Protein 2RPR (pdb70)

Solvent-accessible surface area: 6422 Å² total; per-residue (Å²): 135,121,124,81,121,80,85,110,142,79,24,80,88,8,186,40,76,190,79,41,114,22,0,13,18,110,46,19,8,0,86,80,88,97,58,58,81,144,76,37,40,6,38,0,77,12,78,92,198,86,28,3,182,1,106,0,26,8,40,88,82,107,24,67,75,95,165,87,40,116,15,138,60,96,110,80,31,12,89,52,40,36,105,116,74,182,174

Sequence (87 aa):
GSSGSSGLRPLEFLRTSLGGRFLVHESFLYRKEKAAGEKVYWMCRDQARLGCRSRAITQGHRIMVMRSHCHQPDLAGLEALRQRERLGSSGSSGLRPLEFLRTSLGGRFLVHESFLYRKEKAAGEKVYWMCRDQARLGCRSRAITQGHRIMVMRSHCHQPDLAGLEALRQRERLGSSGSSGLRPLEFLRTSLGGRFLVHESFLYRKEKAAGEKVYWMCRDQARLGCRSRAITQGHRIMVMRSHCHQPDLAGLEALRQRERLGSSGSSGLRPLEFLRTSLGGRFLVHESFLYRKEKAAGEKVYWMCRDQARLGCRSRAITQGHRIMVMRSHCHQPDLAGLEALRQRERLGSSGSSGLRPLEFLRTSLGGRFLVHESFLYRKEKAAGEKVYWMCRDQARLGCRSRAITQGHRIMVMRSHCHQPDLAGLEALRQRERLGSSGSSGLRPLEFLRTSLGGRFLVHESFLYRKEKAAGEKVYWMCRDQARLGCRSRAITQGHRIMVMRSHCHQPDLAGLEALRQRERLGSSGSSGLRPLEFLRTSLGGRFLVHESFLYRKEKAAGEKVYWMCRDQARLGCRSRAITQGHRIMVMRSHCHQPDLAGLEALRQRERLGSSGSSGLRPLEFLRTSLGGRFLVHESFLYRKEKAAGEKVYWMCRDQARLGCRSRAITQGHRIMVMRSHCHQPDLAGLEALRQRERLGSSGSSGLRPLEFLRTSLGGRFLVHESFLYRKEKAAGEKVYWMCRDQARLGCRSRAITQGHRIMVMRSHCHQPDLAGLEALRQRERLGSSGSSGLRPLEFLRTSLGGRFLVHESFLYRKEKAAGEKVYWMCRDQARLGCRSRAITQGHRIMVMRSHCHQPDLAGLEALRQRERLGSSGSSGLRPLEFLRTSLGGRFLVHESFLYRKEKAAGEKVYWMCRDQARLGCRSRAITQGHRIMVMRSHCHQPDLAGLEALRQRERLGSSGSSGLRPLEFLRTSLGGRFLVHESFLYRKEKAAGEKVYWMCRDQARLGCRSRAITQGHRIMVMRSHCHQPDLAGLEALRQRERLGSSGSSGLRPLEFLRTSLGGRFLVHESFLYRKEKAAGEKVYWMCRDQARLGCRSRAITQGHRIMVMRSHCHQPDLAGLEALRQRERLGSSGSSGLRPLEFLRTSLGGRFLVHESFLYRKEKAAGEKVYWMCRDQARLGCRSRAITQGHRIMVMRSHCHQPDLAGLEALRQRERLGSSGSSGLRPLEFLRTSLGGRFLVHESFLYRKEKAAGEKVYWMCRDQARLGCRSRAITQGHRIMVMRSHCHQPDLAGLEALRQRERLGSSGSSGLRPLEFLRTSLGGRFLVHESFLYRKEKAAGEKVYWMCRDQARLGCRSRAITQGHRIMVMRSHCHQPDLAGLEALRQRERLGSSGSSGLRPLEFLRTSLGGRFLVHESFLYRKEKAAGEKVYWMCRDQARLGCRSRAITQGHRIMVMRSHCHQPDLAGLEALRQRERLGSSGSSGLRPLEFLRTSLGGRFLVHESFLYRKEKAAGEKVYWMCRDQARLGCRSRAITQGHRIMVMRSHCHQPDLAGLEALRQRERLGSSGSSGLRPLEFLRTSLGGRFLVHESFLYRKEKAAGEKVYWMCRDQARLGCRSRAITQGHRIMVMRSHCHQPDLAGLEALRQRERLGSSGSSGLRPLEFLRTSLGGRFLVHESFLYRKEKAAGEKVYWMCRDQARLGCRSRAITQGHRIMVMRSHCHQPDLAGLEALRQRERL

Secondary structure (DSSP, 8-state):
------SS---EEEEETTTEEEEEETTEEEEEEEE-SS-EEEEEGGGTTS----EEEEETTEEEE-S--SS---HHHHHHHHHTT--

Foldseek 3Di:
DPDDDPDAAFFDWAQDPPQGIWGQDPLFIWGFDQADPQKTKTAGPCCVPQVFRWIKMDGNGHIGTDDDGPDDHDNPVVVVRVVVVVD

B-factor: mean 38.62, std 22.75, range [0.01, 75.54]

Radius of gyration: 12.95 Å; Cα contacts (8 Å, |Δi|>4): 141; chains: 1; bounding box: 30×27×34 Å

InterPro domains:
  IPR007588 Zinc finger, FLYWCH-type [PF04500] (116-174)
  IPR007588 Zinc finger, FLYWCH-type [PF04500] (273-331)
  IPR007588 Zinc finger, FLYWCH-type [PF04500] (421-479)
  IPR007588 Zinc finger, FLYWCH-type [PF04500] (509-567)
  IPR007588 Zinc finger, FLYWCH-type [PF04500] (600-658)
  IPR029279 FLYWCH-type zinc finger-containing protein, N-terminal [PF15423] (1-107)
  IPR040312 FLYWCH-type zinc finger-containing protein 1/2 [PTHR31665] (1-698)

CATH classification: 2.20.25.240

Organism: Homo sapiens (NCBI:txid9606)

Nearest PDB structures (foldseek):
  2rpr-assembly1_A  TM=9.187E-01  e=9.126E-15  Homo sapiens
  8wof-assembly1_B  TM=3.604E-01  e=5.205E+00  Paenibacillus sp. 453mf
  8wld-assembly1_O  TM=3.189E-01  e=5.205E+00  Paenibacillus sp. 453mf
  2prv-assembly1_B  TM=3.408E-01  e=7.815E+00  Bacillus subtilis
  8wld-assembly1_D  TM=3.604E-01  e=6.958E+00  Paenibacillus sp. 453mf

GO terms:
  GO:0005515 protein binding (F, IPI)
  GO:0005654 nucleoplasm (C, IDA)
  GO:0016604 nuclear body (C, IDA)
  GO:0005721 pericentric heterochromatin (C, IDA)
  GO:0003714 transcription corepressor activity (F, IDA)
  GO:0005634 nucleus (C, EXP)
  GO:0005667 transcription regulator complex (C, IMP)
  GO:0006974 DNA damage response (P, IMP)
  GO:0000122 negative regulation of transcription by RNA polymerase II (P, IMP)
  GO:0001223 transcription coactivator binding (F, IPI)

Structure (mmCIF, N/CA/C/O backbone):
data_2RPR
#
_entry.id   2RPR
#
loop_
_entity.id
_entity.type
_entity.pdbx_description
1 polymer 'FLYWCH-type zinc finger-containing protein 1'
2 non-polymer 'ZINC ION'
#
loop_
_atom_site.group_PDB
_atom_site.id
_atom_site.type_symbol
_atom_site.label_atom_id
_atom_site.label_alt_id
_atom_site.label_comp_id
_atom_site.label_asym_id
_atom_site.label_entity_id
_atom_site.label_seq_id
_atom_site.pdbx_PDB_ins_code
_atom_site.Cartn_x
_atom_site.Cartn_y
_atom_site.Cartn_z
_atom_site.occupancy
_atom_site.B_iso_or_equiv
_atom_site.auth_seq_id
_atom_site.auth_comp_id
_atom_site.auth_asym_id
_atom_site.auth_atom_id
_atom_site.pdbx_PDB_model_num
ATOM 1 N N . GLY A 1 1 ? -10.554 1.810 -8.016 1.00 13.00 1 GLY A N 1
ATOM 2 C CA . GLY A 1 1 ? -9.491 1.087 -8.687 1.00 45.03 1 GLY A CA 1
ATOM 3 C C . GLY A 1 1 ? -8.153 1.793 -8.583 1.00 2.24 1 GLY A C 1
ATOM 4 O O . GLY A 1 1 ? -8.091 3.023 -8.594 1.00 70.53 1 GLY A O 1
ATOM 8 N N . SER A 1 2 ? -7.080 1.016 -8.481 1.00 32.31 2 SER A N 1
ATOM 9 C CA . SER A 1 2 ? -5.739 1.575 -8.369 1.00 63.50 2 SER A CA 1
ATOM 10 C C . SER A 1 2 ? -4.800 0.945 -9.393 1.00 41.15 2 SER A C 1
ATOM 11 O O . SER A 1 2 ? -4.444 -0.229 -9.285 1.00 1.03 2 SER A O 1
ATOM 19 N N . SER A 1 3 ? -4.404 1.733 -10.386 1.00 44.35 3 SER A N 1
ATOM 20 C CA . SER A 1 3 ? -3.509 1.252 -11.434 1.00 51.24 3 SER A CA 1
ATOM 21 C C . SER A 1 3 ? -2.395 2.260 -11.702 1.00 74.23 3 SER A C 1
ATOM 22 O O . SER A 1 3 ? -2.649 3.451 -11.876 1.00 31.32 3 SER A O 1
ATOM 30 N N . GLY A 1 4 ? -1.160 1.771 -11.735 1.00 23.52 4 GLY A N 1
ATOM 31 C CA . GLY A 1 4 ? -0.024 2.641 -11.982 1.00 33.11 4 GLY A CA 1
ATOM 32 C C . GLY A 1 4 ? 1.301 1.925 -11.822 1.00 72.35 4 GLY A C 1
ATOM 33 O O . GLY A 1 4 ? 1.360 0.832 -11.257 1.00 11.31 4 GLY A O 1
ATOM 37 N N . SER A 1 5 ? 2.369 2.538 -12.322 1.00 12.15 5 SER A N 1
ATOM 38 C CA . SER A 1 5 ? 3.700 1.949 -12.236 1.00 2.33 5 SER A CA 1
ATOM 39 C C . SER A 1 5 ? 4.676 2.907 -11.561 1.00 10.05 5 SER A C 1
ATOM 40 O O . SER A 1 5 ? 5.009 3.959 -12.107 1.00 31.14 5 SER A O 1
ATOM 48 N N . SER A 1 6 ? 5.133 2.536 -10.369 1.00 54.42 6 SER A N 1
ATOM 49 C CA . SER A 1 6 ? 6.068 3.363 -9.616 1.00 54.40 6 SER A CA 1
ATOM 50 C C . SER A 1 6 ? 6.911 2.509 -8.674 1.00 43.20 6 SER A C 1
ATOM 51 O O . SER A 1 6 ? 6.436 1.517 -8.124 1.00 55.43 6 SER A O 1
ATOM 59 N N . GLY A 1 7 ? 8.167 2.905 -8.492 1.00 71.14 7 GLY A N 1
ATOM 60 C CA . GLY A 1 7 ? 9.059 2.166 -7.617 1.00 13.35 7 GLY A CA 1
ATOM 61 C C . GLY A 1 7 ? 8.509 2.031 -6.210 1.00 41.24 7 GLY A C 1
ATOM 62 O O . GLY A 1 7 ? 8.274 0.921 -5.731 1.00 2.12 7 GLY A O 1
ATOM 66 N N . LEU A 1 8 ? 8.305 3.163 -5.546 1.00 51.23 8 LEU A N 1
ATOM 67 C CA . LEU A 1 8 ? 7.782 3.168 -4.184 1.00 53.45 8 LEU A CA 1
ATOM 68 C C . LEU A 1 8 ? 6.256 3.174 -4.188 1.00 30.20 8 LEU A C 1
ATOM 69 O O . LEU A 1 8 ? 5.631 4.224 -4.338 1.00 32.03 8 LEU A O 1
ATOM 85 N N . ARG A 1 9 ? 5.664 1.996 -4.018 1.00 0.05 9 ARG A N 1
ATOM 86 C CA . ARG A 1 9 ? 4.211 1.868 -4.001 1.00 63.35 9 ARG A CA 1
ATOM 87 C C . ARG A 1 9 ? 3.662 2.104 -2.597 1.00 73.13 9 ARG A C 1
ATOM 88 O O . ARG A 1 9 ? 4.288 1.763 -1.593 1.00 64.01 9 ARG A O 1
ATOM 109 N N . PRO A 1 10 ? 2.463 2.701 -2.523 1.00 5.40 10 PRO A N 1
ATOM 110 C CA . PRO A 1 10 ? 1.803 2.997 -1.249 1.00 13.33 10 PRO A CA 1
ATOM 111 C C . PRO A 1 10 ? 1.326 1.736 -0.537 1.00 70.42 10 PRO A C 1
ATOM 112 O O . PRO A 1 10 ? 1.630 0.619 -0.960 1.00 61.31 10 PRO A O 1
ATOM 123 N N . LEU A 1 11 ? 0.579 1.920 0.546 1.00 52.12 11 LEU A N 1
ATOM 124 C CA . LEU A 1 11 ? 0.060 0.795 1.317 1.00 14.13 11 LEU A CA 1
ATOM 125 C C . LEU A 1 11 ? -1.202 1.192 2.076 1.00 11.22 11 LEU A C 1
ATOM 126 O O . LEU A 1 11 ? -1.340 2.333 2.516 1.00 52.42 11 LEU A O 1
ATOM 142 N N . GLU A 1 12 ? -2.120 0.242 2.226 1.00 42.45 12 GLU A N 1
ATOM 143 C CA . GLU A 1 12 ? -3.370 0.494 2.933 1.00 53.42 12 GLU A CA 1
ATOM 144 C C . GLU A 1 12 ? -3.361 -0.170 4.307 1.00 61.13 12 GLU A C 1
ATOM 145 O O . GLU A 1 12 ? -2.719 -1.201 4.507 1.00 1.20 12 GLU A O 1
ATOM 157 N N . PHE A 1 13 ? -4.078 0.430 5.252 1.00 71.13 13 PHE A N 1
ATOM 158 C CA . PHE A 1 13 ? -4.151 -0.102 6.608 1.00 34.15 13 PHE A CA 1
ATOM 159 C C . PHE A 1 13 ? -5.579 -0.027 7.144 1.00 24.53 13 PHE A C 1
ATOM 160 O O . PHE A 1 13 ? -6.461 0.558 6.515 1.00 10.12 13 PHE A O 1
ATOM 177 N N . LEU A 1 14 ? -5.797 -0.625 8.311 1.00 3.13 14 LEU A N 1
ATOM 178 C CA . LEU A 1 14 ? -7.117 -0.627 8.934 1.00 44.41 14 LEU A CA 1
ATOM 179 C C . LEU A 1 14 ? -7.004 -0.477 10.448 1.00 51.03 14 LEU A C 1
ATOM 180 O O . LEU A 1 14 ? -5.967 -0.783 11.036 1.00 12.34 14 LEU A O 1
ATOM 196 N N . ARG A 1 15 ? -8.080 -0.009 11.072 1.00 24.32 15 ARG A N 1
ATOM 197 C CA . ARG A 1 15 ? -8.103 0.179 12.518 1.00 23.10 15 ARG A CA 1
ATOM 198 C C . ARG A 1 15 ? -9.317 -0.507 13.136 1.00 51.04 15 ARG A C 1
ATOM 199 O O . ARG A 1 15 ? -10.457 -0.247 12.747 1.00 64.21 15 ARG A O 1
ATOM 220 N N . THR A 1 16 ? -9.066 -1.385 14.102 1.00 74.03 16 THR A N 1
ATOM 221 C CA . THR A 1 16 ? -10.138 -2.111 14.773 1.00 22.44 16 THR A CA 1
ATOM 222 C C . THR A 1 16 ? -10.145 -1.821 16.270 1.00 5.35 16 THR A C 1
ATOM 223 O O . THR A 1 16 ? -9.179 -1.282 16.812 1.00 13.01 16 THR A O 1
ATOM 234 N N . SER A 1 17 ? -11.239 -2.180 16.933 1.00 71.44 17 SER A N 1
ATOM 235 C CA . SER A 1 17 ? -11.372 -1.956 18.368 1.00 43.35 17 SER A CA 1
ATOM 236 C C . SER A 1 17 ? -10.196 -2.566 19.124 1.00 74.44 17 SER A C 1
ATOM 237 O O . SER A 1 17 ? -9.243 -3.059 18.520 1.00 22.42 17 SER A O 1
ATOM 245 N N . LEU A 1 18 ? -10.272 -2.531 20.450 1.00 33.20 18 LEU A N 1
ATOM 246 C CA . LEU A 1 18 ? -9.215 -3.081 21.292 1.00 72.12 18 LEU A CA 1
ATOM 247 C C . LEU A 1 18 ? -8.590 -4.313 20.645 1.00 23.00 18 LEU A C 1
ATOM 248 O O . LEU A 1 18 ? -9.156 -5.404 20.688 1.00 53.41 18 LEU A O 1
ATOM 264 N N . GLY A 1 19 ? -7.415 -4.130 20.049 1.00 52.51 19 GLY A N 1
ATOM 265 C CA . GLY A 1 19 ? -6.731 -5.235 19.404 1.00 44.30 19 GLY A CA 1
ATOM 266 C C . GLY A 1 19 ? -5.585 -4.774 18.526 1.00 45.43 19 GLY A C 1
ATOM 267 O O . GLY A 1 19 ? -4.667 -5.541 18.237 1.00 24.53 19 GLY A O 1
ATOM 271 N N . GLY A 1 20 ? -5.638 -3.516 18.097 1.00 72.32 20 GLY A N 1
ATOM 272 C CA . GLY A 1 20 ? -4.591 -2.976 17.249 1.00 74.22 20 GLY A CA 1
ATOM 273 C C . GLY A 1 20 ? -5.098 -2.602 15.870 1.00 12.32 20 GLY A C 1
ATOM 274 O O . GLY A 1 20 ? -6.306 -2.530 15.643 1.00 34.41 20 GLY A O 1
ATOM 278 N N . ARG A 1 21 ? -4.173 -2.361 14.947 1.00 33.11 21 ARG A N 1
ATOM 279 C CA . ARG A 1 21 ? -4.532 -1.989 13.584 1.00 14.55 21 ARG A CA 1
ATOM 280 C C . ARG A 1 21 ? -4.249 -3.133 12.615 1.00 51.10 21 ARG A C 1
ATOM 281 O O . ARG A 1 21 ? -3.344 -3.938 12.836 1.00 31.20 21 ARG A O 1
ATOM 302 N N . PHE A 1 22 ? -5.029 -3.199 11.542 1.00 73.04 22 PHE A N 1
ATOM 303 C CA . PHE A 1 22 ? -4.863 -4.245 10.540 1.00 54.13 22 PHE A CA 1
ATOM 304 C C . PHE A 1 22 ? -4.079 -3.728 9.337 1.00 54.12 22 PHE A C 1
ATOM 305 O O . PHE A 1 22 ? -3.868 -2.523 9.192 1.00 41.53 22 PHE A O 1
ATOM 322 N N . LEU A 1 23 ? -3.651 -4.646 8.478 1.00 22.50 23 LEU A N 1
ATOM 323 C CA . LEU A 1 23 ? -2.889 -4.285 7.288 1.00 5.13 23 LEU A CA 1
ATOM 324 C C . LEU A 1 23 ? -3.489 -4.926 6.041 1.00 73.04 23 LEU A C 1
ATOM 325 O O . LEU A 1 23 ? -3.677 -6.141 5.985 1.00 72.14 23 LEU A O 1
ATOM 341 N N . VAL A 1 24 ? -3.786 -4.102 5.042 1.00 12.43 24 VAL A N 1
ATOM 342 C CA . VAL A 1 24 ? -4.362 -4.590 3.794 1.00 0.14 24 VAL A CA 1
ATOM 343 C C . VAL A 1 24 ? -3.281 -4.825 2.745 1.00 32.50 24 VAL A C 1
ATOM 344 O O . VAL A 1 24 ? -2.604 -3.891 2.316 1.00 64.23 24 VAL A O 1
ATOM 357 N N . HIS A 1 25 ? -3.126 -6.080 2.336 1.00 2.10 25 HIS A N 1
ATOM 358 C CA . HIS A 1 25 ? -2.128 -6.440 1.334 1.00 20.33 25 HIS A CA 1
ATOM 359 C C . HIS A 1 25 ? -2.530 -7.715 0.599 1.00 11.13 25 HIS A C 1
ATOM 360 O O . HIS A 1 25 ? -2.800 -8.741 1.221 1.00 42.02 25 HIS A O 1
ATOM 374 N N . GLU A 1 26 ? -2.569 -7.639 -0.728 1.00 73.42 26 GLU A N 1
ATOM 375 C CA . GLU A 1 26 ? -2.940 -8.787 -1.547 1.00 31.31 26 GLU A CA 1
ATOM 376 C C . GLU A 1 26 ? -4.383 -9.203 -1.277 1.00 54.34 26 GLU A C 1
ATOM 377 O O . GLU A 1 26 ? -4.702 -10.392 -1.245 1.00 12.53 26 GLU A O 1
ATOM 389 N N . SER A 1 27 ? -5.252 -8.216 -1.086 1.00 23.23 27 SER A N 1
ATOM 390 C CA . SER A 1 27 ? -6.660 -8.478 -0.816 1.00 20.25 27 SER A CA 1
ATOM 391 C C . SER A 1 27 ? -6.823 -9.333 0.438 1.00 43.14 27 SER A C 1
ATOM 392 O O . SER A 1 27 ? -7.823 -10.032 0.600 1.00 33.00 27 SER A O 1
ATOM 400 N N . PHE A 1 28 ? -5.832 -9.272 1.320 1.00 34.41 28 PHE A N 1
ATOM 401 C CA . PHE A 1 28 ? -5.863 -10.041 2.559 1.00 11.13 28 PHE A CA 1
ATOM 402 C C . PHE A 1 28 ? -5.767 -9.121 3.773 1.00 53.04 28 PHE A C 1
ATOM 403 O O . PHE A 1 28 ? -5.728 -7.898 3.638 1.00 30.22 28 PHE A O 1
ATOM 420 N N . LEU A 1 29 ? -5.730 -9.720 4.959 1.00 34.04 29 LEU A N 1
ATOM 421 C CA . LEU A 1 29 ? -5.639 -8.956 6.199 1.00 3.51 29 LEU A CA 1
ATOM 422 C C . LEU A 1 29 ? -4.567 -9.533 7.117 1.00 42.23 29 LEU A C 1
ATOM 423 O O . LEU A 1 29 ? -4.505 -10.744 7.331 1.00 34.52 29 LEU A O 1
ATOM 439 N N . TYR A 1 30 ? -3.725 -8.659 7.656 1.00 30.41 30 TYR A N 1
ATOM 440 C CA . TYR A 1 30 ? -2.654 -9.082 8.551 1.00 32.31 30 TYR A CA 1
ATOM 441 C C . TYR A 1 30 ? -2.691 -8.291 9.856 1.00 55.12 30 TYR A C 1
ATOM 442 O O . TYR A 1 30 ? -3.423 -7.310 9.980 1.00 31.03 30 TYR A O 1
ATOM 460 N N . ARG A 1 31 ? -1.895 -8.727 10.827 1.00 53.02 31 ARG A N 1
ATOM 461 C CA . ARG A 1 31 ? -1.836 -8.062 12.123 1.00 51.24 31 ARG A CA 1
ATOM 462 C C . ARG A 1 31 ? -0.390 -7.806 12.536 1.00 33.33 31 ARG A C 1
ATOM 463 O O . ARG A 1 31 ? 0.475 -8.668 12.381 1.00 55.43 31 ARG A O 1
ATOM 484 N N . LYS A 1 32 ? -0.134 -6.614 13.066 1.00 51.44 32 LYS A N 1
ATOM 485 C CA . LYS A 1 32 ? 1.206 -6.243 13.503 1.00 3.05 32 LYS A CA 1
ATOM 486 C C . LYS A 1 32 ? 1.663 -7.122 14.662 1.00 44.33 32 LYS A C 1
ATOM 487 O O . LYS A 1 32 ? 1.143 -7.020 15.772 1.00 24.25 32 LYS A O 1
ATOM 506 N N . GLU A 1 33 ? 2.641 -7.983 14.396 1.00 2.22 33 GLU A N 1
ATOM 507 C CA . GLU A 1 33 ? 3.168 -8.879 15.419 1.00 42.24 33 GLU A CA 1
ATOM 508 C C . GLU A 1 33 ? 4.205 -8.168 16.283 1.00 54.31 33 GLU A C 1
ATOM 509 O O . GLU A 1 33 ? 4.047 -8.060 17.499 1.00 3.13 33 GLU A O 1
ATOM 521 N N . LYS A 1 34 ? 5.266 -7.684 15.646 1.00 74.24 34 LYS A N 1
ATOM 522 C CA . LYS A 1 34 ? 6.330 -6.983 16.355 1.00 5.10 34 LYS A CA 1
ATOM 523 C C . LYS A 1 34 ? 6.868 -5.826 15.520 1.00 2.34 34 LYS A C 1
ATOM 524 O O . LYS A 1 34 ? 6.434 -5.610 14.388 1.00 23.44 34 LYS A O 1
ATOM 543 N N . ALA A 1 35 ? 7.816 -5.084 16.085 1.00 62.14 35 ALA A N 1
ATOM 544 C CA . ALA A 1 35 ? 8.416 -3.952 15.390 1.00 14.34 35 ALA A CA 1
ATOM 545 C C . ALA A 1 35 ? 9.906 -3.845 15.699 1.00 53.23 35 ALA A C 1
ATOM 546 O O . ALA A 1 35 ? 10.301 -3.703 16.856 1.00 5.50 35 ALA A O 1
ATOM 553 N N . ALA A 1 36 ? 10.727 -3.915 14.656 1.00 63.11 36 ALA A N 1
ATOM 554 C CA . ALA A 1 36 ? 12.173 -3.825 14.817 1.00 43.31 36 ALA A CA 1
ATOM 555 C C . ALA A 1 36 ? 12.643 -2.376 14.755 1.00 44.55 36 ALA A C 1
ATOM 556 O O . ALA A 1 36 ? 13.742 -2.089 14.281 1.00 0.43 36 ALA A O 1
ATOM 563 N N . GLY A 1 37 ? 11.802 -1.465 15.234 1.00 32.13 37 GLY A N 1
ATOM 564 C CA . GLY A 1 37 ? 12.149 -0.055 15.222 1.00 31.40 37 GLY A CA 1
ATOM 565 C C . GLY A 1 37 ? 11.861 0.602 13.887 1.00 73.04 37 GLY A C 1
ATOM 566 O O . GLY A 1 37 ? 11.072 1.542 13.809 1.00 34.42 37 GLY A O 1
ATOM 570 N N . GLU A 1 38 ? 12.504 0.106 12.834 1.00 12.23 38 GLU A N 1
ATOM 571 C CA . GLU A 1 38 ? 12.314 0.654 11.496 1.00 14.42 38 GLU A CA 1
ATOM 572 C C . GLU A 1 38 ? 11.464 -0.282 10.641 1.00 24.14 38 GLU A C 1
ATOM 573 O O . GLU A 1 38 ? 10.990 0.097 9.570 1.00 53.11 38 GLU A O 1
ATOM 585 N N . LYS A 1 39 ? 11.276 -1.505 11.122 1.00 32.52 39 LYS A N 1
ATOM 586 C CA . LYS A 1 39 ? 10.483 -2.497 10.404 1.00 14.35 39 LYS A CA 1
ATOM 587 C C . LYS A 1 39 ? 9.310 -2.975 11.255 1.00 62.44 39 LYS A C 1
ATOM 588 O O . LYS A 1 39 ? 9.403 -3.033 12.481 1.00 74.33 39 LYS A O 1
ATOM 607 N N . VAL A 1 40 ? 8.209 -3.320 10.596 1.00 55.42 40 VAL A N 1
ATOM 608 C CA . VAL A 1 40 ? 7.019 -3.797 11.291 1.00 72.40 40 VAL A CA 1
ATOM 609 C C . VAL A 1 40 ? 6.567 -5.146 10.745 1.00 44.53 40 VAL A C 1
ATOM 610 O O . VAL A 1 40 ? 6.099 -5.243 9.610 1.00 4.32 40 VAL A O 1
ATOM 623 N N . TYR A 1 41 ? 6.709 -6.186 11.559 1.00 14.21 41 TYR A N 1
ATOM 624 C CA . TYR A 1 41 ? 6.316 -7.531 11.156 1.00 32.51 41 TYR A CA 1
ATOM 625 C C . TYR A 1 41 ? 4.808 -7.721 11.289 1.00 61.12 41 TYR A C 1
ATOM 626 O O . TYR A 1 41 ? 4.190 -7.227 12.231 1.00 14.21 41 TYR A O 1
ATOM 644 N N . TRP A 1 42 ? 4.225 -8.440 10.337 1.00 13.04 42 TRP A N 1
ATOM 645 C CA . TRP A 1 42 ? 2.789 -8.697 10.346 1.00 75.41 42 TRP A CA 1
ATOM 646 C C . TRP A 1 42 ? 2.500 -10.181 10.152 1.00 42.41 42 TRP A C 1
ATOM 647 O O . TRP A 1 42 ? 3.381 -10.948 9.764 1.00 74.13 42 TRP A O 1
ATOM 668 N N . MET A 1 43 ? 1.261 -10.579 10.421 1.00 32.53 43 MET A N 1
ATOM 669 C CA . MET A 1 43 ? 0.857 -11.973 10.273 1.00 34.42 43 MET A CA 1
ATOM 670 C C . MET A 1 43 ? -0.601 -12.073 9.834 1.00 3.05 43 MET A C 1
ATOM 671 O O . MET A 1 43 ? -1.468 -11.375 10.361 1.00 64.14 43 MET A O 1
ATOM 685 N N . CYS A 1 44 ? -0.864 -12.944 8.866 1.00 5.40 44 CYS A N 1
ATOM 686 C CA . CYS A 1 44 ? -2.215 -13.135 8.354 1.00 21.32 44 CYS A CA 1
ATOM 687 C C . CYS A 1 44 ? -3.203 -13.356 9.496 1.00 21.12 44 CYS A C 1
ATOM 688 O O . CYS A 1 44 ? -3.187 -14.399 10.151 1.00 23.42 44 CYS A O 1
ATOM 695 N N . ARG A 1 45 ? -4.060 -12.368 9.730 1.00 41.52 45 ARG A N 1
ATOM 696 C CA . ARG A 1 45 ? -5.055 -12.455 10.793 1.00 45.43 45 ARG A CA 1
ATOM 697 C C . ARG A 1 45 ? -5.731 -13.823 10.796 1.00 1.31 45 ARG A C 1
ATOM 698 O O . ARG A 1 45 ? -6.264 -14.260 11.815 1.00 40.42 45 ARG A O 1
ATOM 719 N N . ASP A 1 46 ? -5.705 -14.491 9.648 1.00 61.33 46 ASP A N 1
ATOM 720 C CA . ASP A 1 46 ? -6.315 -15.810 9.518 1.00 45.33 46 ASP A CA 1
ATOM 721 C C . ASP A 1 46 ? -5.345 -16.903 9.958 1.00 13.33 46 ASP A C 1
ATOM 722 O O . ASP A 1 46 ? -5.383 -18.021 9.446 1.00 1.44 46 ASP A O 1
ATOM 731 N N . GLN A 1 47 ? -4.479 -16.570 10.909 1.00 51.33 47 GLN A N 1
ATOM 732 C CA . GLN A 1 47 ? -3.499 -17.523 11.417 1.00 75.02 47 GLN A CA 1
ATOM 733 C C . GLN A 1 47 ? -4.122 -18.437 12.467 1.00 52.51 47 GLN A C 1
ATOM 734 O O . GLN A 1 47 ? -3.669 -19.562 12.672 1.00 41.34 47 GLN A O 1
ATOM 748 N N . ALA A 1 48 ? -5.164 -17.945 13.130 1.00 4.34 48 ALA A N 1
ATOM 749 C CA . ALA A 1 48 ? -5.850 -18.717 14.157 1.00 71.31 48 ALA A CA 1
ATOM 750 C C . ALA A 1 48 ? -7.090 -19.403 13.594 1.00 44.44 48 ALA A C 1
ATOM 751 O O . ALA A 1 48 ? -7.555 -20.407 14.132 1.00 65.13 48 ALA A O 1
ATOM 758 N N . ARG A 1 49 ? -7.621 -18.853 12.506 1.00 22.04 49 ARG A N 1
ATOM 759 C CA . ARG A 1 49 ? -8.808 -19.410 11.870 1.00 32.21 49 ARG A CA 1
ATOM 760 C C . ARG A 1 49 ? -8.425 -20.316 10.704 1.00 13.31 49 ARG A C 1
ATOM 761 O O . ARG A 1 49 ? -8.738 -21.507 10.700 1.00 52.11 49 ARG A O 1
ATOM 782 N N . LEU A 1 50 ? -7.747 -19.743 9.714 1.00 71.42 50 LEU A N 1
ATOM 783 C CA . LEU A 1 50 ? -7.322 -20.499 8.541 1.00 41.21 50 LEU A CA 1
ATOM 784 C C . LEU A 1 50 ? -5.897 -21.014 8.713 1.00 61.10 50 LEU A C 1
ATOM 785 O O . LEU A 1 50 ? -5.207 -21.301 7.735 1.00 20.44 50 LEU A O 1
ATOM 801 N N . GLY A 1 51 ? -5.462 -21.132 9.964 1.00 60.04 51 GLY A N 1
ATOM 802 C CA . GLY A 1 51 ? -4.122 -21.616 10.241 1.00 63.21 51 GLY A CA 1
ATOM 803 C C . GLY A 1 51 ? -3.103 -21.104 9.243 1.00 45.53 51 GLY A C 1
ATOM 804 O O . GLY A 1 51 ? -2.232 -21.851 8.794 1.00 33.34 51 GLY A O 1
ATOM 808 N N . CYS A 1 52 ? -3.212 -19.827 8.891 1.00 64.05 52 CYS A N 1
ATOM 809 C CA . CYS A 1 52 ? -2.294 -19.216 7.936 1.00 70.10 52 CYS A CA 1
ATOM 810 C C . CYS A 1 52 ? -1.088 -18.614 8.652 1.00 5.51 52 CYS A C 1
ATOM 811 O O . CYS A 1 52 ? -1.231 -17.735 9.501 1.00 13.54 52 CYS A O 1
ATOM 818 N N . ARG A 1 53 ? 0.101 -19.092 8.300 1.00 61.33 53 ARG A N 1
ATOM 819 C CA . ARG A 1 53 ? 1.332 -18.602 8.908 1.00 63.33 53 ARG A CA 1
ATOM 820 C C . ARG A 1 53 ? 2.014 -17.578 8.005 1.00 31.35 53 ARG A C 1
ATOM 821 O O . ARG A 1 53 ? 3.175 -17.227 8.214 1.00 21.42 53 ARG A O 1
ATOM 842 N N . SER A 1 54 ? 1.285 -17.103 7.001 1.00 54.41 54 SER A N 1
ATOM 843 C CA . SER A 1 54 ? 1.819 -16.123 6.064 1.00 64.24 54 SER A CA 1
ATOM 844 C C . SER A 1 54 ? 2.120 -14.803 6.770 1.00 53.14 54 SER A C 1
ATOM 845 O O . SER A 1 54 ? 1.220 -14.154 7.304 1.00 54.45 54 SER A O 1
ATOM 853 N N . ARG A 1 55 ? 3.390 -14.415 6.769 1.00 44.30 55 ARG A N 1
ATOM 854 C CA . ARG A 1 55 ? 3.810 -13.174 7.409 1.00 11.22 55 ARG A CA 1
ATOM 855 C C . ARG A 1 55 ? 4.338 -12.181 6.378 1.00 64.12 55 ARG A C 1
ATOM 856 O O . ARG A 1 55 ? 4.726 -12.564 5.274 1.00 75.22 55 ARG A O 1
ATOM 877 N N . ALA A 1 56 ? 4.351 -10.904 6.746 1.00 71.32 56 ALA A N 1
ATOM 878 C CA . ALA A 1 56 ? 4.834 -9.857 5.854 1.00 71.04 56 ALA A CA 1
ATOM 879 C C . ALA A 1 56 ? 5.551 -8.760 6.633 1.00 32.01 56 ALA A C 1
ATOM 880 O O . ALA A 1 56 ? 5.424 -8.669 7.855 1.00 52.13 56 ALA A O 1
ATOM 887 N N . ILE A 1 57 ? 6.303 -7.929 5.919 1.00 75.32 57 ILE A N 1
ATOM 888 C CA . ILE A 1 57 ? 7.039 -6.838 6.545 1.00 45.03 57 ILE A CA 1
ATOM 889 C C . ILE A 1 57 ? 6.730 -5.507 5.868 1.00 3.42 57 ILE A C 1
ATOM 890 O O . ILE A 1 57 ? 6.810 -5.386 4.644 1.00 65.54 57 ILE A O 1
ATOM 906 N N . THR A 1 58 ? 6.378 -4.508 6.671 1.00 3.12 58 THR A N 1
ATOM 907 C CA . THR A 1 58 ? 6.058 -3.185 6.150 1.00 44.41 58 THR A CA 1
ATOM 908 C C . THR A 1 58 ? 7.129 -2.170 6.531 1.00 63.10 58 THR A C 1
ATOM 909 O O . THR A 1 58 ? 7.601 -2.150 7.667 1.00 60.34 58 THR A O 1
ATOM 920 N N . GLN A 1 59 ? 7.507 -1.328 5.574 1.00 74.12 59 GLN A N 1
ATOM 921 C CA . GLN A 1 59 ? 8.523 -0.310 5.811 1.00 44.01 59 GLN A CA 1
ATOM 922 C C . GLN A 1 59 ? 8.205 0.968 5.040 1.00 34.32 59 GLN A C 1
ATOM 923 O O . GLN A 1 59 ? 8.182 0.973 3.811 1.00 70.32 59 GLN A O 1
ATOM 937 N N . GLY A 1 60 ? 7.958 2.049 5.774 1.00 64.20 60 GLY A N 1
ATOM 938 C CA . GLY A 1 60 ? 7.643 3.317 5.143 1.00 3.40 60 GLY A CA 1
ATOM 939 C C . GLY A 1 60 ? 6.278 3.315 4.485 1.00 55.22 60 GLY A C 1
ATOM 940 O O . GLY A 1 60 ? 5.258 3.489 5.154 1.00 43.40 60 GLY A O 1
ATOM 944 N N . HIS A 1 61 ? 6.255 3.116 3.171 1.00 44.32 61 HIS A N 1
ATOM 945 C CA . HIS A 1 61 ? 5.003 3.093 2.423 1.00 61.34 61 HIS A CA 1
ATOM 946 C C . HIS A 1 61 ? 4.906 1.833 1.567 1.00 3.25 61 HIS A C 1
ATOM 947 O O . HIS A 1 61 ? 3.963 1.669 0.792 1.00 50.00 61 HIS A O 1
ATOM 961 N N . ARG A 1 62 ? 5.886 0.947 1.712 1.00 2.52 62 ARG A N 1
ATOM 962 C CA . ARG A 1 62 ? 5.912 -0.295 0.950 1.00 51.11 62 ARG A CA 1
ATOM 963 C C . ARG A 1 62 ? 5.571 -1.486 1.842 1.00 73.21 62 ARG A C 1
ATOM 964 O O . ARG A 1 62 ? 5.235 -1.319 3.015 1.00 43.25 62 ARG A O 1
ATOM 985 N N . ILE A 1 63 ? 5.660 -2.686 1.277 1.00 32.45 63 ILE A N 1
ATOM 986 C CA . ILE A 1 63 ? 5.361 -3.904 2.021 1.00 4.02 63 ILE A CA 1
ATOM 987 C C . ILE A 1 63 ? 6.167 -5.084 1.488 1.00 31.13 63 ILE A C 1
ATOM 988 O O . ILE A 1 63 ? 6.695 -5.037 0.379 1.00 50.34 63 ILE A O 1
ATOM 1004 N N . MET A 1 64 ? 6.254 -6.142 2.288 1.00 44.11 64 MET A N 1
ATOM 1005 C CA . MET A 1 64 ? 6.993 -7.337 1.896 1.00 22.13 64 MET A CA 1
ATOM 1006 C C . MET A 1 64 ? 6.272 -8.598 2.360 1.00 32.33 64 MET A C 1
ATOM 1007 O O . MET A 1 64 ? 5.615 -8.602 3.401 1.00 12.04 64 MET A O 1
ATOM 1021 N N . VAL A 1 65 ? 6.400 -9.668 1.582 1.00 53.31 65 VAL A N 1
ATOM 1022 C CA . VAL A 1 65 ? 5.761 -10.936 1.913 1.00 20.35 65 VAL A CA 1
ATOM 1023 C C . VAL A 1 65 ? 6.798 -12.026 2.159 1.00 50.55 65 VAL A C 1
ATOM 1024 O O . VAL A 1 65 ? 7.705 -12.225 1.352 1.00 44.41 65 VAL A O 1
ATOM 1037 N N . MET A 1 66 ? 6.656 -12.729 3.276 1.00 72.32 66 MET A N 1
ATOM 1038 C CA . MET A 1 66 ? 7.581 -13.802 3.626 1.00 34.12 66 MET A CA 1
ATOM 1039 C C . MET A 1 66 ? 7.110 -15.134 3.051 1.00 61.41 66 MET A C 1
ATOM 1040 O O . MET A 1 66 ? 7.780 -15.726 2.204 1.00 65.54 66 MET A O 1
ATOM 1054 N N . ARG A 1 67 ? 5.956 -15.600 3.516 1.00 61.20 67 ARG A N 1
ATOM 1055 C CA . ARG A 1 67 ? 5.398 -16.863 3.048 1.00 42.13 67 ARG A CA 1
ATOM 1056 C C . ARG A 1 67 ? 4.121 -16.630 2.246 1.00 63.01 67 ARG A C 1
ATOM 1057 O O . ARG A 1 67 ? 3.650 -15.499 2.127 1.00 41.42 67 ARG A O 1
ATOM 1078 N N . SER A 1 68 ? 3.569 -17.706 1.697 1.00 55.41 68 SER A N 1
ATOM 1079 C CA . SER A 1 68 ? 2.349 -17.618 0.902 1.00 61.04 68 SER A CA 1
ATOM 1080 C C . SER A 1 68 ? 1.114 -17.809 1.777 1.00 63.43 68 SER A C 1
ATOM 1081 O O . SER A 1 68 ? 1.219 -17.938 2.998 1.00 12.01 68 SER A O 1
ATOM 1089 N N . HIS A 1 69 ? -0.055 -17.827 1.146 1.00 52.13 69 HIS A N 1
ATOM 1090 C CA . HIS A 1 69 ? -1.310 -18.003 1.866 1.00 11.31 69 HIS A CA 1
ATOM 1091 C C . HIS A 1 69 ? -1.974 -19.323 1.487 1.00 0.01 69 HIS A C 1
ATOM 1092 O O . HIS A 1 69 ? -2.006 -19.699 0.313 1.00 25.55 69 HIS A O 1
ATOM 1106 N N . CYS A 1 70 ? -2.503 -20.022 2.485 1.00 41.14 70 CYS A N 1
ATOM 1107 C CA . CYS A 1 70 ? -3.164 -21.302 2.256 1.00 50.42 70 CYS A CA 1
ATOM 1108 C C . CYS A 1 70 ? -4.665 -21.111 2.065 1.00 14.23 70 CYS A C 1
ATOM 1109 O O . CYS A 1 70 ? -5.436 -22.071 2.115 1.00 44.14 70 CYS A O 1
ATOM 1117 N N . HIS A 1 71 ? -5.076 -19.865 1.849 1.00 41.43 71 HIS A N 1
ATOM 1118 C CA . HIS A 1 71 ? -6.486 -19.548 1.652 1.00 74.31 71 HIS A CA 1
ATOM 1119 C C . HIS A 1 71 ? -6.657 -18.472 0.584 1.00 13.12 71 HIS A C 1
ATOM 1120 O O . HIS A 1 71 ? -5.685 -17.853 0.154 1.00 62.32 71 HIS A O 1
ATOM 1134 N N . GLN A 1 72 ? -7.899 -18.258 0.161 1.00 42.10 72 GLN A N 1
ATOM 1135 C CA . GLN A 1 72 ? -8.195 -17.258 -0.858 1.00 51.51 72 GLN A CA 1
ATOM 1136 C C . GLN A 1 72 ? -8.779 -15.997 -0.230 1.00 55.12 72 GLN A C 1
ATOM 1137 O O . GLN A 1 72 ? -9.418 -16.037 0.822 1.00 1.11 72 GLN A O 1
ATOM 1151 N N . PRO A 1 73 ? -8.557 -14.850 -0.889 1.00 24.50 73 PRO A N 1
ATOM 1152 C CA . PRO A 1 73 ? -9.053 -13.555 -0.412 1.00 63.33 73 PRO A CA 1
ATOM 1153 C C . PRO A 1 73 ? -10.568 -13.438 -0.524 1.00 53.43 73 PRO A C 1
ATOM 1154 O O . PRO A 1 73 ? -11.182 -14.031 -1.411 1.00 12.32 73 PRO A O 1
ATOM 1165 N N . ASP A 1 74 ? -11.166 -12.671 0.381 1.00 75.54 74 ASP A N 1
ATOM 1166 C CA . ASP A 1 74 ? -12.612 -12.476 0.383 1.00 62.15 74 ASP A CA 1
ATOM 1167 C C . ASP A 1 74 ? -12.959 -10.991 0.329 1.00 72.02 74 ASP A C 1
ATOM 1168 O O . ASP A 1 74 ? -13.255 -10.375 1.353 1.00 3.12 74 ASP A O 1
ATOM 1177 N N . LEU A 1 75 ? -12.921 -10.424 -0.872 1.00 24.55 75 LEU A N 1
ATOM 1178 C CA . LEU A 1 75 ? -13.231 -9.011 -1.060 1.00 3.34 75 LEU A CA 1
ATOM 1179 C C . LEU A 1 75 ? -14.532 -8.641 -0.357 1.00 14.43 75 LEU A C 1
ATOM 1180 O O . LEU A 1 75 ? -14.765 -7.477 -0.030 1.00 62.35 75 LEU A O 1
ATOM 1196 N N . ALA A 1 76 ? -15.379 -9.639 -0.126 1.00 15.44 76 ALA A N 1
ATOM 1197 C CA . ALA A 1 76 ? -16.656 -9.420 0.542 1.00 25.44 76 ALA A CA 1
ATOM 1198 C C . ALA A 1 76 ? -16.463 -9.210 2.041 1.00 51.53 76 ALA A C 1
ATOM 1199 O O . ALA A 1 76 ? -17.103 -8.351 2.645 1.00 21.14 76 ALA A O 1
ATOM 1206 N N . GLY A 1 77 ? -15.575 -10.002 2.635 1.00 71.12 77 GLY A N 1
ATOM 1207 C CA . GLY A 1 77 ? -15.315 -9.888 4.057 1.00 71.42 77 GLY A CA 1
ATOM 1208 C C . GLY A 1 77 ? -14.367 -8.750 4.384 1.00 14.31 77 GLY A C 1
ATOM 1209 O O . GLY A 1 77 ? -14.462 -8.141 5.450 1.00 23.31 77 GLY A O 1
ATOM 1213 N N . LEU A 1 78 ? -13.451 -8.464 3.466 1.00 12.11 78 LEU A N 1
ATOM 1214 C CA . LEU A 1 78 ? -12.480 -7.392 3.662 1.00 52.11 78 LEU A CA 1
ATOM 1215 C C . LEU A 1 78 ? -13.162 -6.028 3.631 1.00 61.40 78 LEU A C 1
ATOM 1216 O O . LEU A 1 78 ? -12.807 -5.130 4.395 1.00 52.43 78 LEU A O 1
ATOM 1232 N N . GLU A 1 79 ? -14.143 -5.883 2.747 1.00 1.54 79 GLU A N 1
ATOM 1233 C CA . GLU A 1 79 ? -14.875 -4.627 2.620 1.00 53.33 79 GLU A CA 1
ATOM 1234 C C . GLU A 1 79 ? -15.766 -4.391 3.836 1.00 21.03 79 GLU A C 1
ATOM 1235 O O . GLU A 1 79 ? -15.957 -3.254 4.267 1.00 24.23 79 GLU A O 1
ATOM 1247 N N . ALA A 1 80 ? -16.309 -5.472 4.384 1.00 73.42 80 ALA A N 1
ATOM 1248 C CA . ALA A 1 80 ? -17.178 -5.384 5.552 1.00 41.34 80 ALA A CA 1
ATOM 1249 C C . ALA A 1 80 ? -16.406 -4.899 6.774 1.00 72.32 80 ALA A C 1
ATOM 1250 O O . ALA A 1 80 ? -16.996 -4.413 7.740 1.00 23.02 80 ALA A O 1
ATOM 1257 N N . LEU A 1 81 ? -15.085 -5.035 6.726 1.00 31.13 81 LEU A N 1
ATOM 1258 C CA . LEU A 1 81 ? -14.232 -4.611 7.832 1.00 13.43 81 LEU A CA 1
ATOM 1259 C C . LEU A 1 81 ? -13.799 -3.159 7.659 1.00 55.04 81 LEU A C 1
ATOM 1260 O O . LEU A 1 81 ? -13.433 -2.491 8.626 1.00 2.51 81 LEU A O 1
ATOM 1276 N N . ARG A 1 82 ? -13.845 -2.676 6.421 1.00 73.23 82 ARG A N 1
ATOM 1277 C CA . ARG A 1 82 ? -13.458 -1.303 6.123 1.00 43.54 82 ARG A CA 1
ATOM 1278 C C . ARG A 1 82 ? -14.611 -0.342 6.395 1.00 65.51 82 ARG A C 1
ATOM 1279 O O . ARG A 1 82 ? -14.394 0.826 6.718 1.00 42.03 82 ARG A O 1
ATOM 1300 N N . GLN A 1 83 ? -15.835 -0.840 6.262 1.00 74.15 83 GLN A N 1
ATOM 1301 C CA . GLN A 1 83 ? -17.021 -0.026 6.493 1.00 31.02 83 GLN A CA 1
ATOM 1302 C C . GLN A 1 83 ? -17.055 0.494 7.927 1.00 64.44 83 GLN A C 1
ATOM 1303 O O . GLN A 1 83 ? -17.365 1.660 8.167 1.00 33.15 83 GLN A O 1
ATOM 1317 N N . ARG A 1 84 ? -16.731 -0.380 8.874 1.00 35.11 84 ARG A N 1
ATOM 1318 C CA . ARG A 1 84 ? -16.726 -0.010 10.285 1.00 15.20 84 ARG A CA 1
ATOM 1319 C C . ARG A 1 84 ? -15.554 0.915 10.599 1.00 33.51 84 ARG A C 1
ATOM 1320 O O . ARG A 1 84 ? -15.433 1.421 11.714 1.00 73.55 84 ARG A O 1
ATOM 1341 N N . GLU A 1 85 ? -14.694 1.130 9.609 1.00 70.51 85 GLU A N 1
ATOM 1342 C CA . GLU A 1 85 ? -13.531 1.992 9.782 1.00 72.23 85 GLU A CA 1
ATOM 1343 C C . GLU A 1 85 ? -13.781 3.370 9.177 1.00 1.42 85 GLU A C 1
ATOM 1344 O O . GLU A 1 85 ? -13.396 4.390 9.748 1.00 62.02 85 GLU A O 1
ATOM 1356 N N . ARG A 1 86 ? -14.428 3.392 8.015 1.00 70.32 86 ARG A N 1
ATOM 1357 C CA . ARG A 1 86 ? -14.728 4.643 7.331 1.00 53.01 86 ARG A CA 1
ATOM 1358 C C . ARG A 1 86 ? -15.994 5.281 7.896 1.00 0.15 86 ARG A C 1
ATOM 1359 O O . ARG A 1 86 ? -16.569 6.188 7.291 1.00 45.23 86 ARG A O 1
ATOM 1380 N N . LEU A 1 87 ? -16.424 4.803 9.058 1.00 45.01 87 LEU A N 1
ATOM 1381 C CA . LEU A 1 87 ? -17.622 5.327 9.705 1.00 62.53 87 LEU A CA 1
ATOM 1382 C C . LEU A 1 87 ? -17.354 5.641 11.174 1.00 1.30 87 LEU A C 1
ATOM 1383 O O . LEU A 1 87 ? -17.689 4.829 12.034 1.00 63.11 87 LEU A O 1
ATOM 1400 N N . GLY A 1 1 ? -3.173 16.962 1.396 1.00 32.02 1 GLY A N 2
ATOM 1401 C CA . GLY A 1 1 ? -2.582 15.644 1.257 1.00 23.43 1 GLY A CA 2
ATOM 1402 C C . GLY A 1 1 ? -2.080 15.380 -0.149 1.00 45.10 1 GLY A C 2
ATOM 1403 O O . GLY A 1 1 ? -2.740 14.700 -0.934 1.00 24.12 1 GLY A O 2
ATOM 1407 N N . SER A 1 2 ? -0.909 15.921 -0.469 1.00 71.23 2 SER A N 2
ATOM 1408 C CA . SER A 1 2 ? -0.321 15.745 -1.791 1.00 25.11 2 SER A CA 2
ATOM 1409 C C . SER A 1 2 ? -0.331 14.275 -2.199 1.00 2.15 2 SER A C 2
ATOM 1410 O O . SER A 1 2 ? -0.161 13.387 -1.364 1.00 34.44 2 SER A O 2
ATOM 1418 N N . SER A 1 3 ? -0.530 14.027 -3.490 1.00 20.23 3 SER A N 2
ATOM 1419 C CA . SER A 1 3 ? -0.567 12.665 -4.009 1.00 2.40 3 SER A CA 2
ATOM 1420 C C . SER A 1 3 ? 0.273 12.544 -5.276 1.00 45.55 3 SER A C 2
ATOM 1421 O O . SER A 1 3 ? -0.247 12.609 -6.389 1.00 60.11 3 SER A O 2
ATOM 1429 N N . GLY A 1 4 ? 1.580 12.369 -5.099 1.00 51.31 4 GLY A N 2
ATOM 1430 C CA . GLY A 1 4 ? 2.473 12.242 -6.235 1.00 51.14 4 GLY A CA 2
ATOM 1431 C C . GLY A 1 4 ? 3.802 11.613 -5.862 1.00 74.40 4 GLY A C 2
ATOM 1432 O O . GLY A 1 4 ? 4.855 12.057 -6.315 1.00 44.22 4 GLY A O 2
ATOM 1436 N N . SER A 1 5 ? 3.751 10.577 -5.031 1.00 33.51 5 SER A N 2
ATOM 1437 C CA . SER A 1 5 ? 4.959 9.889 -4.592 1.00 54.33 5 SER A CA 2
ATOM 1438 C C . SER A 1 5 ? 5.312 8.750 -5.543 1.00 1.02 5 SER A C 2
ATOM 1439 O O . SER A 1 5 ? 4.513 7.840 -5.762 1.00 21.13 5 SER A O 2
ATOM 1447 N N . SER A 1 6 ? 6.515 8.808 -6.105 1.00 4.30 6 SER A N 2
ATOM 1448 C CA . SER A 1 6 ? 6.974 7.784 -7.036 1.00 45.22 6 SER A CA 2
ATOM 1449 C C . SER A 1 6 ? 8.262 7.135 -6.538 1.00 5.22 6 SER A C 2
ATOM 1450 O O . SER A 1 6 ? 9.158 7.812 -6.035 1.00 33.42 6 SER A O 2
ATOM 1458 N N . GLY A 1 7 ? 8.347 5.816 -6.684 1.00 33.43 7 GLY A N 2
ATOM 1459 C CA . GLY A 1 7 ? 9.528 5.096 -6.245 1.00 34.03 7 GLY A CA 2
ATOM 1460 C C . GLY A 1 7 ? 9.194 3.945 -5.316 1.00 70.52 7 GLY A C 2
ATOM 1461 O O . GLY A 1 7 ? 10.076 3.189 -4.910 1.00 12.53 7 GLY A O 2
ATOM 1465 N N . LEU A 1 8 ? 7.916 3.814 -4.976 1.00 24.00 8 LEU A N 2
ATOM 1466 C CA . LEU A 1 8 ? 7.467 2.748 -4.087 1.00 20.05 8 LEU A CA 2
ATOM 1467 C C . LEU A 1 8 ? 5.946 2.752 -3.957 1.00 51.41 8 LEU A C 2
ATOM 1468 O O . LEU A 1 8 ? 5.322 3.811 -3.898 1.00 33.41 8 LEU A O 2
ATOM 1484 N N . ARG A 1 9 ? 5.359 1.561 -3.910 1.00 23.20 9 ARG A N 2
ATOM 1485 C CA . ARG A 1 9 ? 3.912 1.428 -3.785 1.00 4.12 9 ARG A CA 2
ATOM 1486 C C . ARG A 1 9 ? 3.459 1.739 -2.362 1.00 22.50 9 ARG A C 2
ATOM 1487 O O . ARG A 1 9 ? 4.140 1.430 -1.385 1.00 15.30 9 ARG A O 2
ATOM 1508 N N . PRO A 1 10 ? 2.280 2.368 -2.241 1.00 31.12 10 PRO A N 2
ATOM 1509 C CA . PRO A 1 10 ? 1.708 2.735 -0.942 1.00 3.14 10 PRO A CA 2
ATOM 1510 C C . PRO A 1 10 ? 1.252 1.518 -0.144 1.00 62.32 10 PRO A C 2
ATOM 1511 O O . PRO A 1 10 ? 1.613 0.384 -0.462 1.00 73.05 10 PRO A O 2
ATOM 1522 N N . LEU A 1 11 ? 0.457 1.760 0.891 1.00 74.24 11 LEU A N 2
ATOM 1523 C CA . LEU A 1 11 ? -0.049 0.683 1.735 1.00 71.23 11 LEU A CA 2
ATOM 1524 C C . LEU A 1 11 ? -1.391 1.061 2.355 1.00 62.22 11 LEU A C 2
ATOM 1525 O O . LEU A 1 11 ? -1.627 2.224 2.684 1.00 20.05 11 LEU A O 2
ATOM 1541 N N . GLU A 1 12 ? -2.265 0.072 2.513 1.00 54.21 12 GLU A N 2
ATOM 1542 C CA . GLU A 1 12 ? -3.581 0.302 3.094 1.00 72.51 12 GLU A CA 2
ATOM 1543 C C . GLU A 1 12 ? -3.712 -0.402 4.442 1.00 51.40 12 GLU A C 2
ATOM 1544 O O . GLU A 1 12 ? -3.156 -1.482 4.647 1.00 50.34 12 GLU A O 2
ATOM 1556 N N . PHE A 1 13 ? -4.450 0.216 5.357 1.00 32.24 13 PHE A N 2
ATOM 1557 C CA . PHE A 1 13 ? -4.653 -0.350 6.686 1.00 64.32 13 PHE A CA 2
ATOM 1558 C C . PHE A 1 13 ? -6.092 -0.145 7.151 1.00 41.14 13 PHE A C 2
ATOM 1559 O O . PHE A 1 13 ? -6.850 0.615 6.546 1.00 12.20 13 PHE A O 2
ATOM 1576 N N . LEU A 1 14 ? -6.463 -0.828 8.227 1.00 53.31 14 LEU A N 2
ATOM 1577 C CA . LEU A 1 14 ? -7.810 -0.723 8.775 1.00 32.25 14 LEU A CA 2
ATOM 1578 C C . LEU A 1 14 ? -7.776 -0.639 10.297 1.00 53.13 14 LEU A C 2
ATOM 1579 O O . LEU A 1 14 ? -7.326 -1.567 10.969 1.00 14.23 14 LEU A O 2
ATOM 1595 N N . ARG A 1 15 ? -8.255 0.478 10.834 1.00 32.00 15 ARG A N 2
ATOM 1596 C CA . ARG A 1 15 ? -8.280 0.682 12.278 1.00 5.24 15 ARG A CA 2
ATOM 1597 C C . ARG A 1 15 ? -9.360 -0.175 12.930 1.00 54.12 15 ARG A C 2
ATOM 1598 O O . ARG A 1 15 ? -10.484 -0.259 12.435 1.00 32.14 15 ARG A O 2
ATOM 1619 N N . THR A 1 16 ? -9.011 -0.812 14.043 1.00 53.12 16 THR A N 2
ATOM 1620 C CA . THR A 1 16 ? -9.949 -1.664 14.763 1.00 12.34 16 THR A CA 2
ATOM 1621 C C . THR A 1 16 ? -10.243 -1.108 16.151 1.00 33.25 16 THR A C 2
ATOM 1622 O O . THR A 1 16 ? -9.404 -0.441 16.755 1.00 0.44 16 THR A O 2
ATOM 1633 N N . SER A 1 17 ? -11.442 -1.388 16.653 1.00 34.51 17 SER A N 2
ATOM 1634 C CA . SER A 1 17 ? -11.849 -0.913 17.970 1.00 60.44 17 SER A CA 2
ATOM 1635 C C . SER A 1 17 ? -11.277 -1.802 19.069 1.00 13.11 17 SER A C 2
ATOM 1636 O O . SER A 1 17 ? -11.497 -3.014 19.081 1.00 20.11 17 SER A O 2
ATOM 1644 N N . LEU A 1 18 ? -10.542 -1.192 19.993 1.00 2.00 18 LEU A N 2
ATOM 1645 C CA . LEU A 1 18 ? -9.936 -1.928 21.097 1.00 34.31 18 LEU A CA 2
ATOM 1646 C C . LEU A 1 18 ? -9.361 -3.256 20.617 1.00 22.02 18 LEU A C 2
ATOM 1647 O O . LEU A 1 18 ? -9.278 -4.220 21.378 1.00 23.32 18 LEU A O 2
ATOM 1663 N N . GLY A 1 19 ? -8.962 -3.299 19.349 1.00 54.02 19 GLY A N 2
ATOM 1664 C CA . GLY A 1 19 ? -8.398 -4.513 18.789 1.00 54.44 19 GLY A CA 2
ATOM 1665 C C . GLY A 1 19 ? -6.995 -4.307 18.253 1.00 63.33 19 GLY A C 2
ATOM 1666 O O . GLY A 1 19 ? -6.208 -5.248 18.176 1.00 45.51 19 GLY A O 2
ATOM 1670 N N . GLY A 1 20 ? -6.683 -3.069 17.879 1.00 12.22 20 GLY A N 2
ATOM 1671 C CA . GLY A 1 20 ? -5.366 -2.765 17.349 1.00 33.24 20 GLY A CA 2
ATOM 1672 C C . GLY A 1 20 ? -5.423 -2.196 15.946 1.00 30.13 20 GLY A C 2
ATOM 1673 O O . GLY A 1 20 ? -6.332 -1.433 15.614 1.00 51.31 20 GLY A O 2
ATOM 1677 N N . ARG A 1 21 ? -4.451 -2.565 15.119 1.00 52.43 21 ARG A N 2
ATOM 1678 C CA . ARG A 1 21 ? -4.392 -2.083 13.744 1.00 33.05 21 ARG A CA 2
ATOM 1679 C C . ARG A 1 21 ? -4.229 -3.245 12.768 1.00 63.33 21 ARG A C 2
ATOM 1680 O O . ARG A 1 21 ? -3.557 -4.232 13.069 1.00 24.32 21 ARG A O 2
ATOM 1701 N N . PHE A 1 22 ? -4.847 -3.120 11.599 1.00 22.11 22 PHE A N 2
ATOM 1702 C CA . PHE A 1 22 ? -4.772 -4.159 10.579 1.00 24.25 22 PHE A CA 2
ATOM 1703 C C . PHE A 1 22 ? -3.955 -3.687 9.380 1.00 41.42 22 PHE A C 2
ATOM 1704 O O . PHE A 1 22 ? -3.702 -2.492 9.219 1.00 63.11 22 PHE A O 2
ATOM 1721 N N . LEU A 1 23 ? -3.544 -4.632 8.542 1.00 63.01 23 LEU A N 2
ATOM 1722 C CA . LEU A 1 23 ? -2.755 -4.314 7.357 1.00 72.04 23 LEU A CA 2
ATOM 1723 C C . LEU A 1 23 ? -3.361 -4.951 6.111 1.00 74.54 23 LEU A C 2
ATOM 1724 O O . LEU A 1 23 ? -3.386 -6.174 5.976 1.00 24.35 23 LEU A O 2
ATOM 1740 N N . VAL A 1 24 ? -3.849 -4.113 5.202 1.00 22.23 24 VAL A N 2
ATOM 1741 C CA . VAL A 1 24 ? -4.453 -4.594 3.964 1.00 72.12 24 VAL A CA 2
ATOM 1742 C C . VAL A 1 24 ? -3.403 -4.774 2.875 1.00 5.44 24 VAL A C 2
ATOM 1743 O O . VAL A 1 24 ? -2.828 -3.802 2.383 1.00 74.03 24 VAL A O 2
ATOM 1756 N N . HIS A 1 25 ? -3.157 -6.026 2.499 1.00 20.02 25 HIS A N 2
ATOM 1757 C CA . HIS A 1 25 ? -2.175 -6.335 1.465 1.00 23.15 25 HIS A CA 2
ATOM 1758 C C . HIS A 1 25 ? -2.571 -7.594 0.700 1.00 2.20 25 HIS A C 2
ATOM 1759 O O . HIS A 1 25 ? -2.796 -8.647 1.295 1.00 11.54 25 HIS A O 2
ATOM 1773 N N . GLU A 1 26 ? -2.654 -7.477 -0.622 1.00 62.44 26 GLU A N 2
ATOM 1774 C CA . GLU A 1 26 ? -3.025 -8.606 -1.467 1.00 50.32 26 GLU A CA 2
ATOM 1775 C C . GLU A 1 26 ? -4.443 -9.076 -1.156 1.00 2.31 26 GLU A C 2
ATOM 1776 O O . GLU A 1 26 ? -4.706 -10.275 -1.073 1.00 1.45 26 GLU A O 2
ATOM 1788 N N . SER A 1 27 ? -5.352 -8.122 -0.985 1.00 11.04 27 SER A N 2
ATOM 1789 C CA . SER A 1 27 ? -6.742 -8.437 -0.679 1.00 25.54 27 SER A CA 2
ATOM 1790 C C . SER A 1 27 ? -6.841 -9.303 0.574 1.00 45.15 27 SER A C 2
ATOM 1791 O O . SER A 1 27 ? -7.848 -9.972 0.802 1.00 11.22 27 SER A O 2
ATOM 1799 N N . PHE A 1 28 ? -5.786 -9.282 1.382 1.00 34.13 28 PHE A N 2
ATOM 1800 C CA . PHE A 1 28 ? -5.752 -10.065 2.613 1.00 22.44 28 PHE A CA 2
ATOM 1801 C C . PHE A 1 28 ? -5.656 -9.156 3.834 1.00 61.51 28 PHE A C 2
ATOM 1802 O O . PHE A 1 28 ? -5.704 -7.931 3.715 1.00 41.33 28 PHE A O 2
ATOM 1819 N N . LEU A 1 29 ? -5.523 -9.764 5.008 1.00 23.20 29 LEU A N 2
ATOM 1820 C CA . LEU A 1 29 ? -5.421 -9.010 6.252 1.00 61.15 29 LEU A CA 2
ATOM 1821 C C . LEU A 1 29 ? -4.332 -9.587 7.151 1.00 21.35 29 LEU A C 2
ATOM 1822 O O . LEU A 1 29 ? -4.254 -10.801 7.347 1.00 71.34 29 LEU A O 2
ATOM 1838 N N . TYR A 1 30 ? -3.496 -8.711 7.697 1.00 31.43 30 TYR A N 2
ATOM 1839 C CA . TYR A 1 30 ? -2.412 -9.134 8.575 1.00 43.23 30 TYR A CA 2
ATOM 1840 C C . TYR A 1 30 ? -2.423 -8.338 9.876 1.00 32.14 30 TYR A C 2
ATOM 1841 O O . TYR A 1 30 ? -3.051 -7.282 9.966 1.00 50.31 30 TYR A O 2
ATOM 1859 N N . ARG A 1 31 ? -1.724 -8.853 10.883 1.00 20.41 31 ARG A N 2
ATOM 1860 C CA . ARG A 1 31 ? -1.653 -8.192 12.180 1.00 70.53 31 ARG A CA 2
ATOM 1861 C C . ARG A 1 31 ? -0.204 -7.949 12.589 1.00 42.23 31 ARG A C 2
ATOM 1862 O O . ARG A 1 31 ? 0.663 -8.797 12.377 1.00 32.12 31 ARG A O 2
ATOM 1883 N N . LYS A 1 32 ? 0.054 -6.783 13.174 1.00 33.12 32 LYS A N 2
ATOM 1884 C CA . LYS A 1 32 ? 1.398 -6.428 13.613 1.00 64.03 32 LYS A CA 2
ATOM 1885 C C . LYS A 1 32 ? 1.906 -7.413 14.661 1.00 42.35 32 LYS A C 2
ATOM 1886 O O . LYS A 1 32 ? 1.349 -7.513 15.753 1.00 63.30 32 LYS A O 2
ATOM 1905 N N . GLU A 1 33 ? 2.969 -8.136 14.320 1.00 40.21 33 GLU A N 2
ATOM 1906 C CA . GLU A 1 33 ? 3.552 -9.112 15.233 1.00 52.03 33 GLU A CA 2
ATOM 1907 C C . GLU A 1 33 ? 4.659 -8.480 16.071 1.00 72.45 33 GLU A C 2
ATOM 1908 O O . GLU A 1 33 ? 4.605 -8.489 17.302 1.00 22.13 33 GLU A O 2
ATOM 1920 N N . LYS A 1 34 ? 5.663 -7.931 15.396 1.00 41.32 34 LYS A N 2
ATOM 1921 C CA . LYS A 1 34 ? 6.784 -7.292 16.076 1.00 42.21 34 LYS A CA 2
ATOM 1922 C C . LYS A 1 34 ? 7.386 -6.188 15.214 1.00 61.52 34 LYS A C 2
ATOM 1923 O O . LYS A 1 34 ? 7.070 -6.070 14.029 1.00 55.43 34 LYS A O 2
ATOM 1942 N N . ALA A 1 35 ? 8.254 -5.380 15.815 1.00 32.43 35 ALA A N 2
ATOM 1943 C CA . ALA A 1 35 ? 8.902 -4.287 15.100 1.00 54.22 35 ALA A CA 2
ATOM 1944 C C . ALA A 1 35 ? 10.404 -4.272 15.365 1.00 32.21 35 ALA A C 2
ATOM 1945 O O . ALA A 1 35 ? 10.840 -4.126 16.506 1.00 42.24 35 ALA A O 2
ATOM 1952 N N . ALA A 1 36 ? 11.188 -4.426 14.304 1.00 3.12 36 ALA A N 2
ATOM 1953 C CA . ALA A 1 36 ? 12.641 -4.430 14.422 1.00 43.54 36 ALA A CA 2
ATOM 1954 C C . ALA A 1 36 ? 13.192 -3.008 14.460 1.00 21.23 36 ALA A C 2
ATOM 1955 O O . ALA A 1 36 ? 14.245 -2.725 13.890 1.00 74.34 36 ALA A O 2
ATOM 1962 N N . GLY A 1 37 ? 12.472 -2.117 15.134 1.00 25.53 37 GLY A N 2
ATOM 1963 C CA . GLY A 1 37 ? 12.904 -0.735 15.232 1.00 60.10 37 GLY A CA 2
ATOM 1964 C C . GLY A 1 37 ? 12.566 0.068 13.991 1.00 41.13 37 GLY A C 2
ATOM 1965 O O . GLY A 1 37 ? 11.985 1.149 14.083 1.00 1.15 37 GLY A O 2
ATOM 1969 N N . GLU A 1 38 ? 12.933 -0.461 12.828 1.00 1.43 38 GLU A N 2
ATOM 1970 C CA . GLU A 1 38 ? 12.668 0.216 11.564 1.00 30.30 38 GLU A CA 2
ATOM 1971 C C . GLU A 1 38 ? 11.682 -0.582 10.716 1.00 0.43 38 GLU A C 2
ATOM 1972 O O . GLU A 1 38 ? 10.947 -0.020 9.904 1.00 21.22 38 GLU A O 2
ATOM 1984 N N . LYS A 1 39 ? 11.672 -1.897 10.910 1.00 52.42 39 LYS A N 2
ATOM 1985 C CA . LYS A 1 39 ? 10.778 -2.774 10.165 1.00 22.33 39 LYS A CA 2
ATOM 1986 C C . LYS A 1 39 ? 9.616 -3.234 11.038 1.00 35.22 39 LYS A C 2
ATOM 1987 O O . LYS A 1 39 ? 9.725 -3.277 12.264 1.00 13.33 39 LYS A O 2
ATOM 2006 N N . VAL A 1 40 ? 8.501 -3.580 10.400 1.00 64.14 40 VAL A N 2
ATOM 2007 C CA . VAL A 1 40 ? 7.320 -4.039 11.119 1.00 35.33 40 VAL A CA 2
ATOM 2008 C C . VAL A 1 40 ? 6.820 -5.368 10.562 1.00 74.23 40 VAL A C 2
ATOM 2009 O O . VAL A 1 40 ? 6.332 -5.435 9.434 1.00 12.35 40 VAL A O 2
ATOM 2022 N N . TYR A 1 41 ? 6.943 -6.421 11.362 1.00 2.33 41 TYR A N 2
ATOM 2023 C CA . TYR A 1 41 ? 6.507 -7.749 10.949 1.00 35.34 41 TYR A CA 2
ATOM 2024 C C . TYR A 1 41 ? 4.994 -7.895 11.094 1.00 62.13 41 TYR A C 2
ATOM 2025 O O . TYR A 1 41 ? 4.392 -7.338 12.011 1.00 34.51 41 TYR A O 2
ATOM 2043 N N . TRP A 1 42 ? 4.389 -8.646 10.181 1.00 72.22 42 TRP A N 2
ATOM 2044 C CA . TRP A 1 42 ? 2.947 -8.866 10.207 1.00 11.12 42 TRP A CA 2
ATOM 2045 C C . TRP A 1 42 ? 2.617 -10.335 9.965 1.00 22.54 42 TRP A C 2
ATOM 2046 O O . TRP A 1 42 ? 3.453 -11.097 9.480 1.00 71.34 42 TRP A O 2
ATOM 2067 N N . MET A 1 43 ? 1.392 -10.725 10.303 1.00 64.44 43 MET A N 2
ATOM 2068 C CA . MET A 1 43 ? 0.951 -12.103 10.119 1.00 71.02 43 MET A CA 2
ATOM 2069 C C . MET A 1 43 ? -0.530 -12.157 9.758 1.00 41.14 43 MET A C 2
ATOM 2070 O O . MET A 1 43 ? -1.360 -11.515 10.402 1.00 64.15 43 MET A O 2
ATOM 2084 N N . CYS A 1 44 ? -0.855 -12.926 8.725 1.00 45.14 44 CYS A N 2
ATOM 2085 C CA . CYS A 1 44 ? -2.235 -13.063 8.276 1.00 72.44 44 CYS A CA 2
ATOM 2086 C C . CYS A 1 44 ? -3.170 -13.297 9.460 1.00 41.20 44 CYS A C 2
ATOM 2087 O O . CYS A 1 44 ? -3.167 -14.370 10.063 1.00 22.00 44 CYS A O 2
ATOM 2094 N N . ARG A 1 45 ? -3.969 -12.286 9.785 1.00 41.10 45 ARG A N 2
ATOM 2095 C CA . ARG A 1 45 ? -4.907 -12.381 10.896 1.00 33.42 45 ARG A CA 2
ATOM 2096 C C . ARG A 1 45 ? -5.623 -13.729 10.889 1.00 24.43 45 ARG A C 2
ATOM 2097 O O . ARG A 1 45 ? -6.108 -14.191 11.922 1.00 34.13 45 ARG A O 2
ATOM 2118 N N . ASP A 1 46 ? -5.686 -14.354 9.718 1.00 44.33 46 ASP A N 2
ATOM 2119 C CA . ASP A 1 46 ? -6.342 -15.648 9.576 1.00 45.31 46 ASP A CA 2
ATOM 2120 C C . ASP A 1 46 ? -5.414 -16.777 10.012 1.00 14.45 46 ASP A C 2
ATOM 2121 O O . ASP A 1 46 ? -5.342 -17.821 9.362 1.00 64.51 46 ASP A O 2
ATOM 2130 N N . GLN A 1 47 ? -4.704 -16.562 11.114 1.00 71.12 47 GLN A N 2
ATOM 2131 C CA . GLN A 1 47 ? -3.779 -17.562 11.635 1.00 64.32 47 GLN A CA 2
ATOM 2132 C C . GLN A 1 47 ? -4.503 -18.558 12.533 1.00 31.21 47 GLN A C 2
ATOM 2133 O O . GLN A 1 47 ? -4.182 -19.746 12.545 1.00 51.41 47 GLN A O 2
ATOM 2147 N N . ALA A 1 48 ? -5.483 -18.066 13.284 1.00 32.30 48 ALA A N 2
ATOM 2148 C CA . ALA A 1 48 ? -6.255 -18.914 14.184 1.00 55.14 48 ALA A CA 2
ATOM 2149 C C . ALA A 1 48 ? -7.573 -19.337 13.545 1.00 54.30 48 ALA A C 2
ATOM 2150 O O . ALA A 1 48 ? -8.239 -20.256 14.023 1.00 52.00 48 ALA A O 2
ATOM 2157 N N . ARG A 1 49 ? -7.944 -18.661 12.463 1.00 12.25 49 ARG A N 2
ATOM 2158 C CA . ARG A 1 49 ? -9.184 -18.967 11.758 1.00 55.40 49 ARG A CA 2
ATOM 2159 C C . ARG A 1 49 ? -8.915 -19.842 10.538 1.00 34.25 49 ARG A C 2
ATOM 2160 O O . ARG A 1 49 ? -9.515 -20.907 10.380 1.00 22.30 49 ARG A O 2
ATOM 2181 N N . LEU A 1 50 ? -8.010 -19.388 9.679 1.00 5.04 50 LEU A N 2
ATOM 2182 C CA . LEU A 1 50 ? -7.662 -20.129 8.471 1.00 53.43 50 LEU A CA 2
ATOM 2183 C C . LEU A 1 50 ? -6.271 -20.743 8.591 1.00 55.34 50 LEU A C 2
ATOM 2184 O O . LEU A 1 50 ? -5.589 -20.962 7.592 1.00 2.40 50 LEU A O 2
ATOM 2200 N N . GLY A 1 51 ? -5.856 -21.020 9.825 1.00 31.32 51 GLY A N 2
ATOM 2201 C CA . GLY A 1 51 ? -4.550 -21.609 10.054 1.00 63.23 51 GLY A CA 2
ATOM 2202 C C . GLY A 1 51 ? -3.510 -21.116 9.066 1.00 70.41 51 GLY A C 2
ATOM 2203 O O . GLY A 1 51 ? -2.762 -21.907 8.493 1.00 12.13 51 GLY A O 2
ATOM 2207 N N . CYS A 1 52 ? -3.465 -19.803 8.864 1.00 40.04 52 CYS A N 2
ATOM 2208 C CA . CYS A 1 52 ? -2.512 -19.203 7.937 1.00 14.14 52 CYS A CA 2
ATOM 2209 C C . CYS A 1 52 ? -1.286 -18.679 8.680 1.00 35.45 52 CYS A C 2
ATOM 2210 O O . CYS A 1 52 ? -1.398 -18.154 9.789 1.00 12.13 52 CYS A O 2
ATOM 2217 N N . ARG A 1 53 ? -0.120 -18.825 8.062 1.00 41.21 53 ARG A N 2
ATOM 2218 C CA . ARG A 1 53 ? 1.126 -18.366 8.664 1.00 53.51 53 ARG A CA 2
ATOM 2219 C C . ARG A 1 53 ? 1.785 -17.294 7.802 1.00 31.12 53 ARG A C 2
ATOM 2220 O O . ARG A 1 53 ? 2.843 -16.766 8.150 1.00 33.44 53 ARG A O 2
ATOM 2241 N N . SER A 1 54 ? 1.154 -16.976 6.677 1.00 21.05 54 SER A N 2
ATOM 2242 C CA . SER A 1 54 ? 1.680 -15.970 5.763 1.00 63.34 54 SER A CA 2
ATOM 2243 C C . SER A 1 54 ? 1.978 -14.668 6.501 1.00 61.51 54 SER A C 2
ATOM 2244 O O . SER A 1 54 ? 1.074 -14.020 7.028 1.00 13.12 54 SER A O 2
ATOM 2252 N N . ARG A 1 55 ? 3.252 -14.292 6.533 1.00 72.04 55 ARG A N 2
ATOM 2253 C CA . ARG A 1 55 ? 3.671 -13.069 7.208 1.00 33.15 55 ARG A CA 2
ATOM 2254 C C . ARG A 1 55 ? 4.142 -12.026 6.198 1.00 34.12 55 ARG A C 2
ATOM 2255 O O . ARG A 1 55 ? 4.289 -12.318 5.012 1.00 22.32 55 ARG A O 2
ATOM 2276 N N . ALA A 1 56 ? 4.376 -10.809 6.678 1.00 72.43 56 ALA A N 2
ATOM 2277 C CA . ALA A 1 56 ? 4.831 -9.723 5.819 1.00 41.11 56 ALA A CA 2
ATOM 2278 C C . ALA A 1 56 ? 5.469 -8.606 6.638 1.00 53.02 56 ALA A C 2
ATOM 2279 O O . ALA A 1 56 ? 5.120 -8.398 7.800 1.00 74.42 56 ALA A O 2
ATOM 2286 N N . ILE A 1 57 ? 6.406 -7.890 6.025 1.00 2.52 57 ILE A N 2
ATOM 2287 C CA . ILE A 1 57 ? 7.092 -6.794 6.698 1.00 20.35 57 ILE A CA 2
ATOM 2288 C C . ILE A 1 57 ? 6.782 -5.459 6.029 1.00 42.31 57 ILE A C 2
ATOM 2289 O O . ILE A 1 57 ? 6.895 -5.322 4.809 1.00 74.22 57 ILE A O 2
ATOM 2305 N N . THR A 1 58 ? 6.394 -4.475 6.834 1.00 12.21 58 THR A N 2
ATOM 2306 C CA . THR A 1 58 ? 6.070 -3.150 6.321 1.00 3.04 58 THR A CA 2
ATOM 2307 C C . THR A 1 58 ? 7.103 -2.121 6.764 1.00 13.33 58 THR A C 2
ATOM 2308 O O . THR A 1 58 ? 7.589 -2.164 7.894 1.00 43.41 58 THR A O 2
ATOM 2319 N N . GLN A 1 59 ? 7.434 -1.197 5.867 1.00 32.01 59 GLN A N 2
ATOM 2320 C CA . GLN A 1 59 ? 8.410 -0.157 6.167 1.00 32.51 59 GLN A CA 2
ATOM 2321 C C . GLN A 1 59 ? 8.059 1.142 5.449 1.00 73.11 59 GLN A C 2
ATOM 2322 O O . GLN A 1 59 ? 8.177 1.240 4.229 1.00 44.13 59 GLN A O 2
ATOM 2336 N N . GLY A 1 60 ? 7.625 2.138 6.216 1.00 43.23 60 GLY A N 2
ATOM 2337 C CA . GLY A 1 60 ? 7.264 3.418 5.635 1.00 72.42 60 GLY A CA 2
ATOM 2338 C C . GLY A 1 60 ? 5.928 3.373 4.920 1.00 70.42 60 GLY A C 2
ATOM 2339 O O . GLY A 1 60 ? 4.876 3.518 5.544 1.00 12.42 60 GLY A O 2
ATOM 2343 N N . HIS A 1 61 ? 5.968 3.173 3.606 1.00 60.04 61 HIS A N 2
ATOM 2344 C CA . HIS A 1 61 ? 4.751 3.111 2.804 1.00 13.30 61 HIS A CA 2
ATOM 2345 C C . HIS A 1 61 ? 4.739 1.859 1.933 1.00 13.23 61 HIS A C 2
ATOM 2346 O O . HIS A 1 61 ? 3.803 1.634 1.165 1.00 73.42 61 HIS A O 2
ATOM 2360 N N . ARG A 1 62 ? 5.783 1.046 2.057 1.00 52.24 62 ARG A N 2
ATOM 2361 C CA . ARG A 1 62 ? 5.893 -0.181 1.280 1.00 11.54 62 ARG A CA 2
ATOM 2362 C C . ARG A 1 62 ? 5.549 -1.399 2.134 1.00 31.42 62 ARG A C 2
ATOM 2363 O O . ARG A 1 62 ? 5.166 -1.265 3.296 1.00 72.41 62 ARG A O 2
ATOM 2384 N N . ILE A 1 63 ? 5.687 -2.583 1.549 1.00 12.32 63 ILE A N 2
ATOM 2385 C CA . ILE A 1 63 ? 5.391 -3.823 2.256 1.00 51.12 63 ILE A CA 2
ATOM 2386 C C . ILE A 1 63 ? 6.250 -4.971 1.737 1.00 61.04 63 ILE A C 2
ATOM 2387 O O . ILE A 1 63 ? 6.812 -4.895 0.645 1.00 63.44 63 ILE A O 2
ATOM 2403 N N . MET A 1 64 ? 6.346 -6.036 2.526 1.00 54.05 64 MET A N 2
ATOM 2404 C CA . MET A 1 64 ? 7.134 -7.202 2.145 1.00 4.44 64 MET A CA 2
ATOM 2405 C C . MET A 1 64 ? 6.406 -8.493 2.505 1.00 21.31 64 MET A C 2
ATOM 2406 O O . MET A 1 64 ? 5.766 -8.584 3.553 1.00 61.22 64 MET A O 2
ATOM 2420 N N . VAL A 1 65 ? 6.506 -9.488 1.630 1.00 43.33 65 VAL A N 2
ATOM 2421 C CA . VAL A 1 65 ? 5.857 -10.773 1.857 1.00 11.44 65 VAL A CA 2
ATOM 2422 C C . VAL A 1 65 ? 6.875 -11.844 2.234 1.00 14.33 65 VAL A C 2
ATOM 2423 O O . VAL A 1 65 ? 7.919 -11.976 1.596 1.00 24.53 65 VAL A O 2
ATOM 2436 N N . MET A 1 66 ? 6.564 -12.607 3.277 1.00 45.00 66 MET A N 2
ATOM 2437 C CA . MET A 1 66 ? 7.451 -13.669 3.738 1.00 73.25 66 MET A CA 2
ATOM 2438 C C . MET A 1 66 ? 7.070 -15.007 3.114 1.00 61.51 66 MET A C 2
ATOM 2439 O O . MET A 1 66 ? 7.835 -15.583 2.342 1.00 43.15 66 MET A O 2
ATOM 2453 N N . ARG A 1 67 ? 5.882 -15.496 3.454 1.00 22.33 67 ARG A N 2
ATOM 2454 C CA . ARG A 1 67 ? 5.399 -16.767 2.927 1.00 13.31 67 ARG A CA 2
ATOM 2455 C C . ARG A 1 67 ? 4.107 -16.574 2.140 1.00 20.22 67 ARG A C 2
ATOM 2456 O O . ARG A 1 67 ? 3.623 -15.452 1.987 1.00 35.14 67 ARG A O 2
ATOM 2477 N N . SER A 1 68 ? 3.554 -17.676 1.641 1.00 71.43 68 SER A N 2
ATOM 2478 C CA . SER A 1 68 ? 2.320 -17.627 0.866 1.00 14.24 68 SER A CA 2
ATOM 2479 C C . SER A 1 68 ? 1.104 -17.815 1.767 1.00 73.02 68 SER A C 2
ATOM 2480 O O . SER A 1 68 ? 1.229 -17.896 2.990 1.00 1.25 68 SER A O 2
ATOM 2488 N N . HIS A 1 69 ? -0.074 -17.884 1.155 1.00 13.12 69 HIS A N 2
ATOM 2489 C CA . HIS A 1 69 ? -1.314 -18.063 1.901 1.00 33.23 69 HIS A CA 2
ATOM 2490 C C . HIS A 1 69 ? -1.998 -19.371 1.514 1.00 21.20 69 HIS A C 2
ATOM 2491 O O . HIS A 1 69 ? -1.958 -19.784 0.354 1.00 13.50 69 HIS A O 2
ATOM 2505 N N . CYS A 1 70 ? -2.623 -20.018 2.491 1.00 51.13 70 CYS A N 2
ATOM 2506 C CA . CYS A 1 70 ? -3.314 -21.281 2.252 1.00 61.44 70 CYS A CA 2
ATOM 2507 C C . CYS A 1 70 ? -4.806 -21.052 2.039 1.00 23.45 70 CYS A C 2
ATOM 2508 O O . CYS A 1 70 ? -5.595 -21.998 2.027 1.00 60.12 70 CYS A O 2
ATOM 2516 N N . HIS A 1 71 ? -5.188 -19.789 1.872 1.00 32.44 71 HIS A N 2
ATOM 2517 C CA . HIS A 1 71 ? -6.588 -19.435 1.660 1.00 14.40 71 HIS A CA 2
ATOM 2518 C C . HIS A 1 71 ? -6.719 -18.350 0.597 1.00 54.02 71 HIS A C 2
ATOM 2519 O O . HIS A 1 71 ? -5.734 -17.714 0.223 1.00 43.02 71 HIS A O 2
ATOM 2533 N N . GLN A 1 72 ? -7.940 -18.144 0.115 1.00 4.24 72 GLN A N 2
ATOM 2534 C CA . GLN A 1 72 ? -8.198 -17.136 -0.906 1.00 23.32 72 GLN A CA 2
ATOM 2535 C C . GLN A 1 72 ? -8.715 -15.846 -0.280 1.00 74.05 72 GLN A C 2
ATOM 2536 O O . GLN A 1 72 ? -9.335 -15.849 0.785 1.00 53.10 72 GLN A O 2
ATOM 2550 N N . PRO A 1 73 ? -8.455 -14.715 -0.951 1.00 64.23 73 PRO A N 2
ATOM 2551 C CA . PRO A 1 73 ? -8.885 -13.395 -0.478 1.00 32.45 73 PRO A CA 2
ATOM 2552 C C . PRO A 1 73 ? -10.398 -13.215 -0.563 1.00 45.25 73 PRO A C 2
ATOM 2553 O O . PRO A 1 73 ? -11.077 -13.930 -1.299 1.00 24.52 73 PRO A O 2
ATOM 2564 N N . ASP A 1 74 ? -10.916 -12.254 0.194 1.00 10.13 74 ASP A N 2
ATOM 2565 C CA . ASP A 1 74 ? -12.348 -11.978 0.203 1.00 62.13 74 ASP A CA 2
ATOM 2566 C C . ASP A 1 74 ? -12.611 -10.476 0.254 1.00 23.20 74 ASP A C 2
ATOM 2567 O O . ASP A 1 74 ? -12.657 -9.879 1.330 1.00 75.52 74 ASP A O 2
ATOM 2576 N N . LEU A 1 75 ? -12.783 -9.871 -0.917 1.00 74.24 75 LEU A N 2
ATOM 2577 C CA . LEU A 1 75 ? -13.040 -8.438 -1.006 1.00 62.22 75 LEU A CA 2
ATOM 2578 C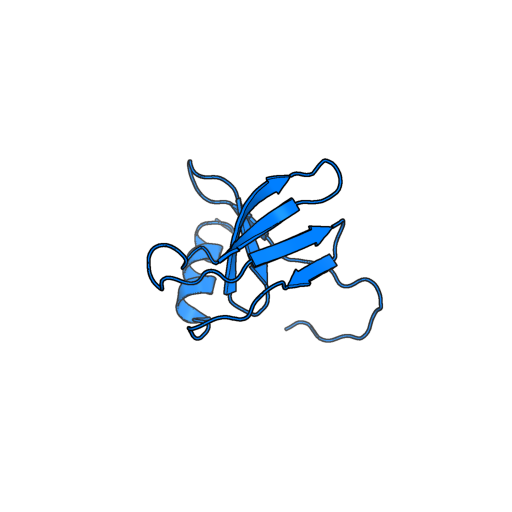 C . LEU A 1 75 ? -14.331 -8.070 -0.282 1.00 32.42 75 LEU A C 2
ATOM 2579 O O . LEU A 1 75 ? -14.527 -6.921 0.115 1.00 14.42 75 LEU A O 2
ATOM 2595 N N . ALA A 1 76 ? -15.209 -9.053 -0.111 1.00 3.14 76 ALA A N 2
ATOM 2596 C CA . ALA A 1 76 ? -16.479 -8.835 0.569 1.00 24.24 76 ALA A CA 2
ATOM 2597 C C . ALA A 1 76 ? -16.270 -8.598 2.061 1.00 42.32 76 ALA A C 2
ATOM 2598 O O . ALA A 1 76 ? -16.706 -7.585 2.605 1.00 32.21 76 ALA A O 2
ATOM 2605 N N . GLY A 1 77 ? -15.598 -9.540 2.716 1.00 33.45 77 GLY A N 2
ATOM 2606 C CA . GLY A 1 77 ? -15.343 -9.414 4.139 1.00 35.04 77 GLY A CA 2
ATOM 2607 C C . GLY A 1 77 ? -14.415 -8.260 4.463 1.00 11.34 77 GLY A C 2
ATOM 2608 O O . GLY A 1 77 ? -14.494 -7.674 5.542 1.00 73.23 77 GLY A O 2
ATOM 2612 N N . LEU A 1 78 ? -13.532 -7.934 3.526 1.00 13.52 78 LEU A N 2
ATOM 2613 C CA . LEU A 1 78 ? -12.582 -6.843 3.716 1.00 14.40 78 LEU A CA 2
ATOM 2614 C C . LEU A 1 78 ? -13.260 -5.491 3.520 1.00 52.43 78 LEU A C 2
ATOM 2615 O O . LEU A 1 78 ? -13.114 -4.588 4.343 1.00 60.02 78 LEU A O 2
ATOM 2631 N N . GLU A 1 79 ? -14.002 -5.360 2.425 1.00 53.13 79 GLU A N 2
ATOM 2632 C CA . GLU A 1 79 ? -14.703 -4.118 2.122 1.00 13.13 79 GLU A CA 2
ATOM 2633 C C . GLU A 1 79 ? -15.768 -3.824 3.176 1.00 63.55 79 GLU A C 2
ATOM 2634 O O . GLU A 1 79 ? -16.146 -2.671 3.385 1.00 13.20 79 GLU A O 2
ATOM 2646 N N . ALA A 1 80 ? -16.247 -4.874 3.835 1.00 10.53 80 ALA A N 2
ATOM 2647 C CA . ALA A 1 80 ? -17.265 -4.729 4.866 1.00 74.41 80 ALA A CA 2
ATOM 2648 C C . ALA A 1 80 ? -16.694 -4.059 6.112 1.00 32.04 80 ALA A C 2
ATOM 2649 O O . ALA A 1 80 ? -17.424 -3.431 6.881 1.00 52.33 80 ALA A O 2
ATOM 2656 N N . LEU A 1 81 ? -15.388 -4.198 6.305 1.00 61.31 81 LEU A N 2
ATOM 2657 C CA . LEU A 1 81 ? -14.718 -3.607 7.459 1.00 24.12 81 LEU A CA 2
ATOM 2658 C C . LEU A 1 81 ? -14.470 -2.118 7.241 1.00 62.21 81 LEU A C 2
ATOM 2659 O O . LEU A 1 81 ? -14.791 -1.293 8.096 1.00 32.51 81 LEU A O 2
ATOM 2675 N N . ARG A 1 82 ? -13.899 -1.782 6.089 1.00 44.24 82 ARG A N 2
ATOM 2676 C CA . ARG A 1 82 ? -13.609 -0.392 5.758 1.00 42.31 82 ARG A CA 2
ATOM 2677 C C . ARG A 1 82 ? -14.868 0.466 5.858 1.00 13.51 82 ARG A C 2
ATOM 2678 O O . ARG A 1 82 ? -14.883 1.483 6.549 1.00 54.54 82 ARG A O 2
ATOM 2699 N N . GLN A 1 83 ? -15.920 0.046 5.163 1.00 11.52 83 GLN A N 2
ATOM 2700 C CA . GLN A 1 83 ? -17.182 0.776 5.173 1.00 13.21 83 GLN A CA 2
ATOM 2701 C C . GLN A 1 83 ? -17.504 1.288 6.574 1.00 44.52 83 GLN A C 2
ATOM 2702 O O . GLN A 1 83 ? -17.983 2.409 6.740 1.00 43.15 83 GLN A O 2
ATOM 2716 N N . ARG A 1 84 ? -17.236 0.459 7.577 1.00 1.41 84 ARG A N 2
ATOM 2717 C CA . ARG A 1 84 ? -17.498 0.828 8.963 1.00 15.24 84 ARG A CA 2
ATOM 2718 C C . ARG A 1 84 ? -16.655 2.031 9.374 1.00 32.33 84 ARG A C 2
ATOM 2719 O O . ARG A 1 84 ? -17.133 2.926 10.069 1.00 50.05 84 ARG A O 2
ATOM 2740 N N . GLU A 1 85 ? -15.398 2.042 8.941 1.00 13.01 85 GLU A N 2
ATOM 2741 C CA . GLU A 1 85 ? -14.488 3.134 9.266 1.00 70.54 85 GLU A CA 2
ATOM 2742 C C . GLU A 1 85 ? -14.753 4.346 8.376 1.00 34.14 85 GLU A C 2
ATOM 2743 O O . GLU A 1 85 ? -15.020 5.443 8.866 1.00 54.25 85 GLU A O 2
ATOM 2755 N N . ARG A 1 86 ? -14.677 4.137 7.065 1.00 53.54 86 ARG A N 2
ATOM 2756 C CA . ARG A 1 86 ? -14.906 5.212 6.107 1.00 10.33 86 ARG A CA 2
ATOM 2757 C C . ARG A 1 86 ? -15.833 4.751 4.986 1.00 72.21 86 ARG A C 2
ATOM 2758 O O . ARG A 1 86 ? -16.049 3.553 4.797 1.00 4.11 86 ARG A O 2
ATOM 2779 N N . LEU A 1 87 ? -16.381 5.710 4.248 1.00 4.24 87 LEU A N 2
ATOM 2780 C CA . LEU A 1 87 ? -17.286 5.404 3.146 1.00 2.33 87 LEU A CA 2
ATOM 2781 C C . LEU A 1 87 ? -16.772 5.996 1.837 1.00 73.13 87 LEU A C 2
ATOM 2782 O O . LEU A 1 87 ? -17.576 6.310 0.961 1.00 71.33 87 LEU A O 2
ATOM 2799 N N . GLY A 1 1 ? -6.258 13.168 -2.553 1.00 52.12 1 GLY A N 3
ATOM 2800 C CA . GLY A 1 1 ? -5.108 13.040 -1.678 1.00 3.35 1 GLY A CA 3
ATOM 2801 C C . GLY A 1 1 ? -4.510 11.647 -1.706 1.00 10.13 1 GLY A C 3
ATOM 2802 O O . GLY A 1 1 ? -3.357 11.450 -1.321 1.00 22.31 1 GLY A O 3
ATOM 2806 N N . SER A 1 2 ? -5.297 10.676 -2.162 1.00 44.31 2 SER A N 3
ATOM 2807 C CA . SER A 1 2 ? -4.840 9.294 -2.233 1.00 14.14 2 SER A CA 3
ATOM 2808 C C . SER A 1 2 ? -4.200 9.002 -3.586 1.00 11.33 2 SER A C 3
ATOM 2809 O O . SER A 1 2 ? -4.342 7.907 -4.130 1.00 53.23 2 SER A O 3
ATOM 2817 N N . SER A 1 3 ? -3.495 9.991 -4.126 1.00 40.50 3 SER A N 3
ATOM 2818 C CA . SER A 1 3 ? -2.834 9.844 -5.418 1.00 72.43 3 SER A CA 3
ATOM 2819 C C . SER A 1 3 ? -1.317 9.864 -5.259 1.00 52.35 3 SER A C 3
ATOM 2820 O O . SER A 1 3 ? -0.765 10.724 -4.574 1.00 15.40 3 SER A O 3
ATOM 2828 N N . GLY A 1 4 ? -0.649 8.909 -5.898 1.00 13.20 4 GLY A N 3
ATOM 2829 C CA . GLY A 1 4 ? 0.798 8.834 -5.815 1.00 44.01 4 GLY A CA 3
ATOM 2830 C C . GLY A 1 4 ? 1.392 7.917 -6.866 1.00 13.42 4 GLY A C 3
ATOM 2831 O O . GLY A 1 4 ? 1.466 8.274 -8.041 1.00 42.40 4 GLY A O 3
ATOM 2835 N N . SER A 1 5 ? 1.819 6.731 -6.441 1.00 23.30 5 SER A N 3
ATOM 2836 C CA . SER A 1 5 ? 2.414 5.762 -7.354 1.00 43.14 5 SER A CA 3
ATOM 2837 C C . SER A 1 5 ? 3.776 6.244 -7.844 1.00 1.03 5 SER A C 3
ATOM 2838 O O . SER A 1 5 ? 4.226 5.869 -8.927 1.00 31.54 5 SER A O 3
ATOM 2846 N N . SER A 1 6 ? 4.427 7.078 -7.040 1.00 51.53 6 SER A N 3
ATOM 2847 C CA . SER A 1 6 ? 5.736 7.615 -7.393 1.00 65.03 6 SER A CA 3
ATOM 2848 C C . SER A 1 6 ? 6.848 6.653 -6.984 1.00 35.20 6 SER A C 3
ATOM 2849 O O . SER A 1 6 ? 7.492 6.834 -5.952 1.00 54.24 6 SER A O 3
ATOM 2857 N N . GLY A 1 7 ? 7.065 5.628 -7.802 1.00 12.04 7 GLY A N 3
ATOM 2858 C CA . GLY A 1 7 ? 8.098 4.652 -7.509 1.00 32.22 7 GLY A CA 3
ATOM 2859 C C . GLY A 1 7 ? 7.571 3.470 -6.718 1.00 5.43 7 GLY A C 3
ATOM 2860 O O . GLY A 1 7 ? 6.851 2.627 -7.253 1.00 71.11 7 GLY A O 3
ATOM 2864 N N . LEU A 1 8 ? 7.933 3.407 -5.442 1.00 24.31 8 LEU A N 3
ATOM 2865 C CA . LEU A 1 8 ? 7.494 2.320 -4.575 1.00 51.44 8 LEU A CA 3
ATOM 2866 C C . LEU A 1 8 ? 5.976 2.323 -4.424 1.00 11.42 8 LEU A C 3
ATOM 2867 O O . LEU A 1 8 ? 5.357 3.380 -4.296 1.00 53.43 8 LEU A O 3
ATOM 2883 N N . ARG A 1 9 ? 5.383 1.133 -4.439 1.00 62.32 9 ARG A N 3
ATOM 2884 C CA . ARG A 1 9 ? 3.937 0.999 -4.303 1.00 42.31 9 ARG A CA 3
ATOM 2885 C C . ARG A 1 9 ? 3.489 1.350 -2.887 1.00 3.34 9 ARG A C 3
ATOM 2886 O O . ARG A 1 9 ? 4.176 1.068 -1.904 1.00 30.33 9 ARG A O 3
ATOM 2907 N N . PRO A 1 10 ? 2.311 1.980 -2.779 1.00 64.31 10 PRO A N 3
ATOM 2908 C CA . PRO A 1 10 ? 1.745 2.383 -1.488 1.00 23.40 10 PRO A CA 3
ATOM 2909 C C . PRO A 1 10 ? 1.293 1.189 -0.654 1.00 4.33 10 PRO A C 3
ATOM 2910 O O . PRO A 1 10 ? 1.675 0.050 -0.926 1.00 14.41 10 PRO A O 3
ATOM 2921 N N . LEU A 1 11 ? 0.480 1.456 0.361 1.00 53.15 11 LEU A N 3
ATOM 2922 C CA . LEU A 1 11 ? -0.024 0.402 1.235 1.00 64.14 11 LEU A CA 3
ATOM 2923 C C . LEU A 1 11 ? -1.278 0.861 1.973 1.00 52.30 11 LEU A C 3
ATOM 2924 O O . LEU A 1 11 ? -1.388 2.022 2.366 1.00 33.31 11 LEU A O 3
ATOM 2940 N N . GLU A 1 12 ? -2.218 -0.061 2.161 1.00 24.40 12 GLU A N 3
ATOM 2941 C CA . GLU A 1 12 ? -3.463 0.250 2.854 1.00 35.23 12 GLU A CA 3
ATOM 2942 C C . GLU A 1 12 ? -3.473 -0.360 4.253 1.00 25.13 12 GLU A C 3
ATOM 2943 O O . GLU A 1 12 ? -2.846 -1.390 4.498 1.00 43.13 12 GLU A O 3
ATOM 2955 N N . PHE A 1 13 ? -4.190 0.286 5.167 1.00 71.15 13 PHE A N 3
ATOM 2956 C CA . PHE A 1 13 ? -4.281 -0.191 6.543 1.00 74.42 13 PHE A CA 3
ATOM 2957 C C . PHE A 1 13 ? -5.699 -0.028 7.082 1.00 34.31 13 PHE A C 3
ATOM 2958 O O . PHE A 1 13 ? -6.546 0.606 6.451 1.00 34.31 13 PHE A O 3
ATOM 2975 N N . LEU A 1 14 ? -5.951 -0.604 8.252 1.00 71.24 14 LEU A N 3
ATOM 2976 C CA . LEU A 1 14 ? -7.266 -0.524 8.877 1.00 60.05 14 LEU A CA 3
ATOM 2977 C C . LEU A 1 14 ? -7.143 -0.416 10.394 1.00 43.01 14 LEU A C 3
ATOM 2978 O O . LEU A 1 14 ? -6.097 -0.727 10.965 1.00 24.42 14 LEU A O 3
ATOM 2994 N N . ARG A 1 15 ? -8.218 0.024 11.040 1.00 10.41 15 ARG A N 3
ATOM 2995 C CA . ARG A 1 15 ? -8.230 0.171 12.491 1.00 62.51 15 ARG A CA 3
ATOM 2996 C C . ARG A 1 15 ? -9.422 -0.559 13.102 1.00 33.24 15 ARG A C 3
ATOM 2997 O O . ARG A 1 15 ? -10.540 -0.482 12.590 1.00 74.31 15 ARG A O 3
ATOM 3018 N N . THR A 1 16 ? -9.177 -1.268 14.198 1.00 40.25 16 THR A N 3
ATOM 3019 C CA . THR A 1 16 ? -10.229 -2.013 14.879 1.00 33.01 16 THR A CA 3
ATOM 3020 C C . THR A 1 16 ? -10.730 -1.261 16.107 1.00 55.51 16 THR A C 3
ATOM 3021 O O . THR A 1 16 ? 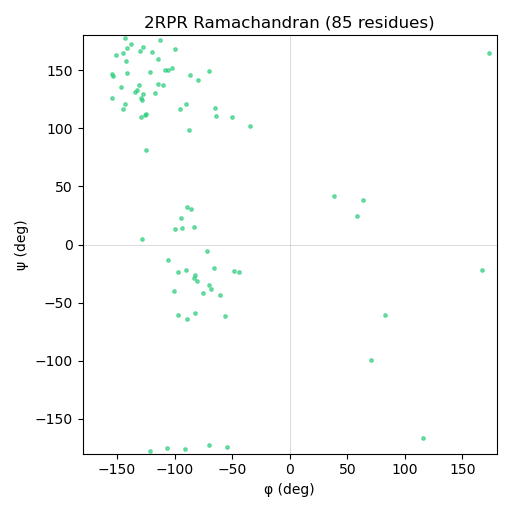-9.952 -0.622 16.814 1.00 44.30 16 THR A O 3
ATOM 3032 N N . SER A 1 17 ? -12.033 -1.344 16.355 1.00 3.41 17 SER A N 3
ATOM 3033 C CA . SER A 1 17 ? -12.637 -0.669 17.497 1.00 61.23 17 SER A CA 3
ATOM 3034 C C . SER A 1 17 ? -11.729 -0.749 18.720 1.00 4.12 17 SER A C 3
ATOM 3035 O O . SER A 1 17 ? -11.453 0.260 19.370 1.00 63.34 17 SER A O 3
ATOM 3043 N N . LEU A 1 18 ? -11.264 -1.955 19.025 1.00 73.32 18 LEU A N 3
ATOM 3044 C CA . LEU A 1 18 ? -10.385 -2.169 20.169 1.00 41.05 18 LEU A CA 3
ATOM 3045 C C . LEU A 1 18 ? -8.949 -1.778 19.834 1.00 30.51 18 LEU A C 3
ATOM 3046 O O . LEU A 1 18 ? -8.630 -1.472 18.686 1.00 35.24 18 LEU A O 3
ATOM 3062 N N . GLY A 1 19 ? -8.086 -1.792 20.846 1.00 22.14 19 GLY A N 3
ATOM 3063 C CA . GLY A 1 19 ? -6.693 -1.439 20.636 1.00 71.44 19 GLY A CA 3
ATOM 3064 C C . GLY A 1 19 ? -5.983 -2.406 19.711 1.00 13.21 19 GLY A C 3
ATOM 3065 O O . GLY A 1 19 ? -5.246 -3.281 20.164 1.00 2.12 19 GLY A O 3
ATOM 3069 N N . GLY A 1 20 ? -6.206 -2.251 18.410 1.00 23.43 20 GLY A N 3
ATOM 3070 C CA . GLY A 1 20 ? -5.575 -3.126 17.439 1.00 70.32 20 GLY A CA 3
ATOM 3071 C C . GLY A 1 20 ? -5.661 -2.583 16.027 1.00 4.22 20 GLY A C 3
ATOM 3072 O O . GLY A 1 20 ? -6.705 -2.084 15.609 1.00 33.53 20 GLY A O 3
ATOM 3076 N N . ARG A 1 21 ? -4.559 -2.677 15.290 1.00 1.12 21 ARG A N 3
ATOM 3077 C CA . ARG A 1 21 ? -4.513 -2.188 13.918 1.00 31.45 21 ARG A CA 3
ATOM 3078 C C . ARG A 1 21 ? -4.395 -3.346 12.931 1.00 53.44 21 ARG A C 3
ATOM 3079 O O . ARG A 1 21 ? -3.843 -4.398 13.256 1.00 14.04 21 ARG A O 3
ATOM 3100 N N . PHE A 1 22 ? -4.918 -3.146 11.726 1.00 54.23 22 PHE A N 3
ATOM 3101 C CA . PHE A 1 22 ? -4.873 -4.174 10.693 1.00 35.15 22 PHE A CA 3
ATOM 3102 C C . PHE A 1 22 ? -4.035 -3.714 9.503 1.00 75.24 22 PHE A C 3
ATOM 3103 O O . PHE A 1 22 ? -3.727 -2.529 9.368 1.00 40.52 22 PHE A O 3
ATOM 3120 N N . LEU A 1 23 ? -3.670 -4.659 8.644 1.00 62.13 23 LEU A N 3
ATOM 3121 C CA . LEU A 1 23 ? -2.866 -4.352 7.465 1.00 70.54 23 LEU A CA 3
ATOM 3122 C C . LEU A 1 23 ? -3.470 -4.985 6.216 1.00 32.43 23 LEU A C 3
ATOM 3123 O O . LEU A 1 23 ? -3.571 -6.208 6.113 1.00 73.24 23 LEU A O 3
ATOM 3139 N N . VAL A 1 24 ? -3.868 -4.144 5.265 1.00 53.35 24 VAL A N 3
ATOM 3140 C CA . VAL A 1 24 ? -4.458 -4.622 4.020 1.00 40.34 24 VAL A CA 3
ATOM 3141 C C . VAL A 1 24 ? -3.399 -4.775 2.934 1.00 62.05 24 VAL A C 3
ATOM 3142 O O . VAL A 1 24 ? -2.842 -3.788 2.451 1.00 73.33 24 VAL A O 3
ATOM 3155 N N . HIS A 1 25 ? -3.125 -6.019 2.552 1.00 73.24 25 HIS A N 3
ATOM 3156 C CA . HIS A 1 25 ? -2.134 -6.301 1.521 1.00 52.34 25 HIS A CA 3
ATOM 3157 C C . HIS A 1 25 ? -2.517 -7.547 0.726 1.00 44.24 25 HIS A C 3
ATOM 3158 O O . HIS A 1 25 ? -2.866 -8.577 1.301 1.00 32.43 25 HIS A O 3
ATOM 3172 N N . GLU A 1 26 ? -2.447 -7.442 -0.596 1.00 33.34 26 GLU A N 3
ATOM 3173 C CA . GLU A 1 26 ? -2.789 -8.561 -1.469 1.00 64.41 26 GLU A CA 3
ATOM 3174 C C . GLU A 1 26 ? -4.233 -9.002 -1.248 1.00 41.22 26 GLU A C 3
ATOM 3175 O O . GLU A 1 26 ? -4.547 -10.190 -1.321 1.00 61.30 26 GLU A O 3
ATOM 3187 N N . SER A 1 27 ? -5.106 -8.037 -0.977 1.00 0.15 27 SER A N 3
ATOM 3188 C CA . SER A 1 27 ? -6.515 -8.327 -0.740 1.00 23.14 27 SER A CA 3
ATOM 3189 C C . SER A 1 27 ? -6.691 -9.191 0.504 1.00 44.13 27 SER A C 3
ATOM 3190 O O . SER A 1 27 ? -7.637 -9.972 0.603 1.00 73.33 27 SER A O 3
ATOM 3198 N N . PHE A 1 28 ? -5.772 -9.045 1.453 1.00 22.14 28 PHE A N 3
ATOM 3199 C CA . PHE A 1 28 ? -5.824 -9.812 2.692 1.00 4.13 28 PHE A CA 3
ATOM 3200 C C . PHE A 1 28 ? -5.663 -8.900 3.904 1.00 70.34 28 PHE A C 3
ATOM 3201 O O . PHE A 1 28 ? -5.549 -7.680 3.768 1.00 11.43 28 PHE A O 3
ATOM 3218 N N . LEU A 1 29 ? -5.657 -9.498 5.090 1.00 44.25 29 LEU A N 3
ATOM 3219 C CA . LEU A 1 29 ? -5.511 -8.740 6.328 1.00 44.32 29 LEU A CA 3
ATOM 3220 C C . LEU A 1 29 ? -4.482 -9.392 7.248 1.00 24.43 29 LEU A C 3
ATOM 3221 O O . LEU A 1 29 ? -4.507 -10.604 7.464 1.00 23.34 29 LEU A O 3
ATOM 3237 N N . TYR A 1 30 ? -3.581 -8.580 7.788 1.00 4.15 30 TYR A N 3
ATOM 3238 C CA . TYR A 1 30 ? -2.544 -9.077 8.684 1.00 23.20 30 TYR A CA 3
ATOM 3239 C C . TYR A 1 30 ? -2.557 -8.317 10.007 1.00 40.43 30 TYR A C 3
ATOM 3240 O O . TYR A 1 30 ? -3.112 -7.222 10.101 1.00 50.55 30 TYR A O 3
ATOM 3258 N N . ARG A 1 31 ? -1.940 -8.906 11.027 1.00 34.51 31 ARG A N 3
ATOM 3259 C CA . ARG A 1 31 ? -1.881 -8.287 12.345 1.00 30.15 31 ARG A CA 3
ATOM 3260 C C . ARG A 1 31 ? -0.441 -7.952 12.723 1.00 71.04 31 ARG A C 3
ATOM 3261 O O . ARG A 1 31 ? 0.438 -8.814 12.691 1.00 72.40 31 ARG A O 3
ATOM 3282 N N . LYS A 1 32 ? -0.206 -6.694 13.083 1.00 13.33 32 LYS A N 3
ATOM 3283 C CA . LYS A 1 32 ? 1.126 -6.244 13.468 1.00 51.11 32 LYS A CA 3
ATOM 3284 C C . LYS A 1 32 ? 1.661 -7.067 14.637 1.00 33.45 32 LYS A C 3
ATOM 3285 O O . LYS A 1 32 ? 1.172 -6.954 15.761 1.00 45.40 32 LYS A O 3
ATOM 3304 N N . GLU A 1 33 ? 2.666 -7.892 14.363 1.00 5.42 33 GLU A N 3
ATOM 3305 C CA . GLU A 1 33 ? 3.267 -8.732 15.393 1.00 32.21 33 GLU A CA 3
ATOM 3306 C C . GLU A 1 33 ? 4.295 -7.948 16.203 1.00 20.02 33 GLU A C 3
ATOM 3307 O O . GLU A 1 33 ? 4.182 -7.829 17.423 1.00 74.43 33 GLU A O 3
ATOM 3319 N N . LYS A 1 34 ? 5.299 -7.414 15.516 1.00 11.52 34 LYS A N 3
ATOM 3320 C CA . LYS A 1 34 ? 6.349 -6.641 16.169 1.00 21.45 34 LYS A CA 3
ATOM 3321 C C . LYS A 1 34 ? 6.905 -5.577 15.229 1.00 1.52 34 LYS A C 3
ATOM 3322 O O . LYS A 1 34 ? 6.428 -5.415 14.106 1.00 15.23 34 LYS A O 3
ATOM 3341 N N . ALA A 1 35 ? 7.918 -4.854 15.694 1.00 5.41 35 ALA A N 3
ATOM 3342 C CA . ALA A 1 35 ? 8.543 -3.809 14.893 1.00 65.52 35 ALA A CA 3
ATOM 3343 C C . ALA A 1 35 ? 10.030 -3.687 15.210 1.00 54.34 35 ALA A C 3
ATOM 3344 O O . ALA A 1 35 ? 10.410 -3.364 16.336 1.00 12.02 35 ALA A O 3
ATOM 3351 N N . ALA A 1 36 ? 10.866 -3.949 14.212 1.00 10.52 36 ALA A N 3
ATOM 3352 C CA . ALA A 1 36 ? 12.311 -3.868 14.385 1.00 2.23 36 ALA A CA 3
ATOM 3353 C C . ALA A 1 36 ? 12.832 -2.485 14.010 1.00 5.22 36 ALA A C 3
ATOM 3354 O O . ALA A 1 36 ? 13.350 -2.282 12.913 1.00 32.50 36 ALA A O 3
ATOM 3361 N N . GLY A 1 37 ? 12.691 -1.535 14.931 1.00 31.42 37 GLY A N 3
ATOM 3362 C CA . GLY A 1 37 ? 13.151 -0.182 14.677 1.00 34.10 37 GLY A CA 3
ATOM 3363 C C . GLY A 1 37 ? 12.310 0.531 13.637 1.00 63.11 37 GLY A C 3
ATOM 3364 O O . GLY A 1 37 ? 11.464 1.357 13.975 1.00 64.41 37 GLY A O 3
ATOM 3368 N N . GLU A 1 38 ? 12.546 0.212 12.368 1.00 74.43 38 GLU A N 3
ATOM 3369 C CA . GLU A 1 38 ? 11.805 0.831 11.276 1.00 22.45 38 GLU A CA 3
ATOM 3370 C C . GLU A 1 38 ? 10.977 -0.206 10.522 1.00 42.12 38 GLU A C 3
ATOM 3371 O O . GLU A 1 38 ? 10.095 0.138 9.736 1.00 14.32 38 GLU A O 3
ATOM 3383 N N . LYS A 1 39 ? 11.269 -1.479 10.768 1.00 2.54 39 LYS A N 3
ATOM 3384 C CA . LYS A 1 39 ? 10.554 -2.568 10.116 1.00 11.25 39 LYS A CA 3
ATOM 3385 C C . LYS A 1 39 ? 9.397 -3.055 10.981 1.00 70.44 39 LYS A C 3
ATOM 3386 O O . LYS A 1 39 ? 9.457 -2.993 12.209 1.00 1.42 39 LYS A O 3
ATOM 3405 N N . VAL A 1 40 ? 8.342 -3.542 10.334 1.00 4.13 40 VAL A N 3
ATOM 3406 C CA . VAL A 1 40 ? 7.172 -4.041 11.044 1.00 51.22 40 VAL A CA 3
ATOM 3407 C C . VAL A 1 40 ? 6.736 -5.397 10.500 1.00 71.44 40 VAL A C 3
ATOM 3408 O O . VAL A 1 40 ? 6.388 -5.523 9.326 1.00 50.24 40 VAL A O 3
ATOM 3421 N N . TYR A 1 41 ? 6.756 -6.408 11.362 1.00 4.01 41 TYR A N 3
ATOM 3422 C CA . TYR A 1 41 ? 6.365 -7.756 10.967 1.00 74.45 41 TYR A CA 3
ATOM 3423 C C . TYR A 1 41 ? 4.860 -7.955 11.126 1.00 23.34 41 TYR A C 3
ATOM 3424 O O . TYR A 1 41 ? 4.277 -7.583 12.144 1.00 43.12 41 TYR A O 3
ATOM 3442 N N . TRP A 1 42 ? 4.237 -8.543 10.111 1.00 41.50 42 TRP A N 3
ATOM 3443 C CA . TRP A 1 42 ? 2.801 -8.792 10.137 1.00 14.24 42 TRP A CA 3
ATOM 3444 C C . TRP A 1 42 ? 2.501 -10.270 9.909 1.00 35.11 42 TRP A C 3
ATOM 3445 O O . TRP A 1 42 ? 3.380 -11.039 9.522 1.00 23.32 42 TRP A O 3
ATOM 3466 N N . MET A 1 43 ? 1.253 -10.661 10.151 1.00 2.32 43 MET A N 3
ATOM 3467 C CA . MET A 1 43 ? 0.839 -12.046 9.971 1.00 15.21 43 MET A CA 3
ATOM 3468 C C . MET A 1 43 ? -0.651 -12.131 9.654 1.00 31.01 43 MET A C 3
ATOM 3469 O O . MET A 1 43 ? -1.473 -11.492 10.310 1.00 65.21 43 MET A O 3
ATOM 3483 N N . CYS A 1 44 ? -0.993 -12.925 8.644 1.00 4.21 44 CYS A N 3
ATOM 3484 C CA . CYS A 1 44 ? -2.384 -13.092 8.240 1.00 2.54 44 CYS A CA 3
ATOM 3485 C C . CYS A 1 44 ? -3.290 -13.240 9.458 1.00 21.31 44 CYS A C 3
ATOM 3486 O O . CYS A 1 44 ? -3.241 -14.247 10.164 1.00 1.04 44 CYS A O 3
ATOM 3493 N N . ARG A 1 45 ? -4.119 -12.228 9.697 1.00 71.13 45 ARG A N 3
ATOM 3494 C CA . ARG A 1 45 ? -5.037 -12.244 10.830 1.00 11.32 45 ARG A CA 3
ATOM 3495 C C . ARG A 1 45 ? -5.865 -13.526 10.840 1.00 2.12 45 ARG A C 3
ATOM 3496 O O . ARG A 1 45 ? -6.431 -13.903 11.867 1.00 5.21 45 ARG A O 3
ATOM 3517 N N . ASP A 1 46 ? -5.933 -14.188 9.692 1.00 14.13 46 ASP A N 3
ATOM 3518 C CA . ASP A 1 46 ? -6.692 -15.428 9.568 1.00 62.20 46 ASP A CA 3
ATOM 3519 C C . ASP A 1 46 ? -5.906 -16.606 10.135 1.00 10.23 46 ASP A C 3
ATOM 3520 O O . ASP A 1 46 ? -6.283 -17.763 9.948 1.00 63.25 46 ASP A O 3
ATOM 3529 N N . GLN A 1 47 ? -4.812 -16.303 10.827 1.00 21.35 47 GLN A N 3
ATOM 3530 C CA . GLN A 1 47 ? -3.972 -17.337 11.419 1.00 11.32 47 GLN A CA 3
ATOM 3531 C C . GLN A 1 47 ? -4.694 -18.032 12.567 1.00 40.34 47 GLN A C 3
ATOM 3532 O O . GLN A 1 47 ? -4.216 -19.035 13.097 1.00 61.13 47 GLN A O 3
ATOM 3546 N N . ALA A 1 48 ? -5.848 -17.493 12.948 1.00 64.10 48 ALA A N 3
ATOM 3547 C CA . ALA A 1 48 ? -6.636 -18.063 14.034 1.00 22.53 48 ALA A CA 3
ATOM 3548 C C . ALA A 1 48 ? -7.720 -18.992 13.496 1.00 1.23 48 ALA A C 3
ATOM 3549 O O . ALA A 1 48 ? -7.934 -20.082 14.026 1.00 71.55 48 ALA A O 3
ATOM 3556 N N . ARG A 1 49 ? -8.399 -18.553 12.442 1.00 22.45 49 ARG A N 3
ATOM 3557 C CA . ARG A 1 49 ? -9.462 -19.345 11.834 1.00 5.05 49 ARG A CA 3
ATOM 3558 C C . ARG A 1 49 ? -8.920 -20.190 10.684 1.00 22.42 49 ARG A C 3
ATOM 3559 O O . ARG A 1 49 ? -9.198 -21.387 10.594 1.00 45.10 49 ARG A O 3
ATOM 3580 N N . LEU A 1 50 ? -8.148 -19.559 9.806 1.00 11.11 50 LEU A N 3
ATOM 3581 C CA . LEU A 1 50 ? -7.568 -20.252 8.661 1.00 23.21 50 LEU A CA 3
ATOM 3582 C C . LEU A 1 50 ? -6.214 -20.857 9.019 1.00 10.14 50 LEU A C 3
ATOM 3583 O O . LEU A 1 50 ? -5.669 -21.669 8.274 1.00 13.24 50 LEU A O 3
ATOM 3599 N N . GLY A 1 51 ? -5.677 -20.456 10.167 1.00 61.05 51 GLY A N 3
ATOM 3600 C CA . GLY A 1 51 ? -4.393 -20.970 10.606 1.00 21.52 51 GLY A CA 3
ATOM 3601 C C . GLY A 1 51 ? -3.243 -20.450 9.767 1.00 34.24 51 GLY A C 3
ATOM 3602 O O . GLY A 1 51 ? -2.083 -20.785 10.012 1.00 71.43 51 GLY A O 3
ATOM 3606 N N . CYS A 1 52 ? -3.563 -19.630 8.771 1.00 3.14 52 CYS A N 3
ATOM 3607 C CA . CYS A 1 52 ? -2.548 -19.063 7.890 1.00 60.34 52 CYS A CA 3
ATOM 3608 C C . CYS A 1 52 ? -1.380 -18.502 8.696 1.00 52.32 52 CYS A C 3
ATOM 3609 O O . CYS A 1 52 ? -1.567 -17.967 9.789 1.00 60.11 52 CYS A O 3
ATOM 3616 N N . ARG A 1 53 ? -0.176 -18.629 8.149 1.00 22.12 53 ARG A N 3
ATOM 3617 C CA . ARG A 1 53 ? 1.023 -18.135 8.816 1.00 61.22 53 ARG A CA 3
ATOM 3618 C C . ARG A 1 53 ? 1.796 -17.182 7.910 1.00 42.10 53 ARG A C 3
ATOM 3619 O O . ARG A 1 53 ? 2.983 -16.933 8.122 1.00 62.12 53 ARG A O 3
ATOM 3640 N N . SER A 1 54 ? 1.115 -16.651 6.899 1.00 15.44 54 SER A N 3
ATOM 3641 C CA . SER A 1 54 ? 1.740 -15.729 5.958 1.00 72.21 54 SER A CA 3
ATOM 3642 C C . SER A 1 54 ? 2.114 -14.420 6.647 1.00 11.11 54 SER A C 3
ATOM 3643 O O . SER A 1 54 ? 1.243 -13.645 7.044 1.00 45.43 54 SER A O 3
ATOM 3651 N N . ARG A 1 55 ? 3.414 -14.182 6.784 1.00 21.12 55 ARG A N 3
ATOM 3652 C CA . ARG A 1 55 ? 3.904 -12.968 7.425 1.00 51.25 55 ARG A CA 3
ATOM 3653 C C . ARG A 1 55 ? 4.557 -12.039 6.406 1.00 10.44 55 ARG A C 3
ATOM 3654 O O . ARG A 1 55 ? 5.190 -12.495 5.454 1.00 12.00 55 ARG A O 3
ATOM 3675 N N . ALA A 1 56 ? 4.400 -10.737 6.614 1.00 1.05 56 ALA A N 3
ATOM 3676 C CA . ALA A 1 56 ? 4.975 -9.745 5.713 1.00 43.23 56 ALA A CA 3
ATOM 3677 C C . ALA A 1 56 ? 5.598 -8.592 6.494 1.00 11.25 56 ALA A C 3
ATOM 3678 O O . ALA A 1 56 ? 5.210 -8.317 7.629 1.00 62.02 56 ALA A O 3
ATOM 3685 N N . ILE A 1 57 ? 6.566 -7.921 5.877 1.00 74.50 57 ILE A N 3
ATOM 3686 C CA . ILE A 1 57 ? 7.242 -6.798 6.515 1.00 32.50 57 ILE A CA 3
ATOM 3687 C C . ILE A 1 57 ? 6.892 -5.483 5.826 1.00 33.14 57 ILE A C 3
ATOM 3688 O O . ILE A 1 57 ? 6.889 -5.394 4.597 1.00 40.04 57 ILE A O 3
ATOM 3704 N N . THR A 1 58 ? 6.598 -4.462 6.625 1.00 11.42 58 THR A N 3
ATOM 3705 C CA . THR A 1 58 ? 6.248 -3.151 6.093 1.00 14.12 58 THR A CA 3
ATOM 3706 C C . THR A 1 58 ? 7.253 -2.093 6.531 1.00 10.11 58 THR A C 3
ATOM 3707 O O . THR A 1 58 ? 7.555 -1.965 7.716 1.00 43.54 58 THR A O 3
ATOM 3718 N N . GLN A 1 59 ? 7.768 -1.337 5.566 1.00 43.22 59 GLN A N 3
ATOM 3719 C CA . GLN A 1 59 ? 8.741 -0.290 5.855 1.00 71.20 59 GLN A CA 3
ATOM 3720 C C . GLN A 1 59 ? 8.356 1.015 5.164 1.00 12.23 59 GLN A C 3
ATOM 3721 O O . GLN A 1 59 ? 8.678 1.229 3.996 1.00 45.32 59 GLN A O 3
ATOM 3735 N N . GLY A 1 60 ? 7.665 1.884 5.895 1.00 65.34 60 GLY A N 3
ATOM 3736 C CA . GLY A 1 60 ? 7.247 3.157 5.336 1.00 2.14 60 GLY A CA 3
ATOM 3737 C C . GLY A 1 60 ? 5.913 3.067 4.622 1.00 41.31 60 GLY A C 3
ATOM 3738 O O . GLY A 1 60 ? 4.858 3.165 5.248 1.00 11.31 60 GLY A O 3
ATOM 3742 N N . HIS A 1 61 ? 5.959 2.881 3.306 1.00 44.23 61 HIS A N 3
ATOM 3743 C CA . HIS A 1 61 ? 4.745 2.779 2.505 1.00 42.33 61 HIS A CA 3
ATOM 3744 C C . HIS A 1 61 ? 4.758 1.511 1.657 1.00 60.02 61 HIS A C 3
ATOM 3745 O O . HIS A 1 61 ? 3.820 1.246 0.905 1.00 32.11 61 HIS A O 3
ATOM 3759 N N . ARG A 1 62 ? 5.828 0.732 1.783 1.00 23.25 62 ARG A N 3
ATOM 3760 C CA . ARG A 1 62 ? 5.964 -0.507 1.025 1.00 40.01 62 ARG A CA 3
ATOM 3761 C C . ARG A 1 62 ? 5.700 -1.718 1.914 1.00 41.13 62 ARG A C 3
ATOM 3762 O O . ARG A 1 62 ? 5.402 -1.577 3.101 1.00 14.41 62 ARG A O 3
ATOM 3783 N N . ILE A 1 63 ? 5.811 -2.908 1.332 1.00 72.40 63 ILE A N 3
ATOM 3784 C CA . ILE A 1 63 ? 5.585 -4.144 2.071 1.00 64.24 63 ILE A CA 3
ATOM 3785 C C . ILE A 1 63 ? 6.421 -5.285 1.503 1.00 3.11 63 ILE A C 3
ATOM 3786 O O . ILE A 1 63 ? 6.880 -5.223 0.363 1.00 2.24 63 ILE A O 3
ATOM 3802 N N . MET A 1 64 ? 6.613 -6.327 2.305 1.00 51.03 64 MET A N 3
ATOM 3803 C CA . MET A 1 64 ? 7.391 -7.485 1.880 1.00 63.30 64 MET A CA 3
ATOM 3804 C C . MET A 1 64 ? 6.717 -8.782 2.314 1.00 33.12 64 MET A C 3
ATOM 3805 O O . MET A 1 64 ? 6.168 -8.871 3.413 1.00 13.12 64 MET A O 3
ATOM 3819 N N . VAL A 1 65 ? 6.762 -9.787 1.445 1.00 13.33 65 VAL A N 3
ATOM 3820 C CA . VAL A 1 65 ? 6.156 -11.080 1.739 1.00 71.43 65 VAL A CA 3
ATOM 3821 C C . VAL A 1 65 ? 7.214 -12.106 2.132 1.00 31.44 65 VAL A C 3
ATOM 3822 O O . VAL A 1 65 ? 8.195 -12.304 1.416 1.00 42.14 65 VAL A O 3
ATOM 3835 N N . MET A 1 66 ? 7.004 -12.757 3.271 1.00 44.44 66 MET A N 3
ATOM 3836 C CA . MET A 1 66 ? 7.940 -13.764 3.757 1.00 51.21 66 MET A CA 3
ATOM 3837 C C . MET A 1 66 ? 7.381 -15.169 3.553 1.00 21.25 66 MET A C 3
ATOM 3838 O O . MET A 1 66 ? 8.117 -16.154 3.607 1.00 62.11 66 MET A O 3
ATOM 3852 N N . ARG A 1 67 ? 6.075 -15.253 3.316 1.00 4.32 67 ARG A N 3
ATOM 3853 C CA . ARG A 1 67 ? 5.419 -16.537 3.104 1.00 10.22 67 ARG A CA 3
ATOM 3854 C C . ARG A 1 67 ? 4.154 -16.369 2.268 1.00 52.33 67 ARG A C 3
ATOM 3855 O O . ARG A 1 67 ? 3.605 -15.271 2.167 1.00 14.10 67 ARG A O 3
ATOM 3876 N N . SER A 1 68 ? 3.696 -17.464 1.670 1.00 23.03 68 SER A N 3
ATOM 3877 C CA . SER A 1 68 ? 2.499 -17.438 0.838 1.00 61.54 68 SER A CA 3
ATOM 3878 C C . SER A 1 68 ? 1.252 -17.720 1.672 1.00 14.32 68 SER A C 3
ATOM 3879 O O . SER A 1 68 ? 1.338 -17.946 2.879 1.00 62.44 68 SER A O 3
ATOM 3887 N N . HIS A 1 69 ? 0.095 -17.706 1.017 1.00 44.24 69 HIS A N 3
ATOM 3888 C CA . HIS A 1 69 ? -1.170 -17.962 1.697 1.00 62.23 69 HIS A CA 3
ATOM 3889 C C . HIS A 1 69 ? -1.830 -19.227 1.159 1.00 52.33 69 HIS A C 3
ATOM 3890 O O . HIS A 1 69 ? -1.901 -19.435 -0.052 1.00 21.12 69 HIS A O 3
ATOM 3904 N N . CYS A 1 70 ? -2.309 -20.070 2.068 1.00 13.30 70 CYS A N 3
ATOM 3905 C CA . CYS A 1 70 ? -2.962 -21.318 1.684 1.00 44.31 70 CYS A CA 3
ATOM 3906 C C . CYS A 1 70 ? -4.443 -21.091 1.401 1.00 13.42 70 CYS A C 3
ATOM 3907 O O . CYS A 1 70 ? -5.190 -22.038 1.151 1.00 2.15 70 CYS A O 3
ATOM 3915 N N . HIS A 1 71 ? -4.862 -19.831 1.444 1.00 23.32 71 HIS A N 3
ATOM 3916 C CA . HIS A 1 71 ? -6.256 -19.480 1.192 1.00 64.12 71 HIS A CA 3
ATOM 3917 C C . HIS A 1 71 ? -6.355 -18.329 0.196 1.00 53.33 71 HIS A C 3
ATOM 3918 O O . HIS A 1 71 ? -5.374 -17.633 -0.061 1.00 31.11 71 HIS A O 3
ATOM 3932 N N . GLN A 1 72 ? -7.546 -18.137 -0.362 1.00 13.31 72 GLN A N 3
ATOM 3933 C CA . GLN A 1 72 ? -7.772 -17.072 -1.332 1.00 31.21 72 GLN A CA 3
ATOM 3934 C C . GLN A 1 72 ? -8.458 -15.877 -0.678 1.00 65.05 72 GLN A C 3
ATOM 3935 O O . GLN A 1 72 ? -9.232 -16.016 0.270 1.00 3.50 72 GLN A O 3
ATOM 3949 N N . PRO A 1 73 ? -8.168 -14.673 -1.193 1.00 23.14 73 PRO A N 3
ATOM 3950 C CA . PRO A 1 73 ? -8.747 -13.430 -0.675 1.00 62.15 73 PRO A CA 3
ATOM 3951 C C . PRO A 1 73 ? -10.236 -13.311 -0.981 1.00 53.32 73 PRO A C 3
ATOM 3952 O O . PRO A 1 73 ? -10.737 -13.928 -1.921 1.00 23.21 73 PRO A O 3
ATOM 3963 N N . ASP A 1 74 ? -10.938 -12.517 -0.181 1.00 64.23 74 ASP A N 3
ATOM 3964 C CA . ASP A 1 74 ? -12.371 -12.316 -0.367 1.00 54.31 74 ASP A CA 3
ATOM 3965 C C . ASP A 1 74 ? -12.739 -10.845 -0.206 1.00 71.40 74 ASP A C 3
ATOM 3966 O O . ASP A 1 74 ? -12.947 -10.364 0.909 1.00 10.34 74 ASP A O 3
ATOM 3975 N N . LEU A 1 75 ? -12.819 -10.135 -1.327 1.00 62.34 75 LEU A N 3
ATOM 3976 C CA . LEU A 1 75 ? -13.162 -8.717 -1.310 1.00 15.44 75 LEU A CA 3
ATOM 3977 C C . LEU A 1 75 ? -14.505 -8.490 -0.626 1.00 62.21 75 LEU A C 3
ATOM 3978 O O . LEU A 1 75 ? -14.846 -7.364 -0.265 1.00 24.41 75 LEU A O 3
ATOM 3994 N N . ALA A 1 76 ? -15.263 -9.567 -0.447 1.00 32.13 76 ALA A N 3
ATOM 3995 C CA . ALA A 1 76 ? -16.567 -9.486 0.199 1.00 22.44 76 ALA A CA 3
ATOM 3996 C C . ALA A 1 76 ? -16.424 -9.293 1.704 1.00 63.10 76 ALA A C 3
ATOM 3997 O O . ALA A 1 76 ? -17.092 -8.448 2.298 1.00 51.54 76 ALA A O 3
ATOM 4004 N N . GLY A 1 77 ? -15.546 -10.083 2.316 1.00 62.42 77 GLY A N 3
ATOM 4005 C CA . GLY A 1 77 ? -15.332 -9.983 3.748 1.00 14.34 77 GLY A CA 3
ATOM 4006 C C . GLY A 1 77 ? -14.428 -8.825 4.120 1.00 61.01 77 GLY A C 3
ATOM 4007 O O . GLY A 1 77 ? -14.575 -8.232 5.190 1.00 1.34 77 GLY A O 3
ATOM 4011 N N . LEU A 1 78 ? -13.490 -8.501 3.237 1.00 31.21 78 LEU A N 3
ATOM 4012 C CA . LEU A 1 78 ? -12.558 -7.405 3.478 1.00 41.14 78 LEU A CA 3
ATOM 4013 C C . LEU A 1 78 ? -13.267 -6.057 3.393 1.00 51.14 78 LEU A C 3
ATOM 4014 O O . LEU A 1 78 ? -13.033 -5.170 4.212 1.00 64.05 78 LEU A O 3
ATOM 4030 N N . GLU A 1 79 ? -14.136 -5.914 2.397 1.00 42.30 79 GLU A N 3
ATOM 4031 C CA . GLU A 1 79 ? -14.880 -4.674 2.208 1.00 21.04 79 GLU A CA 3
ATOM 4032 C C . GLU A 1 79 ? -15.820 -4.418 3.382 1.00 24.23 79 GLU A C 3
ATOM 4033 O O . GLU A 1 79 ? -16.027 -3.275 3.786 1.00 71.52 79 GLU A O 3
ATOM 4045 N N . ALA A 1 80 ? -16.385 -5.491 3.925 1.00 70.40 80 ALA A N 3
ATOM 4046 C CA . ALA A 1 80 ? -17.301 -5.384 5.053 1.00 1.21 80 ALA A CA 3
ATOM 4047 C C . ALA A 1 80 ? -16.622 -4.727 6.251 1.00 32.43 80 ALA A C 3
ATOM 4048 O O . ALA A 1 80 ? -17.240 -3.943 6.974 1.00 5.42 80 ALA A O 3
ATOM 4055 N N . LEU A 1 81 ? -15.351 -5.050 6.456 1.00 12.34 81 LEU A N 3
ATOM 4056 C CA . LEU A 1 81 ? -14.589 -4.492 7.566 1.00 23.03 81 LEU A CA 3
ATOM 4057 C C . LEU A 1 81 ? -14.312 -3.008 7.345 1.00 75.33 81 LEU A C 3
ATOM 4058 O O . LEU A 1 81 ? -14.069 -2.264 8.295 1.00 3.20 81 LEU A O 3
ATOM 4074 N N . ARG A 1 82 ? -14.355 -2.584 6.087 1.00 14.44 82 ARG A N 3
ATOM 4075 C CA . ARG A 1 82 ? -14.111 -1.189 5.742 1.00 20.14 82 ARG A CA 3
ATOM 4076 C C . ARG A 1 82 ? -15.407 -0.385 5.778 1.00 72.15 82 ARG A C 3
ATOM 4077 O O . ARG A 1 82 ? -15.389 0.830 5.978 1.00 52.53 82 ARG A O 3
ATOM 4098 N N . GLN A 1 83 ? -16.529 -1.070 5.584 1.00 12.22 83 GLN A N 3
ATOM 4099 C CA . GLN A 1 83 ? -17.833 -0.419 5.595 1.00 52.00 83 GLN A CA 3
ATOM 4100 C C . GLN A 1 83 ? -18.280 -0.117 7.022 1.00 5.24 83 GLN A C 3
ATOM 4101 O O . GLN A 1 83 ? -19.045 0.818 7.258 1.00 31.11 83 GLN A O 3
ATOM 4115 N N . ARG A 1 84 ? -17.796 -0.914 7.969 1.00 0.22 84 ARG A N 3
ATOM 4116 C CA . ARG A 1 84 ? -18.147 -0.733 9.372 1.00 2.23 84 ARG A CA 3
ATOM 4117 C C . ARG A 1 84 ? -17.442 0.490 9.955 1.00 11.42 84 ARG A C 3
ATOM 4118 O O . ARG A 1 84 ? -17.919 1.093 10.915 1.00 75.53 84 ARG A O 3
ATOM 4139 N N . GLU A 1 85 ? -16.305 0.846 9.367 1.00 65.20 85 GLU A N 3
ATOM 4140 C CA . GLU A 1 85 ? -15.535 1.995 9.829 1.00 1.01 85 GLU A CA 3
ATOM 4141 C C . GLU A 1 85 ? -16.164 3.300 9.352 1.00 23.34 85 GLU A C 3
ATOM 4142 O O . GLU A 1 85 ? -16.389 4.219 10.140 1.00 4.21 85 GLU A O 3
ATOM 4154 N N . ARG A 1 86 ? -16.447 3.374 8.054 1.00 64.24 86 ARG A N 3
ATOM 4155 C CA . ARG A 1 86 ? -17.049 4.566 7.471 1.00 24.21 86 ARG A CA 3
ATOM 4156 C C . ARG A 1 86 ? -18.236 4.199 6.587 1.00 33.33 86 ARG A C 3
ATOM 4157 O O . ARG A 1 86 ? -18.529 3.020 6.380 1.00 11.24 86 ARG A O 3
ATOM 4178 N N . LEU A 1 87 ? -18.918 5.214 6.068 1.00 34.54 87 LEU A N 3
ATOM 4179 C CA . LEU A 1 87 ? -20.075 4.998 5.205 1.00 4.50 87 LEU A CA 3
ATOM 4180 C C . LEU A 1 87 ? -20.272 6.173 4.254 1.00 23.33 87 LEU A C 3
ATOM 4181 O O . LEU A 1 87 ? -19.485 7.118 4.291 1.00 44.42 87 LEU A O 3
ATOM 4198 N N . GLY A 1 1 ? 15.831 10.786 6.657 1.00 53.40 1 GLY A N 4
ATOM 4199 C CA . GLY A 1 1 ? 15.833 10.764 5.206 1.00 20.11 1 GLY A CA 4
ATOM 4200 C C . GLY A 1 1 ? 16.510 9.528 4.646 1.00 42.54 1 GLY A C 4
ATOM 4201 O O . GLY A 1 1 ? 17.703 9.549 4.342 1.00 14.21 1 GLY A O 4
ATOM 4205 N N . SER A 1 2 ? 15.747 8.448 4.509 1.00 13.33 2 SER A N 4
ATOM 4206 C CA . SER A 1 2 ? 16.281 7.196 3.987 1.00 73.40 2 SER A CA 4
ATOM 4207 C C . SER A 1 2 ? 15.486 6.731 2.771 1.00 61.20 2 SER A C 4
ATOM 4208 O O . SER A 1 2 ? 14.686 5.800 2.858 1.00 43.15 2 SER A O 4
ATOM 4216 N N . SER A 1 3 ? 15.714 7.387 1.637 1.00 1.03 3 SER A N 4
ATOM 4217 C CA . SER A 1 3 ? 15.018 7.044 0.403 1.00 42.30 3 SER A CA 4
ATOM 4218 C C . SER A 1 3 ? 15.891 6.165 -0.488 1.00 54.20 3 SER A C 4
ATOM 4219 O O . SER A 1 3 ? 15.488 5.073 -0.887 1.00 32.44 3 SER A O 4
ATOM 4227 N N . GLY A 1 4 ? 17.089 6.651 -0.796 1.00 73.12 4 GLY A N 4
ATOM 4228 C CA . GLY A 1 4 ? 18.000 5.898 -1.637 1.00 62.23 4 GLY A CA 4
ATOM 4229 C C . GLY A 1 4 ? 17.415 5.597 -3.003 1.00 1.32 4 GLY A C 4
ATOM 4230 O O . GLY A 1 4 ? 17.357 6.472 -3.867 1.00 32.20 4 GLY A O 4
ATOM 4234 N N . SER A 1 5 ? 16.980 4.357 -3.199 1.00 65.21 5 SER A N 4
ATOM 4235 C CA . SER A 1 5 ? 16.402 3.941 -4.471 1.00 12.30 5 SER A CA 4
ATOM 4236 C C . SER A 1 5 ? 14.905 4.235 -4.508 1.00 72.24 5 SER A C 4
ATOM 4237 O O . SER A 1 5 ? 14.197 4.029 -3.523 1.00 51.35 5 SER A O 4
ATOM 4245 N N . SER A 1 6 ? 14.431 4.716 -5.652 1.00 64.14 6 SER A N 4
ATOM 4246 C CA . SER A 1 6 ? 13.020 5.042 -5.819 1.00 34.20 6 SER A CA 4
ATOM 4247 C C . SER A 1 6 ? 12.191 3.777 -6.026 1.00 11.31 6 SER A C 4
ATOM 4248 O O . SER A 1 6 ? 12.732 2.700 -6.268 1.00 62.43 6 SER A O 4
ATOM 4256 N N . GLY A 1 7 ? 10.872 3.918 -5.927 1.00 30.43 7 GLY A N 4
ATOM 4257 C CA . GLY A 1 7 ? 9.990 2.780 -6.105 1.00 14.12 7 GLY A CA 4
ATOM 4258 C C . GLY A 1 7 ? 9.290 2.383 -4.821 1.00 33.42 7 GLY A C 4
ATOM 4259 O O . GLY A 1 7 ? 8.846 1.243 -4.673 1.00 54.14 7 GLY A O 4
ATOM 4263 N N . LEU A 1 8 ? 9.193 3.323 -3.886 1.00 71.35 8 LEU A N 4
ATOM 4264 C CA . LEU A 1 8 ? 8.543 3.064 -2.606 1.00 51.12 8 LEU A CA 4
ATOM 4265 C C . LEU A 1 8 ? 7.025 3.096 -2.749 1.00 14.12 8 LEU A C 4
ATOM 4266 O O . LEU A 1 8 ? 6.416 4.166 -2.769 1.00 62.45 8 LEU A O 4
ATOM 4282 N N . ARG A 1 9 ? 6.419 1.917 -2.846 1.00 35.25 9 ARG A N 4
ATOM 4283 C CA . ARG A 1 9 ? 4.973 1.810 -2.986 1.00 15.23 9 ARG A CA 4
ATOM 4284 C C . ARG A 1 9 ? 4.280 2.009 -1.640 1.00 50.12 9 ARG A C 4
ATOM 4285 O O . ARG A 1 9 ? 4.799 1.642 -0.587 1.00 74.12 9 ARG A O 4
ATOM 4306 N N . PRO A 1 10 ? 3.079 2.607 -1.675 1.00 60.25 10 PRO A N 4
ATOM 4307 C CA . PRO A 1 10 ? 2.290 2.869 -0.468 1.00 41.22 10 PRO A CA 4
ATOM 4308 C C . PRO A 1 10 ? 1.744 1.589 0.156 1.00 41.42 10 PRO A C 4
ATOM 4309 O O . PRO A 1 10 ? 2.136 0.485 -0.223 1.00 62.01 10 PRO A O 4
ATOM 4320 N N . LEU A 1 11 ? 0.837 1.744 1.115 1.00 42.11 11 LEU A N 4
ATOM 4321 C CA . LEU A 1 11 ? 0.237 0.601 1.792 1.00 54.34 11 LEU A CA 4
ATOM 4322 C C . LEU A 1 11 ? -1.102 0.981 2.419 1.00 62.45 11 LEU A C 4
ATOM 4323 O O . LEU A 1 11 ? -1.299 2.119 2.841 1.00 24.35 11 LEU A O 4
ATOM 4339 N N . GLU A 1 12 ? -2.016 0.018 2.475 1.00 54.12 12 GLU A N 4
ATOM 4340 C CA . GLU A 1 12 ? -3.335 0.252 3.052 1.00 34.31 12 GLU A CA 4
ATOM 4341 C C . GLU A 1 12 ? -3.443 -0.378 4.438 1.00 65.55 12 GLU A C 4
ATOM 4342 O O . GLU A 1 12 ? -2.882 -1.444 4.693 1.00 23.34 12 GLU A O 4
ATOM 4354 N N . PHE A 1 13 ? -4.168 0.288 5.330 1.00 60.10 13 PHE A N 4
ATOM 4355 C CA . PHE A 1 13 ? -4.348 -0.205 6.690 1.00 11.51 13 PHE A CA 4
ATOM 4356 C C . PHE A 1 13 ? -5.781 0.024 7.166 1.00 22.34 13 PHE A C 4
ATOM 4357 O O . PHE A 1 13 ? -6.571 0.691 6.497 1.00 65.22 13 PHE A O 4
ATOM 4374 N N . LEU A 1 14 ? -6.107 -0.533 8.326 1.00 72.50 14 LEU A N 4
ATOM 4375 C CA . LEU A 1 14 ? -7.444 -0.391 8.894 1.00 73.14 14 LEU A CA 4
ATOM 4376 C C . LEU A 1 14 ? -7.383 -0.287 10.414 1.00 42.23 14 LEU A C 4
ATOM 4377 O O . LEU A 1 14 ? -6.430 -0.751 11.040 1.00 63.34 14 LEU A O 4
ATOM 4393 N N . ARG A 1 15 ? -8.407 0.324 11.002 1.00 64.51 15 ARG A N 4
ATOM 4394 C CA . ARG A 1 15 ? -8.469 0.489 12.449 1.00 70.35 15 ARG A CA 4
ATOM 4395 C C . ARG A 1 15 ? -9.664 -0.262 13.030 1.00 4.04 15 ARG A C 4
ATOM 4396 O O . ARG A 1 15 ? -10.742 -0.291 12.436 1.00 22.43 15 ARG A O 4
ATOM 4417 N N . THR A 1 16 ? -9.465 -0.870 14.196 1.00 0.32 16 THR A N 4
ATOM 4418 C CA . THR A 1 16 ? -10.524 -1.621 14.857 1.00 54.10 16 THR A CA 4
ATOM 4419 C C . THR A 1 16 ? -10.960 -0.937 16.148 1.00 72.33 16 THR A C 4
ATOM 4420 O O . THR A 1 16 ? -10.351 0.040 16.580 1.00 4.34 16 THR A O 4
ATOM 4431 N N . SER A 1 17 ? -12.018 -1.460 16.762 1.00 65.32 17 SER A N 4
ATOM 4432 C CA . SER A 1 17 ? -12.536 -0.898 18.003 1.00 43.04 17 SER A CA 4
ATOM 4433 C C . SER A 1 17 ? -12.244 -1.823 19.182 1.00 45.25 17 SER A C 4
ATOM 4434 O O . SER A 1 17 ? -11.967 -1.365 20.290 1.00 4.24 17 SER A O 4
ATOM 4442 N N . LEU A 1 18 ? -12.309 -3.126 18.933 1.00 71.31 18 LEU A N 4
ATOM 4443 C CA . LEU A 1 18 ? -12.053 -4.116 19.972 1.00 21.34 18 LEU A CA 4
ATOM 4444 C C . LEU A 1 18 ? -10.582 -4.523 19.986 1.00 50.11 18 LEU A C 4
ATOM 4445 O O . LEU A 1 18 ? -9.947 -4.561 21.039 1.00 55.32 18 LEU A O 4
ATOM 4461 N N . GLY A 1 19 ? -10.045 -4.823 18.807 1.00 3.34 19 GLY A N 4
ATOM 4462 C CA . GLY A 1 19 ? -8.653 -5.220 18.706 1.00 42.14 19 GLY A CA 4
ATOM 4463 C C . GLY A 1 19 ? -7.712 -4.031 18.667 1.00 73.00 19 GLY A C 4
ATOM 4464 O O . GLY A 1 19 ? -7.573 -3.309 19.653 1.00 64.04 19 GLY A O 4
ATOM 4468 N N . GLY A 1 20 ? -7.064 -3.828 17.524 1.00 24.42 20 GLY A N 4
ATOM 4469 C CA . GLY A 1 20 ? -6.138 -2.720 17.383 1.00 41.31 20 GLY A CA 4
ATOM 4470 C C . GLY A 1 20 ? -6.077 -2.192 15.963 1.00 14.25 20 GLY A C 4
ATOM 4471 O O . GLY A 1 20 ? -6.982 -1.485 15.517 1.00 30.21 20 GLY A O 4
ATOM 4475 N N . ARG A 1 21 ? -5.009 -2.534 15.252 1.00 65.41 21 ARG A N 4
ATOM 4476 C CA . ARG A 1 21 ? -4.832 -2.087 13.875 1.00 74.51 21 ARG A CA 4
ATOM 4477 C C . ARG A 1 21 ? -4.692 -3.278 12.932 1.00 63.14 21 ARG A C 4
ATOM 4478 O O . ARG A 1 21 ? -4.312 -4.373 13.348 1.00 53.25 21 ARG A O 4
ATOM 4499 N N . PHE A 1 22 ? -5.001 -3.057 11.658 1.00 44.32 22 PHE A N 4
ATOM 4500 C CA . PHE A 1 22 ? -4.911 -4.112 10.655 1.00 54.21 22 PHE A CA 4
ATOM 4501 C C . PHE A 1 22 ? -4.111 -3.643 9.443 1.00 34.41 22 PHE A C 4
ATOM 4502 O O . PHE A 1 22 ? -3.972 -2.443 9.203 1.00 42.23 22 PHE A O 4
ATOM 4519 N N . LEU A 1 23 ? -3.587 -4.598 8.683 1.00 71.24 23 LEU A N 4
ATOM 4520 C CA . LEU A 1 23 ? -2.800 -4.284 7.495 1.00 73.34 23 LEU A CA 4
ATOM 4521 C C . LEU A 1 23 ? -3.396 -4.946 6.257 1.00 41.43 23 LEU A C 4
ATOM 4522 O O . LEU A 1 23 ? -3.443 -6.172 6.156 1.00 20.13 23 LEU A O 4
ATOM 4538 N N . VAL A 1 24 ? -3.849 -4.125 5.314 1.00 73.41 24 VAL A N 4
ATOM 4539 C CA . VAL A 1 24 ? -4.439 -4.630 4.080 1.00 51.44 24 VAL A CA 4
ATOM 4540 C C . VAL A 1 24 ? -3.381 -4.806 2.996 1.00 22.04 24 VAL A C 4
ATOM 4541 O O . VAL A 1 24 ? -2.765 -3.836 2.551 1.00 75.12 24 VAL A O 4
ATOM 4554 N N . HIS A 1 25 ? -3.174 -6.050 2.576 1.00 44.43 25 HIS A N 4
ATOM 4555 C CA . HIS A 1 25 ? -2.190 -6.353 1.543 1.00 63.31 25 HIS A CA 4
ATOM 4556 C C . HIS A 1 25 ? -2.580 -7.611 0.773 1.00 60.11 25 HIS A C 4
ATOM 4557 O O . HIS A 1 25 ? -2.825 -8.661 1.366 1.00 35.33 25 HIS A O 4
ATOM 4571 N N . GLU A 1 26 ? -2.636 -7.497 -0.550 1.00 31.23 26 GLU A N 4
ATOM 4572 C CA . GLU A 1 26 ? -2.999 -8.625 -1.399 1.00 31.43 26 GLU A CA 4
ATOM 4573 C C . GLU A 1 26 ? -4.419 -9.098 -1.099 1.00 44.31 26 GLU A C 4
ATOM 4574 O O . GLU A 1 26 ? -4.681 -10.299 -1.022 1.00 43.52 26 GLU A O 4
ATOM 4586 N N . SER A 1 27 ? -5.330 -8.145 -0.930 1.00 32.31 27 SER A N 4
ATOM 4587 C CA . SER A 1 27 ? -6.722 -8.463 -0.634 1.00 3.34 27 SER A CA 4
ATOM 4588 C C . SER A 1 27 ? -6.825 -9.350 0.602 1.00 15.44 27 SER A C 4
ATOM 4589 O O . SER A 1 27 ? -7.769 -10.128 0.746 1.00 51.43 27 SER A O 4
ATOM 4597 N N . PHE A 1 28 ? -5.848 -9.227 1.495 1.00 15.40 28 PHE A N 4
ATOM 4598 C CA . PHE A 1 28 ? -5.828 -10.017 2.720 1.00 70.14 28 PHE A CA 4
ATOM 4599 C C . PHE A 1 28 ? -5.703 -9.117 3.946 1.00 42.31 28 PHE A C 4
ATOM 4600 O O . PHE A 1 28 ? -5.701 -7.891 3.832 1.00 1.41 28 PHE A O 4
ATOM 4617 N N . LEU A 1 29 ? -5.602 -9.735 5.118 1.00 10.13 29 LEU A N 4
ATOM 4618 C CA . LEU A 1 29 ? -5.477 -8.990 6.367 1.00 64.34 29 LEU A CA 4
ATOM 4619 C C . LEU A 1 29 ? -4.396 -9.596 7.256 1.00 72.04 29 LEU A C 4
ATOM 4620 O O . LEU A 1 29 ? -4.360 -10.808 7.468 1.00 62.41 29 LEU A O 4
ATOM 4636 N N . TYR A 1 30 ? -3.519 -8.744 7.775 1.00 72.32 30 TYR A N 4
ATOM 4637 C CA . TYR A 1 30 ? -2.437 -9.195 8.642 1.00 43.02 30 TYR A CA 4
ATOM 4638 C C . TYR A 1 30 ? -2.434 -8.423 9.958 1.00 52.44 30 TYR A C 4
ATOM 4639 O O . TYR A 1 30 ? -3.132 -7.418 10.102 1.00 24.10 30 TYR A O 4
ATOM 4657 N N . ARG A 1 31 ? -1.646 -8.899 10.915 1.00 32.42 31 ARG A N 4
ATOM 4658 C CA . ARG A 1 31 ? -1.552 -8.256 12.219 1.00 3.34 31 ARG A CA 4
ATOM 4659 C C . ARG A 1 31 ? -0.096 -7.984 12.588 1.00 14.24 31 ARG A C 4
ATOM 4660 O O . ARG A 1 31 ? 0.781 -8.815 12.354 1.00 33.02 31 ARG A O 4
ATOM 4681 N N . LYS A 1 32 ? 0.154 -6.812 13.165 1.00 74.14 32 LYS A N 4
ATOM 4682 C CA . LYS A 1 32 ? 1.501 -6.430 13.567 1.00 62.11 32 LYS A CA 4
ATOM 4683 C C . LYS A 1 32 ? 2.036 -7.370 14.643 1.00 44.12 32 LYS A C 4
ATOM 4684 O O . LYS A 1 32 ? 1.541 -7.385 15.769 1.00 3.43 32 LYS A O 4
ATOM 4703 N N . GLU A 1 33 ? 3.050 -8.153 14.287 1.00 4.23 33 GLU A N 4
ATOM 4704 C CA . GLU A 1 33 ? 3.652 -9.095 15.223 1.00 71.21 33 GLU A CA 4
ATOM 4705 C C . GLU A 1 33 ? 4.745 -8.421 16.047 1.00 3.05 33 GLU A C 4
ATOM 4706 O O . GLU A 1 33 ? 4.682 -8.390 17.276 1.00 13.24 33 GLU A O 4
ATOM 4718 N N . LYS A 1 34 ? 5.747 -7.882 15.361 1.00 64.53 34 LYS A N 4
ATOM 4719 C CA . LYS A 1 34 ? 6.856 -7.207 16.027 1.00 74.23 34 LYS A CA 4
ATOM 4720 C C . LYS A 1 34 ? 7.379 -6.053 15.177 1.00 33.40 34 LYS A C 4
ATOM 4721 O O . LYS A 1 34 ? 6.847 -5.769 14.105 1.00 1.43 34 LYS A O 4
ATOM 4740 N N . ALA A 1 35 ? 8.426 -5.395 15.664 1.00 42.44 35 ALA A N 4
ATOM 4741 C CA . ALA A 1 35 ? 9.025 -4.276 14.947 1.00 53.54 35 ALA A CA 4
ATOM 4742 C C . ALA A 1 35 ? 10.538 -4.249 15.133 1.00 75.43 35 ALA A C 4
ATOM 4743 O O . ALA A 1 35 ? 11.033 -4.177 16.258 1.00 51.32 35 ALA A O 4
ATOM 4750 N N . ALA A 1 36 ? 11.267 -4.310 14.024 1.00 51.33 36 ALA A N 4
ATOM 4751 C CA . ALA A 1 36 ? 12.723 -4.292 14.066 1.00 62.21 36 ALA A CA 4
ATOM 4752 C C . ALA A 1 36 ? 13.256 -2.864 14.031 1.00 44.25 36 ALA A C 4
ATOM 4753 O O . ALA A 1 36 ? 14.122 -2.533 13.221 1.00 14.01 36 ALA A O 4
ATOM 4760 N N . GLY A 1 37 ? 12.733 -2.020 14.915 1.00 60.24 37 GLY A N 4
ATOM 4761 C CA . GLY A 1 37 ? 13.167 -0.636 14.968 1.00 64.22 37 GLY A CA 4
ATOM 4762 C C . GLY A 1 37 ? 12.591 0.196 13.840 1.00 51.34 37 GLY A C 4
ATOM 4763 O O . GLY A 1 37 ? 11.887 1.176 14.080 1.00 14.10 37 GLY A O 4
ATOM 4767 N N . GLU A 1 38 ? 12.892 -0.195 12.604 1.00 12.23 38 GLU A N 4
ATOM 4768 C CA . GLU A 1 38 ? 12.401 0.525 11.435 1.00 75.14 38 GLU A CA 4
ATOM 4769 C C . GLU A 1 38 ? 11.410 -0.328 10.648 1.00 20.12 38 GLU A C 4
ATOM 4770 O O . GLU A 1 38 ? 10.497 0.193 10.007 1.00 72.54 38 GLU A O 4
ATOM 4782 N N . LYS A 1 39 ? 11.598 -1.642 10.702 1.00 73.13 39 LYS A N 4
ATOM 4783 C CA . LYS A 1 39 ? 10.722 -2.571 9.995 1.00 10.40 39 LYS A CA 4
ATOM 4784 C C . LYS A 1 39 ? 9.607 -3.069 10.909 1.00 74.22 39 LYS A C 4
ATOM 4785 O O . LYS A 1 39 ? 9.761 -3.105 12.130 1.00 62.32 39 LYS A O 4
ATOM 4804 N N . VAL A 1 40 ? 8.484 -3.454 10.311 1.00 45.51 40 VAL A N 4
ATOM 4805 C CA . VAL A 1 40 ? 7.345 -3.954 11.071 1.00 52.55 40 VAL A CA 4
ATOM 4806 C C . VAL A 1 40 ? 6.851 -5.283 10.511 1.00 32.34 40 VAL A C 4
ATOM 4807 O O . VAL A 1 40 ? 6.374 -5.353 9.379 1.00 74.34 40 VAL A O 4
ATOM 4820 N N . TYR A 1 41 ? 6.969 -6.335 11.313 1.00 61.34 41 TYR A N 4
ATOM 4821 C CA . TYR A 1 41 ? 6.537 -7.665 10.898 1.00 70.14 41 TYR A CA 4
ATOM 4822 C C . TYR A 1 41 ? 5.029 -7.823 11.062 1.00 73.02 41 TYR A C 4
ATOM 4823 O O . TYR A 1 41 ? 4.436 -7.293 12.002 1.00 21.32 41 TYR A O 4
ATOM 4841 N N . TRP A 1 42 ? 4.414 -8.556 10.140 1.00 74.41 42 TRP A N 4
ATOM 4842 C CA . TRP A 1 42 ? 2.974 -8.786 10.183 1.00 21.41 42 TRP A CA 4
ATOM 4843 C C . TRP A 1 42 ? 2.649 -10.252 9.917 1.00 11.21 42 TRP A C 4
ATOM 4844 O O . TRP A 1 42 ? 3.483 -10.999 9.408 1.00 40.02 42 TRP A O 4
ATOM 4865 N N . MET A 1 43 ? 1.431 -10.656 10.264 1.00 13.45 43 MET A N 4
ATOM 4866 C CA . MET A 1 43 ? 0.996 -12.032 10.062 1.00 24.50 43 MET A CA 4
ATOM 4867 C C . MET A 1 43 ? -0.501 -12.094 9.778 1.00 43.41 43 MET A C 4
ATOM 4868 O O . MET A 1 43 ? -1.303 -11.488 10.489 1.00 10.30 43 MET A O 4
ATOM 4882 N N . CYS A 1 44 ? -0.872 -12.828 8.735 1.00 44.14 44 CYS A N 4
ATOM 4883 C CA . CYS A 1 44 ? -2.273 -12.967 8.355 1.00 22.12 44 CYS A CA 4
ATOM 4884 C C . CYS A 1 44 ? -3.152 -13.165 9.587 1.00 23.22 44 CYS A C 4
ATOM 4885 O O . CYS A 1 44 ? -3.037 -14.170 10.289 1.00 0.45 44 CYS A O 4
ATOM 4892 N N . ARG A 1 45 ? -4.030 -12.200 9.842 1.00 44.03 45 ARG A N 4
ATOM 4893 C CA . ARG A 1 45 ? -4.928 -12.267 10.987 1.00 24.14 45 ARG A CA 4
ATOM 4894 C C . ARG A 1 45 ? -5.653 -13.609 11.032 1.00 21.21 45 ARG A C 4
ATOM 4895 O O . ARG A 1 45 ? -6.178 -14.008 12.072 1.00 1.33 45 ARG A O 4
ATOM 4916 N N . ASP A 1 46 ? -5.678 -14.300 9.898 1.00 34.40 46 ASP A N 4
ATOM 4917 C CA . ASP A 1 46 ? -6.338 -15.597 9.807 1.00 31.51 46 ASP A CA 4
ATOM 4918 C C . ASP A 1 46 ? -5.378 -16.723 10.181 1.00 43.33 46 ASP A C 4
ATOM 4919 O O . ASP A 1 46 ? -5.472 -17.830 9.654 1.00 74.43 46 ASP A O 4
ATOM 4928 N N . GLN A 1 47 ? -4.456 -16.429 11.092 1.00 22.10 47 GLN A N 4
ATOM 4929 C CA . GLN A 1 47 ? -3.478 -17.416 11.534 1.00 52.13 47 GLN A CA 4
ATOM 4930 C C . GLN A 1 47 ? -4.052 -18.290 12.645 1.00 21.43 47 GLN A C 4
ATOM 4931 O O . GLN A 1 47 ? -3.497 -19.340 12.971 1.00 24.12 47 GLN A O 4
ATOM 4945 N N . ALA A 1 48 ? -5.164 -17.850 13.223 1.00 51.22 48 ALA A N 4
ATOM 4946 C CA . ALA A 1 48 ? -5.813 -18.593 14.296 1.00 61.54 48 ALA A CA 4
ATOM 4947 C C . ALA A 1 48 ? -6.953 -19.451 13.759 1.00 43.43 48 ALA A C 4
ATOM 4948 O O . ALA A 1 48 ? -7.077 -20.626 14.107 1.00 3.41 48 ALA A O 4
ATOM 4955 N N . ARG A 1 49 ? -7.786 -18.856 12.910 1.00 21.20 49 ARG A N 4
ATOM 4956 C CA . ARG A 1 49 ? -8.918 -19.566 12.326 1.00 20.04 49 ARG A CA 4
ATOM 4957 C C . ARG A 1 49 ? -8.487 -20.351 11.091 1.00 75.34 49 ARG A C 4
ATOM 4958 O O . ARG A 1 49 ? -8.701 -21.562 11.006 1.00 54.50 49 ARG A O 4
ATOM 4979 N N . LEU A 1 50 ? -7.881 -19.657 10.135 1.00 43.01 50 LEU A N 4
ATOM 4980 C CA . LEU A 1 50 ? -7.421 -20.290 8.904 1.00 50.55 50 LEU A CA 4
ATOM 4981 C C . LEU A 1 50 ? -6.006 -20.833 9.066 1.00 1.24 50 LEU A C 4
ATOM 4982 O O . LEU A 1 50 ? -5.372 -21.246 8.095 1.00 54.34 50 LEU A O 4
ATOM 4998 N N . GLY A 1 51 ? -5.514 -20.829 10.302 1.00 62.52 51 GLY A N 4
ATOM 4999 C CA . GLY A 1 51 ? -4.177 -21.326 10.570 1.00 62.15 51 GLY A CA 4
ATOM 5000 C C . GLY A 1 51 ? -3.169 -20.865 9.535 1.00 32.01 51 GLY A C 4
ATOM 5001 O O . GLY A 1 51 ? -2.247 -21.602 9.184 1.00 43.53 51 GLY A O 4
ATOM 5005 N N . CYS A 1 52 ? -3.345 -19.642 9.045 1.00 70.31 52 CYS A N 4
ATOM 5006 C CA . CYS A 1 52 ? -2.445 -19.083 8.043 1.00 70.11 52 CYS A CA 4
ATOM 5007 C C . CYS A 1 52 ? -1.152 -18.592 8.687 1.00 53.24 52 CYS A C 4
ATOM 5008 O O . CYS A 1 52 ? -1.178 -17.789 9.620 1.00 2.30 52 CYS A O 4
ATOM 5015 N N . ARG A 1 53 ? -0.023 -19.079 8.183 1.00 53.25 53 ARG A N 4
ATOM 5016 C CA . ARG A 1 53 ? 1.279 -18.691 8.709 1.00 4.24 53 ARG A CA 4
ATOM 5017 C C . ARG A 1 53 ? 1.945 -17.658 7.804 1.00 63.14 53 ARG A C 4
ATOM 5018 O O . ARG A 1 53 ? 3.159 -17.461 7.857 1.00 62.53 53 ARG A O 4
ATOM 5039 N N . SER A 1 54 ? 1.142 -17.001 6.973 1.00 64.34 54 SER A N 4
ATOM 5040 C CA . SER A 1 54 ? 1.653 -15.992 6.053 1.00 22.20 54 SER A CA 4
ATOM 5041 C C . SER A 1 54 ? 2.113 -14.750 6.810 1.00 53.30 54 SER A C 4
ATOM 5042 O O . SER A 1 54 ? 1.354 -14.167 7.586 1.00 3.20 54 SER A O 4
ATOM 5050 N N . ARG A 1 55 ? 3.360 -14.351 6.579 1.00 54.14 55 ARG A N 4
ATOM 5051 C CA . ARG A 1 55 ? 3.921 -13.179 7.239 1.00 54.02 55 ARG A CA 4
ATOM 5052 C C . ARG A 1 55 ? 4.403 -12.156 6.215 1.00 52.34 55 ARG A C 4
ATOM 5053 O O . ARG A 1 55 ? 4.645 -12.491 5.056 1.00 45.32 55 ARG A O 4
ATOM 5074 N N . ALA A 1 56 ? 4.537 -10.908 6.651 1.00 11.50 56 ALA A N 4
ATOM 5075 C CA . ALA A 1 56 ? 4.991 -9.836 5.772 1.00 35.14 56 ALA A CA 4
ATOM 5076 C C . ALA A 1 56 ? 5.708 -8.747 6.561 1.00 5.14 56 ALA A C 4
ATOM 5077 O O . ALA A 1 56 ? 5.400 -8.507 7.729 1.00 23.21 56 ALA A O 4
ATOM 5084 N N . ILE A 1 57 ? 6.667 -8.090 5.916 1.00 4.41 57 ILE A N 4
ATOM 5085 C CA . ILE A 1 57 ? 7.428 -7.025 6.558 1.00 71.42 57 ILE A CA 4
ATOM 5086 C C . ILE A 1 57 ? 7.217 -5.693 5.847 1.00 11.11 57 ILE A C 4
ATOM 5087 O O . ILE A 1 57 ? 7.323 -5.605 4.624 1.00 51.43 57 ILE A O 4
ATOM 5103 N N . THR A 1 58 ? 6.917 -4.655 6.623 1.00 22.44 58 THR A N 4
ATOM 5104 C CA . THR A 1 58 ? 6.692 -3.327 6.069 1.00 40.30 58 THR A CA 4
ATOM 5105 C C . THR A 1 58 ? 7.749 -2.341 6.553 1.00 34.44 58 THR A C 4
ATOM 5106 O O . THR A 1 58 ? 8.210 -2.423 7.691 1.00 34.14 58 THR A O 4
ATOM 5117 N N . GLN A 1 59 ? 8.129 -1.413 5.682 1.00 10.32 59 GLN A N 4
ATOM 5118 C CA . GLN A 1 59 ? 9.133 -0.411 6.023 1.00 61.30 59 GLN A CA 4
ATOM 5119 C C . GLN A 1 59 ? 8.647 0.990 5.670 1.00 42.52 59 GLN A C 4
ATOM 5120 O O . GLN A 1 59 ? 8.793 1.441 4.534 1.00 34.13 59 GLN A O 4
ATOM 5134 N N . GLY A 1 60 ? 8.067 1.675 6.651 1.00 53.11 60 GLY A N 4
ATOM 5135 C CA . GLY A 1 60 ? 7.567 3.018 6.424 1.00 24.22 60 GLY A CA 4
ATOM 5136 C C . GLY A 1 60 ? 6.231 3.026 5.707 1.00 60.30 60 GLY A C 4
ATOM 5137 O O . GLY A 1 60 ? 5.178 3.082 6.342 1.00 44.40 60 GLY A O 4
ATOM 5141 N N . HIS A 1 61 ? 6.274 2.971 4.379 1.00 55.20 61 HIS A N 4
ATOM 5142 C CA . HIS A 1 61 ? 5.057 2.973 3.575 1.00 43.30 61 HIS A CA 4
ATOM 5143 C C . HIS A 1 61 ? 5.056 1.809 2.588 1.00 0.24 61 HIS A C 4
ATOM 5144 O O . HIS A 1 61 ? 4.161 1.694 1.751 1.00 12.42 61 HIS A O 4
ATOM 5158 N N . ARG A 1 62 ? 6.065 0.952 2.691 1.00 31.51 62 ARG A N 4
ATOM 5159 C CA . ARG A 1 62 ? 6.182 -0.201 1.806 1.00 32.25 62 ARG A CA 4
ATOM 5160 C C . ARG A 1 62 ? 5.752 -1.479 2.520 1.00 61.44 62 ARG A C 4
ATOM 5161 O O . ARG A 1 62 ? 5.422 -1.460 3.706 1.00 42.51 62 ARG A O 4
ATOM 5182 N N . ILE A 1 63 ? 5.758 -2.589 1.788 1.00 55.04 63 ILE A N 4
ATOM 5183 C CA . ILE A 1 63 ? 5.369 -3.877 2.351 1.00 1.53 63 ILE A CA 4
ATOM 5184 C C . ILE A 1 63 ? 6.091 -5.023 1.651 1.00 31.35 63 ILE A C 4
ATOM 5185 O O . ILE A 1 63 ? 6.422 -4.933 0.470 1.00 43.44 63 ILE A O 4
ATOM 5201 N N . MET A 1 64 ? 6.332 -6.101 2.389 1.00 32.20 64 MET A N 4
ATOM 5202 C CA . MET A 1 64 ? 7.013 -7.268 1.839 1.00 75.12 64 MET A CA 4
ATOM 5203 C C . MET A 1 64 ? 6.351 -8.558 2.315 1.00 3.04 64 MET A C 4
ATOM 5204 O O . MET A 1 64 ? 5.952 -8.671 3.473 1.00 32.45 64 MET A O 4
ATOM 5218 N N . VAL A 1 65 ? 6.240 -9.528 1.413 1.00 71.21 65 VAL A N 4
ATOM 5219 C CA . VAL A 1 65 ? 5.628 -10.810 1.741 1.00 70.04 65 VAL A CA 4
ATOM 5220 C C . VAL A 1 65 ? 6.688 -11.866 2.030 1.00 30.32 65 VAL A C 4
ATOM 5221 O O . VAL A 1 65 ? 7.735 -11.904 1.383 1.00 54.42 65 VAL A O 4
ATOM 5234 N N . MET A 1 66 ? 6.410 -12.724 3.007 1.00 61.44 66 MET A N 4
ATOM 5235 C CA . MET A 1 66 ? 7.340 -13.784 3.380 1.00 52.21 66 MET A CA 4
ATOM 5236 C C . MET A 1 66 ? 6.877 -15.131 2.836 1.00 65.23 66 MET A C 4
ATOM 5237 O O . MET A 1 66 ? 7.566 -15.754 2.026 1.00 42.52 66 MET A O 4
ATOM 5251 N N . ARG A 1 67 ? 5.708 -15.576 3.283 1.00 33.43 67 ARG A N 4
ATOM 5252 C CA . ARG A 1 67 ? 5.155 -16.850 2.841 1.00 31.33 67 ARG A CA 4
ATOM 5253 C C . ARG A 1 67 ? 3.866 -16.639 2.052 1.00 64.51 67 ARG A C 4
ATOM 5254 O O . ARG A 1 67 ? 3.464 -15.505 1.793 1.00 63.11 67 ARG A O 4
ATOM 5275 N N . SER A 1 68 ? 3.224 -17.739 1.672 1.00 32.14 68 SER A N 4
ATOM 5276 C CA . SER A 1 68 ? 1.984 -17.674 0.909 1.00 74.24 68 SER A CA 4
ATOM 5277 C C . SER A 1 68 ? 0.773 -17.805 1.827 1.00 15.41 68 SER A C 4
ATOM 5278 O O . SER A 1 68 ? 0.909 -17.863 3.049 1.00 10.23 68 SER A O 4
ATOM 5286 N N . HIS A 1 69 ? -0.414 -17.851 1.229 1.00 2.53 69 HIS A N 4
ATOM 5287 C CA . HIS A 1 69 ? -1.651 -17.975 1.992 1.00 12.34 69 HIS A CA 4
ATOM 5288 C C . HIS A 1 69 ? -2.377 -19.270 1.643 1.00 20.41 69 HIS A C 4
ATOM 5289 O O . HIS A 1 69 ? -2.500 -19.627 0.471 1.00 34.30 69 HIS A O 4
ATOM 5303 N N . CYS A 1 70 ? -2.856 -19.969 2.667 1.00 5.24 70 CYS A N 4
ATOM 5304 C CA . CYS A 1 70 ? -3.569 -21.225 2.468 1.00 21.52 70 CYS A CA 4
ATOM 5305 C C . CYS A 1 70 ? -5.066 -20.982 2.307 1.00 12.34 70 CYS A C 4
ATOM 5306 O O . CYS A 1 70 ? -5.870 -21.909 2.404 1.00 21.51 70 CYS A O 4
ATOM 5314 N N . HIS A 1 71 ? -5.433 -19.728 2.063 1.00 13.13 71 HIS A N 4
ATOM 5315 C CA . HIS A 1 71 ? -6.834 -19.362 1.892 1.00 41.14 71 HIS A CA 4
ATOM 5316 C C . HIS A 1 71 ? -6.986 -18.278 0.827 1.00 75.33 71 HIS A C 4
ATOM 5317 O O . HIS A 1 71 ? -6.020 -17.605 0.473 1.00 2.24 71 HIS A O 4
ATOM 5331 N N . GLN A 1 72 ? -8.205 -18.119 0.322 1.00 71.33 72 GLN A N 4
ATOM 5332 C CA . GLN A 1 72 ? -8.482 -17.119 -0.703 1.00 30.22 72 GLN A CA 4
ATOM 5333 C C . GLN A 1 72 ? -8.965 -15.817 -0.075 1.00 52.45 72 GLN A C 4
ATOM 5334 O O . GLN A 1 72 ? -9.547 -15.800 1.010 1.00 20.43 72 GLN A O 4
ATOM 5348 N N . PRO A 1 73 ? -8.722 -14.697 -0.772 1.00 11.13 73 PRO A N 4
ATOM 5349 C CA . PRO A 1 73 ? -9.126 -13.368 -0.302 1.00 33.54 73 PRO A CA 4
ATOM 5350 C C . PRO A 1 73 ? -10.638 -13.176 -0.334 1.00 72.30 73 PRO A C 4
ATOM 5351 O O . PRO A 1 73 ? -11.339 -13.829 -1.107 1.00 55.21 73 PRO A O 4
ATOM 5362 N N . ASP A 1 74 ? -11.134 -12.277 0.509 1.00 62.54 74 ASP A N 4
ATOM 5363 C CA . ASP A 1 74 ? -12.564 -11.998 0.576 1.00 65.31 74 ASP A CA 4
ATOM 5364 C C . ASP A 1 74 ? -12.828 -10.497 0.530 1.00 2.13 74 ASP A C 4
ATOM 5365 O O . ASP A 1 74 ? -13.015 -9.857 1.566 1.00 75.14 74 ASP A O 4
ATOM 5374 N N . LEU A 1 75 ? -12.838 -9.939 -0.676 1.00 53.03 75 LEU A N 4
ATOM 5375 C CA . LEU A 1 75 ? -13.077 -8.512 -0.857 1.00 14.45 75 LEU A CA 4
ATOM 5376 C C . LEU A 1 75 ? -14.374 -8.086 -0.174 1.00 61.33 75 LEU A C 4
ATOM 5377 O O . LEU A 1 75 ? -14.607 -6.900 0.051 1.00 11.44 75 LEU A O 4
ATOM 5393 N N . ALA A 1 76 ? -15.212 -9.064 0.154 1.00 10.32 76 ALA A N 4
ATOM 5394 C CA . ALA A 1 76 ? -16.483 -8.791 0.815 1.00 22.11 76 ALA A CA 4
ATOM 5395 C C . ALA A 1 76 ? -16.270 -8.395 2.273 1.00 24.50 76 ALA A C 4
ATOM 5396 O O . ALA A 1 76 ? -16.760 -7.362 2.724 1.00 51.21 76 ALA A O 4
ATOM 5403 N N . GLY A 1 77 ? -15.534 -9.227 3.004 1.00 12.13 77 GLY A N 4
ATOM 5404 C CA . GLY A 1 77 ? -15.270 -8.947 4.404 1.00 65.30 77 GLY A CA 4
ATOM 5405 C C . GLY A 1 77 ? -14.281 -7.813 4.591 1.00 32.44 77 GLY A C 4
ATOM 5406 O O . GLY A 1 77 ? -14.337 -7.089 5.586 1.00 4.24 77 GLY A O 4
ATOM 5410 N N . LEU A 1 78 ? -13.371 -7.660 3.636 1.00 5.13 78 LEU A N 4
ATOM 5411 C CA . LEU A 1 78 ? -12.363 -6.607 3.701 1.00 12.53 78 LEU A CA 4
ATOM 5412 C C . LEU A 1 78 ? -12.983 -5.242 3.424 1.00 51.23 78 LEU A C 4
ATOM 5413 O O . LEU A 1 78 ? -12.724 -4.275 4.138 1.00 14.24 78 LEU A O 4
ATOM 5429 N N . GLU A 1 79 ? -13.806 -5.171 2.381 1.00 65.42 79 GLU A N 4
ATOM 5430 C CA . GLU A 1 79 ? -14.464 -3.924 2.010 1.00 4.03 79 GLU A CA 4
ATOM 5431 C C . GLU A 1 79 ? -15.353 -3.421 3.144 1.00 43.24 79 GLU A C 4
ATOM 5432 O O . GLU A 1 79 ? -15.460 -2.217 3.375 1.00 31.41 79 GLU A O 4
ATOM 5444 N N . ALA A 1 80 ? -15.990 -4.352 3.846 1.00 11.12 80 ALA A N 4
ATOM 5445 C CA . ALA A 1 80 ? -16.869 -4.004 4.957 1.00 44.32 80 ALA A CA 4
ATOM 5446 C C . ALA A 1 80 ? -16.124 -3.197 6.015 1.00 41.02 80 ALA A C 4
ATOM 5447 O O . ALA A 1 80 ? -16.706 -2.342 6.682 1.00 62.23 80 ALA A O 4
ATOM 5454 N N . LEU A 1 81 ? -14.833 -3.475 6.164 1.00 63.14 81 LEU A N 4
ATOM 5455 C CA . LEU A 1 81 ? -14.008 -2.776 7.142 1.00 32.13 81 LEU A CA 4
ATOM 5456 C C . LEU A 1 81 ? -13.708 -1.353 6.683 1.00 23.03 81 LEU A C 4
ATOM 5457 O O . LEU A 1 81 ? -13.764 -0.410 7.473 1.00 40.44 81 LEU A O 4
ATOM 5473 N N . ARG A 1 82 ? -13.391 -1.204 5.401 1.00 23.21 82 ARG A N 4
ATOM 5474 C CA . ARG A 1 82 ? -13.083 0.104 4.836 1.00 31.10 82 ARG A CA 4
ATOM 5475 C C . ARG A 1 82 ? -14.358 0.914 4.613 1.00 21.52 82 ARG A C 4
ATOM 5476 O O . ARG A 1 82 ? -14.314 2.138 4.508 1.00 53.43 82 ARG A O 4
ATOM 5497 N N . GLN A 1 83 ? -15.488 0.219 4.540 1.00 33.42 83 GLN A N 4
ATOM 5498 C CA . GLN A 1 83 ? -16.773 0.872 4.328 1.00 51.41 83 GLN A CA 4
ATOM 5499 C C . GLN A 1 83 ? -17.388 1.309 5.653 1.00 32.34 83 GLN A C 4
ATOM 5500 O O . GLN A 1 83 ? -17.999 2.374 5.746 1.00 65.41 83 GLN A O 4
ATOM 5514 N N . ARG A 1 84 ? -17.224 0.479 6.678 1.00 24.52 84 ARG A N 4
ATOM 5515 C CA . ARG A 1 84 ? -17.764 0.778 7.999 1.00 12.01 84 ARG A CA 4
ATOM 5516 C C . ARG A 1 84 ? -16.872 1.772 8.738 1.00 74.22 84 ARG A C 4
ATOM 5517 O O . ARG A 1 84 ? -17.224 2.252 9.814 1.00 1.35 84 ARG A O 4
ATOM 5538 N N . GLU A 1 85 ? -15.718 2.073 8.152 1.00 20.23 85 GLU A N 4
ATOM 5539 C CA . GLU A 1 85 ? -14.776 3.008 8.757 1.00 71.12 85 GLU A CA 4
ATOM 5540 C C . GLU A 1 85 ? -15.020 4.427 8.252 1.00 5.44 85 GLU A C 4
ATOM 5541 O O . GLU A 1 85 ? -15.381 5.318 9.022 1.00 43.03 85 GLU A O 4
ATOM 5553 N N . ARG A 1 86 ? -14.818 4.630 6.954 1.00 0.42 86 ARG A N 4
ATOM 5554 C CA . ARG A 1 86 ? -15.014 5.941 6.346 1.00 23.15 86 ARG A CA 4
ATOM 5555 C C . ARG A 1 86 ? -16.479 6.360 6.416 1.00 14.31 86 ARG A C 4
ATOM 5556 O O . ARG A 1 86 ? -17.338 5.586 6.844 1.00 25.12 86 ARG A O 4
ATOM 5577 N N . LEU A 1 87 ? -16.758 7.588 5.993 1.00 75.31 87 LEU A N 4
ATOM 5578 C CA . LEU A 1 87 ? -18.121 8.111 6.008 1.00 61.13 87 LEU A CA 4
ATOM 5579 C C . LEU A 1 87 ? -18.450 8.810 4.693 1.00 24.44 87 LEU A C 4
ATOM 5580 O O . LEU A 1 87 ? -17.533 9.229 3.989 1.00 40.13 87 LEU A O 4
ATOM 5597 N N . GLY A 1 1 ? -1.718 -4.626 -20.151 1.00 1.53 1 GLY A N 5
ATOM 5598 C CA . GLY A 1 1 ? -1.515 -3.726 -19.030 1.00 61.00 1 GLY A CA 5
ATOM 5599 C C . GLY A 1 1 ? -0.766 -2.469 -19.425 1.00 0.33 1 GLY A C 5
ATOM 5600 O O . GLY A 1 1 ? -0.809 -2.051 -20.582 1.00 40.11 1 GLY A O 5
ATOM 5604 N N . SER A 1 2 ? -0.080 -1.863 -18.461 1.00 43.02 2 SER A N 5
ATOM 5605 C CA . SER A 1 2 ? 0.676 -0.642 -18.713 1.00 62.32 2 SER A CA 5
ATOM 5606 C C . SER A 1 2 ? 2.071 -0.731 -18.100 1.00 0.45 2 SER A C 5
ATOM 5607 O O . SER A 1 2 ? 2.317 -1.541 -17.205 1.00 42.22 2 SER A O 5
ATOM 5615 N N . SER A 1 3 ? 2.979 0.108 -18.587 1.00 11.24 3 SER A N 5
ATOM 5616 C CA . SER A 1 3 ? 4.350 0.122 -18.090 1.00 42.13 3 SER A CA 5
ATOM 5617 C C . SER A 1 3 ? 4.726 1.508 -17.575 1.00 65.44 3 SER A C 5
ATOM 5618 O O . SER A 1 3 ? 5.049 2.406 -18.353 1.00 30.22 3 SER A O 5
ATOM 5626 N N . GLY A 1 4 ? 4.682 1.676 -16.257 1.00 24.43 4 GLY A N 5
ATOM 5627 C CA . GLY A 1 4 ? 5.020 2.955 -15.660 1.00 20.44 4 GLY A CA 5
ATOM 5628 C C . GLY A 1 4 ? 6.399 2.953 -15.028 1.00 62.23 4 GLY A C 5
ATOM 5629 O O . GLY A 1 4 ? 7.393 2.658 -15.692 1.00 51.52 4 GLY A O 5
ATOM 5633 N N . SER A 1 5 ? 6.460 3.285 -13.743 1.00 5.23 5 SER A N 5
ATOM 5634 C CA . SER A 1 5 ? 7.727 3.327 -13.024 1.00 23.14 5 SER A CA 5
ATOM 5635 C C . SER A 1 5 ? 7.594 2.677 -11.649 1.00 14.40 5 SER A C 5
ATOM 5636 O O . SER A 1 5 ? 6.528 2.712 -11.035 1.00 41.44 5 SER A O 5
ATOM 5644 N N . SER A 1 6 ? 8.684 2.085 -11.174 1.00 14.14 6 SER A N 5
ATOM 5645 C CA . SER A 1 6 ? 8.689 1.423 -9.874 1.00 63.03 6 SER A CA 5
ATOM 5646 C C . SER A 1 6 ? 9.343 2.307 -8.816 1.00 71.32 6 SER A C 5
ATOM 5647 O O . SER A 1 6 ? 9.779 3.421 -9.106 1.00 21.41 6 SER A O 5
ATOM 5655 N N . GLY A 1 7 ? 9.406 1.802 -7.588 1.00 64.34 7 GLY A N 5
ATOM 5656 C CA . GLY A 1 7 ? 10.009 2.558 -6.505 1.00 14.21 7 GLY A CA 5
ATOM 5657 C C . GLY A 1 7 ? 9.496 2.131 -5.145 1.00 15.13 7 GLY A C 5
ATOM 5658 O O . GLY A 1 7 ? 9.708 0.993 -4.722 1.00 4.24 7 GLY A O 5
ATOM 5662 N N . LEU A 1 8 ? 8.820 3.043 -4.456 1.00 13.43 8 LEU A N 5
ATOM 5663 C CA . LEU A 1 8 ? 8.275 2.755 -3.133 1.00 21.12 8 LEU A CA 5
ATOM 5664 C C . LEU A 1 8 ? 6.750 2.769 -3.157 1.00 31.14 8 LEU A C 5
ATOM 5665 O O . LEU A 1 8 ? 6.129 3.832 -3.148 1.00 63.52 8 LEU A O 5
ATOM 5681 N N . ARG A 1 9 ? 6.153 1.582 -3.183 1.00 53.45 9 ARG A N 5
ATOM 5682 C CA . ARG A 1 9 ? 4.700 1.458 -3.207 1.00 44.40 9 ARG A CA 5
ATOM 5683 C C . ARG A 1 9 ? 4.107 1.755 -1.832 1.00 62.41 9 ARG A C 5
ATOM 5684 O O . ARG A 1 9 ? 4.689 1.434 -0.795 1.00 52.40 9 ARG A O 5
ATOM 5705 N N . PRO A 1 10 ? 2.923 2.384 -1.822 1.00 44.21 10 PRO A N 5
ATOM 5706 C CA . PRO A 1 10 ? 2.225 2.738 -0.582 1.00 12.41 10 PRO A CA 5
ATOM 5707 C C . PRO A 1 10 ? 1.692 1.513 0.153 1.00 13.20 10 PRO A C 5
ATOM 5708 O O . PRO A 1 10 ? 2.063 0.380 -0.157 1.00 0.21 10 PRO A O 5
ATOM 5719 N N . LEU A 1 11 ? 0.821 1.747 1.128 1.00 44.32 11 LEU A N 5
ATOM 5720 C CA . LEU A 1 11 ? 0.236 0.661 1.908 1.00 44.45 11 LEU A CA 5
ATOM 5721 C C . LEU A 1 11 ? -1.075 1.101 2.554 1.00 72.23 11 LEU A C 5
ATOM 5722 O O . LEU A 1 11 ? -1.228 2.256 2.946 1.00 25.32 11 LEU A O 5
ATOM 5738 N N . GLU A 1 12 ? -2.017 0.168 2.662 1.00 3.05 12 GLU A N 5
ATOM 5739 C CA . GLU A 1 12 ? -3.314 0.459 3.262 1.00 63.22 12 GLU A CA 5
ATOM 5740 C C . GLU A 1 12 ? -3.406 -0.124 4.669 1.00 33.51 12 GLU A C 5
ATOM 5741 O O . GLU A 1 12 ? -3.001 -1.263 4.909 1.00 51.33 12 GLU A O 5
ATOM 5753 N N . PHE A 1 13 ? -3.940 0.663 5.597 1.00 64.52 13 PHE A N 5
ATOM 5754 C CA . PHE A 1 13 ? -4.084 0.226 6.980 1.00 31.30 13 PHE A CA 5
ATOM 5755 C C . PHE A 1 13 ? -5.523 0.397 7.458 1.00 51.25 13 PHE A C 5
ATOM 5756 O O . PHE A 1 13 ? -6.312 1.115 6.842 1.00 0.31 13 PHE A O 5
ATOM 5773 N N . LEU A 1 14 ? -5.857 -0.268 8.558 1.00 41.25 14 LEU A N 5
ATOM 5774 C CA . LEU A 1 14 ? -7.202 -0.191 9.119 1.00 71.12 14 LEU A CA 5
ATOM 5775 C C . LEU A 1 14 ? -7.168 -0.343 10.637 1.00 53.33 14 LEU A C 5
ATOM 5776 O O . LEU A 1 14 ? -6.262 -0.968 11.187 1.00 0.42 14 LEU A O 5
ATOM 5792 N N . ARG A 1 15 ? -8.163 0.230 11.305 1.00 2.13 15 ARG A N 5
ATOM 5793 C CA . ARG A 1 15 ? -8.247 0.157 12.760 1.00 50.44 15 ARG A CA 5
ATOM 5794 C C . ARG A 1 15 ? -9.618 -0.349 13.200 1.00 73.15 15 ARG A C 5
ATOM 5795 O O . ARG A 1 15 ? -10.622 -0.128 12.520 1.00 1.44 15 ARG A O 5
ATOM 5816 N N . THR A 1 16 ? -9.654 -1.031 14.340 1.00 12.02 16 THR A N 5
ATOM 5817 C CA . THR A 1 16 ? -10.899 -1.570 14.870 1.00 40.15 16 THR A CA 5
ATOM 5818 C C . THR A 1 16 ? -11.370 -0.777 16.084 1.00 42.13 16 THR A C 5
ATOM 5819 O O . THR A 1 16 ? -10.760 0.226 16.456 1.00 14.22 16 THR A O 5
ATOM 5830 N N . SER A 1 17 ? -12.457 -1.232 16.697 1.00 12.23 17 SER A N 5
ATOM 5831 C CA . SER A 1 17 ? -13.012 -0.562 17.868 1.00 31.03 17 SER A CA 5
ATOM 5832 C C . SER A 1 17 ? -11.902 0.030 18.732 1.00 74.44 17 SER A C 5
ATOM 5833 O O . SER A 1 17 ? -11.673 1.240 18.726 1.00 63.44 17 SER A O 5
ATOM 5841 N N . LEU A 1 18 ? -11.214 -0.832 19.473 1.00 35.01 18 LEU A N 5
ATOM 5842 C CA . LEU A 1 18 ? -10.127 -0.397 20.343 1.00 44.23 18 LEU A CA 5
ATOM 5843 C C . LEU A 1 18 ? -8.886 -1.258 20.136 1.00 10.00 18 LEU A C 5
ATOM 5844 O O . LEU A 1 18 ? -8.982 -2.475 19.976 1.00 24.31 18 LEU A O 5
ATOM 5860 N N . GLY A 1 19 ? -7.720 -0.619 20.142 1.00 11.52 19 GLY A N 5
ATOM 5861 C CA . GLY A 1 19 ? -6.476 -1.344 19.957 1.00 63.24 19 GLY A CA 5
ATOM 5862 C C . GLY A 1 19 ? -6.615 -2.495 18.981 1.00 41.22 19 GLY A C 5
ATOM 5863 O O . GLY A 1 19 ? -6.540 -3.660 19.369 1.00 2.15 19 GLY A O 5
ATOM 5867 N N . GLY A 1 20 ? -6.822 -2.169 17.708 1.00 1.31 20 GLY A N 5
ATOM 5868 C CA . GLY A 1 20 ? -6.972 -3.196 16.694 1.00 31.40 20 GLY A CA 5
ATOM 5869 C C . GLY A 1 20 ? -6.651 -2.687 15.303 1.00 75.51 20 GLY A C 5
ATOM 5870 O O . GLY A 1 20 ? -7.552 -2.446 14.499 1.00 31.33 20 GLY A O 5
ATOM 5874 N N . ARG A 1 21 ? -5.363 -2.523 15.016 1.00 30.03 21 ARG A N 5
ATOM 5875 C CA . ARG A 1 21 ? -4.926 -2.038 13.714 1.00 45.35 21 ARG A CA 5
ATOM 5876 C C . ARG A 1 21 ? -4.545 -3.199 12.800 1.00 31.43 21 ARG A C 5
ATOM 5877 O O . ARG A 1 21 ? -3.607 -3.945 13.087 1.00 52.45 21 ARG A O 5
ATOM 5898 N N . PHE A 1 22 ? -5.277 -3.346 11.701 1.00 62.13 22 PHE A N 5
ATOM 5899 C CA . PHE A 1 22 ? -5.016 -4.417 10.746 1.00 33.54 22 PHE A CA 5
ATOM 5900 C C . PHE A 1 22 ? -4.203 -3.904 9.561 1.00 14.42 22 PHE A C 5
ATOM 5901 O O . PHE A 1 22 ? -4.025 -2.698 9.392 1.00 5.23 22 PHE A O 5
ATOM 5918 N N . LEU A 1 23 ? -3.712 -4.829 8.745 1.00 31.31 23 LEU A N 5
ATOM 5919 C CA . LEU A 1 23 ? -2.916 -4.471 7.574 1.00 13.33 23 LEU A CA 5
ATOM 5920 C C . LEU A 1 23 ? -3.526 -5.053 6.303 1.00 15.22 23 LEU A C 5
ATOM 5921 O O . LEU A 1 23 ? -3.568 -6.271 6.123 1.00 25.00 23 LEU A O 5
ATOM 5937 N N . VAL A 1 24 ? -3.996 -4.176 5.423 1.00 52.32 24 VAL A N 5
ATOM 5938 C CA . VAL A 1 24 ? -4.601 -4.602 4.167 1.00 73.23 24 VAL A CA 5
ATOM 5939 C C . VAL A 1 24 ? -3.558 -4.695 3.059 1.00 21.30 24 VAL A C 5
ATOM 5940 O O . VAL A 1 24 ? -3.029 -3.681 2.602 1.00 53.55 24 VAL A O 5
ATOM 5953 N N . HIS A 1 25 ? -3.265 -5.919 2.630 1.00 44.14 25 HIS A N 5
ATOM 5954 C CA . HIS A 1 25 ? -2.285 -6.145 1.573 1.00 11.14 25 HIS A CA 5
ATOM 5955 C C . HIS A 1 25 ? -2.659 -7.365 0.737 1.00 3.34 25 HIS A C 5
ATOM 5956 O O . HIS A 1 25 ? -2.849 -8.458 1.269 1.00 14.54 25 HIS A O 5
ATOM 5970 N N . GLU A 1 26 ? -2.763 -7.170 -0.573 1.00 70.14 26 GLU A N 5
ATOM 5971 C CA . GLU A 1 26 ? -3.115 -8.255 -1.481 1.00 42.53 26 GLU A CA 5
ATOM 5972 C C . GLU A 1 26 ? -4.516 -8.781 -1.182 1.00 11.10 26 GLU A C 5
ATOM 5973 O O . GLU A 1 26 ? -4.767 -9.984 -1.251 1.00 0.41 26 GLU A O 5
ATOM 5985 N N . SER A 1 27 ? -5.426 -7.870 -0.850 1.00 24.54 27 SER A N 5
ATOM 5986 C CA . SER A 1 27 ? -6.800 -8.241 -0.536 1.00 53.12 27 SER A CA 5
ATOM 5987 C C . SER A 1 27 ? -6.853 -9.141 0.695 1.00 24.22 27 SER A C 5
ATOM 5988 O O . SER A 1 27 ? -7.865 -9.788 0.963 1.00 41.31 27 SER A O 5
ATOM 5996 N N . PHE A 1 28 ? -5.754 -9.176 1.442 1.00 63.24 28 PHE A N 5
ATOM 5997 C CA . PHE A 1 28 ? -5.672 -9.996 2.644 1.00 2.13 28 PHE A CA 5
ATOM 5998 C C . PHE A 1 28 ? -5.584 -9.124 3.892 1.00 4.25 28 PHE A C 5
ATOM 5999 O O . PHE A 1 28 ? -5.544 -7.896 3.805 1.00 51.14 28 PHE A O 5
ATOM 6016 N N . LEU A 1 29 ? -5.555 -9.767 5.055 1.00 45.21 29 LEU A N 5
ATOM 6017 C CA . LEU A 1 29 ? -5.473 -9.051 6.323 1.00 4.22 29 LEU A CA 5
ATOM 6018 C C . LEU A 1 29 ? -4.402 -9.658 7.223 1.00 25.30 29 LEU A C 5
ATOM 6019 O O . LEU A 1 29 ? -4.373 -10.869 7.440 1.00 33.33 29 LEU A O 5
ATOM 6035 N N . TYR A 1 30 ? -3.524 -8.809 7.746 1.00 3.22 30 TYR A N 5
ATOM 6036 C CA . TYR A 1 30 ? -2.450 -9.262 8.622 1.00 0.54 30 TYR A CA 5
ATOM 6037 C C . TYR A 1 30 ? -2.487 -8.522 9.956 1.00 42.14 30 TYR A C 5
ATOM 6038 O O . TYR A 1 30 ? -3.290 -7.610 10.151 1.00 40.44 30 TYR A O 5
ATOM 6056 N N . ARG A 1 31 ? -1.610 -8.921 10.872 1.00 74.15 31 ARG A N 5
ATOM 6057 C CA . ARG A 1 31 ? -1.541 -8.297 12.187 1.00 23.33 31 ARG A CA 5
ATOM 6058 C C . ARG A 1 31 ? -0.096 -7.985 12.565 1.00 20.35 31 ARG A C 5
ATOM 6059 O O . ARG A 1 31 ? 0.808 -8.783 12.317 1.00 24.20 31 ARG A O 5
ATOM 6080 N N . LYS A 1 32 ? 0.113 -6.819 13.167 1.00 21.33 32 LYS A N 5
ATOM 6081 C CA . LYS A 1 32 ? 1.448 -6.401 13.582 1.00 52.03 32 LYS A CA 5
ATOM 6082 C C . LYS A 1 32 ? 1.995 -7.323 14.666 1.00 33.35 32 LYS A C 5
ATOM 6083 O O . LYS A 1 32 ? 1.504 -7.329 15.794 1.00 42.21 32 LYS A O 5
ATOM 6102 N N . GLU A 1 33 ? 3.015 -8.100 14.317 1.00 75.51 33 GLU A N 5
ATOM 6103 C CA . GLU A 1 33 ? 3.629 -9.025 15.261 1.00 34.20 33 GLU A CA 5
ATOM 6104 C C . GLU A 1 33 ? 4.722 -8.332 16.070 1.00 34.13 33 GLU A C 5
ATOM 6105 O O . GLU A 1 33 ? 4.670 -8.294 17.300 1.00 73.52 33 GLU A O 5
ATOM 6117 N N . LYS A 1 34 ? 5.711 -7.786 15.371 1.00 50.14 34 LYS A N 5
ATOM 6118 C CA . LYS A 1 34 ? 6.816 -7.093 16.022 1.00 20.10 34 LYS A CA 5
ATOM 6119 C C . LYS A 1 34 ? 7.412 -6.033 15.100 1.00 31.33 34 LYS A C 5
ATOM 6120 O O . LYS A 1 34 ? 7.117 -5.999 13.906 1.00 34.12 34 LYS A O 5
ATOM 6139 N N . ALA A 1 35 ? 8.253 -5.172 15.662 1.00 4.35 35 ALA A N 5
ATOM 6140 C CA . ALA A 1 35 ? 8.893 -4.114 14.890 1.00 4.21 35 ALA A CA 5
ATOM 6141 C C . ALA A 1 35 ? 10.406 -4.136 15.078 1.00 42.05 35 ALA A C 5
ATOM 6142 O O . ALA A 1 35 ? 10.900 -4.204 16.203 1.00 61.32 35 ALA A O 5
ATOM 6149 N N . ALA A 1 36 ? 11.136 -4.078 13.968 1.00 4.32 36 ALA A N 5
ATOM 6150 C CA . ALA A 1 36 ? 12.593 -4.089 14.012 1.00 2.13 36 ALA A CA 5
ATOM 6151 C C . ALA A 1 36 ? 13.170 -2.799 13.439 1.00 51.11 36 ALA A C 5
ATOM 6152 O O . ALA A 1 36 ? 13.261 -2.635 12.223 1.00 22.33 36 ALA A O 5
ATOM 6159 N N . GLY A 1 37 ? 13.556 -1.885 14.324 1.00 65.41 37 GLY A N 5
ATOM 6160 C CA . GLY A 1 37 ? 14.119 -0.620 13.886 1.00 15.25 37 GLY A CA 5
ATOM 6161 C C . GLY A 1 37 ? 13.122 0.220 13.113 1.00 52.11 37 GLY A C 5
ATOM 6162 O O . GLY A 1 37 ? 12.314 0.935 13.704 1.00 52.23 37 GLY A O 5
ATOM 6166 N N . GLU A 1 38 ? 13.181 0.135 11.787 1.00 2.53 38 GLU A N 5
ATOM 6167 C CA . GLU A 1 38 ? 12.277 0.897 10.933 1.00 72.43 38 GLU A CA 5
ATOM 6168 C C . GLU A 1 38 ? 11.330 -0.031 10.178 1.00 24.34 38 GLU A C 5
ATOM 6169 O O . GLU A 1 38 ? 10.515 0.417 9.372 1.00 13.21 38 GLU A O 5
ATOM 6181 N N . LYS A 1 39 ? 11.443 -1.328 10.447 1.00 62.34 39 LYS A N 5
ATOM 6182 C CA . LYS A 1 39 ? 10.598 -2.321 9.795 1.00 3.43 39 LYS A CA 5
ATOM 6183 C C . LYS A 1 39 ? 9.524 -2.832 10.751 1.00 75.50 39 LYS A C 5
ATOM 6184 O O . LYS A 1 39 ? 9.674 -2.749 11.971 1.00 75.24 39 LYS A O 5
ATOM 6203 N N . VAL A 1 40 ? 8.442 -3.362 10.189 1.00 12.54 40 VAL A N 5
ATOM 6204 C CA . VAL A 1 40 ? 7.345 -3.889 10.992 1.00 43.43 40 VAL A CA 5
ATOM 6205 C C . VAL A 1 40 ? 6.848 -5.220 10.438 1.00 21.34 40 VAL A C 5
ATOM 6206 O O . VAL A 1 40 ? 6.347 -5.289 9.316 1.00 44.20 40 VAL A O 5
ATOM 6219 N N . TYR A 1 41 ? 6.992 -6.275 11.232 1.00 0.12 41 TYR A N 5
ATOM 6220 C CA . TYR A 1 41 ? 6.560 -7.605 10.822 1.00 53.23 41 TYR A CA 5
ATOM 6221 C C . TYR A 1 41 ? 5.051 -7.762 10.982 1.00 73.51 41 TYR A C 5
ATOM 6222 O O . TYR A 1 41 ? 4.450 -7.192 11.892 1.00 11.54 41 TYR A O 5
ATOM 6240 N N . TRP A 1 42 ? 4.446 -8.540 10.092 1.00 33.22 42 TRP A N 5
ATOM 6241 C CA . TRP A 1 42 ? 3.007 -8.775 10.135 1.00 11.33 42 TRP A CA 5
ATOM 6242 C C . TRP A 1 42 ? 2.687 -10.247 9.900 1.00 4.05 42 TRP A C 5
ATOM 6243 O O . TRP A 1 42 ? 3.550 -11.019 9.482 1.00 52.30 42 TRP A O 5
ATOM 6264 N N . MET A 1 43 ? 1.443 -10.629 10.171 1.00 22.44 43 MET A N 5
ATOM 6265 C CA . MET A 1 43 ? 1.011 -12.009 9.987 1.00 23.40 43 MET A CA 5
ATOM 6266 C C . MET A 1 43 ? -0.485 -12.076 9.701 1.00 54.12 43 MET A C 5
ATOM 6267 O O . MET A 1 43 ? -1.289 -11.448 10.390 1.00 71.04 43 MET A O 5
ATOM 6281 N N . CYS A 1 44 ? -0.854 -12.843 8.679 1.00 73.44 44 CYS A N 5
ATOM 6282 C CA . CYS A 1 44 ? -2.254 -12.992 8.300 1.00 21.00 44 CYS A CA 5
ATOM 6283 C C . CYS A 1 44 ? -3.128 -13.227 9.528 1.00 24.34 44 CYS A C 5
ATOM 6284 O O . CYS A 1 44 ? -3.016 -14.256 10.195 1.00 23.12 44 CYS A O 5
ATOM 6291 N N . ARG A 1 45 ? -3.998 -12.266 9.821 1.00 23.41 45 ARG A N 5
ATOM 6292 C CA . ARG A 1 45 ? -4.890 -12.368 10.970 1.00 41.13 45 ARG A CA 5
ATOM 6293 C C . ARG A 1 45 ? -5.702 -13.659 10.915 1.00 63.23 45 ARG A C 5
ATOM 6294 O O . ARG A 1 45 ? -6.093 -14.201 11.948 1.00 54.10 45 ARG A O 5
ATOM 6315 N N . ASP A 1 46 ? -5.952 -14.143 9.703 1.00 3.31 46 ASP A N 5
ATOM 6316 C CA . ASP A 1 46 ? -6.717 -15.369 9.514 1.00 33.31 46 ASP A CA 5
ATOM 6317 C C . ASP A 1 46 ? -5.812 -16.595 9.610 1.00 5.50 46 ASP A C 5
ATOM 6318 O O . ASP A 1 46 ? -5.861 -17.481 8.758 1.00 1.12 46 ASP A O 5
ATOM 6327 N N . GLN A 1 47 ? -4.988 -16.634 10.652 1.00 74.13 47 GLN A N 5
ATOM 6328 C CA . GLN A 1 47 ? -4.072 -17.750 10.858 1.00 61.51 47 GLN A CA 5
ATOM 6329 C C . GLN A 1 47 ? -4.765 -18.897 11.585 1.00 14.04 47 GLN A C 5
ATOM 6330 O O . GLN A 1 47 ? -4.513 -20.067 11.300 1.00 73.21 47 GLN A O 5
ATOM 6344 N N . ALA A 1 48 ? -5.638 -18.553 12.525 1.00 11.31 48 ALA A N 5
ATOM 6345 C CA . ALA A 1 48 ? -6.369 -19.554 13.293 1.00 72.22 48 ALA A CA 5
ATOM 6346 C C . ALA A 1 48 ? -7.719 -19.859 12.652 1.00 61.10 48 ALA A C 5
ATOM 6347 O O . ALA A 1 48 ? -8.379 -20.835 13.008 1.00 31.13 48 ALA A O 5
ATOM 6354 N N . ARG A 1 49 ? -8.123 -19.018 11.706 1.00 4.52 49 ARG A N 5
ATOM 6355 C CA . ARG A 1 49 ? -9.396 -19.197 11.018 1.00 72.53 49 ARG A CA 5
ATOM 6356 C C . ARG A 1 49 ? -9.192 -19.873 9.665 1.00 60.33 49 ARG A C 5
ATOM 6357 O O . ARG A 1 49 ? -9.968 -20.745 9.271 1.00 43.35 49 ARG A O 5
ATOM 6378 N N . LEU A 1 50 ? -8.143 -19.466 8.958 1.00 61.23 50 LEU A N 5
ATOM 6379 C CA . LEU A 1 50 ? -7.837 -20.032 7.649 1.00 62.42 50 LEU A CA 5
ATOM 6380 C C . LEU A 1 50 ? -6.515 -20.793 7.681 1.00 71.23 50 LEU A C 5
ATOM 6381 O O . LEU A 1 50 ? -5.862 -20.967 6.652 1.00 23.14 50 LEU A O 5
ATOM 6397 N N . GLY A 1 51 ? -6.128 -21.246 8.869 1.00 73.51 51 GLY A N 5
ATOM 6398 C CA . GLY A 1 51 ? -4.887 -21.986 9.012 1.00 0.53 51 GLY A CA 5
ATOM 6399 C C . GLY A 1 51 ? -3.804 -21.488 8.077 1.00 52.05 51 GLY A C 5
ATOM 6400 O O . GLY A 1 51 ? -3.215 -22.267 7.325 1.00 12.42 51 GLY A O 5
ATOM 6404 N N . CYS A 1 52 ? -3.540 -20.186 8.119 1.00 75.44 52 CYS A N 5
ATOM 6405 C CA . CYS A 1 52 ? -2.522 -19.584 7.267 1.00 71.14 52 CYS A CA 5
ATOM 6406 C C . CYS A 1 52 ? -1.509 -18.804 8.098 1.00 64.04 52 CYS A C 5
ATOM 6407 O O . CYS A 1 52 ? -1.859 -17.840 8.778 1.00 4.54 52 CYS A O 5
ATOM 6414 N N . ARG A 1 53 ? -0.250 -19.227 8.037 1.00 12.33 53 ARG A N 5
ATOM 6415 C CA . ARG A 1 53 ? 0.814 -18.569 8.786 1.00 1.12 53 ARG A CA 5
ATOM 6416 C C . ARG A 1 53 ? 1.694 -17.735 7.859 1.00 1.51 53 ARG A C 5
ATOM 6417 O O . ARG A 1 53 ? 2.919 -17.846 7.884 1.00 3.32 53 ARG A O 5
ATOM 6438 N N . SER A 1 54 ? 1.059 -16.899 7.043 1.00 12.31 54 SER A N 5
ATOM 6439 C CA . SER A 1 54 ? 1.784 -16.049 6.105 1.00 10.30 54 SER A CA 5
ATOM 6440 C C . SER A 1 54 ? 2.189 -14.735 6.766 1.00 41.30 54 SER A C 5
ATOM 6441 O O . SER A 1 54 ? 1.337 -13.945 7.176 1.00 71.41 54 SER A O 5
ATOM 6449 N N . ARG A 1 55 ? 3.494 -14.507 6.864 1.00 23.44 55 ARG A N 5
ATOM 6450 C CA . ARG A 1 55 ? 4.013 -13.290 7.475 1.00 31.32 55 ARG A CA 5
ATOM 6451 C C . ARG A 1 55 ? 4.538 -12.329 6.413 1.00 52.44 55 ARG A C 5
ATOM 6452 O O . ARG A 1 55 ? 4.806 -12.727 5.279 1.00 52.31 55 ARG A O 5
ATOM 6473 N N . ALA A 1 56 ? 4.681 -11.062 6.787 1.00 42.43 56 ALA A N 5
ATOM 6474 C CA . ALA A 1 56 ? 5.174 -10.044 5.866 1.00 32.14 56 ALA A CA 5
ATOM 6475 C C . ALA A 1 56 ? 5.966 -8.972 6.607 1.00 43.41 56 ALA A C 5
ATOM 6476 O O . ALA A 1 56 ? 5.869 -8.849 7.829 1.00 64.15 56 ALA A O 5
ATOM 6483 N N . ILE A 1 57 ? 6.748 -8.199 5.861 1.00 74.33 57 ILE A N 5
ATOM 6484 C CA . ILE A 1 57 ? 7.555 -7.137 6.448 1.00 73.34 57 ILE A CA 5
ATOM 6485 C C . ILE A 1 57 ? 7.307 -5.807 5.746 1.00 61.35 57 ILE A C 5
ATOM 6486 O O . ILE A 1 57 ? 7.396 -5.711 4.521 1.00 72.32 57 ILE A O 5
ATOM 6502 N N . THR A 1 58 ? 6.997 -4.779 6.530 1.00 62.45 58 THR A N 5
ATOM 6503 C CA . THR A 1 58 ? 6.737 -3.453 5.984 1.00 41.01 58 THR A CA 5
ATOM 6504 C C . THR A 1 58 ? 7.843 -2.475 6.362 1.00 31.35 58 THR A C 5
ATOM 6505 O O . THR A 1 58 ? 8.398 -2.547 7.459 1.00 4.41 58 THR A O 5
ATOM 6516 N N . GLN A 1 59 ? 8.160 -1.564 5.449 1.00 64.12 59 GLN A N 5
ATOM 6517 C CA . GLN A 1 59 ? 9.201 -0.572 5.688 1.00 20.43 59 GLN A CA 5
ATOM 6518 C C . GLN A 1 59 ? 8.690 0.836 5.402 1.00 53.44 59 GLN A C 5
ATOM 6519 O O . GLN A 1 59 ? 8.786 1.326 4.278 1.00 74.03 59 GLN A O 5
ATOM 6533 N N . GLY A 1 60 ? 8.142 1.481 6.428 1.00 25.20 60 GLY A N 5
ATOM 6534 C CA . GLY A 1 60 ? 7.622 2.827 6.266 1.00 61.31 60 GLY A CA 5
ATOM 6535 C C . GLY A 1 60 ? 6.278 2.848 5.566 1.00 35.04 60 GLY A C 5
ATOM 6536 O O . GLY A 1 60 ? 5.232 2.842 6.217 1.00 41.13 60 GLY A O 5
ATOM 6540 N N . HIS A 1 61 ? 6.304 2.874 4.238 1.00 55.53 61 HIS A N 5
ATOM 6541 C CA . HIS A 1 61 ? 5.076 2.897 3.450 1.00 51.12 61 HIS A CA 5
ATOM 6542 C C . HIS A 1 61 ? 5.050 1.744 2.451 1.00 21.33 61 HIS A C 5
ATOM 6543 O O . HIS A 1 61 ? 4.168 1.672 1.595 1.00 11.51 61 HIS A O 5
ATOM 6557 N N . ARG A 1 62 ? 6.023 0.846 2.566 1.00 10.32 62 ARG A N 5
ATOM 6558 C CA . ARG A 1 62 ? 6.112 -0.302 1.671 1.00 12.31 62 ARG A CA 5
ATOM 6559 C C . ARG A 1 62 ? 5.687 -1.582 2.386 1.00 45.03 62 ARG A C 5
ATOM 6560 O O . ARG A 1 62 ? 5.330 -1.557 3.564 1.00 52.42 62 ARG A O 5
ATOM 6581 N N . ILE A 1 63 ? 5.728 -2.697 1.665 1.00 50.13 63 ILE A N 5
ATOM 6582 C CA . ILE A 1 63 ? 5.348 -3.986 2.229 1.00 11.21 63 ILE A CA 5
ATOM 6583 C C . ILE A 1 63 ? 6.101 -5.127 1.552 1.00 5.05 63 ILE A C 5
ATOM 6584 O O . ILE A 1 63 ? 6.516 -5.012 0.400 1.00 41.50 63 ILE A O 5
ATOM 6600 N N . MET A 1 64 ? 6.271 -6.227 2.277 1.00 24.14 64 MET A N 5
ATOM 6601 C CA . MET A 1 64 ? 6.972 -7.391 1.746 1.00 41.35 64 MET A CA 5
ATOM 6602 C C . MET A 1 64 ? 6.347 -8.684 2.259 1.00 63.32 64 MET A C 5
ATOM 6603 O O . MET A 1 64 ? 5.847 -8.739 3.383 1.00 12.10 64 MET A O 5
ATOM 6617 N N . VAL A 1 65 ? 6.378 -9.721 1.429 1.00 34.22 65 VAL A N 5
ATOM 6618 C CA . VAL A 1 65 ? 5.815 -11.014 1.800 1.00 30.23 65 VAL A CA 5
ATOM 6619 C C . VAL A 1 65 ? 6.894 -12.090 1.847 1.00 70.22 65 VAL A C 5
ATOM 6620 O O . VAL A 1 65 ? 7.841 -12.067 1.062 1.00 24.35 65 VAL A O 5
ATOM 6633 N N . MET A 1 66 ? 6.742 -13.033 2.770 1.00 23.45 66 MET A N 5
ATOM 6634 C CA . MET A 1 66 ? 7.703 -14.120 2.918 1.00 31.10 66 MET A CA 5
ATOM 6635 C C . MET A 1 66 ? 7.078 -15.455 2.526 1.00 64.34 66 MET A C 5
ATOM 6636 O O . MET A 1 66 ? 7.525 -16.106 1.581 1.00 61.41 66 MET A O 5
ATOM 6650 N N . ARG A 1 67 ? 6.044 -15.857 3.256 1.00 14.31 67 ARG A N 5
ATOM 6651 C CA . ARG A 1 67 ? 5.359 -17.116 2.985 1.00 42.04 67 ARG A CA 5
ATOM 6652 C C . ARG A 1 67 ? 4.122 -16.886 2.121 1.00 63.44 67 ARG A C 5
ATOM 6653 O O . ARG A 1 67 ? 3.790 -15.749 1.784 1.00 35.34 67 ARG A O 5
ATOM 6674 N N . SER A 1 68 ? 3.445 -17.973 1.766 1.00 63.34 68 SER A N 5
ATOM 6675 C CA . SER A 1 68 ? 2.248 -17.892 0.937 1.00 25.14 68 SER A CA 5
ATOM 6676 C C . SER A 1 68 ? 0.989 -18.008 1.790 1.00 52.23 68 SER A C 5
ATOM 6677 O O . SER A 1 68 ? 1.061 -18.259 2.993 1.00 40.30 68 SER A O 5
ATOM 6685 N N . HIS A 1 69 ? -0.166 -17.824 1.157 1.00 0.33 69 HIS A N 5
ATOM 6686 C CA . HIS A 1 69 ? -1.443 -17.909 1.857 1.00 13.03 69 HIS A CA 5
ATOM 6687 C C . HIS A 1 69 ? -2.191 -19.182 1.470 1.00 2.42 69 HIS A C 5
ATOM 6688 O O . HIS A 1 69 ? -2.386 -19.462 0.287 1.00 42.31 69 HIS A O 5
ATOM 6702 N N . CYS A 1 70 ? -2.606 -19.946 2.474 1.00 73.42 70 CYS A N 5
ATOM 6703 C CA . CYS A 1 70 ? -3.331 -21.190 2.237 1.00 32.24 70 CYS A CA 5
ATOM 6704 C C . CYS A 1 70 ? -4.813 -20.919 1.998 1.00 62.21 70 CYS A C 5
ATOM 6705 O O . CYS A 1 70 ? -5.638 -21.831 2.046 1.00 23.03 70 CYS A O 5
ATOM 6713 N N . HIS A 1 71 ? -5.143 -19.657 1.740 1.00 71.23 71 HIS A N 5
ATOM 6714 C CA . HIS A 1 71 ? -6.527 -19.264 1.493 1.00 20.33 71 HIS A CA 5
ATOM 6715 C C . HIS A 1 71 ? -6.597 -18.145 0.460 1.00 75.04 71 HIS A C 5
ATOM 6716 O O . HIS A 1 71 ? -5.656 -17.367 0.309 1.00 22.54 71 HIS A O 5
ATOM 6730 N N . GLN A 1 72 ? -7.719 -18.072 -0.250 1.00 64.42 72 GLN A N 5
ATOM 6731 C CA . GLN A 1 72 ? -7.911 -17.048 -1.271 1.00 10.31 72 GLN A CA 5
ATOM 6732 C C . GLN A 1 72 ? -8.472 -15.768 -0.659 1.00 62.13 72 GLN A C 5
ATOM 6733 O O . GLN A 1 72 ? -9.158 -15.788 0.363 1.00 21.41 72 GLN A O 5
ATOM 6747 N N . PRO A 1 73 ? -8.173 -14.627 -1.297 1.00 43.04 73 PRO A N 5
ATOM 6748 C CA . PRO A 1 73 ? -8.638 -13.316 -0.834 1.00 60.13 73 PRO A CA 5
ATOM 6749 C C . PRO A 1 73 ? -10.141 -13.137 -1.013 1.00 54.10 73 PRO A C 5
ATOM 6750 O O . PRO A 1 73 ? -10.748 -13.745 -1.895 1.00 31.55 73 PRO A O 5
ATOM 6761 N N . ASP A 1 74 ? -10.737 -12.299 -0.172 1.00 12.54 74 ASP A N 5
ATOM 6762 C CA . ASP A 1 74 ? -12.170 -12.040 -0.237 1.00 51.14 74 ASP A CA 5
ATOM 6763 C C . ASP A 1 74 ? -12.451 -10.541 -0.259 1.00 24.32 74 ASP A C 5
ATOM 6764 O O . ASP A 1 74 ? -12.594 -9.911 0.789 1.00 44.54 74 ASP A O 5
ATOM 6773 N N . LEU A 1 75 ? -12.526 -9.975 -1.459 1.00 24.11 75 LEU A N 5
ATOM 6774 C CA . LEU A 1 75 ? -12.787 -8.549 -1.617 1.00 42.15 75 LEU A CA 5
ATOM 6775 C C . LEU A 1 75 ? -14.114 -8.163 -0.970 1.00 42.32 75 LEU A C 5
ATOM 6776 O O . LEU A 1 75 ? -14.275 -7.046 -0.482 1.00 41.53 75 LEU A O 5
ATOM 6792 N N . ALA A 1 76 ? -15.059 -9.097 -0.969 1.00 14.14 76 ALA A N 5
ATOM 6793 C CA . ALA A 1 76 ? -16.369 -8.858 -0.378 1.00 42.54 76 ALA A CA 5
ATOM 6794 C C . ALA A 1 76 ? -16.274 -8.734 1.139 1.00 42.04 76 ALA A C 5
ATOM 6795 O O . ALA A 1 76 ? -17.043 -8.003 1.762 1.00 63.21 76 ALA A O 5
ATOM 6802 N N . GLY A 1 77 ? -15.325 -9.456 1.727 1.00 24.05 77 GLY A N 5
ATOM 6803 C CA . GLY A 1 77 ? -15.147 -9.413 3.167 1.00 12.25 77 GLY A CA 5
ATOM 6804 C C . GLY A 1 77 ? -14.205 -8.309 3.603 1.00 43.34 77 GLY A C 5
ATOM 6805 O O . GLY A 1 77 ? -14.419 -7.672 4.636 1.00 23.34 77 GLY A O 5
ATOM 6809 N N . LEU A 1 78 ? -13.160 -8.080 2.816 1.00 14.14 78 LEU A N 5
ATOM 6810 C CA . LEU A 1 78 ? -12.180 -7.045 3.127 1.00 72.13 78 LEU A CA 5
ATOM 6811 C C . LEU A 1 78 ? -12.762 -5.656 2.889 1.00 21.22 78 LEU A C 5
ATOM 6812 O O . LEU A 1 78 ? -12.526 -4.733 3.669 1.00 62.33 78 LEU A O 5
ATOM 6828 N N . GLU A 1 79 ? -13.524 -5.515 1.810 1.00 52.22 79 GLU A N 5
ATOM 6829 C CA . GLU A 1 79 ? -14.141 -4.238 1.471 1.00 21.13 79 GLU A CA 5
ATOM 6830 C C . GLU A 1 79 ? -15.150 -3.822 2.537 1.00 1.01 79 GLU A C 5
ATOM 6831 O O . GLU A 1 79 ? -15.366 -2.634 2.773 1.00 4.14 79 GLU A O 5
ATOM 6843 N N . ALA A 1 80 ? -15.766 -4.810 3.177 1.00 14.22 80 ALA A N 5
ATOM 6844 C CA . ALA A 1 80 ? -16.752 -4.548 4.218 1.00 3.25 80 ALA A CA 5
ATOM 6845 C C . ALA A 1 80 ? -16.110 -3.868 5.424 1.00 15.30 80 ALA A C 5
ATOM 6846 O O . ALA A 1 80 ? -16.493 -2.761 5.802 1.00 44.00 80 ALA A O 5
ATOM 6853 N N . LEU A 1 81 ? -15.133 -4.539 6.024 1.00 33.42 81 LEU A N 5
ATOM 6854 C CA . LEU A 1 81 ? -14.438 -4.000 7.187 1.00 24.54 81 LEU A CA 5
ATOM 6855 C C . LEU A 1 81 ? -14.199 -2.501 7.034 1.00 74.42 81 LEU A C 5
ATOM 6856 O O . LEU A 1 81 ? -14.395 -1.732 7.974 1.00 1.20 81 LEU A O 5
ATOM 6872 N N . ARG A 1 82 ? -13.776 -2.095 5.841 1.00 25.23 82 ARG A N 5
ATOM 6873 C CA . ARG A 1 82 ? -13.511 -0.688 5.563 1.00 11.01 82 ARG A CA 5
ATOM 6874 C C . ARG A 1 82 ? -14.796 0.132 5.635 1.00 31.43 82 ARG A C 5
ATOM 6875 O O . ARG A 1 82 ? -14.810 1.234 6.182 1.00 10.11 82 ARG A O 5
ATOM 6896 N N . GLN A 1 83 ? -15.872 -0.415 5.079 1.00 31.55 83 GLN A N 5
ATOM 6897 C CA . GLN A 1 83 ? -17.161 0.266 5.080 1.00 71.23 83 GLN A CA 5
ATOM 6898 C C . GLN A 1 83 ? -17.419 0.943 6.421 1.00 1.05 83 GLN A C 5
ATOM 6899 O O . GLN A 1 83 ? -18.044 2.002 6.484 1.00 70.13 83 GLN A O 5
ATOM 6913 N N . ARG A 1 84 ? -16.933 0.325 7.494 1.00 62.32 84 ARG A N 5
ATOM 6914 C CA . ARG A 1 84 ? -17.113 0.867 8.835 1.00 63.53 84 ARG A CA 5
ATOM 6915 C C . ARG A 1 84 ? -16.269 2.123 9.031 1.00 62.32 84 ARG A C 5
ATOM 6916 O O . ARG A 1 84 ? -16.747 3.127 9.556 1.00 3.15 84 ARG A O 5
ATOM 6937 N N . GLU A 1 85 ? -15.011 2.058 8.605 1.00 74.52 85 GLU A N 5
ATOM 6938 C CA . GLU A 1 85 ? -14.100 3.189 8.736 1.00 55.33 85 GLU A CA 5
ATOM 6939 C C . GLU A 1 85 ? -14.482 4.308 7.770 1.00 42.11 85 GLU A C 5
ATOM 6940 O O . GLU A 1 85 ? -14.904 5.387 8.190 1.00 72.55 85 GLU A O 5
ATOM 6952 N N . ARG A 1 86 ? -14.331 4.043 6.477 1.00 63.43 86 ARG A N 5
ATOM 6953 C CA . ARG A 1 86 ? -14.657 5.028 5.452 1.00 14.15 86 ARG A CA 5
ATOM 6954 C C . ARG A 1 86 ? -16.059 4.790 4.898 1.00 5.31 86 ARG A C 5
ATOM 6955 O O . ARG A 1 86 ? -16.687 3.770 5.183 1.00 61.13 86 ARG A O 5
ATOM 6976 N N . LEU A 1 87 ? -16.545 5.740 4.105 1.00 32.13 87 LEU A N 5
ATOM 6977 C CA . LEU A 1 87 ? -17.872 5.635 3.511 1.00 52.21 87 LEU A CA 5
ATOM 6978 C C . LEU A 1 87 ? -17.791 5.652 1.988 1.00 64.41 87 LEU A C 5
ATOM 6979 O O . LEU A 1 87 ? -17.000 6.417 1.436 1.00 5.10 87 LEU A O 5
ATOM 6996 N N . GLY A 1 1 ? 5.719 15.396 1.667 1.00 4.31 1 GLY A N 6
ATOM 6997 C CA . GLY A 1 1 ? 6.302 14.434 0.750 1.00 13.32 1 GLY A CA 6
ATOM 6998 C C . GLY A 1 1 ? 5.282 13.444 0.222 1.00 4.32 1 GLY A C 6
ATOM 6999 O O . GLY A 1 1 ? 4.081 13.717 0.230 1.00 33.03 1 GLY A O 6
ATOM 7003 N N . SER A 1 2 ? 5.760 12.294 -0.240 1.00 20.33 2 SER A N 6
ATOM 7004 C CA . SER A 1 2 ? 4.881 11.263 -0.780 1.00 20.54 2 SER A CA 6
ATOM 7005 C C . SER A 1 2 ? 4.118 11.781 -1.994 1.00 51.42 2 SER A C 6
ATOM 7006 O O . SER A 1 2 ? 2.974 11.393 -2.236 1.00 70.21 2 SER A O 6
ATOM 7014 N N . SER A 1 3 ? 4.759 12.660 -2.758 1.00 51.01 3 SER A N 6
ATOM 7015 C CA . SER A 1 3 ? 4.142 13.235 -3.946 1.00 2.43 3 SER A CA 6
ATOM 7016 C C . SER A 1 3 ? 4.949 12.898 -5.196 1.00 52.41 3 SER A C 6
ATOM 7017 O O . SER A 1 3 ? 5.507 13.782 -5.845 1.00 53.11 3 SER A O 6
ATOM 7025 N N . GLY A 1 4 ? 5.007 11.612 -5.528 1.00 72.51 4 GLY A N 6
ATOM 7026 C CA . GLY A 1 4 ? 5.749 11.179 -6.698 1.00 24.20 4 GLY A CA 6
ATOM 7027 C C . GLY A 1 4 ? 6.986 10.381 -6.338 1.00 3.32 4 GLY A C 6
ATOM 7028 O O . GLY A 1 4 ? 8.040 10.949 -6.058 1.00 53.11 4 GLY A O 6
ATOM 7032 N N . SER A 1 5 ? 6.856 9.058 -6.343 1.00 21.10 5 SER A N 6
ATOM 7033 C CA . SER A 1 5 ? 7.970 8.179 -6.009 1.00 54.01 5 SER A CA 6
ATOM 7034 C C . SER A 1 5 ? 8.017 6.979 -6.950 1.00 42.33 5 SER A C 6
ATOM 7035 O O . SER A 1 5 ? 7.071 6.194 -7.021 1.00 30.21 5 SER A O 6
ATOM 7043 N N . SER A 1 6 ? 9.125 6.843 -7.672 1.00 62.44 6 SER A N 6
ATOM 7044 C CA . SER A 1 6 ? 9.295 5.743 -8.612 1.00 34.33 6 SER A CA 6
ATOM 7045 C C . SER A 1 6 ? 10.144 4.632 -8.000 1.00 51.33 6 SER A C 6
ATOM 7046 O O . SER A 1 6 ? 11.342 4.536 -8.263 1.00 61.42 6 SER A O 6
ATOM 7054 N N . GLY A 1 7 ? 9.513 3.795 -7.183 1.00 54.52 7 GLY A N 6
ATOM 7055 C CA . GLY A 1 7 ? 10.226 2.702 -6.547 1.00 25.44 7 GLY A CA 6
ATOM 7056 C C . GLY A 1 7 ? 9.581 2.271 -5.244 1.00 31.32 7 GLY A C 6
ATOM 7057 O O . GLY A 1 7 ? 9.438 1.077 -4.978 1.00 34.43 7 GLY A O 6
ATOM 7061 N N . LEU A 1 8 ? 9.191 3.245 -4.428 1.00 55.42 8 LEU A N 6
ATOM 7062 C CA . LEU A 1 8 ? 8.559 2.960 -3.145 1.00 22.53 8 LEU A CA 6
ATOM 7063 C C . LEU A 1 8 ? 7.041 2.913 -3.283 1.00 60.03 8 LEU A C 6
ATOM 7064 O O . LEU A 1 8 ? 6.390 3.946 -3.440 1.00 21.41 8 LEU A O 6
ATOM 7080 N N . ARG A 1 9 ? 6.483 1.709 -3.223 1.00 1.24 9 ARG A N 6
ATOM 7081 C CA . ARG A 1 9 ? 5.041 1.528 -3.341 1.00 14.32 9 ARG A CA 6
ATOM 7082 C C . ARG A 1 9 ? 4.347 1.804 -2.010 1.00 75.03 9 ARG A C 6
ATOM 7083 O O . ARG A 1 9 ? 4.881 1.529 -0.936 1.00 3.23 9 ARG A O 6
ATOM 7104 N N . PRO A 1 10 ? 3.129 2.362 -2.083 1.00 34.50 10 PRO A N 6
ATOM 7105 C CA . PRO A 1 10 ? 2.337 2.689 -0.893 1.00 71.13 10 PRO A CA 6
ATOM 7106 C C . PRO A 1 10 ? 1.832 1.443 -0.174 1.00 62.21 10 PRO A C 6
ATOM 7107 O O . PRO A 1 10 ? 2.304 0.334 -0.426 1.00 1.35 10 PRO A O 6
ATOM 7118 N N . LEU A 1 11 ? 0.869 1.633 0.722 1.00 14.12 11 LEU A N 6
ATOM 7119 C CA . LEU A 1 11 ? 0.298 0.524 1.477 1.00 21.35 11 LEU A CA 6
ATOM 7120 C C . LEU A 1 11 ? -0.975 0.954 2.198 1.00 25.04 11 LEU A C 6
ATOM 7121 O O . LEU A 1 11 ? -1.082 2.087 2.667 1.00 13.23 11 LEU A O 6
ATOM 7137 N N . GLU A 1 12 ? -1.938 0.041 2.284 1.00 24.14 12 GLU A N 6
ATOM 7138 C CA . GLU A 1 12 ? -3.204 0.327 2.950 1.00 61.13 12 GLU A CA 6
ATOM 7139 C C . GLU A 1 12 ? -3.240 -0.297 4.343 1.00 72.45 12 GLU A C 6
ATOM 7140 O O . GLU A 1 12 ? -2.619 -1.331 4.588 1.00 73.34 12 GLU A O 6
ATOM 7152 N N . PHE A 1 13 ? -3.971 0.341 5.251 1.00 72.23 13 PHE A N 6
ATOM 7153 C CA . PHE A 1 13 ? -4.087 -0.148 6.619 1.00 35.42 13 PHE A CA 6
ATOM 7154 C C . PHE A 1 13 ? -5.517 -0.000 7.131 1.00 51.31 13 PHE A C 6
ATOM 7155 O O . PHE A 1 13 ? -6.362 0.608 6.475 1.00 0.55 13 PHE A O 6
ATOM 7172 N N . LEU A 1 14 ? -5.779 -0.562 8.306 1.00 44.25 14 LEU A N 6
ATOM 7173 C CA . LEU A 1 14 ? -7.107 -0.493 8.907 1.00 42.42 14 LEU A CA 6
ATOM 7174 C C . LEU A 1 14 ? -7.013 -0.373 10.424 1.00 35.13 14 LEU A C 6
ATOM 7175 O O . LEU A 1 14 ? -6.053 -0.844 11.036 1.00 13.31 14 LEU A O 6
ATOM 7191 N N . ARG A 1 15 ? -8.015 0.256 11.027 1.00 23.21 15 ARG A N 6
ATOM 7192 C CA . ARG A 1 15 ? -8.046 0.437 12.473 1.00 15.05 15 ARG A CA 6
ATOM 7193 C C . ARG A 1 15 ? -9.332 -0.134 13.065 1.00 72.14 15 ARG A C 6
ATOM 7194 O O . ARG A 1 15 ? -10.430 0.324 12.751 1.00 63.42 15 ARG A O 6
ATOM 7215 N N . THR A 1 16 ? -9.187 -1.138 13.924 1.00 31.31 16 THR A N 6
ATOM 7216 C CA . THR A 1 16 ? -10.335 -1.773 14.559 1.00 42.25 16 THR A CA 6
ATOM 7217 C C . THR A 1 16 ? -10.644 -1.130 15.906 1.00 71.22 16 THR A C 6
ATOM 7218 O O . THR A 1 16 ? -9.922 -0.244 16.361 1.00 42.14 16 THR A O 6
ATOM 7229 N N . SER A 1 17 ? -11.721 -1.583 16.540 1.00 51.24 17 SER A N 6
ATOM 7230 C CA . SER A 1 17 ? -12.126 -1.049 17.835 1.00 0.24 17 SER A CA 6
ATOM 7231 C C . SER A 1 17 ? -11.832 -2.048 18.950 1.00 64.34 17 SER A C 6
ATOM 7232 O O . SER A 1 17 ? -10.954 -1.823 19.785 1.00 42.54 17 SER A O 6
ATOM 7240 N N . LEU A 1 18 ? -12.572 -3.151 18.958 1.00 61.33 18 LEU A N 6
ATOM 7241 C CA . LEU A 1 18 ? -12.392 -4.185 19.971 1.00 30.44 18 LEU A CA 6
ATOM 7242 C C . LEU A 1 18 ? -11.265 -5.137 19.582 1.00 2.23 18 LEU A C 6
ATOM 7243 O O . LEU A 1 18 ? -11.338 -6.338 19.837 1.00 4.34 18 LEU A O 6
ATOM 7259 N N . GLY A 1 19 ? -10.223 -4.591 18.965 1.00 72.23 19 GLY A N 6
ATOM 7260 C CA . GLY A 1 19 ? -9.094 -5.406 18.552 1.00 25.13 19 GLY A CA 6
ATOM 7261 C C . GLY A 1 19 ? -7.798 -4.621 18.510 1.00 12.54 19 GLY A C 6
ATOM 7262 O O . GLY A 1 19 ? -7.220 -4.306 19.550 1.00 13.44 19 GLY A O 6
ATOM 7266 N N . GLY A 1 20 ? -7.337 -4.308 17.303 1.00 43.22 20 GLY A N 6
ATOM 7267 C CA . GLY A 1 20 ? -6.103 -3.559 17.151 1.00 11.15 20 GLY A CA 6
ATOM 7268 C C . GLY A 1 20 ? -5.962 -2.946 15.772 1.00 12.14 20 GLY A C 6
ATOM 7269 O O . GLY A 1 20 ? -6.945 -2.500 15.181 1.00 53.02 20 GLY A O 6
ATOM 7273 N N . ARG A 1 21 ? -4.736 -2.922 15.259 1.00 31.42 21 ARG A N 6
ATOM 7274 C CA . ARG A 1 21 ? -4.470 -2.356 13.942 1.00 31.05 21 ARG A CA 6
ATOM 7275 C C . ARG A 1 21 ? -4.292 -3.459 12.903 1.00 64.12 21 ARG A C 6
ATOM 7276 O O . ARG A 1 21 ? -3.531 -4.404 13.108 1.00 23.32 21 ARG A O 6
ATOM 7297 N N . PHE A 1 22 ?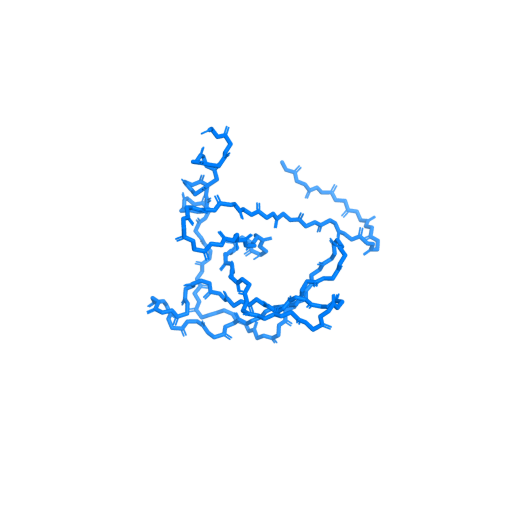 -5.001 -3.330 11.785 1.00 30.04 22 PHE A N 6
ATOM 7298 C CA . PHE A 1 22 ? -4.924 -4.316 10.714 1.00 34.40 22 PHE A CA 6
ATOM 7299 C C . PHE A 1 22 ? -4.155 -3.761 9.518 1.00 65.41 22 PHE A C 6
ATOM 7300 O O . PHE A 1 22 ? -4.028 -2.546 9.357 1.00 0.22 22 PHE A O 6
ATOM 7317 N N . LEU A 1 23 ? -3.643 -4.658 8.684 1.00 73.35 23 LEU A N 6
ATOM 7318 C CA . LEU A 1 23 ? -2.885 -4.259 7.502 1.00 0.22 23 LEU A CA 6
ATOM 7319 C C . LEU A 1 23 ? -3.477 -4.879 6.241 1.00 31.13 23 LEU A C 6
ATOM 7320 O O . LEU A 1 23 ? -3.460 -6.097 6.069 1.00 14.44 23 LEU A O 6
ATOM 7336 N N . VAL A 1 24 ? -3.999 -4.032 5.360 1.00 53.12 24 VAL A N 6
ATOM 7337 C CA . VAL A 1 24 ? -4.594 -4.496 4.112 1.00 73.30 24 VAL A CA 6
ATOM 7338 C C . VAL A 1 24 ? -3.545 -4.609 3.012 1.00 72.53 24 VAL A C 6
ATOM 7339 O O . VAL A 1 24 ? -2.907 -3.621 2.642 1.00 25.34 24 VAL A O 6
ATOM 7352 N N . HIS A 1 25 ? -3.368 -5.818 2.491 1.00 14.23 25 HIS A N 6
ATOM 7353 C CA . HIS A 1 25 ? -2.396 -6.062 1.431 1.00 64.42 25 HIS A CA 6
ATOM 7354 C C . HIS A 1 25 ? -2.765 -7.305 0.629 1.00 44.50 25 HIS A C 6
ATOM 7355 O O . HIS A 1 25 ? -2.962 -8.381 1.192 1.00 13.50 25 HIS A O 6
ATOM 7369 N N . GLU A 1 26 ? -2.860 -7.148 -0.688 1.00 40.23 26 GLU A N 6
ATOM 7370 C CA . GLU A 1 26 ? -3.208 -8.258 -1.567 1.00 30.44 26 GLU A CA 6
ATOM 7371 C C . GLU A 1 26 ? -4.595 -8.800 -1.235 1.00 44.42 26 GLU A C 6
ATOM 7372 O O . GLU A 1 26 ? -4.815 -10.010 -1.228 1.00 2.15 26 GLU A O 6
ATOM 7384 N N . SER A 1 27 ? -5.528 -7.892 -0.962 1.00 35.43 27 SER A N 6
ATOM 7385 C CA . SER A 1 27 ? -6.894 -8.278 -0.626 1.00 43.14 27 SER A CA 6
ATOM 7386 C C . SER A 1 27 ? -6.916 -9.186 0.600 1.00 12.31 27 SER A C 6
ATOM 7387 O O . SER A 1 27 ? -7.767 -10.068 0.718 1.00 62.33 27 SER A O 6
ATOM 7395 N N . PHE A 1 28 ? -5.973 -8.965 1.510 1.00 45.22 28 PHE A N 6
ATOM 7396 C CA . PHE A 1 28 ? -5.883 -9.762 2.727 1.00 2.45 28 PHE A CA 6
ATOM 7397 C C . PHE A 1 28 ? -5.744 -8.868 3.955 1.00 60.54 28 PHE A C 6
ATOM 7398 O O . PHE A 1 28 ? -5.802 -7.641 3.854 1.00 21.30 28 PHE A O 6
ATOM 7415 N N . LEU A 1 29 ? -5.560 -9.489 5.115 1.00 31.33 29 LEU A N 6
ATOM 7416 C CA . LEU A 1 29 ? -5.413 -8.750 6.365 1.00 2.40 29 LEU A CA 6
ATOM 7417 C C . LEU A 1 29 ? -4.353 -9.391 7.254 1.00 12.12 29 LEU A C 6
ATOM 7418 O O . LEU A 1 29 ? -4.342 -10.607 7.446 1.00 74.30 29 LEU A O 6
ATOM 7434 N N . TYR A 1 30 ? -3.465 -8.565 7.796 1.00 10.04 30 TYR A N 6
ATOM 7435 C CA . TYR A 1 30 ? -2.401 -9.052 8.666 1.00 62.10 30 TYR A CA 6
ATOM 7436 C C . TYR A 1 30 ? -2.379 -8.282 9.983 1.00 45.21 30 TYR A C 6
ATOM 7437 O O . TYR A 1 30 ? -2.953 -7.197 10.091 1.00 11.40 30 TYR A O 6
ATOM 7455 N N . ARG A 1 31 ? -1.712 -8.850 10.982 1.00 25.31 31 ARG A N 6
ATOM 7456 C CA . ARG A 1 31 ? -1.614 -8.218 12.293 1.00 44.02 31 ARG A CA 6
ATOM 7457 C C . ARG A 1 31 ? -0.157 -7.966 12.668 1.00 73.23 31 ARG A C 6
ATOM 7458 O O . ARG A 1 31 ? 0.703 -8.825 12.475 1.00 31.45 31 ARG A O 6
ATOM 7479 N N . LYS A 1 32 ? 0.115 -6.780 13.203 1.00 3.34 32 LYS A N 6
ATOM 7480 C CA . LYS A 1 32 ? 1.466 -6.414 13.607 1.00 54.15 32 LYS A CA 6
ATOM 7481 C C . LYS A 1 32 ? 2.009 -7.391 14.644 1.00 11.24 32 LYS A C 6
ATOM 7482 O O . LYS A 1 32 ? 1.527 -7.440 15.775 1.00 62.43 32 LYS A O 6
ATOM 7501 N N . GLU A 1 33 ? 3.015 -8.167 14.251 1.00 4.45 33 GLU A N 6
ATOM 7502 C CA . GLU A 1 33 ? 3.623 -9.142 15.149 1.00 4.24 33 GLU A CA 6
ATOM 7503 C C . GLU A 1 33 ? 4.662 -8.481 16.048 1.00 61.34 33 GLU A C 6
ATOM 7504 O O . GLU A 1 33 ? 4.634 -8.636 17.269 1.00 14.54 33 GLU A O 6
ATOM 7516 N N . LYS A 1 34 ? 5.580 -7.742 15.436 1.00 71.24 34 LYS A N 6
ATOM 7517 C CA . LYS A 1 34 ? 6.630 -7.054 16.179 1.00 55.23 34 LYS A CA 6
ATOM 7518 C C . LYS A 1 34 ? 7.203 -5.896 15.366 1.00 10.15 34 LYS A C 6
ATOM 7519 O O . LYS A 1 34 ? 6.790 -5.657 14.232 1.00 22.04 34 LYS A O 6
ATOM 7538 N N . ALA A 1 35 ? 8.158 -5.184 15.954 1.00 61.14 35 ALA A N 6
ATOM 7539 C CA . ALA A 1 35 ? 8.790 -4.054 15.283 1.00 23.10 35 ALA A CA 6
ATOM 7540 C C . ALA A 1 35 ? 10.310 -4.147 15.365 1.00 63.00 35 ALA A C 6
ATOM 7541 O O . ALA A 1 35 ? 10.867 -4.443 16.422 1.00 50.42 35 ALA A O 6
ATOM 7548 N N . ALA A 1 36 ? 10.974 -3.892 14.243 1.00 51.01 36 ALA A N 6
ATOM 7549 C CA . ALA A 1 36 ? 12.430 -3.946 14.187 1.00 23.50 36 ALA A CA 6
ATOM 7550 C C . ALA A 1 36 ? 13.016 -2.589 13.811 1.00 3.35 36 ALA A C 6
ATOM 7551 O O . ALA A 1 36 ? 12.299 -1.593 13.732 1.00 2.30 36 ALA A O 6
ATOM 7558 N N . GLY A 1 37 ? 14.325 -2.558 13.581 1.00 22.40 37 GLY A N 6
ATOM 7559 C CA . GLY A 1 37 ? 14.985 -1.318 13.216 1.00 32.21 37 GLY A CA 6
ATOM 7560 C C . GLY A 1 37 ? 14.423 -0.715 11.944 1.00 74.24 37 GLY A C 6
ATOM 7561 O O . GLY A 1 37 ? 14.872 -1.040 10.845 1.00 34.25 37 GLY A O 6
ATOM 7565 N N . GLU A 1 38 ? 13.438 0.165 12.092 1.00 24.31 38 GLU A N 6
ATOM 7566 C CA . GLU A 1 38 ? 12.814 0.812 10.945 1.00 43.32 38 GLU A CA 6
ATOM 7567 C C . GLU A 1 38 ? 12.046 -0.200 10.100 1.00 13.00 38 GLU A C 6
ATOM 7568 O O . GLU A 1 38 ? 12.119 -0.183 8.871 1.00 4.11 38 GLU A O 6
ATOM 7580 N N . LYS A 1 39 ? 11.311 -1.082 10.768 1.00 2.43 39 LYS A N 6
ATOM 7581 C CA . LYS A 1 39 ? 10.528 -2.103 10.081 1.00 3.10 39 LYS A CA 6
ATOM 7582 C C . LYS A 1 39 ? 9.343 -2.545 10.934 1.00 4.13 39 LYS A C 6
ATOM 7583 O O . LYS A 1 39 ? 9.340 -2.367 12.152 1.00 71.34 39 LYS A O 6
ATOM 7602 N N . VAL A 1 40 ? 8.337 -3.125 10.286 1.00 43.00 40 VAL A N 6
ATOM 7603 C CA . VAL A 1 40 ? 7.147 -3.594 10.985 1.00 12.42 40 VAL A CA 6
ATOM 7604 C C . VAL A 1 40 ? 6.732 -4.977 10.495 1.00 21.21 40 VAL A C 6
ATOM 7605 O O . VAL A 1 40 ? 6.456 -5.171 9.311 1.00 64.45 40 VAL A O 6
ATOM 7618 N N . TYR A 1 41 ? 6.689 -5.936 11.413 1.00 71.31 41 TYR A N 6
ATOM 7619 C CA . TYR A 1 41 ? 6.310 -7.302 11.075 1.00 71.10 41 TYR A CA 6
ATOM 7620 C C . TYR A 1 41 ? 4.794 -7.469 11.102 1.00 40.24 41 TYR A C 6
ATOM 7621 O O . TYR A 1 41 ? 4.098 -6.803 11.870 1.00 53.30 41 TYR A O 6
ATOM 7639 N N . TRP A 1 42 ? 4.288 -8.363 10.260 1.00 53.13 42 TRP A N 6
ATOM 7640 C CA . TRP A 1 42 ? 2.854 -8.619 10.186 1.00 34.11 42 TRP A CA 6
ATOM 7641 C C . TRP A 1 42 ? 2.577 -10.099 9.946 1.00 43.14 42 TRP A C 6
ATOM 7642 O O . TRP A 1 42 ? 3.374 -10.794 9.315 1.00 3.40 42 TRP A O 6
ATOM 7663 N N . MET A 1 43 ? 1.445 -10.574 10.452 1.00 12.34 43 MET A N 6
ATOM 7664 C CA . MET A 1 43 ? 1.063 -11.972 10.289 1.00 20.32 43 MET A CA 6
ATOM 7665 C C . MET A 1 43 ? -0.407 -12.093 9.901 1.00 45.04 43 MET A C 6
ATOM 7666 O O . MET A 1 43 ? -1.278 -11.489 10.529 1.00 71.15 43 MET A O 6
ATOM 7680 N N . CYS A 1 44 ? -0.678 -12.876 8.862 1.00 73.13 44 CYS A N 6
ATOM 7681 C CA . CYS A 1 44 ? -2.042 -13.075 8.388 1.00 22.40 44 CYS A CA 6
ATOM 7682 C C . CYS A 1 44 ? -2.985 -13.363 9.552 1.00 24.24 44 CYS A C 6
ATOM 7683 O O . CYS A 1 44 ? -2.953 -14.445 10.138 1.00 70.32 44 CYS A O 6
ATOM 7690 N N . ARG A 1 45 ? -3.825 -12.386 9.882 1.00 71.53 45 ARG A N 6
ATOM 7691 C CA . ARG A 1 45 ? -4.776 -12.533 10.977 1.00 72.20 45 ARG A CA 6
ATOM 7692 C C . ARG A 1 45 ? -5.384 -13.933 10.984 1.00 43.23 45 ARG A C 6
ATOM 7693 O O . ARG A 1 45 ? -5.792 -14.438 12.030 1.00 44.41 45 ARG A O 6
ATOM 7714 N N . ASP A 1 46 ? -5.441 -14.553 9.810 1.00 64.11 46 ASP A N 6
ATOM 7715 C CA . ASP A 1 46 ? -5.999 -15.894 9.681 1.00 43.31 46 ASP A CA 6
ATOM 7716 C C . ASP A 1 46 ? -4.922 -16.953 9.895 1.00 12.41 46 ASP A C 6
ATOM 7717 O O . ASP A 1 46 ? -4.884 -17.962 9.191 1.00 41.01 46 ASP A O 6
ATOM 7726 N N . GLN A 1 47 ? -4.051 -16.715 10.870 1.00 51.32 47 GLN A N 6
ATOM 7727 C CA . GLN A 1 47 ? -2.973 -17.648 11.173 1.00 34.13 47 GLN A CA 6
ATOM 7728 C C . GLN A 1 47 ? -3.444 -18.728 12.142 1.00 14.24 47 GLN A C 6
ATOM 7729 O O . GLN A 1 47 ? -3.055 -19.890 12.029 1.00 73.52 47 GLN A O 6
ATOM 7743 N N . ALA A 1 48 ? -4.285 -18.336 13.094 1.00 52.40 48 ALA A N 6
ATOM 7744 C CA . ALA A 1 48 ? -4.811 -19.271 14.081 1.00 62.23 48 ALA A CA 6
ATOM 7745 C C . ALA A 1 48 ? -6.177 -19.802 13.660 1.00 72.20 48 ALA A C 6
ATOM 7746 O O . ALA A 1 48 ? -6.663 -20.793 14.206 1.00 74.33 48 ALA A O 6
ATOM 7753 N N . ARG A 1 49 ? -6.793 -19.135 12.689 1.00 33.24 49 ARG A N 6
ATOM 7754 C CA . ARG A 1 49 ? -8.104 -19.540 12.198 1.00 51.52 49 ARG A CA 6
ATOM 7755 C C . ARG A 1 49 ? -7.971 -20.483 11.006 1.00 10.33 49 ARG A C 6
ATOM 7756 O O . ARG A 1 49 ? -8.403 -21.635 11.060 1.00 24.34 49 ARG A O 6
ATOM 7777 N N . LEU A 1 50 ? -7.371 -19.987 9.929 1.00 11.10 50 LEU A N 6
ATOM 7778 C CA . LEU A 1 50 ? -7.180 -20.785 8.723 1.00 45.33 50 LEU A CA 6
ATOM 7779 C C . LEU A 1 50 ? -5.736 -21.259 8.606 1.00 12.30 50 LEU A C 6
ATOM 7780 O O . LEU A 1 50 ? -5.225 -21.461 7.505 1.00 12.51 50 LEU A O 6
ATOM 7796 N N . GLY A 1 51 ? -5.081 -21.437 9.750 1.00 42.33 51 GLY A N 6
ATOM 7797 C CA . GLY A 1 51 ? -3.702 -21.887 9.753 1.00 31.11 51 GLY A CA 6
ATOM 7798 C C . GLY A 1 51 ? -2.870 -21.214 8.680 1.00 14.14 51 GLY A C 6
ATOM 7799 O O . GLY A 1 51 ? -2.134 -21.877 7.947 1.00 13.40 51 GLY A O 6
ATOM 7803 N N . CYS A 1 52 ? -2.985 -19.895 8.584 1.00 65.33 52 CYS A N 6
ATOM 7804 C CA . CYS A 1 52 ? -2.239 -19.131 7.592 1.00 51.43 52 CYS A CA 6
ATOM 7805 C C . CYS A 1 52 ? -1.089 -18.369 8.243 1.00 60.24 52 CYS A C 6
ATOM 7806 O O . CYS A 1 52 ? -1.141 -17.148 8.386 1.00 44.23 52 CYS A O 6
ATOM 7813 N N . ARG A 1 53 ? -0.051 -19.100 8.636 1.00 70.42 53 ARG A N 6
ATOM 7814 C CA . ARG A 1 53 ? 1.113 -18.495 9.274 1.00 43.14 53 ARG A CA 6
ATOM 7815 C C . ARG A 1 53 ? 1.709 -17.402 8.391 1.00 40.44 53 ARG A C 6
ATOM 7816 O O . ARG A 1 53 ? 2.528 -16.602 8.843 1.00 73.32 53 ARG A O 6
ATOM 7837 N N . SER A 1 54 ? 1.291 -17.374 7.130 1.00 54.45 54 SER A N 6
ATOM 7838 C CA . SER A 1 54 ? 1.788 -16.382 6.182 1.00 15.32 54 SER A CA 6
ATOM 7839 C C . SER A 1 54 ? 2.030 -15.044 6.872 1.00 34.34 54 SER A C 6
ATOM 7840 O O . SER A 1 54 ? 1.122 -14.470 7.473 1.00 30.53 54 SER A O 6
ATOM 7848 N N . ARG A 1 55 ? 3.262 -14.554 6.782 1.00 63.51 55 ARG A N 6
ATOM 7849 C CA . ARG A 1 55 ? 3.626 -13.284 7.399 1.00 11.22 55 ARG A CA 6
ATOM 7850 C C . ARG A 1 55 ? 4.086 -12.281 6.347 1.00 41.14 55 ARG A C 6
ATOM 7851 O O . ARG A 1 55 ? 4.167 -12.602 5.161 1.00 5.15 55 ARG A O 6
ATOM 7872 N N . ALA A 1 56 ? 4.387 -11.063 6.788 1.00 14.24 56 ALA A N 6
ATOM 7873 C CA . ALA A 1 56 ? 4.840 -10.013 5.885 1.00 53.52 56 ALA A CA 6
ATOM 7874 C C . ALA A 1 56 ? 5.536 -8.893 6.651 1.00 41.01 56 ALA A C 6
ATOM 7875 O O . ALA A 1 56 ? 5.233 -8.646 7.818 1.00 51.22 56 ALA A O 6
ATOM 7882 N N . ILE A 1 57 ? 6.468 -8.219 5.986 1.00 60.24 57 ILE A N 6
ATOM 7883 C CA . ILE A 1 57 ? 7.206 -7.124 6.606 1.00 40.22 57 ILE A CA 6
ATOM 7884 C C . ILE A 1 57 ? 7.030 -5.829 5.820 1.00 3.11 57 ILE A C 6
ATOM 7885 O O . ILE A 1 57 ? 7.142 -5.813 4.593 1.00 24.41 57 ILE A O 6
ATOM 7901 N N . THR A 1 58 ? 6.753 -4.742 6.535 1.00 31.34 58 THR A N 6
ATOM 7902 C CA . THR A 1 58 ? 6.562 -3.442 5.906 1.00 32.25 58 THR A CA 6
ATOM 7903 C C . THR A 1 58 ? 7.637 -2.455 6.346 1.00 71.43 58 THR A C 6
ATOM 7904 O O . THR A 1 58 ? 8.081 -2.478 7.493 1.00 24.14 58 THR A O 6
ATOM 7915 N N . GLN A 1 59 ? 8.050 -1.589 5.427 1.00 50.20 59 GLN A N 6
ATOM 7916 C CA .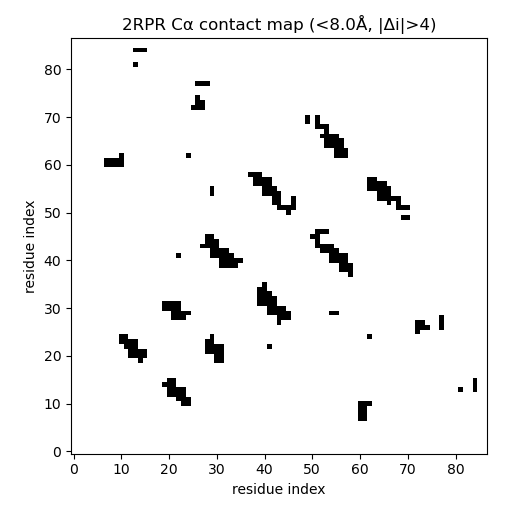 GLN A 1 59 ? 9.074 -0.593 5.721 1.00 30.33 59 GLN A CA 6
ATOM 7917 C C . GLN A 1 59 ? 8.591 0.807 5.361 1.00 74.23 59 GLN A C 6
ATOM 7918 O O . GLN A 1 59 ? 8.800 1.279 4.244 1.00 43.44 59 GLN A O 6
ATOM 7932 N N . GLY A 1 60 ? 7.943 1.468 6.316 1.00 72.33 60 GLY A N 6
ATOM 7933 C CA . GLY A 1 60 ? 7.440 2.810 6.079 1.00 14.24 60 GLY A CA 6
ATOM 7934 C C . GLY A 1 60 ? 6.115 2.809 5.345 1.00 22.24 60 GLY A C 6
ATOM 7935 O O . GLY A 1 60 ? 5.052 2.840 5.967 1.00 13.33 60 GLY A O 6
ATOM 7939 N N . HIS A 1 61 ? 6.174 2.777 4.018 1.00 70.24 61 HIS A N 6
ATOM 7940 C CA . HIS A 1 61 ? 4.968 2.775 3.198 1.00 53.54 61 HIS A CA 6
ATOM 7941 C C . HIS A 1 61 ? 4.974 1.598 2.226 1.00 50.30 61 HIS A C 6
ATOM 7942 O O . HIS A 1 61 ? 4.117 1.503 1.347 1.00 60.50 61 HIS A O 6
ATOM 7956 N N . ARG A 1 62 ? 5.945 0.706 2.392 1.00 54.33 62 ARG A N 6
ATOM 7957 C CA . ARG A 1 62 ? 6.063 -0.463 1.528 1.00 45.42 62 ARG A CA 6
ATOM 7958 C C . ARG A 1 62 ? 5.634 -1.728 2.264 1.00 21.35 62 ARG A C 6
ATOM 7959 O O . ARG A 1 62 ? 5.254 -1.679 3.435 1.00 53.13 62 ARG A O 6
ATOM 7980 N N . ILE A 1 63 ? 5.696 -2.860 1.572 1.00 1.44 63 ILE A N 6
ATOM 7981 C CA . ILE A 1 63 ? 5.315 -4.138 2.160 1.00 24.20 63 ILE A CA 6
ATOM 7982 C C . ILE A 1 63 ? 6.089 -5.288 1.526 1.00 2.52 63 ILE A C 6
ATOM 7983 O O . ILE A 1 63 ? 6.492 -5.213 0.366 1.00 1.31 63 ILE A O 6
ATOM 7999 N N . MET A 1 64 ? 6.291 -6.353 2.295 1.00 55.52 64 MET A N 6
ATOM 8000 C CA . MET A 1 64 ? 7.014 -7.522 1.806 1.00 35.44 64 MET A CA 6
ATOM 8001 C C . MET A 1 64 ? 6.372 -8.810 2.312 1.00 64.51 64 MET A C 6
ATOM 8002 O O . MET A 1 64 ? 5.943 -8.891 3.464 1.00 55.35 64 MET A O 6
ATOM 8016 N N . VAL A 1 65 ? 6.308 -9.815 1.444 1.00 22.23 65 VAL A N 6
ATOM 8017 C CA . VAL A 1 65 ? 5.718 -11.099 1.805 1.00 54.13 65 VAL A CA 6
ATOM 8018 C C . VAL A 1 65 ? 6.785 -12.182 1.912 1.00 61.30 65 VAL A C 6
ATOM 8019 O O . VAL A 1 65 ? 7.716 -12.232 1.110 1.00 54.02 65 VAL A O 6
ATOM 8032 N N . MET A 1 66 ? 6.643 -13.048 2.911 1.00 42.34 66 MET A N 6
ATOM 8033 C CA . MET A 1 66 ? 7.594 -14.132 3.123 1.00 34.10 66 MET A CA 6
ATOM 8034 C C . MET A 1 66 ? 7.013 -15.464 2.656 1.00 62.51 66 MET A C 6
ATOM 8035 O O . MET A 1 66 ? 7.625 -16.171 1.857 1.00 14.05 66 MET A O 6
ATOM 8049 N N . ARG A 1 67 ? 5.831 -15.798 3.162 1.00 45.30 67 ARG A N 6
ATOM 8050 C CA . ARG A 1 67 ? 5.169 -17.045 2.798 1.00 32.23 67 ARG A CA 6
ATOM 8051 C C . ARG A 1 67 ? 3.871 -16.773 2.044 1.00 24.33 67 ARG A C 6
ATOM 8052 O O . ARG A 1 67 ? 3.388 -15.640 2.009 1.00 35.20 67 ARG A O 6
ATOM 8073 N N . SER A 1 68 ? 3.311 -17.817 1.442 1.00 60.03 68 SER A N 6
ATOM 8074 C CA . SER A 1 68 ? 2.072 -17.689 0.685 1.00 31.14 68 SER A CA 6
ATOM 8075 C C . SER A 1 68 ? 0.860 -17.835 1.599 1.00 4.00 68 SER A C 6
ATOM 8076 O O . SER A 1 68 ? 0.997 -17.955 2.817 1.00 65.14 68 SER A O 6
ATOM 8084 N N . HIS A 1 69 ? -0.329 -17.823 1.003 1.00 32.21 69 HIS A N 6
ATOM 8085 C CA . HIS A 1 69 ? -1.567 -17.954 1.763 1.00 21.13 69 HIS A CA 6
ATOM 8086 C C . HIS A 1 69 ? -2.338 -19.198 1.334 1.00 61.03 69 HIS A C 6
ATOM 8087 O O . HIS A 1 69 ? -2.447 -19.494 0.144 1.00 44.11 69 HIS A O 6
ATOM 8101 N N . CYS A 1 70 ? -2.872 -19.923 2.311 1.00 35.51 70 CYS A N 6
ATOM 8102 C CA . CYS A 1 70 ? -3.631 -21.138 2.035 1.00 5.13 70 CYS A CA 6
ATOM 8103 C C . CYS A 1 70 ? -5.116 -20.825 1.879 1.00 33.34 70 CYS A C 6
ATOM 8104 O O . CYS A 1 70 ? -5.949 -21.731 1.828 1.00 42.35 70 CYS A O 6
ATOM 8112 N N . HIS A 1 71 ? -5.441 -19.539 1.808 1.00 22.31 71 HIS A N 6
ATOM 8113 C CA . HIS A 1 71 ? -6.826 -19.106 1.660 1.00 11.03 71 HIS A CA 6
ATOM 8114 C C . HIS A 1 71 ? -6.934 -17.960 0.661 1.00 51.04 71 HIS A C 6
ATOM 8115 O O . HIS A 1 71 ? -5.961 -17.248 0.412 1.00 13.21 71 HIS A O 6
ATOM 8129 N N . GLN A 1 72 ? -8.122 -17.787 0.090 1.00 30.11 72 GLN A N 6
ATOM 8130 C CA . GLN A 1 72 ? -8.355 -16.727 -0.884 1.00 12.04 72 GLN A CA 6
ATOM 8131 C C . GLN A 1 72 ? -8.818 -15.447 -0.195 1.00 14.35 72 GLN A C 6
ATOM 8132 O O . GLN A 1 72 ? -9.359 -15.469 0.911 1.00 3.42 72 GLN A O 6
ATOM 8146 N N . PRO A 1 73 ? -8.602 -14.304 -0.862 1.00 4.13 73 PRO A N 6
ATOM 8147 C CA . PRO A 1 73 ? -8.990 -12.993 -0.334 1.00 33.34 73 PRO A CA 6
ATOM 8148 C C . PRO A 1 73 ? -10.503 -12.805 -0.304 1.00 61.34 73 PRO A C 6
ATOM 8149 O O . PRO A 1 73 ? -11.207 -13.213 -1.229 1.00 22.12 73 PRO A O 6
ATOM 8160 N N . ASP A 1 74 ? -10.997 -12.184 0.762 1.00 42.51 74 ASP A N 6
ATOM 8161 C CA . ASP A 1 74 ? -12.427 -11.940 0.909 1.00 61.21 74 ASP A CA 6
ATOM 8162 C C . ASP A 1 74 ? -12.767 -10.488 0.589 1.00 71.03 74 ASP A C 6
ATOM 8163 O O . ASP A 1 74 ? -12.919 -9.662 1.490 1.00 64.02 74 ASP A O 6
ATOM 8172 N N . LEU A 1 75 ? -12.882 -10.183 -0.699 1.00 24.52 75 LEU A N 6
ATOM 8173 C CA . LEU A 1 75 ? -13.202 -8.830 -1.138 1.00 52.52 75 LEU A CA 6
ATOM 8174 C C . LEU A 1 75 ? -14.470 -8.322 -0.460 1.00 5.52 75 LEU A C 6
ATOM 8175 O O . LEU A 1 75 ? -14.744 -7.122 -0.453 1.00 25.33 75 LEU A O 6
ATOM 8191 N N . ALA A 1 76 ? -15.240 -9.243 0.112 1.00 53.04 76 ALA A N 6
ATOM 8192 C CA . ALA A 1 76 ? -16.476 -8.888 0.797 1.00 14.13 76 ALA A CA 6
ATOM 8193 C C . ALA A 1 76 ? -16.215 -8.557 2.263 1.00 2.52 76 ALA A C 6
ATOM 8194 O O . ALA A 1 76 ? -16.532 -7.464 2.728 1.00 51.52 76 ALA A O 6
ATOM 8201 N N . GLY A 1 77 ? -15.635 -9.510 2.986 1.00 34.44 77 GLY A N 6
ATOM 8202 C CA . GLY A 1 77 ? -15.343 -9.300 4.392 1.00 74.13 77 GLY A CA 6
ATOM 8203 C C . GLY A 1 77 ? -14.392 -8.142 4.619 1.00 25.44 77 GLY A C 6
ATOM 8204 O O . GLY A 1 77 ? -14.491 -7.436 5.624 1.00 60.02 77 GLY A O 6
ATOM 8208 N N . LEU A 1 78 ? -13.467 -7.945 3.686 1.00 13.22 78 LEU A N 6
ATOM 8209 C CA . LEU A 1 78 ? -12.493 -6.865 3.790 1.00 14.11 78 LEU A CA 6
ATOM 8210 C C . LEU A 1 78 ? -13.159 -5.509 3.584 1.00 11.24 78 LEU A C 6
ATOM 8211 O O . LEU A 1 78 ? -12.972 -4.588 4.379 1.00 75.42 78 LEU A O 6
ATOM 8227 N N . GLU A 1 79 ? -13.940 -5.395 2.514 1.00 33.24 79 GLU A N 6
ATOM 8228 C CA . GLU A 1 79 ? -14.635 -4.151 2.205 1.00 32.34 79 GLU A CA 6
ATOM 8229 C C . GLU A 1 79 ? -15.621 -3.790 3.313 1.00 20.21 79 GLU A C 6
ATOM 8230 O O . GLU A 1 79 ? -15.869 -2.615 3.578 1.00 24.25 79 GLU A O 6
ATOM 8242 N N . ALA A 1 80 ? -16.181 -4.811 3.954 1.00 41.20 80 ALA A N 6
ATOM 8243 C CA . ALA A 1 80 ? -17.139 -4.603 5.033 1.00 44.43 80 ALA A CA 6
ATOM 8244 C C . ALA A 1 80 ? -16.471 -3.958 6.242 1.00 4.25 80 ALA A C 6
ATOM 8245 O O . ALA A 1 80 ? -16.916 -2.917 6.728 1.00 10.02 80 ALA A O 6
ATOM 8252 N N . LEU A 1 81 ? -15.403 -4.582 6.725 1.00 3.03 81 LEU A N 6
ATOM 8253 C CA . LEU A 1 81 ? -14.675 -4.069 7.880 1.00 60.44 81 LEU A CA 6
ATOM 8254 C C . LEU A 1 81 ? -14.213 -2.635 7.640 1.00 15.13 81 LEU A C 6
ATOM 8255 O O . LEU A 1 81 ? -14.136 -1.833 8.571 1.00 30.12 81 LEU A O 6
ATOM 8271 N N . ARG A 1 82 ? -13.910 -2.319 6.385 1.00 12.24 82 ARG A N 6
ATOM 8272 C CA . ARG A 1 82 ? -13.458 -0.982 6.022 1.00 75.22 82 ARG A CA 6
ATOM 8273 C C . ARG A 1 82 ? -14.513 0.063 6.371 1.00 4.53 82 ARG A C 6
ATOM 8274 O O . ARG A 1 82 ? -14.187 1.178 6.776 1.00 74.22 82 ARG A O 6
ATOM 8295 N N . GLN A 1 83 ? -15.780 -0.307 6.210 1.00 32.22 83 GLN A N 6
ATOM 8296 C CA . GLN A 1 83 ? -16.884 0.599 6.506 1.00 34.11 83 GLN A CA 6
ATOM 8297 C C . GLN A 1 83 ? -16.821 1.077 7.953 1.00 5.13 83 GLN A C 6
ATOM 8298 O O . GLN A 1 83 ? -17.162 2.221 8.255 1.00 51.21 83 GLN A O 6
ATOM 8312 N N . ARG A 1 84 ? -16.386 0.193 8.845 1.00 52.01 84 ARG A N 6
ATOM 8313 C CA . ARG A 1 84 ? -16.281 0.524 10.261 1.00 14.30 84 ARG A CA 6
ATOM 8314 C C . ARG A 1 84 ? -15.157 1.527 10.503 1.00 22.11 84 ARG A C 6
ATOM 8315 O O . ARG A 1 84 ? -15.052 2.105 11.584 1.00 34.32 84 ARG A O 6
ATOM 8336 N N . GLU A 1 85 ? -14.321 1.727 9.489 1.00 22.02 85 GLU A N 6
ATOM 8337 C CA . GLU A 1 85 ? -13.205 2.659 9.593 1.00 62.11 85 GLU A CA 6
ATOM 8338 C C . GLU A 1 85 ? -13.519 3.968 8.874 1.00 40.51 85 GLU A C 6
ATOM 8339 O O . GLU A 1 85 ? -13.399 5.050 9.450 1.00 51.51 85 GLU A O 6
ATOM 8351 N N . ARG A 1 86 ? -13.922 3.861 7.612 1.00 0.34 86 ARG A N 6
ATOM 8352 C CA . ARG A 1 86 ? -14.252 5.034 6.813 1.00 4.53 86 ARG A CA 6
ATOM 8353 C C . ARG A 1 86 ? -15.175 5.974 7.583 1.00 22.22 86 ARG A C 6
ATOM 8354 O O . ARG A 1 86 ? -16.023 5.532 8.361 1.00 15.02 86 ARG A O 6
ATOM 8375 N N . LEU A 1 87 ? -15.006 7.273 7.363 1.00 64.41 87 LEU A N 6
ATOM 8376 C CA . LEU A 1 87 ? -15.822 8.277 8.036 1.00 22.04 87 LEU A CA 6
ATOM 8377 C C . LEU A 1 87 ? -17.289 8.140 7.640 1.00 31.54 87 LEU A C 6
ATOM 8378 O O . LEU A 1 87 ? -17.622 7.250 6.860 1.00 70.12 87 LEU A O 6
ATOM 8395 N N . GLY A 1 1 ? -7.942 2.327 -19.650 1.00 3.12 1 GLY A N 7
ATOM 8396 C CA . GLY A 1 1 ? -7.098 3.503 -19.756 1.00 54.54 1 GLY A CA 7
ATOM 8397 C C . GLY A 1 1 ? -6.686 4.045 -18.402 1.00 34.43 1 GLY A C 7
ATOM 8398 O O . GLY A 1 1 ? -6.537 5.254 -18.229 1.00 32.02 1 GLY A O 7
ATOM 8402 N N . SER A 1 2 ? -6.505 3.148 -17.437 1.00 40.21 2 SER A N 7
ATOM 8403 C CA . SER A 1 2 ? -6.115 3.544 -16.089 1.00 23.14 2 SER A CA 7
ATOM 8404 C C . SER A 1 2 ? -4.661 4.005 -16.058 1.00 51.00 2 SER A C 7
ATOM 8405 O O . SER A 1 2 ? -3.818 3.486 -16.789 1.00 64.31 2 SER A O 7
ATOM 8413 N N . SER A 1 3 ? -4.376 4.984 -15.205 1.00 62.03 3 SER A N 7
ATOM 8414 C CA . SER A 1 3 ? -3.025 5.519 -15.080 1.00 42.03 3 SER A CA 7
ATOM 8415 C C . SER A 1 3 ? -2.640 5.687 -13.614 1.00 75.35 3 SER A C 7
ATOM 8416 O O . SER A 1 3 ? -3.459 6.087 -12.787 1.00 1.22 3 SER A O 7
ATOM 8424 N N . GLY A 1 4 ? -1.386 5.377 -13.298 1.00 33.45 4 GLY A N 7
ATOM 8425 C CA . GLY A 1 4 ? -0.914 5.500 -11.931 1.00 54.01 4 GLY A CA 7
ATOM 8426 C C . GLY A 1 4 ? 0.599 5.526 -11.841 1.00 60.23 4 GLY A C 7
ATOM 8427 O O . GLY A 1 4 ? 1.290 5.475 -12.859 1.00 70.51 4 GLY A O 7
ATOM 8431 N N . SER A 1 5 ? 1.117 5.608 -10.620 1.00 35.50 5 SER A N 7
ATOM 8432 C CA . SER A 1 5 ? 2.557 5.647 -10.401 1.00 61.45 5 SER A CA 7
ATOM 8433 C C . SER A 1 5 ? 3.107 4.246 -10.148 1.00 21.23 5 SER A C 7
ATOM 8434 O O . SER A 1 5 ? 2.382 3.354 -9.708 1.00 55.33 5 SER A O 7
ATOM 8442 N N . SER A 1 6 ? 4.393 4.062 -10.429 1.00 70.01 6 SER A N 7
ATOM 8443 C CA . SER A 1 6 ? 5.040 2.770 -10.237 1.00 75.32 6 SER A CA 7
ATOM 8444 C C . SER A 1 6 ? 6.267 2.905 -9.340 1.00 12.03 6 SER A C 7
ATOM 8445 O O . SER A 1 6 ? 6.834 3.988 -9.203 1.00 2.13 6 SER A O 7
ATOM 8453 N N . GLY A 1 7 ? 6.672 1.795 -8.730 1.00 1.42 7 GLY A N 7
ATOM 8454 C CA . GLY A 1 7 ? 7.829 1.809 -7.855 1.00 13.01 7 GLY A CA 7
ATOM 8455 C C . GLY A 1 7 ? 7.451 1.678 -6.393 1.00 52.32 7 GLY A C 7
ATOM 8456 O O . GLY A 1 7 ? 7.074 0.598 -5.936 1.00 53.42 7 GLY A O 7
ATOM 8460 N N . LEU A 1 8 ? 7.553 2.778 -5.656 1.00 72.31 8 LEU A N 7
ATOM 8461 C CA . LEU A 1 8 ? 7.220 2.782 -4.235 1.00 51.54 8 LEU A CA 7
ATOM 8462 C C . LEU A 1 8 ? 5.718 2.936 -4.028 1.00 4.15 8 LEU A C 7
ATOM 8463 O O . LEU A 1 8 ? 5.218 4.045 -3.835 1.00 61.34 8 LEU A O 7
ATOM 8479 N N . ARG A 1 9 ? 5.001 1.817 -4.070 1.00 63.22 9 ARG A N 7
ATOM 8480 C CA . ARG A 1 9 ? 3.555 1.829 -3.886 1.00 73.12 9 ARG A CA 7
ATOM 8481 C C . ARG A 1 9 ? 3.195 2.018 -2.414 1.00 1.32 9 ARG A C 7
ATOM 8482 O O . ARG A 1 9 ? 3.875 1.521 -1.516 1.00 23.12 9 ARG A O 7
ATOM 8503 N N . PRO A 1 10 ? 2.102 2.753 -2.162 1.00 51.23 10 PRO A N 7
ATOM 8504 C CA . PRO A 1 10 ? 1.627 3.024 -0.802 1.00 54.12 10 PRO A CA 7
ATOM 8505 C C . PRO A 1 10 ? 1.067 1.778 -0.124 1.00 11.34 10 PRO A C 7
ATOM 8506 O O . PRO A 1 10 ? 1.108 0.682 -0.685 1.00 41.12 10 PRO A O 7
ATOM 8517 N N . LEU A 1 11 ? 0.541 1.953 1.083 1.00 41.32 11 LEU A N 7
ATOM 8518 C CA . LEU A 1 11 ? -0.030 0.842 1.837 1.00 53.41 11 LEU A CA 7
ATOM 8519 C C . LEU A 1 11 ? -1.367 1.235 2.458 1.00 44.23 11 LEU A C 7
ATOM 8520 O O . LEU A 1 11 ? -1.618 2.411 2.718 1.00 11.25 11 LEU A O 7
ATOM 8536 N N . GLU A 1 12 ? -2.218 0.242 2.694 1.00 70.23 12 GLU A N 7
ATOM 8537 C CA . GLU A 1 12 ? -3.529 0.485 3.286 1.00 43.41 12 GLU A CA 7
ATOM 8538 C C . GLU A 1 12 ? -3.665 -0.239 4.622 1.00 72.14 12 GLU A C 7
ATOM 8539 O O . GLU A 1 12 ? -3.063 -1.292 4.834 1.00 33.20 12 GLU A O 7
ATOM 8551 N N . PHE A 1 13 ? -4.460 0.333 5.520 1.00 70.12 13 PHE A N 7
ATOM 8552 C CA . PHE A 1 13 ? -4.674 -0.255 6.837 1.00 32.13 13 PHE A CA 7
ATOM 8553 C C . PHE A 1 13 ? -6.135 -0.126 7.259 1.00 11.34 13 PHE A C 7
ATOM 8554 O O . PHE A 1 13 ? -6.912 0.599 6.635 1.00 74.03 13 PHE A O 7
ATOM 8571 N N . LEU A 1 14 ? -6.503 -0.835 8.320 1.00 34.11 14 LEU A N 7
ATOM 8572 C CA . LEU A 1 14 ? -7.871 -0.802 8.826 1.00 72.41 14 LEU A CA 7
ATOM 8573 C C . LEU A 1 14 ? -7.886 -0.669 10.346 1.00 41.21 14 LEU A C 7
ATOM 8574 O O . LEU A 1 14 ? -7.402 -1.547 11.060 1.00 32.12 14 LEU A O 7
ATOM 8590 N N . ARG A 1 15 ? -8.446 0.433 10.833 1.00 3.21 15 ARG A N 7
ATOM 8591 C CA . ARG A 1 15 ? -8.525 0.681 12.267 1.00 55.45 15 ARG A CA 7
ATOM 8592 C C . ARG A 1 15 ? -9.558 -0.233 12.920 1.00 31.24 15 ARG A C 7
ATOM 8593 O O . ARG A 1 15 ? -10.660 -0.414 12.401 1.00 10.35 15 ARG A O 7
ATOM 8614 N N . THR A 1 16 ? -9.194 -0.808 14.062 1.00 1.41 16 THR A N 7
ATOM 8615 C CA . THR A 1 16 ? -10.087 -1.705 14.785 1.00 23.54 16 THR A CA 7
ATOM 8616 C C . THR A 1 16 ? -10.448 -1.136 16.153 1.00 10.13 16 THR A C 7
ATOM 8617 O O . THR A 1 16 ? -9.840 -0.171 16.614 1.00 61.21 16 THR A O 7
ATOM 8628 N N . SER A 1 17 ? -11.441 -1.742 16.797 1.00 61.32 17 SER A N 7
ATOM 8629 C CA . SER A 1 17 ? -11.884 -1.293 18.111 1.00 71.53 17 SER A CA 7
ATOM 8630 C C . SER A 1 17 ? -11.459 -2.280 19.194 1.00 34.15 17 SER A C 7
ATOM 8631 O O . SER A 1 17 ? -10.843 -1.900 20.190 1.00 52.32 17 SER A O 7
ATOM 8639 N N . LEU A 1 18 ? -11.795 -3.550 18.992 1.00 72.31 18 LEU A N 7
ATOM 8640 C CA . LEU A 1 18 ? -11.449 -4.594 19.950 1.00 35.41 18 LEU A CA 7
ATOM 8641 C C . LEU A 1 18 ? -9.939 -4.799 20.011 1.00 33.41 18 LEU A C 7
ATOM 8642 O O . LEU A 1 18 ? -9.334 -4.720 21.079 1.00 13.11 18 LEU A O 7
ATOM 8658 N N . GLY A 1 19 ? -9.335 -5.061 18.856 1.00 22.42 19 GLY A N 7
ATOM 8659 C CA . GLY A 1 19 ? -7.900 -5.271 18.800 1.00 23.32 19 GLY A CA 7
ATOM 8660 C C . GLY A 1 19 ? -7.128 -3.970 18.705 1.00 41.33 19 GLY A C 7
ATOM 8661 O O . GLY A 1 19 ? -6.975 -3.257 19.695 1.00 74.45 19 GLY A O 7
ATOM 8665 N N . GLY A 1 20 ? -6.636 -3.661 17.508 1.00 72.03 20 GLY A N 7
ATOM 8666 C CA . GLY A 1 20 ? -5.879 -2.439 17.311 1.00 21.22 20 GLY A CA 7
ATOM 8667 C C . GLY A 1 20 ? -5.917 -1.960 15.873 1.00 42.34 20 GLY A C 7
ATOM 8668 O O . GLY A 1 20 ? -6.910 -1.382 15.431 1.00 4.41 20 GLY A O 7
ATOM 8672 N N . ARG A 1 21 ? -4.833 -2.199 15.143 1.00 3.31 21 ARG A N 7
ATOM 8673 C CA . ARG A 1 21 ? -4.745 -1.784 13.748 1.00 11.42 21 ARG A CA 7
ATOM 8674 C C . ARG A 1 21 ? -4.535 -2.989 12.835 1.00 33.12 21 ARG A C 7
ATOM 8675 O O . ARG A 1 21 ? -3.938 -3.989 13.236 1.00 24.11 21 ARG A O 7
ATOM 8696 N N . PHE A 1 22 ? -5.030 -2.888 11.606 1.00 61.24 22 PHE A N 7
ATOM 8697 C CA . PHE A 1 22 ? -4.898 -3.970 10.636 1.00 20.52 22 PHE A CA 7
ATOM 8698 C C . PHE A 1 22 ? -4.049 -3.532 9.447 1.00 0.44 22 PHE A C 7
ATOM 8699 O O . PHE A 1 22 ? -3.871 -2.338 9.201 1.00 14.34 22 PHE A O 7
ATOM 8716 N N . LEU A 1 23 ? -3.527 -4.508 8.711 1.00 44.25 23 LEU A N 7
ATOM 8717 C CA . LEU A 1 23 ? -2.695 -4.226 7.545 1.00 31.52 23 LEU A CA 7
ATOM 8718 C C . LEU A 1 23 ? -3.277 -4.872 6.292 1.00 63.32 23 LEU A C 7
ATOM 8719 O O . LEU A 1 23 ? -3.324 -6.097 6.178 1.00 1.01 23 LEU A O 7
ATOM 8735 N N . VAL A 1 24 ? -3.716 -4.041 5.353 1.00 70.22 24 VAL A N 7
ATOM 8736 C CA . VAL A 1 24 ? -4.291 -4.531 4.106 1.00 73.53 24 VAL A CA 7
ATOM 8737 C C . VAL A 1 24 ? -3.212 -4.742 3.049 1.00 21.41 24 VAL A C 7
ATOM 8738 O O . VAL A 1 24 ? -2.539 -3.797 2.636 1.00 35.15 24 VAL A O 7
ATOM 8751 N N . HIS A 1 25 ? -3.052 -5.988 2.616 1.00 11.34 25 HIS A N 7
ATOM 8752 C CA . HIS A 1 25 ? -2.056 -6.324 1.605 1.00 25.04 25 HIS A CA 7
ATOM 8753 C C . HIS A 1 25 ? -2.473 -7.565 0.822 1.00 34.02 25 HIS A C 7
ATOM 8754 O O . HIS A 1 25 ? -2.736 -8.617 1.404 1.00 42.54 25 HIS A O 7
ATOM 8768 N N . GLU A 1 26 ? -2.531 -7.435 -0.500 1.00 25.42 26 GLU A N 7
ATOM 8769 C CA . GLU A 1 26 ? -2.918 -8.546 -1.361 1.00 24.31 26 GLU A CA 7
ATOM 8770 C C . GLU A 1 26 ? -4.344 -8.997 -1.060 1.00 31.43 26 GLU A C 7
ATOM 8771 O O . GLU A 1 26 ? -4.619 -10.192 -0.950 1.00 22.43 26 GLU A O 7
ATOM 8783 N N . SER A 1 27 ? -5.248 -8.031 -0.926 1.00 35.11 27 SER A N 7
ATOM 8784 C CA . SER A 1 27 ? -6.646 -8.328 -0.633 1.00 70.24 27 SER A CA 7
ATOM 8785 C C . SER A 1 27 ? -6.765 -9.212 0.605 1.00 23.25 27 SER A C 7
ATOM 8786 O O . SER A 1 27 ? -7.769 -9.897 0.798 1.00 34.45 27 SER A O 7
ATOM 8794 N N . PHE A 1 28 ? -5.732 -9.191 1.442 1.00 24.44 28 PHE A N 7
ATOM 8795 C CA . PHE A 1 28 ? -5.721 -9.990 2.661 1.00 53.04 28 PHE A CA 7
ATOM 8796 C C . PHE A 1 28 ? -5.600 -9.100 3.894 1.00 50.14 28 PHE A C 7
ATOM 8797 O O . PHE A 1 28 ? -5.526 -7.876 3.785 1.00 63.43 28 PHE A O 7
ATOM 8814 N N . LEU A 1 29 ? -5.579 -9.725 5.067 1.00 63.32 29 LEU A N 7
ATOM 8815 C CA . LEU A 1 29 ? -5.467 -8.990 6.322 1.00 12.11 29 LEU A CA 7
ATOM 8816 C C . LEU A 1 29 ? -4.363 -9.572 7.197 1.00 74.32 29 LEU A C 7
ATOM 8817 O O . LEU A 1 29 ? -4.234 -10.790 7.323 1.00 53.33 29 LEU A O 7
ATOM 8833 N N . TYR A 1 30 ? -3.569 -8.695 7.803 1.00 5.34 30 TYR A N 7
ATOM 8834 C CA . TYR A 1 30 ? -2.476 -9.122 8.666 1.00 63.25 30 TYR A CA 7
ATOM 8835 C C . TYR A 1 30 ? -2.468 -8.328 9.969 1.00 45.43 30 TYR A C 7
ATOM 8836 O O . TYR A 1 30 ? -3.148 -7.309 10.091 1.00 73.31 30 TYR A O 7
ATOM 8854 N N . ARG A 1 31 ? -1.693 -8.802 10.939 1.00 54.40 31 ARG A N 7
ATOM 8855 C CA . ARG A 1 31 ? -1.596 -8.139 12.233 1.00 62.22 31 ARG A CA 7
ATOM 8856 C C . ARG A 1 31 ? -0.137 -7.938 12.633 1.00 72.42 31 ARG A C 7
ATOM 8857 O O . ARG A 1 31 ? 0.697 -8.826 12.449 1.00 34.24 31 ARG A O 7
ATOM 8878 N N . LYS A 1 32 ? 0.165 -6.767 13.181 1.00 61.51 32 LYS A N 7
ATOM 8879 C CA . LYS A 1 32 ? 1.522 -6.448 13.610 1.00 43.33 32 LYS A CA 7
ATOM 8880 C C . LYS A 1 32 ? 2.028 -7.472 14.619 1.00 74.13 32 LYS A C 7
ATOM 8881 O O . LYS A 1 32 ? 1.444 -7.644 15.689 1.00 20.24 32 LYS A O 7
ATOM 8900 N N . GLU A 1 33 ? 3.119 -8.149 14.274 1.00 40.31 33 GLU A N 7
ATOM 8901 C CA . GLU A 1 33 ? 3.703 -9.156 15.153 1.00 70.24 33 GLU A CA 7
ATOM 8902 C C . GLU A 1 33 ? 4.834 -8.560 15.987 1.00 42.32 33 GLU A C 7
ATOM 8903 O O . GLU A 1 33 ? 4.823 -8.640 17.215 1.00 64.21 33 GLU A O 7
ATOM 8915 N N . LYS A 1 34 ? 5.809 -7.964 15.309 1.00 74.43 34 LYS A N 7
ATOM 8916 C CA . LYS A 1 34 ? 6.948 -7.354 15.985 1.00 71.30 34 LYS A CA 7
ATOM 8917 C C . LYS A 1 34 ? 7.507 -6.194 15.168 1.00 44.13 34 LYS A C 7
ATOM 8918 O O . LYS A 1 34 ? 7.018 -5.897 14.078 1.00 75.33 34 LYS A O 7
ATOM 8937 N N . ALA A 1 35 ? 8.535 -5.542 15.701 1.00 53.35 35 ALA A N 7
ATOM 8938 C CA . ALA A 1 35 ? 9.163 -4.417 15.021 1.00 5.51 35 ALA A CA 7
ATOM 8939 C C . ALA A 1 35 ? 10.681 -4.469 15.156 1.00 54.11 35 ALA A C 7
ATOM 8940 O O . ALA A 1 35 ? 11.214 -4.468 16.264 1.00 42.05 35 ALA A O 7
ATOM 8947 N N . ALA A 1 36 ? 11.370 -4.519 14.021 1.00 63.14 36 ALA A N 7
ATOM 8948 C CA . ALA A 1 36 ? 12.828 -4.571 14.013 1.00 34.41 36 ALA A CA 7
ATOM 8949 C C . ALA A 1 36 ? 13.427 -3.169 13.993 1.00 4.44 36 ALA A C 7
ATOM 8950 O O . ALA A 1 36 ? 14.202 -2.828 13.100 1.00 4.10 36 ALA A O 7
ATOM 8957 N N . GLY A 1 37 ? 13.063 -2.360 14.982 1.00 60.32 37 GLY A N 7
ATOM 8958 C CA . GLY A 1 37 ? 13.574 -1.003 15.057 1.00 52.21 37 GLY A CA 7
ATOM 8959 C C . GLY A 1 37 ? 12.836 -0.054 14.135 1.00 21.51 37 GLY A C 7
ATOM 8960 O O . GLY A 1 37 ? 12.157 0.864 14.595 1.00 2.03 37 GLY A O 7
ATOM 8964 N N . GLU A 1 38 ? 12.969 -0.273 12.831 1.00 72.04 38 GLU A N 7
ATOM 8965 C CA . GLU A 1 38 ? 12.311 0.573 11.843 1.00 11.13 38 GLU A CA 7
ATOM 8966 C C . GLU A 1 38 ? 11.312 -0.232 11.017 1.00 31.21 38 GLU A C 7
ATOM 8967 O O . GLU A 1 38 ? 10.397 0.327 10.411 1.00 51.32 38 GLU A O 7
ATOM 8979 N N . LYS A 1 39 ? 11.494 -1.548 10.997 1.00 22.04 39 LYS A N 7
ATOM 8980 C CA . LYS A 1 39 ? 10.610 -2.432 10.247 1.00 12.02 39 LYS A CA 7
ATOM 8981 C C . LYS A 1 39 ? 9.489 -2.962 11.134 1.00 31.32 39 LYS A C 7
ATOM 8982 O O . LYS A 1 39 ? 9.587 -2.929 12.361 1.00 34.50 39 LYS A O 7
ATOM 9001 N N . VAL A 1 40 ? 8.423 -3.451 10.507 1.00 44.11 40 VAL A N 7
ATOM 9002 C CA . VAL A 1 40 ? 7.284 -3.990 11.240 1.00 42.12 40 VAL A CA 7
ATOM 9003 C C . VAL A 1 40 ? 6.786 -5.283 10.607 1.00 42.41 40 VAL A C 7
ATOM 9004 O O . VAL A 1 40 ? 6.320 -5.290 9.468 1.00 44.32 40 VAL A O 7
ATOM 9017 N N . TYR A 1 41 ? 6.887 -6.378 11.353 1.00 33.04 41 TYR A N 7
ATOM 9018 C CA . TYR A 1 41 ? 6.447 -7.680 10.863 1.00 30.33 41 TYR A CA 7
ATOM 9019 C C . TYR A 1 41 ? 4.938 -7.842 11.025 1.00 64.31 41 TYR A C 7
ATOM 9020 O O . TYR A 1 41 ? 4.337 -7.281 11.941 1.00 25.50 41 TYR A O 7
ATOM 9038 N N . TRP A 1 42 ? 4.334 -8.612 10.129 1.00 11.40 42 TRP A N 7
ATOM 9039 C CA . TRP A 1 42 ? 2.895 -8.849 10.171 1.00 55.41 42 TRP A CA 7
ATOM 9040 C C . TRP A 1 42 ? 2.576 -10.310 9.868 1.00 61.50 42 TRP A C 7
ATOM 9041 O O . TRP A 1 42 ? 3.379 -11.017 9.260 1.00 34.32 42 TRP A O 7
ATOM 9062 N N . MET A 1 43 ? 1.398 -10.753 10.294 1.00 73.23 43 MET A N 7
ATOM 9063 C CA . MET A 1 43 ? 0.972 -12.130 10.067 1.00 50.22 43 MET A CA 7
ATOM 9064 C C . MET A 1 43 ? -0.520 -12.193 9.757 1.00 53.20 43 MET A C 7
ATOM 9065 O O . MET A 1 43 ? -1.326 -11.508 10.389 1.00 45.03 43 MET A O 7
ATOM 9079 N N . CYS A 1 44 ? -0.882 -13.018 8.781 1.00 31.22 44 CYS A N 7
ATOM 9080 C CA . CYS A 1 44 ? -2.277 -13.171 8.386 1.00 10.42 44 CYS A CA 7
ATOM 9081 C C . CYS A 1 44 ? -3.174 -13.338 9.609 1.00 12.02 44 CYS A C 7
ATOM 9082 O O . CYS A 1 44 ? -3.156 -14.379 10.267 1.00 24.30 44 CYS A O 7
ATOM 9089 N N . ARG A 1 45 ? -3.958 -12.306 9.907 1.00 51.41 45 ARG A N 7
ATOM 9090 C CA . ARG A 1 45 ? -4.860 -12.338 11.052 1.00 1.32 45 ARG A CA 7
ATOM 9091 C C . ARG A 1 45 ? -5.598 -13.672 11.125 1.00 71.13 45 ARG A C 7
ATOM 9092 O O . ARG A 1 45 ? -6.071 -14.073 12.188 1.00 33.41 45 ARG A O 7
ATOM 9113 N N . ASP A 1 46 ? -5.692 -14.354 9.989 1.00 44.13 46 ASP A N 7
ATOM 9114 C CA . ASP A 1 46 ? -6.371 -15.643 9.924 1.00 23.13 46 ASP A CA 7
ATOM 9115 C C . ASP A 1 46 ? -5.434 -16.773 10.337 1.00 44.21 46 ASP A C 7
ATOM 9116 O O . ASP A 1 46 ? -5.494 -17.872 9.788 1.00 15.23 46 ASP A O 7
ATOM 9125 N N . GLN A 1 47 ? -4.567 -16.492 11.306 1.00 4.43 47 GLN A N 7
ATOM 9126 C CA . GLN A 1 47 ? -3.616 -17.485 11.789 1.00 25.32 47 GLN A CA 7
ATOM 9127 C C . GLN A 1 47 ? -4.312 -18.811 12.078 1.00 2.33 47 GLN A C 7
ATOM 9128 O O . GLN A 1 47 ? -4.050 -19.816 11.419 1.00 1.33 47 GLN A O 7
ATOM 9142 N N . ALA A 1 48 ? -5.199 -18.805 13.066 1.00 34.31 48 ALA A N 7
ATOM 9143 C CA . ALA A 1 48 ? -5.934 -20.007 13.440 1.00 23.52 48 ALA A CA 7
ATOM 9144 C C . ALA A 1 48 ? -7.267 -20.087 12.703 1.00 14.12 48 ALA A C 7
ATOM 9145 O O . ALA A 1 48 ? -7.743 -21.175 12.380 1.00 11.33 48 ALA A O 7
ATOM 9152 N N . ARG A 1 49 ? -7.865 -18.928 12.442 1.00 55.55 49 ARG A N 7
ATOM 9153 C CA . ARG A 1 49 ? -9.143 -18.869 11.745 1.00 3.14 49 ARG A CA 7
ATOM 9154 C C . ARG A 1 49 ? -9.079 -19.630 10.424 1.00 54.02 49 ARG A C 7
ATOM 9155 O O . ARG A 1 49 ? -9.974 -20.411 10.101 1.00 11.12 49 ARG A O 7
ATOM 9176 N N . LEU A 1 50 ? -8.014 -19.397 9.665 1.00 44.21 50 LEU A N 7
ATOM 9177 C CA . LEU A 1 50 ? -7.832 -20.060 8.377 1.00 54.11 50 LEU A CA 7
ATOM 9178 C C . LEU A 1 50 ? -6.503 -20.809 8.334 1.00 23.05 50 LEU A C 7
ATOM 9179 O O . LEU A 1 50 ? -5.937 -21.026 7.264 1.00 40.14 50 LEU A O 7
ATOM 9195 N N . GLY A 1 51 ? -6.014 -21.203 9.505 1.00 64.35 51 GLY A N 7
ATOM 9196 C CA . GLY A 1 51 ? -4.756 -21.924 9.578 1.00 14.02 51 GLY A CA 7
ATOM 9197 C C . GLY A 1 51 ? -3.723 -21.389 8.607 1.00 11.22 51 GLY A C 7
ATOM 9198 O O . GLY A 1 51 ? -3.035 -22.159 7.935 1.00 4.11 51 GLY A O 7
ATOM 9202 N N . CYS A 1 52 ? -3.614 -20.067 8.531 1.00 51.44 52 CYS A N 7
ATOM 9203 C CA . CYS A 1 52 ? -2.659 -19.429 7.633 1.00 72.40 52 CYS A CA 7
ATOM 9204 C C . CYS A 1 52 ? -1.378 -19.059 8.376 1.00 42.13 52 CYS A C 7
ATOM 9205 O O . CYS A 1 52 ? -1.407 -18.745 9.566 1.00 1.40 52 CYS A O 7
ATOM 9212 N N . ARG A 1 53 ? -0.256 -19.097 7.665 1.00 4.22 53 ARG A N 7
ATOM 9213 C CA . ARG A 1 53 ? 1.035 -18.767 8.255 1.00 24.15 53 ARG A CA 7
ATOM 9214 C C . ARG A 1 53 ? 1.814 -17.809 7.359 1.00 1.31 53 ARG A C 7
ATOM 9215 O O . ARG A 1 53 ? 3.041 -17.870 7.287 1.00 3.42 53 ARG A O 7
ATOM 9236 N N . SER A 1 54 ? 1.092 -16.925 6.677 1.00 51.34 54 SER A N 7
ATOM 9237 C CA . SER A 1 54 ? 1.715 -15.956 5.782 1.00 12.44 54 SER A CA 7
ATOM 9238 C C . SER A 1 54 ? 2.173 -14.722 6.552 1.00 22.43 54 SER A C 7
ATOM 9239 O O . SER A 1 54 ? 1.361 -14.012 7.147 1.00 73.43 54 SER A O 7
ATOM 9247 N N . ARG A 1 55 ? 3.478 -14.471 6.534 1.00 32.45 55 ARG A N 7
ATOM 9248 C CA . ARG A 1 55 ? 4.044 -13.322 7.231 1.00 30.22 55 ARG A CA 7
ATOM 9249 C C . ARG A 1 55 ? 4.593 -12.301 6.238 1.00 62.21 55 ARG A C 7
ATOM 9250 O O . ARG A 1 55 ? 5.092 -12.662 5.174 1.00 10.24 55 ARG A O 7
ATOM 9271 N N . ALA A 1 56 ? 4.495 -11.025 6.596 1.00 43.24 56 ALA A N 7
ATOM 9272 C CA . ALA A 1 56 ? 4.983 -9.952 5.739 1.00 44.34 56 ALA A CA 7
ATOM 9273 C C . ALA A 1 56 ? 5.723 -8.894 6.550 1.00 64.20 56 ALA A C 7
ATOM 9274 O O . ALA A 1 56 ? 5.512 -8.763 7.756 1.00 22.15 56 ALA A O 7
ATOM 9281 N N . ILE A 1 57 ? 6.591 -8.141 5.881 1.00 14.23 57 ILE A N 7
ATOM 9282 C CA . ILE A 1 57 ? 7.361 -7.095 6.542 1.00 25.24 57 ILE A CA 7
ATOM 9283 C C . ILE A 1 57 ? 7.131 -5.741 5.877 1.00 51.52 57 ILE A C 7
ATOM 9284 O O . ILE A 1 57 ? 7.304 -5.594 4.666 1.00 50.51 57 ILE A O 7
ATOM 9300 N N . THR A 1 58 ? 6.744 -4.753 6.676 1.00 40.22 58 THR A N 7
ATOM 9301 C CA . THR A 1 58 ? 6.492 -3.411 6.166 1.00 0.02 58 THR A CA 7
ATOM 9302 C C . THR A 1 58 ? 7.657 -2.478 6.475 1.00 45.53 58 THR A C 7
ATOM 9303 O O . THR A 1 58 ? 8.375 -2.670 7.456 1.00 32.12 58 THR A O 7
ATOM 9314 N N . GLN A 1 59 ? 7.838 -1.466 5.632 1.00 52.45 59 GLN A N 7
ATOM 9315 C CA . GLN A 1 59 ? 8.918 -0.504 5.816 1.00 64.34 59 GLN A CA 7
ATOM 9316 C C . GLN A 1 59 ? 8.572 0.832 5.167 1.00 44.42 59 GLN A C 7
ATOM 9317 O O . GLN A 1 59 ? 8.563 0.955 3.942 1.00 44.24 59 GLN A O 7
ATOM 9331 N N . GLY A 1 60 ? 8.288 1.833 5.995 1.00 32.22 60 GLY A N 7
ATOM 9332 C CA . GLY A 1 60 ? 7.944 3.146 5.482 1.00 72.14 60 GLY A CA 7
ATOM 9333 C C . GLY A 1 60 ? 6.549 3.193 4.893 1.00 14.33 60 GLY A C 7
ATOM 9334 O O . GLY A 1 60 ? 5.565 3.346 5.618 1.00 71.24 60 GLY A O 7
ATOM 9338 N N . HIS A 1 61 ? 6.461 3.060 3.573 1.00 63.32 61 HIS A N 7
ATOM 9339 C CA . HIS A 1 61 ? 5.174 3.089 2.887 1.00 40.54 61 HIS A CA 7
ATOM 9340 C C . HIS A 1 61 ? 5.023 1.881 1.966 1.00 74.55 61 HIS A C 7
ATOM 9341 O O . HIS A 1 61 ? 4.106 1.823 1.148 1.00 50.43 61 HIS A O 7
ATOM 9355 N N . ARG A 1 62 ? 5.930 0.919 2.107 1.00 44.31 62 ARG A N 7
ATOM 9356 C CA . ARG A 1 62 ? 5.898 -0.286 1.287 1.00 50.02 62 ARG A CA 7
ATOM 9357 C C . ARG A 1 62 ? 5.691 -1.527 2.152 1.00 45.32 62 ARG A C 7
ATOM 9358 O O . ARG A 1 62 ? 5.643 -1.439 3.379 1.00 30.40 62 ARG A O 7
ATOM 9379 N N . ILE A 1 63 ? 5.571 -2.680 1.504 1.00 4.25 63 ILE A N 7
ATOM 9380 C CA . ILE A 1 63 ? 5.370 -3.938 2.213 1.00 25.12 63 ILE A CA 7
ATOM 9381 C C . ILE A 1 63 ? 6.099 -5.083 1.519 1.00 62.43 63 ILE A C 7
ATOM 9382 O O . ILE A 1 63 ? 6.428 -4.997 0.337 1.00 3.22 63 ILE A O 7
ATOM 9398 N N . MET A 1 64 ? 6.348 -6.155 2.263 1.00 54.45 64 MET A N 7
ATOM 9399 C CA . MET A 1 64 ? 7.036 -7.320 1.719 1.00 52.52 64 MET A CA 7
ATOM 9400 C C . MET A 1 64 ? 6.347 -8.610 2.151 1.00 52.03 64 MET A C 7
ATOM 9401 O O . MET A 1 64 ? 5.765 -8.682 3.233 1.00 11.05 64 MET A O 7
ATOM 9415 N N . VAL A 1 65 ? 6.418 -9.627 1.298 1.00 12.32 65 VAL A N 7
ATOM 9416 C CA . VAL A 1 65 ? 5.801 -10.916 1.593 1.00 11.11 65 VAL A CA 7
ATOM 9417 C C . VAL A 1 65 ? 6.840 -12.031 1.613 1.00 41.15 65 VAL A C 7
ATOM 9418 O O . VAL A 1 65 ? 7.778 -12.033 0.816 1.00 3.40 65 VAL A O 7
ATOM 9431 N N . MET A 1 66 ? 6.666 -12.978 2.529 1.00 44.54 66 MET A N 7
ATOM 9432 C CA . MET A 1 66 ? 7.589 -14.100 2.652 1.00 54.43 66 MET A CA 7
ATOM 9433 C C . MET A 1 66 ? 6.877 -15.422 2.383 1.00 21.42 66 MET A C 7
ATOM 9434 O O . MET A 1 66 ? 7.198 -16.128 1.427 1.00 1.14 66 MET A O 7
ATOM 9448 N N . ARG A 1 67 ? 5.909 -15.750 3.233 1.00 55.34 67 ARG A N 7
ATOM 9449 C CA . ARG A 1 67 ? 5.153 -16.989 3.087 1.00 24.33 67 ARG A CA 7
ATOM 9450 C C . ARG A 1 67 ? 3.926 -16.775 2.203 1.00 74.32 67 ARG A C 7
ATOM 9451 O O . ARG A 1 67 ? 3.592 -15.644 1.851 1.00 51.00 67 ARG A O 7
ATOM 9472 N N . SER A 1 68 ? 3.261 -17.870 1.851 1.00 12.25 68 SER A N 7
ATOM 9473 C CA . SER A 1 68 ? 2.074 -17.805 1.005 1.00 63.55 68 SER A CA 7
ATOM 9474 C C . SER A 1 68 ? 0.807 -17.989 1.833 1.00 23.14 68 SER A C 7
ATOM 9475 O O . SER A 1 68 ? 0.868 -18.274 3.030 1.00 4.10 68 SER A O 7
ATOM 9483 N N . HIS A 1 69 ? -0.343 -17.826 1.187 1.00 24.22 69 HIS A N 7
ATOM 9484 C CA . HIS A 1 69 ? -1.628 -17.975 1.862 1.00 33.51 69 HIS A CA 7
ATOM 9485 C C . HIS A 1 69 ? -2.349 -19.232 1.385 1.00 34.23 69 HIS A C 7
ATOM 9486 O O . HIS A 1 69 ? -2.445 -19.487 0.184 1.00 32.12 69 HIS A O 7
ATOM 9500 N N . CYS A 1 70 ? -2.855 -20.014 2.334 1.00 44.52 70 CYS A N 7
ATOM 9501 C CA . CYS A 1 70 ? -3.566 -21.245 2.011 1.00 2.30 70 CYS A CA 7
ATOM 9502 C C . CYS A 1 70 ? -5.059 -20.982 1.839 1.00 42.55 70 CYS A C 7
ATOM 9503 O O . CYS A 1 70 ? -5.865 -21.912 1.818 1.00 12.13 70 CYS A O 7
ATOM 9511 N N . HIS A 1 71 ? -5.420 -19.708 1.719 1.00 52.14 71 HIS A N 7
ATOM 9512 C CA . HIS A 1 71 ? -6.816 -19.322 1.551 1.00 24.21 71 HIS A CA 7
ATOM 9513 C C . HIS A 1 71 ? -6.946 -18.181 0.546 1.00 3.33 71 HIS A C 7
ATOM 9514 O O . HIS A 1 71 ? -5.997 -17.434 0.315 1.00 52.41 71 HIS A O 7
ATOM 9528 N N . GLN A 1 72 ? -8.130 -18.055 -0.048 1.00 42.05 72 GLN A N 7
ATOM 9529 C CA . GLN A 1 72 ? -8.382 -17.006 -1.029 1.00 32.40 72 GLN A CA 7
ATOM 9530 C C . GLN A 1 72 ? -8.964 -15.764 -0.360 1.00 51.42 72 GLN A C 7
ATOM 9531 O O . GLN A 1 72 ? -9.575 -15.833 0.706 1.00 20.43 72 GLN A O 7
ATOM 9545 N N . PRO A 1 73 ? -8.768 -14.602 -0.999 1.00 2.30 73 PRO A N 7
ATOM 9546 C CA . PRO A 1 73 ? -9.265 -13.322 -0.484 1.00 45.35 73 PRO A CA 7
ATOM 9547 C C . PRO A 1 73 ? -10.784 -13.219 -0.557 1.00 71.10 73 PRO A C 7
ATOM 9548 O O . PRO A 1 73 ? -11.433 -13.970 -1.285 1.00 52.30 73 PRO A O 7
ATOM 9559 N N . ASP A 1 74 ? -11.346 -12.284 0.201 1.00 72.02 74 ASP A N 7
ATOM 9560 C CA . ASP A 1 74 ? -12.790 -12.082 0.222 1.00 25.31 74 ASP A CA 7
ATOM 9561 C C . ASP A 1 74 ? -13.129 -10.596 0.274 1.00 65.41 74 ASP A C 7
ATOM 9562 O O . ASP A 1 74 ? -13.439 -10.055 1.337 1.00 23.30 74 ASP A O 7
ATOM 9571 N N . LEU A 1 75 ? -13.068 -9.939 -0.880 1.00 32.50 75 LEU A N 7
ATOM 9572 C CA . LEU A 1 75 ? -13.368 -8.514 -0.965 1.00 60.22 75 LEU A CA 7
ATOM 9573 C C . LEU A 1 75 ? -14.649 -8.180 -0.207 1.00 13.22 75 LEU A C 7
ATOM 9574 O O . LEU A 1 75 ? -14.857 -7.041 0.209 1.00 5.22 75 LEU A O 7
ATOM 9590 N N . ALA A 1 76 ? -15.504 -9.182 -0.029 1.00 4.42 76 ALA A N 7
ATOM 9591 C CA . ALA A 1 76 ? -16.762 -8.997 0.682 1.00 23.32 76 ALA A CA 7
ATOM 9592 C C . ALA A 1 76 ? -16.524 -8.784 2.173 1.00 45.13 76 ALA A C 7
ATOM 9593 O O . ALA A 1 76 ? -17.170 -7.947 2.801 1.00 31.42 76 ALA A O 7
ATOM 9600 N N . GLY A 1 77 ? -15.591 -9.547 2.733 1.00 62.01 77 GLY A N 7
ATOM 9601 C CA . GLY A 1 77 ? -15.284 -9.427 4.147 1.00 64.31 77 GLY A CA 7
ATOM 9602 C C . GLY A 1 77 ? -14.367 -8.256 4.444 1.00 40.11 77 GLY A C 7
ATOM 9603 O O . GLY A 1 77 ? -14.551 -7.550 5.436 1.00 11.34 77 GLY A O 7
ATOM 9607 N N . LEU A 1 78 ? -13.376 -8.051 3.584 1.00 51.34 78 LEU A N 7
ATOM 9608 C CA . LEU A 1 78 ? -12.425 -6.958 3.759 1.00 11.31 78 LEU A CA 7
ATOM 9609 C C . LEU A 1 78 ? -13.116 -5.607 3.613 1.00 44.23 78 LEU A C 7
ATOM 9610 O O . LEU A 1 78 ? -12.821 -4.666 4.349 1.00 35.41 78 LEU A O 7
ATOM 9626 N N . GLU A 1 79 ? -14.037 -5.518 2.659 1.00 55.42 79 GLU A N 7
ATOM 9627 C CA . GLU A 1 79 ? -14.770 -4.282 2.418 1.00 21.50 79 GLU A CA 7
ATOM 9628 C C . GLU A 1 79 ? -15.622 -3.909 3.629 1.00 42.25 79 GLU A C 7
ATOM 9629 O O . GLU A 1 79 ? -15.839 -2.730 3.909 1.00 12.01 79 GLU A O 7
ATOM 9641 N N . ALA A 1 80 ? -16.101 -4.923 4.342 1.00 4.31 80 ALA A N 7
ATOM 9642 C CA . ALA A 1 80 ? -16.927 -4.703 5.522 1.00 75.34 80 ALA A CA 7
ATOM 9643 C C . ALA A 1 80 ? -16.145 -3.978 6.612 1.00 74.02 80 ALA A C 7
ATOM 9644 O O . ALA A 1 80 ? -16.711 -3.212 7.393 1.00 12.13 80 ALA A O 7
ATOM 9651 N N . LEU A 1 81 ? -14.841 -4.226 6.662 1.00 42.52 81 LEU A N 7
ATOM 9652 C CA . LEU A 1 81 ? -13.980 -3.597 7.658 1.00 54.45 81 LEU A CA 7
ATOM 9653 C C . LEU A 1 81 ? -13.630 -2.169 7.252 1.00 30.12 81 LEU A C 7
ATOM 9654 O O . LEU A 1 81 ? -13.386 -1.314 8.103 1.00 45.13 81 LEU A O 7
ATOM 9670 N N . ARG A 1 82 ? -13.611 -1.918 5.947 1.00 10.14 82 ARG A N 7
ATOM 9671 C CA . ARG A 1 82 ? -13.293 -0.593 5.428 1.00 74.45 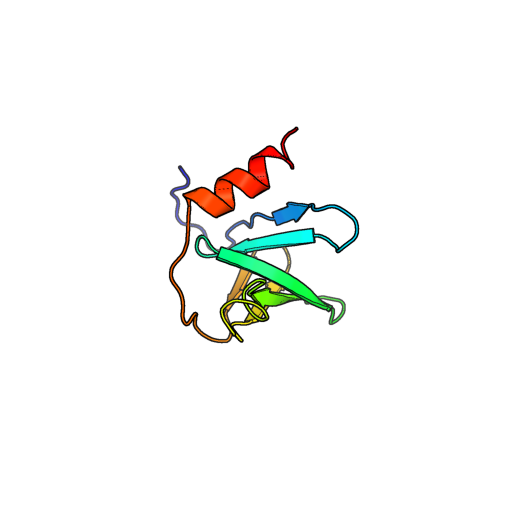82 ARG A CA 7
ATOM 9672 C C . ARG A 1 82 ? -14.508 0.327 5.507 1.00 52.41 82 ARG A C 7
ATOM 9673 O O . ARG A 1 82 ? -14.374 1.526 5.750 1.00 34.52 82 ARG A O 7
ATOM 9694 N N . GLN A 1 83 ? -15.690 -0.244 5.299 1.00 22.21 83 GLN A N 7
ATOM 9695 C CA . GLN A 1 83 ? -16.927 0.526 5.345 1.00 0.05 83 GLN A CA 7
ATOM 9696 C C . GLN A 1 83 ? -17.111 1.182 6.709 1.00 30.22 83 GLN A C 7
ATOM 9697 O O . GLN A 1 83 ? -17.640 2.288 6.811 1.00 62.42 83 GLN A O 7
ATOM 9711 N N . ARG A 1 84 ? -16.671 0.491 7.756 1.00 11.20 84 ARG A N 7
ATOM 9712 C CA . ARG A 1 84 ? -16.789 1.005 9.115 1.00 61.34 84 ARG A CA 7
ATOM 9713 C C . ARG A 1 84 ? -15.629 1.942 9.444 1.00 52.22 84 ARG A C 7
ATOM 9714 O O . ARG A 1 84 ? -15.588 2.541 10.518 1.00 14.24 84 ARG A O 7
ATOM 9735 N N . GLU A 1 85 ? -14.689 2.061 8.512 1.00 23.03 85 GLU A N 7
ATOM 9736 C CA . GLU A 1 85 ? -13.529 2.923 8.704 1.00 62.13 85 GLU A CA 7
ATOM 9737 C C . GLU A 1 85 ? -13.681 4.222 7.917 1.00 44.44 85 GLU A C 7
ATOM 9738 O O . GLU A 1 85 ? -13.166 5.267 8.317 1.00 75.43 85 GLU A O 7
ATOM 9750 N N . ARG A 1 86 ? -14.388 4.147 6.794 1.00 64.14 86 ARG A N 7
ATOM 9751 C CA . ARG A 1 86 ? -14.605 5.316 5.950 1.00 11.32 86 ARG A CA 7
ATOM 9752 C C . ARG A 1 86 ? -16.019 5.862 6.130 1.00 72.24 86 ARG A C 7
ATOM 9753 O O . ARG A 1 86 ? -16.873 5.705 5.257 1.00 13.31 86 ARG A O 7
ATOM 9774 N N . LEU A 1 87 ? -16.258 6.503 7.269 1.00 0.14 87 LEU A N 7
ATOM 9775 C CA . LEU A 1 87 ? -17.568 7.073 7.565 1.00 11.44 87 LEU A CA 7
ATOM 9776 C C . LEU A 1 87 ? -17.553 8.589 7.399 1.00 64.31 87 LEU A C 7
ATOM 9777 O O . LEU A 1 87 ? -18.547 9.155 6.948 1.00 4.23 87 LEU A O 7
ATOM 9794 N N . GLY A 1 1 ? 0.368 15.898 -4.739 1.00 62.14 1 GLY A N 8
ATOM 9795 C CA . GLY A 1 1 ? 1.705 15.988 -5.297 1.00 10.23 1 GLY A CA 8
ATOM 9796 C C . GLY A 1 1 ? 2.052 14.796 -6.167 1.00 73.20 1 GLY A C 8
ATOM 9797 O O . GLY A 1 1 ? 2.277 13.696 -5.663 1.00 24.45 1 GLY A O 8
ATOM 9801 N N . SER A 1 2 ? 2.093 15.013 -7.477 1.00 10.51 2 SER A N 8
ATOM 9802 C CA . SER A 1 2 ? 2.410 13.946 -8.419 1.00 31.14 2 SER A CA 8
ATOM 9803 C C . SER A 1 2 ? 3.654 14.291 -9.232 1.00 44.21 2 SER A C 8
ATOM 9804 O O . SER A 1 2 ? 3.663 15.255 -9.997 1.00 0.34 2 SER A O 8
ATOM 9812 N N . SER A 1 3 ? 4.705 13.495 -9.059 1.00 34.21 3 SER A N 8
ATOM 9813 C CA . SER A 1 3 ? 5.957 13.717 -9.773 1.00 41.15 3 SER A CA 8
ATOM 9814 C C . SER A 1 3 ? 6.158 12.662 -10.857 1.00 64.25 3 SER A C 8
ATOM 9815 O O . SER A 1 3 ? 6.983 12.829 -11.755 1.00 70.11 3 SER A O 8
ATOM 9823 N N . GLY A 1 4 ? 5.398 11.575 -10.765 1.00 2.31 4 GLY A N 8
ATOM 9824 C CA . GLY A 1 4 ? 5.508 10.509 -11.743 1.00 72.10 4 GLY A CA 8
ATOM 9825 C C . GLY A 1 4 ? 5.137 9.155 -11.170 1.00 43.11 4 GLY A C 8
ATOM 9826 O O . GLY A 1 4 ? 4.478 9.072 -10.134 1.00 53.12 4 GLY A O 8
ATOM 9830 N N . SER A 1 5 ? 5.563 8.092 -11.845 1.00 34.24 5 SER A N 8
ATOM 9831 C CA . SER A 1 5 ? 5.266 6.735 -11.398 1.00 44.44 5 SER A CA 8
ATOM 9832 C C . SER A 1 5 ? 6.545 6.001 -11.008 1.00 43.14 5 SER A C 8
ATOM 9833 O O . SER A 1 5 ? 7.466 5.863 -11.814 1.00 34.40 5 SER A O 8
ATOM 9841 N N . SER A 1 6 ? 6.594 5.532 -9.765 1.00 53.55 6 SER A N 8
ATOM 9842 C CA . SER A 1 6 ? 7.761 4.814 -9.265 1.00 44.00 6 SER A CA 8
ATOM 9843 C C . SER A 1 6 ? 7.375 3.420 -8.782 1.00 44.13 6 SER A C 8
ATOM 9844 O O . SER A 1 6 ? 6.198 3.123 -8.578 1.00 4.23 6 SER A O 8
ATOM 9852 N N . GLY A 1 7 ? 8.377 2.565 -8.599 1.00 45.30 7 GLY A N 8
ATOM 9853 C CA . GLY A 1 7 ? 8.125 1.211 -8.142 1.00 34.54 7 GLY A CA 8
ATOM 9854 C C . GLY A 1 7 ? 7.636 1.166 -6.707 1.00 3.12 7 GLY A C 8
ATOM 9855 O O . GLY A 1 7 ? 7.020 0.187 -6.283 1.00 61.03 7 GLY A O 8
ATOM 9859 N N . LEU A 1 8 ? 7.911 2.227 -5.956 1.00 14.51 8 LEU A N 8
ATOM 9860 C CA . LEU A 1 8 ? 7.496 2.304 -4.560 1.00 23.41 8 LEU A CA 8
ATOM 9861 C C . LEU A 1 8 ? 5.986 2.484 -4.449 1.00 13.30 8 LEU A C 8
ATOM 9862 O O . LEU A 1 8 ? 5.486 3.608 -4.401 1.00 23.11 8 LEU A O 8
ATOM 9878 N N . ARG A 1 9 ? 5.264 1.369 -4.408 1.00 60.12 9 ARG A N 8
ATOM 9879 C CA . ARG A 1 9 ? 3.810 1.404 -4.302 1.00 70.44 9 ARG A CA 8
ATOM 9880 C C . ARG A 1 9 ? 3.376 1.618 -2.855 1.00 73.01 9 ARG A C 8
ATOM 9881 O O . ARG A 1 9 ? 3.998 1.122 -1.915 1.00 72.31 9 ARG A O 8
ATOM 9902 N N . PRO A 1 10 ? 2.283 2.374 -2.671 1.00 62.14 10 PRO A N 8
ATOM 9903 C CA . PRO A 1 10 ? 1.741 2.671 -1.342 1.00 63.12 10 PRO A CA 8
ATOM 9904 C C . PRO A 1 10 ? 1.124 1.444 -0.679 1.00 14.30 10 PRO A C 8
ATOM 9905 O O . PRO A 1 10 ? 1.095 0.359 -1.263 1.00 4.41 10 PRO A O 8
ATOM 9916 N N . LEU A 1 11 ? 0.630 1.621 0.541 1.00 15.52 11 LEU A N 8
ATOM 9917 C CA . LEU A 1 11 ? 0.011 0.527 1.282 1.00 72.21 11 LEU A CA 8
ATOM 9918 C C . LEU A 1 11 ? -1.214 1.015 2.050 1.00 52.45 11 LEU A C 8
ATOM 9919 O O . LEU A 1 11 ? -1.279 2.171 2.464 1.00 40.12 11 LEU A O 8
ATOM 9935 N N . GLU A 1 12 ? -2.181 0.122 2.237 1.00 52.41 12 GLU A N 8
ATOM 9936 C CA . GLU A 1 12 ? -3.404 0.461 2.956 1.00 65.01 12 GLU A CA 8
ATOM 9937 C C . GLU A 1 12 ? -3.422 -0.192 4.335 1.00 32.04 12 GLU A C 8
ATOM 9938 O O . GLU A 1 12 ? -2.826 -1.248 4.542 1.00 53.05 12 GLU A O 8
ATOM 9950 N N . PHE A 1 13 ? -4.112 0.446 5.276 1.00 61.34 13 PHE A N 8
ATOM 9951 C CA . PHE A 1 13 ? -4.208 -0.072 6.636 1.00 63.31 13 PHE A CA 8
ATOM 9952 C C . PHE A 1 13 ? -5.633 0.056 7.166 1.00 75.45 13 PHE A C 8
ATOM 9953 O O . PHE A 1 13 ? -6.496 0.657 6.525 1.00 61.42 13 PHE A O 8
ATOM 9970 N N . LEU A 1 14 ? -5.873 -0.516 8.342 1.00 44.35 14 LEU A N 8
ATOM 9971 C CA . LEU A 1 14 ? -7.193 -0.469 8.960 1.00 31.13 14 LEU A CA 8
ATOM 9972 C C . LEU A 1 14 ? -7.082 -0.439 10.481 1.00 61.03 14 LEU A C 8
ATOM 9973 O O . LEU A 1 14 ? -5.990 -0.565 11.036 1.00 52.41 14 LEU A O 8
ATOM 9989 N N . ARG A 1 15 ? -8.218 -0.273 11.150 1.00 51.21 15 ARG A N 8
ATOM 9990 C CA . ARG A 1 15 ? -8.248 -0.228 12.607 1.00 41.53 15 ARG A CA 8
ATOM 9991 C C . ARG A 1 15 ? -9.270 -1.217 13.159 1.00 33.51 15 ARG A C 8
ATOM 9992 O O . ARG A 1 15 ? -10.280 -1.509 12.518 1.00 24.11 15 ARG A O 8
ATOM 10013 N N . THR A 1 16 ? -9.002 -1.730 14.357 1.00 52.43 16 THR A N 8
ATOM 10014 C CA . THR A 1 16 ? -9.897 -2.687 14.996 1.00 71.20 16 THR A CA 8
ATOM 10015 C C . THR A 1 16 ? -10.637 -2.049 16.166 1.00 13.02 16 THR A C 8
ATOM 10016 O O . THR A 1 16 ? -10.345 -0.919 16.556 1.00 73.42 16 THR A O 8
ATOM 10027 N N . SER A 1 17 ? -11.597 -2.781 16.722 1.00 53.21 17 SER A N 8
ATOM 10028 C CA . SER A 1 17 ? -12.383 -2.286 17.846 1.00 23.44 17 SER A CA 8
ATOM 10029 C C . SER A 1 17 ? -11.571 -2.329 19.136 1.00 24.52 17 SER A C 8
ATOM 10030 O O . SER A 1 17 ? -11.252 -1.291 19.719 1.00 62.23 17 SER A O 8
ATOM 10038 N N . LEU A 1 18 ? -11.239 -3.537 19.579 1.00 23.44 18 LEU A N 8
ATOM 10039 C CA . LEU A 1 18 ? -10.464 -3.718 20.801 1.00 63.24 18 LEU A CA 8
ATOM 10040 C C . LEU A 1 18 ? -9.037 -3.212 20.621 1.00 45.01 18 LEU A C 8
ATOM 10041 O O . LEU A 1 18 ? -8.092 -3.997 20.556 1.00 75.33 18 LEU A O 8
ATOM 10057 N N . GLY A 1 19 ? -8.887 -1.892 20.542 1.00 52.32 19 GLY A N 8
ATOM 10058 C CA . GLY A 1 19 ? -7.572 -1.304 20.372 1.00 25.11 19 GLY A CA 8
ATOM 10059 C C . GLY A 1 19 ? -6.661 -2.157 19.511 1.00 61.44 19 GLY A C 8
ATOM 10060 O O . GLY A 1 19 ? -5.867 -2.944 20.025 1.00 34.35 19 GLY A O 8
ATOM 10064 N N . GLY A 1 20 ? -6.778 -2.004 18.195 1.00 63.42 20 GLY A N 8
ATOM 10065 C CA . GLY A 1 20 ? -5.954 -2.775 17.282 1.00 71.51 20 GLY A CA 8
ATOM 10066 C C . GLY A 1 20 ? -5.846 -2.132 15.915 1.00 2.31 20 GLY A C 8
ATOM 10067 O O . GLY A 1 20 ? -6.548 -1.164 15.619 1.00 64.50 20 GLY A O 8
ATOM 10071 N N . ARG A 1 21 ? -4.965 -2.668 15.078 1.00 43.15 21 ARG A N 8
ATOM 10072 C CA . ARG A 1 21 ? -4.765 -2.139 13.734 1.00 13.14 21 ARG A CA 8
ATOM 10073 C C . ARG A 1 21 ? -4.548 -3.268 12.731 1.00 43.23 21 ARG A C 8
ATOM 10074 O O . ARG A 1 21 ? -3.800 -4.209 12.994 1.00 44.25 21 ARG A O 8
ATOM 10095 N N . PHE A 1 22 ? -5.207 -3.166 11.582 1.00 40.41 22 PHE A N 8
ATOM 10096 C CA . PHE A 1 22 ? -5.087 -4.179 10.539 1.00 62.43 22 PHE A CA 8
ATOM 10097 C C . PHE A 1 22 ? -4.266 -3.657 9.364 1.00 1.15 22 PHE A C 8
ATOM 10098 O O . PHE A 1 22 ? -4.132 -2.447 9.175 1.00 22.23 22 PHE A O 8
ATOM 10115 N N . LEU A 1 23 ? -3.720 -4.576 8.577 1.00 4.21 23 LEU A N 8
ATOM 10116 C CA . LEU A 1 23 ? -2.912 -4.208 7.419 1.00 44.42 23 LEU A CA 8
ATOM 10117 C C . LEU A 1 23 ? -3.464 -4.841 6.146 1.00 52.44 23 LEU A C 8
ATOM 10118 O O . LEU A 1 23 ? -3.481 -6.064 6.005 1.00 51.13 23 LEU A O 8
ATOM 10134 N N . VAL A 1 24 ? -3.914 -4.000 5.221 1.00 14.33 24 VAL A N 8
ATOM 10135 C CA . VAL A 1 24 ? -4.466 -4.476 3.958 1.00 64.01 24 VAL A CA 8
ATOM 10136 C C . VAL A 1 24 ? -3.379 -4.597 2.895 1.00 32.34 24 VAL A C 8
ATOM 10137 O O . VAL A 1 24 ? -2.782 -3.601 2.485 1.00 24.52 24 VAL A O 8
ATOM 10150 N N . HIS A 1 25 ? -3.128 -5.825 2.451 1.00 45.41 25 HIS A N 8
ATOM 10151 C CA . HIS A 1 25 ? -2.112 -6.076 1.434 1.00 0.32 25 HIS A CA 8
ATOM 10152 C C . HIS A 1 25 ? -2.435 -7.342 0.646 1.00 12.21 25 HIS A C 8
ATOM 10153 O O . HIS A 1 25 ? -2.755 -8.379 1.224 1.00 74.31 25 HIS A O 8
ATOM 10167 N N . GLU A 1 26 ? -2.349 -7.247 -0.678 1.00 72.33 26 GLU A N 8
ATOM 10168 C CA . GLU A 1 26 ? -2.635 -8.385 -1.544 1.00 42.51 26 GLU A CA 8
ATOM 10169 C C . GLU A 1 26 ? -4.067 -8.873 -1.349 1.00 23.45 26 GLU A C 8
ATOM 10170 O O . GLU A 1 26 ? -4.349 -10.066 -1.458 1.00 41.31 26 GLU A O 8
ATOM 10182 N N . SER A 1 27 ? -4.969 -7.940 -1.058 1.00 24.50 27 SER A N 8
ATOM 10183 C CA . SER A 1 27 ? -6.372 -8.275 -0.841 1.00 3.32 27 SER A CA 8
ATOM 10184 C C . SER A 1 27 ? -6.539 -9.138 0.405 1.00 21.13 27 SER A C 8
ATOM 10185 O O . SER A 1 27 ? -7.461 -9.948 0.495 1.00 52.54 27 SER A O 8
ATOM 10193 N N . PHE A 1 28 ? -5.639 -8.958 1.366 1.00 61.43 28 PHE A N 8
ATOM 10194 C CA . PHE A 1 28 ? -5.685 -9.721 2.609 1.00 4.41 28 PHE A CA 8
ATOM 10195 C C . PHE A 1 28 ? -5.570 -8.797 3.818 1.00 60.23 28 PHE A C 8
ATOM 10196 O O . PHE A 1 28 ? -5.553 -7.574 3.681 1.00 53.22 28 PHE A O 8
ATOM 10213 N N . LEU A 1 29 ? -5.490 -9.392 5.003 1.00 72.44 29 LEU A N 8
ATOM 10214 C CA . LEU A 1 29 ? -5.376 -8.625 6.239 1.00 73.32 29 LEU A CA 8
ATOM 10215 C C . LEU A 1 29 ? -4.375 -9.271 7.192 1.00 53.51 29 LEU A C 8
ATOM 10216 O O . LEU A 1 29 ? -4.415 -10.480 7.423 1.00 43.23 29 LEU A O 8
ATOM 10232 N N . TYR A 1 30 ? -3.482 -8.458 7.743 1.00 71.22 30 TYR A N 8
ATOM 10233 C CA . TYR A 1 30 ? -2.471 -8.950 8.671 1.00 63.24 30 TYR A CA 8
ATOM 10234 C C . TYR A 1 30 ? -2.506 -8.169 9.981 1.00 11.52 30 TYR A C 8
ATOM 10235 O O . TYR A 1 30 ? -3.138 -7.116 10.071 1.00 62.22 30 TYR A O 8
ATOM 10253 N N . ARG A 1 31 ? -1.824 -8.694 10.994 1.00 11.43 31 ARG A N 8
ATOM 10254 C CA . ARG A 1 31 ? -1.777 -8.046 12.300 1.00 15.30 31 ARG A CA 8
ATOM 10255 C C . ARG A 1 31 ? -0.335 -7.840 12.752 1.00 71.55 31 ARG A C 8
ATOM 10256 O O . ARG A 1 31 ? 0.457 -8.783 12.790 1.00 15.34 31 ARG A O 8
ATOM 10277 N N . LYS A 1 32 ? -0.001 -6.602 13.097 1.00 25.31 32 LYS A N 8
ATOM 10278 C CA . LYS A 1 32 ? 1.346 -6.270 13.549 1.00 22.02 32 LYS A CA 8
ATOM 10279 C C . LYS A 1 32 ? 1.850 -7.298 14.557 1.00 44.53 32 LYS A C 8
ATOM 10280 O O . LYS A 1 32 ? 1.384 -7.347 15.693 1.00 31.35 32 LYS A O 8
ATOM 10299 N N . GLU A 1 33 ? 2.807 -8.118 14.130 1.00 22.33 33 GLU A N 8
ATOM 10300 C CA . GLU A 1 33 ? 3.374 -9.144 14.996 1.00 71.30 33 GLU A CA 8
ATOM 10301 C C . GLU A 1 33 ? 4.462 -8.560 15.893 1.00 14.52 33 GLU A C 8
ATOM 10302 O O . GLU A 1 33 ? 4.422 -8.706 17.114 1.00 52.01 33 GLU A O 8
ATOM 10314 N N . LYS A 1 34 ? 5.434 -7.896 15.276 1.00 50.24 34 LYS A N 8
ATOM 10315 C CA . LYS A 1 34 ? 6.535 -7.288 16.015 1.00 33.53 34 LYS A CA 8
ATOM 10316 C C . LYS A 1 34 ? 7.204 -6.193 15.192 1.00 43.25 34 LYS A C 8
ATOM 10317 O O . LYS A 1 34 ? 6.818 -5.938 14.051 1.00 40.32 34 LYS A O 8
ATOM 10336 N N . ALA A 1 35 ? 8.209 -5.550 15.777 1.00 45.51 35 ALA A N 8
ATOM 10337 C CA . ALA A 1 35 ? 8.934 -4.485 15.094 1.00 63.54 35 ALA A CA 8
ATOM 10338 C C . ALA A 1 35 ? 10.442 -4.702 15.185 1.00 53.25 35 ALA A C 8
ATOM 10339 O O . ALA A 1 35 ? 10.984 -4.910 16.270 1.00 21.34 35 ALA A O 8
ATOM 10346 N N . ALA A 1 36 ? 11.112 -4.654 14.038 1.00 71.21 36 ALA A N 8
ATOM 10347 C CA . ALA A 1 36 ? 12.557 -4.844 13.989 1.00 34.31 36 ALA A CA 8
ATOM 10348 C C . ALA A 1 36 ? 13.290 -3.514 14.130 1.00 75.14 36 ALA A C 8
ATOM 10349 O O . ALA A 1 36 ? 14.457 -3.396 13.760 1.00 41.11 36 ALA A O 8
ATOM 10356 N N . GLY A 1 37 ? 12.597 -2.515 14.668 1.00 34.35 37 GLY A N 8
ATOM 10357 C CA . GLY A 1 37 ? 13.199 -1.207 14.847 1.00 23.43 37 GLY A CA 8
ATOM 10358 C C . GLY A 1 37 ? 12.978 -0.299 13.653 1.00 24.13 37 GLY A C 8
ATOM 10359 O O . GLY A 1 37 ? 12.554 0.846 13.807 1.00 51.23 37 GLY A O 8
ATOM 10363 N N . GLU A 1 38 ? 13.269 -0.810 12.462 1.00 12.34 38 GLU A N 8
ATOM 10364 C CA . GLU A 1 38 ? 13.102 -0.035 11.237 1.00 71.21 38 GLU A CA 8
ATOM 10365 C C . GLU A 1 38 ? 11.964 -0.596 10.390 1.00 3.21 38 GLU A C 8
ATOM 10366 O O . GLU A 1 38 ? 11.434 0.085 9.511 1.00 24.11 38 GLU A O 8
ATOM 10378 N N . LYS A 1 39 ? 11.592 -1.842 10.658 1.00 73.54 39 LYS A N 8
ATOM 10379 C CA . LYS A 1 39 ? 10.517 -2.497 9.923 1.00 52.50 39 LYS A CA 8
ATOM 10380 C C . LYS A 1 39 ? 9.422 -2.975 10.870 1.00 34.10 39 LYS A C 8
ATOM 10381 O O . LYS A 1 39 ? 9.587 -2.948 12.090 1.00 15.43 39 LYS A O 8
ATOM 10400 N N . VAL A 1 40 ? 8.303 -3.414 10.301 1.00 31.14 40 VAL A N 8
ATOM 10401 C CA . VAL A 1 40 ? 7.182 -3.900 11.095 1.00 12.14 40 VAL A CA 8
ATOM 10402 C C . VAL A 1 40 ? 6.646 -5.216 10.541 1.00 63.43 40 VAL A C 8
ATOM 10403 O O . VAL A 1 40 ? 6.193 -5.283 9.398 1.00 65.53 40 VAL A O 8
ATOM 10416 N N . TYR A 1 41 ? 6.701 -6.261 11.360 1.00 10.14 41 TYR A N 8
ATOM 10417 C CA . TYR A 1 41 ? 6.223 -7.577 10.952 1.00 32.12 41 TYR A CA 8
ATOM 10418 C C . TYR A 1 41 ? 4.698 -7.631 10.965 1.00 4.34 41 TYR A C 8
ATOM 10419 O O . TYR A 1 41 ? 4.048 -6.938 11.746 1.00 33.50 41 TYR A O 8
ATOM 10437 N N . TRP A 1 42 ? 4.135 -8.460 10.093 1.00 4.44 42 TRP A N 8
ATOM 10438 C CA . TRP A 1 42 ? 2.686 -8.606 10.003 1.00 64.30 42 TRP A CA 8
ATOM 10439 C C . TRP A 1 42 ? 2.302 -10.054 9.719 1.00 41.31 42 TRP A C 8
ATOM 10440 O O . TRP A 1 42 ? 2.723 -10.631 8.717 1.00 53.43 42 TRP A O 8
ATOM 10461 N N . MET A 1 43 ? 1.501 -10.634 10.606 1.00 1.12 43 MET A N 8
ATOM 10462 C CA . MET A 1 43 ? 1.059 -12.015 10.448 1.00 5.11 43 MET A CA 8
ATOM 10463 C C . MET A 1 43 ? -0.405 -12.072 10.024 1.00 23.20 43 MET A C 8
ATOM 10464 O O . MET A 1 43 ? -1.246 -11.350 10.562 1.00 44.25 43 MET A O 8
ATOM 10478 N N . CYS A 1 44 ? -0.703 -12.934 9.058 1.00 31.32 44 CYS A N 8
ATOM 10479 C CA . CYS A 1 44 ? -2.066 -13.085 8.562 1.00 62.03 44 CYS A CA 8
ATOM 10480 C C . CYS A 1 44 ? -3.046 -13.285 9.714 1.00 52.11 44 CYS A C 8
ATOM 10481 O O . CYS A 1 44 ? -3.001 -14.298 10.412 1.00 74.14 44 CYS A O 8
ATOM 10488 N N . ARG A 1 45 ? -3.930 -12.312 9.907 1.00 34.05 45 ARG A N 8
ATOM 10489 C CA . ARG A 1 45 ? -4.920 -12.381 10.975 1.00 12.23 45 ARG A CA 8
ATOM 10490 C C . ARG A 1 45 ? -5.560 -13.764 11.036 1.00 54.40 45 ARG A C 8
ATOM 10491 O O . ARG A 1 45 ? -5.882 -14.264 12.115 1.00 1.31 45 ARG A O 8
ATOM 10512 N N . ASP A 1 46 ? -5.741 -14.379 9.872 1.00 31.45 46 ASP A N 8
ATOM 10513 C CA . ASP A 1 46 ? -6.341 -15.705 9.793 1.00 11.44 46 ASP A CA 8
ATOM 10514 C C . ASP A 1 46 ? -5.318 -16.786 10.127 1.00 51.30 46 ASP A C 8
ATOM 10515 O O . ASP A 1 46 ? -5.234 -17.806 9.443 1.00 63.31 46 ASP A O 8
ATOM 10524 N N . GLN A 1 47 ? -4.542 -16.553 11.181 1.00 72.10 47 GLN A N 8
ATOM 10525 C CA . GLN A 1 47 ? -3.523 -17.506 11.605 1.00 54.41 47 GLN A CA 8
ATOM 10526 C C . GLN A 1 47 ? -4.102 -18.523 12.583 1.00 75.44 47 GLN A C 8
ATOM 10527 O O . GLN A 1 47 ? -3.605 -19.644 12.694 1.00 12.13 47 GLN A O 8
ATOM 10541 N N . ALA A 1 48 ? -5.153 -18.124 13.290 1.00 21.45 48 ALA A N 8
ATOM 10542 C CA . ALA A 1 48 ? -5.800 -19.000 14.259 1.00 35.50 48 ALA A CA 8
ATOM 10543 C C . ALA A 1 48 ? -7.031 -19.671 13.657 1.00 23.43 48 ALA A C 8
ATOM 10544 O O . ALA A 1 48 ? -7.383 -20.790 14.027 1.00 21.50 48 ALA A O 8
ATOM 10551 N N . ARG A 1 49 ? -7.681 -18.977 12.728 1.00 51.15 49 ARG A N 8
ATOM 10552 C CA . ARG A 1 49 ? -8.874 -19.505 12.076 1.00 40.11 49 ARG A CA 8
ATOM 10553 C C . ARG A 1 49 ? -8.503 -20.312 10.836 1.00 51.11 49 ARG A C 8
ATOM 10554 O O . ARG A 1 49 ? -8.768 -21.513 10.762 1.00 1.14 49 ARG A O 8
ATOM 10575 N N . LEU A 1 50 ? -7.890 -19.646 9.864 1.00 52.31 50 LEU A N 8
ATOM 10576 C CA . LEU A 1 50 ? -7.484 -20.301 8.625 1.00 62.21 50 LEU A CA 8
ATOM 10577 C C . LEU A 1 50 ? -6.067 -20.852 8.741 1.00 42.14 50 LEU A C 8
ATOM 10578 O O . LEU A 1 50 ? -5.402 -21.103 7.736 1.00 54.01 50 LEU A O 8
ATOM 10594 N N . GLY A 1 51 ? -5.609 -21.040 9.976 1.00 40.32 51 GLY A N 8
ATOM 10595 C CA . GLY A 1 51 ? -4.274 -21.563 10.200 1.00 44.12 51 GLY A CA 8
ATOM 10596 C C . GLY A 1 51 ? -3.271 -21.048 9.186 1.00 1.52 51 GLY A C 8
ATOM 10597 O O . GLY A 1 51 ? -2.375 -21.778 8.762 1.00 5.53 51 GLY A O 8
ATOM 10601 N N . CYS A 1 52 ? -3.423 -19.787 8.795 1.00 53.14 52 CYS A N 8
ATOM 10602 C CA . CYS A 1 52 ? -2.526 -19.175 7.822 1.00 3.31 52 CYS A CA 8
ATOM 10603 C C . CYS A 1 52 ? -1.329 -18.530 8.516 1.00 35.23 52 CYS A C 8
ATOM 10604 O O . CYS A 1 52 ? -1.489 -17.638 9.349 1.00 32.13 52 CYS A O 8
ATOM 10611 N N . ARG A 1 53 ? -0.132 -18.988 8.167 1.00 41.01 53 ARG A N 8
ATOM 10612 C CA . ARG A 1 53 ? 1.091 -18.457 8.757 1.00 43.43 53 ARG A CA 8
ATOM 10613 C C . ARG A 1 53 ? 1.737 -17.427 7.834 1.00 73.23 53 ARG A C 8
ATOM 10614 O O . ARG A 1 53 ? 2.893 -17.048 8.023 1.00 33.13 53 ARG A O 8
ATOM 10635 N N . SER A 1 54 ? 0.983 -16.979 6.836 1.00 34.13 54 SER A N 8
ATOM 10636 C CA . SER A 1 54 ? 1.482 -15.996 5.883 1.00 45.53 54 SER A CA 8
ATOM 10637 C C . SER A 1 54 ? 1.850 -14.693 6.586 1.00 71.34 54 SER A C 8
ATOM 10638 O O . SER A 1 54 ? 0.977 -13.946 7.028 1.00 2.12 54 SER A O 8
ATOM 10646 N N . ARG A 1 55 ? 3.149 -14.429 6.686 1.00 31.43 55 ARG A N 8
ATOM 10647 C CA . ARG A 1 55 ? 3.633 -13.218 7.337 1.00 64.32 55 ARG A CA 8
ATOM 10648 C C . ARG A 1 55 ? 4.256 -12.266 6.320 1.00 70.01 55 ARG A C 8
ATOM 10649 O O . ARG A 1 55 ? 4.564 -12.658 5.195 1.00 12.42 55 ARG A O 8
ATOM 10670 N N . ALA A 1 56 ? 4.438 -11.013 6.724 1.00 42.52 56 ALA A N 8
ATOM 10671 C CA . ALA A 1 56 ? 5.025 -10.006 5.849 1.00 15.43 56 ALA A CA 8
ATOM 10672 C C . ALA A 1 56 ? 5.634 -8.864 6.656 1.00 74.42 56 ALA A C 8
ATOM 10673 O O . ALA A 1 56 ? 5.293 -8.666 7.822 1.00 73.42 56 ALA A O 8
ATOM 10680 N N . ILE A 1 57 ? 6.536 -8.118 6.029 1.00 24.15 57 ILE A N 8
ATOM 10681 C CA . ILE A 1 57 ? 7.191 -6.995 6.690 1.00 40.33 57 ILE A CA 8
ATOM 10682 C C . ILE A 1 57 ? 6.997 -5.704 5.903 1.00 22.33 57 ILE A C 8
ATOM 10683 O O . ILE A 1 57 ? 7.261 -5.649 4.701 1.00 62.21 57 ILE A O 8
ATOM 10699 N N . THR A 1 58 ? 6.534 -4.663 6.589 1.00 44.11 58 THR A N 8
ATOM 10700 C CA . THR A 1 58 ? 6.305 -3.371 5.955 1.00 53.24 58 THR A CA 8
ATOM 10701 C C . THR A 1 58 ? 7.438 -2.399 6.263 1.00 54.34 58 THR A C 8
ATOM 10702 O O . THR A 1 58 ? 7.995 -2.409 7.360 1.00 15.25 58 THR A O 8
ATOM 10713 N N . GLN A 1 59 ? 7.774 -1.562 5.286 1.00 23.30 59 GLN A N 8
ATOM 10714 C CA . GLN A 1 59 ? 8.843 -0.584 5.454 1.00 35.12 59 GLN A CA 8
ATOM 10715 C C . GLN A 1 59 ? 8.494 0.728 4.758 1.00 73.43 59 GLN A C 8
ATOM 10716 O O . GLN A 1 59 ? 8.445 0.797 3.531 1.00 41.10 59 GLN A O 8
ATOM 10730 N N . GLY A 1 60 ? 8.250 1.767 5.552 1.00 10.53 60 GLY A N 8
ATOM 10731 C CA . GLY A 1 60 ? 7.908 3.062 4.994 1.00 64.32 60 GLY A CA 8
ATOM 10732 C C . GLY A 1 60 ? 6.544 3.067 4.333 1.00 30.13 60 GLY A C 8
ATOM 10733 O O . GLY A 1 60 ? 5.526 3.263 4.997 1.00 12.32 60 GLY A O 8
ATOM 10737 N N . HIS A 1 61 ? 6.523 2.852 3.022 1.00 54.12 61 HIS A N 8
ATOM 10738 C CA . HIS A 1 61 ? 5.273 2.833 2.270 1.00 5.01 61 HIS A CA 8
ATOM 10739 C C . HIS A 1 61 ? 5.168 1.570 1.421 1.00 62.41 61 HIS A C 8
ATOM 10740 O O . HIS A 1 61 ? 4.251 1.428 0.612 1.00 22.32 61 HIS A O 8
ATOM 10754 N N . ARG A 1 62 ? 6.114 0.656 1.611 1.00 43.15 62 ARG A N 8
ATOM 10755 C CA . ARG A 1 62 ? 6.129 -0.594 0.861 1.00 42.14 62 ARG A CA 8
ATOM 10756 C C . ARG A 1 62 ? 5.848 -1.782 1.778 1.00 41.12 62 ARG A C 8
ATOM 10757 O O . ARG A 1 62 ? 5.669 -1.618 2.984 1.00 31.02 62 ARG A O 8
ATOM 10778 N N . ILE A 1 63 ? 5.813 -2.976 1.196 1.00 11.31 63 ILE A N 8
ATOM 10779 C CA . ILE A 1 63 ? 5.555 -4.190 1.960 1.00 32.51 63 ILE A CA 8
ATOM 10780 C C . ILE A 1 63 ? 6.334 -5.372 1.395 1.00 13.41 63 ILE A C 8
ATOM 10781 O O . ILE A 1 63 ? 6.728 -5.368 0.229 1.00 41.21 63 ILE A O 8
ATOM 10797 N N . MET A 1 64 ? 6.550 -6.385 2.229 1.00 44.50 64 MET A N 8
ATOM 10798 C CA . MET A 1 64 ? 7.281 -7.576 1.810 1.00 13.32 64 MET A CA 8
ATOM 10799 C C . MET A 1 64 ? 6.574 -8.841 2.286 1.00 54.05 64 MET A C 8
ATOM 10800 O O . MET A 1 64 ? 6.053 -8.892 3.400 1.00 24.15 64 MET A O 8
ATOM 10814 N N . VAL A 1 65 ? 6.560 -9.862 1.434 1.00 2.35 65 VAL A N 8
ATOM 10815 C CA . VAL A 1 65 ? 5.919 -11.128 1.769 1.00 11.32 65 VAL A CA 8
ATOM 10816 C C . VAL A 1 65 ? 6.953 -12.207 2.063 1.00 41.45 65 VAL A C 8
ATOM 10817 O O . VAL A 1 65 ? 8.006 -12.263 1.427 1.00 2.50 65 VAL A O 8
ATOM 10830 N N . MET A 1 66 ? 6.647 -13.066 3.030 1.00 22.10 66 MET A N 8
ATOM 10831 C CA . MET A 1 66 ? 7.551 -14.147 3.407 1.00 31.44 66 MET A CA 8
ATOM 10832 C C . MET A 1 66 ? 6.903 -15.506 3.168 1.00 13.32 66 MET A C 8
ATOM 10833 O O . MET A 1 66 ? 7.455 -16.352 2.464 1.00 31.23 66 MET A O 8
ATOM 10847 N N . ARG A 1 67 ? 5.728 -15.709 3.756 1.00 12.10 67 ARG A N 8
ATOM 10848 C CA . ARG A 1 67 ? 5.006 -16.967 3.607 1.00 31.24 67 ARG A CA 8
ATOM 10849 C C . ARG A 1 67 ? 3.745 -16.773 2.770 1.00 41.23 67 ARG A C 8
ATOM 10850 O O . ARG A 1 67 ? 3.093 -15.732 2.843 1.00 22.35 67 ARG A O 8
ATOM 10871 N N . SER A 1 68 ? 3.407 -17.784 1.976 1.00 44.15 68 SER A N 8
ATOM 10872 C CA . SER A 1 68 ? 2.227 -17.724 1.121 1.00 65.12 68 SER A CA 8
ATOM 10873 C C . SER A 1 68 ? 0.954 -17.913 1.941 1.00 41.20 68 SER A C 8
ATOM 10874 O O . SER A 1 68 ? 1.005 -18.291 3.112 1.00 3.22 68 SER A O 8
ATOM 10882 N N . HIS A 1 69 ? -0.189 -17.648 1.316 1.00 3.41 69 HIS A N 8
ATOM 10883 C CA . HIS A 1 69 ? -1.477 -17.788 1.986 1.00 13.43 69 HIS A CA 8
ATOM 10884 C C . HIS A 1 69 ? -2.198 -19.049 1.518 1.00 45.31 69 HIS A C 8
ATOM 10885 O O . HIS A 1 69 ? -2.284 -19.318 0.319 1.00 10.35 69 HIS A O 8
ATOM 10899 N N . CYS A 1 70 ? -2.711 -19.819 2.471 1.00 55.43 70 CYS A N 8
ATOM 10900 C CA . CYS A 1 70 ? -3.422 -21.053 2.156 1.00 54.20 70 CYS A CA 8
ATOM 10901 C C . CYS A 1 70 ? -4.895 -20.774 1.873 1.00 11.50 70 CYS A C 8
ATOM 10902 O O . CYS A 1 70 ? -5.710 -21.695 1.803 1.00 52.44 70 CYS A O 8
ATOM 10910 N N . HIS A 1 71 ? -5.230 -19.498 1.712 1.00 72.23 71 HIS A N 8
ATOM 10911 C CA . HIS A 1 71 ? -6.606 -19.097 1.438 1.00 53.52 71 HIS A CA 8
ATOM 10912 C C . HIS A 1 71 ? -6.649 -17.970 0.411 1.00 50.02 71 HIS A C 8
ATOM 10913 O O . HIS A 1 71 ? -5.687 -17.216 0.263 1.00 74.45 71 HIS A O 8
ATOM 10927 N N . GLN A 1 72 ? -7.769 -17.863 -0.296 1.00 45.20 72 GLN A N 8
ATOM 10928 C CA . GLN A 1 72 ? -7.935 -16.829 -1.311 1.00 54.32 72 GLN A CA 8
ATOM 10929 C C . GLN A 1 72 ? -8.523 -15.560 -0.703 1.00 44.33 72 GLN A C 8
ATOM 10930 O O . GLN A 1 72 ? -9.243 -15.595 0.295 1.00 60.04 72 GLN A O 8
ATOM 10944 N N . PRO A 1 73 ? -8.209 -14.409 -1.317 1.00 64.22 73 PRO A N 8
ATOM 10945 C CA . PRO A 1 73 ? -8.696 -13.106 -0.853 1.00 42.13 73 PRO A CA 8
ATOM 10946 C C . PRO A 1 73 ? -10.194 -12.932 -1.080 1.00 70.45 73 PRO A C 8
ATOM 10947 O O . PRO A 1 73 ? -10.790 -13.623 -1.906 1.00 71.22 73 PRO A O 8
ATOM 10958 N N . ASP A 1 74 ? -10.795 -12.007 -0.342 1.00 31.42 74 ASP A N 8
ATOM 10959 C CA . ASP A 1 74 ? -12.224 -11.741 -0.463 1.00 44.22 74 ASP A CA 8
ATOM 10960 C C . ASP A 1 74 ? -12.506 -10.243 -0.398 1.00 10.10 74 ASP A C 8
ATOM 10961 O O . ASP A 1 74 ? -12.799 -9.702 0.669 1.00 13.13 74 ASP A O 8
ATOM 10970 N N . LEU A 1 75 ? -12.413 -9.579 -1.544 1.00 31.31 75 LEU A N 8
ATOM 10971 C CA . LEU A 1 75 ? -12.658 -8.142 -1.618 1.00 65.42 75 LEU A CA 8
ATOM 10972 C C . LEU A 1 75 ? -14.003 -7.786 -0.993 1.00 13.03 75 LEU A C 8
ATOM 10973 O O . LEU A 1 75 ? -14.254 -6.630 -0.654 1.00 35.33 75 LEU A O 8
ATOM 10989 N N . ALA A 1 76 ? -14.863 -8.787 -0.844 1.00 73.51 76 ALA A N 8
ATOM 10990 C CA . ALA A 1 76 ? -16.182 -8.581 -0.257 1.00 60.23 76 ALA A CA 8
ATOM 10991 C C . ALA A 1 76 ? -16.085 -8.368 1.251 1.00 44.30 76 ALA A C 8
ATOM 10992 O O . ALA A 1 76 ? -16.612 -7.393 1.785 1.00 44.24 76 ALA A O 8
ATOM 10999 N N . GLY A 1 77 ? -15.406 -9.288 1.931 1.00 3.54 77 GLY A N 8
ATOM 11000 C CA . GLY A 1 77 ? -15.252 -9.181 3.370 1.00 15.32 77 GLY A CA 8
ATOM 11001 C C . GLY A 1 77 ? -14.320 -8.057 3.773 1.00 3.42 77 GLY A C 8
ATOM 11002 O O . GLY A 1 77 ? -14.526 -7.407 4.799 1.00 21.24 77 GLY A O 8
ATOM 11006 N N . LEU A 1 78 ? -13.290 -7.826 2.965 1.00 73.33 78 LEU A N 8
ATOM 11007 C CA . LEU A 1 78 ? -12.321 -6.773 3.244 1.00 1.14 78 LEU A CA 8
ATOM 11008 C C . LEU A 1 78 ? -12.955 -5.394 3.090 1.00 71.20 78 LEU A C 8
ATOM 11009 O O . LEU A 1 78 ? -12.722 -4.499 3.902 1.00 32.32 78 LEU A O 8
ATOM 11025 N N . GLU A 1 79 ? -13.760 -5.232 2.044 1.00 14.00 79 GLU A N 8
ATOM 11026 C CA . GLU A 1 79 ? -14.429 -3.962 1.786 1.00 53.24 79 GLU A CA 8
ATOM 11027 C C . GLU A 1 79 ? -15.400 -3.620 2.912 1.00 33.41 79 GLU A C 8
ATOM 11028 O O . GLU A 1 79 ? -15.496 -2.468 3.334 1.00 31.30 79 GLU A O 8
ATOM 11040 N N . ALA A 1 80 ? -16.119 -4.629 3.394 1.00 52.14 80 ALA A N 8
ATOM 11041 C CA . ALA A 1 80 ? -17.081 -4.436 4.471 1.00 43.03 80 ALA A CA 8
ATOM 11042 C C . ALA A 1 80 ? -16.418 -3.810 5.694 1.00 54.11 80 ALA A C 8
ATOM 11043 O O . ALA A 1 80 ? -17.065 -3.107 6.472 1.00 73.24 80 ALA A O 8
ATOM 11050 N N . LEU A 1 81 ? -15.125 -4.070 5.858 1.00 14.05 81 LEU A N 8
ATOM 11051 C CA . LEU A 1 81 ? -14.375 -3.532 6.987 1.00 51.03 81 LEU A CA 8
ATOM 11052 C C . LEU A 1 81 ? -13.941 -2.095 6.718 1.00 55.04 81 LEU A C 8
ATOM 11053 O O . LEU A 1 81 ? -13.802 -1.295 7.642 1.00 23.33 81 LEU A O 8
ATOM 11069 N N . ARG A 1 82 ? -13.730 -1.775 5.445 1.00 35.23 82 ARG A N 8
ATOM 11070 C CA . ARG A 1 82 ? -13.314 -0.433 5.054 1.00 52.00 82 ARG A CA 8
ATOM 11071 C C . ARG A 1 82 ? -14.514 0.503 4.961 1.00 34.35 82 ARG A C 8
ATOM 11072 O O . ARG A 1 82 ? -14.399 1.702 5.217 1.00 34.41 82 ARG A O 8
ATOM 11093 N N . GLN A 1 83 ? -15.664 -0.051 4.591 1.00 40.14 83 GLN A N 8
ATOM 11094 C CA . GLN A 1 83 ? -16.886 0.735 4.463 1.00 5.30 83 GLN A CA 8
ATOM 11095 C C . GLN A 1 83 ? -17.244 1.404 5.786 1.00 61.43 83 GLN A C 8
ATOM 11096 O O . GLN A 1 83 ? -17.775 2.513 5.809 1.00 0.24 83 GLN A O 8
ATOM 11110 N N . ARG A 1 84 ? -16.949 0.720 6.888 1.00 13.33 84 ARG A N 8
ATOM 11111 C CA . ARG A 1 84 ? -17.243 1.246 8.215 1.00 5.22 84 ARG A CA 8
ATOM 11112 C C . ARG A 1 84 ? -16.239 2.327 8.605 1.00 10.41 84 ARG A C 8
ATOM 11113 O O . ARG A 1 84 ? -16.404 3.005 9.619 1.00 74.10 84 ARG A O 8
ATOM 11134 N N . GLU A 1 85 ? -15.198 2.483 7.792 1.00 73.41 85 GLU A N 8
ATOM 11135 C CA . GLU A 1 85 ? -14.168 3.480 8.054 1.00 11.32 85 GLU A CA 8
ATOM 11136 C C . GLU A 1 85 ? -14.458 4.774 7.298 1.00 34.53 85 GLU A C 8
ATOM 11137 O O . GLU A 1 85 ? -14.479 5.856 7.885 1.00 15.13 85 GLU A O 8
ATOM 11149 N N . ARG A 1 86 ? -14.682 4.653 5.994 1.00 23.13 86 ARG A N 8
ATOM 11150 C CA . ARG A 1 86 ? -14.971 5.812 5.157 1.00 63.54 86 ARG A CA 8
ATOM 11151 C C . ARG A 1 86 ? -16.418 6.260 5.329 1.00 53.30 86 ARG A C 8
ATOM 11152 O O . ARG A 1 86 ? -17.326 5.434 5.445 1.00 21.11 86 ARG A O 8
ATOM 11173 N N . LEU A 1 87 ? -16.628 7.571 5.344 1.00 32.41 87 LEU A N 8
ATOM 11174 C CA . LEU A 1 87 ? -17.967 8.130 5.502 1.00 72.14 87 LEU A CA 8
ATOM 11175 C C . LEU A 1 87 ? -18.926 7.547 4.468 1.00 22.32 87 LEU A C 8
ATOM 11176 O O . LEU A 1 87 ? -20.080 7.282 4.801 1.00 41.44 87 LEU A O 8
ATOM 11193 N N . GLY A 1 1 ? -6.005 20.506 -8.118 1.00 4.44 1 GLY A N 9
ATOM 11194 C CA . GLY A 1 1 ? -5.666 19.484 -9.091 1.00 14.32 1 GLY A CA 9
ATOM 11195 C C . GLY A 1 1 ? -4.835 18.366 -8.493 1.00 24.30 1 GLY A C 9
ATOM 11196 O O . GLY A 1 1 ? -4.461 18.421 -7.321 1.00 21.22 1 GLY A O 9
ATOM 11200 N N . SER A 1 2 ? -4.547 17.349 -9.298 1.00 61.12 2 SER A N 9
ATOM 11201 C CA . SER A 1 2 ? -3.760 16.210 -8.838 1.00 1.53 2 SER A CA 9
ATOM 11202 C C . SER A 1 2 ? -2.611 15.921 -9.799 1.00 3.45 2 SER A C 9
ATOM 11203 O O . SER A 1 2 ? -2.793 15.261 -10.823 1.00 23.14 2 SER A O 9
ATOM 11211 N N . SER A 1 3 ? -1.426 16.421 -9.462 1.00 33.53 3 SER A N 9
ATOM 11212 C CA . SER A 1 3 ? -0.247 16.220 -10.297 1.00 25.55 3 SER A CA 9
ATOM 11213 C C . SER A 1 3 ? 0.999 16.024 -9.438 1.00 70.22 3 SER A C 9
ATOM 11214 O O . SER A 1 3 ? 1.203 16.728 -8.449 1.00 1.41 3 SER A O 9
ATOM 11222 N N . GLY A 1 4 ? 1.829 15.060 -9.823 1.00 41.22 4 GLY A N 9
ATOM 11223 C CA . GLY A 1 4 ? 3.044 14.787 -9.078 1.00 45.44 4 GLY A CA 9
ATOM 11224 C C . GLY A 1 4 ? 3.658 13.449 -9.442 1.00 44.42 4 GLY A C 9
ATOM 11225 O O . GLY A 1 4 ? 3.025 12.627 -10.103 1.00 53.11 4 GLY A O 9
ATOM 11229 N N . SER A 1 5 ? 4.898 13.232 -9.012 1.00 74.33 5 SER A N 9
ATOM 11230 C CA . SER A 1 5 ? 5.600 11.987 -9.301 1.00 4.11 5 SER A CA 9
ATOM 11231 C C . SER A 1 5 ? 6.316 11.465 -8.058 1.00 23.04 5 SER A C 9
ATOM 11232 O O . SER A 1 5 ? 7.098 12.181 -7.434 1.00 24.05 5 SER A O 9
ATOM 11240 N N . SER A 1 6 ? 6.042 10.214 -7.706 1.00 51.32 6 SER A N 9
ATOM 11241 C CA . SER A 1 6 ? 6.656 9.597 -6.537 1.00 41.55 6 SER A CA 9
ATOM 11242 C C . SER A 1 6 ? 7.104 8.171 -6.847 1.00 12.34 6 SER A C 9
ATOM 11243 O O . SER A 1 6 ? 6.447 7.451 -7.597 1.00 34.41 6 SER A O 9
ATOM 11251 N N . GLY A 1 7 ? 8.229 7.771 -6.263 1.00 43.43 7 GLY A N 9
ATOM 11252 C CA . GLY A 1 7 ? 8.748 6.434 -6.489 1.00 73.14 7 GLY A CA 9
ATOM 11253 C C . GLY A 1 7 ? 8.510 5.514 -5.308 1.00 62.42 7 GLY A C 9
ATOM 11254 O O . GLY A 1 7 ? 9.174 4.486 -5.169 1.00 53.55 7 GLY A O 9
ATOM 11258 N N . LEU A 1 8 ? 7.562 5.883 -4.453 1.00 41.02 8 LEU A N 9
ATOM 11259 C CA . LEU A 1 8 ? 7.240 5.083 -3.277 1.00 25.41 8 LEU A CA 9
ATOM 11260 C C . LEU A 1 8 ? 5.742 5.113 -2.992 1.00 41.00 8 LEU A C 9
ATOM 11261 O O . LEU A 1 8 ? 5.212 6.111 -2.502 1.00 52.44 8 LEU A O 9
ATOM 11277 N N . ARG A 1 9 ? 5.064 4.011 -3.300 1.00 12.53 9 ARG A N 9
ATOM 11278 C CA . ARG A 1 9 ? 3.628 3.911 -3.077 1.00 33.41 9 ARG A CA 9
ATOM 11279 C C . ARG A 1 9 ? 3.321 3.684 -1.600 1.00 72.11 9 ARG A C 9
ATOM 11280 O O . ARG A 1 9 ? 4.052 2.995 -0.887 1.00 14.10 9 ARG A O 9
ATOM 11301 N N . PRO A 1 10 ? 2.216 4.278 -1.126 1.00 20.10 10 PRO A N 9
ATOM 11302 C CA . PRO A 1 10 ? 1.787 4.156 0.271 1.00 51.41 10 PRO A CA 9
ATOM 11303 C C . PRO A 1 10 ? 1.295 2.752 0.605 1.00 12.11 10 PRO A C 9
ATOM 11304 O O . PRO A 1 10 ? 1.294 1.863 -0.248 1.00 35.31 10 PRO A O 9
ATOM 11315 N N . LEU A 1 11 ? 0.877 2.558 1.851 1.00 24.54 11 LEU A N 9
ATOM 11316 C CA . LEU A 1 11 ? 0.381 1.261 2.299 1.00 50.22 11 LEU A CA 9
ATOM 11317 C C . LEU A 1 11 ? -1.031 1.383 2.861 1.00 24.33 11 LEU A C 9
ATOM 11318 O O . LEU A 1 11 ? -1.381 2.392 3.474 1.00 43.45 11 LEU A O 9
ATOM 11334 N N . GLU A 1 12 ? -1.837 0.347 2.651 1.00 15.01 12 GLU A N 9
ATOM 11335 C CA . GLU A 1 12 ? -3.212 0.339 3.138 1.00 34.24 12 GLU A CA 9
ATOM 11336 C C . GLU A 1 12 ? -3.293 -0.289 4.526 1.00 64.33 12 GLU A C 9
ATOM 11337 O O . GLU A 1 12 ? -2.668 -1.317 4.792 1.00 32.11 12 GLU A O 9
ATOM 11349 N N . PHE A 1 13 ? -4.066 0.335 5.408 1.00 20.11 13 PHE A N 9
ATOM 11350 C CA . PHE A 1 13 ? -4.229 -0.161 6.770 1.00 3.34 13 PHE A CA 9
ATOM 11351 C C . PHE A 1 13 ? -5.690 -0.092 7.203 1.00 62.33 13 PHE A C 9
ATOM 11352 O O . PHE A 1 13 ? -6.523 0.508 6.524 1.00 11.12 13 PHE A O 9
ATOM 11369 N N . LEU A 1 14 ? -5.993 -0.711 8.339 1.00 13.23 14 LEU A N 9
ATOM 11370 C CA . LEU A 1 14 ? -7.354 -0.721 8.865 1.00 1.03 14 LEU A CA 9
ATOM 11371 C C . LEU A 1 14 ? -7.350 -0.645 10.388 1.00 24.10 14 LEU A C 9
ATOM 11372 O O . LEU A 1 14 ? -6.781 -1.505 11.061 1.00 25.44 14 LEU A O 9
ATOM 11388 N N . ARG A 1 15 ? -7.989 0.388 10.926 1.00 31.31 15 ARG A N 9
ATOM 11389 C CA . ARG A 1 15 ? -8.060 0.576 12.370 1.00 50.21 15 ARG A CA 9
ATOM 11390 C C . ARG A 1 15 ? -9.320 -0.068 12.941 1.00 35.24 15 ARG A C 9
ATOM 11391 O O . ARG A 1 15 ? -10.426 0.166 12.452 1.00 21.42 15 ARG A O 9
ATOM 11412 N N . THR A 1 16 ? -9.145 -0.879 13.979 1.00 55.55 16 THR A N 9
ATOM 11413 C CA . THR A 1 16 ? -10.267 -1.559 14.615 1.00 60.52 16 THR A CA 9
ATOM 11414 C C . THR A 1 16 ? -10.560 -0.968 15.990 1.00 41.30 16 THR A C 9
ATOM 11415 O O . THR A 1 16 ? -9.745 -0.232 16.545 1.00 3.14 16 THR A O 9
ATOM 11426 N N . SER A 1 17 ? -11.727 -1.296 16.533 1.00 64.50 17 SER A N 9
ATOM 11427 C CA . SER A 1 17 ? -12.128 -0.794 17.842 1.00 64.21 17 SER A CA 9
ATOM 11428 C C . SER A 1 17 ? -12.064 -1.900 18.891 1.00 75.14 17 SER A C 9
ATOM 11429 O O . SER A 1 17 ? -11.824 -1.641 20.071 1.00 12.54 17 SER A O 9
ATOM 11437 N N . LEU A 1 18 ? -12.280 -3.135 18.453 1.00 53.32 18 LEU A N 9
ATOM 11438 C CA . LEU A 1 18 ? -12.248 -4.284 19.352 1.00 33.52 18 LEU A CA 9
ATOM 11439 C C . LEU A 1 18 ? -10.824 -4.805 19.518 1.00 12.21 18 LEU A C 9
ATOM 11440 O O . LEU A 1 18 ? -10.285 -4.826 20.624 1.00 54.11 18 LEU A O 9
ATOM 11456 N N . GLY A 1 19 ? -10.219 -5.222 18.410 1.00 51.32 19 GLY A N 9
ATOM 11457 C CA . GLY A 1 19 ? -8.863 -5.736 18.454 1.00 60.10 19 GLY A CA 9
ATOM 11458 C C . GLY A 1 19 ? -7.827 -4.632 18.538 1.00 74.42 19 GLY A C 9
ATOM 11459 O O . GLY A 1 19 ? -7.462 -4.197 19.630 1.00 14.15 19 GLY A O 9
ATOM 11463 N N . GLY A 1 20 ? -7.352 -4.179 17.382 1.00 62.34 20 GLY A N 9
ATOM 11464 C CA . GLY A 1 20 ? -6.355 -3.124 17.353 1.00 52.12 20 GLY A CA 9
ATOM 11465 C C . GLY A 1 20 ? -6.142 -2.566 15.959 1.00 74.42 20 GLY A C 9
ATOM 11466 O O . GLY A 1 20 ? -7.039 -1.943 15.390 1.00 2.33 20 GLY A O 9
ATOM 11470 N N . ARG A 1 21 ? -4.953 -2.789 15.409 1.00 72.11 21 ARG A N 9
ATOM 11471 C CA . ARG A 1 21 ? -4.625 -2.301 14.075 1.00 74.03 21 ARG A CA 9
ATOM 11472 C C . ARG A 1 21 ? -4.521 -3.457 13.084 1.00 63.23 21 ARG A C 9
ATOM 11473 O O . ARG A 1 21 ? -4.173 -4.578 13.457 1.00 53.13 21 ARG A O 9
ATOM 11494 N N . PHE A 1 22 ? -4.823 -3.176 11.821 1.00 74.23 22 PHE A N 9
ATOM 11495 C CA . PHE A 1 22 ? -4.765 -4.192 10.777 1.00 44.05 22 PHE A CA 9
ATOM 11496 C C . PHE A 1 22 ? -3.951 -3.700 9.584 1.00 11.05 22 PHE A C 9
ATOM 11497 O O . PHE A 1 22 ? -3.661 -2.508 9.466 1.00 52.50 22 PHE A O 9
ATOM 11514 N N . LEU A 1 23 ? -3.586 -4.624 8.703 1.00 1.45 23 LEU A N 9
ATOM 11515 C CA . LEU A 1 23 ? -2.805 -4.285 7.518 1.00 42.42 23 LEU A CA 9
ATOM 11516 C C . LEU A 1 23 ? -3.398 -4.934 6.271 1.00 23.33 23 LEU A C 9
ATOM 11517 O O . LEU A 1 23 ? -3.389 -6.157 6.130 1.00 21.10 23 LEU A O 9
ATOM 11533 N N . VAL A 1 24 ? -3.911 -4.106 5.367 1.00 30.15 24 VAL A N 9
ATOM 11534 C CA . VAL A 1 24 ? -4.505 -4.598 4.130 1.00 52.41 24 VAL A CA 9
ATOM 11535 C C . VAL A 1 24 ? -3.454 -4.745 3.035 1.00 24.02 24 VAL A C 9
ATOM 11536 O O . VAL A 1 24 ? -2.810 -3.771 2.643 1.00 65.24 24 VAL A O 9
ATOM 11549 N N . HIS A 1 25 ? -3.285 -5.969 2.545 1.00 24.13 25 HIS A N 9
ATOM 11550 C CA . HIS A 1 25 ? -2.310 -6.243 1.494 1.00 74.15 25 HIS A CA 9
ATOM 11551 C C . HIS A 1 25 ? -2.694 -7.495 0.711 1.00 75.32 25 HIS A C 9
ATOM 11552 O O . HIS A 1 25 ? -3.019 -8.529 1.296 1.00 24.21 25 HIS A O 9
ATOM 11566 N N . GLU A 1 26 ? -2.657 -7.395 -0.614 1.00 23.53 26 GLU A N 9
ATOM 11567 C CA . GLU A 1 26 ? -3.003 -8.519 -1.476 1.00 64.50 26 GLU A CA 9
ATOM 11568 C C . GLU A 1 26 ? -4.423 -9.001 -1.196 1.00 15.13 26 GLU A C 9
ATOM 11569 O O . GLU A 1 26 ? -4.705 -10.198 -1.242 1.00 41.31 26 GLU A O 9
ATOM 11581 N N . SER A 1 27 ? -5.316 -8.059 -0.907 1.00 3.30 27 SER A N 9
ATOM 11582 C CA . SER A 1 27 ? -6.707 -8.386 -0.617 1.00 43.34 27 SER A CA 9
ATOM 11583 C C . SER A 1 27 ? -6.810 -9.262 0.628 1.00 24.33 27 SER A C 9
ATOM 11584 O O . SER A 1 27 ? -7.763 -10.025 0.787 1.00 44.20 27 SER A O 9
ATOM 11592 N N . PHE A 1 28 ? -5.822 -9.146 1.509 1.00 23.21 28 PHE A N 9
ATOM 11593 C CA . PHE A 1 28 ? -5.799 -9.926 2.740 1.00 74.04 28 PHE A CA 9
ATOM 11594 C C . PHE A 1 28 ? -5.640 -9.019 3.957 1.00 43.41 28 PHE A C 9
ATOM 11595 O O . PHE A 1 28 ? -5.575 -7.796 3.829 1.00 1.53 28 PHE A O 9
ATOM 11612 N N . LEU A 1 29 ? -5.578 -9.627 5.136 1.00 71.14 29 LEU A N 9
ATOM 11613 C CA . LEU A 1 29 ? -5.428 -8.876 6.377 1.00 3.13 29 LEU A CA 9
ATOM 11614 C C . LEU A 1 29 ? -4.339 -9.486 7.255 1.00 12.12 29 LEU A C 9
ATOM 11615 O O . LEU A 1 29 ? -4.265 -10.705 7.411 1.00 41.11 29 LEU A O 9
ATOM 11631 N N . TYR A 1 30 ? -3.498 -8.631 7.826 1.00 45.10 30 TYR A N 9
ATOM 11632 C CA . TYR A 1 30 ? -2.413 -9.087 8.687 1.00 22.42 30 TYR A CA 9
ATOM 11633 C C . TYR A 1 30 ? -2.399 -8.311 10.002 1.00 52.22 30 TYR A C 9
ATOM 11634 O O . TYR A 1 30 ? -2.952 -7.215 10.094 1.00 43.12 30 TYR A O 9
ATOM 11652 N N . ARG A 1 31 ? -1.763 -8.889 11.015 1.00 30.52 31 ARG A N 9
ATOM 11653 C CA . ARG A 1 31 ? -1.677 -8.254 12.325 1.00 40.52 31 ARG A CA 9
ATOM 11654 C C . ARG A 1 31 ? -0.235 -7.879 12.654 1.00 53.55 31 ARG A C 9
ATOM 11655 O O . ARG A 1 31 ? 0.689 -8.658 12.419 1.00 11.11 31 ARG A O 9
ATOM 11676 N N . LYS A 1 32 ? -0.050 -6.681 13.198 1.00 52.44 32 LYS A N 9
ATOM 11677 C CA . LYS A 1 32 ? 1.279 -6.202 13.559 1.00 64.52 32 LYS A CA 9
ATOM 11678 C C . LYS A 1 32 ? 1.917 -7.107 14.608 1.00 53.23 32 LYS A C 9
ATOM 11679 O O . LYS A 1 32 ? 1.504 -7.115 15.767 1.00 25.42 32 LYS A O 9
ATOM 11698 N N . GLU A 1 33 ? 2.925 -7.868 14.194 1.00 15.55 33 GLU A N 9
ATOM 11699 C CA . GLU A 1 33 ? 3.619 -8.776 15.098 1.00 40.33 33 GLU A CA 9
ATOM 11700 C C . GLU A 1 33 ? 4.654 -8.027 15.933 1.00 4.22 33 GLU A C 9
ATOM 11701 O O . GLU A 1 33 ? 4.583 -8.011 17.161 1.00 23.51 33 GLU A O 9
ATOM 11713 N N . LYS A 1 34 ? 5.616 -7.408 15.256 1.00 33.32 34 LYS A N 9
ATOM 11714 C CA . LYS A 1 34 ? 6.665 -6.656 15.933 1.00 4.43 34 LYS A CA 9
ATOM 11715 C C . LYS A 1 34 ? 7.209 -5.550 15.033 1.00 51.55 34 LYS A C 9
ATOM 11716 O O . LYS A 1 34 ? 6.793 -5.413 13.883 1.00 21.25 34 LYS A O 9
ATOM 11735 N N . ALA A 1 35 ? 8.141 -4.766 15.564 1.00 32.41 35 ALA A N 9
ATOM 11736 C CA . ALA A 1 35 ? 8.744 -3.676 14.807 1.00 63.40 35 ALA A CA 9
ATOM 11737 C C . ALA A 1 35 ? 10.247 -3.603 15.051 1.00 43.34 35 ALA A C 9
ATOM 11738 O O . ALA A 1 35 ? 10.693 -3.378 16.175 1.00 64.12 35 ALA A O 9
ATOM 11745 N N . ALA A 1 36 ? 11.024 -3.798 13.990 1.00 21.05 36 ALA A N 9
ATOM 11746 C CA . ALA A 1 36 ? 12.477 -3.753 14.089 1.00 2.22 36 ALA A CA 9
ATOM 11747 C C . ALA A 1 36 ? 13.019 -2.407 13.619 1.00 34.12 36 ALA A C 9
ATOM 11748 O O . ALA A 1 36 ? 13.290 -2.216 12.434 1.00 20.23 36 ALA A O 9
ATOM 11755 N N . GLY A 1 37 ? 13.173 -1.476 14.556 1.00 42.22 37 GLY A N 9
ATOM 11756 C CA . GLY A 1 37 ? 13.680 -0.160 14.217 1.00 3.10 37 GLY A CA 9
ATOM 11757 C C . GLY A 1 37 ? 12.728 0.619 13.333 1.00 35.44 37 GLY A C 9
ATOM 11758 O O . GLY A 1 37 ? 11.916 1.403 13.824 1.00 74.23 37 GLY A O 9
ATOM 11762 N N . GLU A 1 38 ? 12.828 0.405 12.024 1.00 33.32 38 GLU A N 9
ATOM 11763 C CA . GLU A 1 38 ? 11.968 1.096 11.070 1.00 54.22 38 GLU A CA 9
ATOM 11764 C C . GLU A 1 38 ? 11.092 0.105 10.311 1.00 15.51 38 GLU A C 9
ATOM 11765 O O . GLU A 1 38 ? 10.297 0.491 9.454 1.00 13.11 38 GLU A O 9
ATOM 11777 N N . LYS A 1 39 ? 11.244 -1.175 10.630 1.00 53.54 39 LYS A N 9
ATOM 11778 C CA . LYS A 1 39 ? 10.468 -2.225 9.979 1.00 74.44 39 LYS A CA 9
ATOM 11779 C C . LYS A 1 39 ? 9.342 -2.711 10.886 1.00 35.23 39 LYS A C 9
ATOM 11780 O O . LYS A 1 39 ? 9.410 -2.569 12.107 1.00 62.11 39 LYS A O 9
ATOM 11799 N N . VAL A 1 40 ? 8.306 -3.284 10.282 1.00 42.04 40 VAL A N 9
ATOM 11800 C CA . VAL A 1 40 ? 7.167 -3.794 11.036 1.00 12.03 40 VAL A CA 9
ATOM 11801 C C . VAL A 1 40 ? 6.702 -5.138 10.487 1.00 34.33 40 VAL A C 9
ATOM 11802 O O . VAL A 1 40 ? 6.275 -5.237 9.337 1.00 4.43 40 VAL A O 9
ATOM 11815 N N . TYR A 1 41 ? 6.785 -6.171 11.319 1.00 20.23 41 TYR A N 9
ATOM 11816 C CA . TYR A 1 41 ? 6.374 -7.510 10.917 1.00 51.53 41 TYR A CA 9
ATOM 11817 C C . TYR A 1 41 ? 4.864 -7.679 11.047 1.00 63.32 41 TYR A C 9
ATOM 11818 O O . TYR A 1 41 ? 4.238 -7.103 11.937 1.00 61.44 41 TYR A O 9
ATOM 11836 N N . TRP A 1 42 ? 4.285 -8.473 10.153 1.00 31.52 42 TRP A N 9
ATOM 11837 C CA . TRP A 1 42 ? 2.848 -8.718 10.167 1.00 75.22 42 TRP A CA 9
ATOM 11838 C C . TRP A 1 42 ? 2.545 -10.193 9.924 1.00 10.21 42 TRP A C 9
ATOM 11839 O O . TRP A 1 42 ? 3.377 -10.927 9.391 1.00 32.15 42 TRP A O 9
ATOM 11860 N N . MET A 1 43 ? 1.350 -10.621 10.318 1.00 62.21 43 MET A N 9
ATOM 11861 C CA . MET A 1 43 ? 0.939 -12.008 10.142 1.00 52.14 43 MET A CA 9
ATOM 11862 C C . MET A 1 43 ? -0.546 -12.097 9.802 1.00 24.24 43 MET A C 9
ATOM 11863 O O . MET A 1 43 ? -1.390 -11.561 10.522 1.00 31.01 43 MET A O 9
ATOM 11877 N N . CYS A 1 44 ? -0.858 -12.775 8.703 1.00 34.11 44 CYS A N 9
ATOM 11878 C CA . CYS A 1 44 ? -2.240 -12.933 8.268 1.00 12.15 44 CYS A CA 9
ATOM 11879 C C . CYS A 1 44 ? -3.167 -13.134 9.464 1.00 0.41 44 CYS A C 9
ATOM 11880 O O . CYS A 1 44 ? -3.084 -14.144 10.162 1.00 33.54 44 CYS A O 9
ATOM 11887 N N . ARG A 1 45 ? -4.049 -12.167 9.691 1.00 24.44 45 ARG A N 9
ATOM 11888 C CA . ARG A 1 45 ? -4.991 -12.237 10.802 1.00 32.20 45 ARG A CA 9
ATOM 11889 C C . ARG A 1 45 ? -5.760 -13.554 10.780 1.00 64.24 45 ARG A C 9
ATOM 11890 O O . ARG A 1 45 ? -6.279 -13.999 11.805 1.00 3.32 45 ARG A O 9
ATOM 11911 N N . ASP A 1 46 ? -5.829 -14.174 9.607 1.00 3.44 46 ASP A N 9
ATOM 11912 C CA . ASP A 1 46 ? -6.533 -15.442 9.452 1.00 31.35 46 ASP A CA 9
ATOM 11913 C C . ASP A 1 46 ? -5.623 -16.615 9.802 1.00 11.23 46 ASP A C 9
ATOM 11914 O O . ASP A 1 46 ? -5.602 -17.626 9.100 1.00 4.25 46 ASP A O 9
ATOM 11923 N N . GLN A 1 47 ? -4.874 -16.472 10.890 1.00 3.11 47 GLN A N 9
ATOM 11924 C CA . GLN A 1 47 ? -3.961 -17.520 11.331 1.00 32.11 47 GLN A CA 9
ATOM 11925 C C . GLN A 1 47 ? -4.685 -18.540 12.204 1.00 23.14 47 GLN A C 9
ATOM 11926 O O . GLN A 1 47 ? -4.387 -19.733 12.158 1.00 72.33 47 GLN A O 9
ATOM 11940 N N . ALA A 1 48 ? -5.635 -18.061 13.001 1.00 1.12 48 ALA A N 9
ATOM 11941 C CA . ALA A 1 48 ? -6.402 -18.932 13.883 1.00 22.42 48 ALA A CA 9
ATOM 11942 C C . ALA A 1 48 ? -7.742 -19.305 13.257 1.00 45.15 48 ALA A C 9
ATOM 11943 O O . ALA A 1 48 ? -8.457 -20.167 13.768 1.00 24.43 48 ALA A O 9
ATOM 11950 N N . ARG A 1 49 ? -8.074 -18.652 12.149 1.00 13.44 49 ARG A N 9
ATOM 11951 C CA . ARG A 1 49 ? -9.329 -18.915 11.454 1.00 44.32 49 ARG A CA 9
ATOM 11952 C C . ARG A 1 49 ? -9.111 -19.863 10.279 1.00 74.24 49 ARG A C 9
ATOM 11953 O O . ARG A 1 49 ? -9.763 -20.904 10.179 1.00 12.33 49 ARG A O 9
ATOM 11974 N N . LEU A 1 50 ? -8.192 -19.498 9.392 1.00 20.53 50 LEU A N 9
ATOM 11975 C CA . LEU A 1 50 ? -7.889 -20.315 8.223 1.00 32.11 50 LEU A CA 9
ATOM 11976 C C . LEU A 1 50 ? -6.507 -20.947 8.345 1.00 44.44 50 LEU A C 9
ATOM 11977 O O . LEU A 1 50 ? -5.862 -21.253 7.342 1.00 44.23 50 LEU A O 9
ATOM 11993 N N . GLY A 1 51 ? -6.057 -21.142 9.581 1.00 11.42 51 GLY A N 9
ATOM 11994 C CA . GLY A 1 51 ? -4.755 -21.740 9.811 1.00 64.42 51 GLY A CA 9
ATOM 11995 C C . GLY A 1 51 ? -3.701 -21.221 8.853 1.00 12.11 51 GLY A C 9
ATOM 11996 O O . GLY A 1 51 ? -2.951 -22.000 8.262 1.00 24.51 51 GLY A O 9
ATOM 12000 N N . CYS A 1 52 ? -3.645 -19.903 8.693 1.00 34.31 52 CYS A N 9
ATOM 12001 C CA . CYS A 1 52 ? -2.679 -19.280 7.798 1.00 44.33 52 CYS A CA 9
ATOM 12002 C C . CYS A 1 52 ? -1.430 -18.846 8.561 1.00 33.41 52 CYS A C 9
ATOM 12003 O O . CYS A 1 52 ? -1.507 -18.463 9.729 1.00 33.31 52 CYS A O 9
ATOM 12010 N N . ARG A 1 53 ? -0.283 -18.908 7.894 1.00 63.00 53 ARG A N 9
ATOM 12011 C CA . ARG A 1 53 ? 0.980 -18.522 8.510 1.00 5.42 53 ARG A CA 9
ATOM 12012 C C . ARG A 1 53 ? 1.770 -17.591 7.593 1.00 74.44 53 ARG A C 9
ATOM 12013 O O . ARG A 1 53 ? 2.997 -17.532 7.660 1.00 40.15 53 ARG A O 9
ATOM 12034 N N . SER A 1 54 ? 1.056 -16.865 6.739 1.00 73.51 54 SER A N 9
ATOM 12035 C CA . SER A 1 54 ? 1.689 -15.940 5.806 1.00 72.23 54 SER A CA 9
ATOM 12036 C C . SER A 1 54 ? 2.094 -14.650 6.512 1.00 71.32 54 SER A C 9
ATOM 12037 O O . SER A 1 54 ? 1.243 -13.847 6.897 1.00 3.42 54 SER A O 9
ATOM 12045 N N . ARG A 1 55 ? 3.398 -14.458 6.679 1.00 53.35 55 ARG A N 9
ATOM 12046 C CA . ARG A 1 55 ? 3.918 -13.266 7.338 1.00 74.33 55 ARG A CA 9
ATOM 12047 C C . ARG A 1 55 ? 4.489 -12.286 6.319 1.00 44.11 55 ARG A C 9
ATOM 12048 O O . ARG A 1 55 ? 4.841 -12.669 5.204 1.00 22.42 55 ARG A O 9
ATOM 12069 N N . ALA A 1 56 ? 4.578 -11.018 6.710 1.00 42.04 56 ALA A N 9
ATOM 12070 C CA . ALA A 1 56 ? 5.108 -9.983 5.831 1.00 75.44 56 ALA A CA 9
ATOM 12071 C C . ALA A 1 56 ? 5.802 -8.886 6.632 1.00 41.23 56 ALA A C 9
ATOM 12072 O O . ALA A 1 56 ? 5.583 -8.751 7.836 1.00 63.11 56 ALA A O 9
ATOM 12079 N N . ILE A 1 57 ? 6.640 -8.107 5.956 1.00 40.11 57 ILE A N 9
ATOM 12080 C CA . ILE A 1 57 ? 7.365 -7.023 6.605 1.00 11.13 57 ILE A CA 9
ATOM 12081 C C . ILE A 1 57 ? 7.161 -5.705 5.865 1.00 4.34 57 ILE A C 9
ATOM 12082 O O . ILE A 1 57 ? 7.474 -5.590 4.680 1.00 3.32 57 ILE A O 9
ATOM 12098 N N . THR A 1 58 ? 6.635 -4.711 6.574 1.00 11.24 58 THR A N 9
ATOM 12099 C CA . THR A 1 58 ? 6.389 -3.400 5.985 1.00 71.42 58 THR A CA 9
ATOM 12100 C C . THR A 1 58 ? 7.458 -2.398 6.408 1.00 73.13 58 THR A C 9
ATOM 12101 O O . THR A 1 58 ? 7.937 -2.431 7.541 1.00 24.40 58 THR A O 9
ATOM 12112 N N . GLN A 1 59 ? 7.825 -1.509 5.492 1.00 13.50 59 GLN A N 9
ATOM 12113 C CA . GLN A 1 59 ? 8.837 -0.498 5.771 1.00 0.41 59 GLN A CA 9
ATOM 12114 C C . GLN A 1 59 ? 8.337 0.893 5.393 1.00 42.03 59 GLN A C 9
ATOM 12115 O O . GLN A 1 59 ? 8.569 1.365 4.281 1.00 14.20 59 GLN A O 9
ATOM 12129 N N . GLY A 1 60 ? 7.650 1.543 6.326 1.00 73.04 60 GLY A N 9
ATOM 12130 C CA . GLY A 1 60 ? 7.127 2.872 6.071 1.00 72.30 60 GLY A CA 9
ATOM 12131 C C . GLY A 1 60 ? 5.885 2.850 5.203 1.00 12.52 60 GLY A C 9
ATOM 12132 O O . GLY A 1 60 ? 4.764 2.914 5.707 1.00 61.21 60 GLY A O 9
ATOM 12136 N N . HIS A 1 61 ? 6.083 2.761 3.890 1.00 65.41 61 HIS A N 9
ATOM 12137 C CA . HIS A 1 61 ? 4.969 2.733 2.950 1.00 52.41 61 HIS A CA 9
ATOM 12138 C C . HIS A 1 61 ? 5.086 1.538 2.006 1.00 21.23 61 HIS A C 9
ATOM 12139 O O . HIS A 1 61 ? 4.345 1.434 1.029 1.00 44.25 61 HIS A O 9
ATOM 12153 N N . ARG A 1 62 ? 6.021 0.644 2.306 1.00 40.34 62 ARG A N 9
ATOM 12154 C CA . ARG A 1 62 ? 6.236 -0.541 1.484 1.00 40.32 62 ARG A CA 9
ATOM 12155 C C . ARG A 1 62 ? 5.828 -1.806 2.235 1.00 24.44 62 ARG A C 9
ATOM 12156 O O . ARG A 1 62 ? 5.551 -1.765 3.434 1.00 31.30 62 ARG A O 9
ATOM 12177 N N . ILE A 1 63 ? 5.794 -2.926 1.522 1.00 15.32 63 ILE A N 9
ATOM 12178 C CA . ILE A 1 63 ? 5.421 -4.201 2.121 1.00 52.54 63 ILE A CA 9
ATOM 12179 C C . ILE A 1 63 ? 6.154 -5.359 1.451 1.00 72.21 63 ILE A C 9
ATOM 12180 O O . ILE A 1 63 ? 6.409 -5.332 0.248 1.00 13.21 63 ILE A O 9
ATOM 12196 N N . MET A 1 64 ? 6.488 -6.375 2.239 1.00 61.11 64 MET A N 9
ATOM 12197 C CA . MET A 1 64 ? 7.189 -7.544 1.721 1.00 41.24 64 MET A CA 9
ATOM 12198 C C . MET A 1 64 ? 6.532 -8.832 2.207 1.00 71.05 64 MET A C 9
ATOM 12199 O O . MET A 1 64 ? 6.224 -8.976 3.391 1.00 10.15 64 MET A O 9
ATOM 12213 N N . VAL A 1 65 ? 6.318 -9.767 1.287 1.00 23.10 65 VAL A N 9
ATOM 12214 C CA . VAL A 1 65 ? 5.697 -11.043 1.623 1.00 42.32 65 VAL A CA 9
ATOM 12215 C C . VAL A 1 65 ? 6.732 -12.162 1.667 1.00 63.41 65 VAL A C 9
ATOM 12216 O O . VAL A 1 65 ? 7.524 -12.327 0.741 1.00 52.43 65 VAL A O 9
ATOM 12229 N N . MET A 1 66 ? 6.719 -12.929 2.754 1.00 22.02 66 MET A N 9
ATOM 12230 C CA . MET A 1 66 ? 7.656 -14.034 2.919 1.00 32.31 66 MET A CA 9
ATOM 12231 C C . MET A 1 66 ? 6.976 -15.369 2.637 1.00 51.23 66 MET A C 9
ATOM 12232 O O . MET A 1 66 ? 7.350 -16.083 1.707 1.00 12.02 66 MET A O 9
ATOM 12246 N N . ARG A 1 67 ? 5.975 -15.702 3.446 1.00 43.13 67 ARG A N 9
ATOM 12247 C CA . ARG A 1 67 ? 5.245 -16.953 3.284 1.00 32.21 67 ARG A CA 9
ATOM 12248 C C . ARG A 1 67 ? 4.048 -16.767 2.355 1.00 71.23 67 ARG A C 9
ATOM 12249 O O . ARG A 1 67 ? 3.729 -15.648 1.954 1.00 11.25 67 ARG A O 9
ATOM 12270 N N . SER A 1 68 ? 3.391 -17.872 2.016 1.00 34.41 68 SER A N 9
ATOM 12271 C CA . SER A 1 68 ? 2.232 -17.832 1.132 1.00 5.44 68 SER A CA 9
ATOM 12272 C C . SER A 1 68 ? 0.943 -18.057 1.914 1.00 21.50 68 SER A C 9
ATOM 12273 O O . SER A 1 68 ? 0.971 -18.452 3.080 1.00 12.22 68 SER A O 9
ATOM 12281 N N . HIS A 1 69 ? -0.188 -17.800 1.264 1.00 72.25 69 HIS A N 9
ATOM 12282 C CA . HIS A 1 69 ? -1.490 -17.975 1.898 1.00 72.32 69 HIS A CA 9
ATOM 12283 C C . HIS A 1 69 ? -2.185 -19.230 1.377 1.00 42.54 69 HIS A C 9
ATOM 12284 O O . HIS A 1 69 ? -2.269 -19.448 0.168 1.00 3.45 69 HIS A O 9
ATOM 12298 N N . CYS A 1 70 ? -2.679 -20.051 2.296 1.00 35.32 70 CYS A N 9
ATOM 12299 C CA . CYS A 1 70 ? -3.366 -21.286 1.929 1.00 21.23 70 CYS A CA 9
ATOM 12300 C C . CYS A 1 70 ? -4.855 -21.037 1.717 1.00 13.12 70 CYS A C 9
ATOM 12301 O O . CYS A 1 70 ? -5.645 -21.978 1.618 1.00 23.32 70 CYS A O 9
ATOM 12309 N N . HIS A 1 71 ? -5.235 -19.764 1.649 1.00 63.03 71 HIS A N 9
ATOM 12310 C CA . HIS A 1 71 ? -6.631 -19.392 1.450 1.00 22.32 71 HIS A CA 9
ATOM 12311 C C . HIS A 1 71 ? -6.750 -18.249 0.447 1.00 55.34 71 HIS A C 9
ATOM 12312 O O . HIS A 1 71 ? -5.781 -17.538 0.184 1.00 44.41 71 HIS A O 9
ATOM 12326 N N . GLN A 1 72 ? -7.944 -18.080 -0.111 1.00 14.20 72 GLN A N 9
ATOM 12327 C CA . GLN A 1 72 ? -8.189 -17.025 -1.086 1.00 0.25 72 GLN A CA 9
ATOM 12328 C C . GLN A 1 72 ? -8.814 -15.803 -0.422 1.00 75.41 72 GLN A C 9
ATOM 12329 O O . GLN A 1 72 ? -9.508 -15.904 0.591 1.00 1.33 72 GLN A O 9
ATOM 12343 N N . PRO A 1 73 ? -8.566 -14.620 -1.003 1.00 34.05 73 PRO A N 9
ATOM 12344 C CA . PRO A 1 73 ? -9.097 -13.356 -0.484 1.00 32.30 73 PRO A CA 9
ATOM 12345 C C . PRO A 1 73 ? -10.607 -13.241 -0.669 1.00 4.03 73 PRO A C 9
ATOM 12346 O O . PRO A 1 73 ? -11.179 -13.853 -1.571 1.00 61.51 73 PRO A O 9
ATOM 12357 N N . ASP A 1 74 ? -11.244 -12.453 0.189 1.00 23.04 74 ASP A N 9
ATOM 12358 C CA . ASP A 1 74 ? -12.688 -12.256 0.119 1.00 5.21 74 ASP A CA 9
ATOM 12359 C C . ASP A 1 74 ? -13.037 -10.772 0.179 1.00 72.01 74 ASP A C 9
ATOM 12360 O O . ASP A 1 74 ? -13.424 -10.257 1.228 1.00 71.41 74 ASP A O 9
ATOM 12369 N N . LEU A 1 75 ? -12.898 -10.091 -0.953 1.00 53.33 75 LEU A N 9
ATOM 12370 C CA . LEU A 1 75 ? -13.198 -8.665 -1.030 1.00 42.51 75 LEU A CA 9
ATOM 12371 C C . LEU A 1 75 ? -14.505 -8.345 -0.311 1.00 3.50 75 LEU A C 9
ATOM 12372 O O . LEU A 1 75 ? -14.728 -7.212 0.115 1.00 42.02 75 LEU A O 9
ATOM 12388 N N . ALA A 1 76 ? -15.364 -9.351 -0.179 1.00 2.24 76 ALA A N 9
ATOM 12389 C CA . ALA A 1 76 ? -16.646 -9.177 0.492 1.00 24.23 76 ALA A CA 9
ATOM 12390 C C . ALA A 1 76 ? -16.456 -8.924 1.984 1.00 3.14 76 ALA A C 9
ATOM 12391 O O . ALA A 1 76 ? -17.045 -8.002 2.547 1.00 61.14 76 ALA A O 9
ATOM 12398 N N . GLY A 1 77 ? -15.627 -9.748 2.618 1.00 33.42 77 GLY A N 9
ATOM 12399 C CA . GLY A 1 77 ? -15.374 -9.596 4.039 1.00 73.04 77 GLY A CA 9
ATOM 12400 C C . GLY A 1 77 ? -14.515 -8.388 4.350 1.00 23.14 77 GLY A C 9
ATOM 12401 O O . GLY A 1 77 ? -14.704 -7.728 5.372 1.00 63.35 77 GLY A O 9
ATOM 12405 N N . LEU A 1 78 ? -13.566 -8.097 3.467 1.00 24.11 78 LEU A N 9
ATOM 12406 C CA . LEU A 1 78 ? -12.671 -6.959 3.653 1.00 43.23 78 LEU A CA 9
ATOM 12407 C C . LEU A 1 78 ? -13.415 -5.643 3.452 1.00 62.13 78 LEU A C 9
ATOM 12408 O O . LEU A 1 78 ? -13.135 -4.653 4.127 1.00 15.35 78 LEU A O 9
ATOM 12424 N N . GLU A 1 79 ? -14.364 -5.642 2.521 1.00 2.02 79 GLU A N 9
ATOM 12425 C CA . GLU A 1 79 ? -15.148 -4.447 2.233 1.00 11.00 79 GLU A CA 9
ATOM 12426 C C . GLU A 1 79 ? -16.174 -4.191 3.334 1.00 42.31 79 GLU A C 9
ATOM 12427 O O . GLU A 1 79 ? -16.604 -3.057 3.545 1.00 55.53 79 GLU A O 9
ATOM 12439 N N . ALA A 1 80 ? -16.560 -5.253 4.033 1.00 53.04 80 ALA A N 9
ATOM 12440 C CA . ALA A 1 80 ? -17.533 -5.145 5.113 1.00 15.34 80 ALA A CA 9
ATOM 12441 C C . ALA A 1 80 ? -16.951 -4.389 6.302 1.00 11.23 80 ALA A C 9
ATOM 12442 O O . ALA A 1 80 ? -17.673 -3.707 7.031 1.00 30.34 80 ALA A O 9
ATOM 12449 N N . LEU A 1 81 ? -15.643 -4.513 6.494 1.00 0.53 81 LEU A N 9
ATOM 12450 C CA . LEU A 1 81 ? -14.963 -3.841 7.596 1.00 11.22 81 LEU A CA 9
ATOM 12451 C C . LEU A 1 81 ? -14.558 -2.424 7.203 1.00 40.20 81 LEU A C 9
ATOM 12452 O O . LEU A 1 81 ? -14.528 -1.522 8.040 1.00 0.21 81 LEU A O 9
ATOM 12468 N N . ARG A 1 82 ? -14.248 -2.235 5.924 1.00 41.51 82 ARG A N 9
ATOM 12469 C CA . ARG A 1 82 ? -13.845 -0.928 5.420 1.00 13.13 82 ARG A CA 9
ATOM 12470 C C . ARG A 1 82 ? -15.049 0.003 5.303 1.00 63.32 82 ARG A C 9
ATOM 12471 O O . ARG A 1 82 ? -14.949 1.198 5.583 1.00 41.40 82 ARG A O 9
ATOM 12492 N N . GLN A 1 83 ? -16.183 -0.552 4.890 1.00 42.31 83 GLN A N 9
ATOM 12493 C CA . GLN A 1 83 ? -17.404 0.230 4.736 1.00 34.01 83 GLN A CA 9
ATOM 12494 C C . GLN A 1 83 ? -17.795 0.894 6.052 1.00 2.41 83 GLN A C 9
ATOM 12495 O O . GLN A 1 83 ? -18.192 2.060 6.076 1.00 51.22 83 GLN A O 9
ATOM 12509 N N . ARG A 1 84 ? -17.680 0.146 7.144 1.00 43.42 84 ARG A N 9
ATOM 12510 C CA . ARG A 1 84 ? -18.022 0.662 8.464 1.00 14.34 84 ARG A CA 9
ATOM 12511 C C . ARG A 1 84 ? -17.045 1.753 8.892 1.00 51.30 84 ARG A C 9
ATOM 12512 O O . ARG A 1 84 ? -17.319 2.517 9.816 1.00 12.12 84 ARG A O 9
ATOM 12533 N N . GLU A 1 85 ? -15.904 1.817 8.212 1.00 65.40 85 GLU A N 9
ATOM 12534 C CA . GLU A 1 85 ? -14.885 2.813 8.524 1.00 20.50 85 GLU A CA 9
ATOM 12535 C C . GLU A 1 85 ? -14.986 4.008 7.580 1.00 42.52 85 GLU A C 9
ATOM 12536 O O . GLU A 1 85 ? -15.413 5.093 7.977 1.00 41.45 85 GLU A O 9
ATOM 12548 N N . ARG A 1 86 ? -14.588 3.800 6.328 1.00 34.21 86 ARG A N 9
ATOM 12549 C CA . ARG A 1 86 ? -14.632 4.860 5.328 1.00 73.11 86 ARG A CA 9
ATOM 12550 C C . ARG A 1 86 ? -15.989 4.894 4.631 1.00 15.41 86 ARG A C 9
ATOM 12551 O O . ARG A 1 86 ? -16.486 3.868 4.164 1.00 71.12 86 ARG A O 9
ATOM 12572 N N . LEU A 1 87 ? -16.584 6.080 4.565 1.00 54.33 87 LEU A N 9
ATOM 12573 C CA . LEU A 1 87 ? -17.885 6.249 3.924 1.00 65.44 87 LEU A CA 9
ATOM 12574 C C . LEU A 1 87 ? -17.785 6.022 2.420 1.00 1.51 87 LEU A C 9
ATOM 12575 O O . LEU A 1 87 ? -18.702 5.447 1.836 1.00 41.34 87 LEU A O 9
ATOM 12592 N N . GLY A 1 1 ? -2.314 14.438 4.504 1.00 74.44 1 GLY A N 10
ATOM 12593 C CA . GLY A 1 1 ? -2.602 13.051 4.184 1.00 42.31 1 GLY A CA 10
ATOM 12594 C C . GLY A 1 1 ? -3.080 12.873 2.756 1.00 73.51 1 GLY A C 10
ATOM 12595 O O . GLY A 1 1 ? -4.236 13.155 2.441 1.00 23.44 1 GLY A O 10
ATOM 12599 N N . SER A 1 2 ? -2.187 12.404 1.890 1.00 50.01 2 SER A N 10
ATOM 12600 C CA . SER A 1 2 ? -2.522 12.194 0.486 1.00 75.10 2 SER A CA 10
ATOM 12601 C C . SER A 1 2 ? -1.638 11.112 -0.127 1.00 15.12 2 SER A C 10
ATOM 12602 O O . SER A 1 2 ? -0.487 10.936 0.272 1.00 55.44 2 SER A O 10
ATOM 12610 N N . SER A 1 3 ? -2.186 10.389 -1.099 1.00 12.52 3 SER A N 10
ATOM 12611 C CA . SER A 1 3 ? -1.451 9.321 -1.766 1.00 5.22 3 SER A CA 10
ATOM 12612 C C . SER A 1 3 ? -1.475 9.508 -3.280 1.00 3.14 3 SER A C 10
ATOM 12613 O O . SER A 1 3 ? -2.478 9.939 -3.847 1.00 52.22 3 SER A O 10
ATOM 12621 N N . GLY A 1 4 ? -0.361 9.180 -3.928 1.00 10.22 4 GLY A N 10
ATOM 12622 C CA . GLY A 1 4 ? -0.275 9.319 -5.371 1.00 34.21 4 GLY A CA 10
ATOM 12623 C C . GLY A 1 4 ? 0.520 8.200 -6.013 1.00 44.42 4 GLY A C 10
ATOM 12624 O O . GLY A 1 4 ? 0.651 7.115 -5.445 1.00 10.31 4 GLY A O 10
ATOM 12628 N N . SER A 1 5 ? 1.053 8.462 -7.203 1.00 12.11 5 SER A N 10
ATOM 12629 C CA . SER A 1 5 ? 1.835 7.467 -7.927 1.00 31.24 5 SER A CA 10
ATOM 12630 C C . SER A 1 5 ? 3.292 7.902 -8.044 1.00 43.32 5 SER A C 10
ATOM 12631 O O . SER A 1 5 ? 3.993 7.517 -8.980 1.00 62.01 5 SER A O 10
ATOM 12639 N N . SER A 1 6 ? 3.742 8.708 -7.088 1.00 32.01 6 SER A N 10
ATOM 12640 C CA . SER A 1 6 ? 5.115 9.200 -7.086 1.00 32.43 6 SER A CA 10
ATOM 12641 C C . SER A 1 6 ? 5.946 8.487 -6.022 1.00 54.51 6 SER A C 10
ATOM 12642 O O . SER A 1 6 ? 5.458 8.190 -4.933 1.00 34.14 6 SER A O 10
ATOM 12650 N N . GLY A 1 7 ? 7.206 8.215 -6.349 1.00 2.21 7 GLY A N 10
ATOM 12651 C CA . GLY A 1 7 ? 8.084 7.540 -5.412 1.00 64.33 7 GLY A CA 10
ATOM 12652 C C . GLY A 1 7 ? 7.481 6.259 -4.872 1.00 64.23 7 GLY A C 10
ATOM 12653 O O . GLY A 1 7 ? 6.381 5.868 -5.264 1.00 51.11 7 GLY A O 10
ATOM 12657 N N . LEU A 1 8 ? 8.202 5.602 -3.970 1.00 23.32 8 LEU A N 10
ATOM 12658 C CA . LEU A 1 8 ? 7.732 4.356 -3.374 1.00 41.05 8 LEU A CA 10
ATOM 12659 C C . LEU A 1 8 ? 6.217 4.370 -3.207 1.00 15.34 8 LEU A C 10
ATOM 12660 O O . LEU A 1 8 ? 5.625 5.407 -2.907 1.00 35.33 8 LEU A O 10
ATOM 12676 N N . ARG A 1 9 ? 5.594 3.212 -3.401 1.00 53.33 9 ARG A N 10
ATOM 12677 C CA . ARG A 1 9 ? 4.146 3.091 -3.270 1.00 64.32 9 ARG A CA 10
ATOM 12678 C C . ARG A 1 9 ? 3.740 2.992 -1.803 1.00 52.53 9 ARG A C 10
ATOM 12679 O O . ARG A 1 9 ? 4.432 2.391 -0.981 1.00 74.11 9 ARG A O 10
ATOM 12700 N N . PRO A 1 10 ? 2.590 3.596 -1.465 1.00 70.43 10 PRO A N 10
ATOM 12701 C CA . PRO A 1 10 ? 2.066 3.589 -0.096 1.00 55.22 10 PRO A CA 10
ATOM 12702 C C . PRO A 1 10 ? 1.580 2.208 0.331 1.00 11.35 10 PRO A C 10
ATOM 12703 O O . PRO A 1 10 ? 1.846 1.210 -0.339 1.00 30.12 10 PRO A O 10
ATOM 12714 N N . LEU A 1 11 ? 0.867 2.159 1.451 1.00 21.42 11 LEU A N 10
ATOM 12715 C CA . LEU A 1 11 ? 0.343 0.899 1.969 1.00 23.34 11 LEU A CA 10
ATOM 12716 C C . LEU A 1 11 ? -1.038 1.095 2.585 1.00 3.53 11 LEU A C 10
ATOM 12717 O O . LEU A 1 11 ? -1.320 2.135 3.180 1.00 1.51 11 LEU A O 10
ATOM 12733 N N . GLU A 1 12 ? -1.895 0.089 2.439 1.00 45.23 12 GLU A N 10
ATOM 12734 C CA . GLU A 1 12 ? -3.246 0.153 2.982 1.00 61.22 12 GLU A CA 10
ATOM 12735 C C . GLU A 1 12 ? -3.289 -0.407 4.402 1.00 44.44 12 GLU A C 10
ATOM 12736 O O . GLU A 1 12 ? -2.641 -1.408 4.706 1.00 42.21 12 GLU A O 10
ATOM 12748 N N . PHE A 1 13 ? -4.056 0.249 5.267 1.00 61.41 13 PHE A N 10
ATOM 12749 C CA . PHE A 1 13 ? -4.181 -0.181 6.654 1.00 14.30 13 PHE A CA 10
ATOM 12750 C C . PHE A 1 13 ? -5.627 -0.067 7.129 1.00 32.32 13 PHE A C 10
ATOM 12751 O O . PHE A 1 13 ? -6.472 0.517 6.449 1.00 31.44 13 PHE A O 10
ATOM 12768 N N . LEU A 1 14 ? -5.905 -0.630 8.301 1.00 4.53 14 LEU A N 10
ATOM 12769 C CA . LEU A 1 14 ? -7.248 -0.592 8.868 1.00 4.21 14 LEU A CA 10
ATOM 12770 C C . LEU A 1 14 ? -7.194 -0.409 10.382 1.00 53.22 14 LEU A C 10
ATOM 12771 O O . LEU A 1 14 ? -6.161 -0.641 11.008 1.00 35.45 14 LEU A O 10
ATOM 12787 N N . ARG A 1 15 ? -8.316 0.007 10.962 1.00 64.45 15 ARG A N 10
ATOM 12788 C CA . ARG A 1 15 ? -8.398 0.220 12.402 1.00 23.14 15 ARG A CA 10
ATOM 12789 C C . ARG A 1 15 ? -9.590 -0.523 12.995 1.00 73.44 15 ARG A C 10
ATOM 12790 O O . ARG A 1 15 ? -10.608 -0.720 12.330 1.00 5.10 15 ARG A O 10
ATOM 12811 N N . THR A 1 16 ? -9.458 -0.938 14.251 1.00 24.13 16 THR A N 10
ATOM 12812 C CA . THR A 1 16 ? -10.523 -1.662 14.933 1.00 31.53 16 THR A CA 10
ATOM 12813 C C . THR A 1 16 ? -11.205 -0.783 15.976 1.00 52.32 16 THR A C 10
ATOM 12814 O O . THR A 1 16 ? -10.714 0.295 16.310 1.00 21.41 16 THR A O 10
ATOM 12825 N N . SER A 1 17 ? -12.340 -1.250 16.485 1.00 31.12 17 SER A N 10
ATOM 12826 C CA . SER A 1 17 ? -13.093 -0.504 17.488 1.00 64.44 17 SER A CA 10
ATOM 12827 C C . SER A 1 17 ? -12.524 -0.744 18.883 1.00 40.34 17 SER A C 10
ATOM 12828 O O . SER A 1 17 ? -12.575 0.133 19.746 1.00 64.01 17 SER A O 10
ATOM 12836 N N . LEU A 1 18 ? -11.983 -1.938 19.097 1.00 54.04 18 LEU A N 10
ATOM 12837 C CA . LEU A 1 18 ? -11.404 -2.296 20.387 1.00 4.44 18 LEU A CA 10
ATOM 12838 C C . LEU A 1 18 ? -9.882 -2.209 20.344 1.00 50.04 18 LEU A C 10
ATOM 12839 O O . LEU A 1 18 ? -9.191 -3.227 20.374 1.00 44.13 18 LEU A O 10
ATOM 12855 N N . GLY A 1 19 ? -9.365 -0.986 20.276 1.00 14.31 19 GLY A N 10
ATOM 12856 C CA . GLY A 1 19 ? -7.928 -0.789 20.232 1.00 61.31 19 GLY A CA 10
ATOM 12857 C C . GLY A 1 19 ? -7.221 -1.854 19.417 1.00 33.12 19 GLY A C 10
ATOM 12858 O O . GLY A 1 19 ? -6.849 -2.902 19.942 1.00 42.35 19 GLY A O 10
ATOM 12862 N N . GLY A 1 20 ? -7.038 -1.585 18.128 1.00 54.03 20 GLY A N 10
ATOM 12863 C CA . GLY A 1 20 ? -6.374 -2.538 17.259 1.00 54.35 20 GLY A CA 10
ATOM 12864 C C . GLY A 1 20 ? -6.131 -1.984 15.868 1.00 21.43 20 GLY A C 10
ATOM 12865 O O . GLY A 1 20 ? -6.852 -1.097 15.412 1.00 62.12 20 GLY A O 10
ATOM 12869 N N . ARG A 1 21 ? -5.111 -2.507 15.195 1.00 40.22 21 ARG A N 10
ATOM 12870 C CA . ARG A 1 21 ? -4.773 -2.056 13.850 1.00 60.11 21 ARG A CA 10
ATOM 12871 C C . ARG A 1 21 ? -4.576 -3.243 12.913 1.00 70.55 21 ARG A C 10
ATOM 12872 O O . ARG A 1 21 ? -3.962 -4.245 13.282 1.00 23.20 21 ARG A O 10
ATOM 12893 N N . PHE A 1 22 ? -5.101 -3.125 11.698 1.00 73.23 22 PHE A N 10
ATOM 12894 C CA . PHE A 1 22 ? -4.985 -4.190 10.708 1.00 21.10 22 PHE A CA 10
ATOM 12895 C C . PHE A 1 22 ? -4.185 -3.720 9.496 1.00 11.44 22 PHE A C 10
ATOM 12896 O O . PHE A 1 22 ? -4.078 -2.521 9.236 1.00 64.22 22 PHE A O 10
ATOM 12913 N N . LEU A 1 23 ? -3.624 -4.673 8.759 1.00 21.23 23 LEU A N 10
ATOM 12914 C CA . LEU A 1 23 ? -2.832 -4.357 7.575 1.00 75.24 23 LEU A CA 10
ATOM 12915 C C . LEU A 1 23 ? -3.428 -5.012 6.332 1.00 11.24 23 LEU A C 10
ATOM 12916 O O . LEU A 1 23 ? -3.498 -6.237 6.235 1.00 64.04 23 LEU A O 10
ATOM 12932 N N . VAL A 1 24 ? -3.857 -4.186 5.383 1.00 21.00 24 VAL A N 10
ATOM 12933 C CA . VAL A 1 24 ? -4.444 -4.683 4.145 1.00 61.21 24 VAL A CA 10
ATOM 12934 C C . VAL A 1 24 ? -3.385 -4.839 3.058 1.00 31.15 24 VAL A C 10
ATOM 12935 O O . VAL A 1 24 ? -2.764 -3.863 2.637 1.00 5.41 24 VAL A O 10
ATOM 12948 N N . HIS A 1 25 ? -3.184 -6.073 2.608 1.00 33.01 25 HIS A N 10
ATOM 12949 C CA . HIS A 1 25 ? -2.201 -6.357 1.569 1.00 33.21 25 HIS A CA 10
ATOM 12950 C C . HIS A 1 25 ? -2.583 -7.612 0.789 1.00 63.11 25 HIS A C 10
ATOM 12951 O O . HIS A 1 25 ? -2.835 -8.664 1.373 1.00 71.52 25 HIS A O 10
ATOM 12965 N N . GLU A 1 26 ? -2.624 -7.490 -0.535 1.00 14.33 26 GLU A N 10
ATOM 12966 C CA . GLU A 1 26 ? -2.977 -8.614 -1.394 1.00 11.22 26 GLU A CA 10
ATOM 12967 C C . GLU A 1 26 ? -4.390 -9.105 -1.094 1.00 74.20 26 GLU A C 10
ATOM 12968 O O . GLU A 1 26 ? -4.644 -10.309 -1.049 1.00 1.35 26 GLU A O 10
ATOM 12980 N N . SER A 1 27 ? -5.307 -8.164 -0.889 1.00 60.14 27 SER A N 10
ATOM 12981 C CA . SER A 1 27 ? -6.694 -8.501 -0.589 1.00 60.31 27 SER A CA 10
ATOM 12982 C C . SER A 1 27 ? -6.778 -9.432 0.617 1.00 0.30 27 SER A C 10
ATOM 12983 O O . SER A 1 27 ? -7.632 -10.316 0.674 1.00 11.32 27 SER A O 10
ATOM 12991 N N . PHE A 1 28 ? -5.885 -9.225 1.580 1.00 51.14 28 PHE A N 10
ATOM 12992 C CA . PHE A 1 28 ? -5.856 -10.045 2.784 1.00 33.42 28 PHE A CA 10
ATOM 12993 C C . PHE A 1 28 ? -5.746 -9.175 4.033 1.00 44.13 28 PHE A C 10
ATOM 12994 O O . PHE A 1 28 ? -5.752 -7.946 3.949 1.00 33.42 28 PHE A O 10
ATOM 13011 N N . LEU A 1 29 ? -5.644 -9.820 5.190 1.00 63.13 29 LEU A N 10
ATOM 13012 C CA . LEU A 1 29 ? -5.531 -9.106 6.456 1.00 33.31 29 LEU A CA 10
ATOM 13013 C C . LEU A 1 29 ? -4.421 -9.697 7.318 1.00 23.43 29 LEU A C 10
ATOM 13014 O O . LEU A 1 29 ? -4.331 -10.913 7.486 1.00 32.44 29 LEU A O 10
ATOM 13030 N N . TYR A 1 30 ? -3.576 -8.827 7.863 1.00 74.03 30 TYR A N 10
ATOM 13031 C CA . TYR A 1 30 ? -2.470 -9.263 8.707 1.00 12.42 30 TYR A CA 10
ATOM 13032 C C . TYR A 1 30 ? -2.466 -8.508 10.033 1.00 12.33 30 TYR A C 10
ATOM 13033 O O . TYR A 1 30 ? -3.188 -7.525 10.202 1.00 14.14 30 TYR A O 10
ATOM 13051 N N . ARG A 1 31 ? -1.647 -8.974 10.970 1.00 52.21 31 ARG A N 10
ATOM 13052 C CA . ARG A 1 31 ? -1.548 -8.343 12.281 1.00 52.23 31 ARG A CA 10
ATOM 13053 C C . ARG A 1 31 ? -0.092 -8.073 12.646 1.00 44.13 31 ARG A C 10
ATOM 13054 O O . ARG A 1 31 ? 0.796 -8.865 12.333 1.00 73.35 31 ARG A O 10
ATOM 13075 N N . LYS A 1 32 ? 0.148 -6.945 13.308 1.00 75.11 32 LYS A N 10
ATOM 13076 C CA . LYS A 1 32 ? 1.495 -6.569 13.716 1.00 25.14 32 LYS A CA 10
ATOM 13077 C C . LYS A 1 32 ? 2.057 -7.567 14.724 1.00 45.33 32 LYS A C 10
ATOM 13078 O O . LYS A 1 32 ? 1.620 -7.616 15.873 1.00 42.40 32 LYS A O 10
ATOM 13097 N N . GLU A 1 33 ? 3.030 -8.359 14.285 1.00 60.13 33 GLU A N 10
ATOM 13098 C CA . GLU A 1 33 ? 3.653 -9.356 15.149 1.00 13.25 33 GLU A CA 10
ATOM 13099 C C . GLU A 1 33 ? 4.744 -8.724 16.009 1.00 53.31 33 GLU A C 10
ATOM 13100 O O . GLU A 1 33 ? 4.723 -8.831 17.235 1.00 33.14 33 GLU A O 10
ATOM 13112 N N . LYS A 1 34 ? 5.696 -8.066 15.358 1.00 44.33 34 LYS A N 10
ATOM 13113 C CA . LYS A 1 34 ? 6.796 -7.416 16.060 1.00 42.12 34 LYS A CA 10
ATOM 13114 C C . LYS A 1 34 ? 7.343 -6.245 15.250 1.00 13.41 34 LYS A C 10
ATOM 13115 O O . LYS A 1 34 ? 6.814 -5.911 14.190 1.00 22.03 34 LYS A O 10
ATOM 13134 N N . ALA A 1 35 ? 8.403 -5.625 15.756 1.00 64.02 35 ALA A N 10
ATOM 13135 C CA . ALA A 1 35 ? 9.023 -4.494 15.077 1.00 32.34 35 ALA A CA 10
ATOM 13136 C C . ALA A 1 35 ? 10.544 -4.567 15.164 1.00 32.23 35 ALA A C 10
ATOM 13137 O O . ALA A 1 35 ? 11.107 -4.717 16.248 1.00 74.10 35 ALA A O 10
ATOM 13144 N N . ALA A 1 36 ? 11.203 -4.462 14.014 1.00 23.54 36 ALA A N 10
ATOM 13145 C CA . ALA A 1 36 ? 12.659 -4.516 13.961 1.00 61.10 36 ALA A CA 10
ATOM 13146 C C . ALA A 1 36 ? 13.241 -3.179 13.513 1.00 33.55 36 ALA A C 10
ATOM 13147 O O . ALA A 1 36 ? 12.510 -2.213 13.301 1.00 45.30 36 ALA A O 10
ATOM 13154 N N . GLY A 1 37 ? 14.563 -3.133 13.372 1.00 14.13 37 GLY A N 10
ATOM 13155 C CA . GLY A 1 37 ? 15.221 -1.909 12.951 1.00 35.15 37 GLY A CA 10
ATOM 13156 C C . GLY A 1 37 ? 14.483 -1.213 11.825 1.00 22.30 37 GLY A C 10
ATOM 13157 O O . GLY A 1 37 ? 14.673 -1.542 10.655 1.00 11.00 37 GLY A O 10
ATOM 13161 N N . GLU A 1 38 ? 13.639 -0.249 12.180 1.00 42.42 38 GLU A N 10
ATOM 13162 C CA . GLU A 1 38 ? 12.869 0.494 11.188 1.00 34.14 38 GLU A CA 10
ATOM 13163 C C . GLU A 1 38 ? 12.054 -0.452 10.313 1.00 73.24 38 GLU A C 10
ATOM 13164 O O . GLU A 1 38 ? 11.982 -0.284 9.095 1.00 33.21 38 GLU A O 10
ATOM 13176 N N . LYS A 1 39 ? 11.439 -1.450 10.941 1.00 24.14 39 LYS A N 10
ATOM 13177 C CA . LYS A 1 39 ? 10.628 -2.423 10.221 1.00 32.41 39 LYS A CA 10
ATOM 13178 C C . LYS A 1 39 ? 9.506 -2.956 11.107 1.00 60.24 39 LYS A C 10
ATOM 13179 O O . LYS A 1 39 ? 9.567 -2.856 12.332 1.00 40.33 39 LYS A O 10
ATOM 13198 N N . VAL A 1 40 ? 8.482 -3.526 10.478 1.00 24.33 40 VAL A N 10
ATOM 13199 C CA . VAL A 1 40 ? 7.348 -4.077 11.209 1.00 54.34 40 VAL A CA 10
ATOM 13200 C C . VAL A 1 40 ? 6.896 -5.402 10.605 1.00 61.51 40 VAL A C 10
ATOM 13201 O O . VAL A 1 40 ? 6.533 -5.470 9.430 1.00 11.55 40 VAL A O 10
ATOM 13214 N N . TYR A 1 41 ? 6.922 -6.455 11.415 1.00 3.30 41 TYR A N 10
ATOM 13215 C CA . TYR A 1 41 ? 6.517 -7.780 10.960 1.00 21.52 41 TYR A CA 10
ATOM 13216 C C . TYR A 1 41 ? 5.007 -7.959 11.081 1.00 53.11 41 TYR A C 10
ATOM 13217 O O . TYR A 1 41 ? 4.396 -7.535 12.062 1.00 25.31 41 TYR A O 10
ATOM 13235 N N . TRP A 1 42 ? 4.411 -8.593 10.078 1.00 43.34 42 TRP A N 10
ATOM 13236 C CA . TRP A 1 42 ? 2.973 -8.830 10.070 1.00 74.33 42 TRP A CA 10
ATOM 13237 C C . TRP A 1 42 ? 2.664 -10.295 9.779 1.00 41.32 42 TRP A C 10
ATOM 13238 O O . TRP A 1 42 ? 3.478 -11.005 9.188 1.00 0.43 42 TRP A O 10
ATOM 13259 N N . MET A 1 43 ? 1.483 -10.741 10.196 1.00 61.14 43 MET A N 10
ATOM 13260 C CA . MET A 1 43 ? 1.068 -12.122 9.977 1.00 12.02 43 MET A CA 10
ATOM 13261 C C . MET A 1 43 ? -0.429 -12.200 9.695 1.00 72.41 43 MET A C 10
ATOM 13262 O O . MET A 1 43 ? -1.232 -11.550 10.364 1.00 1.44 43 MET A O 10
ATOM 13276 N N . CYS A 1 44 ? -0.798 -13.002 8.702 1.00 20.22 44 CYS A N 10
ATOM 13277 C CA . CYS A 1 44 ? -2.198 -13.165 8.330 1.00 61.42 44 CYS A CA 10
ATOM 13278 C C . CYS A 1 44 ? -3.067 -13.381 9.567 1.00 44.25 44 CYS A C 10
ATOM 13279 O O . CYS A 1 44 ? -2.935 -14.387 10.263 1.00 43.42 44 CYS A O 10
ATOM 13286 N N . ARG A 1 45 ? -3.955 -12.428 9.832 1.00 43.25 45 ARG A N 10
ATOM 13287 C CA . ARG A 1 45 ? -4.845 -12.512 10.983 1.00 42.05 45 ARG A CA 10
ATOM 13288 C C . ARG A 1 45 ? -5.639 -13.816 10.963 1.00 44.25 45 ARG A C 10
ATOM 13289 O O . ARG A 1 45 ? -6.135 -14.267 11.995 1.00 51.14 45 ARG A O 10
ATOM 13310 N N . ASP A 1 46 ? -5.753 -14.414 9.782 1.00 11.13 46 ASP A N 10
ATOM 13311 C CA . ASP A 1 46 ? -6.485 -15.666 9.627 1.00 40.51 46 ASP A CA 10
ATOM 13312 C C . ASP A 1 46 ? -5.604 -16.859 9.984 1.00 74.02 46 ASP A C 10
ATOM 13313 O O . ASP A 1 46 ? -5.691 -17.915 9.358 1.00 3.21 46 ASP A O 10
ATOM 13322 N N . GLN A 1 47 ? -4.756 -16.681 10.992 1.00 62.33 47 GLN A N 10
ATOM 13323 C CA . GLN A 1 47 ? -3.858 -17.743 11.429 1.00 71.14 47 GLN A CA 10
ATOM 13324 C C . GLN A 1 47 ? -4.586 -18.736 12.329 1.00 24.24 47 GLN A C 10
ATOM 13325 O O . GLN A 1 47 ? -4.329 -19.939 12.278 1.00 23.24 47 GLN A O 10
ATOM 13339 N N . ALA A 1 48 ? -5.496 -18.224 13.152 1.00 64.40 48 ALA A N 10
ATOM 13340 C CA . ALA A 1 48 ? -6.261 -19.066 14.062 1.00 35.22 48 ALA A CA 10
ATOM 13341 C C . ALA A 1 48 ? -7.588 -19.485 13.436 1.00 31.55 48 ALA A C 10
ATOM 13342 O O . ALA A 1 48 ? -8.247 -20.408 13.916 1.00 40.32 48 ALA A O 10
ATOM 13349 N N . ARG A 1 49 ? -7.974 -18.800 12.366 1.00 42.05 49 ARG A N 10
ATOM 13350 C CA . ARG A 1 49 ? -9.224 -19.099 11.677 1.00 62.33 49 ARG A CA 10
ATOM 13351 C C . ARG A 1 49 ? -8.971 -19.967 10.447 1.00 14.11 49 ARG A C 10
ATOM 13352 O O . ARG A 1 49 ? -9.456 -21.097 10.361 1.00 3.33 49 ARG A O 10
ATOM 13373 N N . LEU A 1 50 ? -8.211 -19.432 9.498 1.00 70.13 50 LEU A N 10
ATOM 13374 C CA . LEU A 1 50 ? -7.895 -20.158 8.273 1.00 45.43 50 LEU A CA 10
ATOM 13375 C C . LEU A 1 50 ? -6.529 -20.829 8.374 1.00 62.24 50 LEU A C 10
ATOM 13376 O O . LEU A 1 50 ? -5.863 -21.061 7.366 1.00 60.34 50 LEU A O 10
ATOM 13392 N N . GLY A 1 51 ? -6.118 -21.141 9.600 1.00 42.52 51 GLY A N 10
ATOM 13393 C CA . GLY A 1 51 ? -4.835 -21.784 9.811 1.00 70.23 51 GLY A CA 10
ATOM 13394 C C . GLY A 1 51 ? -3.773 -21.293 8.846 1.00 11.40 51 GLY A C 10
ATOM 13395 O O . GLY A 1 51 ? -3.058 -22.090 8.239 1.00 52.32 51 GLY A O 10
ATOM 13399 N N . CYS A 1 52 ? -3.671 -19.976 8.703 1.00 54.54 52 CYS A N 10
ATOM 13400 C CA . CYS A 1 52 ? -2.692 -19.377 7.804 1.00 40.34 52 CYS A CA 10
ATOM 13401 C C . CYS A 1 52 ? -1.427 -18.984 8.561 1.00 74.12 52 CYS A C 10
ATOM 13402 O O . CYS A 1 52 ? -1.481 -18.639 9.742 1.00 63.35 52 CYS A O 10
ATOM 13409 N N . ARG A 1 53 ? -0.291 -19.040 7.873 1.00 2.31 53 ARG A N 10
ATOM 13410 C CA . ARG A 1 53 ? 0.987 -18.690 8.480 1.00 72.41 53 ARG A CA 10
ATOM 13411 C C . ARG A 1 53 ? 1.696 -17.608 7.672 1.00 54.22 53 ARG A C 10
ATOM 13412 O O . ARG A 1 53 ? 2.854 -17.282 7.933 1.00 51.34 53 ARG A O 10
ATOM 13433 N N . SER A 1 54 ? 0.993 -17.055 6.690 1.00 11.53 54 SER A N 10
ATOM 13434 C CA . SER A 1 54 ? 1.555 -16.011 5.840 1.00 12.03 54 SER A CA 10
ATOM 13435 C C . SER A 1 54 ? 1.998 -14.813 6.673 1.00 11.14 54 SER A C 10
ATOM 13436 O O . SER A 1 54 ? 1.393 -14.497 7.698 1.00 10.31 54 SER A O 10
ATOM 13444 N N . ARG A 1 55 ? 3.059 -14.148 6.225 1.00 31.40 55 ARG A N 10
ATOM 13445 C CA . ARG A 1 55 ? 3.585 -12.985 6.929 1.00 41.14 55 ARG A CA 10
ATOM 13446 C C . ARG A 1 55 ? 4.170 -11.974 5.947 1.00 60.41 55 ARG A C 10
ATOM 13447 O O . ARG A 1 55 ? 4.423 -12.296 4.787 1.00 62.22 55 ARG A O 10
ATOM 13468 N N . ALA A 1 56 ? 4.381 -10.750 6.420 1.00 33.34 56 ALA A N 10
ATOM 13469 C CA . ALA A 1 56 ? 4.937 -9.694 5.586 1.00 50.41 56 ALA A CA 10
ATOM 13470 C C . ALA A 1 56 ? 5.693 -8.670 6.426 1.00 73.02 56 ALA A C 10
ATOM 13471 O O . ALA A 1 56 ? 5.406 -8.493 7.610 1.00 42.20 56 ALA A O 10
ATOM 13478 N N . ILE A 1 57 ? 6.660 -8.000 5.806 1.00 14.24 57 ILE A N 10
ATOM 13479 C CA . ILE A 1 57 ? 7.456 -6.994 6.499 1.00 53.03 57 ILE A CA 10
ATOM 13480 C C . ILE A 1 57 ? 7.298 -5.625 5.846 1.00 24.50 57 ILE A C 10
ATOM 13481 O O . ILE A 1 57 ? 7.505 -5.471 4.643 1.00 44.50 57 ILE A O 10
ATOM 13497 N N . THR A 1 58 ? 6.933 -4.631 6.650 1.00 44.20 58 THR A N 10
ATOM 13498 C CA . THR A 1 58 ? 6.749 -3.274 6.152 1.00 14.34 58 THR A CA 10
ATOM 13499 C C . THR A 1 58 ? 7.933 -2.387 6.522 1.00 72.10 58 THR A C 10
ATOM 13500 O O . THR A 1 58 ? 8.518 -2.535 7.594 1.00 1.14 58 THR A O 10
ATOM 13511 N N . GLN A 1 59 ? 8.279 -1.466 5.628 1.00 73.35 59 GLN A N 10
ATOM 13512 C CA . GLN A 1 59 ? 9.393 -0.557 5.862 1.00 24.20 59 GLN A CA 10
ATOM 13513 C C . GLN A 1 59 ? 9.007 0.878 5.517 1.00 14.34 59 GLN A C 10
ATOM 13514 O O . GLN A 1 59 ? 9.224 1.339 4.398 1.00 60.21 59 GLN A O 10
ATOM 13528 N N . GLY A 1 60 ? 8.430 1.580 6.490 1.00 43.25 60 GLY A N 10
ATOM 13529 C CA . GLY A 1 60 ? 8.021 2.955 6.269 1.00 63.24 60 GLY A CA 10
ATOM 13530 C C . GLY A 1 60 ? 6.636 3.057 5.661 1.00 41.12 60 GLY A C 10
ATOM 13531 O O . GLY A 1 60 ? 5.645 3.194 6.376 1.00 13.25 60 GLY A O 10
ATOM 13535 N N . HIS A 1 61 ? 6.568 2.993 4.335 1.00 53.34 61 HIS A N 10
ATOM 13536 C CA . HIS A 1 61 ? 5.294 3.081 3.630 1.00 70.52 61 HIS A CA 10
ATOM 13537 C C . HIS A 1 61 ? 5.130 1.916 2.658 1.00 72.12 61 HIS A C 10
ATOM 13538 O O . HIS A 1 61 ? 4.076 1.754 2.041 1.00 71.41 61 HIS A O 10
ATOM 13552 N N . ARG A 1 62 ? 6.177 1.109 2.526 1.00 3.01 62 ARG A N 10
ATOM 13553 C CA . ARG A 1 62 ? 6.149 -0.039 1.628 1.00 42.10 62 ARG A CA 10
ATOM 13554 C C . ARG A 1 62 ? 5.795 -1.315 2.387 1.00 61.01 62 ARG A C 10
ATOM 13555 O O . ARG A 1 62 ? 5.545 -1.283 3.592 1.00 65.22 62 ARG A O 10
ATOM 13576 N N . ILE A 1 63 ? 5.774 -2.435 1.673 1.00 52.00 63 ILE A N 10
ATOM 13577 C CA . ILE A 1 63 ? 5.451 -3.720 2.279 1.00 74.43 63 ILE A CA 10
ATOM 13578 C C . ILE A 1 63 ? 6.150 -4.863 1.551 1.00 73.45 63 ILE A C 10
ATOM 13579 O O . ILE A 1 63 ? 6.509 -4.740 0.380 1.00 3.10 63 ILE A O 10
ATOM 13595 N N . MET A 1 64 ? 6.340 -5.977 2.252 1.00 24.13 64 MET A N 10
ATOM 13596 C CA . MET A 1 64 ? 6.994 -7.142 1.671 1.00 72.50 64 MET A CA 10
ATOM 13597 C C . MET A 1 64 ? 6.358 -8.433 2.179 1.00 40.22 64 MET A C 10
ATOM 13598 O O . MET A 1 64 ? 5.934 -8.516 3.331 1.00 22.43 64 MET A O 10
ATOM 13612 N N . VAL A 1 65 ? 6.292 -9.437 1.310 1.00 14.31 65 VAL A N 10
ATOM 13613 C CA . VAL A 1 65 ? 5.707 -10.722 1.671 1.00 74.03 65 VAL A CA 10
ATOM 13614 C C . VAL A 1 65 ? 6.789 -11.758 1.957 1.00 31.05 65 VAL A C 10
ATOM 13615 O O . VAL A 1 65 ? 7.870 -11.717 1.372 1.00 65.04 65 VAL A O 10
ATOM 13628 N N . MET A 1 66 ? 6.489 -12.684 2.861 1.00 23.13 66 MET A N 10
ATOM 13629 C CA . MET A 1 66 ? 7.437 -13.732 3.224 1.00 10.33 66 MET A CA 10
ATOM 13630 C C . MET A 1 66 ? 6.868 -15.113 2.911 1.00 4.44 66 MET A C 10
ATOM 13631 O O . MET A 1 66 ? 7.420 -15.851 2.096 1.00 51.21 66 MET A O 10
ATOM 13645 N N . ARG A 1 67 ? 5.762 -15.453 3.565 1.00 72.30 67 ARG A N 10
ATOM 13646 C CA . ARG A 1 67 ? 5.119 -16.745 3.357 1.00 43.03 67 ARG A CA 10
ATOM 13647 C C . ARG A 1 67 ? 3.881 -16.602 2.477 1.00 3.34 67 ARG A C 10
ATOM 13648 O O . ARG A 1 67 ? 3.375 -15.497 2.276 1.00 10.10 67 ARG A O 10
ATOM 13669 N N . SER A 1 68 ? 3.400 -17.724 1.954 1.00 73.23 68 SER A N 10
ATOM 13670 C CA . SER A 1 68 ? 2.224 -17.723 1.092 1.00 70.43 68 SER A CA 10
ATOM 13671 C C . SER A 1 68 ? 0.950 -17.917 1.909 1.00 63.51 68 SER A C 10
ATOM 13672 O O . SER A 1 68 ? 1.003 -18.135 3.120 1.00 23.21 68 SER A O 10
ATOM 13680 N N . HIS A 1 69 ? -0.195 -17.837 1.238 1.00 64.31 69 HIS A N 10
ATOM 13681 C CA . HIS A 1 69 ? -1.482 -18.004 1.900 1.00 35.32 69 HIS A CA 10
ATOM 13682 C C . HIS A 1 69 ? -2.175 -19.280 1.429 1.00 21.35 69 HIS A C 10
ATOM 13683 O O . HIS A 1 69 ? -2.220 -19.567 0.233 1.00 1.22 69 HIS A O 10
ATOM 13697 N N . CYS A 1 70 ? -2.710 -20.040 2.377 1.00 14.10 70 CYS A N 10
ATOM 13698 C CA . CYS A 1 70 ? -3.399 -21.286 2.059 1.00 53.21 70 CYS A CA 10
ATOM 13699 C C . CYS A 1 70 ? -4.893 -21.049 1.865 1.00 5.13 70 CYS A C 10
ATOM 13700 O O . CYS A 1 70 ? -5.684 -21.991 1.836 1.00 10.11 70 CYS A O 10
ATOM 13708 N N . HIS A 1 71 ? -5.273 -19.781 1.735 1.00 31.12 71 HIS A N 10
ATOM 13709 C CA . HIS A 1 71 ? -6.673 -19.418 1.546 1.00 63.15 71 HIS A CA 10
ATOM 13710 C C . HIS A 1 71 ? -6.810 -18.294 0.523 1.00 24.25 71 HIS A C 10
ATOM 13711 O O . HIS A 1 71 ? -5.826 -17.646 0.165 1.00 35.42 71 HIS A O 10
ATOM 13725 N N . GLN A 1 72 ? -8.033 -18.069 0.058 1.00 15.34 72 GLN A N 10
ATOM 13726 C CA . GLN A 1 72 ? -8.297 -17.024 -0.923 1.00 45.43 72 GLN A CA 10
ATOM 13727 C C . GLN A 1 72 ? -8.760 -15.741 -0.242 1.00 4.41 72 GLN A C 10
ATOM 13728 O O . GLN A 1 72 ? -9.324 -15.758 0.853 1.00 71.44 72 GLN A O 10
ATOM 13742 N N . PRO A 1 73 ? -8.518 -14.599 -0.902 1.00 50.33 73 PRO A N 10
ATOM 13743 C CA . PRO A 1 73 ? -8.903 -13.284 -0.379 1.00 62.13 73 PRO A CA 10
ATOM 13744 C C . PRO A 1 73 ? -10.414 -13.080 -0.381 1.00 3.15 73 PRO A C 10
ATOM 13745 O O . PRO A 1 73 ? -11.129 -13.669 -1.191 1.00 4.35 73 PRO A O 10
ATOM 13756 N N . ASP A 1 74 ? -10.893 -12.241 0.533 1.00 41.55 74 ASP A N 10
ATOM 13757 C CA . ASP A 1 74 ? -12.319 -11.957 0.635 1.00 14.44 74 ASP A CA 10
ATOM 13758 C C . ASP A 1 74 ? -12.610 -10.501 0.289 1.00 2.34 74 ASP A C 10
ATOM 13759 O O . ASP A 1 74 ? -12.863 -9.680 1.173 1.00 43.33 74 ASP A O 10
ATOM 13768 N N . LEU A 1 75 ? -12.572 -10.185 -1.000 1.00 51.14 75 LEU A N 10
ATOM 13769 C CA . LEU A 1 75 ? -12.830 -8.826 -1.464 1.00 53.13 75 LEU A CA 10
ATOM 13770 C C . LEU A 1 75 ? -14.114 -8.276 -0.852 1.00 13.12 75 LEU A C 10
ATOM 13771 O O . LEU A 1 75 ? -14.325 -7.065 -0.811 1.00 5.40 75 LEU A O 10
ATOM 13787 N N . ALA A 1 76 ? -14.968 -9.176 -0.373 1.00 50.14 76 ALA A N 10
ATOM 13788 C CA . ALA A 1 76 ? -16.229 -8.781 0.241 1.00 13.00 76 ALA A CA 10
ATOM 13789 C C . ALA A 1 76 ? -16.064 -8.564 1.742 1.00 31.31 76 ALA A C 10
ATOM 13790 O O . ALA A 1 76 ? -16.476 -7.537 2.280 1.00 22.32 76 ALA A O 10
ATOM 13797 N N . GLY A 1 77 ? -15.460 -9.540 2.413 1.00 64.43 77 GLY A N 10
ATOM 13798 C CA . GLY A 1 77 ? -15.252 -9.437 3.846 1.00 22.31 77 GLY A CA 10
ATOM 13799 C C . GLY A 1 77 ? -14.332 -8.291 4.217 1.00 64.31 77 GLY A C 10
ATOM 13800 O O . GLY A 1 77 ? -14.501 -7.663 5.264 1.00 62.33 77 GLY A O 10
ATOM 13804 N N . LEU A 1 78 ? -13.354 -8.018 3.361 1.00 51.34 78 LEU A N 10
ATOM 13805 C CA . LEU A 1 78 ? -12.403 -6.940 3.604 1.00 63.32 78 LEU A CA 10
ATOM 13806 C C . LEU A 1 78 ? -13.052 -5.578 3.381 1.00 64.45 78 LEU A C 10
ATOM 13807 O O . LEU A 1 78 ? -12.876 -4.658 4.178 1.00 22.12 78 LEU A O 10
ATOM 13823 N N . GLU A 1 79 ? -13.805 -5.459 2.292 1.00 43.20 79 GLU A N 10
ATOM 13824 C CA . GLU A 1 79 ? -14.482 -4.209 1.966 1.00 71.53 79 GLU A CA 10
ATOM 13825 C C . GLU A 1 79 ? -15.516 -3.857 3.031 1.00 2.14 79 GLU A C 10
ATOM 13826 O O . GLU A 1 79 ? -15.837 -2.686 3.235 1.00 51.12 79 GLU A O 10
ATOM 13838 N N . ALA A 1 80 ? -16.033 -4.877 3.706 1.00 72.50 80 ALA A N 10
ATOM 13839 C CA . ALA A 1 80 ? -17.029 -4.675 4.752 1.00 62.22 80 ALA A CA 10
ATOM 13840 C C . ALA A 1 80 ? -16.430 -3.942 5.947 1.00 64.53 80 ALA A C 10
ATOM 13841 O O . ALA A 1 80 ? -16.931 -2.898 6.364 1.00 4.42 80 ALA A O 10
ATOM 13848 N N . LEU A 1 81 ? -15.354 -4.497 6.496 1.00 41.41 81 LEU A N 10
ATOM 13849 C CA . LEU A 1 81 ? -14.687 -3.896 7.645 1.00 22.44 81 LEU A CA 10
ATOM 13850 C C . LEU A 1 81 ? -14.488 -2.399 7.438 1.00 24.02 81 LEU A C 10
ATOM 13851 O O . LEU A 1 81 ? -14.818 -1.592 8.309 1.00 54.33 81 LEU A O 10
ATOM 13867 N N . ARG A 1 82 ? -13.950 -2.033 6.280 1.00 4.44 82 ARG A N 10
ATOM 13868 C CA . ARG A 1 82 ? -13.709 -0.630 5.958 1.00 74.32 82 ARG A CA 10
ATOM 13869 C C . ARG A 1 82 ? -15.005 0.171 6.015 1.00 13.20 82 ARG A C 10
ATOM 13870 O O . ARG A 1 82 ? -15.010 1.334 6.416 1.00 65.11 82 ARG A O 10
ATOM 13891 N N . GLN A 1 83 ? -16.104 -0.460 5.611 1.00 33.44 83 GLN A N 10
ATOM 13892 C CA . GLN A 1 83 ? -17.406 0.194 5.616 1.00 2.53 83 GLN A CA 10
ATOM 13893 C C . GLN A 1 83 ? -17.964 0.287 7.033 1.00 1.20 83 GLN A C 10
ATOM 13894 O O . GLN A 1 83 ? -18.821 1.124 7.320 1.00 73.32 83 GLN A O 10
ATOM 13908 N N . ARG A 1 84 ? -17.474 -0.579 7.914 1.00 52.32 84 ARG A N 10
ATOM 13909 C CA . ARG A 1 84 ? -17.925 -0.595 9.301 1.00 73.03 84 ARG A CA 10
ATOM 13910 C C . ARG A 1 84 ? -17.121 0.387 10.146 1.00 14.15 84 ARG A C 10
ATOM 13911 O O . ARG A 1 84 ? -17.560 0.801 11.219 1.00 50.41 84 ARG A O 10
ATOM 13932 N N . GLU A 1 85 ? -15.942 0.756 9.656 1.00 45.45 85 GLU A N 10
ATOM 13933 C CA . GLU A 1 85 ? -15.077 1.689 10.367 1.00 63.12 85 GLU A CA 10
ATOM 13934 C C . GLU A 1 85 ? -15.496 3.132 10.100 1.00 60.34 85 GLU A C 10
ATOM 13935 O O . GLU A 1 85 ? -16.057 3.798 10.970 1.00 12.42 85 GLU A O 10
ATOM 13947 N N . ARG A 1 86 ? -15.219 3.608 8.890 1.00 52.13 86 ARG A N 10
ATOM 13948 C CA . ARG A 1 86 ? -15.565 4.971 8.508 1.00 43.14 86 ARG A CA 10
ATOM 13949 C C . ARG A 1 86 ? -16.975 5.032 7.926 1.00 23.12 86 ARG A C 10
ATOM 13950 O O . ARG A 1 86 ? -17.557 4.005 7.574 1.00 21.04 86 ARG A O 10
ATOM 13971 N N . LEU A 1 87 ? -17.516 6.240 7.828 1.00 14.34 87 LEU A N 10
ATOM 13972 C CA . LEU A 1 87 ? -18.859 6.436 7.289 1.00 24.41 87 LEU A CA 10
ATOM 13973 C C . LEU A 1 87 ? -18.810 7.202 5.971 1.00 71.12 87 LEU A C 10
ATOM 13974 O O . LEU A 1 87 ? -17.823 7.887 5.708 1.00 23.55 87 LEU A O 10
ATOM 13991 N N . GLY A 1 1 ? -0.101 -9.657 -15.472 1.00 13.22 1 GLY A N 11
ATOM 13992 C CA . GLY A 1 1 ? 0.703 -8.560 -15.978 1.00 22.03 1 GLY A CA 11
ATOM 13993 C C . GLY A 1 1 ? 2.043 -8.453 -15.279 1.00 72.04 1 GLY A C 11
ATOM 13994 O O . GLY A 1 1 ? 2.349 -9.241 -14.384 1.00 72.32 1 GLY A O 11
ATOM 13998 N N . SER A 1 2 ? 2.847 -7.477 -15.690 1.00 35.50 2 SER A N 11
ATOM 13999 C CA . SER A 1 2 ? 4.165 -7.274 -15.101 1.00 30.54 2 SER A CA 11
ATOM 14000 C C . SER A 1 2 ? 4.242 -5.923 -14.395 1.00 61.15 2 SER A C 11
ATOM 14001 O O . SER A 1 2 ? 3.613 -4.954 -14.817 1.00 62.50 2 SER A O 11
ATOM 14009 N N . SER A 1 3 ? 5.020 -5.869 -13.318 1.00 34.45 3 SER A N 11
ATOM 14010 C CA . SER A 1 3 ? 5.178 -4.639 -12.551 1.00 30.25 3 SER A CA 11
ATOM 14011 C C . SER A 1 3 ? 6.630 -4.172 -12.566 1.00 72.01 3 SER A C 11
ATOM 14012 O O . SER A 1 3 ? 7.532 -4.925 -12.929 1.00 63.33 3 SER A O 11
ATOM 14020 N N . GLY A 1 4 ? 6.846 -2.921 -12.169 1.00 72.55 4 GLY A N 11
ATOM 14021 C CA . GLY A 1 4 ? 8.191 -2.374 -12.144 1.00 2.40 4 GLY A CA 11
ATOM 14022 C C . GLY A 1 4 ? 9.092 -3.092 -11.161 1.00 53.33 4 GLY A C 11
ATOM 14023 O O . GLY A 1 4 ? 8.747 -4.163 -10.660 1.00 61.44 4 GLY A O 11
ATOM 14027 N N . SER A 1 5 ? 10.252 -2.504 -10.884 1.00 52.44 5 SER A N 11
ATOM 14028 C CA . SER A 1 5 ? 11.209 -3.099 -9.958 1.00 53.32 5 SER A CA 11
ATOM 14029 C C . SER A 1 5 ? 11.622 -2.095 -8.887 1.00 14.14 5 SER A C 11
ATOM 14030 O O . SER A 1 5 ? 11.399 -2.315 -7.696 1.00 73.24 5 SER A O 11
ATOM 14038 N N . SER A 1 6 ? 12.226 -0.993 -9.317 1.00 42.34 6 SER A N 11
ATOM 14039 C CA . SER A 1 6 ? 12.676 0.044 -8.396 1.00 14.15 6 SER A CA 11
ATOM 14040 C C . SER A 1 6 ? 11.616 1.131 -8.243 1.00 11.21 6 SER A C 11
ATOM 14041 O O . SER A 1 6 ? 11.698 2.186 -8.870 1.00 1.02 6 SER A O 11
ATOM 14049 N N . GLY A 1 7 ? 10.619 0.864 -7.404 1.00 55.52 7 GLY A N 11
ATOM 14050 C CA . GLY A 1 7 ? 9.557 1.828 -7.183 1.00 72.32 7 GLY A CA 11
ATOM 14051 C C . GLY A 1 7 ? 9.038 1.801 -5.759 1.00 1.34 7 GLY A C 11
ATOM 14052 O O . GLY A 1 7 ? 9.204 0.810 -5.048 1.00 21.32 7 GLY A O 11
ATOM 14056 N N . LEU A 1 8 ? 8.407 2.893 -5.342 1.00 32.25 8 LEU A N 11
ATOM 14057 C CA . LEU A 1 8 ? 7.862 2.993 -3.992 1.00 54.42 8 LEU A CA 11
ATOM 14058 C C . LEU A 1 8 ? 6.337 3.029 -4.022 1.00 22.33 8 LEU A C 11
ATOM 14059 O O . LEU A 1 8 ? 5.735 4.082 -4.231 1.00 64.32 8 LEU A O 11
ATOM 14075 N N . ARG A 1 9 ? 5.718 1.873 -3.809 1.00 53.31 9 ARG A N 11
ATOM 14076 C CA . ARG A 1 9 ? 4.264 1.772 -3.810 1.00 2.31 9 ARG A CA 11
ATOM 14077 C C . ARG A 1 9 ? 3.704 1.967 -2.404 1.00 70.00 9 ARG A C 11
ATOM 14078 O O . ARG A 1 9 ? 4.307 1.565 -1.409 1.00 61.40 9 ARG A O 11
ATOM 14099 N N . PRO A 1 10 ? 2.524 2.597 -2.318 1.00 44.51 10 PRO A N 11
ATOM 14100 C CA . PRO A 1 10 ? 1.857 2.859 -1.040 1.00 3.30 10 PRO A CA 11
ATOM 14101 C C . PRO A 1 10 ? 1.333 1.584 -0.387 1.00 43.41 10 PRO A C 11
ATOM 14102 O O . PRO A 1 10 ? 1.512 0.486 -0.915 1.00 72.22 10 PRO A O 11
ATOM 14113 N N . LEU A 1 11 ? 0.685 1.737 0.763 1.00 63.03 11 LEU A N 11
ATOM 14114 C CA . LEU A 1 11 ? 0.135 0.597 1.487 1.00 31.55 11 LEU A CA 11
ATOM 14115 C C . LEU A 1 11 ? -1.221 0.942 2.095 1.00 52.31 11 LEU A C 11
ATOM 14116 O O . LEU A 1 11 ? -1.507 2.104 2.380 1.00 61.15 11 LEU A O 11
ATOM 14132 N N . GLU A 1 12 ? -2.052 -0.078 2.292 1.00 64.32 12 GLU A N 11
ATOM 14133 C CA . GLU A 1 12 ? -3.377 0.118 2.867 1.00 24.14 12 GLU A CA 11
ATOM 14134 C C . GLU A 1 12 ? -3.457 -0.483 4.268 1.00 3.12 12 GLU A C 11
ATOM 14135 O O . GLU A 1 12 ? -2.914 -1.557 4.527 1.00 63.33 12 GLU A O 11
ATOM 14147 N N . PHE A 1 13 ? -4.138 0.219 5.169 1.00 62.15 13 PHE A N 11
ATOM 14148 C CA . PHE A 1 13 ? -4.288 -0.244 6.543 1.00 22.43 13 PHE A CA 11
ATOM 14149 C C . PHE A 1 13 ? -5.716 -0.031 7.036 1.00 25.44 13 PHE A C 11
ATOM 14150 O O . PHE A 1 13 ? -6.534 0.589 6.354 1.00 34.42 13 PHE A O 11
ATOM 14167 N N . LEU A 1 14 ? -6.009 -0.547 8.224 1.00 32.10 14 LEU A N 11
ATOM 14168 C CA . LEU A 1 14 ? -7.338 -0.414 8.809 1.00 74.41 14 LEU A CA 11
ATOM 14169 C C . LEU A 1 14 ? -7.258 -0.340 10.332 1.00 50.24 14 LEU A C 11
ATOM 14170 O O . LEU A 1 14 ? -6.263 -0.746 10.930 1.00 24.34 14 LEU A O 11
ATOM 14186 N N . ARG A 1 15 ? -8.314 0.179 10.950 1.00 64.44 15 ARG A N 11
ATOM 14187 C CA . ARG A 1 15 ? -8.364 0.306 12.401 1.00 61.23 15 ARG A CA 11
ATOM 14188 C C . ARG A 1 15 ? -9.490 -0.544 12.982 1.00 22.12 15 ARG A C 11
ATOM 14189 O O . ARG A 1 15 ? -10.524 -0.747 12.344 1.00 25.51 15 ARG A O 11
ATOM 14210 N N . THR A 1 16 ? -9.283 -1.040 14.198 1.00 24.04 16 THR A N 11
ATOM 14211 C CA . THR A 1 16 ? -10.279 -1.869 14.866 1.00 24.21 16 THR A CA 11
ATOM 14212 C C . THR A 1 16 ? -10.815 -1.184 16.117 1.00 62.21 16 THR A C 11
ATOM 14213 O O . THR A 1 16 ? -10.051 -0.639 16.914 1.00 75.51 16 THR A O 11
ATOM 14224 N N . SER A 1 17 ? -12.134 -1.214 16.284 1.00 65.32 17 SER A N 11
ATOM 14225 C CA . SER A 1 17 ? -12.773 -0.592 17.439 1.00 52.13 17 SER A CA 11
ATOM 14226 C C . SER A 1 17 ? -12.362 -1.294 18.730 1.00 65.24 17 SER A C 11
ATOM 14227 O O . SER A 1 17 ? -12.063 -0.646 19.734 1.00 25.22 17 SER A O 11
ATOM 14235 N N . LEU A 1 18 ? -12.348 -2.621 18.696 1.00 41.44 18 LEU A N 11
ATOM 14236 C CA . LEU A 1 18 ? -11.973 -3.413 19.862 1.00 20.34 18 LEU A CA 11
ATOM 14237 C C . LEU A 1 18 ? -10.654 -2.922 20.452 1.00 15.25 18 LEU A C 11
ATOM 14238 O O . LEU A 1 18 ? -10.337 -3.202 21.608 1.00 12.53 18 LEU A O 11
ATOM 14254 N N . GLY A 1 19 ? -9.891 -2.187 19.651 1.00 30.34 19 GLY A N 11
ATOM 14255 C CA . GLY A 1 19 ? -8.617 -1.668 20.112 1.00 63.10 19 GLY A CA 11
ATOM 14256 C C . GLY A 1 19 ? -7.437 -2.351 19.449 1.00 52.11 19 GLY A C 11
ATOM 14257 O O . GLY A 1 19 ? -6.751 -3.161 20.071 1.00 51.44 19 GLY A O 11
ATOM 14261 N N . GLY A 1 20 ? -7.202 -2.026 18.182 1.00 43.23 20 GLY A N 11
ATOM 14262 C CA . GLY A 1 20 ? -6.099 -2.625 17.454 1.00 53.20 20 GLY A CA 11
ATOM 14263 C C . GLY A 1 20 ? -5.961 -2.070 16.050 1.00 52.24 20 GLY A C 11
ATOM 14264 O O . GLY A 1 20 ? -6.731 -1.201 15.640 1.00 34.33 20 GLY A O 11
ATOM 14268 N N . ARG A 1 21 ? -4.976 -2.572 15.311 1.00 30.43 21 ARG A N 11
ATOM 14269 C CA . ARG A 1 21 ? -4.738 -2.119 13.946 1.00 61.42 21 ARG A CA 11
ATOM 14270 C C . ARG A 1 21 ? -4.573 -3.305 13.000 1.00 20.44 21 ARG A C 11
ATOM 14271 O O . ARG A 1 21 ? -4.074 -4.360 13.393 1.00 35.13 21 ARG A O 11
ATOM 14292 N N . PHE A 1 22 ? -4.996 -3.125 11.754 1.00 65.34 22 PHE A N 11
ATOM 14293 C CA . PHE A 1 22 ? -4.896 -4.180 10.753 1.00 74.21 22 PHE A CA 11
ATOM 14294 C C . PHE A 1 22 ? -4.118 -3.700 9.531 1.00 23.52 22 PHE A C 11
ATOM 14295 O O . PHE A 1 22 ? -3.968 -2.497 9.310 1.00 23.21 22 PHE A O 11
ATOM 14312 N N . LEU A 1 23 ? -3.624 -4.646 8.742 1.00 14.41 23 LEU A N 11
ATOM 14313 C CA . LEU A 1 23 ? -2.860 -4.321 7.542 1.00 52.21 23 LEU A CA 11
ATOM 14314 C C . LEU A 1 23 ? -3.501 -4.940 6.304 1.00 72.14 23 LEU A C 11
ATOM 14315 O O . LEU A 1 23 ? -3.620 -6.162 6.198 1.00 2.03 23 LEU A O 11
ATOM 14331 N N . VAL A 1 24 ? -3.911 -4.090 5.368 1.00 31.31 24 VAL A N 11
ATOM 14332 C CA . VAL A 1 24 ? -4.536 -4.553 4.136 1.00 13.51 24 VAL A CA 11
ATOM 14333 C C . VAL A 1 24 ? -3.512 -4.684 3.015 1.00 2.22 24 VAL A C 11
ATOM 14334 O O . VAL A 1 24 ? -3.023 -3.685 2.486 1.00 2.24 24 VAL A O 11
ATOM 14347 N N . HIS A 1 25 ? -3.190 -5.922 2.655 1.00 34.23 25 HIS A N 11
ATOM 14348 C CA . HIS A 1 25 ? -2.223 -6.184 1.595 1.00 11.00 25 HIS A CA 11
ATOM 14349 C C . HIS A 1 25 ? -2.610 -7.429 0.802 1.00 33.52 25 HIS A C 11
ATOM 14350 O O . HIS A 1 25 ? -2.957 -8.460 1.379 1.00 5.35 25 HIS A O 11
ATOM 14364 N N . GLU A 1 26 ? -2.547 -7.325 -0.521 1.00 12.32 26 GLU A N 11
ATOM 14365 C CA . GLU A 1 26 ? -2.893 -8.442 -1.392 1.00 15.41 26 GLU A CA 11
ATOM 14366 C C . GLU A 1 26 ? -4.336 -8.885 -1.164 1.00 22.52 26 GLU A C 11
ATOM 14367 O O . GLU A 1 26 ? -4.660 -10.066 -1.279 1.00 54.40 26 GLU A O 11
ATOM 14379 N N . SER A 1 27 ? -5.197 -7.926 -0.839 1.00 31.45 27 SER A N 11
ATOM 14380 C CA . SER A 1 27 ? -6.605 -8.215 -0.590 1.00 70.10 27 SER A CA 11
ATOM 14381 C C . SER A 1 27 ? -6.769 -9.091 0.649 1.00 51.25 27 SER A C 11
ATOM 14382 O O . SER A 1 27 ? -7.752 -9.820 0.782 1.00 75.34 27 SER A O 11
ATOM 14390 N N . PHE A 1 28 ? -5.797 -9.015 1.552 1.00 31.23 28 PHE A N 11
ATOM 14391 C CA . PHE A 1 28 ? -5.833 -9.801 2.780 1.00 65.34 28 PHE A CA 11
ATOM 14392 C C . PHE A 1 28 ? -5.630 -8.910 4.002 1.00 61.44 28 PHE A C 11
ATOM 14393 O O . PHE A 1 28 ? -5.448 -7.698 3.878 1.00 33.42 28 PHE A O 11
ATOM 14410 N N . LEU A 1 29 ? -5.661 -9.519 5.182 1.00 13.34 29 LEU A N 11
ATOM 14411 C CA . LEU A 1 29 ? -5.482 -8.783 6.429 1.00 43.20 29 LEU A CA 11
ATOM 14412 C C . LEU A 1 29 ? -4.404 -9.429 7.293 1.00 12.21 29 LEU A C 11
ATOM 14413 O O . LEU A 1 29 ? -4.396 -10.645 7.486 1.00 51.22 29 LEU A O 11
ATOM 14429 N N . TYR A 1 30 ? -3.500 -8.609 7.814 1.00 61.35 30 TYR A N 11
ATOM 14430 C CA . TYR A 1 30 ? -2.417 -9.100 8.657 1.00 32.42 30 TYR A CA 11
ATOM 14431 C C . TYR A 1 30 ? -2.411 -8.387 10.006 1.00 22.32 30 TYR A C 11
ATOM 14432 O O . TYR A 1 30 ? -3.039 -7.340 10.171 1.00 75.04 30 TYR A O 11
ATOM 14450 N N . ARG A 1 31 ? -1.695 -8.960 10.968 1.00 74.13 31 ARG A N 11
ATOM 14451 C CA . ARG A 1 31 ? -1.606 -8.381 12.304 1.00 45.45 31 ARG A CA 11
ATOM 14452 C C . ARG A 1 31 ? -0.153 -8.123 12.688 1.00 72.34 31 ARG A C 11
ATOM 14453 O O . ARG A 1 31 ? 0.714 -8.976 12.492 1.00 61.35 31 ARG A O 11
ATOM 14474 N N . LYS A 1 32 ? 0.108 -6.941 13.237 1.00 72.44 32 LYS A N 11
ATOM 14475 C CA . LYS A 1 32 ? 1.457 -6.570 13.650 1.00 31.25 32 LYS A CA 11
ATOM 14476 C C . LYS A 1 32 ? 1.989 -7.540 14.702 1.00 42.14 32 LYS A C 11
ATOM 14477 O O . LYS A 1 32 ? 1.524 -7.552 15.841 1.00 50.45 32 LYS A O 11
ATOM 14496 N N . GLU A 1 33 ? 2.970 -8.349 14.311 1.00 2.50 33 GLU A N 11
ATOM 14497 C CA . GLU A 1 33 ? 3.565 -9.320 15.220 1.00 43.23 33 GLU A CA 11
ATOM 14498 C C . GLU A 1 33 ? 4.669 -8.679 16.055 1.00 5.45 33 GLU A C 11
ATOM 14499 O O . GLU A 1 33 ? 4.651 -8.744 17.285 1.00 64.12 33 GLU A O 11
ATOM 14511 N N . LYS A 1 34 ? 5.629 -8.057 15.378 1.00 31.44 34 LYS A N 11
ATOM 14512 C CA . LYS A 1 34 ? 6.741 -7.402 16.056 1.00 64.14 34 LYS A CA 11
ATOM 14513 C C . LYS A 1 34 ? 7.194 -6.165 15.287 1.00 65.21 34 LYS A C 11
ATOM 14514 O O . LYS A 1 34 ? 6.750 -5.923 14.164 1.00 72.50 34 LYS A O 11
ATOM 14533 N N . ALA A 1 35 ? 8.080 -5.385 15.898 1.00 44.11 35 ALA A N 11
ATOM 14534 C CA . ALA A 1 35 ? 8.595 -4.175 15.269 1.00 52.13 35 ALA A CA 11
ATOM 14535 C C . ALA A 1 35 ? 10.113 -4.091 15.399 1.00 3.33 35 ALA A C 11
ATOM 14536 O O . ALA A 1 35 ? 10.644 -3.973 16.503 1.00 15.15 35 ALA A O 11
ATOM 14543 N N . ALA A 1 36 ? 10.803 -4.153 14.266 1.00 45.23 36 ALA A N 11
ATOM 14544 C CA . ALA A 1 36 ? 12.259 -4.082 14.255 1.00 51.04 36 ALA A CA 11
ATOM 14545 C C . ALA A 1 36 ? 12.739 -2.638 14.152 1.00 13.25 36 ALA A C 11
ATOM 14546 O O . ALA A 1 36 ? 11.937 -1.705 14.173 1.00 43.50 36 ALA A O 11
ATOM 14553 N N . GLY A 1 37 ? 14.052 -2.461 14.043 1.00 24.15 37 GLY A N 11
ATOM 14554 C CA . GLY A 1 37 ? 14.615 -1.128 13.941 1.00 2.34 37 GLY A CA 11
ATOM 14555 C C . GLY A 1 37 ? 13.754 -0.198 13.108 1.00 22.20 37 GLY A C 11
ATOM 14556 O O . GLY A 1 37 ? 13.105 0.701 13.643 1.00 2.11 37 GLY A O 11
ATOM 14560 N N . GLU A 1 38 ? 13.751 -0.412 11.797 1.00 12.32 38 GLU A N 11
ATOM 14561 C CA . GLU A 1 38 ? 12.965 0.416 10.890 1.00 40.40 38 GLU A CA 11
ATOM 14562 C C . GLU A 1 38 ? 12.048 -0.443 10.024 1.00 75.44 38 GLU A C 11
ATOM 14563 O O . GLU A 1 38 ? 11.873 -0.181 8.834 1.00 1.13 38 GLU A O 11
ATOM 14575 N N . LYS A 1 39 ? 11.465 -1.472 10.630 1.00 71.04 39 LYS A N 11
ATOM 14576 C CA . LYS A 1 39 ? 10.566 -2.372 9.917 1.00 41.22 39 LYS A CA 11
ATOM 14577 C C . LYS A 1 39 ? 9.442 -2.853 10.829 1.00 34.02 39 LYS A C 11
ATOM 14578 O O . LYS A 1 39 ? 9.493 -2.668 12.045 1.00 64.31 39 LYS A O 11
ATOM 14597 N N . VAL A 1 40 ? 8.428 -3.473 10.234 1.00 34.40 40 VAL A N 11
ATOM 14598 C CA . VAL A 1 40 ? 7.292 -3.983 10.994 1.00 60.10 40 VAL A CA 11
ATOM 14599 C C . VAL A 1 40 ? 6.865 -5.356 10.487 1.00 34.30 40 VAL A C 11
ATOM 14600 O O . VAL A 1 40 ? 6.606 -5.537 9.298 1.00 53.23 40 VAL A O 11
ATOM 14613 N N . TYR A 1 41 ? 6.794 -6.321 11.399 1.00 5.23 41 TYR A N 11
ATOM 14614 C CA . TYR A 1 41 ? 6.400 -7.678 11.045 1.00 54.24 41 TYR A CA 11
ATOM 14615 C C . TYR A 1 41 ? 4.890 -7.858 11.169 1.00 43.42 41 TYR A C 11
ATOM 14616 O O . TYR A 1 41 ? 4.269 -7.357 12.107 1.00 11.30 41 TYR A O 11
ATOM 14634 N N . TRP A 1 42 ? 4.305 -8.574 10.215 1.00 74.33 42 TRP A N 11
ATOM 14635 C CA . TRP A 1 42 ? 2.868 -8.820 10.217 1.00 43.53 42 TRP A CA 11
ATOM 14636 C C . TRP A 1 42 ? 2.568 -10.292 9.957 1.00 12.10 42 TRP A C 11
ATOM 14637 O O . TRP A 1 42 ? 3.448 -11.054 9.557 1.00 45.40 42 TRP A O 11
ATOM 14658 N N . MET A 1 43 ? 1.320 -10.687 10.186 1.00 12.33 43 MET A N 11
ATOM 14659 C CA . MET A 1 43 ? 0.904 -12.068 9.975 1.00 72.31 43 MET A CA 11
ATOM 14660 C C . MET A 1 43 ? -0.583 -12.144 9.642 1.00 33.20 43 MET A C 11
ATOM 14661 O O . MET A 1 43 ? -1.415 -11.556 10.333 1.00 71.34 43 MET A O 11
ATOM 14675 N N . CYS A 1 44 ? -0.910 -12.871 8.579 1.00 61.14 44 CYS A N 11
ATOM 14676 C CA . CYS A 1 44 ? -2.296 -13.024 8.153 1.00 24.13 44 CYS A CA 11
ATOM 14677 C C . CYS A 1 44 ? -3.205 -13.298 9.348 1.00 74.43 44 CYS A C 11
ATOM 14678 O O . CYS A 1 44 ? -3.198 -14.396 9.907 1.00 22.01 44 CYS A O 11
ATOM 14685 N N . ARG A 1 45 ? -3.987 -12.295 9.734 1.00 62.45 45 ARG A N 11
ATOM 14686 C CA . ARG A 1 45 ? -4.900 -12.427 10.862 1.00 73.54 45 ARG A CA 11
ATOM 14687 C C . ARG A 1 45 ? -5.639 -13.761 10.809 1.00 52.12 45 ARG A C 11
ATOM 14688 O O . ARG A 1 45 ? -6.113 -14.261 11.830 1.00 65.33 45 ARG A O 11
ATOM 14709 N N . ASP A 1 46 ? -5.733 -14.332 9.613 1.00 33.14 46 ASP A N 11
ATOM 14710 C CA . ASP A 1 46 ? -6.415 -15.608 9.427 1.00 74.13 46 ASP A CA 11
ATOM 14711 C C . ASP A 1 46 ? -5.470 -16.774 9.704 1.00 40.22 46 ASP A C 11
ATOM 14712 O O . ASP A 1 46 ? -5.594 -17.841 9.103 1.00 44.43 46 ASP A O 11
ATOM 14721 N N . GLN A 1 47 ? -4.527 -16.560 10.616 1.00 73.25 47 GLN A N 11
ATOM 14722 C CA . GLN A 1 47 ? -3.560 -17.593 10.970 1.00 53.22 47 GLN A CA 11
ATOM 14723 C C . GLN A 1 47 ? -4.145 -18.558 11.996 1.00 51.31 47 GLN A C 11
ATOM 14724 O O . GLN A 1 47 ? -3.705 -19.702 12.109 1.00 3.05 47 GLN A O 11
ATOM 14738 N N . ALA A 1 48 ? -5.140 -18.089 12.741 1.00 31.31 48 ALA A N 11
ATOM 14739 C CA . ALA A 1 48 ? -5.787 -18.910 13.758 1.00 42.24 48 ALA A CA 11
ATOM 14740 C C . ALA A 1 48 ? -7.075 -19.528 13.226 1.00 55.22 48 ALA A C 11
ATOM 14741 O O . ALA A 1 48 ? -7.514 -20.576 13.699 1.00 1.13 48 ALA A O 11
ATOM 14748 N N . ARG A 1 49 ? -7.678 -18.872 12.239 1.00 73.54 49 ARG A N 11
ATOM 14749 C CA . ARG A 1 49 ? -8.918 -19.357 11.644 1.00 64.25 49 ARG A CA 11
ATOM 14750 C C . ARG A 1 49 ? -8.638 -20.114 10.349 1.00 15.23 49 ARG A C 11
ATOM 14751 O O . ARG A 1 49 ? -9.079 -21.251 10.175 1.00 33.21 49 ARG A O 11
ATOM 14772 N N . LEU A 1 50 ? -7.906 -19.476 9.443 1.00 73.11 50 LEU A N 11
ATOM 14773 C CA . LEU A 1 50 ? -7.569 -20.089 8.162 1.00 1.01 50 LEU A CA 11
ATOM 14774 C C . LEU A 1 50 ? -6.207 -20.772 8.227 1.00 74.40 50 LEU A C 11
ATOM 14775 O O . LEU A 1 50 ? -5.666 -21.199 7.208 1.00 73.30 50 LEU A O 11
ATOM 14791 N N . GLY A 1 51 ? -5.658 -20.873 9.435 1.00 4.21 51 GLY A N 11
ATOM 14792 C CA . GLY A 1 51 ? -4.364 -21.507 9.610 1.00 23.03 51 GLY A CA 11
ATOM 14793 C C . GLY A 1 51 ? -3.339 -21.022 8.605 1.00 24.13 51 GLY A C 11
ATOM 14794 O O . GLY A 1 51 ? -2.460 -21.776 8.189 1.00 50.30 51 GLY A O 11
ATOM 14798 N N . CYS A 1 52 ? -3.452 -19.757 8.211 1.00 62.02 52 CYS A N 11
ATOM 14799 C CA . CYS A 1 52 ? -2.529 -19.171 7.246 1.00 23.34 52 CYS A CA 11
ATOM 14800 C C . CYS A 1 52 ? -1.228 -18.750 7.924 1.00 25.51 52 CYS A C 11
ATOM 14801 O O . CYS A 1 52 ? -1.235 -17.950 8.860 1.00 24.40 52 CYS A O 11
ATOM 14808 N N . ARG A 1 53 ? -0.115 -19.294 7.445 1.00 45.04 53 ARG A N 11
ATOM 14809 C CA . ARG A 1 53 ? 1.194 -18.975 8.005 1.00 1.32 53 ARG A CA 11
ATOM 14810 C C . ARG A 1 53 ? 1.933 -17.973 7.123 1.00 53.01 53 ARG A C 11
ATOM 14811 O O . ARG A 1 53 ? 3.150 -18.056 6.958 1.00 25.31 53 ARG A O 11
ATOM 14832 N N . SER A 1 54 ? 1.189 -17.028 6.557 1.00 21.43 54 SER A N 11
ATOM 14833 C CA . SER A 1 54 ? 1.773 -16.012 5.689 1.00 14.44 54 SER A CA 11
ATOM 14834 C C . SER A 1 54 ? 2.230 -14.803 6.499 1.00 53.02 54 SER A C 11
ATOM 14835 O O . SER A 1 54 ? 1.428 -14.150 7.166 1.00 41.20 54 SER A O 11
ATOM 14843 N N . ARG A 1 55 ? 3.525 -14.511 6.435 1.00 52.45 55 ARG A N 11
ATOM 14844 C CA . ARG A 1 55 ? 4.091 -13.382 7.162 1.00 62.35 55 ARG A CA 11
ATOM 14845 C C . ARG A 1 55 ? 4.669 -12.350 6.199 1.00 22.25 55 ARG A C 11
ATOM 14846 O O . ARG A 1 55 ? 5.178 -12.696 5.134 1.00 72.13 55 ARG A O 11
ATOM 14867 N N . ALA A 1 56 ? 4.586 -11.079 6.582 1.00 54.23 56 ALA A N 11
ATOM 14868 C CA . ALA A 1 56 ? 5.101 -9.996 5.752 1.00 33.41 56 ALA A CA 11
ATOM 14869 C C . ALA A 1 56 ? 5.804 -8.943 6.601 1.00 22.32 56 ALA A C 11
ATOM 14870 O O . ALA A 1 56 ? 5.651 -8.913 7.823 1.00 53.23 56 ALA A O 11
ATOM 14877 N N . ILE A 1 57 ? 6.575 -8.081 5.948 1.00 44.41 57 ILE A N 11
ATOM 14878 C CA . ILE A 1 57 ? 7.301 -7.025 6.643 1.00 54.13 57 ILE A CA 11
ATOM 14879 C C . ILE A 1 57 ? 7.106 -5.679 5.956 1.00 41.43 57 ILE A C 11
ATOM 14880 O O . ILE A 1 57 ? 7.494 -5.496 4.801 1.00 23.33 57 ILE A O 11
ATOM 14896 N N . THR A 1 58 ? 6.502 -4.736 6.672 1.00 13.22 58 THR A N 11
ATOM 14897 C CA . THR A 1 58 ? 6.255 -3.405 6.133 1.00 73.00 58 THR A CA 11
ATOM 14898 C C . THR A 1 58 ? 7.257 -2.395 6.680 1.00 72.41 58 THR A C 11
ATOM 14899 O O . THR A 1 58 ? 7.669 -2.481 7.837 1.00 53.04 58 THR A O 11
ATOM 14910 N N . GLN A 1 59 ? 7.644 -1.439 5.842 1.00 71.20 59 GLN A N 11
ATOM 14911 C CA . GLN A 1 59 ? 8.599 -0.412 6.244 1.00 3.34 59 GLN A CA 11
ATOM 14912 C C . GLN A 1 59 ? 8.371 0.878 5.464 1.00 44.54 59 GLN A C 11
ATOM 14913 O O . GLN A 1 59 ? 8.649 0.948 4.267 1.00 33.00 59 GLN A O 11
ATOM 14927 N N . GLY A 1 60 ? 7.864 1.898 6.148 1.00 32.13 60 GLY A N 11
ATOM 14928 C CA . GLY A 1 60 ? 7.607 3.172 5.502 1.00 32.11 60 GLY A CA 11
ATOM 14929 C C . GLY A 1 60 ? 6.255 3.214 4.820 1.00 3.42 60 GLY A C 11
ATOM 14930 O O . GLY A 1 60 ? 5.224 3.365 5.476 1.00 64.41 60 GLY A O 11
ATOM 14934 N N . HIS A 1 61 ? 6.256 3.080 3.497 1.00 64.45 61 HIS A N 11
ATOM 14935 C CA . HIS A 1 61 ? 5.019 3.106 2.724 1.00 14.00 61 HIS A CA 11
ATOM 14936 C C . HIS A 1 61 ? 4.920 1.881 1.819 1.00 23.31 61 HIS A C 11
ATOM 14937 O O . HIS A 1 61 ? 3.990 1.762 1.021 1.00 51.22 61 HIS A O 11
ATOM 14951 N N . ARG A 1 62 ? 5.884 0.975 1.949 1.00 45.22 62 ARG A N 11
ATOM 14952 C CA . ARG A 1 62 ? 5.906 -0.237 1.140 1.00 13.41 62 ARG A CA 11
ATOM 14953 C C . ARG A 1 62 ? 5.618 -1.467 1.998 1.00 44.12 62 ARG A C 11
ATOM 14954 O O . ARG A 1 62 ? 5.328 -1.351 3.189 1.00 10.12 62 ARG A O 11
ATOM 14975 N N . ILE A 1 63 ? 5.702 -2.642 1.384 1.00 15.34 63 ILE A N 11
ATOM 14976 C CA . ILE A 1 63 ? 5.450 -3.892 2.091 1.00 60.21 63 ILE A CA 11
ATOM 14977 C C . ILE A 1 63 ? 6.262 -5.035 1.492 1.00 71.10 63 ILE A C 11
ATOM 14978 O O . ILE A 1 63 ? 6.672 -4.978 0.333 1.00 40.43 63 ILE A O 11
ATOM 14994 N N . MET A 1 64 ? 6.491 -6.074 2.289 1.00 23.02 64 MET A N 11
ATOM 14995 C CA . MET A 1 64 ? 7.252 -7.233 1.836 1.00 4.52 64 MET A CA 11
ATOM 14996 C C . MET A 1 64 ? 6.561 -8.530 2.246 1.00 4.41 64 MET A C 11
ATOM 14997 O O . MET A 1 64 ? 6.005 -8.631 3.339 1.00 65.33 64 MET A O 11
ATOM 15011 N N . VAL A 1 65 ? 6.599 -9.521 1.360 1.00 64.25 65 VAL A N 11
ATOM 15012 C CA . VAL A 1 65 ? 5.979 -10.811 1.629 1.00 34.33 65 VAL A CA 11
ATOM 15013 C C . VAL A 1 65 ? 7.030 -11.905 1.786 1.00 1.43 65 VAL A C 11
ATOM 15014 O O . VAL A 1 65 ? 8.005 -11.954 1.037 1.00 31.10 65 VAL A O 11
ATOM 15027 N N . MET A 1 66 ? 6.824 -12.780 2.764 1.00 34.32 66 MET A N 11
ATOM 15028 C CA . MET A 1 66 ? 7.753 -13.875 3.019 1.00 73.33 66 MET A CA 11
ATOM 15029 C C . MET A 1 66 ? 7.173 -15.203 2.541 1.00 62.41 66 MET A C 11
ATOM 15030 O O . MET A 1 66 ? 7.780 -15.898 1.726 1.00 31.32 66 MET A O 11
ATOM 15044 N N . ARG A 1 67 ? 5.997 -15.547 3.055 1.00 51.21 67 ARG A N 11
ATOM 15045 C CA . ARG A 1 67 ? 5.336 -16.793 2.681 1.00 71.11 67 ARG A CA 11
ATOM 15046 C C . ARG A 1 67 ? 3.988 -16.516 2.025 1.00 53.53 67 ARG A C 11
ATOM 15047 O O . ARG A 1 67 ? 3.285 -15.577 2.397 1.00 15.01 67 ARG A O 11
ATOM 15068 N N . SER A 1 68 ? 3.633 -17.341 1.044 1.00 53.42 68 SER A N 11
ATOM 15069 C CA . SER A 1 68 ? 2.370 -17.184 0.332 1.00 4.53 68 SER A CA 11
ATOM 15070 C C . SER A 1 68 ? 1.189 -17.520 1.238 1.00 71.43 68 SER A C 11
ATOM 15071 O O . SER A 1 68 ? 1.367 -17.864 2.407 1.00 63.51 68 SER A O 11
ATOM 15079 N N . HIS A 1 69 ? -0.017 -17.419 0.689 1.00 30.44 69 HIS A N 11
ATOM 15080 C CA . HIS A 1 69 ? -1.228 -17.713 1.448 1.00 4.51 69 HIS A CA 11
ATOM 15081 C C . HIS A 1 69 ? -1.871 -19.009 0.964 1.00 62.32 69 HIS A C 11
ATOM 15082 O O . HIS A 1 69 ? -1.820 -19.334 -0.222 1.00 43.43 69 HIS A O 11
ATOM 15096 N N . CYS A 1 70 ? -2.472 -19.747 1.891 1.00 22.13 70 CYS A N 11
ATOM 15097 C CA . CYS A 1 70 ? -3.122 -21.010 1.560 1.00 44.13 70 CYS A CA 11
ATOM 15098 C C . CYS A 1 70 ? -4.606 -20.799 1.277 1.00 71.02 70 CYS A C 11
ATOM 15099 O O . CYS A 1 70 ? -5.355 -21.759 1.091 1.00 2.42 70 CYS A O 11
ATOM 15107 N N . HIS A 1 71 ? -5.024 -19.538 1.248 1.00 44.40 71 HIS A N 11
ATOM 15108 C CA . HIS A 1 71 ? -6.419 -19.201 0.988 1.00 2.14 71 HIS A CA 11
ATOM 15109 C C . HIS A 1 71 ? -6.524 -18.017 0.032 1.00 44.12 71 HIS A C 11
ATOM 15110 O O . HIS A 1 71 ? -5.543 -17.313 -0.208 1.00 11.40 71 HIS A O 11
ATOM 15124 N N . GLN A 1 72 ? -7.719 -17.803 -0.511 1.00 75.24 72 GLN A N 11
ATOM 15125 C CA . GLN A 1 72 ? -7.950 -16.705 -1.441 1.00 72.12 72 GLN A CA 11
ATOM 15126 C C . GLN A 1 72 ? -8.620 -15.529 -0.739 1.00 64.23 72 GLN A C 11
ATOM 15127 O O . GLN A 1 72 ? -9.369 -15.694 0.224 1.00 42.32 72 GLN A O 11
ATOM 15141 N N . PRO A 1 73 ? -8.346 -14.312 -1.232 1.00 30.13 73 PRO A N 11
ATOM 15142 C CA . PRO A 1 73 ? -8.913 -13.083 -0.667 1.00 32.01 73 PRO A CA 11
ATOM 15143 C C . PRO A 1 73 ? -10.411 -12.962 -0.931 1.00 63.31 73 PRO A C 11
ATOM 15144 O O . PRO A 1 73 ? -10.942 -13.588 -1.848 1.00 24.34 73 PRO A O 11
ATOM 15155 N N . ASP A 1 74 ? -11.085 -12.151 -0.122 1.00 63.14 74 ASP A N 11
ATOM 15156 C CA . ASP A 1 74 ? -12.520 -11.946 -0.269 1.00 4.41 74 ASP A CA 11
ATOM 15157 C C . ASP A 1 74 ? -12.885 -10.481 -0.050 1.00 1.21 74 ASP A C 11
ATOM 15158 O O . ASP A 1 74 ? -13.158 -10.060 1.075 1.00 33.34 74 ASP A O 11
ATOM 15167 N N . LEU A 1 75 ? -12.887 -9.709 -1.130 1.00 42.01 75 LEU A N 11
ATOM 15168 C CA . LEU A 1 75 ? -13.218 -8.289 -1.056 1.00 61.43 75 LEU A CA 11
ATOM 15169 C C . LEU A 1 75 ? -14.588 -8.082 -0.419 1.00 51.44 75 LEU A C 11
ATOM 15170 O O . LEU A 1 75 ? -14.939 -6.969 -0.028 1.00 14.44 75 LEU A O 11
ATOM 15186 N N . ALA A 1 76 ? -15.356 -9.161 -0.317 1.00 1.34 76 ALA A N 11
ATOM 15187 C CA . ALA A 1 76 ? -16.687 -9.099 0.276 1.00 24.54 76 ALA A CA 11
ATOM 15188 C C . ALA A 1 76 ? -16.607 -8.843 1.777 1.00 72.21 76 ALA A C 11
ATOM 15189 O O . ALA A 1 76 ? -17.288 -7.965 2.306 1.00 52.43 76 ALA A O 11
ATOM 15196 N N . GLY A 1 77 ? -15.770 -9.618 2.461 1.00 65.20 77 GLY A N 11
ATOM 15197 C CA . GLY A 1 77 ? -15.617 -9.460 3.896 1.00 62.52 77 GLY A CA 11
ATOM 15198 C C . GLY A 1 77 ? -14.705 -8.305 4.258 1.00 3.33 77 GLY A C 11
ATOM 15199 O O . GLY A 1 77 ? -14.900 -7.647 5.282 1.00 32.02 77 GLY A O 11
ATOM 15203 N N . LEU A 1 78 ? -13.705 -8.056 3.419 1.00 55.41 78 LEU A N 11
ATOM 15204 C CA . LEU A 1 78 ? -12.758 -6.973 3.657 1.00 62.22 78 LEU A CA 11
ATOM 15205 C C . LEU A 1 78 ? -13.439 -5.614 3.522 1.00 41.22 78 LEU A C 11
ATOM 15206 O O . LEU A 1 78 ? -13.173 -4.696 4.297 1.00 12.23 78 LEU A O 11
ATOM 15222 N N . GLU A 1 79 ? -14.320 -5.496 2.533 1.00 31.35 79 GLU A N 11
ATOM 15223 C CA . GLU A 1 79 ? -15.040 -4.250 2.298 1.00 51.20 79 GLU A CA 11
ATOM 15224 C C . GLU A 1 79 ? -15.935 -3.906 3.485 1.00 11.42 79 GLU A C 11
ATOM 15225 O O . GLU A 1 79 ? -16.267 -2.743 3.709 1.00 73.40 79 GLU A O 11
ATOM 15237 N N . ALA A 1 80 ? -16.324 -4.928 4.240 1.00 0.24 80 ALA A N 11
ATOM 15238 C CA . ALA A 1 80 ? -17.180 -4.735 5.404 1.00 34.34 80 ALA A CA 11
ATOM 15239 C C . ALA A 1 80 ? -16.418 -4.061 6.540 1.00 74.24 80 ALA A C 11
ATOM 15240 O O . ALA A 1 80 ? -16.979 -3.261 7.290 1.00 4.30 80 ALA A O 11
ATOM 15247 N N . LEU A 1 81 ? -15.136 -4.390 6.664 1.00 2.10 81 LEU A N 11
ATOM 15248 C CA . LEU A 1 81 ? -14.297 -3.816 7.710 1.00 61.35 81 LEU A CA 11
ATOM 15249 C C . LEU A 1 81 ? -14.151 -2.309 7.525 1.00 72.51 81 LEU A C 11
ATOM 15250 O O . LEU A 1 81 ? -14.383 -1.535 8.454 1.00 42.40 81 LEU A O 11
ATOM 15266 N N . ARG A 1 82 ? -13.766 -1.900 6.321 1.00 13.21 82 ARG A N 11
ATOM 15267 C CA . ARG A 1 82 ? -13.592 -0.485 6.014 1.00 31.50 82 ARG A CA 11
ATOM 15268 C C . ARG A 1 82 ? -14.866 0.298 6.311 1.00 10.31 82 ARG A C 11
ATOM 15269 O O . ARG A 1 82 ? -14.830 1.513 6.502 1.00 62.43 82 ARG A O 11
ATOM 15290 N N . GLN A 1 83 ? -15.993 -0.408 6.348 1.00 4.22 83 GLN A N 11
ATOM 15291 C CA . GLN A 1 83 ? -17.279 0.222 6.620 1.00 44.43 83 GLN A CA 11
ATOM 15292 C C . GLN A 1 83 ? -17.451 0.487 8.112 1.00 71.30 83 GLN A C 11
ATOM 15293 O O . GLN A 1 83 ? -18.241 1.342 8.514 1.00 62.30 83 GLN A O 11
ATOM 15307 N N . ARG A 1 84 ? -16.706 -0.251 8.928 1.00 1.11 84 ARG A N 11
ATOM 15308 C CA . ARG A 1 84 ? -16.778 -0.096 10.376 1.00 75.44 84 ARG A CA 11
ATOM 15309 C C . ARG A 1 84 ? -15.929 1.085 10.840 1.00 13.41 84 ARG A C 11
ATOM 15310 O O . ARG A 1 84 ? -16.430 2.003 11.487 1.00 1.13 84 ARG A O 11
ATOM 15331 N N . GLU A 1 85 ? -14.644 1.052 10.503 1.00 52.14 85 GLU A N 11
ATOM 15332 C CA . GLU A 1 85 ? -13.727 2.119 10.886 1.00 63.22 85 GLU A CA 11
ATOM 15333 C C . GLU A 1 85 ? -14.366 3.488 10.669 1.00 41.04 85 GLU A C 11
ATOM 15334 O O . GLU A 1 85 ? -14.116 4.428 11.425 1.00 53.15 85 GLU A O 11
ATOM 15346 N N . ARG A 1 86 ? -15.190 3.593 9.631 1.00 72.11 86 ARG A N 11
ATOM 15347 C CA . ARG A 1 86 ? -15.862 4.847 9.314 1.00 13.32 86 ARG A CA 11
ATOM 15348 C C . ARG A 1 86 ? -17.305 4.830 9.811 1.00 3.11 86 ARG A C 11
ATOM 15349 O O . ARG A 1 86 ? -17.967 3.792 9.795 1.00 40.11 86 ARG A O 11
ATOM 15370 N N . LEU A 1 87 ? -17.786 5.988 10.252 1.00 51.44 87 LEU A N 11
ATOM 15371 C CA . LEU A 1 87 ? -19.151 6.107 10.754 1.00 71.12 87 LEU A CA 11
ATOM 15372 C C . LEU A 1 87 ? -20.163 5.739 9.674 1.00 63.33 87 LEU A C 11
ATOM 15373 O O . LEU A 1 87 ? -20.968 4.834 9.887 1.00 52.31 87 LEU A O 11
ATOM 15390 N N . GLY A 1 1 ? 12.016 15.204 -17.922 1.00 54.21 1 GLY A N 12
ATOM 15391 C CA . GLY A 1 1 ? 11.026 14.145 -17.986 1.00 3.14 1 GLY A CA 12
ATOM 15392 C C . GLY A 1 1 ? 9.682 14.572 -17.431 1.00 63.41 1 GLY A C 12
ATOM 15393 O O . GLY A 1 1 ? 9.489 15.735 -17.080 1.00 73.40 1 GLY A O 12
ATOM 15397 N N . SER A 1 2 ? 8.750 13.628 -17.352 1.00 61.23 2 SER A N 12
ATOM 15398 C CA . SER A 1 2 ? 7.414 13.913 -16.841 1.00 24.12 2 SER A CA 12
ATOM 15399 C C . SER A 1 2 ? 7.125 13.091 -15.588 1.00 61.14 2 SER A C 12
ATOM 15400 O O . SER A 1 2 ? 6.774 13.637 -14.542 1.00 5.53 2 SER A O 12
ATOM 15408 N N . SER A 1 3 ? 7.274 11.775 -15.704 1.00 71.00 3 SER A N 12
ATOM 15409 C CA . SER A 1 3 ? 7.026 10.877 -14.583 1.00 1.30 3 SER A CA 12
ATOM 15410 C C . SER A 1 3 ? 7.660 11.415 -13.304 1.00 45.31 3 SER A C 12
ATOM 15411 O O . SER A 1 3 ? 8.785 11.913 -13.318 1.00 51.52 3 SER A O 12
ATOM 15419 N N . GLY A 1 4 ? 6.930 11.309 -12.198 1.00 43.34 4 GLY A N 12
ATOM 15420 C CA . GLY A 1 4 ? 7.436 11.789 -10.925 1.00 45.54 4 GLY A CA 12
ATOM 15421 C C . GLY A 1 4 ? 8.339 10.781 -10.244 1.00 54.41 4 GLY A C 12
ATOM 15422 O O . GLY A 1 4 ? 8.718 9.774 -10.840 1.00 45.02 4 GLY A O 12
ATOM 15426 N N . SER A 1 5 ? 8.688 11.054 -8.991 1.00 75.52 5 SER A N 12
ATOM 15427 C CA . SER A 1 5 ? 9.557 10.165 -8.228 1.00 32.01 5 SER A CA 12
ATOM 15428 C C . SER A 1 5 ? 8.743 9.293 -7.278 1.00 21.04 5 SER A C 12
ATOM 15429 O O . SER A 1 5 ? 8.197 9.777 -6.287 1.00 20.43 5 SER A O 12
ATOM 15437 N N . SER A 1 6 ? 8.667 8.003 -7.587 1.00 63.34 6 SER A N 12
ATOM 15438 C CA . SER A 1 6 ? 7.916 7.062 -6.764 1.00 21.25 6 SER A CA 12
ATOM 15439 C C . SER A 1 6 ? 8.744 6.610 -5.564 1.00 11.21 6 SER A C 12
ATOM 15440 O O . SER A 1 6 ? 8.262 6.598 -4.433 1.00 23.33 6 SER A O 12
ATOM 15448 N N . GLY A 1 7 ? 9.995 6.239 -5.821 1.00 43.21 7 GLY A N 12
ATOM 15449 C CA . GLY A 1 7 ? 10.870 5.792 -4.754 1.00 40.50 7 GLY A CA 12
ATOM 15450 C C . GLY A 1 7 ? 10.348 4.551 -4.058 1.00 31.52 7 GLY A C 12
ATOM 15451 O O . GLY A 1 7 ? 10.853 3.449 -4.275 1.00 22.32 7 GLY A O 12
ATOM 15455 N N . LEU A 1 8 ? 9.335 4.729 -3.216 1.00 2.44 8 LEU A N 12
ATOM 15456 C CA . LEU A 1 8 ? 8.745 3.615 -2.483 1.00 23.24 8 LEU A CA 12
ATOM 15457 C C . LEU A 1 8 ? 7.227 3.609 -2.630 1.00 13.00 8 LEU A C 12
ATOM 15458 O O . LEU A 1 8 ? 6.600 4.664 -2.731 1.00 50.11 8 LEU A O 12
ATOM 15474 N N . ARG A 1 9 ? 6.642 2.416 -2.639 1.00 31.23 9 ARG A N 12
ATOM 15475 C CA . ARG A 1 9 ? 5.197 2.274 -2.772 1.00 14.13 9 ARG A CA 12
ATOM 15476 C C . ARG A 1 9 ? 4.518 2.328 -1.406 1.00 61.02 9 ARG A C 12
ATOM 15477 O O . ARG A 1 9 ? 5.044 1.842 -0.404 1.00 41.22 9 ARG A O 12
ATOM 15498 N N . PRO A 1 10 ? 3.321 2.932 -1.364 1.00 54.31 10 PRO A N 12
ATOM 15499 C CA . PRO A 1 10 ? 2.544 3.063 -0.128 1.00 75.12 10 PRO A CA 12
ATOM 15500 C C . PRO A 1 10 ? 1.995 1.726 0.357 1.00 24.21 10 PRO A C 12
ATOM 15501 O O . PRO A 1 10 ? 2.431 0.665 -0.092 1.00 62.23 10 PRO A O 12
ATOM 15512 N N . LEU A 1 11 ? 1.037 1.782 1.276 1.00 13.31 11 LEU A N 12
ATOM 15513 C CA . LEU A 1 11 ? 0.428 0.575 1.822 1.00 43.11 11 LEU A CA 12
ATOM 15514 C C . LEU A 1 11 ? -0.966 0.867 2.367 1.00 72.44 11 LEU A C 12
ATOM 15515 O O . LEU A 1 11 ? -1.338 2.025 2.557 1.00 21.43 11 LEU A O 12
ATOM 15531 N N . GLU A 1 12 ? -1.732 -0.190 2.619 1.00 4.01 12 GLU A N 12
ATOM 15532 C CA . GLU A 1 12 ? -3.083 -0.046 3.145 1.00 70.43 12 GLU A CA 12
ATOM 15533 C C . GLU A 1 12 ? -3.175 -0.586 4.569 1.00 21.23 12 GLU A C 12
ATOM 15534 O O . GLU A 1 12 ? -2.575 -1.611 4.896 1.00 40.14 12 GLU A O 12
ATOM 15546 N N . PHE A 1 13 ? -3.928 0.111 5.413 1.00 20.41 13 PHE A N 12
ATOM 15547 C CA . PHE A 1 13 ? -4.097 -0.297 6.803 1.00 11.21 13 PHE A CA 12
ATOM 15548 C C . PHE A 1 13 ? -5.539 -0.094 7.258 1.00 54.22 13 PHE A C 12
ATOM 15549 O O . PHE A 1 13 ? -6.356 0.478 6.536 1.00 43.51 13 PHE A O 12
ATOM 15566 N N . LEU A 1 14 ? -5.845 -0.567 8.461 1.00 32.21 14 LEU A N 12
ATOM 15567 C CA . LEU A 1 14 ? -7.190 -0.439 9.014 1.00 15.54 14 LEU A CA 12
ATOM 15568 C C . LEU A 1 14 ? -7.148 -0.393 10.539 1.00 42.14 14 LEU A C 12
ATOM 15569 O O . LEU A 1 14 ? -6.153 -0.777 11.154 1.00 62.25 14 LEU A O 12
ATOM 15585 N N . ARG A 1 15 ? -8.237 0.076 11.141 1.00 10.41 15 ARG A N 12
ATOM 15586 C CA . ARG A 1 15 ? -8.325 0.170 12.593 1.00 44.10 15 ARG A CA 12
ATOM 15587 C C . ARG A 1 15 ? -9.593 -0.507 13.105 1.00 43.54 15 ARG A C 12
ATOM 15588 O O . ARG A 1 15 ? -10.612 -0.547 12.414 1.00 53.11 15 ARG A O 12
ATOM 15609 N N . THR A 1 16 ? -9.524 -1.040 14.321 1.00 12.53 16 THR A N 12
ATOM 15610 C CA . THR A 1 16 ? -10.665 -1.716 14.925 1.00 10.01 16 THR A CA 12
ATOM 15611 C C . THR A 1 16 ? -11.284 -0.869 16.031 1.00 64.21 16 THR A C 12
ATOM 15612 O O . THR A 1 16 ? -10.620 -0.013 16.616 1.00 42.51 16 THR A O 12
ATOM 15623 N N . SER A 1 17 ? -12.559 -1.114 16.313 1.00 61.54 17 SER A N 12
ATOM 15624 C CA . SER A 1 17 ? -13.269 -0.371 17.348 1.00 50.34 17 SER A CA 12
ATOM 15625 C C . SER A 1 17 ? -12.343 -0.046 18.516 1.00 60.12 17 SER A C 12
ATOM 15626 O O . SER A 1 17 ? -12.103 1.121 18.828 1.00 23.02 17 SER A O 12
ATOM 15634 N N . LEU A 1 18 ? -11.827 -1.087 19.159 1.00 32.41 18 LEU A N 12
ATOM 15635 C CA . LEU A 1 18 ? -10.926 -0.916 20.295 1.00 40.55 18 LEU A CA 12
ATOM 15636 C C . LEU A 1 18 ? -9.489 -0.714 19.824 1.00 63.43 18 LEU A C 12
ATOM 15637 O O . LEU A 1 18 ? -9.225 -0.623 18.626 1.00 21.20 18 LEU A O 12
ATOM 15653 N N . GLY A 1 19 ? -8.564 -0.649 20.777 1.00 2.23 19 GLY A N 12
ATOM 15654 C CA . GLY A 1 19 ? -7.165 -0.463 20.440 1.00 50.44 19 GLY A CA 12
ATOM 15655 C C . GLY A 1 19 ? -6.632 -1.564 19.546 1.00 43.53 19 GLY A C 12
ATOM 15656 O O . GLY A 1 19 ? -5.953 -2.478 20.011 1.00 3.15 19 GLY A O 12
ATOM 15660 N N . GLY A 1 20 ? -6.941 -1.478 18.254 1.00 74.41 20 GLY A N 12
ATOM 15661 C CA . GLY A 1 20 ? -6.482 -2.483 17.313 1.00 51.13 20 GLY A CA 12
ATOM 15662 C C . GLY A 1 20 ? -6.280 -1.922 15.920 1.00 43.34 20 GLY A C 12
ATOM 15663 O O . GLY A 1 20 ? -6.974 -0.990 15.511 1.00 71.22 20 GLY A O 12
ATOM 15667 N N . ARG A 1 21 ? -5.326 -2.488 15.188 1.00 51.05 21 ARG A N 12
ATOM 15668 C CA . ARG A 1 21 ? -5.033 -2.037 13.833 1.00 41.31 21 ARG A CA 12
ATOM 15669 C C . ARG A 1 21 ? -4.725 -3.220 12.921 1.00 12.44 21 ARG A C 12
ATOM 15670 O O . ARG A 1 21 ? -3.894 -4.068 13.246 1.00 32.32 21 ARG A O 12
ATOM 15691 N N . PHE A 1 22 ? -5.399 -3.271 11.777 1.00 61.35 22 PHE A N 12
ATOM 15692 C CA . PHE A 1 22 ? -5.198 -4.350 10.818 1.00 64.43 22 PHE A CA 12
ATOM 15693 C C . PHE A 1 22 ? -4.393 -3.867 9.615 1.00 25.53 22 PHE A C 12
ATOM 15694 O O . PHE A 1 22 ? -4.304 -2.667 9.355 1.00 13.04 22 PHE A O 12
ATOM 15711 N N . LEU A 1 23 ? -3.808 -4.810 8.885 1.00 32.34 23 LEU A N 12
ATOM 15712 C CA . LEU A 1 23 ? -3.008 -4.483 7.710 1.00 53.44 23 LEU A CA 12
ATOM 15713 C C . LEU A 1 23 ? -3.594 -5.124 6.456 1.00 71.51 23 LEU A C 12
ATOM 15714 O O . LEU A 1 23 ? -3.800 -6.337 6.406 1.00 61.13 23 LEU A O 12
ATOM 15730 N N . VAL A 1 24 ? -3.859 -4.303 5.446 1.00 4.24 24 VAL A N 12
ATOM 15731 C CA . VAL A 1 24 ? -4.417 -4.792 4.190 1.00 53.24 24 VAL A CA 12
ATOM 15732 C C . VAL A 1 24 ? -3.366 -4.799 3.087 1.00 65.23 24 VAL A C 12
ATOM 15733 O O . VAL A 1 24 ? -2.767 -3.769 2.777 1.00 42.13 24 VAL A O 12
ATOM 15746 N N . HIS A 1 25 ? -3.146 -5.969 2.495 1.00 23.25 25 HIS A N 12
ATOM 15747 C CA . HIS A 1 25 ? -2.166 -6.112 1.423 1.00 75.33 25 HIS A CA 12
ATOM 15748 C C . HIS A 1 25 ? -2.537 -7.266 0.498 1.00 65.33 25 HIS A C 12
ATOM 15749 O O . HIS A 1 25 ? -2.968 -8.325 0.954 1.00 44.51 25 HIS A O 12
ATOM 15763 N N . GLU A 1 26 ? -2.370 -7.053 -0.803 1.00 12.43 26 GLU A N 12
ATOM 15764 C CA . GLU A 1 26 ? -2.689 -8.076 -1.792 1.00 51.42 26 GLU A CA 12
ATOM 15765 C C . GLU A 1 26 ? -4.128 -8.557 -1.632 1.00 74.23 26 GLU A C 12
ATOM 15766 O O . GLU A 1 26 ? -4.467 -9.675 -2.020 1.00 55.21 26 GLU A O 12
ATOM 15778 N N . SER A 1 27 ? -4.970 -7.704 -1.056 1.00 22.10 27 SER A N 12
ATOM 15779 C CA . SER A 1 27 ? -6.372 -8.044 -0.839 1.00 13.42 27 SER A CA 12
ATOM 15780 C C . SER A 1 27 ? -6.522 -9.017 0.326 1.00 2.25 27 SER A C 12
ATOM 15781 O O . SER A 1 27 ? -7.477 -9.791 0.384 1.00 44.51 27 SER A O 12
ATOM 15789 N N . PHE A 1 28 ? -5.570 -8.973 1.253 1.00 44.51 28 PHE A N 12
ATOM 15790 C CA . PHE A 1 28 ? -5.594 -9.851 2.415 1.00 34.23 28 PHE A CA 12
ATOM 15791 C C . PHE A 1 28 ? -5.521 -9.044 3.709 1.00 41.12 28 PHE A C 12
ATOM 15792 O O . PHE A 1 28 ? -5.525 -7.812 3.686 1.00 74.32 28 PHE A O 12
ATOM 15809 N N . LEU A 1 29 ? -5.454 -9.745 4.835 1.00 65.44 29 LEU A N 12
ATOM 15810 C CA . LEU A 1 29 ? -5.382 -9.095 6.138 1.00 22.41 29 LEU A CA 12
ATOM 15811 C C . LEU A 1 29 ? -4.223 -9.651 6.960 1.00 4.45 29 LEU A C 12
ATOM 15812 O O . LEU A 1 29 ? -3.875 -10.827 6.846 1.00 62.32 29 LEU A O 12
ATOM 15828 N N . TYR A 1 30 ? -3.629 -8.799 7.787 1.00 2.51 30 TYR A N 12
ATOM 15829 C CA . TYR A 1 30 ? -2.508 -9.204 8.627 1.00 14.42 30 TYR A CA 12
ATOM 15830 C C . TYR A 1 30 ? -2.553 -8.492 9.976 1.00 65.21 30 TYR A C 12
ATOM 15831 O O . TYR A 1 30 ? -3.385 -7.613 10.198 1.00 32.10 30 TYR A O 12
ATOM 15849 N N . ARG A 1 31 ? -1.652 -8.880 10.873 1.00 41.30 31 ARG A N 12
ATOM 15850 C CA . ARG A 1 31 ? -1.588 -8.280 12.200 1.00 71.25 31 ARG A CA 12
ATOM 15851 C C . ARG A 1 31 ? -0.145 -7.975 12.590 1.00 50.03 31 ARG A C 12
ATOM 15852 O O . ARG A 1 31 ? 0.767 -8.744 12.287 1.00 35.04 31 ARG A O 12
ATOM 15873 N N . LYS A 1 32 ? 0.055 -6.847 13.263 1.00 53.23 32 LYS A N 12
ATOM 15874 C CA . LYS A 1 32 ? 1.386 -6.438 13.696 1.00 61.35 32 LYS A CA 12
ATOM 15875 C C . LYS A 1 32 ? 1.955 -7.425 14.710 1.00 72.33 32 LYS A C 12
ATOM 15876 O O . LYS A 1 32 ? 1.422 -7.574 15.810 1.00 3.45 32 LYS A O 12
ATOM 15895 N N . GLU A 1 33 ? 3.039 -8.096 14.333 1.00 15.15 33 GLU A N 12
ATOM 15896 C CA . GLU A 1 33 ? 3.679 -9.067 15.212 1.00 0.45 33 GLU A CA 12
ATOM 15897 C C . GLU A 1 33 ? 4.792 -8.414 16.027 1.00 50.30 33 GLU A C 12
ATOM 15898 O O . GLU A 1 33 ? 4.780 -8.450 17.257 1.00 22.44 33 GLU A O 12
ATOM 15910 N N . LYS A 1 34 ? 5.754 -7.817 15.331 1.00 21.15 34 LYS A N 12
ATOM 15911 C CA . LYS A 1 34 ? 6.875 -7.154 15.986 1.00 33.52 34 LYS A CA 12
ATOM 15912 C C . LYS A 1 34 ? 7.399 -6.001 15.136 1.00 34.40 34 LYS A C 12
ATOM 15913 O O . LYS A 1 34 ? 6.895 -5.746 14.044 1.00 40.42 34 LYS A O 12
ATOM 15932 N N . ALA A 1 35 ? 8.413 -5.309 15.646 1.00 24.32 35 ALA A N 12
ATOM 15933 C CA . ALA A 1 35 ? 9.008 -4.187 14.932 1.00 53.34 35 ALA A CA 12
ATOM 15934 C C . ALA A 1 35 ? 10.529 -4.226 15.015 1.00 1.02 35 ALA A C 12
ATOM 15935 O O . ALA A 1 35 ? 11.103 -4.140 16.100 1.00 14.12 35 ALA A O 12
ATOM 15942 N N . ALA A 1 36 ? 11.178 -4.356 13.863 1.00 62.04 36 ALA A N 12
ATOM 15943 C CA . ALA A 1 36 ? 12.633 -4.406 13.807 1.00 1.44 36 ALA A CA 12
ATOM 15944 C C . ALA A 1 36 ? 13.213 -3.050 13.417 1.00 2.12 36 ALA A C 12
ATOM 15945 O O . ALA A 1 36 ? 12.484 -2.069 13.274 1.00 23.44 36 ALA A O 12
ATOM 15952 N N . GLY A 1 37 ? 14.531 -3.003 13.246 1.00 14.30 37 GLY A N 12
ATOM 15953 C CA . GLY A 1 37 ? 15.187 -1.762 12.874 1.00 30.24 37 GLY A CA 12
ATOM 15954 C C . GLY A 1 37 ? 14.512 -1.078 11.702 1.00 12.21 37 GLY A C 12
ATOM 15955 O O . GLY A 1 37 ? 14.802 -1.385 10.546 1.00 71.24 37 GLY A O 12
ATOM 15959 N N . GLU A 1 38 ? 13.609 -0.149 12.001 1.00 20.23 38 GLU A N 12
ATOM 15960 C CA . GLU A 1 38 ? 12.889 0.578 10.962 1.00 1.24 38 GLU A CA 12
ATOM 15961 C C . GLU A 1 38 ? 12.040 -0.372 10.122 1.00 55.25 38 GLU A C 12
ATOM 15962 O O . GLU A 1 38 ? 11.873 -0.175 8.918 1.00 60.52 38 GLU A O 12
ATOM 15974 N N . LYS A 1 39 ? 11.505 -1.403 10.767 1.00 63.32 39 LYS A N 12
ATOM 15975 C CA . LYS A 1 39 ? 10.671 -2.385 10.082 1.00 54.31 39 LYS A CA 12
ATOM 15976 C C . LYS A 1 39 ? 9.561 -2.889 10.998 1.00 20.50 39 LYS A C 12
ATOM 15977 O O . LYS A 1 39 ? 9.668 -2.809 12.222 1.00 74.13 39 LYS A O 12
ATOM 15996 N N . VAL A 1 40 ? 8.497 -3.413 10.398 1.00 35.20 40 VAL A N 12
ATOM 15997 C CA . VAL A 1 40 ? 7.368 -3.934 11.161 1.00 14.03 40 VAL A CA 12
ATOM 15998 C C . VAL A 1 40 ? 6.860 -5.241 10.566 1.00 23.51 40 VAL A C 12
ATOM 15999 O O . VAL A 1 40 ? 6.344 -5.268 9.448 1.00 22.54 40 VAL A O 12
ATOM 16012 N N . TYR A 1 41 ? 7.008 -6.325 11.319 1.00 32.42 41 TYR A N 12
ATOM 16013 C CA . TYR A 1 41 ? 6.565 -7.639 10.866 1.00 54.10 41 TYR A CA 12
ATOM 16014 C C . TYR A 1 41 ? 5.055 -7.791 11.029 1.00 3.43 41 TYR A C 12
ATOM 16015 O O . TYR A 1 41 ? 4.465 -7.257 11.967 1.00 54.33 41 TYR A O 12
ATOM 16033 N N . TRP A 1 42 ? 4.439 -8.524 10.108 1.00 35.05 42 TRP A N 12
ATOM 16034 C CA . TRP A 1 42 ? 2.999 -8.748 10.150 1.00 23.12 42 TRP A CA 12
ATOM 16035 C C . TRP A 1 42 ? 2.667 -10.210 9.867 1.00 13.13 42 TRP A C 12
ATOM 16036 O O . TRP A 1 42 ? 3.409 -10.900 9.168 1.00 55.13 42 TRP A O 12
ATOM 16057 N N . MET A 1 43 ? 1.549 -10.674 10.415 1.00 21.23 43 MET A N 12
ATOM 16058 C CA . MET A 1 43 ? 1.120 -12.054 10.219 1.00 21.33 43 MET A CA 12
ATOM 16059 C C . MET A 1 43 ? -0.369 -12.120 9.895 1.00 42.31 43 MET A C 12
ATOM 16060 O O . MET A 1 43 ? -1.194 -11.531 10.594 1.00 11.21 43 MET A O 12
ATOM 16074 N N . CYS A 1 44 ? -0.706 -12.839 8.829 1.00 53.03 44 CYS A N 12
ATOM 16075 C CA . CYS A 1 44 ? -2.095 -12.981 8.410 1.00 74.45 44 CYS A CA 12
ATOM 16076 C C . CYS A 1 44 ? -3.004 -13.219 9.613 1.00 60.31 44 CYS A C 12
ATOM 16077 O O . CYS A 1 44 ? -2.886 -14.233 10.302 1.00 33.44 44 CYS A O 12
ATOM 16084 N N . ARG A 1 45 ? -3.911 -12.280 9.858 1.00 60.32 45 ARG A N 12
ATOM 16085 C CA . ARG A 1 45 ? -4.840 -12.388 10.978 1.00 51.45 45 ARG A CA 12
ATOM 16086 C C . ARG A 1 45 ? -5.616 -13.700 10.916 1.00 54.20 45 ARG A C 12
ATOM 16087 O O . ARG A 1 45 ? -6.155 -14.161 11.922 1.00 23.45 45 ARG A O 12
ATOM 16108 N N . ASP A 1 46 ? -5.667 -14.295 9.730 1.00 64.24 46 ASP A N 12
ATOM 16109 C CA . ASP A 1 46 ? -6.377 -15.554 9.537 1.00 24.14 46 ASP A CA 12
ATOM 16110 C C . ASP A 1 46 ? -5.498 -16.739 9.928 1.00 63.24 46 ASP A C 12
ATOM 16111 O O . ASP A 1 46 ? -5.546 -17.794 9.297 1.00 0.41 46 ASP A O 12
ATOM 16120 N N . GLN A 1 47 ? -4.696 -16.554 10.971 1.00 71.41 47 GLN A N 12
ATOM 16121 C CA . GLN A 1 47 ? -3.805 -17.607 11.445 1.00 73.43 47 GLN A CA 12
ATOM 16122 C C . GLN A 1 47 ? -4.508 -18.497 12.464 1.00 30.13 47 GLN A C 12
ATOM 16123 O O . GLN A 1 47 ? -4.074 -19.619 12.726 1.00 74.52 47 GLN A O 12
ATOM 16137 N N . ALA A 1 48 ? -5.594 -17.990 13.037 1.00 41.12 48 ALA A N 12
ATOM 16138 C CA . ALA A 1 48 ? -6.358 -18.739 14.026 1.00 33.34 48 ALA A CA 12
ATOM 16139 C C . ALA A 1 48 ? -7.556 -19.432 13.386 1.00 13.44 48 ALA A C 12
ATOM 16140 O O . ALA A 1 48 ? -7.979 -20.498 13.832 1.00 64.01 48 ALA A O 12
ATOM 16147 N N . ARG A 1 49 ? -8.098 -18.818 12.340 1.00 52.52 49 ARG A N 12
ATOM 16148 C CA . ARG A 1 49 ? -9.250 -19.374 11.640 1.00 23.24 49 ARG A CA 12
ATOM 16149 C C . ARG A 1 49 ? -8.806 -20.195 10.431 1.00 54.12 49 ARG A C 12
ATOM 16150 O O . ARG A 1 49 ? -9.127 -21.378 10.318 1.00 33.23 49 ARG A O 12
ATOM 16171 N N . LEU A 1 50 ? -8.068 -19.557 9.529 1.00 33.45 50 LEU A N 12
ATOM 16172 C CA . LEU A 1 50 ? -7.580 -20.226 8.328 1.00 61.34 50 LEU A CA 12
ATOM 16173 C C . LEU A 1 50 ? -6.159 -20.741 8.531 1.00 61.11 50 LEU A C 12
ATOM 16174 O O . LEU A 1 50 ? -5.423 -20.955 7.569 1.00 1.41 50 LEU A O 12
ATOM 16190 N N . GLY A 1 51 ? -5.781 -20.940 9.790 1.00 42.22 51 GLY A N 12
ATOM 16191 C CA . GLY A 1 51 ? -4.449 -21.431 10.095 1.00 73.23 51 GLY A CA 12
ATOM 16192 C C . GLY A 1 51 ? -3.396 -20.865 9.164 1.00 42.00 51 GLY A C 12
ATOM 16193 O O . GLY A 1 51 ? -2.384 -21.514 8.893 1.00 13.22 51 GLY A O 12
ATOM 16197 N N . CYS A 1 52 ? -3.632 -19.654 8.671 1.00 22.20 52 CYS A N 12
ATOM 16198 C CA . CYS A 1 52 ? -2.697 -19.002 7.763 1.00 20.15 52 CYS A CA 12
ATOM 16199 C C . CYS A 1 52 ? -1.483 -18.471 8.522 1.00 45.53 52 CYS A C 12
ATOM 16200 O O . CYS A 1 52 ? -1.622 -17.746 9.506 1.00 53.22 52 CYS A O 12
ATOM 16207 N N . ARG A 1 53 ? -0.294 -18.838 8.055 1.00 43.03 53 ARG A N 12
ATOM 16208 C CA . ARG A 1 53 ? 0.944 -18.401 8.689 1.00 70.01 53 ARG A CA 12
ATOM 16209 C C . ARG A 1 53 ? 1.615 -17.303 7.870 1.00 1.52 53 ARG A C 12
ATOM 16210 O O . ARG A 1 53 ? 2.562 -16.663 8.328 1.00 11.01 53 ARG A O 12
ATOM 16231 N N . SER A 1 54 ? 1.120 -17.091 6.654 1.00 13.23 54 SER A N 12
ATOM 16232 C CA . SER A 1 54 ? 1.674 -16.074 5.769 1.00 4.34 54 SER A CA 12
ATOM 16233 C C . SER A 1 54 ? 2.047 -14.818 6.551 1.00 51.32 54 SER A C 12
ATOM 16234 O O . SER A 1 54 ? 1.234 -14.276 7.300 1.00 41.34 54 SER A O 12
ATOM 16242 N N . ARG A 1 55 ? 3.282 -14.359 6.370 1.00 63.54 55 ARG A N 12
ATOM 16243 C CA . ARG A 1 55 ? 3.762 -13.168 7.058 1.00 43.31 55 ARG A CA 12
ATOM 16244 C C . ARG A 1 55 ? 4.264 -12.129 6.059 1.00 34.23 55 ARG A C 12
ATOM 16245 O O . ARG A 1 55 ? 4.473 -12.432 4.885 1.00 74.42 55 ARG A O 12
ATOM 16266 N N . ALA A 1 56 ? 4.456 -10.902 6.536 1.00 62.32 56 ALA A N 12
ATOM 16267 C CA . ALA A 1 56 ? 4.934 -9.820 5.686 1.00 10.44 56 ALA A CA 12
ATOM 16268 C C . ALA A 1 56 ? 5.752 -8.813 6.488 1.00 13.32 56 ALA A C 12
ATOM 16269 O O . ALA A 1 56 ? 5.599 -8.704 7.705 1.00 75.05 56 ALA A O 12
ATOM 16276 N N . ILE A 1 57 ? 6.620 -8.081 5.799 1.00 15.24 57 ILE A N 12
ATOM 16277 C CA . ILE A 1 57 ? 7.462 -7.082 6.448 1.00 21.42 57 ILE A CA 12
ATOM 16278 C C . ILE A 1 57 ? 7.302 -5.717 5.789 1.00 5.42 57 ILE A C 12
ATOM 16279 O O . ILE A 1 57 ? 7.529 -5.564 4.588 1.00 30.11 57 ILE A O 12
ATOM 16295 N N . THR A 1 58 ? 6.914 -4.725 6.583 1.00 15.51 58 THR A N 12
ATOM 16296 C CA . THR A 1 58 ? 6.725 -3.370 6.077 1.00 22.33 58 THR A CA 12
ATOM 16297 C C . THR A 1 58 ? 7.916 -2.483 6.423 1.00 11.21 58 THR A C 12
ATOM 16298 O O . THR A 1 58 ? 8.491 -2.597 7.505 1.00 30.15 58 THR A O 12
ATOM 16309 N N . GLN A 1 59 ? 8.280 -1.601 5.498 1.00 33.42 59 GLN A N 12
ATOM 16310 C CA . GLN A 1 59 ? 9.402 -0.694 5.707 1.00 32.43 59 GLN A CA 12
ATOM 16311 C C . GLN A 1 59 ? 9.013 0.741 5.370 1.00 20.12 59 GLN A C 12
ATOM 16312 O O . GLN A 1 59 ? 9.209 1.200 4.246 1.00 0.32 59 GLN A O 12
ATOM 16326 N N . GLY A 1 60 ? 8.461 1.446 6.354 1.00 65.02 60 GLY A N 12
ATOM 16327 C CA . GLY A 1 60 ? 8.052 2.823 6.141 1.00 25.44 60 GLY A CA 12
ATOM 16328 C C . GLY A 1 60 ? 6.669 2.929 5.532 1.00 71.13 60 GLY A C 12
ATOM 16329 O O . GLY A 1 60 ? 5.678 3.086 6.248 1.00 44.53 60 GLY A O 12
ATOM 16333 N N . HIS A 1 61 ? 6.598 2.845 4.207 1.00 33.23 61 HIS A N 12
ATOM 16334 C CA . HIS A 1 61 ? 5.324 2.934 3.502 1.00 33.42 61 HIS A CA 12
ATOM 16335 C C . HIS A 1 61 ? 5.156 1.767 2.535 1.00 41.44 61 HIS A C 12
ATOM 16336 O O . HIS A 1 61 ? 4.134 1.652 1.858 1.00 63.31 61 HIS A O 12
ATOM 16350 N N . ARG A 1 62 ? 6.166 0.906 2.472 1.00 52.51 62 ARG A N 12
ATOM 16351 C CA . ARG A 1 62 ? 6.131 -0.250 1.585 1.00 45.12 62 ARG A CA 12
ATOM 16352 C C . ARG A 1 62 ? 5.820 -1.524 2.364 1.00 62.32 62 ARG A C 12
ATOM 16353 O O . ARG A 1 62 ? 5.736 -1.507 3.593 1.00 24.03 62 ARG A O 12
ATOM 16374 N N . ILE A 1 63 ? 5.648 -2.627 1.643 1.00 2.53 63 ILE A N 12
ATOM 16375 C CA . ILE A 1 63 ? 5.347 -3.909 2.267 1.00 62.02 63 ILE A CA 12
ATOM 16376 C C . ILE A 1 63 ? 6.002 -5.058 1.506 1.00 70.34 63 ILE A C 12
ATOM 16377 O O . ILE A 1 63 ? 6.263 -4.953 0.308 1.00 44.21 63 ILE A O 12
ATOM 16393 N N . MET A 1 64 ? 6.262 -6.153 2.210 1.00 30.45 64 MET A N 12
ATOM 16394 C CA . MET A 1 64 ? 6.884 -7.324 1.601 1.00 74.41 64 MET A CA 12
ATOM 16395 C C . MET A 1 64 ? 6.222 -8.608 2.091 1.00 24.32 64 MET A C 12
ATOM 16396 O O . MET A 1 64 ? 5.845 -8.717 3.258 1.00 61.33 64 MET A O 12
ATOM 16410 N N . VAL A 1 65 ? 6.085 -9.578 1.193 1.00 44.01 65 VAL A N 12
ATOM 16411 C CA . VAL A 1 65 ? 5.469 -10.855 1.535 1.00 52.20 65 VAL A CA 12
ATOM 16412 C C . VAL A 1 65 ? 6.525 -11.891 1.907 1.00 74.33 65 VAL A C 12
ATOM 16413 O O . VAL A 1 65 ? 7.619 -11.907 1.345 1.00 64.45 65 VAL A O 12
ATOM 16426 N N . MET A 1 66 ? 6.186 -12.756 2.859 1.00 1.32 66 MET A N 12
ATOM 16427 C CA . MET A 1 66 ? 7.105 -13.797 3.306 1.00 43.53 66 MET A CA 12
ATOM 16428 C C . MET A 1 66 ? 6.693 -15.157 2.752 1.00 23.04 66 MET A C 12
ATOM 16429 O O . MET A 1 66 ? 7.449 -15.793 2.016 1.00 11.25 66 MET A O 12
ATOM 16443 N N . ARG A 1 67 ? 5.493 -15.599 3.111 1.00 31.30 67 ARG A N 12
ATOM 16444 C CA . ARG A 1 67 ? 4.983 -16.885 2.652 1.00 45.14 67 ARG A CA 12
ATOM 16445 C C . ARG A 1 67 ? 3.653 -16.714 1.922 1.00 22.24 67 ARG A C 12
ATOM 16446 O O . ARG A 1 67 ? 2.993 -15.683 2.048 1.00 43.23 67 ARG A O 12
ATOM 16467 N N . SER A 1 68 ? 3.268 -17.731 1.158 1.00 32.45 68 SER A N 12
ATOM 16468 C CA . SER A 1 68 ? 2.020 -17.691 0.405 1.00 1.02 68 SER A CA 12
ATOM 16469 C C . SER A 1 68 ? 0.830 -17.998 1.309 1.00 43.40 68 SER A C 12
ATOM 16470 O O . SER A 1 68 ? 0.967 -18.679 2.325 1.00 23.40 68 SER A O 12
ATOM 16478 N N . HIS A 1 69 ? -0.338 -17.491 0.930 1.00 75.04 69 HIS A N 12
ATOM 16479 C CA . HIS A 1 69 ? -1.555 -17.710 1.705 1.00 70.02 69 HIS A CA 12
ATOM 16480 C C . HIS A 1 69 ? -2.306 -18.939 1.201 1.00 33.55 69 HIS A C 12
ATOM 16481 O O . HIS A 1 69 ? -2.424 -19.156 -0.004 1.00 41.41 69 HIS A O 12
ATOM 16495 N N . CYS A 1 70 ? -2.809 -19.741 2.134 1.00 71.22 70 CYS A N 12
ATOM 16496 C CA . CYS A 1 70 ? -3.547 -20.950 1.784 1.00 12.21 70 CYS A CA 12
ATOM 16497 C C . CYS A 1 70 ? -5.035 -20.652 1.627 1.00 2.11 70 CYS A C 12
ATOM 16498 O O . CYS A 1 70 ? -5.853 -21.566 1.516 1.00 72.25 70 CYS A O 12
ATOM 16506 N N . HIS A 1 71 ? -5.378 -19.368 1.619 1.00 71.15 71 HIS A N 12
ATOM 16507 C CA . HIS A 1 71 ? -6.769 -18.950 1.476 1.00 2.32 71 HIS A CA 12
ATOM 16508 C C . HIS A 1 71 ? -6.885 -17.774 0.510 1.00 43.02 71 HIS A C 12
ATOM 16509 O O . HIS A 1 71 ? -6.027 -16.894 0.485 1.00 12.40 71 HIS A O 12
ATOM 16523 N N . GLN A 1 72 ? -7.953 -17.769 -0.282 1.00 14.31 72 GLN A N 12
ATOM 16524 C CA . GLN A 1 72 ? -8.180 -16.702 -1.250 1.00 70.32 72 GLN A CA 12
ATOM 16525 C C . GLN A 1 72 ? -8.764 -15.467 -0.572 1.00 31.25 72 GLN A C 12
ATOM 16526 O O . GLN A 1 72 ? -9.390 -15.547 0.485 1.00 11.22 72 GLN A O 12
ATOM 16540 N N . PRO A 1 73 ? -8.554 -14.296 -1.191 1.00 43.15 73 PRO A N 12
ATOM 16541 C CA . PRO A 1 73 ? -9.051 -13.022 -0.666 1.00 70.11 73 PRO A CA 12
ATOM 16542 C C . PRO A 1 73 ? -10.569 -12.910 -0.756 1.00 43.15 73 PRO A C 12
ATOM 16543 O O . PRO A 1 73 ? -11.201 -13.566 -1.584 1.00 41.20 73 PRO A O 12
ATOM 16554 N N . ASP A 1 74 ? -11.148 -12.076 0.100 1.00 52.22 74 ASP A N 12
ATOM 16555 C CA . ASP A 1 74 ? -12.593 -11.877 0.116 1.00 62.35 74 ASP A CA 12
ATOM 16556 C C . ASP A 1 74 ? -12.937 -10.391 0.166 1.00 20.45 74 ASP A C 12
ATOM 16557 O O . ASP A 1 74 ? -13.244 -9.850 1.229 1.00 12.14 74 ASP A O 12
ATOM 16566 N N . LEU A 1 75 ? -12.883 -9.737 -0.988 1.00 3.41 75 LEU A N 12
ATOM 16567 C CA . LEU A 1 75 ? -13.187 -8.313 -1.077 1.00 21.34 75 LEU A CA 12
ATOM 16568 C C . LEU A 1 75 ? -14.458 -7.980 -0.303 1.00 72.12 75 LEU A C 12
ATOM 16569 O O . LEU A 1 75 ? -14.659 -6.842 0.119 1.00 52.33 75 LEU A O 12
ATOM 16585 N N . ALA A 1 76 ? -15.313 -8.980 -0.119 1.00 24.44 76 ALA A N 12
ATOM 16586 C CA . ALA A 1 76 ? -16.563 -8.795 0.608 1.00 12.24 76 ALA A CA 12
ATOM 16587 C C . ALA A 1 76 ? -16.305 -8.564 2.093 1.00 54.31 76 ALA A C 12
ATOM 16588 O O . ALA A 1 76 ? -16.920 -7.697 2.713 1.00 12.30 76 ALA A O 12
ATOM 16595 N N . GLY A 1 77 ? -15.391 -9.347 2.660 1.00 53.44 77 GLY A N 12
ATOM 16596 C CA . GLY A 1 77 ? -15.069 -9.212 4.069 1.00 4.40 77 GLY A CA 12
ATOM 16597 C C . GLY A 1 77 ? -14.161 -8.030 4.345 1.00 4.15 77 GLY A C 12
ATOM 16598 O O . GLY A 1 77 ? -14.298 -7.358 5.368 1.00 70.03 77 GLY A O 12
ATOM 16602 N N . LEU A 1 78 ? -13.229 -7.776 3.432 1.00 75.21 78 LEU A N 12
ATOM 16603 C CA . LEU A 1 78 ? -12.293 -6.667 3.584 1.00 24.54 78 LEU A CA 12
ATOM 16604 C C . LEU A 1 78 ? -13.005 -5.328 3.429 1.00 31.12 78 LEU A C 12
ATOM 16605 O O . LEU A 1 78 ? -12.689 -4.363 4.125 1.00 61.35 78 LEU A O 12
ATOM 16621 N N . GLU A 1 79 ? -13.968 -5.278 2.515 1.00 42.35 79 GLU A N 12
ATOM 16622 C CA . GLU A 1 79 ? -14.727 -4.056 2.271 1.00 31.13 79 GLU A CA 12
ATOM 16623 C C . GLU A 1 79 ? -15.629 -3.729 3.458 1.00 24.04 79 GLU A C 12
ATOM 16624 O O . GLU A 1 79 ? -15.926 -2.566 3.723 1.00 34.13 79 GLU A O 12
ATOM 16636 N N . ALA A 1 80 ? -16.062 -4.767 4.167 1.00 61.43 80 ALA A N 12
ATOM 16637 C CA . ALA A 1 80 ? -16.929 -4.591 5.325 1.00 64.12 80 ALA A CA 12
ATOM 16638 C C . ALA A 1 80 ? -16.257 -3.728 6.388 1.00 52.23 80 ALA A C 12
ATOM 16639 O O . ALA A 1 80 ? -16.885 -2.841 6.969 1.00 11.12 80 ALA A O 12
ATOM 16646 N N . LEU A 1 81 ? -14.980 -3.993 6.638 1.00 44.44 81 LEU A N 12
ATOM 16647 C CA . LEU A 1 81 ? -14.223 -3.239 7.632 1.00 62.22 81 LEU A CA 12
ATOM 16648 C C . LEU A 1 81 ? -14.011 -1.799 7.179 1.00 44.32 81 LEU A C 12
ATOM 16649 O O . LEU A 1 81 ? -14.225 -0.859 7.945 1.00 5.54 81 LEU A O 12
ATOM 16665 N N . ARG A 1 82 ? -13.594 -1.633 5.927 1.00 14.41 82 ARG A N 12
ATOM 16666 C CA . ARG A 1 82 ? -13.354 -0.306 5.371 1.00 73.31 82 ARG A CA 12
ATOM 16667 C C . ARG A 1 82 ? -14.657 0.481 5.266 1.00 15.44 82 ARG A C 12
ATOM 16668 O O . ARG A 1 82 ? -14.645 1.710 5.190 1.00 10.10 82 ARG A O 12
ATOM 16689 N N . GLN A 1 83 ? -15.777 -0.234 5.262 1.00 74.30 83 GLN A N 12
ATOM 16690 C CA . GLN A 1 83 ? -17.087 0.400 5.166 1.00 42.05 83 GLN A CA 12
ATOM 16691 C C . GLN A 1 83 ? -17.476 1.052 6.489 1.00 22.35 83 GLN A C 12
ATOM 16692 O O . GLN A 1 83 ? -18.210 2.039 6.513 1.00 74.43 83 GLN A O 12
ATOM 16706 N N . ARG A 1 84 ? -16.979 0.491 7.587 1.00 53.11 84 ARG A N 12
ATOM 16707 C CA . ARG A 1 84 ? -17.276 1.017 8.914 1.00 43.12 84 ARG A CA 12
ATOM 16708 C C . ARG A 1 84 ? -16.438 2.258 9.207 1.00 22.02 84 ARG A C 12
ATOM 16709 O O . ARG A 1 84 ? -16.850 3.129 9.973 1.00 12.12 84 ARG A O 12
ATOM 16730 N N . GLU A 1 85 ? -15.262 2.330 8.593 1.00 44.31 85 GLU A N 12
ATOM 16731 C CA . GLU A 1 85 ? -14.366 3.464 8.790 1.00 31.30 85 GLU A CA 12
ATOM 16732 C C . GLU A 1 85 ? -15.011 4.758 8.300 1.00 1.23 85 GLU A C 12
ATOM 16733 O O . GLU A 1 85 ? -15.185 5.705 9.067 1.00 72.15 85 GLU A O 12
ATOM 16745 N N . ARG A 1 86 ? -15.361 4.789 7.019 1.00 11.32 86 ARG A N 12
ATOM 16746 C CA . ARG A 1 86 ? -15.984 5.967 6.426 1.00 43.13 86 ARG A CA 12
ATOM 16747 C C . ARG A 1 86 ? -17.461 5.712 6.136 1.00 42.21 86 ARG A C 12
ATOM 16748 O O . ARG A 1 86 ? -17.821 5.246 5.054 1.00 13.42 86 ARG A O 12
ATOM 16769 N N . LEU A 1 87 ? -18.311 6.021 7.109 1.00 10.22 87 LEU A N 12
ATOM 16770 C CA . LEU A 1 87 ? -19.749 5.825 6.960 1.00 42.30 87 LEU A CA 12
ATOM 16771 C C . LEU A 1 87 ? -20.246 6.427 5.649 1.00 74.24 87 LEU A C 12
ATOM 16772 O O . LEU A 1 87 ? -20.704 5.685 4.780 1.00 34.25 87 LEU A O 12
ATOM 16789 N N . GLY A 1 1 ? 5.777 15.885 0.152 1.00 52.44 1 GLY A N 13
ATOM 16790 C CA . GLY A 1 1 ? 5.397 15.961 -1.247 1.00 70.13 1 GLY A CA 13
ATOM 16791 C C . GLY A 1 1 ? 5.189 14.593 -1.866 1.00 74.41 1 GLY A C 13
ATOM 16792 O O . GLY A 1 1 ? 4.080 14.058 -1.847 1.00 70.11 1 GLY A O 13
ATOM 16796 N N . SER A 1 2 ? 6.256 14.026 -2.418 1.00 64.41 2 SER A N 13
ATOM 16797 C CA . SER A 1 2 ? 6.184 12.715 -3.051 1.00 73.31 2 SER A CA 13
ATOM 16798 C C . SER A 1 2 ? 4.834 12.514 -3.734 1.00 65.01 2 SER A C 13
ATOM 16799 O O . SER A 1 2 ? 4.304 11.404 -3.771 1.00 43.15 2 SER A O 13
ATOM 16807 N N . SER A 1 3 ? 4.285 13.597 -4.273 1.00 13.22 3 SER A N 13
ATOM 16808 C CA . SER A 1 3 ? 2.994 13.543 -4.951 1.00 23.04 3 SER A CA 13
ATOM 16809 C C . SER A 1 3 ? 3.057 12.619 -6.163 1.00 41.12 3 SER A C 13
ATOM 16810 O O . SER A 1 3 ? 2.042 12.073 -6.595 1.00 3.41 3 SER A O 13
ATOM 16818 N N . GLY A 1 4 ? 4.258 12.447 -6.708 1.00 2.44 4 GLY A N 13
ATOM 16819 C CA . GLY A 1 4 ? 4.432 11.589 -7.865 1.00 54.30 4 GLY A CA 13
ATOM 16820 C C . GLY A 1 4 ? 4.764 10.160 -7.483 1.00 3.04 4 GLY A C 13
ATOM 16821 O O . GLY A 1 4 ? 4.470 9.724 -6.371 1.00 33.14 4 GLY A O 13
ATOM 16825 N N . SER A 1 5 ? 5.378 9.430 -8.408 1.00 51.02 5 SER A N 13
ATOM 16826 C CA . SER A 1 5 ? 5.745 8.040 -8.164 1.00 24.15 5 SER A CA 13
ATOM 16827 C C . SER A 1 5 ? 6.911 7.622 -9.055 1.00 42.14 5 SER A C 13
ATOM 16828 O O . SER A 1 5 ? 6.868 7.796 -10.274 1.00 24.40 5 SER A O 13
ATOM 16836 N N . SER A 1 6 ? 7.951 7.070 -8.439 1.00 74.44 6 SER A N 13
ATOM 16837 C CA . SER A 1 6 ? 9.130 6.629 -9.175 1.00 62.21 6 SER A CA 13
ATOM 16838 C C . SER A 1 6 ? 9.257 5.109 -9.138 1.00 4.12 6 SER A C 13
ATOM 16839 O O . SER A 1 6 ? 10.230 4.544 -9.638 1.00 0.04 6 SER A O 13
ATOM 16847 N N . GLY A 1 7 ? 8.268 4.452 -8.542 1.00 53.42 7 GLY A N 13
ATOM 16848 C CA . GLY A 1 7 ? 8.287 3.004 -8.450 1.00 61.21 7 GLY A CA 13
ATOM 16849 C C . GLY A 1 7 ? 7.993 2.508 -7.048 1.00 51.00 7 GLY A C 13
ATOM 16850 O O . GLY A 1 7 ? 8.006 1.304 -6.792 1.00 54.02 7 GLY A O 13
ATOM 16854 N N . LEU A 1 8 ? 7.730 3.439 -6.136 1.00 62.23 8 LEU A N 13
ATOM 16855 C CA . LEU A 1 8 ? 7.434 3.090 -4.751 1.00 55.13 8 LEU A CA 13
ATOM 16856 C C . LEU A 1 8 ? 5.951 3.275 -4.449 1.00 13.34 8 LEU A C 13
ATOM 16857 O O . LEU A 1 8 ? 5.503 4.380 -4.140 1.00 2.20 8 LEU A O 13
ATOM 16873 N N . ARG A 1 9 ? 5.193 2.187 -4.537 1.00 22.25 9 ARG A N 13
ATOM 16874 C CA . ARG A 1 9 ? 3.760 2.230 -4.271 1.00 21.30 9 ARG A CA 13
ATOM 16875 C C . ARG A 1 9 ? 3.485 2.265 -2.770 1.00 65.22 9 ARG A C 13
ATOM 16876 O O . ARG A 1 9 ? 4.188 1.645 -1.971 1.00 50.12 9 ARG A O 13
ATOM 16897 N N . PRO A 1 10 ? 2.441 3.009 -2.376 1.00 62.05 10 PRO A N 13
ATOM 16898 C CA . PRO A 1 10 ? 2.051 3.142 -0.970 1.00 13.45 10 PRO A CA 13
ATOM 16899 C C . PRO A 1 10 ? 1.470 1.852 -0.404 1.00 72.45 10 PRO A C 13
ATOM 16900 O O . PRO A 1 10 ? 1.429 0.825 -1.086 1.00 12.15 10 PRO A O 13
ATOM 16911 N N . LEU A 1 11 ? 1.021 1.907 0.845 1.00 20.11 11 LEU A N 13
ATOM 16912 C CA . LEU A 1 11 ? 0.441 0.742 1.503 1.00 22.31 11 LEU A CA 13
ATOM 16913 C C . LEU A 1 11 ? -0.827 1.119 2.261 1.00 73.23 11 LEU A C 13
ATOM 16914 O O . LEU A 1 11 ? -0.914 2.198 2.844 1.00 34.33 11 LEU A O 13
ATOM 16930 N N . GLU A 1 12 ? -1.806 0.220 2.250 1.00 53.24 12 GLU A N 13
ATOM 16931 C CA . GLU A 1 12 ? -3.070 0.458 2.937 1.00 1.13 12 GLU A CA 13
ATOM 16932 C C . GLU A 1 12 ? -3.082 -0.221 4.303 1.00 73.20 12 GLU A C 13
ATOM 16933 O O . GLU A 1 12 ? -2.480 -1.280 4.488 1.00 52.32 12 GLU A O 13
ATOM 16945 N N . PHE A 1 13 ? -3.772 0.394 5.258 1.00 31.21 13 PHE A N 13
ATOM 16946 C CA . PHE A 1 13 ? -3.863 -0.150 6.608 1.00 62.12 13 PHE A CA 13
ATOM 16947 C C . PHE A 1 13 ? -5.290 -0.051 7.139 1.00 23.52 13 PHE A C 13
ATOM 16948 O O . PHE A 1 13 ? -6.160 0.551 6.509 1.00 43.43 13 PHE A O 13
ATOM 16965 N N . LEU A 1 14 ? -5.523 -0.649 8.302 1.00 14.13 14 LEU A N 13
ATOM 16966 C CA . LEU A 1 14 ? -6.845 -0.629 8.920 1.00 22.33 14 LEU A CA 13
ATOM 16967 C C . LEU A 1 14 ? -6.735 -0.621 10.442 1.00 1.33 14 LEU A C 13
ATOM 16968 O O . LEU A 1 14 ? -5.714 -1.021 11.003 1.00 55.44 14 LEU A O 13
ATOM 16984 N N . ARG A 1 15 ? -7.792 -0.163 11.104 1.00 53.31 15 ARG A N 13
ATOM 16985 C CA . ARG A 1 15 ? -7.815 -0.104 12.561 1.00 44.23 15 ARG A CA 13
ATOM 16986 C C . ARG A 1 15 ? -9.017 -0.862 13.117 1.00 1.20 15 ARG A C 13
ATOM 16987 O O . ARG A 1 15 ? -10.155 -0.632 12.707 1.00 63.21 15 ARG A O 13
ATOM 17008 N N . THR A 1 16 ? -8.755 -1.768 14.054 1.00 33.13 16 THR A N 13
ATOM 17009 C CA . THR A 1 16 ? -9.814 -2.560 14.666 1.00 73.54 16 THR A CA 13
ATOM 17010 C C . THR A 1 16 ? -10.301 -1.922 15.962 1.00 63.21 16 THR A C 13
ATOM 17011 O O . THR A 1 16 ? -9.515 -1.348 16.716 1.00 4.42 16 THR A O 13
ATOM 17022 N N . SER A 1 17 ? -11.602 -2.026 16.216 1.00 60.32 17 SER A N 13
ATOM 17023 C CA . SER A 1 17 ? -12.193 -1.457 17.420 1.00 11.53 17 SER A CA 13
ATOM 17024 C C . SER A 1 17 ? -11.543 -2.036 18.673 1.00 51.13 17 SER A C 13
ATOM 17025 O O . SER A 1 17 ? -11.603 -1.442 19.750 1.00 14.33 17 SER A O 13
ATOM 17033 N N . LEU A 1 18 ? -10.922 -3.201 18.523 1.00 22.03 18 LEU A N 13
ATOM 17034 C CA . LEU A 1 18 ? -10.259 -3.864 19.641 1.00 1.35 18 LEU A CA 13
ATOM 17035 C C . LEU A 1 18 ? -8.880 -3.262 19.891 1.00 0.24 18 LEU A C 13
ATOM 17036 O O . LEU A 1 18 ? -7.912 -3.981 20.136 1.00 40.15 18 LEU A O 13
ATOM 17052 N N . GLY A 1 19 ? -8.798 -1.936 19.830 1.00 33.23 19 GLY A N 13
ATOM 17053 C CA . GLY A 1 19 ? -7.534 -1.259 20.053 1.00 31.41 19 GLY A CA 13
ATOM 17054 C C . GLY A 1 19 ? -6.400 -1.871 19.255 1.00 11.40 19 GLY A C 13
ATOM 17055 O O . GLY A 1 19 ? -5.229 -1.672 19.574 1.00 24.31 19 GLY A O 13
ATOM 17059 N N . GLY A 1 20 ? -6.748 -2.619 18.213 1.00 72.51 20 GLY A N 13
ATOM 17060 C CA . GLY A 1 20 ? -5.739 -3.253 17.384 1.00 61.14 20 GLY A CA 13
ATOM 17061 C C . GLY A 1 20 ? -5.594 -2.581 16.033 1.00 31.01 20 GLY A C 13
ATOM 17062 O O . GLY A 1 20 ? -6.443 -1.784 15.634 1.00 0.51 20 GLY A O 13
ATOM 17066 N N . ARG A 1 21 ? -4.514 -2.901 15.327 1.00 74.23 21 ARG A N 13
ATOM 17067 C CA . ARG A 1 21 ? -4.260 -2.321 14.015 1.00 65.30 21 ARG A CA 13
ATOM 17068 C C . ARG A 1 21 ? -4.087 -3.411 12.962 1.00 42.05 21 ARG A C 13
ATOM 17069 O O . ARG A 1 21 ? -3.242 -4.296 13.102 1.00 74.44 21 ARG A O 13
ATOM 17090 N N . PHE A 1 22 ? -4.893 -3.342 11.907 1.00 25.32 22 PHE A N 13
ATOM 17091 C CA . PHE A 1 22 ? -4.830 -4.324 10.832 1.00 43.24 22 PHE A CA 13
ATOM 17092 C C . PHE A 1 22 ? -4.065 -3.769 9.633 1.00 53.15 22 PHE A C 13
ATOM 17093 O O . PHE A 1 22 ? -3.744 -2.582 9.582 1.00 21.34 22 PHE A O 13
ATOM 17110 N N . LEU A 1 23 ? -3.778 -4.637 8.669 1.00 72.23 23 LEU A N 13
ATOM 17111 C CA . LEU A 1 23 ? -3.050 -4.237 7.470 1.00 0.24 23 LEU A CA 13
ATOM 17112 C C . LEU A 1 23 ? -3.643 -4.894 6.228 1.00 31.23 23 LEU A C 13
ATOM 17113 O O . LEU A 1 23 ? -3.989 -6.076 6.243 1.00 10.01 23 LEU A O 13
ATOM 17129 N N . VAL A 1 24 ? -3.756 -4.121 5.152 1.00 33.51 24 VAL A N 13
ATOM 17130 C CA . VAL A 1 24 ? -4.304 -4.630 3.900 1.00 1.31 24 VAL A CA 13
ATOM 17131 C C . VAL A 1 24 ? -3.200 -4.881 2.880 1.00 1.41 24 VAL A C 13
ATOM 17132 O O . VAL A 1 24 ? -2.398 -3.994 2.586 1.00 71.42 24 VAL A O 13
ATOM 17145 N N . HIS A 1 25 ? -3.166 -6.096 2.341 1.00 42.04 25 HIS A N 13
ATOM 17146 C CA . HIS A 1 25 ? -2.160 -6.465 1.350 1.00 40.10 25 HIS A CA 13
ATOM 17147 C C . HIS A 1 25 ? -2.613 -7.677 0.542 1.00 63.24 25 HIS A C 13
ATOM 17148 O O . HIS A 1 25 ? -3.066 -8.674 1.103 1.00 0.33 25 HIS A O 13
ATOM 17162 N N . GLU A 1 26 ? -2.488 -7.583 -0.778 1.00 5.11 26 GLU A N 13
ATOM 17163 C CA . GLU A 1 26 ? -2.886 -8.671 -1.662 1.00 62.31 26 GLU A CA 13
ATOM 17164 C C . GLU A 1 26 ? -4.323 -9.101 -1.383 1.00 64.41 26 GLU A C 13
ATOM 17165 O O . GLU A 1 26 ? -4.648 -10.287 -1.434 1.00 34.22 26 GLU A O 13
ATOM 17177 N N . SER A 1 27 ? -5.178 -8.128 -1.088 1.00 52.50 27 SER A N 13
ATOM 17178 C CA . SER A 1 27 ? -6.580 -8.405 -0.797 1.00 0.41 27 SER A CA 13
ATOM 17179 C C . SER A 1 27 ? -6.715 -9.266 0.455 1.00 35.14 27 SER A C 13
ATOM 17180 O O . SER A 1 27 ? -7.688 -10.003 0.613 1.00 33.44 27 SER A O 13
ATOM 17188 N N . PHE A 1 28 ? -5.730 -9.166 1.343 1.00 51.33 28 PHE A N 13
ATOM 17189 C CA . PHE A 1 28 ? -5.737 -9.937 2.581 1.00 14.14 28 PHE A CA 13
ATOM 17190 C C . PHE A 1 28 ? -5.556 -9.023 3.790 1.00 12.05 28 PHE A C 13
ATOM 17191 O O . PHE A 1 28 ? -5.144 -7.870 3.655 1.00 20.20 28 PHE A O 13
ATOM 17208 N N . LEU A 1 29 ? -5.868 -9.546 4.971 1.00 72.22 29 LEU A N 13
ATOM 17209 C CA . LEU A 1 29 ? -5.741 -8.779 6.205 1.00 64.12 29 LEU A CA 13
ATOM 17210 C C . LEU A 1 29 ? -4.683 -9.390 7.118 1.00 5.03 29 LEU A C 13
ATOM 17211 O O . LEU A 1 29 ? -4.611 -10.609 7.274 1.00 24.01 29 LEU A O 13
ATOM 17227 N N . TYR A 1 30 ? -3.865 -8.534 7.722 1.00 42.12 30 TYR A N 13
ATOM 17228 C CA . TYR A 1 30 ? -2.811 -8.988 8.620 1.00 63.22 30 TYR A CA 13
ATOM 17229 C C . TYR A 1 30 ? -2.895 -8.275 9.966 1.00 13.42 30 TYR A C 13
ATOM 17230 O O . TYR A 1 30 ? -3.621 -7.292 10.114 1.00 1.23 30 TYR A O 13
ATOM 17248 N N . ARG A 1 31 ? -2.148 -8.778 10.943 1.00 2.45 31 ARG A N 13
ATOM 17249 C CA . ARG A 1 31 ? -2.139 -8.189 12.277 1.00 63.50 31 ARG A CA 13
ATOM 17250 C C . ARG A 1 31 ? -0.711 -7.921 12.744 1.00 63.12 31 ARG A C 13
ATOM 17251 O O . ARG A 1 31 ? 0.093 -8.843 12.877 1.00 65.23 31 ARG A O 13
ATOM 17272 N N . LYS A 1 32 ? -0.402 -6.653 12.989 1.00 1.23 32 LYS A N 13
ATOM 17273 C CA . LYS A 1 32 ? 0.928 -6.261 13.441 1.00 34.51 32 LYS A CA 13
ATOM 17274 C C . LYS A 1 32 ? 1.459 -7.243 14.482 1.00 4.33 32 LYS A C 13
ATOM 17275 O O . LYS A 1 32 ? 0.892 -7.378 15.565 1.00 35.11 32 LYS A O 13
ATOM 17294 N N . GLU A 1 33 ? 2.550 -7.923 14.145 1.00 5.24 33 GLU A N 13
ATOM 17295 C CA . GLU A 1 33 ? 3.157 -8.890 15.051 1.00 21.34 33 GLU A CA 13
ATOM 17296 C C . GLU A 1 33 ? 4.224 -8.228 15.919 1.00 61.33 33 GLU A C 13
ATOM 17297 O O . GLU A 1 33 ? 4.184 -8.312 17.146 1.00 54.10 33 GLU A O 13
ATOM 17309 N N . LYS A 1 34 ? 5.180 -7.570 15.271 1.00 32.02 34 LYS A N 13
ATOM 17310 C CA . LYS A 1 34 ? 6.259 -6.892 15.980 1.00 20.21 34 LYS A CA 13
ATOM 17311 C C . LYS A 1 34 ? 6.798 -5.723 15.161 1.00 62.40 34 LYS A C 13
ATOM 17312 O O . LYS A 1 34 ? 6.306 -5.439 14.070 1.00 10.14 34 LYS A O 13
ATOM 17331 N N . ALA A 1 35 ? 7.814 -5.052 15.695 1.00 60.12 35 ALA A N 13
ATOM 17332 C CA . ALA A 1 35 ? 8.423 -3.918 15.012 1.00 53.45 35 ALA A CA 13
ATOM 17333 C C . ALA A 1 35 ? 9.911 -3.820 15.329 1.00 31.34 35 ALA A C 13
ATOM 17334 O O . ALA A 1 35 ? 10.319 -3.952 16.482 1.00 21.25 35 ALA A O 13
ATOM 17341 N N . ALA A 1 36 ? 10.717 -3.588 14.298 1.00 4.15 36 ALA A N 13
ATOM 17342 C CA . ALA A 1 36 ? 12.161 -3.471 14.468 1.00 14.52 36 ALA A CA 13
ATOM 17343 C C . ALA A 1 36 ? 12.608 -2.016 14.375 1.00 50.53 36 ALA A C 13
ATOM 17344 O O . ALA A 1 36 ? 13.676 -1.718 13.841 1.00 53.32 36 ALA A O 13
ATOM 17351 N N . GLY A 1 37 ? 11.783 -1.113 14.897 1.00 34.21 37 GLY A N 13
ATOM 17352 C CA . GLY A 1 37 ? 12.112 0.301 14.861 1.00 74.24 37 GLY A CA 13
ATOM 17353 C C . GLY A 1 37 ? 11.716 0.954 13.551 1.00 24.43 37 GLY A C 13
ATOM 17354 O O . GLY A 1 37 ? 10.874 1.850 13.528 1.00 53.12 37 GLY A O 13
ATOM 17358 N N . GLU A 1 38 ? 12.329 0.506 12.460 1.00 23.33 38 GLU A N 13
ATOM 17359 C CA . GLU A 1 38 ? 12.039 1.056 11.141 1.00 15.42 38 GLU A CA 13
ATOM 17360 C C . GLU A 1 38 ? 11.117 0.128 10.356 1.00 51.25 38 GLU A C 13
ATOM 17361 O O . GLU A 1 38 ? 10.371 0.568 9.481 1.00 12.45 38 GLU A O 13
ATOM 17373 N N . LYS A 1 39 ? 11.174 -1.161 10.675 1.00 42.44 39 LYS A N 13
ATOM 17374 C CA . LYS A 1 39 ? 10.346 -2.153 10.000 1.00 70.43 39 LYS A CA 13
ATOM 17375 C C . LYS A 1 39 ? 9.201 -2.607 10.899 1.00 73.35 39 LYS A C 13
ATOM 17376 O O . LYS A 1 39 ? 9.255 -2.450 12.119 1.00 44.50 39 LYS A O 13
ATOM 17395 N N . VAL A 1 40 ? 8.164 -3.171 10.289 1.00 74.44 40 VAL A N 13
ATOM 17396 C CA . VAL A 1 40 ? 7.006 -3.651 11.035 1.00 54.12 40 VAL A CA 13
ATOM 17397 C C . VAL A 1 40 ? 6.535 -5.002 10.511 1.00 72.45 40 VAL A C 13
ATOM 17398 O O . VAL A 1 40 ? 6.115 -5.122 9.359 1.00 0.03 40 VAL A O 13
ATOM 17411 N N . TYR A 1 41 ? 6.608 -6.020 11.363 1.00 5.43 41 TYR A N 13
ATOM 17412 C CA . TYR A 1 41 ? 6.191 -7.364 10.985 1.00 34.21 41 TYR A CA 13
ATOM 17413 C C . TYR A 1 41 ? 4.676 -7.512 11.080 1.00 21.45 41 TYR A C 13
ATOM 17414 O O . TYR A 1 41 ? 4.036 -6.918 11.949 1.00 44.40 41 TYR A O 13
ATOM 17432 N N . TRP A 1 42 ? 4.108 -8.310 10.183 1.00 42.41 42 TRP A N 13
ATOM 17433 C CA . TRP A 1 42 ? 2.667 -8.537 10.165 1.00 62.20 42 TRP A CA 13
ATOM 17434 C C . TRP A 1 42 ? 2.352 -10.011 9.934 1.00 4.01 42 TRP A C 13
ATOM 17435 O O . TRP A 1 42 ? 3.099 -10.716 9.256 1.00 52.24 42 TRP A O 13
ATOM 17456 N N . MET A 1 43 ? 1.242 -10.470 10.502 1.00 31.52 43 MET A N 13
ATOM 17457 C CA . MET A 1 43 ? 0.828 -11.861 10.356 1.00 12.32 43 MET A CA 13
ATOM 17458 C C . MET A 1 43 ? -0.643 -11.951 9.961 1.00 11.02 43 MET A C 13
ATOM 17459 O O . MET A 1 43 ? -1.510 -11.376 10.621 1.00 63.53 43 MET A O 13
ATOM 17473 N N . CYS A 1 44 ? -0.918 -12.676 8.882 1.00 74.31 44 CYS A N 13
ATOM 17474 C CA . CYS A 1 44 ? -2.284 -12.842 8.399 1.00 33.24 44 CYS A CA 13
ATOM 17475 C C . CYS A 1 44 ? -3.244 -13.088 9.559 1.00 34.21 44 CYS A C 13
ATOM 17476 O O . CYS A 1 44 ? -3.094 -14.053 10.308 1.00 31.34 44 CYS A O 13
ATOM 17483 N N . ARG A 1 45 ? -4.232 -12.210 9.699 1.00 63.25 45 ARG A N 13
ATOM 17484 C CA . ARG A 1 45 ? -5.217 -12.332 10.767 1.00 43.42 45 ARG A CA 13
ATOM 17485 C C . ARG A 1 45 ? -5.851 -13.719 10.766 1.00 54.03 45 ARG A C 13
ATOM 17486 O O . ARG A 1 45 ? -6.453 -14.138 11.755 1.00 42.01 45 ARG A O 13
ATOM 17507 N N . ASP A 1 46 ? -5.715 -14.426 9.649 1.00 12.33 46 ASP A N 13
ATOM 17508 C CA . ASP A 1 46 ? -6.274 -15.766 9.519 1.00 12.10 46 ASP A CA 13
ATOM 17509 C C . ASP A 1 46 ? -5.289 -16.817 10.018 1.00 25.44 46 ASP A C 13
ATOM 17510 O O . ASP A 1 46 ? -5.421 -18.001 9.711 1.00 73.44 46 ASP A O 13
ATOM 17519 N N . GLN A 1 47 ? -4.300 -16.376 10.790 1.00 1.52 47 GLN A N 13
ATOM 17520 C CA . GLN A 1 47 ? -3.291 -17.279 11.331 1.00 14.52 47 GLN A CA 13
ATOM 17521 C C . GLN A 1 47 ? -3.833 -18.041 12.535 1.00 22.23 47 GLN A C 13
ATOM 17522 O O . GLN A 1 47 ? -3.254 -19.041 12.961 1.00 42.43 47 GLN A O 13
ATOM 17536 N N . ALA A 1 48 ? -4.945 -17.562 13.083 1.00 3.41 48 ALA A N 13
ATOM 17537 C CA . ALA A 1 48 ? -5.565 -18.198 14.238 1.00 63.44 48 ALA A CA 13
ATOM 17538 C C . ALA A 1 48 ? -6.692 -19.131 13.810 1.00 53.11 48 ALA A C 13
ATOM 17539 O O . ALA A 1 48 ? -6.938 -20.156 14.447 1.00 52.22 48 ALA A O 13
ATOM 17546 N N . ARG A 1 49 ? -7.376 -18.769 12.729 1.00 62.30 49 ARG A N 13
ATOM 17547 C CA . ARG A 1 49 ? -8.480 -19.573 12.219 1.00 51.04 49 ARG A CA 13
ATOM 17548 C C . ARG A 1 49 ? -8.019 -20.458 11.063 1.00 15.03 49 ARG A C 13
ATOM 17549 O O . ARG A 1 49 ? -8.065 -21.685 11.151 1.00 62.41 49 ARG A O 13
ATOM 17570 N N . LEU A 1 50 ? -7.576 -19.827 9.982 1.00 13.24 50 LEU A N 13
ATOM 17571 C CA . LEU A 1 50 ? -7.108 -20.556 8.809 1.00 4.11 50 LEU A CA 13
ATOM 17572 C C . LEU A 1 50 ? -5.655 -20.988 8.980 1.00 22.05 50 LEU A C 13
ATOM 17573 O O . LEU A 1 50 ? -4.989 -21.361 8.016 1.00 10.31 50 LEU A O 13
ATOM 17589 N N . GLY A 1 51 ? -5.169 -20.936 10.217 1.00 32.44 51 GLY A N 13
ATOM 17590 C CA . GLY A 1 51 ? -3.799 -21.327 10.494 1.00 14.55 51 GLY A CA 13
ATOM 17591 C C . GLY A 1 51 ? -2.827 -20.803 9.456 1.00 71.51 51 GLY A C 13
ATOM 17592 O O . GLY A 1 51 ? -1.832 -21.458 9.141 1.00 11.32 51 GLY A O 13
ATOM 17596 N N . CYS A 1 52 ? -3.114 -19.621 8.921 1.00 2.11 52 CYS A N 13
ATOM 17597 C CA . CYS A 1 52 ? -2.258 -19.010 7.911 1.00 75.14 52 CYS A CA 13
ATOM 17598 C C . CYS A 1 52 ? -1.020 -18.388 8.550 1.00 72.23 52 CYS A C 13
ATOM 17599 O O . CYS A 1 52 ? -1.108 -17.366 9.231 1.00 23.10 52 CYS A O 13
ATOM 17606 N N . ARG A 1 53 ? 0.132 -19.011 8.326 1.00 72.33 53 ARG A N 13
ATOM 17607 C CA . ARG A 1 53 ? 1.387 -18.520 8.880 1.00 3.23 53 ARG A CA 13
ATOM 17608 C C . ARG A 1 53 ? 1.989 -17.439 7.987 1.00 44.03 53 ARG A C 13
ATOM 17609 O O . ARG A 1 53 ? 3.150 -17.061 8.149 1.00 54.35 53 ARG A O 13
ATOM 17630 N N . SER A 1 54 ? 1.194 -16.947 7.043 1.00 71.01 54 SER A N 13
ATOM 17631 C CA . SER A 1 54 ? 1.650 -15.913 6.121 1.00 75.44 54 SER A CA 13
ATOM 17632 C C . SER A 1 54 ? 2.062 -14.654 6.877 1.00 75.45 54 SER A C 13
ATOM 17633 O O . SER A 1 54 ? 1.229 -13.981 7.484 1.00 75.34 54 SER A O 13
ATOM 17641 N N . ARG A 1 55 ? 3.353 -14.342 6.835 1.00 71.31 55 ARG A N 13
ATOM 17642 C CA . ARG A 1 55 ? 3.877 -13.165 7.517 1.00 41.43 55 ARG A CA 13
ATOM 17643 C C . ARG A 1 55 ? 4.517 -12.201 6.523 1.00 10.31 55 ARG A C 13
ATOM 17644 O O . ARG A 1 55 ? 5.227 -12.618 5.608 1.00 23.41 55 ARG A O 13
ATOM 17665 N N . ALA A 1 56 ? 4.260 -10.911 6.708 1.00 4.24 56 ALA A N 13
ATOM 17666 C CA . ALA A 1 56 ? 4.812 -9.887 5.829 1.00 74.42 56 ALA A CA 13
ATOM 17667 C C . ALA A 1 56 ? 5.546 -8.815 6.627 1.00 34.33 56 ALA A C 13
ATOM 17668 O O . ALA A 1 56 ? 5.329 -8.667 7.830 1.00 1.11 56 ALA A O 13
ATOM 17675 N N . ILE A 1 57 ? 6.414 -8.071 5.951 1.00 50.31 57 ILE A N 13
ATOM 17676 C CA . ILE A 1 57 ? 7.179 -7.012 6.598 1.00 3.10 57 ILE A CA 13
ATOM 17677 C C . ILE A 1 57 ? 7.048 -5.696 5.839 1.00 74.10 57 ILE A C 13
ATOM 17678 O O . ILE A 1 57 ? 7.264 -5.640 4.628 1.00 54.24 57 ILE A O 13
ATOM 17694 N N . THR A 1 58 ? 6.692 -4.637 6.559 1.00 70.12 58 THR A N 13
ATOM 17695 C CA . THR A 1 58 ? 6.533 -3.320 5.955 1.00 53.43 58 THR A CA 13
ATOM 17696 C C . THR A 1 58 ? 7.738 -2.433 6.242 1.00 74.12 58 THR A C 13
ATOM 17697 O O . THR A 1 58 ? 8.361 -2.541 7.298 1.00 71.12 58 THR A O 13
ATOM 17708 N N . GLN A 1 59 ? 8.060 -1.557 5.297 1.00 44.21 59 GLN A N 13
ATOM 17709 C CA . GLN A 1 59 ? 9.193 -0.651 5.450 1.00 2.12 59 GLN A CA 13
ATOM 17710 C C . GLN A 1 59 ? 8.880 0.717 4.851 1.00 21.15 59 GLN A C 13
ATOM 17711 O O . GLN A 1 59 ? 8.838 0.877 3.632 1.00 61.12 59 GLN A O 13
ATOM 17725 N N . GLY A 1 60 ? 8.662 1.702 5.718 1.00 72.52 60 GLY A N 13
ATOM 17726 C CA . GLY A 1 60 ? 8.356 3.042 5.256 1.00 42.54 60 GLY A CA 13
ATOM 17727 C C . GLY A 1 60 ? 6.982 3.138 4.623 1.00 32.22 60 GLY A C 13
ATOM 17728 O O . GLY A 1 60 ? 5.986 3.358 5.313 1.00 75.01 60 GLY A O 13
ATOM 17732 N N . HIS A 1 61 ? 6.926 2.975 3.305 1.00 75.10 61 HIS A N 13
ATOM 17733 C CA . HIS A 1 61 ? 5.663 3.044 2.578 1.00 0.11 61 HIS A CA 13
ATOM 17734 C C . HIS A 1 61 ? 5.484 1.823 1.682 1.00 43.50 61 HIS A C 13
ATOM 17735 O O . HIS A 1 61 ? 4.543 1.755 0.890 1.00 12.54 61 HIS A O 13
ATOM 17749 N N . ARG A 1 62 ? 6.392 0.862 1.809 1.00 21.25 62 ARG A N 13
ATOM 17750 C CA . ARG A 1 62 ? 6.336 -0.355 1.009 1.00 14.13 62 ARG A CA 13
ATOM 17751 C C . ARG A 1 62 ? 5.920 -1.549 1.864 1.00 55.24 62 ARG A C 13
ATOM 17752 O O . ARG A 1 62 ? 5.608 -1.400 3.047 1.00 42.13 62 ARG A O 13
ATOM 17773 N N . ILE A 1 63 ? 5.916 -2.732 1.258 1.00 1.35 63 ILE A N 13
ATOM 17774 C CA . ILE A 1 63 ? 5.539 -3.950 1.963 1.00 22.35 63 ILE A CA 13
ATOM 17775 C C . ILE A 1 63 ? 6.260 -5.163 1.387 1.00 74.31 63 ILE A C 13
ATOM 17776 O O . ILE A 1 63 ? 6.634 -5.177 0.215 1.00 61.10 63 ILE A O 13
ATOM 17792 N N . MET A 1 64 ? 6.448 -6.183 2.219 1.0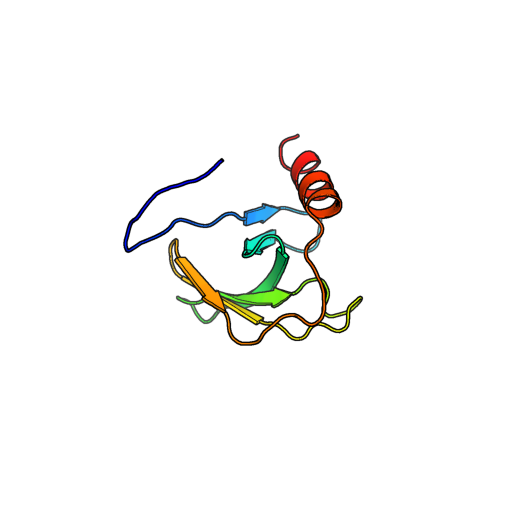0 24.53 64 MET A N 13
ATOM 17793 C CA . MET A 1 64 ? 7.122 -7.404 1.791 1.00 41.34 64 MET A CA 13
ATOM 17794 C C . MET A 1 64 ? 6.380 -8.638 2.294 1.00 25.42 64 MET A C 13
ATOM 17795 O O . MET A 1 64 ? 5.790 -8.623 3.374 1.00 1.43 64 MET A O 13
ATOM 17809 N N . VAL A 1 65 ? 6.415 -9.707 1.504 1.00 2.23 65 VAL A N 13
ATOM 17810 C CA . VAL A 1 65 ? 5.747 -10.950 1.871 1.00 70.44 65 VAL A CA 13
ATOM 17811 C C . VAL A 1 65 ? 6.752 -12.081 2.052 1.00 63.13 65 VAL A C 13
ATOM 17812 O O . VAL A 1 65 ? 7.626 -12.290 1.210 1.00 5.32 65 VAL A O 13
ATOM 17825 N N . MET A 1 66 ? 6.623 -12.811 3.155 1.00 44.34 66 MET A N 13
ATOM 17826 C CA . MET A 1 66 ? 7.520 -13.924 3.445 1.00 55.10 66 MET A CA 13
ATOM 17827 C C . MET A 1 66 ? 6.953 -15.234 2.907 1.00 13.20 66 MET A C 13
ATOM 17828 O O . MET A 1 66 ? 7.585 -15.907 2.094 1.00 54.54 66 MET A O 13
ATOM 17842 N N . ARG A 1 67 ? 5.758 -15.589 3.368 1.00 1.11 67 ARG A N 13
ATOM 17843 C CA . ARG A 1 67 ? 5.107 -16.820 2.934 1.00 4.24 67 ARG A CA 13
ATOM 17844 C C . ARG A 1 67 ? 3.787 -16.518 2.232 1.00 52.44 67 ARG A C 13
ATOM 17845 O O . ARG A 1 67 ? 3.217 -15.439 2.396 1.00 71.23 67 ARG A O 13
ATOM 17866 N N . SER A 1 68 ? 3.307 -17.478 1.447 1.00 3.51 68 SER A N 13
ATOM 17867 C CA . SER A 1 68 ? 2.057 -17.312 0.714 1.00 0.02 68 SER A CA 13
ATOM 17868 C C . SER A 1 68 ? 0.858 -17.525 1.634 1.00 55.32 68 SER A C 13
ATOM 17869 O O . SER A 1 68 ? 1.013 -17.793 2.825 1.00 1.10 68 SER A O 13
ATOM 17877 N N . HIS A 1 69 ? -0.340 -17.404 1.071 1.00 50.44 69 HIS A N 13
ATOM 17878 C CA . HIS A 1 69 ? -1.568 -17.583 1.838 1.00 45.12 69 HIS A CA 13
ATOM 17879 C C . HIS A 1 69 ? -2.259 -18.889 1.458 1.00 54.23 69 HIS A C 13
ATOM 17880 O O . HIS A 1 69 ? -2.308 -19.259 0.284 1.00 41.30 69 HIS A O 13
ATOM 17894 N N . CYS A 1 70 ? -2.793 -19.583 2.458 1.00 41.51 70 CYS A N 13
ATOM 17895 C CA . CYS A 1 70 ? -3.481 -20.848 2.229 1.00 54.14 70 CYS A CA 13
ATOM 17896 C C . CYS A 1 70 ? -4.984 -20.632 2.083 1.00 1.15 70 CYS A C 13
ATOM 17897 O O . CYS A 1 70 ? -5.770 -21.575 2.177 1.00 11.31 70 CYS A O 13
ATOM 17905 N N . HIS A 1 71 ? -5.377 -19.382 1.855 1.00 21.43 71 HIS A N 13
ATOM 17906 C CA . HIS A 1 71 ? -6.786 -19.042 1.698 1.00 1.42 71 HIS A CA 13
ATOM 17907 C C . HIS A 1 71 ? -6.963 -17.918 0.680 1.00 22.11 71 HIS A C 13
ATOM 17908 O O . HIS A 1 71 ? -6.079 -17.079 0.509 1.00 71.53 71 HIS A O 13
ATOM 17922 N N . GLN A 1 72 ? -8.110 -17.910 0.008 1.00 34.24 72 GLN A N 13
ATOM 17923 C CA . GLN A 1 72 ? -8.401 -16.890 -0.992 1.00 2.51 72 GLN A CA 13
ATOM 17924 C C . GLN A 1 72 ? -8.890 -15.605 -0.334 1.00 43.34 72 GLN A C 13
ATOM 17925 O O . GLN A 1 72 ? -9.470 -15.617 0.752 1.00 1.12 72 GLN A O 13
ATOM 17939 N N . PRO A 1 73 ? -8.652 -14.467 -1.005 1.00 73.02 73 PRO A N 13
ATOM 17940 C CA . PRO A 1 73 ? -9.061 -13.152 -0.504 1.00 73.11 73 PRO A CA 13
ATOM 17941 C C . PRO A 1 73 ? -10.574 -12.966 -0.530 1.00 72.25 73 PRO A C 13
ATOM 17942 O O . PRO A 1 73 ? -11.263 -13.530 -1.380 1.00 51.32 73 PRO A O 13
ATOM 17953 N N . ASP A 1 74 ? -11.085 -12.173 0.405 1.00 4.41 74 ASP A N 13
ATOM 17954 C CA . ASP A 1 74 ? -12.517 -11.912 0.488 1.00 3.40 74 ASP A CA 13
ATOM 17955 C C . ASP A 1 74 ? -12.801 -10.414 0.415 1.00 51.21 74 ASP A C 13
ATOM 17956 O O . ASP A 1 74 ? -13.001 -9.759 1.438 1.00 3.13 74 ASP A O 13
ATOM 17965 N N . LEU A 1 75 ? -12.817 -9.879 -0.801 1.00 42.31 75 LEU A N 13
ATOM 17966 C CA . LEU A 1 75 ? -13.076 -8.459 -1.008 1.00 4.50 75 LEU A CA 13
ATOM 17967 C C . LEU A 1 75 ? -14.380 -8.039 -0.339 1.00 73.52 75 LEU A C 13
ATOM 17968 O O . LEU A 1 75 ? -14.576 -6.868 -0.017 1.00 1.23 75 LEU A O 13
ATOM 17984 N N . ALA A 1 76 ? -15.270 -9.004 -0.130 1.00 21.40 76 ALA A N 13
ATOM 17985 C CA . ALA A 1 76 ? -16.553 -8.737 0.505 1.00 55.02 76 ALA A CA 13
ATOM 17986 C C . ALA A 1 76 ? -16.377 -8.407 1.984 1.00 42.33 76 ALA A C 13
ATOM 17987 O O . ALA A 1 76 ? -16.966 -7.454 2.492 1.00 5.30 76 ALA A O 13
ATOM 17994 N N . GLY A 1 77 ? -15.561 -9.203 2.670 1.00 4.40 77 GLY A N 13
ATOM 17995 C CA . GLY A 1 77 ? -15.322 -8.979 4.083 1.00 13.11 77 GLY A CA 13
ATOM 17996 C C . GLY A 1 77 ? -14.331 -7.859 4.334 1.00 53.21 77 GLY A C 13
ATOM 17997 O O . GLY A 1 77 ? -14.419 -7.156 5.341 1.00 33.14 77 GLY A O 13
ATOM 18001 N N . LEU A 1 78 ? -13.386 -7.691 3.416 1.00 71.55 78 LEU A N 13
ATOM 18002 C CA . LEU A 1 78 ? -12.373 -6.649 3.542 1.00 24.44 78 LEU A CA 13
ATOM 18003 C C . LEU A 1 78 ? -12.984 -5.268 3.333 1.00 25.34 78 LEU A C 13
ATOM 18004 O O . LEU A 1 78 ? -12.616 -4.308 4.011 1.00 51.04 78 LEU A O 13
ATOM 18020 N N . GLU A 1 79 ? -13.918 -5.175 2.394 1.00 74.44 79 GLU A N 13
ATOM 18021 C CA . GLU A 1 79 ? -14.581 -3.910 2.097 1.00 34.44 79 GLU A CA 13
ATOM 18022 C C . GLU A 1 79 ? -15.477 -3.481 3.256 1.00 63.43 79 GLU A C 13
ATOM 18023 O O . GLU A 1 79 ? -15.781 -2.300 3.415 1.00 44.23 79 GLU A O 13
ATOM 18035 N N . ALA A 1 80 ? -15.897 -4.451 4.062 1.00 30.34 80 ALA A N 13
ATOM 18036 C CA . ALA A 1 80 ? -16.756 -4.175 5.207 1.00 41.40 80 ALA A CA 13
ATOM 18037 C C . ALA A 1 80 ? -16.028 -3.332 6.248 1.00 35.22 80 ALA A C 13
ATOM 18038 O O . ALA A 1 80 ? -16.585 -2.372 6.785 1.00 21.32 80 ALA A O 13
ATOM 18045 N N . LEU A 1 81 ? -14.782 -3.695 6.531 1.00 32.34 81 LEU A N 13
ATOM 18046 C CA . LEU A 1 81 ? -13.978 -2.972 7.511 1.00 70.13 81 LEU A CA 13
ATOM 18047 C C . LEU A 1 81 ? -13.597 -1.591 6.989 1.00 41.13 81 LEU A C 13
ATOM 18048 O O . LEU A 1 81 ? -13.785 -0.585 7.673 1.00 15.40 81 LEU A O 13
ATOM 18064 N N . ARG A 1 82 ? -13.062 -1.550 5.773 1.00 35.33 82 ARG A N 13
ATOM 18065 C CA . ARG A 1 82 ? -12.656 -0.292 5.159 1.00 3.10 82 ARG A CA 13
ATOM 18066 C C . ARG A 1 82 ? -13.847 0.652 5.014 1.00 71.24 82 ARG A C 13
ATOM 18067 O O . ARG A 1 82 ? -13.677 1.861 4.860 1.00 23.32 82 ARG A O 13
ATOM 18088 N N . GLN A 1 83 ? -15.050 0.089 5.062 1.00 30.21 83 GLN A N 13
ATOM 18089 C CA . GLN A 1 83 ? -16.268 0.880 4.934 1.00 72.21 83 GLN A CA 13
ATOM 18090 C C . GLN A 1 83 ? -16.572 1.624 6.229 1.00 14.45 83 GLN A C 13
ATOM 18091 O O . GLN A 1 83 ? -17.252 2.650 6.222 1.00 14.21 83 GLN A O 13
ATOM 18105 N N . ARG A 1 84 ? -16.066 1.099 7.341 1.00 51.40 84 ARG A N 13
ATOM 18106 C CA . ARG A 1 84 ? -16.286 1.713 8.645 1.00 10.33 84 ARG A CA 13
ATOM 18107 C C . ARG A 1 84 ? -15.246 2.796 8.917 1.00 24.35 84 ARG A C 13
ATOM 18108 O O . ARG A 1 84 ? -15.544 3.813 9.544 1.00 53.13 84 ARG A O 13
ATOM 18129 N N . GLU A 1 85 ? -14.025 2.571 8.443 1.00 22.53 85 GLU A N 13
ATOM 18130 C CA . GLU A 1 85 ? -12.942 3.527 8.638 1.00 22.04 85 GLU A CA 13
ATOM 18131 C C . GLU A 1 85 ? -13.454 4.960 8.529 1.00 11.14 85 GLU A C 13
ATOM 18132 O O . GLU A 1 85 ? -13.106 5.818 9.341 1.00 53.00 85 GLU A O 13
ATOM 18144 N N . ARG A 1 86 ? -14.283 5.211 7.522 1.00 52.01 86 ARG A N 13
ATOM 18145 C CA . ARG A 1 86 ? -14.843 6.539 7.305 1.00 60.01 86 ARG A CA 13
ATOM 18146 C C . ARG A 1 86 ? -16.302 6.593 7.749 1.00 1.21 86 ARG A C 13
ATOM 18147 O O . ARG A 1 86 ? -17.065 5.652 7.526 1.00 61.31 86 ARG A O 13
ATOM 18168 N N . LEU A 1 87 ? -16.684 7.699 8.378 1.00 44.54 87 LEU A N 13
ATOM 18169 C CA . LEU A 1 87 ? -18.051 7.877 8.853 1.00 60.13 87 LEU A CA 13
ATOM 18170 C C . LEU A 1 87 ? -19.056 7.587 7.742 1.00 73.32 87 LEU A C 13
ATOM 18171 O O . LEU A 1 87 ? -20.255 7.756 7.955 1.00 1.31 87 LEU A O 13
ATOM 18188 N N . GLY A 1 1 ? 21.038 2.000 -9.697 1.00 23.44 1 GLY A N 14
ATOM 18189 C CA . GLY A 1 1 ? 21.331 1.600 -8.334 1.00 44.12 1 GLY A CA 14
ATOM 18190 C C . GLY A 1 1 ? 20.082 1.241 -7.554 1.00 14.41 1 GLY A C 14
ATOM 18191 O O . GLY A 1 1 ? 20.157 0.896 -6.374 1.00 31.31 1 GLY A O 14
ATOM 18195 N N . SER A 1 2 ? 18.931 1.321 -8.212 1.00 23.23 2 SER A N 14
ATOM 18196 C CA . SER A 1 2 ? 17.659 1.007 -7.572 1.00 10.10 2 SER A CA 14
ATOM 18197 C C . SER A 1 2 ? 16.697 0.361 -8.563 1.00 31.13 2 SER A C 14
ATOM 18198 O O . SER A 1 2 ? 16.781 0.593 -9.769 1.00 74.30 2 SER A O 14
ATOM 18206 N N . SER A 1 3 ? 15.781 -0.453 -8.045 1.00 64.51 3 SER A N 14
ATOM 18207 C CA . SER A 1 3 ? 14.803 -1.136 -8.884 1.00 40.14 3 SER A CA 14
ATOM 18208 C C . SER A 1 3 ? 13.768 -0.153 -9.422 1.00 14.41 3 SER A C 14
ATOM 18209 O O . SER A 1 3 ? 12.815 0.202 -8.730 1.00 74.43 3 SER A O 14
ATOM 18217 N N . GLY A 1 4 ? 13.963 0.281 -10.663 1.00 14.32 4 GLY A N 14
ATOM 18218 C CA . GLY A 1 4 ? 13.039 1.217 -11.275 1.00 23.40 4 GLY A CA 14
ATOM 18219 C C . GLY A 1 4 ? 13.294 2.648 -10.844 1.00 55.11 4 GLY A C 14
ATOM 18220 O O . GLY A 1 4 ? 13.883 2.891 -9.790 1.00 4.54 4 GLY A O 14
ATOM 18224 N N . SER A 1 5 ? 12.851 3.599 -11.661 1.00 33.22 5 SER A N 14
ATOM 18225 C CA . SER A 1 5 ? 13.039 5.013 -11.361 1.00 33.04 5 SER A CA 14
ATOM 18226 C C . SER A 1 5 ? 11.737 5.644 -10.876 1.00 42.44 5 SER A C 14
ATOM 18227 O O . SER A 1 5 ? 11.616 6.867 -10.804 1.00 12.22 5 SER A O 14
ATOM 18235 N N . SER A 1 6 ? 10.766 4.799 -10.544 1.00 41.05 6 SER A N 14
ATOM 18236 C CA . SER A 1 6 ? 9.472 5.272 -10.068 1.00 30.40 6 SER A CA 14
ATOM 18237 C C . SER A 1 6 ? 9.504 5.525 -8.563 1.00 24.00 6 SER A C 14
ATOM 18238 O O . SER A 1 6 ? 8.821 6.415 -8.057 1.00 25.23 6 SER A O 14
ATOM 18246 N N . GLY A 1 7 ? 10.305 4.737 -7.854 1.00 15.34 7 GLY A N 14
ATOM 18247 C CA . GLY A 1 7 ? 10.413 4.889 -6.415 1.00 61.14 7 GLY A CA 14
ATOM 18248 C C . GLY A 1 7 ? 9.883 3.684 -5.662 1.00 63.31 7 GLY A C 14
ATOM 18249 O O . GLY A 1 7 ? 10.645 2.790 -5.294 1.00 14.14 7 GLY A O 14
ATOM 18253 N N . LEU A 1 8 ? 8.576 3.661 -5.431 1.00 70.54 8 LEU A N 14
ATOM 18254 C CA . LEU A 1 8 ? 7.944 2.558 -4.715 1.00 4.02 8 LEU A CA 14
ATOM 18255 C C . LEU A 1 8 ? 6.424 2.683 -4.754 1.00 4.34 8 LEU A C 14
ATOM 18256 O O . LEU A 1 8 ? 5.885 3.654 -5.283 1.00 42.01 8 LEU A O 14
ATOM 18272 N N . ARG A 1 9 ? 5.741 1.693 -4.189 1.00 20.23 9 ARG A N 14
ATOM 18273 C CA . ARG A 1 9 ? 4.283 1.692 -4.158 1.00 23.34 9 ARG A CA 14
ATOM 18274 C C . ARG A 1 9 ? 3.769 1.879 -2.734 1.00 64.44 9 ARG A C 14
ATOM 18275 O O . ARG A 1 9 ? 4.352 1.389 -1.768 1.00 40.42 9 ARG A O 14
ATOM 18296 N N . PRO A 1 10 ? 2.650 2.607 -2.600 1.00 50.24 10 PRO A N 14
ATOM 18297 C CA . PRO A 1 10 ? 2.033 2.877 -1.298 1.00 71.01 10 PRO A CA 14
ATOM 18298 C C . PRO A 1 10 ? 1.412 1.627 -0.681 1.00 25.32 10 PRO A C 14
ATOM 18299 O O . PRO A 1 10 ? 1.421 0.554 -1.285 1.00 65.12 10 PRO A O 14
ATOM 18310 N N . LEU A 1 11 ? 0.872 1.774 0.524 1.00 64.43 11 LEU A N 14
ATOM 18311 C CA . LEU A 1 11 ? 0.245 0.658 1.222 1.00 70.31 11 LEU A CA 14
ATOM 18312 C C . LEU A 1 11 ? -0.948 1.131 2.047 1.00 63.03 11 LEU A C 14
ATOM 18313 O O . LEU A 1 11 ? -0.934 2.232 2.599 1.00 12.14 11 LEU A O 14
ATOM 18329 N N . GLU A 1 12 ? -1.975 0.293 2.127 1.00 11.14 12 GLU A N 14
ATOM 18330 C CA . GLU A 1 12 ? -3.175 0.626 2.886 1.00 61.11 12 GLU A CA 14
ATOM 18331 C C . GLU A 1 12 ? -3.174 -0.073 4.242 1.00 44.51 12 GLU A C 14
ATOM 18332 O O . GLU A 1 12 ? -2.572 -1.135 4.405 1.00 23.25 12 GLU A O 14
ATOM 18344 N N . PHE A 1 13 ? -3.852 0.530 5.213 1.00 5.50 13 PHE A N 14
ATOM 18345 C CA . PHE A 1 13 ? -3.927 -0.033 6.556 1.00 73.12 13 PHE A CA 14
ATOM 18346 C C . PHE A 1 13 ? -5.341 0.088 7.117 1.00 60.44 13 PHE A C 14
ATOM 18347 O O . PHE A 1 13 ? -6.194 0.766 6.542 1.00 70.24 13 PHE A O 14
ATOM 18364 N N . LEU A 1 14 ? -5.582 -0.572 8.244 1.00 1.10 14 LEU A N 14
ATOM 18365 C CA . LEU A 1 14 ? -6.892 -0.540 8.885 1.00 42.12 14 LEU A CA 14
ATOM 18366 C C . LEU A 1 14 ? -6.757 -0.572 10.404 1.00 41.34 14 LEU A C 14
ATOM 18367 O O . LEU A 1 14 ? -5.692 -0.887 10.936 1.00 1.24 14 LEU A O 14
ATOM 18383 N N . ARG A 1 15 ? -7.842 -0.244 11.097 1.00 13.25 15 ARG A N 14
ATOM 18384 C CA . ARG A 1 15 ? -7.845 -0.238 12.555 1.00 64.03 15 ARG A CA 14
ATOM 18385 C C . ARG A 1 15 ? -9.006 -1.063 13.100 1.00 71.33 15 ARG A C 14
ATOM 18386 O O . ARG A 1 15 ? -10.072 -1.136 12.489 1.00 0.32 15 ARG A O 14
ATOM 18407 N N . THR A 1 16 ? -8.791 -1.684 14.257 1.00 13.42 16 THR A N 14
ATOM 18408 C CA . THR A 1 16 ? -9.818 -2.507 14.885 1.00 65.10 16 THR A CA 14
ATOM 18409 C C . THR A 1 16 ? -10.267 -1.906 16.212 1.00 42.00 16 THR A C 14
ATOM 18410 O O . THR A 1 16 ? -9.654 -0.967 16.719 1.00 3.41 16 THR A O 14
ATOM 18421 N N . SER A 1 17 ? -11.341 -2.455 16.771 1.00 73.32 17 SER A N 14
ATOM 18422 C CA . SER A 1 17 ? -11.874 -1.971 18.039 1.00 1.43 17 SER A CA 14
ATOM 18423 C C . SER A 1 17 ? -11.343 -2.802 19.204 1.00 45.15 17 SER A C 14
ATOM 18424 O O . SER A 1 17 ? -10.827 -2.260 20.183 1.00 53.42 17 SER A O 14
ATOM 18432 N N . LEU A 1 18 ? -11.472 -4.119 19.090 1.00 62.31 18 LEU A N 14
ATOM 18433 C CA . LEU A 1 18 ? -11.004 -5.026 20.134 1.00 21.45 18 LEU A CA 14
ATOM 18434 C C . LEU A 1 18 ? -9.522 -5.336 19.961 1.00 45.01 18 LEU A C 14
ATOM 18435 O O . LEU A 1 18 ? -8.758 -5.319 20.925 1.00 44.41 18 LEU A O 14
ATOM 18451 N N . GLY A 1 19 ? -9.120 -5.616 18.725 1.00 51.41 19 GLY A N 14
ATOM 18452 C CA . GLY A 1 19 ? -7.729 -5.924 18.448 1.00 73.13 19 GLY A CA 14
ATOM 18453 C C . GLY A 1 19 ? -6.834 -4.706 18.555 1.00 43.20 19 GLY A C 14
ATOM 18454 O O . GLY A 1 19 ? -6.528 -4.245 19.654 1.00 32.11 19 GLY A O 14
ATOM 18458 N N . GLY A 1 20 ? -6.409 -4.183 17.409 1.00 2.41 20 GLY A N 14
ATOM 18459 C CA . GLY A 1 20 ? -5.545 -3.017 17.400 1.00 21.52 20 GLY A CA 14
ATOM 18460 C C . GLY A 1 20 ? -5.467 -2.364 16.035 1.00 4.21 20 GLY A C 14
ATOM 18461 O O . GLY A 1 20 ? -6.284 -1.505 15.701 1.00 31.02 20 GLY A O 14
ATOM 18465 N N . ARG A 1 21 ? -4.480 -2.769 15.242 1.00 63.44 21 ARG A N 14
ATOM 18466 C CA . ARG A 1 21 ? -4.296 -2.214 13.906 1.00 15.42 21 ARG A CA 14
ATOM 18467 C C . ARG A 1 21 ? -4.133 -3.327 12.874 1.00 53.23 21 ARG A C 14
ATOM 18468 O O . ARG A 1 21 ? -3.319 -4.235 13.048 1.00 21.00 21 ARG A O 14
ATOM 18489 N N . PHE A 1 22 ? -4.912 -3.250 11.801 1.00 44.22 22 PHE A N 14
ATOM 18490 C CA . PHE A 1 22 ? -4.855 -4.251 10.742 1.00 1.34 22 PHE A CA 14
ATOM 18491 C C . PHE A 1 22 ? -4.101 -3.716 9.528 1.00 41.35 22 PHE A C 14
ATOM 18492 O O . PHE A 1 22 ? -3.862 -2.514 9.411 1.00 64.25 22 PHE A O 14
ATOM 18509 N N . LEU A 1 23 ? -3.726 -4.618 8.628 1.00 5.43 23 LEU A N 14
ATOM 18510 C CA . LEU A 1 23 ? -2.998 -4.238 7.421 1.00 43.04 23 LEU A CA 14
ATOM 18511 C C . LEU A 1 23 ? -3.643 -4.847 6.181 1.00 53.20 23 LEU A C 14
ATOM 18512 O O . LEU A 1 23 ? -3.996 -6.026 6.167 1.00 35.21 23 LEU A O 14
ATOM 18528 N N . VAL A 1 24 ? -3.791 -4.036 5.139 1.00 21.13 24 VAL A N 14
ATOM 18529 C CA . VAL A 1 24 ? -4.391 -4.495 3.891 1.00 61.14 24 VAL A CA 14
ATOM 18530 C C . VAL A 1 24 ? -3.323 -4.773 2.839 1.00 15.24 24 VAL A C 14
ATOM 18531 O O . VAL A 1 24 ? -2.604 -3.868 2.415 1.00 2.55 24 VAL A O 14
ATOM 18544 N N . HIS A 1 25 ? -3.227 -6.031 2.420 1.00 51.30 25 HIS A N 14
ATOM 18545 C CA . HIS A 1 25 ? -2.248 -6.429 1.415 1.00 42.20 25 HIS A CA 14
ATOM 18546 C C . HIS A 1 25 ? -2.732 -7.650 0.638 1.00 25.24 25 HIS A C 14
ATOM 18547 O O . HIS A 1 25 ? -3.095 -8.667 1.226 1.00 11.05 25 HIS A O 14
ATOM 18561 N N . GLU A 1 26 ? -2.735 -7.538 -0.687 1.00 2.44 26 GLU A N 14
ATOM 18562 C CA . GLU A 1 26 ? -3.177 -8.632 -1.545 1.00 54.03 26 GLU A CA 14
ATOM 18563 C C . GLU A 1 26 ? -4.627 -9.005 -1.247 1.00 23.31 26 GLU A C 14
ATOM 18564 O O . GLU A 1 26 ? -4.972 -10.183 -1.167 1.00 45.21 26 GLU A O 14
ATOM 18576 N N . SER A 1 27 ? -5.471 -7.990 -1.083 1.00 53.42 27 SER A N 14
ATOM 18577 C CA . SER A 1 27 ? -6.882 -8.211 -0.790 1.00 63.24 27 SER A CA 14
ATOM 18578 C C . SER A 1 27 ? -7.050 -9.051 0.471 1.00 74.02 27 SER A C 14
ATOM 18579 O O . SER A 1 27 ? -8.100 -9.656 0.693 1.00 64.12 27 SER A O 14
ATOM 18587 N N . PHE A 1 28 ? -6.008 -9.086 1.295 1.00 71.32 28 PHE A N 14
ATOM 18588 C CA . PHE A 1 28 ? -6.039 -9.853 2.535 1.00 54.12 28 PHE A CA 14
ATOM 18589 C C . PHE A 1 28 ? -5.911 -8.935 3.747 1.00 23.13 28 PHE A C 14
ATOM 18590 O O . PHE A 1 28 ? -5.851 -7.712 3.610 1.00 2.11 28 PHE A O 14
ATOM 18607 N N . LEU A 1 29 ? -5.873 -9.532 4.933 1.00 74.31 29 LEU A N 14
ATOM 18608 C CA . LEU A 1 29 ? -5.754 -8.768 6.170 1.00 40.32 29 LEU A CA 14
ATOM 18609 C C . LEU A 1 29 ? -4.707 -9.385 7.092 1.00 44.41 29 LEU A C 14
ATOM 18610 O O . LEU A 1 29 ? -4.681 -10.599 7.295 1.00 10.55 29 LEU A O 14
ATOM 18626 N N . TYR A 1 30 ? -3.845 -8.541 7.648 1.00 53.41 30 TYR A N 14
ATOM 18627 C CA . TYR A 1 30 ? -2.795 -9.003 8.549 1.00 12.21 30 TYR A CA 14
ATOM 18628 C C . TYR A 1 30 ? -2.847 -8.254 9.877 1.00 34.11 30 TYR A C 14
ATOM 18629 O O . TYR A 1 30 ? -3.600 -7.291 10.030 1.00 51.42 30 TYR A O 14
ATOM 18647 N N . ARG A 1 31 ? -2.044 -8.704 10.834 1.00 64.14 31 ARG A N 14
ATOM 18648 C CA . ARG A 1 31 ? -1.997 -8.078 12.150 1.00 33.33 31 ARG A CA 14
ATOM 18649 C C . ARG A 1 31 ? -0.556 -7.819 12.579 1.00 21.42 31 ARG A C 14
ATOM 18650 O O . ARG A 1 31 ? 0.287 -8.715 12.534 1.00 72.41 31 ARG A O 14
ATOM 18671 N N . LYS A 1 32 ? -0.280 -6.587 12.993 1.00 62.52 32 LYS A N 14
ATOM 18672 C CA . LYS A 1 32 ? 1.058 -6.208 13.432 1.00 5.21 32 LYS A CA 14
ATOM 18673 C C . LYS A 1 32 ? 1.551 -7.134 14.539 1.00 25.02 32 LYS A C 14
ATOM 18674 O O . LYS A 1 32 ? 0.916 -7.255 15.585 1.00 53.13 32 LYS A O 14
ATOM 18693 N N . GLU A 1 33 ? 2.686 -7.783 14.301 1.00 42.01 33 GLU A N 14
ATOM 18694 C CA . GLU A 1 33 ? 3.263 -8.697 15.279 1.00 64.35 33 GLU A CA 14
ATOM 18695 C C . GLU A 1 33 ? 4.290 -7.982 16.153 1.00 22.12 33 GLU A C 14
ATOM 18696 O O . GLU A 1 33 ? 4.196 -7.995 17.380 1.00 21.44 33 GLU A O 14
ATOM 18708 N N . LYS A 1 34 ? 5.272 -7.358 15.510 1.00 61.51 34 LYS A N 14
ATOM 18709 C CA . LYS A 1 34 ? 6.317 -6.637 16.226 1.00 64.22 34 LYS A CA 14
ATOM 18710 C C . LYS A 1 34 ? 6.959 -5.581 15.331 1.00 41.11 34 LYS A C 14
ATOM 18711 O O . LYS A 1 34 ? 6.796 -5.605 14.112 1.00 44.34 34 LYS A O 14
ATOM 18730 N N . ALA A 1 35 ? 7.690 -4.656 15.945 1.00 41.34 35 ALA A N 14
ATOM 18731 C CA . ALA A 1 35 ? 8.359 -3.594 15.204 1.00 44.24 35 ALA A CA 14
ATOM 18732 C C . ALA A 1 35 ? 9.865 -3.621 15.445 1.00 72.45 35 ALA A C 14
ATOM 18733 O O . ALA A 1 35 ? 10.318 -3.704 16.587 1.00 2.43 35 ALA A O 14
ATOM 18740 N N . ALA A 1 36 ? 10.635 -3.549 14.365 1.00 22.23 36 ALA A N 14
ATOM 18741 C CA . ALA A 1 36 ? 12.089 -3.563 14.461 1.00 1.11 36 ALA A CA 14
ATOM 18742 C C . ALA A 1 36 ? 12.664 -2.159 14.301 1.00 74.32 36 ALA A C 14
ATOM 18743 O O . ALA A 1 36 ? 13.720 -1.975 13.699 1.00 21.13 36 ALA A O 14
ATOM 18750 N N . GLY A 1 37 ? 11.959 -1.172 14.846 1.00 62.01 37 GLY A N 14
ATOM 18751 C CA . GLY A 1 37 ? 12.415 0.203 14.753 1.00 3.33 37 GLY A CA 14
ATOM 18752 C C . GLY A 1 37 ? 11.927 0.891 13.493 1.00 50.12 37 GLY A C 14
ATOM 18753 O O . GLY A 1 37 ? 11.037 1.740 13.548 1.00 2.33 37 GLY A O 14
ATOM 18757 N N . GLU A 1 38 ? 12.512 0.526 12.357 1.00 23.11 38 GLU A N 14
ATOM 18758 C CA . GLU A 1 38 ? 12.132 1.117 11.079 1.00 72.43 38 GLU A CA 14
ATOM 18759 C C . GLU A 1 38 ? 11.249 0.163 10.279 1.00 43.21 38 GLU A C 14
ATOM 18760 O O . GLU A 1 38 ? 10.656 0.546 9.271 1.00 15.21 38 GLU A O 14
ATOM 18772 N N . LYS A 1 39 ? 11.168 -1.082 10.736 1.00 43.31 39 LYS A N 14
ATOM 18773 C CA . LYS A 1 39 ? 10.359 -2.092 10.066 1.00 53.13 39 LYS A CA 14
ATOM 18774 C C . LYS A 1 39 ? 9.210 -2.549 10.959 1.00 33.31 39 LYS A C 14
ATOM 18775 O O . LYS A 1 39 ? 9.277 -2.432 12.183 1.00 33.11 39 LYS A O 14
ATOM 18794 N N . VAL A 1 40 ? 8.156 -3.071 10.339 1.00 74.44 40 VAL A N 14
ATOM 18795 C CA . VAL A 1 40 ? 6.993 -3.549 11.078 1.00 63.20 40 VAL A CA 14
ATOM 18796 C C . VAL A 1 40 ? 6.546 -4.916 10.575 1.00 53.00 40 VAL A C 14
ATOM 18797 O O . VAL A 1 40 ? 6.103 -5.055 9.435 1.00 21.10 40 VAL A O 14
ATOM 18810 N N . TYR A 1 41 ? 6.664 -5.923 11.434 1.00 2.13 41 TYR A N 14
ATOM 18811 C CA . TYR A 1 41 ? 6.273 -7.281 11.076 1.00 13.43 41 TYR A CA 14
ATOM 18812 C C . TYR A 1 41 ? 4.757 -7.446 11.134 1.00 44.43 41 TYR A C 14
ATOM 18813 O O . TYR A 1 41 ? 4.081 -6.795 11.931 1.00 44.53 41 TYR A O 14
ATOM 18831 N N . TRP A 1 42 ? 4.231 -8.320 10.284 1.00 34.40 42 TRP A N 14
ATOM 18832 C CA . TRP A 1 42 ? 2.795 -8.572 10.238 1.00 71.24 42 TRP A CA 14
ATOM 18833 C C . TRP A 1 42 ? 2.508 -10.057 10.049 1.00 23.42 42 TRP A C 14
ATOM 18834 O O . TRP A 1 42 ? 3.396 -10.829 9.687 1.00 21.54 42 TRP A O 14
ATOM 18855 N N . MET A 1 43 ? 1.262 -10.451 10.294 1.00 50.13 43 MET A N 14
ATOM 18856 C CA . MET A 1 43 ? 0.860 -11.845 10.149 1.00 20.12 43 MET A CA 14
ATOM 18857 C C . MET A 1 43 ? -0.620 -11.949 9.791 1.00 3.20 43 MET A C 14
ATOM 18858 O O . MET A 1 43 ? -1.463 -11.290 10.399 1.00 13.14 43 MET A O 14
ATOM 18872 N N . CYS A 1 44 ? -0.927 -12.779 8.800 1.00 54.20 44 CYS A N 14
ATOM 18873 C CA . CYS A 1 44 ? -2.304 -12.968 8.360 1.00 13.10 44 CYS A CA 14
ATOM 18874 C C . CYS A 1 44 ? -3.235 -13.161 9.554 1.00 24.12 44 CYS A C 14
ATOM 18875 O O . CYS A 1 44 ? -3.093 -14.116 10.317 1.00 41.21 44 CYS A O 14
ATOM 18882 N N . ARG A 1 45 ? -4.188 -12.247 9.708 1.00 50.24 45 ARG A N 14
ATOM 18883 C CA . ARG A 1 45 ? -5.140 -12.315 10.809 1.00 33.22 45 ARG A CA 14
ATOM 18884 C C . ARG A 1 45 ? -5.803 -13.689 10.871 1.00 23.11 45 ARG A C 14
ATOM 18885 O O . ARG A 1 45 ? -6.281 -14.113 11.923 1.00 64.54 45 ARG A O 14
ATOM 18906 N N . ASP A 1 46 ? -5.826 -14.380 9.737 1.00 4.31 46 ASP A N 14
ATOM 18907 C CA . ASP A 1 46 ? -6.429 -15.706 9.661 1.00 45.32 46 ASP A CA 14
ATOM 18908 C C . ASP A 1 46 ? -5.456 -16.773 10.157 1.00 21.45 46 ASP A C 14
ATOM 18909 O O . ASP A 1 46 ? -5.683 -17.968 9.965 1.00 71.43 46 ASP A O 14
ATOM 18918 N N . GLN A 1 47 ? -4.377 -16.332 10.792 1.00 53.52 47 GLN A N 14
ATOM 18919 C CA . GLN A 1 47 ? -3.370 -17.250 11.314 1.00 11.44 47 GLN A CA 14
ATOM 18920 C C . GLN A 1 47 ? -3.899 -18.006 12.527 1.00 33.10 47 GLN A C 14
ATOM 18921 O O . GLN A 1 47 ? -3.349 -19.035 12.919 1.00 12.22 47 GLN A O 14
ATOM 18935 N N . ALA A 1 48 ? -4.971 -17.489 13.120 1.00 21.24 48 ALA A N 14
ATOM 18936 C CA . ALA A 1 48 ? -5.575 -18.117 14.288 1.00 31.22 48 ALA A CA 14
ATOM 18937 C C . ALA A 1 48 ? -6.729 -19.029 13.886 1.00 11.44 48 ALA A C 14
ATOM 18938 O O . ALA A 1 48 ? -6.933 -20.087 14.481 1.00 74.24 48 ALA A O 14
ATOM 18945 N N . ARG A 1 49 ? -7.482 -18.612 12.873 1.00 52.50 49 ARG A N 14
ATOM 18946 C CA . ARG A 1 49 ? -8.617 -19.392 12.392 1.00 51.25 49 ARG A CA 14
ATOM 18947 C C . ARG A 1 49 ? -8.203 -20.300 11.238 1.00 1.32 49 ARG A C 14
ATOM 18948 O O . ARG A 1 49 ? -8.275 -21.525 11.341 1.00 41.34 49 ARG A O 14
ATOM 18969 N N . LEU A 1 50 ? -7.769 -19.691 10.140 1.00 33.45 50 LEU A N 14
ATOM 18970 C CA . LEU A 1 50 ? -7.346 -20.445 8.965 1.00 43.52 50 LEU A CA 14
ATOM 18971 C C . LEU A 1 50 ? -5.892 -20.887 9.098 1.00 45.23 50 LEU A C 14
ATOM 18972 O O . LEU A 1 50 ? -5.245 -21.234 8.111 1.00 11.43 50 LEU A O 14
ATOM 18988 N N . GLY A 1 51 ? -5.384 -20.874 10.327 1.00 70.34 51 GLY A N 14
ATOM 18989 C CA . GLY A 1 51 ? -4.011 -21.277 10.567 1.00 71.21 51 GLY A CA 14
ATOM 18990 C C . GLY A 1 51 ? -3.078 -20.851 9.451 1.00 52.24 51 GLY A C 14
ATOM 18991 O O . GLY A 1 51 ? -2.169 -21.592 9.076 1.00 11.32 51 GLY A O 14
ATOM 18995 N N . CYS A 1 52 ? -3.303 -19.655 8.918 1.00 15.35 52 CYS A N 14
ATOM 18996 C CA . CYS A 1 52 ? -2.477 -19.133 7.836 1.00 72.31 52 CYS A CA 14
ATOM 18997 C C . CYS A 1 52 ? -1.150 -18.604 8.372 1.00 63.15 52 CYS A C 14
ATOM 18998 O O . CYS A 1 52 ? -1.087 -17.508 8.931 1.00 63.03 52 CYS A O 14
ATOM 19005 N N . ARG A 1 53 ? -0.092 -19.389 8.199 1.00 21.44 53 ARG A N 14
ATOM 19006 C CA . ARG A 1 53 ? 1.233 -19.001 8.665 1.00 52.43 53 ARG A CA 14
ATOM 19007 C C . ARG A 1 53 ? 1.909 -18.065 7.667 1.00 10.10 53 ARG A C 14
ATOM 19008 O O . ARG A 1 53 ? 3.082 -18.237 7.337 1.00 4.21 53 ARG A O 14
ATOM 19029 N N . SER A 1 54 ? 1.159 -17.076 7.191 1.00 43.13 54 SER A N 14
ATOM 19030 C CA . SER A 1 54 ? 1.684 -16.115 6.228 1.00 3.33 54 SER A CA 14
ATOM 19031 C C . SER A 1 54 ? 2.081 -14.814 6.918 1.00 33.45 54 SER A C 14
ATOM 19032 O O . SER A 1 54 ? 1.227 -14.073 7.405 1.00 22.41 54 SER A O 14
ATOM 19040 N N . ARG A 1 55 ? 3.381 -14.544 6.956 1.00 65.42 55 ARG A N 14
ATOM 19041 C CA . ARG A 1 55 ? 3.892 -13.333 7.587 1.00 33.44 55 ARG A CA 14
ATOM 19042 C C . ARG A 1 55 ? 4.373 -12.334 6.539 1.00 0.23 55 ARG A C 14
ATOM 19043 O O . ARG A 1 55 ? 4.629 -12.699 5.392 1.00 51.11 55 ARG A O 14
ATOM 19064 N N . ALA A 1 56 ? 4.492 -11.073 6.940 1.00 55.03 56 ALA A N 14
ATOM 19065 C CA . ALA A 1 56 ? 4.943 -10.022 6.037 1.00 32.21 56 ALA A CA 14
ATOM 19066 C C . ALA A 1 56 ? 5.684 -8.926 6.796 1.00 33.02 56 ALA A C 14
ATOM 19067 O O . ALA A 1 56 ? 5.572 -8.820 8.018 1.00 14.23 56 ALA A O 14
ATOM 19074 N N . ILE A 1 57 ? 6.440 -8.115 6.064 1.00 74.22 57 ILE A N 14
ATOM 19075 C CA . ILE A 1 57 ? 7.199 -7.027 6.669 1.00 34.40 57 ILE A CA 14
ATOM 19076 C C . ILE A 1 57 ? 7.037 -5.735 5.875 1.00 1.35 57 ILE A C 14
ATOM 19077 O O . ILE A 1 57 ? 7.289 -5.699 4.670 1.00 22.14 57 ILE A O 14
ATOM 19093 N N . THR A 1 58 ? 6.616 -4.675 6.558 1.00 34.44 58 THR A N 14
ATOM 19094 C CA . THR A 1 58 ? 6.421 -3.381 5.917 1.00 54.42 58 THR A CA 14
ATOM 19095 C C . THR A 1 58 ? 7.585 -2.441 6.210 1.00 54.14 58 THR A C 14
ATOM 19096 O O . THR A 1 58 ? 8.226 -2.541 7.255 1.00 73.21 58 THR A O 14
ATOM 19107 N N . GLN A 1 59 ? 7.851 -1.530 5.281 1.00 45.35 59 GLN A N 14
ATOM 19108 C CA . GLN A 1 59 ? 8.939 -0.572 5.441 1.00 4.24 59 GLN A CA 14
ATOM 19109 C C . GLN A 1 59 ? 8.600 0.755 4.771 1.00 21.15 59 GLN A C 14
ATOM 19110 O O . GLN A 1 59 ? 8.495 0.835 3.547 1.00 55.32 59 GLN A O 14
ATOM 19124 N N . GLY A 1 60 ? 8.429 1.796 5.580 1.00 35.24 60 GLY A N 14
ATOM 19125 C CA . GLY A 1 60 ? 8.101 3.105 5.047 1.00 51.34 60 GLY A CA 14
ATOM 19126 C C . GLY A 1 60 ? 6.740 3.137 4.380 1.00 12.40 60 GLY A C 14
ATOM 19127 O O . GLY A 1 60 ? 5.724 3.364 5.037 1.00 71.44 60 GLY A O 14
ATOM 19131 N N . HIS A 1 61 ? 6.719 2.908 3.071 1.00 52.22 61 HIS A N 14
ATOM 19132 C CA . HIS A 1 61 ? 5.472 2.912 2.314 1.00 53.23 61 HIS A CA 14
ATOM 19133 C C . HIS A 1 61 ? 5.342 1.646 1.474 1.00 13.44 61 HIS A C 14
ATOM 19134 O O . HIS A 1 61 ? 4.377 1.481 0.727 1.00 62.13 61 HIS A O 14
ATOM 19148 N N . ARG A 1 62 ? 6.319 0.754 1.601 1.00 72.01 62 ARG A N 14
ATOM 19149 C CA . ARG A 1 62 ? 6.315 -0.497 0.851 1.00 73.42 62 ARG A CA 14
ATOM 19150 C C . ARG A 1 62 ? 5.878 -1.659 1.738 1.00 13.53 62 ARG A C 14
ATOM 19151 O O . ARG A 1 62 ? 5.502 -1.464 2.894 1.00 51.21 62 ARG A O 14
ATOM 19172 N N . ILE A 1 63 ? 5.929 -2.868 1.187 1.00 72.52 63 ILE A N 14
ATOM 19173 C CA . ILE A 1 63 ? 5.539 -4.061 1.927 1.00 13.24 63 ILE A CA 14
ATOM 19174 C C . ILE A 1 63 ? 6.301 -5.286 1.435 1.00 15.43 63 ILE A C 14
ATOM 19175 O O . ILE A 1 63 ? 6.774 -5.321 0.299 1.00 71.12 63 ILE A O 14
ATOM 19191 N N . MET A 1 64 ? 6.415 -6.292 2.297 1.00 33.34 64 MET A N 14
ATOM 19192 C CA . MET A 1 64 ? 7.116 -7.522 1.948 1.00 71.24 64 MET A CA 14
ATOM 19193 C C . MET A 1 64 ? 6.337 -8.745 2.421 1.00 4.40 64 MET A C 14
ATOM 19194 O O . MET A 1 64 ? 5.636 -8.695 3.432 1.00 22.34 64 MET A O 14
ATOM 19208 N N . VAL A 1 65 ? 6.465 -9.844 1.684 1.00 63.21 65 VAL A N 14
ATOM 19209 C CA . VAL A 1 65 ? 5.774 -11.080 2.029 1.00 5.55 65 VAL A CA 14
ATOM 19210 C C . VAL A 1 65 ? 6.762 -12.221 2.240 1.00 53.10 65 VAL A C 14
ATOM 19211 O O . VAL A 1 65 ? 7.678 -12.419 1.443 1.00 15.24 65 VAL A O 14
ATOM 19224 N N . MET A 1 66 ? 6.569 -12.971 3.322 1.00 24.03 66 MET A N 14
ATOM 19225 C CA . MET A 1 66 ? 7.444 -14.094 3.638 1.00 33.14 66 MET A CA 14
ATOM 19226 C C . MET A 1 66 ? 6.880 -15.396 3.077 1.00 3.11 66 MET A C 14
ATOM 19227 O O . MET A 1 66 ? 7.492 -16.027 2.214 1.00 15.03 66 MET A O 14
ATOM 19241 N N . ARG A 1 67 ? 5.712 -15.792 3.571 1.00 71.45 67 ARG A N 14
ATOM 19242 C CA . ARG A 1 67 ? 5.067 -17.020 3.119 1.00 43.15 67 ARG A CA 14
ATOM 19243 C C . ARG A 1 67 ? 3.781 -16.710 2.359 1.00 23.10 67 ARG A C 14
ATOM 19244 O O . ARG A 1 67 ? 3.293 -15.580 2.377 1.00 54.55 67 ARG A O 14
ATOM 19265 N N . SER A 1 68 ? 3.239 -17.722 1.689 1.00 32.53 68 SER A N 14
ATOM 19266 C CA . SER A 1 68 ? 2.012 -17.557 0.918 1.00 74.12 68 SER A CA 14
ATOM 19267 C C . SER A 1 68 ? 0.784 -17.723 1.808 1.00 11.01 68 SER A C 14
ATOM 19268 O O . SER A 1 68 ? 0.902 -17.918 3.019 1.00 5.33 68 SER A O 14
ATOM 19276 N N . HIS A 1 69 ? -0.395 -17.643 1.200 1.00 13.01 69 HIS A N 14
ATOM 19277 C CA . HIS A 1 69 ? -1.647 -17.785 1.936 1.00 52.15 69 HIS A CA 14
ATOM 19278 C C . HIS A 1 69 ? -2.343 -19.096 1.579 1.00 41.55 69 HIS A C 14
ATOM 19279 O O . HIS A 1 69 ? -2.390 -19.485 0.412 1.00 55.40 69 HIS A O 14
ATOM 19293 N N . CYS A 1 70 ? -2.878 -19.770 2.591 1.00 13.11 70 CYS A N 14
ATOM 19294 C CA . CYS A 1 70 ? -3.569 -21.038 2.384 1.00 22.43 70 CYS A CA 14
ATOM 19295 C C . CYS A 1 70 ? -5.063 -20.814 2.167 1.00 60.24 70 CYS A C 14
ATOM 19296 O O . CYS A 1 70 ? -5.858 -21.751 2.232 1.00 1.53 70 CYS A O 14
ATOM 19304 N N . HIS A 1 71 ? -5.438 -19.563 1.913 1.00 55.42 71 HIS A N 14
ATOM 19305 C CA . HIS A 1 71 ? -6.836 -19.216 1.689 1.00 22.44 71 HIS A CA 14
ATOM 19306 C C . HIS A 1 71 ? -6.961 -18.123 0.631 1.00 54.41 71 HIS A C 14
ATOM 19307 O O . HIS A 1 71 ? -6.006 -17.395 0.363 1.00 63.44 71 HIS A O 14
ATOM 19321 N N . GLN A 1 72 ? -8.144 -18.017 0.035 1.00 3.33 72 GLN A N 14
ATOM 19322 C CA . GLN A 1 72 ? -8.392 -17.015 -0.995 1.00 25.33 72 GLN A CA 14
ATOM 19323 C C . GLN A 1 72 ? -8.925 -15.724 -0.381 1.00 53.20 72 GLN A C 14
ATOM 19324 O O . GLN A 1 72 ? -9.536 -15.722 0.688 1.00 1.43 72 GLN A O 14
ATOM 19338 N N . PRO A 1 73 ? -8.689 -14.599 -1.070 1.00 45.21 73 PRO A N 14
ATOM 19339 C CA . PRO A 1 73 ? -9.136 -13.280 -0.611 1.00 25.24 73 PRO A CA 14
ATOM 19340 C C . PRO A 1 73 ? -10.651 -13.124 -0.687 1.00 42.42 73 PRO A C 14
ATOM 19341 O O . PRO A 1 73 ? -11.284 -13.564 -1.647 1.00 43.34 73 PRO A O 14
ATOM 19352 N N . ASP A 1 74 ? -11.227 -12.494 0.332 1.00 14.54 74 ASP A N 14
ATOM 19353 C CA . ASP A 1 74 ? -12.668 -12.279 0.380 1.00 62.31 74 ASP A CA 14
ATOM 19354 C C . ASP A 1 74 ? -13.018 -10.849 -0.021 1.00 74.05 74 ASP A C 14
ATOM 19355 O O . ASP A 1 74 ? -13.272 -9.998 0.833 1.00 21.24 74 ASP A O 14
ATOM 19364 N N . LEU A 1 75 ? -13.026 -10.591 -1.324 1.00 33.32 75 LEU A N 14
ATOM 19365 C CA . LEU A 1 75 ? -13.344 -9.263 -1.839 1.00 73.11 75 LEU A CA 14
ATOM 19366 C C . LEU A 1 75 ? -14.593 -8.702 -1.166 1.00 3.03 75 LEU A C 14
ATOM 19367 O O . LEU A 1 75 ? -14.781 -7.488 -1.099 1.00 12.14 75 LEU A O 14
ATOM 19383 N N . ALA A 1 76 ? -15.442 -9.595 -0.669 1.00 73.34 76 ALA A N 14
ATOM 19384 C CA . ALA A 1 76 ? -16.671 -9.189 0.003 1.00 21.03 76 ALA A CA 14
ATOM 19385 C C . ALA A 1 76 ? -16.447 -9.017 1.501 1.00 54.22 76 ALA A C 14
ATOM 19386 O O . ALA A 1 76 ? -17.153 -8.256 2.160 1.00 55.34 76 ALA A O 14
ATOM 19393 N N . GLY A 1 77 ? -15.459 -9.731 2.033 1.00 51.03 77 GLY A N 14
ATOM 19394 C CA . GLY A 1 77 ? -15.160 -9.643 3.451 1.00 20.12 77 GLY A CA 14
ATOM 19395 C C . GLY A 1 77 ? -14.259 -8.470 3.782 1.00 2.23 77 GLY A C 14
ATOM 19396 O O . GLY A 1 77 ? -14.519 -7.724 4.726 1.00 74.05 77 GLY A O 14
ATOM 19400 N N . LEU A 1 78 ? -13.193 -8.307 3.004 1.00 33.11 78 LEU A N 14
ATOM 19401 C CA . LEU A 1 78 ? -12.248 -7.218 3.221 1.00 41.34 78 LEU A CA 14
ATOM 19402 C C . LEU A 1 78 ? -12.893 -5.869 2.919 1.00 12.40 78 LEU A C 14
ATOM 19403 O O . LEU A 1 78 ? -12.610 -4.873 3.582 1.00 52.54 78 LEU A O 14
ATOM 19419 N N . GLU A 1 79 ? -13.763 -5.847 1.913 1.00 62.34 79 GLU A N 14
ATOM 19420 C CA . GLU A 1 79 ? -14.448 -4.621 1.525 1.00 23.53 79 GLU A CA 14
ATOM 19421 C C . GLU A 1 79 ? -15.503 -4.235 2.558 1.00 54.33 79 GLU A C 14
ATOM 19422 O O . GLU A 1 79 ? -15.780 -3.055 2.769 1.00 2.53 79 GLU A O 14
ATOM 19434 N N . ALA A 1 80 ? -16.089 -5.241 3.200 1.00 55.25 80 ALA A N 14
ATOM 19435 C CA . ALA A 1 80 ? -17.111 -5.010 4.213 1.00 42.20 80 ALA A CA 14
ATOM 19436 C C . ALA A 1 80 ? -16.546 -4.232 5.396 1.00 41.05 80 ALA A C 14
ATOM 19437 O O . ALA A 1 80 ? -17.167 -3.289 5.887 1.00 32.31 80 ALA A O 14
ATOM 19444 N N . LEU A 1 81 ? -15.363 -4.633 5.851 1.00 23.42 81 LEU A N 14
ATOM 19445 C CA . LEU A 1 81 ? -14.714 -3.974 6.978 1.00 60.32 81 LEU A CA 14
ATOM 19446 C C . LEU A 1 81 ? -14.454 -2.502 6.674 1.00 4.34 81 LEU A C 14
ATOM 19447 O O . LEU A 1 81 ? -14.648 -1.637 7.527 1.00 41.10 81 LEU A O 14
ATOM 19463 N N . ARG A 1 82 ? -14.016 -2.225 5.449 1.00 14.21 82 ARG A N 14
ATOM 19464 C CA . ARG A 1 82 ? -13.731 -0.859 5.030 1.00 45.43 82 ARG A CA 14
ATOM 19465 C C . ARG A 1 82 ? -15.022 -0.081 4.796 1.00 42.01 82 ARG A C 14
ATOM 19466 O O . ARG A 1 82 ? -15.011 1.147 4.712 1.00 12.32 82 ARG A O 14
ATOM 19487 N N . GLN A 1 83 ? -16.132 -0.805 4.692 1.00 71.14 83 GLN A N 14
ATOM 19488 C CA . GLN A 1 83 ? -17.431 -0.182 4.467 1.00 11.33 83 GLN A CA 14
ATOM 19489 C C . GLN A 1 83 ? -18.010 0.358 5.771 1.00 3.33 83 GLN A C 14
ATOM 19490 O O . GLN A 1 83 ? -18.456 1.504 5.835 1.00 44.34 83 GLN A O 14
ATOM 19504 N N . ARG A 1 84 ? -17.999 -0.475 6.807 1.00 62.41 84 ARG A N 14
ATOM 19505 C CA . ARG A 1 84 ? -18.523 -0.080 8.108 1.00 33.42 84 ARG A CA 14
ATOM 19506 C C . ARG A 1 84 ? -17.628 0.968 8.761 1.00 73.53 84 ARG A C 14
ATOM 19507 O O . ARG A 1 84 ? -18.106 1.845 9.481 1.00 22.22 84 ARG A O 14
ATOM 19528 N N . GLU A 1 85 ? -16.328 0.871 8.505 1.00 42.33 85 GLU A N 14
ATOM 19529 C CA . GLU A 1 85 ? -15.366 1.811 9.069 1.00 10.35 85 GLU A CA 14
ATOM 19530 C C . GLU A 1 85 ? -15.953 3.218 9.132 1.00 45.52 85 GLU A C 14
ATOM 19531 O O . GLU A 1 85 ? -15.915 3.871 10.174 1.00 72.04 85 GLU A O 14
ATOM 19543 N N . ARG A 1 86 ? -16.494 3.678 8.009 1.00 34.22 86 ARG A N 14
ATOM 19544 C CA . ARG A 1 86 ? -17.087 5.007 7.935 1.00 31.23 86 ARG A CA 14
ATOM 19545 C C . ARG A 1 86 ? -18.611 4.927 7.983 1.00 13.50 86 ARG A C 14
ATOM 19546 O O . ARG A 1 86 ? -19.194 3.866 7.754 1.00 74.24 86 ARG A O 14
ATOM 19567 N N . LEU A 1 87 ? -19.248 6.053 8.283 1.00 54.21 87 LEU A N 14
ATOM 19568 C CA . LEU A 1 87 ? -20.704 6.110 8.362 1.00 63.15 87 LEU A CA 14
ATOM 19569 C C . LEU A 1 87 ? -21.331 5.946 6.982 1.00 13.12 87 LEU A C 14
ATOM 19570 O O . LEU A 1 87 ? -22.537 6.142 6.842 1.00 1.23 87 LEU A O 14
ATOM 19587 N N . GLY A 1 1 ? 7.802 18.317 2.829 1.00 42.11 1 GLY A N 15
ATOM 19588 C CA . GLY A 1 1 ? 8.758 17.528 2.075 1.00 21.10 1 GLY A CA 15
ATOM 19589 C C . GLY A 1 1 ? 8.087 16.509 1.174 1.00 24.44 1 GLY A C 15
ATOM 19590 O O . GLY A 1 1 ? 8.422 15.325 1.208 1.00 11.44 1 GLY A O 15
ATOM 19594 N N . SER A 1 2 ? 7.137 16.970 0.368 1.00 51.01 2 SER A N 15
ATOM 19595 C CA . SER A 1 2 ? 6.412 16.090 -0.542 1.00 24.20 2 SER A CA 15
ATOM 19596 C C . SER A 1 2 ? 7.381 15.289 -1.408 1.00 42.52 2 SER A C 15
ATOM 19597 O O . SER A 1 2 ? 8.523 15.697 -1.621 1.00 52.15 2 SER A O 15
ATOM 19605 N N . SER A 1 3 ? 6.914 14.148 -1.904 1.00 62.34 3 SER A N 15
ATOM 19606 C CA . SER A 1 3 ? 7.739 13.288 -2.745 1.00 71.45 3 SER A CA 15
ATOM 19607 C C . SER A 1 3 ? 6.877 12.283 -3.504 1.00 33.41 3 SER A C 15
ATOM 19608 O O . SER A 1 3 ? 5.817 11.876 -3.031 1.00 70.03 3 SER A O 15
ATOM 19616 N N . GLY A 1 4 ? 7.343 11.886 -4.685 1.00 14.12 4 GLY A N 15
ATOM 19617 C CA . GLY A 1 4 ? 6.603 10.933 -5.492 1.00 32.55 4 GLY A CA 15
ATOM 19618 C C . GLY A 1 4 ? 7.451 10.321 -6.589 1.00 32.43 4 GLY A C 15
ATOM 19619 O O . GLY A 1 4 ? 7.654 10.931 -7.638 1.00 11.13 4 GLY A O 15
ATOM 19623 N N . SER A 1 5 ? 7.948 9.112 -6.347 1.00 23.20 5 SER A N 15
ATOM 19624 C CA . SER A 1 5 ? 8.784 8.420 -7.321 1.00 13.24 5 SER A CA 15
ATOM 19625 C C . SER A 1 5 ? 8.035 7.243 -7.939 1.00 65.11 5 SER A C 15
ATOM 19626 O O . SER A 1 5 ? 6.986 6.831 -7.444 1.00 22.12 5 SER A O 15
ATOM 19634 N N . SER A 1 6 ? 8.584 6.706 -9.025 1.00 11.40 6 SER A N 15
ATOM 19635 C CA . SER A 1 6 ? 7.967 5.579 -9.714 1.00 74.41 6 SER A CA 15
ATOM 19636 C C . SER A 1 6 ? 8.423 4.255 -9.107 1.00 14.35 6 SER A C 15
ATOM 19637 O O . SER A 1 6 ? 8.120 3.184 -9.628 1.00 73.34 6 SER A O 15
ATOM 19645 N N . GLY A 1 7 ? 9.153 4.341 -7.999 1.00 70.42 7 GLY A N 15
ATOM 19646 C CA . GLY A 1 7 ? 9.639 3.144 -7.337 1.00 33.21 7 GLY A CA 15
ATOM 19647 C C . GLY A 1 7 ? 9.271 3.103 -5.867 1.00 41.44 7 GLY A C 15
ATOM 19648 O O . GLY A 1 7 ? 10.072 2.687 -5.030 1.00 23.34 7 GLY A O 15
ATOM 19652 N N . LEU A 1 8 ? 8.057 3.540 -5.551 1.00 3.21 8 LEU A N 15
ATOM 19653 C CA . LEU A 1 8 ? 7.584 3.554 -4.171 1.00 31.34 8 LEU A CA 15
ATOM 19654 C C . LEU A 1 8 ? 6.063 3.642 -4.118 1.00 74.11 8 LEU A C 15
ATOM 19655 O O . LEU A 1 8 ? 5.480 4.683 -4.417 1.00 13.54 8 LEU A O 15
ATOM 19671 N N . ARG A 1 9 ? 5.425 2.541 -3.732 1.00 55.00 9 ARG A N 15
ATOM 19672 C CA . ARG A 1 9 ? 3.970 2.494 -3.638 1.00 42.11 9 ARG A CA 15
ATOM 19673 C C . ARG A 1 9 ? 3.518 2.549 -2.182 1.00 0.41 9 ARG A C 15
ATOM 19674 O O . ARG A 1 9 ? 4.158 1.998 -1.286 1.00 11.41 9 ARG A O 15
ATOM 19695 N N . PRO A 1 10 ? 2.388 3.230 -1.939 1.00 30.23 10 PRO A N 15
ATOM 19696 C CA . PRO A 1 10 ? 1.824 3.374 -0.593 1.00 60.23 10 PRO A CA 15
ATOM 19697 C C . PRO A 1 10 ? 1.265 2.060 -0.056 1.00 1.44 10 PRO A C 15
ATOM 19698 O O . PRO A 1 10 ? 1.398 1.012 -0.689 1.00 31.55 10 PRO A O 15
ATOM 19709 N N . LEU A 1 11 ? 0.638 2.124 1.114 1.00 24.13 11 LEU A N 15
ATOM 19710 C CA . LEU A 1 11 ? 0.057 0.940 1.736 1.00 3.21 11 LEU A CA 15
ATOM 19711 C C . LEU A 1 11 ? -1.283 1.268 2.387 1.00 21.34 11 LEU A C 15
ATOM 19712 O O . LEU A 1 11 ? -1.509 2.395 2.826 1.00 14.12 11 LEU A O 15
ATOM 19728 N N . GLU A 1 12 ? -2.165 0.276 2.446 1.00 21.23 12 GLU A N 15
ATOM 19729 C CA . GLU A 1 12 ? -3.482 0.461 3.045 1.00 71.54 12 GLU A CA 15
ATOM 19730 C C . GLU A 1 12 ? -3.554 -0.204 4.416 1.00 21.52 12 GLU A C 15
ATOM 19731 O O . GLU A 1 12 ? -2.904 -1.221 4.661 1.00 42.43 12 GLU A O 15
ATOM 19743 N N . PHE A 1 13 ? -4.347 0.379 5.308 1.00 31.13 13 PHE A N 15
ATOM 19744 C CA . PHE A 1 13 ? -4.503 -0.155 6.657 1.00 42.33 13 PHE A CA 15
ATOM 19745 C C . PHE A 1 13 ? -5.957 -0.066 7.112 1.00 71.44 13 PHE A C 15
ATOM 19746 O O . PHE A 1 13 ? -6.798 0.524 6.431 1.00 74.24 13 PHE A O 15
ATOM 19763 N N . LEU A 1 14 ? -6.246 -0.656 8.266 1.00 40.30 14 LEU A N 15
ATOM 19764 C CA . LEU A 1 14 ? -7.599 -0.645 8.814 1.00 64.14 14 LEU A CA 15
ATOM 19765 C C . LEU A 1 14 ? -7.570 -0.701 10.337 1.00 31.42 14 LEU A C 15
ATOM 19766 O O . LEU A 1 14 ? -7.077 -1.665 10.924 1.00 60.20 14 LEU A O 15
ATOM 19782 N N . ARG A 1 15 ? -8.104 0.337 10.972 1.00 34.14 15 ARG A N 15
ATOM 19783 C CA . ARG A 1 15 ? -8.140 0.406 12.429 1.00 70.42 15 ARG A CA 15
ATOM 19784 C C . ARG A 1 15 ? -9.506 -0.021 12.959 1.00 40.54 15 ARG A C 15
ATOM 19785 O O . ARG A 1 15 ? -10.543 0.345 12.403 1.00 24.24 15 ARG A O 15
ATOM 19806 N N . THR A 1 16 ? -9.500 -0.798 14.038 1.00 50.11 16 THR A N 15
ATOM 19807 C CA . THR A 1 16 ? -10.737 -1.275 14.642 1.00 11.02 16 THR A CA 15
ATOM 19808 C C . THR A 1 16 ? -10.925 -0.696 16.040 1.00 52.41 16 THR A C 15
ATOM 19809 O O . THR A 1 16 ? -9.984 -0.173 16.638 1.00 75.44 16 THR A O 15
ATOM 19820 N N . SER A 1 17 ? -12.146 -0.793 16.556 1.00 14.05 17 SER A N 15
ATOM 19821 C CA . SER A 1 17 ? -12.459 -0.276 17.884 1.00 61.40 17 SER A CA 15
ATOM 19822 C C . SER A 1 17 ? -12.640 -1.415 18.882 1.00 33.10 17 SER A C 15
ATOM 19823 O O . SER A 1 17 ? -12.473 -1.232 20.088 1.00 33.12 17 SER A O 15
ATOM 19831 N N . LEU A 1 18 ? -12.984 -2.592 18.370 1.00 31.24 18 LEU A N 15
ATOM 19832 C CA . LEU A 1 18 ? -13.189 -3.764 19.216 1.00 52.45 18 LEU A CA 15
ATOM 19833 C C . LEU A 1 18 ? -11.953 -4.656 19.219 1.00 64.15 18 LEU A C 15
ATOM 19834 O O . LEU A 1 18 ? -11.963 -5.747 19.788 1.00 55.13 18 LEU A O 15
ATOM 19850 N N . GLY A 1 19 ? -10.886 -4.184 18.580 1.00 41.23 19 GLY A N 15
ATOM 19851 C CA . GLY A 1 19 ? -9.655 -4.950 18.523 1.00 75.23 19 GLY A CA 15
ATOM 19852 C C . GLY A 1 19 ? -8.426 -4.068 18.437 1.00 62.33 19 GLY A C 15
ATOM 19853 O O . GLY A 1 19 ? -8.064 -3.402 19.405 1.00 23.54 19 GLY A O 15
ATOM 19857 N N . GLY A 1 20 ? -7.781 -4.065 17.274 1.00 74.14 20 GLY A N 15
ATOM 19858 C CA . GLY A 1 20 ? -6.591 -3.256 17.088 1.00 52.04 20 GLY A CA 15
ATOM 19859 C C . GLY A 1 20 ? -6.427 -2.788 15.655 1.00 22.43 20 GLY A C 15
ATOM 19860 O O . GLY A 1 20 ? -7.408 -2.642 14.926 1.00 31.21 20 GLY A O 15
ATOM 19864 N N . ARG A 1 21 ? -5.183 -2.551 15.252 1.00 11.31 21 ARG A N 15
ATOM 19865 C CA . ARG A 1 21 ? -4.893 -2.093 13.898 1.00 74.41 21 ARG A CA 15
ATOM 19866 C C . ARG A 1 21 ? -4.710 -3.276 12.953 1.00 64.52 21 ARG A C 15
ATOM 19867 O O . ARG A 1 21 ? -4.249 -4.343 13.358 1.00 72.31 21 ARG A O 15
ATOM 19888 N N . PHE A 1 22 ? -5.072 -3.080 11.689 1.00 4.54 22 PHE A N 15
ATOM 19889 C CA . PHE A 1 22 ? -4.948 -4.130 10.685 1.00 20.04 22 PHE A CA 15
ATOM 19890 C C . PHE A 1 22 ? -4.155 -3.638 9.478 1.00 54.05 22 PHE A C 15
ATOM 19891 O O . PHE A 1 22 ? -4.065 -2.436 9.228 1.00 52.50 22 PHE A O 15
ATOM 19908 N N . LEU A 1 23 ? -3.582 -4.576 8.732 1.00 35.11 23 LEU A N 15
ATOM 19909 C CA . LEU A 1 23 ? -2.797 -4.240 7.550 1.00 64.13 23 LEU A CA 15
ATOM 19910 C C . LEU A 1 23 ? -3.387 -4.886 6.301 1.00 53.25 23 LEU A C 15
ATOM 19911 O O . LEU A 1 23 ? -3.433 -6.111 6.185 1.00 71.05 23 LEU A O 15
ATOM 19927 N N . VAL A 1 24 ? -3.837 -4.054 5.367 1.00 54.14 24 VAL A N 15
ATOM 19928 C CA . VAL A 1 24 ? -4.423 -4.544 4.124 1.00 33.12 24 VAL A CA 15
ATOM 19929 C C . VAL A 1 24 ? -3.362 -4.697 3.041 1.00 62.32 24 VAL A C 15
ATOM 19930 O O . VAL A 1 24 ? -2.774 -3.715 2.589 1.00 0.23 24 VAL A O 15
ATOM 19943 N N . HIS A 1 25 ? -3.122 -5.938 2.627 1.00 51.02 25 HIS A N 15
ATOM 19944 C CA . HIS A 1 25 ? -2.132 -6.221 1.594 1.00 63.23 25 HIS A CA 15
ATOM 19945 C C . HIS A 1 25 ? -2.499 -7.484 0.821 1.00 43.32 25 HIS A C 15
ATOM 19946 O O . HIS A 1 25 ? -2.732 -8.538 1.411 1.00 21.31 25 HIS A O 15
ATOM 19960 N N . GLU A 1 26 ? -2.548 -7.369 -0.503 1.00 53.12 26 GLU A N 15
ATOM 19961 C CA . GLU A 1 26 ? -2.888 -8.502 -1.355 1.00 51.34 26 GLU A CA 15
ATOM 19962 C C . GLU A 1 26 ? -4.308 -8.986 -1.076 1.00 50.32 26 GLU A C 15
ATOM 19963 O O . GLU A 1 26 ? -4.578 -10.186 -1.078 1.00 72.12 26 GLU A O 15
ATOM 19975 N N . SER A 1 27 ? -5.212 -8.040 -0.836 1.00 74.44 27 SER A N 15
ATOM 19976 C CA . SER A 1 27 ? -6.604 -8.370 -0.551 1.00 53.44 27 SER A CA 15
ATOM 19977 C C . SER A 1 27 ? -6.711 -9.243 0.696 1.00 41.33 27 SER A C 15
ATOM 19978 O O . SER A 1 27 ? -7.633 -10.049 0.826 1.00 51.31 27 SER A O 15
ATOM 19986 N N . PHE A 1 28 ? -5.762 -9.076 1.611 1.00 51.40 28 PHE A N 15
ATOM 19987 C CA . PHE A 1 28 ? -5.749 -9.848 2.848 1.00 1.03 28 PHE A CA 15
ATOM 19988 C C . PHE A 1 28 ? -5.573 -8.934 4.058 1.00 50.15 28 PHE A C 15
ATOM 19989 O O . PHE A 1 28 ? -5.430 -7.719 3.917 1.00 43.15 28 PHE A O 15
ATOM 20006 N N . LEU A 1 29 ? -5.585 -9.528 5.245 1.00 32.33 29 LEU A N 15
ATOM 20007 C CA . LEU A 1 29 ? -5.428 -8.769 6.482 1.00 65.53 29 LEU A CA 15
ATOM 20008 C C . LEU A 1 29 ? -4.365 -9.400 7.376 1.00 22.03 29 LEU A C 15
ATOM 20009 O O . LEU A 1 29 ? -4.363 -10.612 7.596 1.00 44.12 29 LEU A O 15
ATOM 20025 N N . TYR A 1 30 ? -3.464 -8.570 7.892 1.00 40.23 30 TYR A N 15
ATOM 20026 C CA . TYR A 1 30 ? -2.397 -9.047 8.763 1.00 25.21 30 TYR A CA 15
ATOM 20027 C C . TYR A 1 30 ? -2.366 -8.258 10.068 1.00 11.31 30 TYR A C 15
ATOM 20028 O O . TYR A 1 30 ? -3.010 -7.216 10.192 1.00 23.23 30 TYR A O 15
ATOM 20046 N N . ARG A 1 31 ? -1.613 -8.763 11.039 1.00 30.40 31 ARG A N 15
ATOM 20047 C CA . ARG A 1 31 ? -1.498 -8.109 12.337 1.00 5.33 31 ARG A CA 15
ATOM 20048 C C . ARG A 1 31 ? -0.033 -7.887 12.706 1.00 14.23 31 ARG A C 15
ATOM 20049 O O . ARG A 1 31 ? 0.813 -8.755 12.485 1.00 15.43 31 ARG A O 15
ATOM 20070 N N . LYS A 1 32 ? 0.259 -6.720 13.270 1.00 63.30 32 LYS A N 15
ATOM 20071 C CA . LYS A 1 32 ? 1.620 -6.383 13.671 1.00 72.41 32 LYS A CA 15
ATOM 20072 C C . LYS A 1 32 ? 2.150 -7.385 14.692 1.00 35.33 32 LYS A C 15
ATOM 20073 O O . LYS A 1 32 ? 1.618 -7.501 15.795 1.00 75.10 32 LYS A O 15
ATOM 20092 N N . GLU A 1 33 ? 3.202 -8.107 14.316 1.00 52.10 33 GLU A N 15
ATOM 20093 C CA . GLU A 1 33 ? 3.802 -9.099 15.201 1.00 45.03 33 GLU A CA 15
ATOM 20094 C C . GLU A 1 33 ? 4.926 -8.480 16.029 1.00 51.54 33 GLU A C 15
ATOM 20095 O O . GLU A 1 33 ? 4.938 -8.584 17.256 1.00 41.25 33 GLU A O 15
ATOM 20107 N N . LYS A 1 34 ? 5.868 -7.836 15.348 1.00 53.31 34 LYS A N 15
ATOM 20108 C CA . LYS A 1 34 ? 6.996 -7.200 16.018 1.00 53.02 34 LYS A CA 15
ATOM 20109 C C . LYS A 1 34 ? 7.646 -6.156 15.115 1.00 62.25 34 LYS A C 15
ATOM 20110 O O . LYS A 1 34 ? 7.238 -5.972 13.968 1.00 34.43 34 LYS A O 15
ATOM 20129 N N . ALA A 1 35 ? 8.662 -5.477 15.639 1.00 50.33 35 ALA A N 15
ATOM 20130 C CA . ALA A 1 35 ? 9.370 -4.455 14.878 1.00 34.23 35 ALA A CA 15
ATOM 20131 C C . ALA A 1 35 ? 10.874 -4.532 15.125 1.00 52.43 35 ALA A C 15
ATOM 20132 O O . ALA A 1 35 ? 11.335 -4.390 16.256 1.00 1.43 35 ALA A O 15
ATOM 20139 N N . ALA A 1 36 ? 11.632 -4.758 14.057 1.00 51.14 36 ALA A N 15
ATOM 20140 C CA . ALA A 1 36 ? 13.083 -4.853 14.157 1.00 54.00 36 ALA A CA 15
ATOM 20141 C C . ALA A 1 36 ? 13.732 -3.478 14.041 1.00 45.33 36 ALA A C 15
ATOM 20142 O O . ALA A 1 36 ? 14.789 -3.329 13.430 1.00 42.03 36 ALA A O 15
ATOM 20149 N N . GLY A 1 37 ? 13.090 -2.474 14.631 1.00 25.44 37 GLY A N 15
ATOM 20150 C CA . GLY A 1 37 ? 13.620 -1.123 14.581 1.00 51.22 37 GLY A CA 15
ATOM 20151 C C . GLY A 1 37 ? 12.894 -0.253 13.575 1.00 50.54 37 GLY A C 15
ATOM 20152 O O . GLY A 1 37 ? 11.919 0.416 13.913 1.00 3.31 37 GLY A O 15
ATOM 20156 N N . GLU A 1 38 ? 13.372 -0.262 12.333 1.00 14.13 38 GLU A N 15
ATOM 20157 C CA . GLU A 1 38 ? 12.762 0.536 11.276 1.00 41.04 38 GLU A CA 15
ATOM 20158 C C . GLU A 1 38 ? 11.791 -0.306 10.452 1.00 1.44 38 GLU A C 15
ATOM 20159 O O . GLU A 1 38 ? 11.112 0.205 9.561 1.00 72.14 38 GLU A O 15
ATOM 20171 N N . LYS A 1 39 ? 11.731 -1.597 10.756 1.00 61.33 39 LYS A N 15
ATOM 20172 C CA . LYS A 1 39 ? 10.843 -2.510 10.045 1.00 33.34 39 LYS A CA 15
ATOM 20173 C C . LYS A 1 39 ? 9.750 -3.036 10.971 1.00 23.23 39 LYS A C 15
ATOM 20174 O O . LYS A 1 39 ? 9.898 -3.022 12.193 1.00 70.33 39 LYS A O 15
ATOM 20193 N N . VAL A 1 40 ? 8.654 -3.502 10.380 1.00 3.34 40 VAL A N 15
ATOM 20194 C CA . VAL A 1 40 ? 7.537 -4.034 11.151 1.00 61.13 40 VAL A CA 15
ATOM 20195 C C . VAL A 1 40 ? 7.008 -5.323 10.533 1.00 72.13 40 VAL A C 15
ATOM 20196 O O . VAL A 1 40 ? 6.555 -5.335 9.388 1.00 31.12 40 VAL A O 15
ATOM 20209 N N . TYR A 1 41 ? 7.068 -6.408 11.298 1.00 2.21 41 TYR A N 15
ATOM 20210 C CA . TYR A 1 41 ? 6.596 -7.704 10.825 1.00 42.31 41 TYR A CA 15
ATOM 20211 C C . TYR A 1 41 ? 5.081 -7.816 10.963 1.00 23.33 41 TYR A C 15
ATOM 20212 O O . TYR A 1 41 ? 4.480 -7.200 11.844 1.00 1.10 41 TYR A O 15
ATOM 20230 N N . TRP A 1 42 ? 4.471 -8.607 10.089 1.00 0.41 42 TRP A N 15
ATOM 20231 C CA . TRP A 1 42 ? 3.025 -8.802 10.113 1.00 24.14 42 TRP A CA 15
ATOM 20232 C C . TRP A 1 42 ? 2.666 -10.250 9.800 1.00 14.14 42 TRP A C 15
ATOM 20233 O O . TRP A 1 42 ? 3.345 -10.911 9.016 1.00 45.11 42 TRP A O 15
ATOM 20254 N N . MET A 1 43 ? 1.595 -10.736 10.419 1.00 62.10 43 MET A N 15
ATOM 20255 C CA . MET A 1 43 ? 1.145 -12.107 10.204 1.00 2.02 43 MET A CA 15
ATOM 20256 C C . MET A 1 43 ? -0.341 -12.144 9.864 1.00 33.42 43 MET A C 15
ATOM 20257 O O . MET A 1 43 ? -1.127 -11.351 10.384 1.00 42.14 43 MET A O 15
ATOM 20271 N N . CYS A 1 44 ? -0.721 -13.070 8.991 1.00 70.23 44 CYS A N 15
ATOM 20272 C CA . CYS A 1 44 ? -2.114 -13.211 8.582 1.00 22.31 44 CYS A CA 15
ATOM 20273 C C . CYS A 1 44 ? -3.021 -13.397 9.795 1.00 64.24 44 CYS A C 15
ATOM 20274 O O . CYS A 1 44 ? -3.004 -14.445 10.440 1.00 53.21 44 CYS A O 15
ATOM 20281 N N . ARG A 1 45 ? -3.811 -12.372 10.098 1.00 64.11 45 ARG A N 15
ATOM 20282 C CA . ARG A 1 45 ? -4.724 -12.422 11.233 1.00 13.03 45 ARG A CA 15
ATOM 20283 C C . ARG A 1 45 ? -5.377 -13.796 11.346 1.00 51.41 45 ARG A C 15
ATOM 20284 O O . ARG A 1 45 ? -5.716 -14.246 12.440 1.00 23.44 45 ARG A O 15
ATOM 20305 N N . ASP A 1 46 ? -5.553 -14.457 10.207 1.00 63.42 46 ASP A N 15
ATOM 20306 C CA . ASP A 1 46 ? -6.165 -15.781 10.177 1.00 3.42 46 ASP A CA 15
ATOM 20307 C C . ASP A 1 46 ? -5.167 -16.850 10.608 1.00 70.05 46 ASP A C 15
ATOM 20308 O O . ASP A 1 46 ? -4.970 -17.845 9.910 1.00 54.51 46 ASP A O 15
ATOM 20317 N N . GLN A 1 47 ? -4.541 -16.639 11.761 1.00 4.44 47 GLN A N 15
ATOM 20318 C CA . GLN A 1 47 ? -3.562 -17.585 12.282 1.00 33.13 47 GLN A CA 15
ATOM 20319 C C . GLN A 1 47 ? -4.250 -18.818 12.859 1.00 52.15 47 GLN A C 15
ATOM 20320 O O . GLN A 1 47 ? -3.915 -19.949 12.508 1.00 62.13 47 GLN A O 15
ATOM 20334 N N . ALA A 1 48 ? -5.216 -18.592 13.744 1.00 43.11 48 ALA A N 15
ATOM 20335 C CA . ALA A 1 48 ? -5.952 -19.685 14.367 1.00 41.51 48 ALA A CA 15
ATOM 20336 C C . ALA A 1 48 ? -7.283 -19.923 13.660 1.00 42.21 48 ALA A C 15
ATOM 20337 O O . ALA A 1 48 ? -7.930 -20.950 13.865 1.00 64.22 48 ALA A O 15
ATOM 20344 N N . ARG A 1 49 ? -7.684 -18.967 12.828 1.00 74.11 49 ARG A N 15
ATOM 20345 C CA . ARG A 1 49 ? -8.939 -19.074 12.093 1.00 3.01 49 ARG A CA 15
ATOM 20346 C C . ARG A 1 49 ? -8.767 -19.934 10.844 1.00 23.20 49 ARG A C 15
ATOM 20347 O O . ARG A 1 49 ? -9.409 -20.975 10.701 1.00 20.52 49 ARG A O 15
ATOM 20368 N N . LEU A 1 50 ? -7.896 -19.492 9.944 1.00 72.03 50 LEU A N 15
ATOM 20369 C CA . LEU A 1 50 ? -7.638 -20.220 8.706 1.00 74.22 50 LEU A CA 15
ATOM 20370 C C . LEU A 1 50 ? -6.263 -20.879 8.738 1.00 31.42 50 LEU A C 15
ATOM 20371 O O . LEU A 1 50 ? -5.649 -21.108 7.696 1.00 21.14 50 LEU A O 15
ATOM 20387 N N . GLY A 1 51 ? -5.784 -21.182 9.941 1.00 54.24 51 GLY A N 15
ATOM 20388 C CA . GLY A 1 51 ? -4.486 -21.813 10.086 1.00 1.01 51 GLY A CA 15
ATOM 20389 C C . GLY A 1 51 ? -3.467 -21.275 9.101 1.00 2.12 51 GLY A C 15
ATOM 20390 O O . GLY A 1 51 ? -2.697 -22.035 8.515 1.00 75.35 51 GLY A O 15
ATOM 20394 N N . CYS A 1 52 ? -3.462 -19.958 8.917 1.00 20.02 52 CYS A N 15
ATOM 20395 C CA . CYS A 1 52 ? -2.532 -19.318 7.995 1.00 13.30 52 CYS A CA 15
ATOM 20396 C C . CYS A 1 52 ? -1.304 -18.796 8.736 1.00 1.35 52 CYS A C 15
ATOM 20397 O O . CYS A 1 52 ? -1.425 -18.102 9.746 1.00 21.03 52 CYS A O 15
ATOM 20404 N N . ARG A 1 53 ? -0.124 -19.136 8.227 1.00 0.30 53 ARG A N 15
ATOM 20405 C CA . ARG A 1 53 ? 1.126 -18.702 8.841 1.00 53.31 53 ARG A CA 15
ATOM 20406 C C . ARG A 1 53 ? 1.855 -17.706 7.943 1.00 32.13 53 ARG A C 15
ATOM 20407 O O . ARG A 1 53 ? 3.051 -17.469 8.107 1.00 34.15 53 ARG A O 15
ATOM 20428 N N . SER A 1 54 ? 1.126 -17.128 6.995 1.00 52.24 54 SER A N 15
ATOM 20429 C CA . SER A 1 54 ? 1.704 -16.162 6.068 1.00 70.00 54 SER A CA 15
ATOM 20430 C C . SER A 1 54 ? 2.055 -14.863 6.787 1.00 33.14 54 SER A C 15
ATOM 20431 O O . SER A 1 54 ? 1.221 -14.279 7.479 1.00 5.11 54 SER A O 15
ATOM 20439 N N . ARG A 1 55 ? 3.296 -14.418 6.620 1.00 25.11 55 ARG A N 15
ATOM 20440 C CA . ARG A 1 55 ? 3.760 -13.189 7.253 1.00 72.01 55 ARG A CA 15
ATOM 20441 C C . ARG A 1 55 ? 4.248 -12.190 6.209 1.00 11.42 55 ARG A C 15
ATOM 20442 O O . ARG A 1 55 ? 4.335 -12.509 5.024 1.00 25.32 55 ARG A O 15
ATOM 20463 N N . ALA A 1 56 ? 4.563 -10.980 6.658 1.00 1.02 56 ALA A N 15
ATOM 20464 C CA . ALA A 1 56 ? 5.044 -9.935 5.763 1.00 5.30 56 ALA A CA 15
ATOM 20465 C C . ALA A 1 56 ? 5.878 -8.905 6.519 1.00 60.32 56 ALA A C 15
ATOM 20466 O O . ALA A 1 56 ? 5.835 -8.839 7.748 1.00 51.14 56 ALA A O 15
ATOM 20473 N N . ILE A 1 57 ? 6.637 -8.106 5.777 1.00 25.23 57 ILE A N 15
ATOM 20474 C CA . ILE A 1 57 ? 7.481 -7.081 6.379 1.00 45.41 57 ILE A CA 15
ATOM 20475 C C . ILE A 1 57 ? 7.238 -5.721 5.733 1.00 52.11 57 ILE A C 15
ATOM 20476 O O . ILE A 1 57 ? 7.401 -5.556 4.524 1.00 64.44 57 ILE A O 15
ATOM 20492 N N . THR A 1 58 ? 6.848 -4.747 6.548 1.00 1.42 58 THR A N 15
ATOM 20493 C CA . THR A 1 58 ? 6.583 -3.399 6.058 1.00 72.23 58 THR A CA 15
ATOM 20494 C C . THR A 1 58 ? 7.752 -2.467 6.353 1.00 20.12 58 THR A C 15
ATOM 20495 O O . THR A 1 58 ? 8.481 -2.660 7.325 1.00 2.25 58 THR A O 15
ATOM 20506 N N . GLN A 1 59 ? 7.924 -1.456 5.507 1.00 13.24 59 GLN A N 15
ATOM 20507 C CA . GLN A 1 59 ? 9.006 -0.493 5.679 1.00 72.13 59 GLN A CA 15
ATOM 20508 C C . GLN A 1 59 ? 8.680 0.821 4.978 1.00 4.02 59 GLN A C 15
ATOM 20509 O O . GLN A 1 59 ? 8.604 0.880 3.751 1.00 22.24 59 GLN A O 15
ATOM 20523 N N . GLY A 1 60 ? 8.489 1.876 5.765 1.00 73.51 60 GLY A N 15
ATOM 20524 C CA . GLY A 1 60 ? 8.174 3.175 5.202 1.00 12.04 60 GLY A CA 15
ATOM 20525 C C . GLY A 1 60 ? 6.754 3.251 4.679 1.00 12.50 60 GLY A C 15
ATOM 20526 O O . GLY A 1 60 ? 5.807 3.416 5.450 1.00 64.13 60 GLY A O 15
ATOM 20530 N N . HIS A 1 61 ? 6.602 3.133 3.364 1.00 75.23 61 HIS A N 15
ATOM 20531 C CA . HIS A 1 61 ? 5.285 3.189 2.738 1.00 65.12 61 HIS A CA 15
ATOM 20532 C C . HIS A 1 61 ? 5.055 1.972 1.846 1.00 11.01 61 HIS A C 15
ATOM 20533 O O . HIS A 1 61 ? 4.057 1.897 1.129 1.00 61.31 61 HIS A O 15
ATOM 20547 N N . ARG A 1 62 ? 5.983 1.023 1.897 1.00 24.01 62 ARG A N 15
ATOM 20548 C CA . ARG A 1 62 ? 5.882 -0.189 1.093 1.00 40.33 62 ARG A CA 15
ATOM 20549 C C . ARG A 1 62 ? 5.621 -1.406 1.975 1.00 45.53 62 ARG A C 15
ATOM 20550 O O . ARG A 1 62 ? 5.437 -1.279 3.185 1.00 24.44 62 ARG A O 15
ATOM 20571 N N . ILE A 1 63 ? 5.604 -2.583 1.359 1.00 71.52 63 ILE A N 15
ATOM 20572 C CA . ILE A 1 63 ? 5.366 -3.822 2.089 1.00 53.15 63 ILE A CA 15
ATOM 20573 C C . ILE A 1 63 ? 6.063 -5.000 1.414 1.00 30.22 63 ILE A C 15
ATOM 20574 O O . ILE A 1 63 ? 6.447 -4.921 0.248 1.00 22.31 63 ILE A O 15
ATOM 20590 N N . MET A 1 64 ? 6.220 -6.091 2.156 1.00 11.34 64 MET A N 15
ATOM 20591 C CA . MET A 1 64 ? 6.868 -7.286 1.629 1.00 34.43 64 MET A CA 15
ATOM 20592 C C . MET A 1 64 ? 6.205 -8.548 2.171 1.00 75.12 64 MET A C 15
ATOM 20593 O O . MET A 1 64 ? 5.695 -8.561 3.292 1.00 50.02 64 MET A O 15
ATOM 20607 N N . VAL A 1 65 ? 6.214 -9.608 1.369 1.00 40.42 65 VAL A N 15
ATOM 20608 C CA . VAL A 1 65 ? 5.613 -10.875 1.769 1.00 42.40 65 VAL A CA 15
ATOM 20609 C C . VAL A 1 65 ? 6.674 -11.959 1.931 1.00 14.25 65 VAL A C 15
ATOM 20610 O O . VAL A 1 65 ? 7.654 -11.997 1.190 1.00 71.20 65 VAL A O 15
ATOM 20623 N N . MET A 1 66 ? 6.468 -12.837 2.907 1.00 61.10 66 MET A N 15
ATOM 20624 C CA . MET A 1 66 ? 7.406 -13.923 3.166 1.00 32.13 66 MET A CA 15
ATOM 20625 C C . MET A 1 66 ? 6.853 -15.252 2.660 1.00 11.14 66 MET A C 15
ATOM 20626 O O . MET A 1 66 ? 7.440 -15.886 1.784 1.00 34.23 66 MET A O 15
ATOM 20640 N N . ARG A 1 67 ? 5.720 -15.666 3.219 1.00 72.52 67 ARG A N 15
ATOM 20641 C CA . ARG A 1 67 ? 5.089 -16.920 2.826 1.00 60.53 67 ARG A CA 15
ATOM 20642 C C . ARG A 1 67 ? 3.777 -16.662 2.091 1.00 40.51 67 ARG A C 15
ATOM 20643 O O . ARG A 1 67 ? 3.292 -15.531 2.045 1.00 62.23 67 ARG A O 15
ATOM 20664 N N . SER A 1 68 ? 3.208 -17.717 1.518 1.00 54.12 68 SER A N 15
ATOM 20665 C CA . SER A 1 68 ? 1.953 -17.604 0.782 1.00 24.25 68 SER A CA 15
ATOM 20666 C C . SER A 1 68 ? 0.759 -17.794 1.712 1.00 52.51 68 SER A C 15
ATOM 20667 O O . SER A 1 68 ? 0.919 -17.973 2.919 1.00 75.31 68 SER A O 15
ATOM 20675 N N . HIS A 1 69 ? -0.440 -17.754 1.139 1.00 50.32 69 HIS A N 15
ATOM 20676 C CA . HIS A 1 69 ? -1.664 -17.923 1.916 1.00 41.43 69 HIS A CA 15
ATOM 20677 C C . HIS A 1 69 ? -2.408 -19.184 1.490 1.00 71.03 69 HIS A C 15
ATOM 20678 O O . HIS A 1 69 ? -2.499 -19.491 0.300 1.00 74.30 69 HIS A O 15
ATOM 20692 N N . CYS A 1 70 ? -2.938 -19.911 2.467 1.00 22.31 70 CYS A N 15
ATOM 20693 C CA . CYS A 1 70 ? -3.673 -21.142 2.193 1.00 45.52 70 CYS A CA 15
ATOM 20694 C C . CYS A 1 70 ? -5.161 -20.857 2.013 1.00 64.31 70 CYS A C 15
ATOM 20695 O O . CYS A 1 70 ? -5.973 -21.778 1.927 1.00 71.32 70 CYS A O 15
ATOM 20703 N N . HIS A 1 71 ? -5.510 -19.575 1.958 1.00 34.40 71 HIS A N 15
ATOM 20704 C CA . HIS A 1 71 ? -6.902 -19.170 1.790 1.00 23.55 71 HIS A CA 15
ATOM 20705 C C . HIS A 1 71 ? -7.020 -18.052 0.759 1.00 5.20 71 HIS A C 15
ATOM 20706 O O . HIS A 1 71 ? -6.054 -17.338 0.491 1.00 63.32 71 HIS A O 15
ATOM 20720 N N . GLN A 1 72 ? -8.209 -17.909 0.183 1.00 41.51 72 GLN A N 15
ATOM 20721 C CA . GLN A 1 72 ? -8.452 -16.879 -0.821 1.00 14.24 72 GLN A CA 15
ATOM 20722 C C . GLN A 1 72 ? -8.969 -15.598 -0.172 1.00 54.10 72 GLN A C 15
ATOM 20723 O O . GLN A 1 72 ? -9.608 -15.621 0.880 1.00 53.52 72 GLN A O 15
ATOM 20737 N N . PRO A 1 73 ? -8.687 -14.455 -0.813 1.00 5.31 73 PRO A N 15
ATOM 20738 C CA . PRO A 1 73 ? -9.114 -13.143 -0.317 1.00 50.21 73 PRO A CA 15
ATOM 20739 C C . PRO A 1 73 ? -10.623 -12.945 -0.425 1.00 63.44 73 PRO A C 15
ATOM 20740 O O . PRO A 1 73 ? -11.268 -13.501 -1.314 1.00 75.21 73 PRO A O 15
ATOM 20751 N N . ASP A 1 74 ? -11.177 -12.151 0.483 1.00 13.21 74 ASP A N 15
ATOM 20752 C CA . ASP A 1 74 ? -12.609 -11.879 0.489 1.00 54.23 74 ASP A CA 15
ATOM 20753 C C . ASP A 1 74 ? -12.878 -10.379 0.461 1.00 3.23 74 ASP A C 15
ATOM 20754 O O . ASP A 1 74 ? -13.135 -9.763 1.497 1.00 72.23 74 ASP A O 15
ATOM 20763 N N . LEU A 1 75 ? -12.815 -9.793 -0.730 1.00 12.14 75 LEU A N 15
ATOM 20764 C CA . LEU A 1 75 ? -13.051 -8.363 -0.894 1.00 23.24 75 LEU A CA 15
ATOM 20765 C C . LEU A 1 75 ? -14.323 -7.933 -0.169 1.00 70.51 75 LEU A C 15
ATOM 20766 O O . LEU A 1 75 ? -14.445 -6.789 0.266 1.00 63.21 75 LEU A O 15
ATOM 20782 N N . ALA A 1 76 ? -15.266 -8.861 -0.040 1.00 50.44 76 ALA A N 15
ATOM 20783 C CA . ALA A 1 76 ? -16.526 -8.581 0.636 1.00 50.45 76 ALA A CA 15
ATOM 20784 C C . ALA A 1 76 ? -16.310 -8.347 2.127 1.00 71.52 76 ALA A C 15
ATOM 20785 O O . ALA A 1 76 ? -16.865 -7.415 2.706 1.00 35.40 76 ALA A O 15
ATOM 20792 N N . GLY A 1 77 ? -15.498 -9.201 2.743 1.00 72.52 77 GLY A N 15
ATOM 20793 C CA . GLY A 1 77 ? -15.223 -9.071 4.162 1.00 21.21 77 GLY A CA 15
ATOM 20794 C C . GLY A 1 77 ? -14.258 -7.943 4.465 1.00 41.14 77 GLY A C 15
ATOM 20795 O O . GLY A 1 77 ? -14.309 -7.343 5.539 1.00 14.24 77 GLY A O 15
ATOM 20799 N N . LEU A 1 78 ? -13.374 -7.652 3.516 1.00 34.02 78 LEU A N 15
ATOM 20800 C CA . LEU A 1 78 ? -12.391 -6.588 3.687 1.00 2.24 78 LEU A CA 15
ATOM 20801 C C . LEU A 1 78 ? -13.034 -5.217 3.499 1.00 23.31 78 LEU A C 15
ATOM 20802 O O . LEU A 1 78 ? -12.742 -4.278 4.239 1.00 54.24 78 LEU A O 15
ATOM 20818 N N . GLU A 1 79 ? -13.911 -5.112 2.505 1.00 14.21 79 GLU A N 15
ATOM 20819 C CA . GLU A 1 79 ? -14.596 -3.856 2.222 1.00 41.25 79 GLU A CA 15
ATOM 20820 C C . GLU A 1 79 ? -15.696 -3.593 3.246 1.00 44.31 79 GLU A C 15
ATOM 20821 O O . GLU A 1 79 ? -16.097 -2.449 3.462 1.00 71.21 79 GLU A O 15
ATOM 20833 N N . ALA A 1 80 ? -16.180 -4.660 3.873 1.00 21.21 80 ALA A N 15
ATOM 20834 C CA . ALA A 1 80 ? -17.233 -4.545 4.875 1.00 63.04 80 ALA A CA 15
ATOM 20835 C C . ALA A 1 80 ? -16.661 -4.130 6.226 1.00 1.24 80 ALA A C 15
ATOM 20836 O O . ALA A 1 80 ? -17.388 -3.657 7.101 1.00 51.04 80 ALA A O 15
ATOM 20843 N N . LEU A 1 81 ? -15.355 -4.309 6.391 1.00 72.41 81 LEU A N 15
ATOM 20844 C CA . LEU A 1 81 ? -14.685 -3.953 7.637 1.00 14.44 81 LEU A CA 15
ATOM 20845 C C . LEU A 1 81 ? -14.399 -2.456 7.692 1.00 31.25 81 LEU A C 15
ATOM 20846 O O . LEU A 1 81 ? -14.571 -1.819 8.732 1.00 21.51 81 LEU A O 15
ATOM 20862 N N . ARG A 1 82 ? -13.963 -1.900 6.567 1.00 25.43 82 ARG A N 15
ATOM 20863 C CA . ARG A 1 82 ? -13.653 -0.477 6.487 1.00 75.21 82 ARG A CA 15
ATOM 20864 C C . ARG A 1 82 ? -14.859 0.365 6.891 1.00 33.44 82 ARG A C 15
ATOM 20865 O O . ARG A 1 82 ? -14.744 1.278 7.708 1.00 13.21 82 ARG A O 15
ATOM 20886 N N . GLN A 1 83 ? -16.014 0.051 6.313 1.00 14.11 83 GLN A N 15
ATOM 20887 C CA . GLN A 1 83 ? -17.241 0.780 6.613 1.00 2.32 83 GLN A CA 15
ATOM 20888 C C . GLN A 1 83 ? -17.474 0.856 8.119 1.00 53.43 83 GLN A C 15
ATOM 20889 O O . GLN A 1 83 ? -17.981 1.857 8.628 1.00 71.54 83 GLN A O 15
ATOM 20903 N N . ARG A 1 84 ? -17.104 -0.206 8.825 1.00 62.04 84 ARG A N 15
ATOM 20904 C CA . ARG A 1 84 ? -17.275 -0.260 10.272 1.00 45.43 84 ARG A CA 15
ATOM 20905 C C . ARG A 1 84 ? -16.268 0.649 10.972 1.00 54.31 84 ARG A C 15
ATOM 20906 O O . ARG A 1 84 ? -16.469 1.043 12.120 1.00 32.14 84 ARG A O 15
ATOM 20927 N N . GLU A 1 85 ? -15.187 0.975 10.272 1.00 2.32 85 GLU A N 15
ATOM 20928 C CA . GLU A 1 85 ? -14.149 1.836 10.828 1.00 33.01 85 GLU A CA 15
ATOM 20929 C C . GLU A 1 85 ? -14.269 3.256 10.280 1.00 62.41 85 GLU A C 15
ATOM 20930 O O . GLU A 1 85 ? -13.669 4.190 10.812 1.00 62.43 85 GLU A O 15
ATOM 20942 N N . ARG A 1 86 ? -15.046 3.408 9.213 1.00 60.11 86 ARG A N 15
ATOM 20943 C CA . ARG A 1 86 ? -15.242 4.712 8.590 1.00 32.55 86 ARG A CA 15
ATOM 20944 C C . ARG A 1 86 ? -16.634 5.257 8.899 1.00 64.11 86 ARG A C 15
ATOM 20945 O O . ARG A 1 86 ? -17.619 4.519 8.882 1.00 53.25 86 ARG A O 15
ATOM 20966 N N . LEU A 1 87 ? -16.707 6.553 9.181 1.00 42.11 87 LEU A N 15
ATOM 20967 C CA . LEU A 1 87 ? -17.978 7.198 9.493 1.00 21.43 87 LEU A CA 15
ATOM 20968 C C . LEU A 1 87 ? -18.460 8.046 8.322 1.00 52.33 87 LEU A C 15
ATOM 20969 O O . LEU A 1 87 ? -18.726 9.233 8.507 1.00 52.20 87 LEU A O 15
ATOM 20986 N N . GLY A 1 1 ? 9.143 0.955 -24.564 1.00 15.24 1 GLY A N 16
ATOM 20987 C CA . GLY A 1 1 ? 8.242 0.694 -23.457 1.00 53.31 1 GLY A CA 16
ATOM 20988 C C . GLY A 1 1 ? 8.662 1.405 -22.187 1.00 63.13 1 GLY A C 16
ATOM 20989 O O . GLY A 1 1 ? 9.652 2.137 -22.176 1.00 71.54 1 GLY A O 16
ATOM 20993 N N . SER A 1 2 ? 7.909 1.190 -21.113 1.00 21.04 2 SER A N 16
ATOM 20994 C CA . SER A 1 2 ? 8.206 1.819 -19.832 1.00 22.15 2 SER A CA 16
ATOM 20995 C C . SER A 1 2 ? 8.090 0.813 -18.691 1.00 73.22 2 SER A C 16
ATOM 20996 O O . SER A 1 2 ? 7.381 -0.187 -18.801 1.00 10.20 2 SER A O 16
ATOM 21004 N N . SER A 1 3 ? 8.792 1.086 -17.595 1.00 12.50 3 SER A N 16
ATOM 21005 C CA . SER A 1 3 ? 8.771 0.203 -16.436 1.00 62.11 3 SER A CA 16
ATOM 21006 C C . SER A 1 3 ? 8.266 0.941 -15.199 1.00 3.45 3 SER A C 16
ATOM 21007 O O . SER A 1 3 ? 7.657 0.347 -14.313 1.00 70.15 3 SER A O 16
ATOM 21015 N N . GLY A 1 4 ? 8.528 2.245 -15.149 1.00 75.44 4 GLY A N 16
ATOM 21016 C CA . GLY A 1 4 ? 8.094 3.045 -14.019 1.00 64.31 4 GLY A CA 16
ATOM 21017 C C . GLY A 1 4 ? 9.241 3.780 -13.355 1.00 43.20 4 GLY A C 16
ATOM 21018 O O . GLY A 1 4 ? 10.304 3.205 -13.121 1.00 44.14 4 GLY A O 16
ATOM 21022 N N . SER A 1 5 ? 9.028 5.056 -13.051 1.00 10.14 5 SER A N 16
ATOM 21023 C CA . SER A 1 5 ? 10.055 5.873 -12.415 1.00 12.31 5 SER A CA 16
ATOM 21024 C C . SER A 1 5 ? 10.121 5.594 -10.917 1.00 70.14 5 SER A C 16
ATOM 21025 O O . SER A 1 5 ? 11.133 5.111 -10.408 1.00 2.41 5 SER A O 16
ATOM 21033 N N . SER A 1 6 ? 9.035 5.901 -10.216 1.00 74.45 6 SER A N 16
ATOM 21034 C CA . SER A 1 6 ? 8.969 5.688 -8.775 1.00 45.14 6 SER A CA 16
ATOM 21035 C C . SER A 1 6 ? 8.046 4.519 -8.441 1.00 63.11 6 SER A C 16
ATOM 21036 O O . SER A 1 6 ? 6.854 4.705 -8.201 1.00 53.32 6 SER A O 16
ATOM 21044 N N . GLY A 1 7 ? 8.608 3.314 -8.427 1.00 72.34 7 GLY A N 16
ATOM 21045 C CA . GLY A 1 7 ? 7.822 2.133 -8.121 1.00 41.02 7 GLY A CA 16
ATOM 21046 C C . GLY A 1 7 ? 7.254 2.162 -6.716 1.00 53.21 7 GLY A C 16
ATOM 21047 O O . GLY A 1 7 ? 6.175 1.623 -6.463 1.00 54.44 7 GLY A O 16
ATOM 21051 N N . LEU A 1 8 ? 7.980 2.792 -5.799 1.00 32.00 8 LEU A N 16
ATOM 21052 C CA . LEU A 1 8 ? 7.542 2.888 -4.410 1.00 53.32 8 LEU A CA 16
ATOM 21053 C C . LEU A 1 8 ? 6.025 3.021 -4.326 1.00 63.51 8 LEU A C 16
ATOM 21054 O O . LEU A 1 8 ? 5.479 4.117 -4.459 1.00 22.43 8 LEU A O 16
ATOM 21070 N N . ARG A 1 9 ? 5.350 1.899 -4.101 1.00 52.22 9 ARG A N 16
ATOM 21071 C CA . ARG A 1 9 ? 3.895 1.890 -3.996 1.00 14.14 9 ARG A CA 16
ATOM 21072 C C . ARG A 1 9 ? 3.453 2.056 -2.546 1.00 13.02 9 ARG A C 16
ATOM 21073 O O . ARG A 1 9 ? 4.087 1.556 -1.617 1.00 31.05 9 ARG A O 16
ATOM 21094 N N . PRO A 1 10 ? 2.339 2.776 -2.345 1.00 30.21 10 PRO A N 16
ATOM 21095 C CA . PRO A 1 10 ? 1.787 3.025 -1.010 1.00 52.24 10 PRO A CA 16
ATOM 21096 C C . PRO A 1 10 ? 1.205 1.764 -0.380 1.00 74.13 10 PRO A C 16
ATOM 21097 O O . PRO A 1 10 ? 1.118 0.718 -1.024 1.00 34.24 10 PRO A O 16
ATOM 21108 N N . LEU A 1 11 ? 0.804 1.870 0.883 1.00 12.24 11 LEU A N 16
ATOM 21109 C CA . LEU A 1 11 ? 0.228 0.739 1.600 1.00 45.33 11 LEU A CA 16
ATOM 21110 C C . LEU A 1 11 ? -1.042 1.151 2.337 1.00 65.34 11 LEU A C 16
ATOM 21111 O O . LEU A 1 11 ? -1.140 2.267 2.846 1.00 55.12 11 LEU A O 16
ATOM 21127 N N . GLU A 1 12 ? -2.009 0.240 2.393 1.00 34.42 12 GLU A N 16
ATOM 21128 C CA . GLU A 1 12 ? -3.273 0.510 3.070 1.00 12.24 12 GLU A CA 16
ATOM 21129 C C . GLU A 1 12 ? -3.274 -0.084 4.476 1.00 51.11 12 GLU A C 16
ATOM 21130 O O . GLU A 1 12 ? -2.492 -0.985 4.782 1.00 33.21 12 GLU A O 16
ATOM 21142 N N . PHE A 1 13 ? -4.159 0.426 5.327 1.00 42.50 13 PHE A N 16
ATOM 21143 C CA . PHE A 1 13 ? -4.262 -0.053 6.700 1.00 12.41 13 PHE A CA 16
ATOM 21144 C C . PHE A 1 13 ? -5.723 -0.161 7.130 1.00 24.12 13 PHE A C 16
ATOM 21145 O O . PHE A 1 13 ? -6.626 0.275 6.415 1.00 42.30 13 PHE A O 16
ATOM 21162 N N . LEU A 1 14 ? -5.946 -0.744 8.302 1.00 3.10 14 LEU A N 16
ATOM 21163 C CA . LEU A 1 14 ? -7.296 -0.910 8.829 1.00 74.01 14 LEU A CA 16
ATOM 21164 C C . LEU A 1 14 ? -7.299 -0.844 10.352 1.00 23.34 14 LEU A C 16
ATOM 21165 O O . LEU A 1 14 ? -6.538 -1.550 11.015 1.00 23.35 14 LEU A O 16
ATOM 21181 N N . ARG A 1 15 ? -8.159 0.007 10.901 1.00 72.03 15 ARG A N 16
ATOM 21182 C CA . ARG A 1 15 ? -8.261 0.164 12.347 1.00 20.24 15 ARG A CA 16
ATOM 21183 C C . ARG A 1 15 ? -9.621 -0.311 12.851 1.00 72.22 15 ARG A C 16
ATOM 21184 O O . ARG A 1 15 ? -10.662 0.052 12.301 1.00 5.00 15 ARG A O 16
ATOM 21205 N N . THR A 1 16 ? -9.605 -1.125 13.902 1.00 51.11 16 THR A N 16
ATOM 21206 C CA . THR A 1 16 ? -10.835 -1.652 14.479 1.00 22.44 16 THR A CA 16
ATOM 21207 C C . THR A 1 16 ? -11.223 -0.886 15.739 1.00 44.23 16 THR A C 16
ATOM 21208 O O . THR A 1 16 ? -10.430 -0.111 16.274 1.00 62.44 16 THR A O 16
ATOM 21219 N N . SER A 1 17 ? -12.446 -1.109 16.209 1.00 72.03 17 SER A N 16
ATOM 21220 C CA . SER A 1 17 ? -12.940 -0.437 17.405 1.00 63.43 17 SER A CA 16
ATOM 21221 C C . SER A 1 17 ? -12.620 -1.251 18.656 1.00 71.00 17 SER A C 16
ATOM 21222 O O . SER A 1 17 ? -12.888 -0.817 19.778 1.00 44.35 17 SER A O 16
ATOM 21230 N N . LEU A 1 18 ? -12.048 -2.433 18.455 1.00 21.30 18 LEU A N 16
ATOM 21231 C CA . LEU A 1 18 ? -11.691 -3.309 19.565 1.00 72.23 18 LEU A CA 16
ATOM 21232 C C . LEU A 1 18 ? -10.309 -2.962 20.110 1.00 52.04 18 LEU A C 16
ATOM 21233 O O . LEU A 1 18 ? -9.735 -3.714 20.898 1.00 13.31 18 LEU A O 16
ATOM 21249 N N . GLY A 1 19 ? -9.781 -1.818 19.687 1.00 75.11 19 GLY A N 16
ATOM 21250 C CA . GLY A 1 19 ? -8.472 -1.390 20.144 1.00 51.24 19 GLY A CA 16
ATOM 21251 C C . GLY A 1 19 ? -7.346 -2.131 19.450 1.00 33.43 19 GLY A C 16
ATOM 21252 O O . GLY A 1 19 ? -6.310 -2.407 20.053 1.00 22.45 19 GLY A O 16
ATOM 21256 N N . GLY A 1 20 ? -7.549 -2.455 18.176 1.00 31.31 20 GLY A N 16
ATOM 21257 C CA . GLY A 1 20 ? -6.534 -3.166 17.421 1.00 32.13 20 GLY A CA 16
ATOM 21258 C C . GLY A 1 20 ? -6.348 -2.601 16.027 1.00 2.32 20 GLY A C 16
ATOM 21259 O O . GLY A 1 20 ? -7.258 -1.984 15.473 1.00 3.44 20 GLY A O 16
ATOM 21263 N N . ARG A 1 21 ? -5.164 -2.810 15.459 1.00 42.33 21 ARG A N 16
ATOM 21264 C CA . ARG A 1 21 ? -4.860 -2.315 14.121 1.00 72.42 21 ARG A CA 16
ATOM 21265 C C . ARG A 1 21 ? -4.790 -3.463 13.119 1.00 4.24 21 ARG A C 16
ATOM 21266 O O . ARG A 1 21 ? -4.691 -4.630 13.501 1.00 30.55 21 ARG A O 16
ATOM 21287 N N . PHE A 1 22 ? -4.842 -3.124 11.835 1.00 75.34 22 PHE A N 16
ATOM 21288 C CA . PHE A 1 22 ? -4.786 -4.127 10.777 1.00 63.11 22 PHE A CA 16
ATOM 21289 C C . PHE A 1 22 ? -4.005 -3.605 9.575 1.00 43.44 22 PHE A C 16
ATOM 21290 O O . PHE A 1 22 ? -3.854 -2.396 9.394 1.00 54.24 22 PHE A O 16
ATOM 21307 N N . LEU A 1 23 ? -3.507 -4.526 8.756 1.00 75.11 23 LEU A N 16
ATOM 21308 C CA . LEU A 1 23 ? -2.740 -4.161 7.570 1.00 72.33 23 LEU A CA 16
ATOM 21309 C C . LEU A 1 23 ? -3.321 -4.818 6.323 1.00 33.22 23 LEU A C 16
ATOM 21310 O O . LEU A 1 23 ? -3.322 -6.042 6.195 1.00 45.31 23 LEU A O 16
ATOM 21326 N N . VAL A 1 24 ? -3.814 -3.995 5.402 1.00 61.42 24 VAL A N 16
ATOM 21327 C CA . VAL A 1 24 ? -4.395 -4.495 4.162 1.00 4.31 24 VAL A CA 16
ATOM 21328 C C . VAL A 1 24 ? -3.335 -4.628 3.073 1.00 34.44 24 VAL A C 16
ATOM 21329 O O . VAL A 1 24 ? -2.662 -3.656 2.726 1.00 55.14 24 VAL A O 16
ATOM 21342 N N . HIS A 1 25 ? -3.193 -5.835 2.537 1.00 64.24 25 HIS A N 16
ATOM 21343 C CA . HIS A 1 25 ? -2.217 -6.095 1.486 1.00 25.10 25 HIS A CA 16
ATOM 21344 C C . HIS A 1 25 ? -2.553 -7.381 0.737 1.00 44.54 25 HIS A C 16
ATOM 21345 O O . HIS A 1 25 ? -2.857 -8.405 1.349 1.00 60.21 25 HIS A O 16
ATOM 21359 N N . GLU A 1 26 ? -2.496 -7.321 -0.590 1.00 63.31 26 GLU A N 16
ATOM 21360 C CA . GLU A 1 26 ? -2.796 -8.480 -1.420 1.00 51.22 26 GLU A CA 16
ATOM 21361 C C . GLU A 1 26 ? -4.225 -8.964 -1.184 1.00 25.31 26 GLU A C 16
ATOM 21362 O O . GLU A 1 26 ? -4.520 -10.151 -1.319 1.00 65.03 26 GLU A O 16
ATOM 21374 N N . SER A 1 27 ? -5.107 -8.035 -0.830 1.00 21.34 27 SER A N 16
ATOM 21375 C CA . SER A 1 27 ? -6.503 -8.366 -0.570 1.00 24.22 27 SER A CA 16
ATOM 21376 C C . SER A 1 27 ? -6.629 -9.261 0.660 1.00 33.42 27 SER A C 16
ATOM 21377 O O . SER A 1 27 ? -7.569 -10.047 0.776 1.00 13.40 27 SER A O 16
ATOM 21385 N N . PHE A 1 28 ? -5.675 -9.134 1.576 1.00 72.14 28 PHE A N 16
ATOM 21386 C CA . PHE A 1 28 ? -5.677 -9.930 2.798 1.00 54.44 28 PHE A CA 16
ATOM 21387 C C . PHE A 1 28 ? -5.587 -9.037 4.031 1.00 32.44 28 PHE A C 16
ATOM 21388 O O . PHE A 1 28 ? -5.631 -7.810 3.927 1.00 51.31 28 PHE A O 16
ATOM 21405 N N . LEU A 1 29 ? -5.462 -9.660 5.198 1.00 3.03 29 LEU A N 16
ATOM 21406 C CA . LEU A 1 29 ? -5.365 -8.921 6.452 1.00 73.22 29 LEU A CA 16
ATOM 21407 C C . LEU A 1 29 ? -4.261 -9.492 7.336 1.00 72.25 29 LEU A C 16
ATOM 21408 O O . LEU A 1 29 ? -4.190 -10.702 7.556 1.00 10.13 29 LEU A O 16
ATOM 21424 N N . TYR A 1 30 ? -3.404 -8.613 7.843 1.00 43.02 30 TYR A N 16
ATOM 21425 C CA . TYR A 1 30 ? -2.302 -9.029 8.703 1.00 20.20 30 TYR A CA 16
ATOM 21426 C C . TYR A 1 30 ? -2.300 -8.237 10.008 1.00 54.24 30 TYR A C 16
ATOM 21427 O O . TYR A 1 30 ? -2.880 -7.155 10.090 1.00 32.45 30 TYR A O 16
ATOM 21445 N N . ARG A 1 31 ? -1.643 -8.786 11.024 1.00 74.14 31 ARG A N 16
ATOM 21446 C CA . ARG A 1 31 ? -1.566 -8.132 12.325 1.00 51.15 31 ARG A CA 16
ATOM 21447 C C . ARG A 1 31 ? -0.124 -7.768 12.666 1.00 14.20 31 ARG A C 16
ATOM 21448 O O . ARG A 1 31 ? 0.813 -8.455 12.259 1.00 4.35 31 ARG A O 16
ATOM 21469 N N . LYS A 1 32 ? 0.046 -6.682 13.412 1.00 64.24 32 LYS A N 16
ATOM 21470 C CA . LYS A 1 32 ? 1.373 -6.225 13.809 1.00 40.22 32 LYS A CA 16
ATOM 21471 C C . LYS A 1 32 ? 1.984 -7.162 14.845 1.00 53.15 32 LYS A C 16
ATOM 21472 O O . LYS A 1 32 ? 1.546 -7.202 15.994 1.00 71.42 32 LYS A O 16
ATOM 21491 N N . GLU A 1 33 ? 2.999 -7.915 14.431 1.00 24.31 33 GLU A N 16
ATOM 21492 C CA . GLU A 1 33 ? 3.669 -8.851 15.325 1.00 45.14 33 GLU A CA 16
ATOM 21493 C C . GLU A 1 33 ? 4.735 -8.142 16.156 1.00 3.25 33 GLU A C 16
ATOM 21494 O O . GLU A 1 33 ? 4.680 -8.136 17.386 1.00 41.33 33 GLU A O 16
ATOM 21506 N N . LYS A 1 34 ? 5.707 -7.544 15.474 1.00 65.12 34 LYS A N 16
ATOM 21507 C CA . LYS A 1 34 ? 6.787 -6.831 16.146 1.00 74.50 34 LYS A CA 16
ATOM 21508 C C . LYS A 1 34 ? 7.366 -5.746 15.244 1.00 11.43 34 LYS A C 16
ATOM 21509 O O . LYS A 1 34 ? 6.879 -5.521 14.136 1.00 72.14 34 LYS A O 16
ATOM 21528 N N . ALA A 1 35 ? 8.410 -5.078 15.725 1.00 54.23 35 ALA A N 16
ATOM 21529 C CA . ALA A 1 35 ? 9.057 -4.020 14.960 1.00 4.44 35 ALA A CA 16
ATOM 21530 C C . ALA A 1 35 ? 10.575 -4.111 15.072 1.00 43.11 35 ALA A C 16
ATOM 21531 O O . ALA A 1 35 ? 11.132 -4.024 16.167 1.00 11.11 35 ALA A O 16
ATOM 21538 N N . ALA A 1 36 ? 11.240 -4.288 13.935 1.00 14.11 36 ALA A N 16
ATOM 21539 C CA . ALA A 1 36 ? 12.693 -4.389 13.907 1.00 51.22 36 ALA A CA 16
ATOM 21540 C C . ALA A 1 36 ? 13.326 -3.086 13.433 1.00 10.35 36 ALA A C 16
ATOM 21541 O O . ALA A 1 36 ? 12.636 -2.089 13.224 1.00 53.44 36 ALA A O 16
ATOM 21548 N N . GLY A 1 37 ? 14.645 -3.100 13.265 1.00 2.24 37 GLY A N 16
ATOM 21549 C CA . GLY A 1 37 ? 15.348 -1.912 12.817 1.00 21.50 37 GLY A CA 16
ATOM 21550 C C . GLY A 1 37 ? 14.653 -1.230 11.655 1.00 24.13 37 GLY A C 16
ATOM 21551 O O . GLY A 1 37 ? 14.883 -1.576 10.497 1.00 72.41 37 GLY A O 16
ATOM 21555 N N . GLU A 1 38 ? 13.800 -0.258 11.966 1.00 63.03 38 GLU A N 16
ATOM 21556 C CA . GLU A 1 38 ? 13.067 0.471 10.938 1.00 62.11 38 GLU A CA 16
ATOM 21557 C C . GLU A 1 38 ? 12.219 -0.478 10.097 1.00 62.12 38 GLU A C 16
ATOM 21558 O O . GLU A 1 38 ? 12.131 -0.335 8.878 1.00 52.40 38 GLU A O 16
ATOM 21570 N N . LYS A 1 39 ? 11.596 -1.448 10.758 1.00 51.53 39 LYS A N 16
ATOM 21571 C CA . LYS A 1 39 ? 10.753 -2.422 10.073 1.00 10.31 39 LYS A CA 16
ATOM 21572 C C . LYS A 1 39 ? 9.648 -2.927 10.995 1.00 11.44 39 LYS A C 16
ATOM 21573 O O . LYS A 1 39 ? 9.764 -2.856 12.218 1.00 14.25 39 LYS A O 16
ATOM 21592 N N . VAL A 1 40 ? 8.576 -3.441 10.399 1.00 24.52 40 VAL A N 16
ATOM 21593 C CA . VAL A 1 40 ? 7.451 -3.961 11.166 1.00 35.21 40 VAL A CA 16
ATOM 21594 C C . VAL A 1 40 ? 6.979 -5.300 10.612 1.00 3.24 40 VAL A C 16
ATOM 21595 O O . VAL A 1 40 ? 6.534 -5.388 9.467 1.00 23.32 40 VAL A O 16
ATOM 21608 N N . TYR A 1 41 ? 7.080 -6.342 11.430 1.00 4.04 41 TYR A N 16
ATOM 21609 C CA . TYR A 1 41 ? 6.666 -7.678 11.021 1.00 75.11 41 TYR A CA 16
ATOM 21610 C C . TYR A 1 41 ? 5.159 -7.855 11.182 1.00 41.23 41 TYR A C 16
ATOM 21611 O O . TYR A 1 41 ? 4.584 -7.474 12.201 1.00 62.13 41 TYR A O 16
ATOM 21629 N N . TRP A 1 42 ? 4.527 -8.436 10.169 1.00 74.42 42 TRP A N 16
ATOM 21630 C CA . TRP A 1 42 ? 3.087 -8.665 10.197 1.00 32.44 42 TRP A CA 16
ATOM 21631 C C . TRP A 1 42 ? 2.765 -10.139 9.981 1.00 31.15 42 TRP A C 16
ATOM 21632 O O . TRP A 1 42 ? 3.599 -10.899 9.490 1.00 73.34 42 TRP A O 16
ATOM 21653 N N . MET A 1 43 ? 1.551 -10.536 10.348 1.00 71.34 43 MET A N 16
ATOM 21654 C CA . MET A 1 43 ? 1.120 -11.920 10.192 1.00 4.22 43 MET A CA 16
ATOM 21655 C C . MET A 1 43 ? -0.368 -11.993 9.869 1.00 74.01 43 MET A C 16
ATOM 21656 O O . MET A 1 43 ? -1.197 -11.423 10.580 1.00 45.14 43 MET A O 16
ATOM 21670 N N . CYS A 1 44 ? -0.703 -12.697 8.793 1.00 1.30 44 CYS A N 16
ATOM 21671 C CA . CYS A 1 44 ? -2.091 -12.844 8.375 1.00 14.15 44 CYS A CA 16
ATOM 21672 C C . CYS A 1 44 ? -2.999 -13.081 9.578 1.00 12.23 44 CYS A C 16
ATOM 21673 O O . CYS A 1 44 ? -2.926 -14.124 10.228 1.00 2.45 44 CYS A O 16
ATOM 21680 N N . ARG A 1 45 ? -3.855 -12.106 9.867 1.00 31.32 45 ARG A N 16
ATOM 21681 C CA . ARG A 1 45 ? -4.777 -12.208 10.992 1.00 21.14 45 ARG A CA 16
ATOM 21682 C C . ARG A 1 45 ? -5.388 -13.604 11.070 1.00 24.03 45 ARG A C 16
ATOM 21683 O O . ARG A 1 45 ? -5.438 -14.211 12.140 1.00 13.11 45 ARG A O 16
ATOM 21704 N N . ASP A 1 46 ? -5.849 -14.106 9.931 1.00 53.44 46 ASP A N 16
ATOM 21705 C CA . ASP A 1 46 ? -6.457 -15.431 9.869 1.00 64.42 46 ASP A CA 16
ATOM 21706 C C . ASP A 1 46 ? -5.386 -16.518 9.827 1.00 20.32 46 ASP A C 16
ATOM 21707 O O . ASP A 1 46 ? -5.353 -17.333 8.906 1.00 75.20 46 ASP A O 16
ATOM 21716 N N . GLN A 1 47 ? -4.514 -16.520 10.830 1.00 41.32 47 GLN A N 16
ATOM 21717 C CA . GLN A 1 47 ? -3.441 -17.506 10.905 1.00 60.31 47 GLN A CA 16
ATOM 21718 C C . GLN A 1 47 ? -3.901 -18.754 11.650 1.00 71.24 47 GLN A C 16
ATOM 21719 O O . GLN A 1 47 ? -3.550 -19.875 11.280 1.00 75.22 47 GLN A O 16
ATOM 21733 N N . ALA A 1 48 ? -4.687 -18.554 12.703 1.00 12.14 48 ALA A N 16
ATOM 21734 C CA . ALA A 1 48 ? -5.196 -19.663 13.500 1.00 53.32 48 ALA A CA 16
ATOM 21735 C C . ALA A 1 48 ? -6.523 -20.173 12.947 1.00 41.41 48 ALA A C 16
ATOM 21736 O O . ALA A 1 48 ? -6.600 -21.281 12.416 1.00 34.12 48 ALA A O 16
ATOM 21743 N N . ARG A 1 49 ? -7.564 -19.357 13.074 1.00 61.24 49 ARG A N 16
ATOM 21744 C CA . ARG A 1 49 ? -8.889 -19.727 12.590 1.00 2.31 49 ARG A CA 16
ATOM 21745 C C . ARG A 1 49 ? -8.797 -20.414 11.230 1.00 64.52 49 ARG A C 16
ATOM 21746 O O . ARG A 1 49 ? -9.179 -21.576 11.083 1.00 32.21 49 ARG A O 16
ATOM 21767 N N . LEU A 1 50 ? -8.289 -19.689 10.240 1.00 11.22 50 LEU A N 16
ATOM 21768 C CA . LEU A 1 50 ? -8.148 -20.228 8.891 1.00 24.52 50 LEU A CA 16
ATOM 21769 C C . LEU A 1 50 ? -6.938 -21.152 8.798 1.00 24.30 50 LEU A C 16
ATOM 21770 O O . LEU A 1 50 ? -6.834 -21.966 7.882 1.00 2.12 50 LEU A O 16
ATOM 21786 N N . GLY A 1 51 ? -6.024 -21.021 9.756 1.00 23.13 51 GLY A N 16
ATOM 21787 C CA . GLY A 1 51 ? -4.834 -21.852 9.765 1.00 20.53 51 GLY A CA 16
ATOM 21788 C C . GLY A 1 51 ? -3.792 -21.382 8.769 1.00 64.24 51 GLY A C 16
ATOM 21789 O O . GLY A 1 51 ? -3.120 -22.195 8.134 1.00 11.35 51 GLY A O 16
ATOM 21793 N N . CYS A 1 52 ? -3.658 -20.068 8.632 1.00 42.21 52 CYS A N 16
ATOM 21794 C CA . CYS A 1 52 ? -2.691 -19.491 7.705 1.00 31.54 52 CYS A CA 16
ATOM 21795 C C . CYS A 1 52 ? -1.351 -19.253 8.395 1.00 10.20 52 CYS A C 16
ATOM 21796 O O . CYS A 1 52 ? -1.302 -18.893 9.571 1.00 4.32 52 CYS A O 16
ATOM 21803 N N . ARG A 1 53 ? -0.266 -19.457 7.654 1.00 52.43 53 ARG A N 16
ATOM 21804 C CA . ARG A 1 53 ? 1.074 -19.266 8.193 1.00 45.12 53 ARG A CA 16
ATOM 21805 C C . ARG A 1 53 ? 1.877 -18.302 7.326 1.00 22.15 53 ARG A C 16
ATOM 21806 O O . ARG A 1 53 ? 3.098 -18.418 7.217 1.00 42.40 53 ARG A O 16
ATOM 21827 N N . SER A 1 54 ? 1.184 -17.349 6.710 1.00 64.43 54 SER A N 16
ATOM 21828 C CA . SER A 1 54 ? 1.831 -16.367 5.850 1.00 14.53 54 SER A CA 16
ATOM 21829 C C . SER A 1 54 ? 2.287 -15.154 6.656 1.00 55.01 54 SER A C 16
ATOM 21830 O O . SER A 1 54 ? 1.564 -14.665 7.524 1.00 12.12 54 SER A O 16
ATOM 21838 N N . ARG A 1 55 ? 3.491 -14.674 6.362 1.00 14.10 55 ARG A N 16
ATOM 21839 C CA . ARG A 1 55 ? 4.044 -13.520 7.058 1.00 23.11 55 ARG A CA 16
ATOM 21840 C C . ARG A 1 55 ? 4.467 -12.438 6.069 1.00 4.21 55 ARG A C 16
ATOM 21841 O O . ARG A 1 55 ? 4.989 -12.737 4.995 1.00 14.54 55 ARG A O 16
ATOM 21862 N N . ALA A 1 56 ? 4.240 -11.183 6.439 1.00 32.03 56 ALA A N 16
ATOM 21863 C CA . ALA A 1 56 ? 4.599 -10.058 5.585 1.00 10.23 56 ALA A CA 16
ATOM 21864 C C . ALA A 1 56 ? 5.300 -8.964 6.384 1.00 53.00 56 ALA A C 16
ATOM 21865 O O . ALA A 1 56 ? 5.070 -8.815 7.584 1.00 62.24 56 ALA A O 16
ATOM 21872 N N . ILE A 1 57 ? 6.154 -8.201 5.710 1.00 33.31 57 ILE A N 16
ATOM 21873 C CA . ILE A 1 57 ? 6.887 -7.120 6.358 1.00 65.31 57 ILE A CA 16
ATOM 21874 C C . ILE A 1 57 ? 6.524 -5.769 5.752 1.00 70.30 57 ILE A C 16
ATOM 21875 O O . ILE A 1 57 ? 5.976 -5.696 4.651 1.00 23.42 57 ILE A O 16
ATOM 21891 N N . THR A 1 58 ? 6.833 -4.699 6.478 1.00 13.42 58 THR A N 16
ATOM 21892 C CA . THR A 1 58 ? 6.541 -3.349 6.013 1.00 74.20 58 THR A CA 16
ATOM 21893 C C . THR A 1 58 ? 7.669 -2.388 6.367 1.00 64.44 58 THR A C 16
ATOM 21894 O O . THR A 1 58 ? 8.200 -2.423 7.476 1.00 62.53 58 THR A O 16
ATOM 21905 N N . GLN A 1 59 ? 8.031 -1.531 5.417 1.00 22.32 59 GLN A N 16
ATOM 21906 C CA . GLN A 1 59 ? 9.098 -0.560 5.632 1.00 1.21 59 GLN A CA 16
ATOM 21907 C C . GLN A 1 59 ? 8.816 0.734 4.875 1.00 40.55 59 GLN A C 16
ATOM 21908 O O . GLN A 1 59 ? 8.885 0.774 3.647 1.00 42.11 59 GLN A O 16
ATOM 21922 N N . GLY A 1 60 ? 8.498 1.790 5.616 1.00 23.30 60 GLY A N 16
ATOM 21923 C CA . GLY A 1 60 ? 8.211 3.071 4.998 1.00 54.43 60 GLY A CA 16
ATOM 21924 C C . GLY A 1 60 ? 6.808 3.137 4.427 1.00 20.30 60 GLY A C 16
ATOM 21925 O O . GLY A 1 60 ? 5.840 3.337 5.161 1.00 40.24 60 GLY A O 16
ATOM 21929 N N . HIS A 1 61 ? 6.696 2.972 3.112 1.00 43.05 61 HIS A N 16
ATOM 21930 C CA . HIS A 1 61 ? 5.401 3.015 2.443 1.00 42.01 61 HIS A CA 16
ATOM 21931 C C . HIS A 1 61 ? 5.209 1.791 1.553 1.00 33.33 61 HIS A C 16
ATOM 21932 O O . HIS A 1 61 ? 4.256 1.721 0.776 1.00 73.32 61 HIS A O 16
ATOM 21946 N N . ARG A 1 62 ? 6.118 0.830 1.672 1.00 4.15 62 ARG A N 16
ATOM 21947 C CA . ARG A 1 62 ? 6.050 -0.390 0.876 1.00 72.01 62 ARG A CA 16
ATOM 21948 C C . ARG A 1 62 ? 5.757 -1.599 1.760 1.00 14.54 62 ARG A C 16
ATOM 21949 O O . ARG A 1 62 ? 5.608 -1.470 2.975 1.00 71.32 62 ARG A O 16
ATOM 21970 N N . ILE A 1 63 ? 5.676 -2.771 1.140 1.00 54.33 63 ILE A N 16
ATOM 21971 C CA . ILE A 1 63 ? 5.401 -4.003 1.870 1.00 55.04 63 ILE A CA 16
ATOM 21972 C C . ILE A 1 63 ? 6.117 -5.190 1.235 1.00 11.32 63 ILE A C 16
ATOM 21973 O O . ILE A 1 63 ? 6.503 -5.142 0.066 1.00 61.40 63 ILE A O 16
ATOM 21989 N N . MET A 1 64 ? 6.290 -6.255 2.011 1.00 30.35 64 MET A N 16
ATOM 21990 C CA . MET A 1 64 ? 6.957 -7.456 1.522 1.00 63.10 64 MET A CA 16
ATOM 21991 C C . MET A 1 64 ? 6.255 -8.711 2.029 1.00 45.33 64 MET A C 16
ATOM 21992 O O . MET A 1 64 ? 5.632 -8.702 3.091 1.00 14.15 64 MET A O 16
ATOM 22006 N N . VAL A 1 65 ? 6.360 -9.793 1.263 1.00 1.22 65 VAL A N 16
ATOM 22007 C CA . VAL A 1 65 ? 5.736 -11.058 1.635 1.00 32.45 65 VAL A CA 16
ATOM 22008 C C . VAL A 1 65 ? 6.778 -12.159 1.794 1.00 34.33 65 VAL A C 16
ATOM 22009 O O . VAL A 1 65 ? 7.722 -12.252 1.010 1.00 61.42 65 VAL A O 16
ATOM 22022 N N . MET A 1 66 ? 6.599 -12.991 2.815 1.00 11.45 66 MET A N 16
ATOM 22023 C CA . MET A 1 66 ? 7.524 -14.089 3.076 1.00 33.52 66 MET A CA 16
ATOM 22024 C C . MET A 1 66 ? 6.989 -15.397 2.505 1.00 74.13 66 MET A C 16
ATOM 22025 O O . MET A 1 66 ? 7.687 -16.096 1.769 1.00 74.32 66 MET A O 16
ATOM 22039 N N . ARG A 1 67 ? 5.747 -15.725 2.848 1.00 31.24 67 ARG A N 16
ATOM 22040 C CA . ARG A 1 67 ? 5.120 -16.951 2.370 1.00 21.33 67 ARG A CA 16
ATOM 22041 C C . ARG A 1 67 ? 3.761 -16.658 1.741 1.00 11.25 67 ARG A C 16
ATOM 22042 O O . ARG A 1 67 ? 3.268 -15.531 1.801 1.00 31.44 67 ARG A O 16
ATOM 22063 N N . SER A 1 68 ? 3.162 -17.678 1.136 1.00 51.11 68 SER A N 16
ATOM 22064 C CA . SER A 1 68 ? 1.863 -17.529 0.491 1.00 31.34 68 SER A CA 16
ATOM 22065 C C . SER A 1 68 ? 0.731 -17.763 1.488 1.00 0.42 68 SER A C 16
ATOM 22066 O O . SER A 1 68 ? 0.971 -18.019 2.667 1.00 65.13 68 SER A O 16
ATOM 22074 N N . HIS A 1 69 ? -0.504 -17.672 1.004 1.00 44.22 69 HIS A N 16
ATOM 22075 C CA . HIS A 1 69 ? -1.673 -17.875 1.851 1.00 34.54 69 HIS A CA 16
ATOM 22076 C C . HIS A 1 69 ? -2.398 -19.164 1.478 1.00 3.01 69 HIS A C 16
ATOM 22077 O O . HIS A 1 69 ? -2.585 -19.463 0.298 1.00 13.13 69 HIS A O 16
ATOM 22091 N N . CYS A 1 70 ? -2.802 -19.924 2.490 1.00 3.34 70 CYS A N 16
ATOM 22092 C CA . CYS A 1 70 ? -3.504 -21.183 2.269 1.00 2.54 70 CYS A CA 16
ATOM 22093 C C . CYS A 1 70 ? -4.975 -20.936 1.950 1.00 65.21 70 CYS A C 16
ATOM 22094 O O . CYS A 1 70 ? -5.723 -21.869 1.658 1.00 71.00 70 CYS A O 16
ATOM 22102 N N . HIS A 1 71 ? -5.384 -19.673 2.010 1.00 71.42 71 HIS A N 16
ATOM 22103 C CA . HIS A 1 71 ? -6.767 -19.302 1.729 1.00 64.23 71 HIS A CA 16
ATOM 22104 C C . HIS A 1 71 ? -6.837 -18.295 0.586 1.00 35.21 71 HIS A C 16
ATOM 22105 O O . HIS A 1 71 ? -5.812 -17.888 0.041 1.00 51.11 71 HIS A O 16
ATOM 22119 N N . GLN A 1 72 ? -8.055 -17.899 0.227 1.00 42.05 72 GLN A N 16
ATOM 22120 C CA . GLN A 1 72 ? -8.259 -16.940 -0.853 1.00 42.04 72 GLN A CA 16
ATOM 22121 C C . GLN A 1 72 ? -8.734 -15.599 -0.306 1.00 14.54 72 GLN A C 16
ATOM 22122 O O . GLN A 1 72 ? -9.403 -15.522 0.725 1.00 2.31 72 GLN A O 16
ATOM 22136 N N . PRO A 1 73 ? -8.382 -14.514 -1.013 1.00 20.31 73 PRO A N 16
ATOM 22137 C CA . PRO A 1 73 ? -8.762 -13.155 -0.618 1.00 34.31 73 PRO A CA 16
ATOM 22138 C C . PRO A 1 73 ? -10.257 -12.899 -0.784 1.00 11.33 73 PRO A C 16
ATOM 22139 O O . PRO A 1 73 ? -10.921 -13.550 -1.591 1.00 32.44 73 PRO A O 16
ATOM 22150 N N . ASP A 1 74 ? -10.779 -11.947 -0.018 1.00 44.54 74 ASP A N 16
ATOM 22151 C CA . ASP A 1 74 ? -12.194 -11.605 -0.082 1.00 12.14 74 ASP A CA 16
ATOM 22152 C C . ASP A 1 74 ? -12.389 -10.092 -0.066 1.00 2.23 74 ASP A C 16
ATOM 22153 O O . ASP A 1 74 ? -12.336 -9.459 0.989 1.00 44.14 74 ASP A O 16
ATOM 22162 N N . LEU A 1 75 ? -12.612 -9.517 -1.243 1.00 33.00 75 LEU A N 16
ATOM 22163 C CA . LEU A 1 75 ? -12.813 -8.077 -1.366 1.00 73.34 75 LEU A CA 16
ATOM 22164 C C . LEU A 1 75 ? -14.078 -7.640 -0.633 1.00 11.11 75 LEU A C 16
ATOM 22165 O O . LEU A 1 75 ? -14.228 -6.472 -0.277 1.00 34.10 75 LEU A O 16
ATOM 22181 N N . ALA A 1 76 ? -14.983 -8.587 -0.411 1.00 75.40 76 ALA A N 16
ATOM 22182 C CA . ALA A 1 76 ? -16.233 -8.300 0.283 1.00 14.32 76 ALA A CA 16
ATOM 22183 C C . ALA A 1 76 ? -16.010 -8.168 1.785 1.00 13.15 76 ALA A C 16
ATOM 22184 O O . ALA A 1 76 ? -16.249 -7.110 2.367 1.00 42.52 76 ALA A O 16
ATOM 22191 N N . GLY A 1 77 ? -15.550 -9.248 2.408 1.00 10.40 77 GLY A N 16
ATOM 22192 C CA . GLY A 1 77 ? -15.302 -9.231 3.838 1.00 74.41 77 GLY A CA 16
ATOM 22193 C C . GLY A 1 77 ? -14.328 -8.144 4.245 1.00 21.03 77 GLY A C 16
ATOM 22194 O O . GLY A 1 77 ? -14.439 -7.574 5.331 1.00 22.24 77 GLY A O 16
ATOM 22198 N N . LEU A 1 78 ? -13.368 -7.857 3.372 1.00 22.25 78 LEU A N 16
ATOM 22199 C CA . LEU A 1 78 ? -12.367 -6.831 3.647 1.00 1.42 78 LEU A CA 16
ATOM 22200 C C . LEU A 1 78 ? -12.975 -5.436 3.549 1.00 73.13 78 LEU A C 16
ATOM 22201 O O . LEU A 1 78 ? -12.785 -4.603 4.434 1.00 14.02 78 LEU A O 16
ATOM 22217 N N . GLU A 1 79 ? -13.709 -5.190 2.468 1.00 42.45 79 GLU A N 16
ATOM 22218 C CA . GLU A 1 79 ? -14.346 -3.896 2.255 1.00 41.15 79 GLU A CA 16
ATOM 22219 C C . GLU A 1 79 ? -15.315 -3.575 3.389 1.00 74.42 79 GLU A C 16
ATOM 22220 O O . GLU A 1 79 ? -15.547 -2.410 3.711 1.00 70.33 79 GLU A O 16
ATOM 22232 N N . ALA A 1 80 ? -15.881 -4.618 3.990 1.00 25.34 80 ALA A N 16
ATOM 22233 C CA . ALA A 1 80 ? -16.824 -4.447 5.088 1.00 23.01 80 ALA A CA 16
ATOM 22234 C C . ALA A 1 80 ? -16.154 -3.794 6.291 1.00 25.33 80 ALA A C 16
ATOM 22235 O O . ALA A 1 80 ? -16.741 -2.937 6.954 1.00 2.24 80 ALA A O 16
ATOM 22242 N N . LEU A 1 81 ? -14.920 -4.202 6.571 1.00 55.31 81 LEU A N 16
ATOM 22243 C CA . LEU A 1 81 ? -14.169 -3.655 7.695 1.00 63.03 81 LEU A CA 16
ATOM 22244 C C . LEU A 1 81 ? -13.643 -2.261 7.373 1.00 34.21 81 LEU A C 16
ATOM 22245 O O . LEU A 1 81 ? -13.426 -1.446 8.271 1.00 1.41 81 LEU A O 16
ATOM 22261 N N . ARG A 1 82 ? -13.444 -1.992 6.088 1.00 15.54 82 ARG A N 16
ATOM 22262 C CA . ARG A 1 82 ? -12.945 -0.695 5.647 1.00 33.42 82 ARG A CA 16
ATOM 22263 C C . ARG A 1 82 ? -14.038 0.367 5.733 1.00 54.04 82 ARG A C 16
ATOM 22264 O O . ARG A 1 82 ? -13.765 1.531 6.022 1.00 71.11 82 ARG A O 16
ATOM 22285 N N . GLN A 1 83 ? -15.276 -0.045 5.479 1.00 73.44 83 GLN A N 16
ATOM 22286 C CA . GLN A 1 83 ? -16.410 0.870 5.526 1.00 72.44 83 GLN A CA 16
ATOM 22287 C C . GLN A 1 83 ? -16.529 1.519 6.902 1.00 54.20 83 GLN A C 16
ATOM 22288 O O . GLN A 1 83 ? -16.925 2.679 7.020 1.00 60.13 83 GLN A O 16
ATOM 22302 N N . ARG A 1 84 ? -16.184 0.762 7.939 1.00 61.54 84 ARG A N 16
ATOM 22303 C CA . ARG A 1 84 ? -16.254 1.262 9.307 1.00 35.13 84 ARG A CA 16
ATOM 22304 C C . ARG A 1 84 ? -15.025 2.103 9.641 1.00 71.52 84 ARG A C 16
ATOM 22305 O O . ARG A 1 84 ? -14.926 2.667 10.731 1.00 13.54 84 ARG A O 16
ATOM 22326 N N . GLU A 1 85 ? -14.093 2.180 8.697 1.00 22.04 85 GLU A N 16
ATOM 22327 C CA . GLU A 1 85 ? -12.869 2.950 8.894 1.00 53.33 85 GLU A CA 16
ATOM 22328 C C . GLU A 1 85 ? -12.931 4.271 8.131 1.00 64.40 85 GLU A C 16
ATOM 22329 O O . GLU A 1 85 ? -12.361 5.274 8.562 1.00 11.42 85 GLU A O 16
ATOM 22341 N N . ARG A 1 86 ? -13.624 4.262 6.998 1.00 13.12 86 ARG A N 16
ATOM 22342 C CA . ARG A 1 86 ? -13.758 5.458 6.175 1.00 73.13 86 ARG A CA 16
ATOM 22343 C C . ARG A 1 86 ? -14.965 6.284 6.609 1.00 22.52 86 ARG A C 16
ATOM 22344 O O . ARG A 1 86 ? -15.338 7.253 5.947 1.00 24.03 86 ARG A O 16
ATOM 22365 N N . LEU A 1 87 ? -15.571 5.895 7.725 1.00 75.15 87 LEU A N 16
ATOM 22366 C CA . LEU A 1 87 ? -16.737 6.599 8.248 1.00 2.03 87 LEU A CA 16
ATOM 22367 C C . LEU A 1 87 ? -16.329 7.605 9.319 1.00 34.44 87 LEU A C 16
ATOM 22368 O O . LEU A 1 87 ? -15.361 7.362 10.038 1.00 53.22 87 LEU A O 16
ATOM 22385 N N . GLY A 1 1 ? -1.570 -3.678 -14.340 1.00 34.41 1 GLY A N 17
ATOM 22386 C CA . GLY A 1 1 ? -1.249 -3.099 -15.631 1.00 73.24 1 GLY A CA 17
ATOM 22387 C C . GLY A 1 1 ? 0.212 -2.715 -15.747 1.00 2.54 1 GLY A C 17
ATOM 22388 O O . GLY A 1 1 ? 0.940 -2.708 -14.755 1.00 12.24 1 GLY A O 17
ATOM 22392 N N . SER A 1 2 ? 0.644 -2.397 -16.963 1.00 11.45 2 SER A N 17
ATOM 22393 C CA . SER A 1 2 ? 2.030 -2.016 -17.207 1.00 11.11 2 SER A CA 17
ATOM 22394 C C . SER A 1 2 ? 2.253 -0.541 -16.886 1.00 73.20 2 SER A C 17
ATOM 22395 O O . SER A 1 2 ? 2.351 0.293 -17.786 1.00 74.21 2 SER A O 17
ATOM 22403 N N . SER A 1 3 ? 2.332 -0.229 -15.597 1.00 12.23 3 SER A N 17
ATOM 22404 C CA . SER A 1 3 ? 2.539 1.146 -15.155 1.00 32.43 3 SER A CA 17
ATOM 22405 C C . SER A 1 3 ? 3.737 1.769 -15.864 1.00 14.43 3 SER A C 17
ATOM 22406 O O . SER A 1 3 ? 3.642 2.860 -16.425 1.00 31.10 3 SER A O 17
ATOM 22414 N N . GLY A 1 4 ? 4.866 1.068 -15.834 1.00 14.13 4 GLY A N 17
ATOM 22415 C CA . GLY A 1 4 ? 6.068 1.568 -16.477 1.00 64.44 4 GLY A CA 17
ATOM 22416 C C . GLY A 1 4 ? 7.259 1.593 -15.540 1.00 71.31 4 GLY A C 17
ATOM 22417 O O . GLY A 1 4 ? 7.955 0.589 -15.383 1.00 3.43 4 GLY A O 17
ATOM 22421 N N . SER A 1 5 ? 7.496 2.743 -14.917 1.00 23.24 5 SER A N 17
ATOM 22422 C CA . SER A 1 5 ? 8.615 2.896 -13.995 1.00 22.21 5 SER A CA 17
ATOM 22423 C C . SER A 1 5 ? 8.164 2.681 -12.553 1.00 13.44 5 SER A C 17
ATOM 22424 O O . SER A 1 5 ? 8.035 3.633 -11.784 1.00 14.31 5 SER A O 17
ATOM 22432 N N . SER A 1 6 ? 7.927 1.423 -12.195 1.00 55.01 6 SER A N 17
ATOM 22433 C CA . SER A 1 6 ? 7.487 1.083 -10.847 1.00 42.02 6 SER A CA 17
ATOM 22434 C C . SER A 1 6 ? 8.459 1.627 -9.805 1.00 74.42 6 SER A C 17
ATOM 22435 O O . SER A 1 6 ? 9.652 1.331 -9.838 1.00 54.42 6 SER A O 17
ATOM 22443 N N . GLY A 1 7 ? 7.936 2.425 -8.878 1.00 55.50 7 GLY A N 17
ATOM 22444 C CA . GLY A 1 7 ? 8.770 3.000 -7.838 1.00 1.32 7 GLY A CA 17
ATOM 22445 C C . GLY A 1 7 ? 8.221 2.747 -6.448 1.00 22.25 7 GLY A C 17
ATOM 22446 O O . GLY A 1 7 ? 7.612 1.707 -6.194 1.00 72.25 7 GLY A O 17
ATOM 22450 N N . LEU A 1 8 ? 8.438 3.697 -5.546 1.00 15.24 8 LEU A N 17
ATOM 22451 C CA . LEU A 1 8 ? 7.962 3.571 -4.173 1.00 55.12 8 LEU A CA 17
ATOM 22452 C C . LEU A 1 8 ? 6.437 3.593 -4.122 1.00 40.21 8 LEU A C 17
ATOM 22453 O O . LEU A 1 8 ? 5.820 4.656 -4.185 1.00 41.14 8 LEU A O 17
ATOM 22469 N N . ARG A 1 9 ? 5.837 2.413 -4.003 1.00 4.54 9 ARG A N 17
ATOM 22470 C CA . ARG A 1 9 ? 4.386 2.297 -3.943 1.00 23.31 9 ARG A CA 17
ATOM 22471 C C . ARG A 1 9 ? 3.887 2.453 -2.509 1.00 10.24 9 ARG A C 17
ATOM 22472 O O . ARG A 1 9 ? 4.538 2.035 -1.551 1.00 74.43 9 ARG A O 17
ATOM 22493 N N . PRO A 1 10 ? 2.706 3.070 -2.356 1.00 21.23 10 PRO A N 17
ATOM 22494 C CA . PRO A 1 10 ? 2.095 3.295 -1.043 1.00 43.14 10 PRO A CA 17
ATOM 22495 C C . PRO A 1 10 ? 1.613 2.000 -0.398 1.00 33.45 10 PRO A C 17
ATOM 22496 O O . PRO A 1 10 ? 1.914 0.906 -0.877 1.00 42.11 10 PRO A O 17
ATOM 22507 N N . LEU A 1 11 ? 0.864 2.130 0.692 1.00 73.12 11 LEU A N 17
ATOM 22508 C CA . LEU A 1 11 ? 0.340 0.970 1.403 1.00 61.33 11 LEU A CA 17
ATOM 22509 C C . LEU A 1 11 ? -0.966 1.311 2.113 1.00 30.43 11 LEU A C 17
ATOM 22510 O O . LEU A 1 11 ? -1.177 2.448 2.533 1.00 44.23 11 LEU A O 17
ATOM 22526 N N . GLU A 1 12 ? -1.839 0.316 2.246 1.00 21.33 12 GLU A N 17
ATOM 22527 C CA . GLU A 1 12 ? -3.124 0.511 2.907 1.00 22.51 12 GLU A CA 17
ATOM 22528 C C . GLU A 1 12 ? -3.121 -0.116 4.298 1.00 12.30 12 GLU A C 17
ATOM 22529 O O . GLU A 1 12 ? -2.403 -1.083 4.554 1.00 21.20 12 GLU A O 17
ATOM 22541 N N . PHE A 1 13 ? -3.928 0.443 5.194 1.00 23.31 13 PHE A N 17
ATOM 22542 C CA . PHE A 1 13 ? -4.019 -0.060 6.560 1.00 22.23 13 PHE A CA 17
ATOM 22543 C C . PHE A 1 13 ? -5.464 -0.048 7.049 1.00 23.14 13 PHE A C 17
ATOM 22544 O O . PHE A 1 13 ? -6.356 0.466 6.374 1.00 64.24 13 PHE A O 17
ATOM 22561 N N . LEU A 1 14 ? -5.688 -0.621 8.227 1.00 42.40 14 LEU A N 17
ATOM 22562 C CA . LEU A 1 14 ? -7.025 -0.678 8.808 1.00 11.44 14 LEU A CA 17
ATOM 22563 C C . LEU A 1 14 ? -6.960 -0.603 10.330 1.00 50.33 14 LEU A C 17
ATOM 22564 O O . LEU A 1 14 ? -5.941 -0.935 10.935 1.00 21.11 14 LEU A O 17
ATOM 22580 N N . ARG A 1 15 ? -8.056 -0.166 10.943 1.00 13.53 15 ARG A N 17
ATOM 22581 C CA . ARG A 1 15 ? -8.124 -0.048 12.395 1.00 5.22 15 ARG A CA 17
ATOM 22582 C C . ARG A 1 15 ? -9.329 -0.804 12.944 1.00 73.51 15 ARG A C 17
ATOM 22583 O O . ARG A 1 15 ? -10.409 -0.790 12.352 1.00 74.40 15 ARG A O 17
ATOM 22604 N N . THR A 1 16 ? -9.138 -1.466 14.082 1.00 61.01 16 THR A N 17
ATOM 22605 C CA . THR A 1 16 ? -10.207 -2.230 14.712 1.00 54.35 16 THR A CA 17
ATOM 22606 C C . THR A 1 16 ? -10.636 -1.592 16.028 1.00 60.22 16 THR A C 17
ATOM 22607 O O . THR A 1 16 ? -9.829 -0.973 16.722 1.00 4.13 16 THR A O 17
ATOM 22618 N N . SER A 1 17 ? -11.912 -1.748 16.368 1.00 3.02 17 SER A N 17
ATOM 22619 C CA . SER A 1 17 ? -12.449 -1.185 17.601 1.00 41.25 17 SER A CA 17
ATOM 22620 C C . SER A 1 17 ? -12.116 -2.074 18.795 1.00 51.44 17 SER A C 17
ATOM 22621 O O . SER A 1 17 ? -11.670 -1.592 19.838 1.00 43.44 17 SER A O 17
ATOM 22629 N N . LEU A 1 18 ? -12.335 -3.374 18.635 1.00 62.24 18 LEU A N 17
ATOM 22630 C CA . LEU A 1 18 ? -12.058 -4.334 19.699 1.00 53.44 18 LEU A CA 17
ATOM 22631 C C . LEU A 1 18 ? -10.904 -5.254 19.316 1.00 14.41 18 LEU A C 17
ATOM 22632 O O . LEU A 1 18 ? -11.081 -6.463 19.176 1.00 70.42 18 LEU A O 17
ATOM 22648 N N . GLY A 1 19 ? -9.720 -4.671 19.151 1.00 25.44 19 GLY A N 17
ATOM 22649 C CA . GLY A 1 19 ? -8.553 -5.454 18.788 1.00 22.55 19 GLY A CA 17
ATOM 22650 C C . GLY A 1 19 ? -7.310 -4.602 18.624 1.00 24.11 19 GLY A C 17
ATOM 22651 O O . GLY A 1 19 ? -6.766 -4.092 19.603 1.00 44.41 19 GLY A O 17
ATOM 22655 N N . GLY A 1 20 ? -6.860 -4.449 17.382 1.00 34.05 20 GLY A N 17
ATOM 22656 C CA . GLY A 1 20 ? -5.675 -3.653 17.117 1.00 33.12 20 GLY A CA 17
ATOM 22657 C C . GLY A 1 20 ? -5.663 -3.083 15.713 1.00 0.42 20 GLY A C 17
ATOM 22658 O O . GLY A 1 20 ? -6.704 -2.995 15.063 1.00 3.33 20 GLY A O 17
ATOM 22662 N N . ARG A 1 21 ? -4.482 -2.694 15.244 1.00 54.42 21 ARG A N 17
ATOM 22663 C CA . ARG A 1 21 ? -4.338 -2.126 13.909 1.00 54.14 21 ARG A CA 17
ATOM 22664 C C . ARG A 1 21 ? -4.131 -3.225 12.870 1.00 73.53 21 ARG A C 17
ATOM 22665 O O . ARG A 1 21 ? -3.235 -4.058 13.004 1.00 44.02 21 ARG A O 17
ATOM 22686 N N . PHE A 1 22 ? -4.966 -3.219 11.837 1.00 23.33 22 PHE A N 17
ATOM 22687 C CA . PHE A 1 22 ? -4.875 -4.216 10.776 1.00 73.34 22 PHE A CA 17
ATOM 22688 C C . PHE A 1 22 ? -4.144 -3.653 9.562 1.00 22.12 22 PHE A C 17
ATOM 22689 O O . PHE A 1 22 ? -3.914 -2.447 9.465 1.00 1.41 22 PHE A O 17
ATOM 22706 N N . LEU A 1 23 ? -3.779 -4.534 8.637 1.00 32.51 23 LEU A N 17
ATOM 22707 C CA . LEU A 1 23 ? -3.072 -4.127 7.428 1.00 22.15 23 LEU A CA 17
ATOM 22708 C C . LEU A 1 23 ? -3.675 -4.792 6.195 1.00 22.31 23 LEU A C 17
ATOM 22709 O O . LEU A 1 23 ? -3.914 -5.999 6.182 1.00 23.41 23 LEU A O 17
ATOM 22725 N N . VAL A 1 24 ? -3.917 -3.997 5.158 1.00 54.53 24 VAL A N 17
ATOM 22726 C CA . VAL A 1 24 ? -4.488 -4.508 3.918 1.00 74.34 24 VAL A CA 17
ATOM 22727 C C . VAL A 1 24 ? -3.404 -4.758 2.876 1.00 41.23 24 VAL A C 17
ATOM 22728 O O . VAL A 1 24 ? -2.768 -3.823 2.388 1.00 22.03 24 VAL A O 17
ATOM 22741 N N . HIS A 1 25 ? -3.198 -6.027 2.537 1.00 61.03 25 HIS A N 17
ATOM 22742 C CA . HIS A 1 25 ? -2.191 -6.401 1.550 1.00 62.34 25 HIS A CA 17
ATOM 22743 C C . HIS A 1 25 ? -2.609 -7.662 0.799 1.00 42.43 25 HIS A C 17
ATOM 22744 O O . HIS A 1 25 ? -2.852 -8.705 1.404 1.00 74.32 25 HIS A O 17
ATOM 22758 N N . GLU A 1 26 ? -2.692 -7.556 -0.524 1.00 22.43 26 GLU A N 17
ATOM 22759 C CA . GLU A 1 26 ? -3.083 -8.688 -1.357 1.00 14.14 26 GLU A CA 17
ATOM 22760 C C . GLU A 1 26 ? -4.509 -9.128 -1.044 1.00 74.55 26 GLU A C 17
ATOM 22761 O O . GLU A 1 26 ? -4.778 -10.315 -0.859 1.00 75.14 26 GLU A O 17
ATOM 22773 N N . SER A 1 27 ? -5.421 -8.162 -0.983 1.00 4.43 27 SER A N 17
ATOM 22774 C CA . SER A 1 27 ? -6.819 -8.447 -0.688 1.00 24.33 27 SER A CA 17
ATOM 22775 C C . SER A 1 27 ? -6.947 -9.284 0.581 1.00 11.33 27 SER A C 17
ATOM 22776 O O . SER A 1 27 ? -7.922 -10.012 0.764 1.00 50.02 27 SER A O 17
ATOM 22784 N N . PHE A 1 28 ? -5.952 -9.174 1.457 1.00 43.14 28 PHE A N 17
ATOM 22785 C CA . PHE A 1 28 ? -5.951 -9.920 2.709 1.00 20.23 28 PHE A CA 17
ATOM 22786 C C . PHE A 1 28 ? -5.835 -8.978 3.904 1.00 62.24 28 PHE A C 17
ATOM 22787 O O . PHE A 1 28 ? -5.773 -7.759 3.743 1.00 52.43 28 PHE A O 17
ATOM 22804 N N . LEU A 1 29 ? -5.807 -9.551 5.101 1.00 73.50 29 LEU A N 17
ATOM 22805 C CA . LEU A 1 29 ? -5.699 -8.764 6.325 1.00 62.32 29 LEU A CA 17
ATOM 22806 C C . LEU A 1 29 ? -4.612 -9.322 7.238 1.00 45.53 29 LEU A C 17
ATOM 22807 O O . LEU A 1 29 ? -4.477 -10.537 7.387 1.00 12.44 29 LEU A O 17
ATOM 22823 N N . TYR A 1 30 ? -3.843 -8.428 7.847 1.00 55.33 30 TYR A N 17
ATOM 22824 C CA . TYR A 1 30 ? -2.767 -8.830 8.746 1.00 61.12 30 TYR A CA 17
ATOM 22825 C C . TYR A 1 30 ? -2.806 -8.021 10.038 1.00 35.03 30 TYR A C 17
ATOM 22826 O O . TYR A 1 30 ? -3.392 -6.940 10.090 1.00 43.02 30 TYR A O 17
ATOM 22844 N N . ARG A 1 31 ? -2.176 -8.552 11.080 1.00 12.14 31 ARG A N 17
ATOM 22845 C CA . ARG A 1 31 ? -2.136 -7.881 12.375 1.00 44.23 31 ARG A CA 17
ATOM 22846 C C . ARG A 1 31 ? -0.697 -7.665 12.832 1.00 24.44 31 ARG A C 17
ATOM 22847 O O . ARG A 1 31 ? 0.086 -8.612 12.922 1.00 44.53 31 ARG A O 17
ATOM 22868 N N . LYS A 1 32 ? -0.355 -6.415 13.121 1.00 31.04 32 LYS A N 17
ATOM 22869 C CA . LYS A 1 32 ? 0.990 -6.073 13.570 1.00 32.22 32 LYS A CA 17
ATOM 22870 C C . LYS A 1 32 ? 1.463 -7.039 14.652 1.00 22.45 32 LYS A C 17
ATOM 22871 O O . LYS A 1 32 ? 0.926 -7.058 15.758 1.00 63.31 32 LYS A O 17
ATOM 22890 N N . GLU A 1 33 ? 2.474 -7.839 14.324 1.00 72.03 33 GLU A N 17
ATOM 22891 C CA . GLU A 1 33 ? 3.019 -8.806 15.269 1.00 1.25 33 GLU A CA 17
ATOM 22892 C C . GLU A 1 33 ? 4.154 -8.191 16.083 1.00 32.15 33 GLU A C 17
ATOM 22893 O O . GLU A 1 33 ? 4.140 -8.226 17.314 1.00 53.41 33 GLU A O 17
ATOM 22905 N N . LYS A 1 34 ? 5.137 -7.630 15.387 1.00 53.12 34 LYS A N 17
ATOM 22906 C CA . LYS A 1 34 ? 6.280 -7.006 16.043 1.00 4.40 34 LYS A CA 17
ATOM 22907 C C . LYS A 1 34 ? 7.004 -6.060 15.091 1.00 43.15 34 LYS A C 17
ATOM 22908 O O . LYS A 1 34 ? 6.573 -5.856 13.956 1.00 0.33 34 LYS A O 17
ATOM 22927 N N . ALA A 1 35 ? 8.107 -5.485 15.559 1.00 43.12 35 ALA A N 17
ATOM 22928 C CA . ALA A 1 35 ? 8.893 -4.564 14.747 1.00 21.13 35 ALA A CA 17
ATOM 22929 C C . ALA A 1 35 ? 10.384 -4.727 15.021 1.00 42.24 35 ALA A C 17
ATOM 22930 O O . ALA A 1 35 ? 10.810 -4.785 16.174 1.00 33.03 35 ALA A O 17
ATOM 22937 N N . ALA A 1 36 ? 11.172 -4.799 13.953 1.00 15.13 36 ALA A N 17
ATOM 22938 C CA . ALA A 1 36 ? 12.616 -4.953 14.080 1.00 10.54 36 ALA A CA 17
ATOM 22939 C C . ALA A 1 36 ? 13.343 -3.678 13.661 1.00 1.02 36 ALA A C 17
ATOM 22940 O O . ALA A 1 36 ? 14.020 -3.647 12.635 1.00 64.11 36 ALA A O 17
ATOM 22947 N N . GLY A 1 37 ? 13.197 -2.629 14.464 1.00 43.24 37 GLY A N 17
ATOM 22948 C CA . GLY A 1 37 ? 13.844 -1.366 14.159 1.00 12.45 37 GLY A CA 17
ATOM 22949 C C . GLY A 1 37 ? 12.989 -0.472 13.284 1.00 12.54 37 GLY A C 17
ATOM 22950 O O . GLY A 1 37 ? 12.064 0.179 13.768 1.00 15.42 37 GLY A O 17
ATOM 22954 N N . GLU A 1 38 ? 13.299 -0.440 11.992 1.00 64.32 38 GLU A N 17
ATOM 22955 C CA . GLU A 1 38 ? 12.552 0.383 11.049 1.00 44.42 38 GLU A CA 17
ATOM 22956 C C . GLU A 1 38 ? 11.566 -0.464 10.248 1.00 15.12 38 GLU A C 17
ATOM 22957 O O . GLU A 1 38 ? 10.854 0.045 9.382 1.00 23.22 38 GLU A O 17
ATOM 22969 N N . LYS A 1 39 ? 11.531 -1.758 10.545 1.00 61.04 39 LYS A N 17
ATOM 22970 C CA . LYS A 1 39 ? 10.633 -2.678 9.856 1.00 52.21 39 LYS A CA 17
ATOM 22971 C C . LYS A 1 39 ? 9.560 -3.202 10.804 1.00 41.21 39 LYS A C 17
ATOM 22972 O O . LYS A 1 39 ? 9.820 -3.437 11.985 1.00 42.34 39 LYS A O 17
ATOM 22991 N N . VAL A 1 40 ? 8.352 -3.386 10.279 1.00 15.11 40 VAL A N 17
ATOM 22992 C CA . VAL A 1 40 ? 7.240 -3.885 11.079 1.00 22.41 40 VAL A CA 17
ATOM 22993 C C . VAL A 1 40 ? 6.704 -5.196 10.515 1.00 62.53 40 VAL A C 17
ATOM 22994 O O . VAL A 1 40 ? 6.247 -5.253 9.373 1.00 44.34 40 VAL A O 17
ATOM 23007 N N . TYR A 1 41 ? 6.761 -6.249 11.323 1.00 30.43 41 TYR A N 17
ATOM 23008 C CA . TYR A 1 41 ? 6.282 -7.561 10.905 1.00 5.24 41 TYR A CA 17
ATOM 23009 C C . TYR A 1 41 ? 4.762 -7.638 10.986 1.00 65.23 41 TYR A C 17
ATOM 23010 O O . TYR A 1 41 ? 4.145 -7.055 11.879 1.00 1.04 41 TYR A O 17
ATOM 23028 N N . TRP A 1 42 ? 4.161 -8.361 10.047 1.00 42.51 42 TRP A N 17
ATOM 23029 C CA . TRP A 1 42 ? 2.712 -8.515 10.010 1.00 62.25 42 TRP A CA 17
ATOM 23030 C C . TRP A 1 42 ? 2.325 -9.963 9.733 1.00 61.31 42 TRP A C 17
ATOM 23031 O O . TRP A 1 42 ? 2.728 -10.540 8.723 1.00 33.44 42 TRP A O 17
ATOM 23052 N N . MET A 1 43 ? 1.541 -10.545 10.635 1.00 20.20 43 MET A N 17
ATOM 23053 C CA . MET A 1 43 ? 1.099 -11.927 10.486 1.00 12.30 43 MET A CA 17
ATOM 23054 C C . MET A 1 43 ? -0.375 -11.988 10.103 1.00 53.15 43 MET A C 17
ATOM 23055 O O . MET A 1 43 ? -1.193 -11.222 10.616 1.00 50.13 43 MET A O 17
ATOM 23069 N N . CYS A 1 44 ? -0.711 -12.901 9.198 1.00 33.22 44 CYS A N 17
ATOM 23070 C CA . CYS A 1 44 ? -2.087 -13.062 8.746 1.00 51.00 44 CYS A CA 17
ATOM 23071 C C . CYS A 1 44 ? -3.028 -13.269 9.929 1.00 32.45 44 CYS A C 17
ATOM 23072 O O . CYS A 1 44 ? -2.933 -14.268 10.643 1.00 72.33 44 CYS A O 17
ATOM 23079 N N . ARG A 1 45 ? -3.935 -12.320 10.130 1.00 41.13 45 ARG A N 17
ATOM 23080 C CA . ARG A 1 45 ? -4.893 -12.397 11.227 1.00 21.41 45 ARG A CA 17
ATOM 23081 C C . ARG A 1 45 ? -5.432 -13.816 11.378 1.00 24.54 45 ARG A C 17
ATOM 23082 O O . ARG A 1 45 ? -5.705 -14.273 12.488 1.00 75.20 45 ARG A O 17
ATOM 23103 N N . ASP A 1 46 ? -5.584 -14.510 10.255 1.00 44.41 46 ASP A N 17
ATOM 23104 C CA . ASP A 1 46 ? -6.090 -15.877 10.261 1.00 72.10 46 ASP A CA 17
ATOM 23105 C C . ASP A 1 46 ? -4.971 -16.869 10.564 1.00 41.12 46 ASP A C 17
ATOM 23106 O O . ASP A 1 46 ? -4.843 -17.896 9.898 1.00 53.33 46 ASP A O 17
ATOM 23115 N N . GLN A 1 47 ? -4.164 -16.553 11.571 1.00 73.43 47 GLN A N 17
ATOM 23116 C CA . GLN A 1 47 ? -3.055 -17.417 11.961 1.00 11.32 47 GLN A CA 17
ATOM 23117 C C . GLN A 1 47 ? -3.513 -18.474 12.960 1.00 71.25 47 GLN A C 17
ATOM 23118 O O . GLN A 1 47 ? -2.942 -19.562 13.032 1.00 63.23 47 GLN A O 17
ATOM 23132 N N . ALA A 1 48 ? -4.546 -18.146 13.729 1.00 34.23 48 ALA A N 17
ATOM 23133 C CA . ALA A 1 48 ? -5.082 -19.068 14.723 1.00 12.11 48 ALA A CA 17
ATOM 23134 C C . ALA A 1 48 ? -6.301 -19.808 14.184 1.00 54.01 48 ALA A C 17
ATOM 23135 O O . ALA A 1 48 ? -6.618 -20.911 14.632 1.00 12.43 48 ALA A O 17
ATOM 23142 N N . ARG A 1 49 ? -6.983 -19.195 13.223 1.00 43.43 49 ARG A N 17
ATOM 23143 C CA . ARG A 1 49 ? -8.169 -19.795 12.626 1.00 43.41 49 ARG A CA 17
ATOM 23144 C C . ARG A 1 49 ? -7.798 -20.637 11.408 1.00 72.32 49 ARG A C 17
ATOM 23145 O O . ARG A 1 49 ? -8.054 -21.842 11.371 1.00 53.30 49 ARG A O 17
ATOM 23166 N N . LEU A 1 50 ? -7.194 -19.996 10.414 1.00 22.22 50 LEU A N 17
ATOM 23167 C CA . LEU A 1 50 ? -6.788 -20.686 9.194 1.00 10.25 50 LEU A CA 17
ATOM 23168 C C . LEU A 1 50 ? -5.319 -21.090 9.261 1.00 22.44 50 LEU A C 17
ATOM 23169 O O . LEU A 1 50 ? -4.674 -21.298 8.234 1.00 20.12 50 LEU A O 17
ATOM 23185 N N . GLY A 1 51 ? -4.795 -21.203 10.478 1.00 75.34 51 GLY A N 17
ATOM 23186 C CA . GLY A 1 51 ? -3.407 -21.583 10.657 1.00 24.25 51 GLY A CA 17
ATOM 23187 C C . GLY A 1 51 ? -2.498 -20.973 9.609 1.00 64.21 51 GLY A C 17
ATOM 23188 O O . GLY A 1 51 ? -1.473 -21.553 9.252 1.00 4.30 51 GLY A O 17
ATOM 23192 N N . CYS A 1 52 ? -2.876 -19.800 9.112 1.00 51.51 52 CYS A N 17
ATOM 23193 C CA . CYS A 1 52 ? -2.089 -19.110 8.096 1.00 72.01 52 CYS A CA 17
ATOM 23194 C C . CYS A 1 52 ? -0.921 -18.359 8.730 1.00 61.24 52 CYS A C 17
ATOM 23195 O O . CYS A 1 52 ? -1.089 -17.258 9.254 1.00 62.32 52 CYS A O 17
ATOM 23202 N N . ARG A 1 53 ? 0.261 -18.963 8.677 1.00 5.11 53 ARG A N 17
ATOM 23203 C CA . ARG A 1 53 ? 1.457 -18.352 9.246 1.00 4.53 53 ARG A CA 17
ATOM 23204 C C . ARG A 1 53 ? 2.042 -17.313 8.294 1.00 54.13 53 ARG A C 17
ATOM 23205 O O . ARG A 1 53 ? 3.127 -16.781 8.530 1.00 43.30 53 ARG A O 17
ATOM 23226 N N . SER A 1 54 ? 1.316 -17.028 7.218 1.00 42.24 54 SER A N 17
ATOM 23227 C CA . SER A 1 54 ? 1.764 -16.056 6.228 1.00 2.44 54 SER A CA 17
ATOM 23228 C C . SER A 1 54 ? 2.074 -14.715 6.886 1.00 51.32 54 SER A C 17
ATOM 23229 O O . SER A 1 54 ? 1.173 -14.017 7.351 1.00 54.42 54 SER A O 17
ATOM 23237 N N . ARG A 1 55 ? 3.354 -14.361 6.920 1.00 5.14 55 ARG A N 17
ATOM 23238 C CA . ARG A 1 55 ? 3.784 -13.105 7.521 1.00 53.50 55 ARG A CA 17
ATOM 23239 C C . ARG A 1 55 ? 4.324 -12.150 6.460 1.00 13.01 55 ARG A C 17
ATOM 23240 O O . ARG A 1 55 ? 4.579 -12.550 5.324 1.00 13.53 55 ARG A O 17
ATOM 23261 N N . ALA A 1 56 ? 4.495 -10.888 6.838 1.00 42.10 56 ALA A N 17
ATOM 23262 C CA . ALA A 1 56 ? 5.005 -9.878 5.920 1.00 53.51 56 ALA A CA 17
ATOM 23263 C C . ALA A 1 56 ? 5.817 -8.821 6.662 1.00 3.04 56 ALA A C 17
ATOM 23264 O O . ALA A 1 56 ? 5.775 -8.743 7.890 1.00 1.44 56 ALA A O 17
ATOM 23271 N N . ILE A 1 57 ? 6.554 -8.012 5.909 1.00 13.33 57 ILE A N 17
ATOM 23272 C CA . ILE A 1 57 ? 7.376 -6.960 6.497 1.00 65.24 57 ILE A CA 17
ATOM 23273 C C . ILE A 1 57 ? 7.172 -5.635 5.771 1.00 51.31 57 ILE A C 17
ATOM 23274 O O . ILE A 1 57 ? 7.361 -5.542 4.558 1.00 45.41 57 ILE A O 17
ATOM 23290 N N . THR A 1 58 ? 6.787 -4.608 6.523 1.00 1.13 58 THR A N 17
ATOM 23291 C CA . THR A 1 58 ? 6.559 -3.286 5.953 1.00 64.53 58 THR A CA 17
ATOM 23292 C C . THR A 1 58 ? 7.722 -2.348 6.256 1.00 23.41 58 THR A C 17
ATOM 23293 O O . THR A 1 58 ? 8.426 -2.520 7.250 1.00 25.45 58 THR A O 17
ATOM 23304 N N . GLN A 1 59 ? 7.916 -1.355 5.393 1.00 23.34 59 GLN A N 17
ATOM 23305 C CA . GLN A 1 59 ? 8.995 -0.391 5.570 1.00 40.35 59 GLN A CA 17
ATOM 23306 C C . GLN A 1 59 ? 8.644 0.943 4.918 1.00 40.42 59 GLN A C 17
ATOM 23307 O O . GLN A 1 59 ? 8.596 1.054 3.693 1.00 33.32 59 GLN A O 17
ATOM 23321 N N . GLY A 1 60 ? 8.398 1.954 5.746 1.00 44.35 60 GLY A N 17
ATOM 23322 C CA . GLY A 1 60 ? 8.054 3.267 5.231 1.00 62.11 60 GLY A CA 17
ATOM 23323 C C . GLY A 1 60 ? 6.664 3.308 4.629 1.00 63.13 60 GLY A C 17
ATOM 23324 O O . GLY A 1 60 ? 5.675 3.469 5.343 1.00 61.44 60 GLY A O 17
ATOM 23328 N N . HIS A 1 61 ? 6.588 3.163 3.310 1.00 24.22 61 HIS A N 17
ATOM 23329 C CA . HIS A 1 61 ? 5.308 3.185 2.610 1.00 61.12 61 HIS A CA 17
ATOM 23330 C C . HIS A 1 61 ? 5.159 1.961 1.712 1.00 71.12 61 HIS A C 17
ATOM 23331 O O . HIS A 1 61 ? 4.227 1.876 0.912 1.00 51.24 61 HIS A O 17
ATOM 23345 N N . ARG A 1 62 ? 6.083 1.015 1.850 1.00 52.14 62 ARG A N 17
ATOM 23346 C CA . ARG A 1 62 ? 6.054 -0.203 1.049 1.00 54.31 62 ARG A CA 17
ATOM 23347 C C . ARG A 1 62 ? 5.720 -1.414 1.914 1.00 64.14 62 ARG A C 17
ATOM 23348 O O . ARG A 1 62 ? 5.460 -1.282 3.111 1.00 22.20 62 ARG A O 17
ATOM 23369 N N . ILE A 1 63 ? 5.728 -2.593 1.301 1.00 63.44 63 ILE A N 17
ATOM 23370 C CA . ILE A 1 63 ? 5.425 -3.827 2.016 1.00 2.51 63 ILE A CA 17
ATOM 23371 C C . ILE A 1 63 ? 6.204 -5.003 1.435 1.00 13.02 63 ILE A C 17
ATOM 23372 O O . ILE A 1 63 ? 6.681 -4.946 0.302 1.00 23.30 63 ILE A O 17
ATOM 23388 N N . MET A 1 64 ? 6.329 -6.068 2.220 1.00 14.42 64 MET A N 17
ATOM 23389 C CA . MET A 1 64 ? 7.048 -7.259 1.782 1.00 52.32 64 MET A CA 17
ATOM 23390 C C . MET A 1 64 ? 6.362 -8.524 2.288 1.00 65.33 64 MET A C 17
ATOM 23391 O O . MET A 1 64 ? 5.756 -8.528 3.359 1.00 74.42 64 MET A O 17
ATOM 23405 N N . VAL A 1 65 ? 6.461 -9.597 1.509 1.00 41.34 65 VAL A N 17
ATOM 23406 C CA . VAL A 1 65 ? 5.850 -10.869 1.878 1.00 72.12 65 VAL A CA 17
ATOM 23407 C C . VAL A 1 65 ? 6.904 -11.959 2.034 1.00 32.11 65 VAL A C 17
ATOM 23408 O O . VAL A 1 65 ? 7.871 -12.015 1.276 1.00 51.23 65 VAL A O 17
ATOM 23421 N N . MET A 1 66 ? 6.709 -12.826 3.023 1.00 50.34 66 MET A N 17
ATOM 23422 C CA . MET A 1 66 ? 7.642 -13.917 3.278 1.00 60.21 66 MET A CA 17
ATOM 23423 C C . MET A 1 66 ? 7.060 -15.249 2.817 1.00 11.10 66 MET A C 17
ATOM 23424 O O . MET A 1 66 ? 7.611 -15.906 1.933 1.00 53.21 66 MET A O 17
ATOM 23438 N N . ARG A 1 67 ? 5.943 -15.642 3.421 1.00 33.43 67 ARG A N 17
ATOM 23439 C CA . ARG A 1 67 ? 5.287 -16.897 3.073 1.00 21.04 67 ARG A CA 17
ATOM 23440 C C . ARG A 1 67 ? 3.925 -16.640 2.436 1.00 50.11 67 ARG A C 17
ATOM 23441 O O . ARG A 1 67 ? 3.253 -15.660 2.757 1.00 54.24 67 ARG A O 17
ATOM 23462 N N . SER A 1 68 ? 3.523 -17.527 1.532 1.00 22.02 68 SER A N 17
ATOM 23463 C CA . SER A 1 68 ? 2.243 -17.394 0.847 1.00 24.45 68 SER A CA 17
ATOM 23464 C C . SER A 1 68 ? 1.083 -17.620 1.812 1.00 14.41 68 SER A C 17
ATOM 23465 O O . SER A 1 68 ? 1.287 -17.793 3.015 1.00 53.31 68 SER A O 17
ATOM 23473 N N . HIS A 1 69 ? -0.134 -17.615 1.278 1.00 3.33 69 HIS A N 17
ATOM 23474 C CA . HIS A 1 69 ? -1.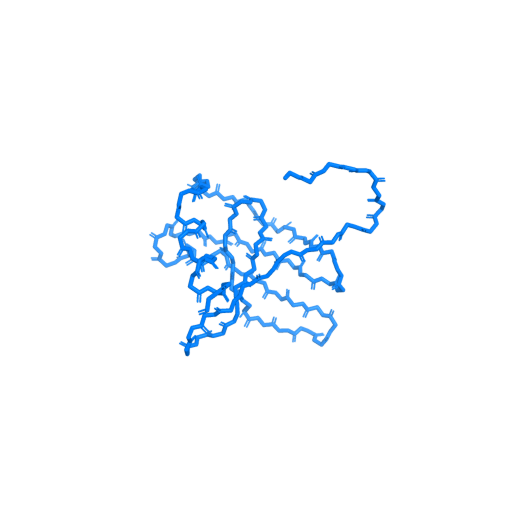327 -17.819 2.092 1.00 51.34 69 HIS A CA 17
ATOM 23475 C C . HIS A 1 69 ? -1.993 -19.150 1.754 1.00 74.20 69 HIS A C 17
ATOM 23476 O O . HIS A 1 69 ? -2.024 -19.563 0.596 1.00 44.25 69 HIS A O 17
ATOM 23490 N N . CYS A 1 70 ? -2.524 -19.815 2.775 1.00 13.24 70 CYS A N 17
ATOM 23491 C CA . CYS A 1 70 ? -3.187 -21.100 2.587 1.00 71.24 70 CYS A CA 17
ATOM 23492 C C . CYS A 1 70 ? -4.685 -20.910 2.367 1.00 5.15 70 CYS A C 17
ATOM 23493 O O . CYS A 1 70 ? -5.448 -21.877 2.356 1.00 20.40 70 CYS A O 17
ATOM 23501 N N . HIS A 1 71 ? -5.099 -19.659 2.193 1.00 34.24 71 HIS A N 17
ATOM 23502 C CA . HIS A 1 71 ? -6.506 -19.343 1.975 1.00 24.44 71 HIS A CA 17
ATOM 23503 C C . HIS A 1 71 ? -6.661 -18.268 0.904 1.00 53.23 71 HIS A C 17
ATOM 23504 O O . HIS A 1 71 ? -5.712 -17.547 0.593 1.00 20.34 71 HIS A O 17
ATOM 23518 N N . GLN A 1 72 ? -7.861 -18.165 0.343 1.00 33.10 72 GLN A N 17
ATOM 23519 C CA . GLN A 1 72 ? -8.139 -17.178 -0.693 1.00 24.11 72 GLN A CA 17
ATOM 23520 C C . GLN A 1 72 ? -8.727 -15.907 -0.091 1.00 33.21 72 GLN A C 17
ATOM 23521 O O . GLN A 1 72 ? -9.323 -15.919 0.987 1.00 64.41 72 GLN A O 17
ATOM 23535 N N . PRO A 1 73 ? -8.557 -14.781 -0.800 1.00 24.25 73 PRO A N 17
ATOM 23536 C CA . PRO A 1 73 ? -9.064 -13.480 -0.354 1.00 1.51 73 PRO A CA 17
ATOM 23537 C C . PRO A 1 73 ? -10.586 -13.401 -0.411 1.00 14.01 73 PRO A C 17
ATOM 23538 O O . PRO A 1 73 ? -11.226 -14.122 -1.175 1.00 62.22 73 PRO A O 17
ATOM 23549 N N . ASP A 1 74 ? -11.157 -12.521 0.404 1.00 65.12 74 ASP A N 17
ATOM 23550 C CA . ASP A 1 74 ? -12.606 -12.347 0.446 1.00 13.35 74 ASP A CA 17
ATOM 23551 C C . ASP A 1 74 ? -12.975 -10.867 0.439 1.00 12.22 74 ASP A C 17
ATOM 23552 O O . ASP A 1 74 ? -13.268 -10.284 1.484 1.00 72.25 74 ASP A O 17
ATOM 23561 N N . LEU A 1 75 ? -12.957 -10.263 -0.744 1.00 75.02 75 LEU A N 17
ATOM 23562 C CA . LEU A 1 75 ? -13.289 -8.850 -0.887 1.00 30.01 75 LEU A CA 17
ATOM 23563 C C . LEU A 1 75 ? -14.560 -8.508 -0.117 1.00 33.12 75 LEU A C 17
ATOM 23564 O O . LEU A 1 75 ? -14.775 -7.359 0.268 1.00 62.54 75 LEU A O 17
ATOM 23580 N N . ALA A 1 76 ? -15.398 -9.516 0.108 1.00 52.24 76 ALA A N 17
ATOM 23581 C CA . ALA A 1 76 ? -16.645 -9.323 0.837 1.00 72.43 76 ALA A CA 17
ATOM 23582 C C . ALA A 1 76 ? -16.382 -9.058 2.316 1.00 51.14 76 ALA A C 17
ATOM 23583 O O . ALA A 1 76 ? -16.892 -8.093 2.884 1.00 11.21 76 ALA A O 17
ATOM 23590 N N . GLY A 1 77 ? -15.583 -9.922 2.934 1.00 63.53 77 GLY A N 17
ATOM 23591 C CA . GLY A 1 77 ? -15.268 -9.763 4.342 1.00 2.04 77 GLY A CA 17
ATOM 23592 C C . GLY A 1 77 ? -14.386 -8.559 4.606 1.00 33.40 77 GLY A C 17
ATOM 23593 O O . GLY A 1 77 ? -14.555 -7.865 5.610 1.00 30.53 77 GLY A O 17
ATOM 23597 N N . LEU A 1 78 ? -13.443 -8.309 3.705 1.00 63.11 78 LEU A N 17
ATOM 23598 C CA . LEU A 1 78 ? -12.530 -7.180 3.847 1.00 42.14 78 LEU A CA 17
ATOM 23599 C C . LEU A 1 78 ? -13.264 -5.857 3.646 1.00 25.32 78 LEU A C 17
ATOM 23600 O O . LEU A 1 78 ? -13.035 -4.893 4.375 1.00 60.24 78 LEU A O 17
ATOM 23616 N N . GLU A 1 79 ? -14.147 -5.822 2.652 1.00 50.30 79 GLU A N 17
ATOM 23617 C CA . GLU A 1 79 ? -14.915 -4.618 2.356 1.00 14.11 79 GLU A CA 17
ATOM 23618 C C . GLU A 1 79 ? -15.780 -4.219 3.548 1.00 55.51 79 GLU A C 17
ATOM 23619 O O . GLU A 1 79 ? -16.164 -3.057 3.690 1.00 3.34 79 GLU A O 17
ATOM 23631 N N . ALA A 1 80 ? -16.084 -5.190 4.403 1.00 34.21 80 ALA A N 17
ATOM 23632 C CA . ALA A 1 80 ? -16.903 -4.940 5.584 1.00 50.33 80 ALA A CA 17
ATOM 23633 C C . ALA A 1 80 ? -16.167 -4.055 6.584 1.00 23.35 80 ALA A C 17
ATOM 23634 O O . ALA A 1 80 ? -16.625 -2.962 6.916 1.00 53.21 80 ALA A O 17
ATOM 23641 N N . LEU A 1 81 ? -15.024 -4.536 7.063 1.00 71.44 81 LEU A N 17
ATOM 23642 C CA . LEU A 1 81 ? -14.226 -3.789 8.028 1.00 1.43 81 LEU A CA 17
ATOM 23643 C C . LEU A 1 81 ? -13.941 -2.378 7.524 1.00 3.11 81 LEU A C 17
ATOM 23644 O O . LEU A 1 81 ? -14.083 -1.404 8.262 1.00 51.34 81 LEU A O 17
ATOM 23660 N N . ARG A 1 82 ? -13.541 -2.276 6.260 1.00 23.31 82 ARG A N 17
ATOM 23661 C CA . ARG A 1 82 ? -13.239 -0.984 5.656 1.00 20.34 82 ARG A CA 17
ATOM 23662 C C . ARG A 1 82 ? -14.489 -0.112 5.582 1.00 20.45 82 ARG A C 17
ATOM 23663 O O . ARG A 1 82 ? -14.400 1.114 5.536 1.00 4.43 82 ARG A O 17
ATOM 23684 N N . GLN A 1 83 ? -15.652 -0.756 5.572 1.00 55.32 83 GLN A N 17
ATOM 23685 C CA . GLN A 1 83 ? -16.920 -0.038 5.502 1.00 23.32 83 GLN A CA 17
ATOM 23686 C C . GLN A 1 83 ? -17.377 0.397 6.891 1.00 21.13 83 GLN A C 17
ATOM 23687 O O . GLN A 1 83 ? -18.023 1.433 7.046 1.00 30.50 83 GLN A O 17
ATOM 23701 N N . ARG A 1 84 ? -17.036 -0.402 7.897 1.00 74.01 84 ARG A N 17
ATOM 23702 C CA . ARG A 1 84 ? -17.413 -0.101 9.273 1.00 42.42 84 ARG A CA 17
ATOM 23703 C C . ARG A 1 84 ? -16.595 1.068 9.817 1.00 63.44 84 ARG A C 17
ATOM 23704 O O . ARG A 1 84 ? -16.974 1.695 10.805 1.00 63.04 84 ARG A O 17
ATOM 23725 N N . GLU A 1 85 ? -15.473 1.353 9.164 1.00 43.13 85 GLU A N 17
ATOM 23726 C CA . GLU A 1 85 ? -14.603 2.445 9.583 1.00 33.24 85 GLU A CA 17
ATOM 23727 C C . GLU A 1 85 ? -15.167 3.792 9.141 1.00 3.10 85 GLU A C 17
ATOM 23728 O O . GLU A 1 85 ? -15.046 4.791 9.849 1.00 14.43 85 GLU A O 17
ATOM 23740 N N . ARG A 1 86 ? -15.785 3.810 7.963 1.00 15.44 86 ARG A N 17
ATOM 23741 C CA . ARG A 1 86 ? -16.366 5.034 7.425 1.00 22.11 86 ARG A CA 17
ATOM 23742 C C . ARG A 1 86 ? -17.823 5.179 7.857 1.00 3.21 86 ARG A C 17
ATOM 23743 O O . ARG A 1 86 ? -18.711 5.375 7.026 1.00 10.42 86 ARG A O 17
ATOM 23764 N N . LEU A 1 87 ? -18.061 5.080 9.159 1.00 33.14 87 LEU A N 17
ATOM 23765 C CA . LEU A 1 87 ? -19.409 5.200 9.703 1.00 3.42 87 LEU A CA 17
ATOM 23766 C C . LEU A 1 87 ? -19.386 5.867 11.074 1.00 53.33 87 LEU A C 17
ATOM 23767 O O . LEU A 1 87 ? -18.512 5.554 11.881 1.00 53.24 87 LEU A O 17
ATOM 23784 N N . GLY A 1 1 ? 2.941 22.019 -9.443 1.00 4.53 1 GLY A N 18
ATOM 23785 C CA . GLY A 1 1 ? 3.383 20.794 -10.082 1.00 63.52 1 GLY A CA 18
ATOM 23786 C C . GLY A 1 1 ? 4.272 19.959 -9.180 1.00 2.42 1 GLY A C 18
ATOM 23787 O O . GLY A 1 1 ? 5.427 20.306 -8.941 1.00 45.15 1 GLY A O 18
ATOM 23791 N N . SER A 1 2 ? 3.728 18.854 -8.677 1.00 62.34 2 SER A N 18
ATOM 23792 C CA . SER A 1 2 ? 4.478 17.970 -7.792 1.00 1.33 2 SER A CA 18
ATOM 23793 C C . SER A 1 2 ? 4.486 16.542 -8.331 1.00 41.44 2 SER A C 18
ATOM 23794 O O . SER A 1 2 ? 3.441 15.991 -8.677 1.00 1.21 2 SER A O 18
ATOM 23802 N N . SER A 1 3 ? 5.674 15.950 -8.400 1.00 32.44 3 SER A N 18
ATOM 23803 C CA . SER A 1 3 ? 5.821 14.588 -8.899 1.00 53.30 3 SER A CA 18
ATOM 23804 C C . SER A 1 3 ? 6.739 13.772 -7.994 1.00 1.42 3 SER A C 18
ATOM 23805 O O . SER A 1 3 ? 7.285 14.288 -7.019 1.00 71.00 3 SER A O 18
ATOM 23813 N N . GLY A 1 4 ? 6.901 12.495 -8.323 1.00 71.31 4 GLY A N 18
ATOM 23814 C CA . GLY A 1 4 ? 7.752 11.627 -7.529 1.00 72.35 4 GLY A CA 18
ATOM 23815 C C . GLY A 1 4 ? 8.148 10.367 -8.272 1.00 73.31 4 GLY A C 18
ATOM 23816 O O . GLY A 1 4 ? 7.960 10.267 -9.484 1.00 60.25 4 GLY A O 18
ATOM 23820 N N . SER A 1 5 ? 8.700 9.401 -7.544 1.00 33.25 5 SER A N 18
ATOM 23821 C CA . SER A 1 5 ? 9.128 8.142 -8.143 1.00 13.04 5 SER A CA 18
ATOM 23822 C C . SER A 1 5 ? 8.016 7.100 -8.070 1.00 32.14 5 SER A C 18
ATOM 23823 O O . SER A 1 5 ? 7.075 7.233 -7.288 1.00 22.04 5 SER A O 18
ATOM 23831 N N . SER A 1 6 ? 8.132 6.062 -8.892 1.00 74.12 6 SER A N 18
ATOM 23832 C CA . SER A 1 6 ? 7.136 4.997 -8.925 1.00 42.00 6 SER A CA 18
ATOM 23833 C C . SER A 1 6 ? 7.665 3.736 -8.251 1.00 3.04 6 SER A C 18
ATOM 23834 O O . SER A 1 6 ? 7.127 2.646 -8.438 1.00 34.14 6 SER A O 18
ATOM 23842 N N . GLY A 1 7 ? 8.726 3.893 -7.464 1.00 43.25 7 GLY A N 18
ATOM 23843 C CA . GLY A 1 7 ? 9.311 2.760 -6.773 1.00 75.44 7 GLY A CA 18
ATOM 23844 C C . GLY A 1 7 ? 8.715 2.548 -5.396 1.00 42.24 7 GLY A C 18
ATOM 23845 O O . GLY A 1 7 ? 8.291 1.442 -5.058 1.00 21.43 7 GLY A O 18
ATOM 23849 N N . LEU A 1 8 ? 8.682 3.610 -4.598 1.00 12.13 8 LEU A N 18
ATOM 23850 C CA . LEU A 1 8 ? 8.133 3.536 -3.248 1.00 32.43 8 LEU A CA 18
ATOM 23851 C C . LEU A 1 8 ? 6.609 3.521 -3.280 1.00 3.04 8 LEU A C 18
ATOM 23852 O O . LEU A 1 8 ? 5.968 4.572 -3.283 1.00 65.21 8 LEU A O 18
ATOM 23868 N N . ARG A 1 9 ? 6.034 2.323 -3.300 1.00 42.24 9 ARG A N 18
ATOM 23869 C CA . ARG A 1 9 ? 4.583 2.173 -3.331 1.00 70.31 9 ARG A CA 18
ATOM 23870 C C . ARG A 1 9 ? 3.995 2.303 -1.929 1.00 41.32 9 ARG A C 18
ATOM 23871 O O . ARG A 1 9 ? 4.585 1.873 -0.938 1.00 14.52 9 ARG A O 18
ATOM 23892 N N . PRO A 1 10 ? 2.803 2.913 -1.843 1.00 53.11 10 PRO A N 18
ATOM 23893 C CA . PRO A 1 10 ? 2.108 3.114 -0.568 1.00 1.52 10 PRO A CA 18
ATOM 23894 C C . PRO A 1 10 ? 1.592 1.807 0.024 1.00 33.40 10 PRO A C 18
ATOM 23895 O O . PRO A 1 10 ? 1.909 0.723 -0.466 1.00 72.55 10 PRO A O 18
ATOM 23906 N N . LEU A 1 11 ? 0.794 1.916 1.080 1.00 31.44 11 LEU A N 18
ATOM 23907 C CA . LEU A 1 11 ? 0.234 0.742 1.740 1.00 11.52 11 LEU A CA 18
ATOM 23908 C C . LEU A 1 11 ? -1.133 1.055 2.341 1.00 75.31 11 LEU A C 18
ATOM 23909 O O . LEU A 1 11 ? -1.415 2.196 2.704 1.00 65.52 11 LEU A O 18
ATOM 23925 N N . GLU A 1 12 ? -1.977 0.033 2.444 1.00 72.22 12 GLU A N 18
ATOM 23926 C CA . GLU A 1 12 ? -3.314 0.199 3.002 1.00 63.53 12 GLU A CA 18
ATOM 23927 C C . GLU A 1 12 ? -3.392 -0.385 4.409 1.00 25.01 12 GLU A C 18
ATOM 23928 O O . GLU A 1 12 ? -2.805 -1.429 4.695 1.00 51.13 12 GLU A O 18
ATOM 23940 N N . PHE A 1 13 ? -4.121 0.298 5.287 1.00 33.34 13 PHE A N 18
ATOM 23941 C CA . PHE A 1 13 ? -4.276 -0.152 6.665 1.00 25.44 13 PHE A CA 18
ATOM 23942 C C . PHE A 1 13 ? -5.711 0.049 7.146 1.00 75.42 13 PHE A C 18
ATOM 23943 O O . PHE A 1 13 ? -6.517 0.694 6.474 1.00 34.14 13 PHE A O 18
ATOM 23960 N N . LEU A 1 14 ? -6.021 -0.507 8.311 1.00 50.20 14 LEU A N 18
ATOM 23961 C CA . LEU A 1 14 ? -7.359 -0.390 8.882 1.00 31.53 14 LEU A CA 18
ATOM 23962 C C . LEU A 1 14 ? -7.293 -0.262 10.400 1.00 24.21 14 LEU A C 18
ATOM 23963 O O . LEU A 1 14 ? -6.416 -0.836 11.045 1.00 63.45 14 LEU A O 18
ATOM 23979 N N . ARG A 1 15 ? -8.229 0.495 10.966 1.00 73.41 15 ARG A N 18
ATOM 23980 C CA . ARG A 1 15 ? -8.278 0.698 12.408 1.00 30.14 15 ARG A CA 18
ATOM 23981 C C . ARG A 1 15 ? -9.617 0.240 12.977 1.00 4.31 15 ARG A C 18
ATOM 23982 O O . ARG A 1 15 ? -10.663 0.820 12.678 1.00 61.32 15 ARG A O 18
ATOM 24003 N N . THR A 1 16 ? -9.581 -0.805 13.798 1.00 23.53 16 THR A N 18
ATOM 24004 C CA . THR A 1 16 ? -10.791 -1.342 14.407 1.00 41.40 16 THR A CA 18
ATOM 24005 C C . THR A 1 16 ? -10.692 -1.332 15.928 1.00 72.12 16 THR A C 18
ATOM 24006 O O . THR A 1 16 ? -9.650 -1.664 16.494 1.00 35.10 16 THR A O 18
ATOM 24017 N N . SER A 1 17 ? -11.783 -0.952 16.586 1.00 64.02 17 SER A N 18
ATOM 24018 C CA . SER A 1 17 ? -11.817 -0.896 18.042 1.00 13.43 17 SER A CA 18
ATOM 24019 C C . SER A 1 17 ? -11.232 -2.169 18.648 1.00 3.32 17 SER A C 18
ATOM 24020 O O . SER A 1 17 ? -10.274 -2.120 19.419 1.00 64.20 17 SER A O 18
ATOM 24028 N N . LEU A 1 18 ? -11.817 -3.308 18.294 1.00 41.21 18 LEU A N 18
ATOM 24029 C CA . LEU A 1 18 ? -11.357 -4.595 18.801 1.00 75.42 18 LEU A CA 18
ATOM 24030 C C . LEU A 1 18 ? -10.229 -5.149 17.937 1.00 55.14 18 LEU A C 18
ATOM 24031 O O . LEU A 1 18 ? -10.218 -4.965 16.720 1.00 65.21 18 LEU A O 18
ATOM 24047 N N . GLY A 1 19 ? -9.281 -5.832 18.573 1.00 41.21 19 GLY A N 18
ATOM 24048 C CA . GLY A 1 19 ? -8.164 -6.404 17.846 1.00 51.13 19 GLY A CA 18
ATOM 24049 C C . GLY A 1 19 ? -7.028 -5.417 17.656 1.00 12.31 19 GLY A C 18
ATOM 24050 O O . GLY A 1 19 ? -5.862 -5.805 17.601 1.00 13.50 19 GLY A O 18
ATOM 24054 N N . GLY A 1 20 ? -7.370 -4.136 17.555 1.00 4.45 20 GLY A N 18
ATOM 24055 C CA . GLY A 1 20 ? -6.360 -3.111 17.370 1.00 22.21 20 GLY A CA 18
ATOM 24056 C C . GLY A 1 20 ? -6.295 -2.613 15.940 1.00 11.12 20 GLY A C 18
ATOM 24057 O O . GLY A 1 20 ? -7.312 -2.227 15.363 1.00 60.35 20 GLY A O 18
ATOM 24061 N N . ARG A 1 21 ? -5.096 -2.619 15.367 1.00 14.14 21 ARG A N 18
ATOM 24062 C CA . ARG A 1 21 ? -4.902 -2.162 13.996 1.00 44.01 21 ARG A CA 18
ATOM 24063 C C . ARG A 1 21 ? -4.733 -3.344 13.047 1.00 61.45 21 ARG A C 18
ATOM 24064 O O . ARG A 1 21 ? -4.341 -4.435 13.462 1.00 75.22 21 ARG A O 18
ATOM 24085 N N . PHE A 1 22 ? -5.031 -3.119 11.771 1.00 31.24 22 PHE A N 18
ATOM 24086 C CA . PHE A 1 22 ? -4.913 -4.167 10.764 1.00 71.10 22 PHE A CA 18
ATOM 24087 C C . PHE A 1 22 ? -4.115 -3.676 9.559 1.00 24.02 22 PHE A C 18
ATOM 24088 O O . PHE A 1 22 ? -3.996 -2.471 9.329 1.00 35.11 22 PHE A O 18
ATOM 24105 N N . LEU A 1 23 ? -3.570 -4.615 8.795 1.00 43.20 23 LEU A N 18
ATOM 24106 C CA . LEU A 1 23 ? -2.782 -4.279 7.614 1.00 32.33 23 LEU A CA 18
ATOM 24107 C C . LEU A 1 23 ? -3.373 -4.923 6.364 1.00 30.42 23 LEU A C 18
ATOM 24108 O O . LEU A 1 23 ? -3.402 -6.148 6.238 1.00 25.21 23 LEU A O 18
ATOM 24124 N N . VAL A 1 24 ? -3.842 -4.091 5.440 1.00 4.02 24 VAL A N 18
ATOM 24125 C CA . VAL A 1 24 ? -4.429 -4.578 4.199 1.00 55.31 24 VAL A CA 18
ATOM 24126 C C . VAL A 1 24 ? -3.371 -4.729 3.112 1.00 72.21 24 VAL A C 18
ATOM 24127 O O . VAL A 1 24 ? -2.760 -3.750 2.684 1.00 25.30 24 VAL A O 18
ATOM 24140 N N . HIS A 1 25 ? -3.158 -5.964 2.668 1.00 34.13 25 HIS A N 18
ATOM 24141 C CA . HIS A 1 25 ? -2.173 -6.244 1.629 1.00 23.44 25 HIS A CA 18
ATOM 24142 C C . HIS A 1 25 ? -2.536 -7.512 0.863 1.00 13.44 25 HIS A C 18
ATOM 24143 O O . HIS A 1 25 ? -2.798 -8.556 1.461 1.00 71.53 25 HIS A O 18
ATOM 24157 N N . GLU A 1 26 ? -2.552 -7.413 -0.463 1.00 21.45 26 GLU A N 18
ATOM 24158 C CA . GLU A 1 26 ? -2.885 -8.552 -1.309 1.00 33.34 26 GLU A CA 18
ATOM 24159 C C . GLU A 1 26 ? -4.315 -9.021 -1.053 1.00 24.30 26 GLU A C 18
ATOM 24160 O O . GLU A 1 26 ? -4.597 -10.218 -1.059 1.00 14.43 26 GLU A O 18
ATOM 24172 N N . SER A 1 27 ? -5.212 -8.067 -0.826 1.00 3.11 27 SER A N 18
ATOM 24173 C CA . SER A 1 27 ? -6.611 -8.381 -0.562 1.00 40.13 27 SER A CA 18
ATOM 24174 C C . SER A 1 27 ? -6.748 -9.250 0.685 1.00 51.14 27 SER A C 18
ATOM 24175 O O . SER A 1 27 ? -7.710 -10.004 0.827 1.00 15.24 27 SER A O 18
ATOM 24183 N N . PHE A 1 28 ? -5.778 -9.138 1.586 1.00 74.25 28 PHE A N 18
ATOM 24184 C CA . PHE A 1 28 ? -5.786 -9.914 2.820 1.00 11.42 28 PHE A CA 18
ATOM 24185 C C . PHE A 1 28 ? -5.633 -9.004 4.035 1.00 14.20 28 PHE A C 18
ATOM 24186 O O . PHE A 1 28 ? -5.582 -7.780 3.906 1.00 41.14 28 PHE A O 18
ATOM 24203 N N . LEU A 1 29 ? -5.561 -9.610 5.215 1.00 41.13 29 LEU A N 18
ATOM 24204 C CA . LEU A 1 29 ? -5.414 -8.856 6.455 1.00 53.21 29 LEU A CA 18
ATOM 24205 C C . LEU A 1 29 ? -4.344 -9.477 7.346 1.00 20.23 29 LEU A C 18
ATOM 24206 O O . LEU A 1 29 ? -4.311 -10.694 7.538 1.00 24.14 29 LEU A O 18
ATOM 24222 N N . TYR A 1 30 ? -3.473 -8.636 7.891 1.00 70.03 30 TYR A N 18
ATOM 24223 C CA . TYR A 1 30 ? -2.402 -9.102 8.763 1.00 74.54 30 TYR A CA 18
ATOM 24224 C C . TYR A 1 30 ? -2.377 -8.312 10.068 1.00 53.31 30 TYR A C 18
ATOM 24225 O O . TYR A 1 30 ? -3.054 -7.292 10.201 1.00 62.43 30 TYR A O 18
ATOM 24243 N N . ARG A 1 31 ? -1.593 -8.791 11.028 1.00 74.41 31 ARG A N 18
ATOM 24244 C CA . ARG A 1 31 ? -1.480 -8.131 12.323 1.00 41.00 31 ARG A CA 18
ATOM 24245 C C . ARG A 1 31 ? -0.017 -7.913 12.696 1.00 21.41 31 ARG A C 18
ATOM 24246 O O . ARG A 1 31 ? 0.824 -8.790 12.497 1.00 72.12 31 ARG A O 18
ATOM 24267 N N . LYS A 1 32 ? 0.281 -6.737 13.238 1.00 63.14 32 LYS A N 18
ATOM 24268 C CA . LYS A 1 32 ? 1.642 -6.402 13.640 1.00 72.22 32 LYS A CA 18
ATOM 24269 C C . LYS A 1 32 ? 2.138 -7.351 14.726 1.00 12.51 32 LYS A C 18
ATOM 24270 O O . LYS A 1 32 ? 1.628 -7.347 15.846 1.00 11.30 32 LYS A O 18
ATOM 24289 N N . GLU A 1 33 ? 3.135 -8.162 14.387 1.00 1.15 33 GLU A N 18
ATOM 24290 C CA . GLU A 1 33 ? 3.699 -9.116 15.335 1.00 32.11 33 GLU A CA 18
ATOM 24291 C C . GLU A 1 33 ? 4.830 -8.481 16.139 1.00 42.53 33 GLU A C 18
ATOM 24292 O O . GLU A 1 33 ? 4.878 -8.598 17.364 1.00 44.51 33 GLU A O 18
ATOM 24304 N N . LYS A 1 34 ? 5.738 -7.808 15.441 1.00 70.34 34 LYS A N 18
ATOM 24305 C CA . LYS A 1 34 ? 6.869 -7.153 16.087 1.00 4.21 34 LYS A CA 18
ATOM 24306 C C . LYS A 1 34 ? 7.420 -6.031 15.213 1.00 54.11 34 LYS A C 18
ATOM 24307 O O . LYS A 1 34 ? 7.052 -5.903 14.046 1.00 74.14 34 LYS A O 18
ATOM 24326 N N . ALA A 1 35 ? 8.304 -5.221 15.784 1.00 25.32 35 ALA A N 18
ATOM 24327 C CA . ALA A 1 35 ? 8.909 -4.113 15.056 1.00 62.22 35 ALA A CA 18
ATOM 24328 C C . ALA A 1 35 ? 10.414 -4.054 15.295 1.00 1.40 35 ALA A C 18
ATOM 24329 O O . ALA A 1 35 ? 10.867 -3.962 16.436 1.00 73.00 35 ALA A O 18
ATOM 24336 N N . ALA A 1 36 ? 11.183 -4.107 14.212 1.00 22.25 36 ALA A N 18
ATOM 24337 C CA . ALA A 1 36 ? 12.636 -4.058 14.305 1.00 33.35 36 ALA A CA 18
ATOM 24338 C C . ALA A 1 36 ? 13.151 -2.637 14.111 1.00 71.35 36 ALA A C 18
ATOM 24339 O O . ALA A 1 36 ? 14.221 -2.426 13.539 1.00 44.10 36 ALA A O 18
ATOM 24346 N N . GLY A 1 37 ? 12.383 -1.664 14.590 1.00 64.24 37 GLY A N 18
ATOM 24347 C CA . GLY A 1 37 ? 12.779 -0.273 14.457 1.00 22.32 37 GLY A CA 18
ATOM 24348 C C . GLY A 1 37 ? 12.117 0.409 13.277 1.00 12.30 37 GLY A C 18
ATOM 24349 O O . GLY A 1 37 ? 11.047 1.001 13.414 1.00 4.02 37 GLY A O 18
ATOM 24353 N N . GLU A 1 38 ? 12.755 0.326 12.114 1.00 30.02 38 GLU A N 18
ATOM 24354 C CA . GLU A 1 38 ? 12.221 0.943 10.905 1.00 51.32 38 GLU A CA 18
ATOM 24355 C C . GLU A 1 38 ? 11.361 -0.047 10.123 1.00 63.33 38 GLU A C 18
ATOM 24356 O O . GLU A 1 38 ? 10.815 0.284 9.070 1.00 31.20 38 GLU A O 18
ATOM 24368 N N . LYS A 1 39 ? 11.246 -1.263 10.646 1.00 61.21 39 LYS A N 18
ATOM 24369 C CA . LYS A 1 39 ? 10.454 -2.302 9.999 1.00 2.13 39 LYS A CA 18
ATOM 24370 C C . LYS A 1 39 ? 9.354 -2.804 10.929 1.00 20.21 39 LYS A C 18
ATOM 24371 O O . LYS A 1 39 ? 9.448 -2.668 12.149 1.00 20.35 39 LYS A O 18
ATOM 24390 N N . VAL A 1 40 ? 8.311 -3.387 10.345 1.00 63.22 40 VAL A N 18
ATOM 24391 C CA . VAL A 1 40 ? 7.195 -3.912 11.121 1.00 21.33 40 VAL A CA 18
ATOM 24392 C C . VAL A 1 40 ? 6.730 -5.257 10.574 1.00 11.30 40 VAL A C 18
ATOM 24393 O O . VAL A 1 40 ? 6.202 -5.340 9.466 1.00 41.22 40 VAL A O 18
ATOM 24406 N N . TYR A 1 41 ? 6.931 -6.309 11.360 1.00 12.32 41 TYR A N 18
ATOM 24407 C CA . TYR A 1 41 ? 6.533 -7.653 10.954 1.00 30.53 41 TYR A CA 18
ATOM 24408 C C . TYR A 1 41 ? 5.028 -7.846 11.106 1.00 42.14 41 TYR A C 18
ATOM 24409 O O . TYR A 1 41 ? 4.429 -7.396 12.083 1.00 71.11 41 TYR A O 18
ATOM 24427 N N . TRP A 1 42 ? 4.423 -8.516 10.133 1.00 32.21 42 TRP A N 18
ATOM 24428 C CA . TRP A 1 42 ? 2.986 -8.770 10.157 1.00 31.42 42 TRP A CA 18
ATOM 24429 C C . TRP A 1 42 ? 2.692 -10.250 9.941 1.00 11.53 42 TRP A C 18
ATOM 24430 O O . TRP A 1 42 ? 3.564 -11.012 9.524 1.00 1.40 42 TRP A O 18
ATOM 24451 N N . MET A 1 43 ? 1.457 -10.651 10.226 1.00 42.02 43 MET A N 18
ATOM 24452 C CA . MET A 1 43 ? 1.047 -12.040 10.061 1.00 71.24 43 MET A CA 18
ATOM 24453 C C . MET A 1 43 ? -0.448 -12.136 9.771 1.00 64.03 43 MET A C 18
ATOM 24454 O O . MET A 1 43 ? -1.250 -11.401 10.347 1.00 21.25 43 MET A O 18
ATOM 24468 N N . CYS A 1 44 ? -0.815 -13.045 8.874 1.00 71.01 44 CYS A N 18
ATOM 24469 C CA . CYS A 1 44 ? -2.213 -13.236 8.507 1.00 30.51 44 CYS A CA 18
ATOM 24470 C C . CYS A 1 44 ? -3.082 -13.412 9.749 1.00 23.21 44 CYS A C 18
ATOM 24471 O O . CYS A 1 44 ? -3.052 -14.457 10.398 1.00 22.32 44 CYS A O 18
ATOM 24478 N N . ARG A 1 45 ? -3.857 -12.381 10.073 1.00 63.34 45 ARG A N 18
ATOM 24479 C CA . ARG A 1 45 ? -4.733 -12.419 11.236 1.00 54.11 45 ARG A CA 18
ATOM 24480 C C . ARG A 1 45 ? -5.394 -13.789 11.374 1.00 62.00 45 ARG A C 18
ATOM 24481 O O . ARG A 1 45 ? -5.641 -14.260 12.484 1.00 13.10 45 ARG A O 18
ATOM 24502 N N . ASP A 1 46 ? -5.677 -14.421 10.240 1.00 65.52 46 ASP A N 18
ATOM 24503 C CA . ASP A 1 46 ? -6.307 -15.735 10.233 1.00 21.53 46 ASP A CA 18
ATOM 24504 C C . ASP A 1 46 ? -5.295 -16.825 10.574 1.00 41.44 46 ASP A C 18
ATOM 24505 O O . ASP A 1 46 ? -5.156 -17.805 9.842 1.00 41.12 46 ASP A O 18
ATOM 24514 N N . GLN A 1 47 ? -4.592 -16.646 11.686 1.00 23.43 47 GLN A N 18
ATOM 24515 C CA . GLN A 1 47 ? -3.591 -17.613 12.122 1.00 50.54 47 GLN A CA 18
ATOM 24516 C C . GLN A 1 47 ? -4.254 -18.875 12.664 1.00 13.31 47 GLN A C 18
ATOM 24517 O O . GLN A 1 47 ? -3.917 -19.988 12.260 1.00 62.15 47 GLN A O 18
ATOM 24531 N N . ALA A 1 48 ? -5.199 -18.693 13.581 1.00 74.21 48 ALA A N 18
ATOM 24532 C CA . ALA A 1 48 ? -5.910 -19.818 14.178 1.00 41.52 48 ALA A CA 18
ATOM 24533 C C . ALA A 1 48 ? -7.247 -20.052 13.482 1.00 23.23 48 ALA A C 18
ATOM 24534 O O . ALA A 1 48 ? -7.910 -21.062 13.717 1.00 23.12 48 ALA A O 18
ATOM 24541 N N . ARG A 1 49 ? -7.637 -19.113 12.627 1.00 24.34 49 ARG A N 18
ATOM 24542 C CA . ARG A 1 49 ? -8.896 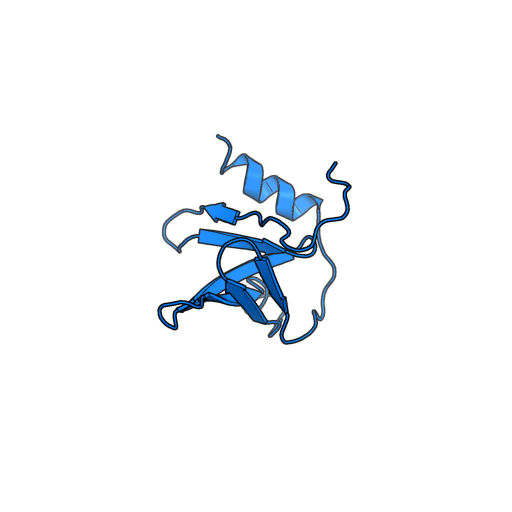-19.217 11.901 1.00 40.54 49 ARG A CA 18
ATOM 24543 C C . ARG A 1 49 ? -8.730 -20.068 10.645 1.00 43.34 49 ARG A C 18
ATOM 24544 O O . ARG A 1 49 ? -9.384 -21.101 10.491 1.00 61.43 49 ARG A O 18
ATOM 24565 N N . LEU A 1 50 ? -7.854 -19.627 9.750 1.00 74.50 50 LEU A N 18
ATOM 24566 C CA . LEU A 1 50 ? -7.601 -20.348 8.507 1.00 71.31 50 LEU A CA 18
ATOM 24567 C C . LEU A 1 50 ? -6.245 -21.045 8.547 1.00 62.32 50 LEU A C 18
ATOM 24568 O O . LEU A 1 50 ? -5.636 -21.301 7.509 1.00 64.41 50 LEU A O 18
ATOM 24584 N N . GLY A 1 51 ? -5.779 -21.353 9.753 1.00 23.44 51 GLY A N 18
ATOM 24585 C CA . GLY A 1 51 ? -4.499 -22.019 9.906 1.00 35.52 51 GLY A CA 18
ATOM 24586 C C . GLY A 1 51 ? -3.433 -21.445 8.994 1.00 35.24 51 GLY A C 18
ATOM 24587 O O . GLY A 1 51 ? -2.453 -22.118 8.671 1.00 11.35 51 GLY A O 18
ATOM 24591 N N . CYS A 1 52 ? -3.624 -20.199 8.576 1.00 72.02 52 CYS A N 18
ATOM 24592 C CA . CYS A 1 52 ? -2.673 -19.534 7.693 1.00 22.11 52 CYS A CA 18
ATOM 24593 C C . CYS A 1 52 ? -1.447 -19.062 8.471 1.00 52.42 52 CYS A C 18
ATOM 24594 O O . CYS A 1 52 ? -1.561 -18.596 9.604 1.00 64.24 52 CYS A O 18
ATOM 24601 N N . ARG A 1 53 ? -0.278 -19.187 7.853 1.00 71.45 53 ARG A N 18
ATOM 24602 C CA . ARG A 1 53 ? 0.969 -18.775 8.486 1.00 11.01 53 ARG A CA 18
ATOM 24603 C C . ARG A 1 53 ? 1.702 -17.749 7.626 1.00 34.55 53 ARG A C 18
ATOM 24604 O O . ARG A 1 53 ? 2.916 -17.578 7.746 1.00 4.51 53 ARG A O 18
ATOM 24625 N N . SER A 1 54 ? 0.958 -17.071 6.759 1.00 21.21 54 SER A N 18
ATOM 24626 C CA . SER A 1 54 ? 1.538 -16.065 5.876 1.00 31.31 54 SER A CA 18
ATOM 24627 C C . SER A 1 54 ? 2.052 -14.872 6.676 1.00 53.03 54 SER A C 18
ATOM 24628 O O . SER A 1 54 ? 1.380 -14.382 7.583 1.00 15.34 54 SER A O 18
ATOM 24636 N N . ARG A 1 55 ? 3.250 -14.410 6.332 1.00 43.21 55 ARG A N 18
ATOM 24637 C CA . ARG A 1 55 ? 3.857 -13.275 7.018 1.00 53.52 55 ARG A CA 18
ATOM 24638 C C . ARG A 1 55 ? 4.322 -12.221 6.017 1.00 3.53 55 ARG A C 18
ATOM 24639 O O . ARG A 1 55 ? 4.499 -12.509 4.834 1.00 2.31 55 ARG A O 18
ATOM 24660 N N . ALA A 1 56 ? 4.515 -10.998 6.501 1.00 5.13 56 ALA A N 18
ATOM 24661 C CA . ALA A 1 56 ? 4.959 -9.901 5.650 1.00 25.41 56 ALA A CA 18
ATOM 24662 C C . ALA A 1 56 ? 5.680 -8.832 6.465 1.00 1.53 56 ALA A C 18
ATOM 24663 O O . ALA A 1 56 ? 5.388 -8.636 7.645 1.00 1.21 56 ALA A O 18
ATOM 24670 N N . ILE A 1 57 ? 6.620 -8.143 5.828 1.00 40.34 57 ILE A N 18
ATOM 24671 C CA . ILE A 1 57 ? 7.381 -7.093 6.494 1.00 3.51 57 ILE A CA 18
ATOM 24672 C C . ILE A 1 57 ? 7.196 -5.751 5.794 1.00 74.34 57 ILE A C 18
ATOM 24673 O O . ILE A 1 57 ? 7.316 -5.653 4.571 1.00 32.35 57 ILE A O 18
ATOM 24689 N N . THR A 1 58 ? 6.905 -4.717 6.575 1.00 5.51 58 THR A N 18
ATOM 24690 C CA . THR A 1 58 ? 6.704 -3.379 6.031 1.00 22.44 58 THR A CA 18
ATOM 24691 C C . THR A 1 58 ? 7.861 -2.457 6.398 1.00 20.44 58 THR A C 18
ATOM 24692 O O . THR A 1 58 ? 8.422 -2.556 7.489 1.00 21.41 58 THR A O 18
ATOM 24703 N N . GLN A 1 59 ? 8.210 -1.560 5.483 1.00 73.35 59 GLN A N 18
ATOM 24704 C CA . GLN A 1 59 ? 9.301 -0.619 5.711 1.00 35.23 59 GLN A CA 18
ATOM 24705 C C . GLN A 1 59 ? 8.897 0.793 5.303 1.00 41.34 59 GLN A C 18
ATOM 24706 O O . GLN A 1 59 ? 9.135 1.215 4.172 1.00 63.04 59 GLN A O 18
ATOM 24720 N N . GLY A 1 60 ? 8.282 1.519 6.231 1.00 44.11 60 GLY A N 18
ATOM 24721 C CA . GLY A 1 60 ? 7.854 2.878 5.948 1.00 35.32 60 GLY A CA 18
ATOM 24722 C C . GLY A 1 60 ? 6.489 2.929 5.290 1.00 73.34 60 GLY A C 18
ATOM 24723 O O . GLY A 1 60 ? 5.469 3.062 5.967 1.00 73.41 60 GLY A O 18
ATOM 24727 N N . HIS A 1 61 ? 6.469 2.827 3.965 1.00 70.34 61 HIS A N 18
ATOM 24728 C CA . HIS A 1 61 ? 5.219 2.864 3.213 1.00 24.24 61 HIS A CA 18
ATOM 24729 C C . HIS A 1 61 ? 5.096 1.646 2.303 1.00 41.13 61 HIS A C 18
ATOM 24730 O O . HIS A 1 61 ? 4.035 1.390 1.734 1.00 1.15 61 HIS A O 18
ATOM 24744 N N . ARG A 1 62 ? 6.188 0.901 2.169 1.00 21.14 62 ARG A N 18
ATOM 24745 C CA . ARG A 1 62 ? 6.202 -0.289 1.327 1.00 53.44 62 ARG A CA 18
ATOM 24746 C C . ARG A 1 62 ? 5.861 -1.535 2.138 1.00 42.52 62 ARG A C 18
ATOM 24747 O O . ARG A 1 62 ? 5.617 -1.456 3.342 1.00 65.43 62 ARG A O 18
ATOM 24768 N N . ILE A 1 63 ? 5.845 -2.684 1.470 1.00 51.41 63 ILE A N 18
ATOM 24769 C CA . ILE A 1 63 ? 5.535 -3.946 2.129 1.00 4.45 63 ILE A CA 18
ATOM 24770 C C . ILE A 1 63 ? 6.233 -5.112 1.440 1.00 14.43 63 ILE A C 18
ATOM 24771 O O . ILE A 1 63 ? 6.619 -5.018 0.275 1.00 24.23 63 ILE A O 18
ATOM 24787 N N . MET A 1 64 ? 6.390 -6.214 2.167 1.00 61.30 64 MET A N 18
ATOM 24788 C CA . MET A 1 64 ? 7.040 -7.402 1.624 1.00 40.35 64 MET A CA 18
ATOM 24789 C C . MET A 1 64 ? 6.387 -8.672 2.160 1.00 62.23 64 MET A C 18
ATOM 24790 O O . MET A 1 64 ? 5.999 -8.737 3.327 1.00 41.43 64 MET A O 18
ATOM 24804 N N . VAL A 1 65 ? 6.269 -9.679 1.301 1.00 50.33 65 VAL A N 18
ATOM 24805 C CA . VAL A 1 65 ? 5.664 -10.948 1.689 1.00 25.01 65 VAL A CA 18
ATOM 24806 C C . VAL A 1 65 ? 6.728 -12.011 1.937 1.00 23.33 65 VAL A C 18
ATOM 24807 O O . VAL A 1 65 ? 7.722 -12.090 1.216 1.00 40.13 65 VAL A O 18
ATOM 24820 N N . MET A 1 66 ? 6.511 -12.827 2.964 1.00 73.44 66 MET A N 18
ATOM 24821 C CA . MET A 1 66 ? 7.452 -13.889 3.307 1.00 65.23 66 MET A CA 18
ATOM 24822 C C . MET A 1 66 ? 6.831 -15.262 3.076 1.00 43.34 66 MET A C 18
ATOM 24823 O O . MET A 1 66 ? 7.291 -16.027 2.228 1.00 32.34 66 MET A O 18
ATOM 24837 N N . ARG A 1 67 ? 5.782 -15.567 3.833 1.00 42.11 67 ARG A N 18
ATOM 24838 C CA . ARG A 1 67 ? 5.099 -16.849 3.710 1.00 1.13 67 ARG A CA 18
ATOM 24839 C C . ARG A 1 67 ? 3.809 -16.704 2.909 1.00 40.31 67 ARG A C 18
ATOM 24840 O O . ARG A 1 67 ? 3.054 -15.749 3.097 1.00 71.10 67 ARG A O 18
ATOM 24861 N N . SER A 1 68 ? 3.563 -17.656 2.015 1.00 30.15 68 SER A N 18
ATOM 24862 C CA . SER A 1 68 ? 2.366 -17.631 1.182 1.00 54.13 68 SER A CA 18
ATOM 24863 C C . SER A 1 68 ? 1.117 -17.891 2.018 1.00 53.52 68 SER A C 18
ATOM 24864 O O . SER A 1 68 ? 1.200 -18.126 3.224 1.00 0.10 68 SER A O 18
ATOM 24872 N N . HIS A 1 69 ? -0.043 -17.847 1.367 1.00 25.50 69 HIS A N 18
ATOM 24873 C CA . HIS A 1 69 ? -1.310 -18.078 2.049 1.00 3.35 69 HIS A CA 18
ATOM 24874 C C . HIS A 1 69 ? -1.942 -19.390 1.593 1.00 24.14 69 HIS A C 18
ATOM 24875 O O . HIS A 1 69 ? -1.812 -19.782 0.433 1.00 33.32 69 HIS A O 18
ATOM 24889 N N . CYS A 1 70 ? -2.623 -20.064 2.513 1.00 41.11 70 CYS A N 18
ATOM 24890 C CA . CYS A 1 70 ? -3.274 -21.333 2.206 1.00 70.12 70 CYS A CA 18
ATOM 24891 C C . CYS A 1 70 ? -4.754 -21.127 1.901 1.00 61.23 70 CYS A C 18
ATOM 24892 O O . CYS A 1 70 ? -5.531 -22.081 1.868 1.00 34.41 70 CYS A O 18
ATOM 24900 N N . HIS A 1 71 ? -5.137 -19.873 1.681 1.00 2.21 71 HIS A N 18
ATOM 24901 C CA . HIS A 1 71 ? -6.526 -19.540 1.381 1.00 11.11 71 HIS A CA 18
ATOM 24902 C C . HIS A 1 71 ? -6.605 -18.454 0.312 1.00 23.21 71 HIS A C 18
ATOM 24903 O O . HIS A 1 71 ? -5.581 -17.963 -0.163 1.00 10.42 71 HIS A O 18
ATOM 24917 N N . GLN A 1 72 ? -7.827 -18.085 -0.060 1.00 72.20 72 GLN A N 18
ATOM 24918 C CA . GLN A 1 72 ? -8.038 -17.058 -1.074 1.00 24.12 72 GLN A CA 18
ATOM 24919 C C . GLN A 1 72 ? -8.639 -15.799 -0.456 1.00 14.10 72 GLN A C 18
ATOM 24920 O O . GLN A 1 72 ? -9.338 -15.848 0.556 1.00 15.22 72 GLN A O 18
ATOM 24934 N N . PRO A 1 73 ? -8.361 -14.644 -1.078 1.00 15.53 73 PRO A N 18
ATOM 24935 C CA . PRO A 1 73 ? -8.865 -13.351 -0.607 1.00 12.40 73 PRO A CA 18
ATOM 24936 C C . PRO A 1 73 ? -10.371 -13.209 -0.805 1.00 63.22 73 PRO A C 18
ATOM 24937 O O . PRO A 1 73 ? -10.962 -13.884 -1.647 1.00 43.33 73 PRO A O 18
ATOM 24948 N N . ASP A 1 74 ? -10.985 -12.327 -0.023 1.00 21.52 74 ASP A N 18
ATOM 24949 C CA . ASP A 1 74 ? -12.421 -12.096 -0.112 1.00 42.34 74 ASP A CA 18
ATOM 24950 C C . ASP A 1 74 ? -12.734 -10.603 -0.075 1.00 12.03 74 ASP A C 18
ATOM 24951 O O . ASP A 1 74 ? -13.050 -10.051 0.980 1.00 64.32 74 ASP A O 18
ATOM 24960 N N . LEU A 1 75 ? -12.645 -9.956 -1.231 1.00 44.22 75 LEU A N 18
ATOM 24961 C CA . LEU A 1 75 ? -12.917 -8.525 -1.330 1.00 54.34 75 LEU A CA 18
ATOM 24962 C C . LEU A 1 75 ? -14.216 -8.167 -0.614 1.00 12.12 75 LEU A C 18
ATOM 24963 O O . LEU A 1 75 ? -14.371 -7.057 -0.108 1.00 11.23 75 LEU A O 18
ATOM 24979 N N . ALA A 1 76 ? -15.145 -9.118 -0.576 1.00 22.55 76 ALA A N 18
ATOM 24980 C CA . ALA A 1 76 ? -16.428 -8.904 0.083 1.00 52.12 76 ALA A CA 18
ATOM 24981 C C . ALA A 1 76 ? -16.257 -8.777 1.592 1.00 1.23 76 ALA A C 18
ATOM 24982 O O . ALA A 1 76 ? -16.746 -7.828 2.205 1.00 13.35 76 ALA A O 18
ATOM 24989 N N . GLY A 1 77 ? -15.560 -9.740 2.187 1.00 23.34 77 GLY A N 18
ATOM 24990 C CA . GLY A 1 77 ? -15.337 -9.717 3.622 1.00 41.25 77 GLY A CA 18
ATOM 24991 C C . GLY A 1 77 ? -14.515 -8.522 4.061 1.00 22.33 77 GLY A C 18
ATOM 24992 O O . GLY A 1 77 ? -14.809 -7.898 5.082 1.00 23.20 77 GLY A O 18
ATOM 24996 N N . LEU A 1 78 ? -13.479 -8.204 3.293 1.00 42.11 78 LEU A N 18
ATOM 24997 C CA . LEU A 1 78 ? -12.609 -7.076 3.610 1.00 40.21 78 LEU A CA 18
ATOM 24998 C C . LEU A 1 78 ? -13.347 -5.753 3.435 1.00 11.03 78 LEU A C 18
ATOM 24999 O O . LEU A 1 78 ? -13.358 -4.914 4.335 1.00 10.02 78 LEU A O 18
ATOM 25015 N N . GLU A 1 79 ? -13.965 -5.575 2.272 1.00 60.13 79 GLU A N 18
ATOM 25016 C CA . GLU A 1 79 ? -14.707 -4.354 1.980 1.00 20.13 79 GLU A CA 18
ATOM 25017 C C . GLU A 1 79 ? -15.686 -4.031 3.105 1.00 15.33 79 GLU A C 18
ATOM 25018 O O . GLU A 1 79 ? -16.099 -2.884 3.272 1.00 2.34 79 GLU A O 18
ATOM 25030 N N . ALA A 1 80 ? -16.055 -5.052 3.872 1.00 1.30 80 ALA A N 18
ATOM 25031 C CA . ALA A 1 80 ? -16.985 -4.878 4.981 1.00 21.00 80 ALA A CA 18
ATOM 25032 C C . ALA A 1 80 ? -16.345 -4.082 6.113 1.00 30.42 80 ALA A C 18
ATOM 25033 O O . ALA A 1 80 ? -16.743 -2.950 6.392 1.00 74.42 80 ALA A O 18
ATOM 25040 N N . LEU A 1 81 ? -15.353 -4.680 6.764 1.00 1.00 81 LEU A N 18
ATOM 25041 C CA . LEU A 1 81 ? -14.658 -4.026 7.868 1.00 53.21 81 LEU A CA 18
ATOM 25042 C C . LEU A 1 81 ? -14.490 -2.535 7.598 1.00 52.43 81 LEU A C 18
ATOM 25043 O O . LEU A 1 81 ? -14.853 -1.699 8.426 1.00 61.50 81 LEU A O 18
ATOM 25059 N N . ARG A 1 82 ? -13.939 -2.208 6.434 1.00 50.14 82 ARG A N 18
ATOM 25060 C CA . ARG A 1 82 ? -13.724 -0.816 6.054 1.00 32.44 82 ARG A CA 18
ATOM 25061 C C . ARG A 1 82 ? -15.013 -0.011 6.189 1.00 51.23 82 ARG A C 18
ATOM 25062 O O . ARG A 1 82 ? -15.055 0.996 6.896 1.00 33.11 82 ARG A O 18
ATOM 25083 N N . GLN A 1 83 ? -16.060 -0.460 5.505 1.00 32.33 83 GLN A N 18
ATOM 25084 C CA . GLN A 1 83 ? -17.348 0.220 5.548 1.00 1.42 83 GLN A CA 18
ATOM 25085 C C . GLN A 1 83 ? -17.968 0.127 6.939 1.00 33.51 83 GLN A C 18
ATOM 25086 O O . GLN A 1 83 ? -18.856 0.905 7.288 1.00 74.33 83 GLN A O 18
ATOM 25100 N N . ARG A 1 84 ? -17.494 -0.831 7.728 1.00 21.33 84 ARG A N 18
ATOM 25101 C CA . ARG A 1 84 ? -18.003 -1.028 9.081 1.00 14.10 84 ARG A CA 18
ATOM 25102 C C . ARG A 1 84 ? -17.270 -0.129 10.073 1.00 22.12 84 ARG A C 18
ATOM 25103 O O . ARG A 1 84 ? -17.822 0.252 11.104 1.00 11.42 84 ARG A O 18
ATOM 25124 N N . GLU A 1 85 ? -16.024 0.204 9.753 1.00 62.00 85 GLU A N 18
ATOM 25125 C CA . GLU A 1 85 ? -15.216 1.057 10.617 1.00 22.15 85 GLU A CA 18
ATOM 25126 C C . GLU A 1 85 ? -15.744 2.488 10.615 1.00 63.44 85 GLU A C 18
ATOM 25127 O O . GLU A 1 85 ? -15.786 3.147 11.655 1.00 53.21 85 GLU A O 18
ATOM 25139 N N . ARG A 1 86 ? -16.142 2.965 9.440 1.00 54.30 86 ARG A N 18
ATOM 25140 C CA . ARG A 1 86 ? -16.665 4.319 9.301 1.00 22.11 86 ARG A CA 18
ATOM 25141 C C . ARG A 1 86 ? -18.067 4.302 8.701 1.00 54.13 86 ARG A C 18
ATOM 25142 O O . ARG A 1 86 ? -18.538 3.267 8.226 1.00 51.33 86 ARG A O 18
ATOM 25163 N N . LEU A 1 87 ? -18.729 5.453 8.724 1.00 13.01 87 LEU A N 18
ATOM 25164 C CA . LEU A 1 87 ? -20.078 5.571 8.181 1.00 12.31 87 LEU A CA 18
ATOM 25165 C C . LEU A 1 87 ? -20.144 5.017 6.762 1.00 60.04 87 LEU A C 18
ATOM 25166 O O . LEU A 1 87 ? -19.241 5.282 5.970 1.00 74.43 87 LEU A O 18
ATOM 25183 N N . GLY A 1 1 ? 11.533 -2.326 -21.852 1.00 24.03 1 GLY A N 19
ATOM 25184 C CA . GLY A 1 1 ? 10.893 -1.088 -21.447 1.00 20.40 1 GLY A CA 19
ATOM 25185 C C . GLY A 1 1 ? 10.571 -1.059 -19.967 1.00 12.14 1 GLY A C 19
ATOM 25186 O O . GLY A 1 1 ? 10.393 -2.104 -19.342 1.00 32.22 1 GLY A O 19
ATOM 25190 N N . SER A 1 2 ? 10.498 0.142 -19.402 1.00 10.32 2 SER A N 19
ATOM 25191 C CA . SER A 1 2 ? 10.200 0.304 -17.984 1.00 32.45 2 SER A CA 19
ATOM 25192 C C . SER A 1 2 ? 9.492 1.629 -17.724 1.00 44.01 2 SER A C 19
ATOM 25193 O O . SER A 1 2 ? 10.027 2.700 -18.015 1.00 15.12 2 SER A O 19
ATOM 25201 N N . SER A 1 3 ? 8.284 1.549 -17.176 1.00 42.55 3 SER A N 19
ATOM 25202 C CA . SER A 1 3 ? 7.498 2.742 -16.881 1.00 11.11 3 SER A CA 19
ATOM 25203 C C . SER A 1 3 ? 8.126 3.538 -15.740 1.00 14.30 3 SER A C 19
ATOM 25204 O O . SER A 1 3 ? 7.999 3.174 -14.571 1.00 30.44 3 SER A O 19
ATOM 25212 N N . GLY A 1 4 ? 8.804 4.626 -16.088 1.00 63.30 4 GLY A N 19
ATOM 25213 C CA . GLY A 1 4 ? 9.442 5.457 -15.084 1.00 32.12 4 GLY A CA 19
ATOM 25214 C C . GLY A 1 4 ? 8.604 5.594 -13.828 1.00 41.30 4 GLY A C 19
ATOM 25215 O O . GLY A 1 4 ? 7.393 5.802 -13.902 1.00 3.35 4 GLY A O 19
ATOM 25219 N N . SER A 1 5 ? 9.249 5.476 -12.672 1.00 2.54 5 SER A N 19
ATOM 25220 C CA . SER A 1 5 ? 8.555 5.585 -11.394 1.00 33.30 5 SER A CA 19
ATOM 25221 C C . SER A 1 5 ? 8.682 6.993 -10.824 1.00 11.34 5 SER A C 19
ATOM 25222 O O . SER A 1 5 ? 9.765 7.578 -10.822 1.00 45.12 5 SER A O 19
ATOM 25230 N N . SER A 1 6 ? 7.568 7.531 -10.338 1.00 41.13 6 SER A N 19
ATOM 25231 C CA . SER A 1 6 ? 7.554 8.873 -9.768 1.00 54.23 6 SER A CA 19
ATOM 25232 C C . SER A 1 6 ? 7.790 8.825 -8.261 1.00 64.22 6 SER A C 19
ATOM 25233 O O . SER A 1 6 ? 7.773 9.854 -7.585 1.00 74.41 6 SER A O 19
ATOM 25241 N N . GLY A 1 7 ? 8.013 7.622 -7.741 1.00 31.30 7 GLY A N 19
ATOM 25242 C CA . GLY A 1 7 ? 8.251 7.461 -6.319 1.00 22.40 7 GLY A CA 19
ATOM 25243 C C . GLY A 1 7 ? 7.942 6.058 -5.834 1.00 71.43 7 GLY A C 19
ATOM 25244 O O . GLY A 1 7 ? 8.587 5.094 -6.250 1.00 10.32 7 GLY A O 19
ATOM 25248 N N . LEU A 1 8 ? 6.956 5.942 -4.953 1.00 55.14 8 LEU A N 19
ATOM 25249 C CA . LEU A 1 8 ? 6.562 4.647 -4.410 1.00 70.51 8 LEU A CA 19
ATOM 25250 C C . LEU A 1 8 ? 5.102 4.661 -3.970 1.00 31.53 8 LEU A C 19
ATOM 25251 O O . LEU A 1 8 ? 4.656 5.589 -3.296 1.00 33.42 8 LEU A O 19
ATOM 25267 N N . ARG A 1 9 ? 4.364 3.624 -4.354 1.00 64.21 9 ARG A N 19
ATOM 25268 C CA . ARG A 1 9 ? 2.954 3.517 -3.998 1.00 61.21 9 ARG A CA 19
ATOM 25269 C C . ARG A 1 9 ? 2.786 3.331 -2.493 1.00 13.33 9 ARG A C 19
ATOM 25270 O O . ARG A 1 9 ? 3.583 2.665 -1.833 1.00 14.14 9 ARG A O 19
ATOM 25291 N N . PRO A 1 10 ? 1.725 3.933 -1.937 1.00 13.41 10 PRO A N 19
ATOM 25292 C CA . PRO A 1 10 ? 1.428 3.849 -0.504 1.00 74.24 10 PRO A CA 19
ATOM 25293 C C . PRO A 1 10 ? 0.977 2.453 -0.087 1.00 50.03 10 PRO A C 19
ATOM 25294 O O . PRO A 1 10 ? 1.052 1.505 -0.870 1.00 23.23 10 PRO A O 19
ATOM 25305 N N . LEU A 1 11 ? 0.507 2.333 1.150 1.00 3.42 11 LEU A N 19
ATOM 25306 C CA . LEU A 1 11 ? 0.043 1.052 1.671 1.00 11.13 11 LEU A CA 19
ATOM 25307 C C . LEU A 1 11 ? -1.332 1.193 2.318 1.00 32.44 11 LEU A C 19
ATOM 25308 O O . LEU A 1 11 ? -1.630 2.207 2.946 1.00 51.42 11 LEU A O 19
ATOM 25324 N N . GLU A 1 12 ? -2.161 0.167 2.161 1.00 54.01 12 GLU A N 19
ATOM 25325 C CA . GLU A 1 12 ? -3.503 0.177 2.731 1.00 74.12 12 GLU A CA 19
ATOM 25326 C C . GLU A 1 12 ? -3.493 -0.365 4.158 1.00 62.33 12 GLU A C 19
ATOM 25327 O O . GLU A 1 12 ? -2.875 -1.392 4.439 1.00 24.31 12 GLU A O 19
ATOM 25339 N N . PHE A 1 13 ? -4.181 0.334 5.054 1.00 33.44 13 PHE A N 19
ATOM 25340 C CA . PHE A 1 13 ? -4.250 -0.075 6.453 1.00 62.55 13 PHE A CA 19
ATOM 25341 C C . PHE A 1 13 ? -5.685 -0.015 6.967 1.00 64.33 13 PHE A C 19
ATOM 25342 O O . PHE A 1 13 ? -6.585 0.465 6.276 1.00 74.35 13 PHE A O 19
ATOM 25359 N N . LEU A 1 14 ? -5.892 -0.505 8.184 1.00 11.15 14 LEU A N 19
ATOM 25360 C CA . LEU A 1 14 ? -7.218 -0.508 8.792 1.00 10.11 14 LEU A CA 19
ATOM 25361 C C . LEU A 1 14 ? -7.124 -0.321 10.303 1.00 14.51 14 LEU A C 19
ATOM 25362 O O . LEU A 1 14 ? -6.142 -0.719 10.928 1.00 14.33 14 LEU A O 19
ATOM 25378 N N . ARG A 1 15 ? -8.154 0.287 10.884 1.00 71.22 15 ARG A N 19
ATOM 25379 C CA . ARG A 1 15 ? -8.188 0.527 12.321 1.00 14.13 15 ARG A CA 19
ATOM 25380 C C . ARG A 1 15 ? -9.482 -0.006 12.930 1.00 15.13 15 ARG A C 19
ATOM 25381 O O . ARG A 1 15 ? -10.574 0.463 12.608 1.00 22.24 15 ARG A O 19
ATOM 25402 N N . THR A 1 16 ? -9.352 -0.992 13.813 1.00 13.11 16 THR A N 19
ATOM 25403 C CA . THR A 1 16 ? -10.509 -1.590 14.466 1.00 14.34 16 THR A CA 19
ATOM 25404 C C . THR A 1 16 ? -10.405 -1.476 15.984 1.00 63.05 16 THR A C 19
ATOM 25405 O O . THR A 1 16 ? -9.308 -1.459 16.540 1.00 5.52 16 THR A O 19
ATOM 25416 N N . SER A 1 17 ? -11.555 -1.399 16.646 1.00 20.24 17 SER A N 19
ATOM 25417 C CA . SER A 1 17 ? -11.592 -1.283 18.100 1.00 40.12 17 SER A CA 19
ATOM 25418 C C . SER A 1 17 ? -11.408 -2.646 18.759 1.00 70.20 17 SER A C 19
ATOM 25419 O O . SER A 1 17 ? -10.545 -2.821 19.620 1.00 61.31 17 SER A O 19
ATOM 25427 N N . LEU A 1 18 ? -12.224 -3.610 18.347 1.00 53.51 18 LEU A N 19
ATOM 25428 C CA . LEU A 1 18 ? -12.153 -4.960 18.897 1.00 43.51 18 LEU A CA 19
ATOM 25429 C C . LEU A 1 18 ? -11.032 -5.757 18.238 1.00 74.42 18 LEU A C 19
ATOM 25430 O O . LEU A 1 18 ? -11.284 -6.717 17.510 1.00 11.30 18 LEU A O 19
ATOM 25446 N N . GLY A 1 19 ? -9.792 -5.354 18.499 1.00 61.04 19 GLY A N 19
ATOM 25447 C CA . GLY A 1 19 ? -8.652 -6.043 17.924 1.00 2.23 19 GLY A CA 19
ATOM 25448 C C . GLY A 1 19 ? -7.405 -5.182 17.904 1.00 65.31 19 GLY A C 19
ATOM 25449 O O . GLY A 1 19 ? -6.358 -5.580 18.413 1.00 14.52 19 GLY A O 19
ATOM 25453 N N . GLY A 1 20 ? -7.515 -3.998 17.309 1.00 12.34 20 GLY A N 19
ATOM 25454 C CA . GLY A 1 20 ? -6.379 -3.098 17.233 1.00 42.33 20 GLY A CA 19
ATOM 25455 C C . GLY A 1 20 ? -6.178 -2.534 15.840 1.00 74.12 20 GLY A C 19
ATOM 25456 O O . GLY A 1 20 ? -7.110 -2.002 15.238 1.00 55.24 20 GLY A O 19
ATOM 25460 N N . ARG A 1 21 ? -4.958 -2.649 15.328 1.00 22.13 21 ARG A N 19
ATOM 25461 C CA . ARG A 1 21 ? -4.636 -2.144 13.998 1.00 73.13 21 ARG A CA 19
ATOM 25462 C C . ARG A 1 21 ? -4.486 -3.291 13.004 1.00 65.53 21 ARG A C 19
ATOM 25463 O O . ARG A 1 21 ? -3.862 -4.309 13.303 1.00 22.54 21 ARG A O 19
ATOM 25484 N N . PHE A 1 22 ? -5.061 -3.119 11.818 1.00 43.43 22 PHE A N 19
ATOM 25485 C CA . PHE A 1 22 ? -4.992 -4.139 10.779 1.00 74.44 22 PHE A CA 19
ATOM 25486 C C . PHE A 1 22 ? -4.245 -3.620 9.554 1.00 4.23 22 PHE A C 19
ATOM 25487 O O . PHE A 1 22 ? -4.138 -2.411 9.345 1.00 25.14 22 PHE A O 19
ATOM 25504 N N . LEU A 1 23 ? -3.728 -4.541 8.749 1.00 74.21 23 LEU A N 19
ATOM 25505 C CA . LEU A 1 23 ? -2.989 -4.178 7.544 1.00 2.43 23 LEU A CA 19
ATOM 25506 C C . LEU A 1 23 ? -3.588 -4.851 6.314 1.00 34.12 23 LEU A C 19
ATOM 25507 O O . LEU A 1 23 ? -3.580 -6.077 6.199 1.00 14.11 23 LEU A O 19
ATOM 25523 N N . VAL A 1 24 ? -4.105 -4.042 5.396 1.00 62.13 24 VAL A N 19
ATOM 25524 C CA . VAL A 1 24 ? -4.705 -4.559 4.171 1.00 22.44 24 VAL A CA 19
ATOM 25525 C C . VAL A 1 24 ? -3.670 -4.668 3.056 1.00 60.25 24 VAL A C 19
ATOM 25526 O O . VAL A 1 24 ? -3.154 -3.659 2.573 1.00 13.34 24 VAL A O 19
ATOM 25539 N N . HIS A 1 25 ? -3.373 -5.898 2.649 1.00 14.43 25 HIS A N 19
ATOM 25540 C CA . HIS A 1 25 ? -2.401 -6.139 1.590 1.00 71.43 25 HIS A CA 19
ATOM 25541 C C . HIS A 1 25 ? -2.764 -7.389 0.793 1.00 11.32 25 HIS A C 19
ATOM 25542 O O . HIS A 1 25 ? -2.922 -8.471 1.358 1.00 62.14 25 HIS A O 19
ATOM 25556 N N . GLU A 1 26 ? -2.895 -7.230 -0.520 1.00 32.52 26 GLU A N 19
ATOM 25557 C CA . GLU A 1 26 ? -3.240 -8.347 -1.392 1.00 74.10 26 GLU A CA 19
ATOM 25558 C C . GLU A 1 26 ? -4.619 -8.902 -1.045 1.00 35.42 26 GLU A C 19
ATOM 25559 O O . GLU A 1 26 ? -4.810 -10.116 -0.969 1.00 31.41 26 GLU A O 19
ATOM 25571 N N . SER A 1 27 ? -5.576 -8.004 -0.833 1.00 22.31 27 SER A N 19
ATOM 25572 C CA . SER A 1 27 ? -6.936 -8.403 -0.490 1.00 21.01 27 SER A CA 19
ATOM 25573 C C . SER A 1 27 ? -6.943 -9.294 0.749 1.00 10.41 27 SER A C 19
ATOM 25574 O O . SER A 1 27 ? -7.858 -10.095 0.946 1.00 2.35 27 SER A O 19
ATOM 25582 N N . PHE A 1 28 ? -5.918 -9.148 1.582 1.00 64.01 28 PHE A N 19
ATOM 25583 C CA . PHE A 1 28 ? -5.805 -9.939 2.802 1.00 3.42 28 PHE A CA 19
ATOM 25584 C C . PHE A 1 28 ? -5.629 -9.037 4.020 1.00 22.50 28 PHE A C 19
ATOM 25585 O O . PHE A 1 28 ? -5.467 -7.823 3.890 1.00 11.41 28 PHE A O 19
ATOM 25602 N N . LEU A 1 29 ? -5.661 -9.639 5.204 1.00 53.01 29 LEU A N 19
ATOM 25603 C CA . LEU A 1 29 ? -5.505 -8.892 6.447 1.00 51.54 29 LEU A CA 19
ATOM 25604 C C . LEU A 1 29 ? -4.384 -9.479 7.298 1.00 0.35 29 LEU A C 19
ATOM 25605 O O . LEU A 1 29 ? -4.295 -10.695 7.472 1.00 3.11 29 LEU A O 19
ATOM 25621 N N . TYR A 1 30 ? -3.533 -8.608 7.828 1.00 13.43 30 TYR A N 19
ATOM 25622 C CA . TYR A 1 30 ? -2.417 -9.040 8.661 1.00 51.33 30 TYR A CA 19
ATOM 25623 C C . TYR A 1 30 ? -2.407 -8.290 9.990 1.00 22.12 30 TYR A C 19
ATOM 25624 O O . TYR A 1 30 ? -3.109 -7.292 10.158 1.00 74.40 30 TYR A O 19
ATOM 25642 N N . ARG A 1 31 ? -1.604 -8.776 10.930 1.00 32.13 31 ARG A N 19
ATOM 25643 C CA . ARG A 1 31 ? -1.501 -8.154 12.245 1.00 45.41 31 ARG A CA 19
ATOM 25644 C C . ARG A 1 31 ? -0.041 -7.980 12.652 1.00 61.42 31 ARG A C 19
ATOM 25645 O O . ARG A 1 31 ? 0.764 -8.903 12.523 1.00 23.12 31 ARG A O 19
ATOM 25666 N N . LYS A 1 32 ? 0.294 -6.793 13.144 1.00 0.30 32 LYS A N 19
ATOM 25667 C CA . LYS A 1 32 ? 1.656 -6.498 13.571 1.00 23.01 32 LYS A CA 19
ATOM 25668 C C . LYS A 1 32 ? 2.131 -7.506 14.613 1.00 34.22 32 LYS A C 19
ATOM 25669 O O . LYS A 1 32 ? 1.594 -7.570 15.718 1.00 52.44 32 LYS A O 19
ATOM 25688 N N . GLU A 1 33 ? 3.141 -8.292 14.253 1.00 41.12 33 GLU A N 19
ATOM 25689 C CA . GLU A 1 33 ? 3.686 -9.297 15.157 1.00 24.34 33 GLU A CA 19
ATOM 25690 C C . GLU A 1 33 ? 4.798 -8.705 16.021 1.00 53.24 33 GLU A C 19
ATOM 25691 O O . GLU A 1 33 ? 4.730 -8.739 17.250 1.00 72.32 33 GLU A O 19
ATOM 25703 N N . LYS A 1 34 ? 5.821 -8.164 15.369 1.00 41.33 34 LYS A N 19
ATOM 25704 C CA . LYS A 1 34 ? 6.947 -7.564 16.075 1.00 64.35 34 LYS A CA 19
ATOM 25705 C C . LYS A 1 34 ? 7.584 -6.457 15.240 1.00 4.41 34 LYS A C 19
ATOM 25706 O O . LYS A 1 34 ? 7.117 -6.144 14.146 1.00 60.21 34 LYS A O 19
ATOM 25725 N N . ALA A 1 35 ? 8.654 -5.868 15.765 1.00 43.35 35 ALA A N 19
ATOM 25726 C CA . ALA A 1 35 ? 9.356 -4.799 15.067 1.00 1.20 35 ALA A CA 19
ATOM 25727 C C . ALA A 1 35 ? 10.863 -5.033 15.077 1.00 74.45 35 ALA A C 19
ATOM 25728 O O . ALA A 1 35 ? 11.429 -5.451 16.087 1.00 74.40 35 ALA A O 19
ATOM 25735 N N . ALA A 1 36 ? 11.506 -4.763 13.946 1.00 20.22 36 ALA A N 19
ATOM 25736 C CA . ALA A 1 36 ? 12.948 -4.944 13.825 1.00 12.42 36 ALA A CA 19
ATOM 25737 C C . ALA A 1 36 ? 13.662 -3.602 13.710 1.00 61.31 36 ALA A C 19
ATOM 25738 O O . ALA A 1 36 ? 14.653 -3.475 12.991 1.00 12.12 36 ALA A O 19
ATOM 25745 N N . GLY A 1 37 ? 13.152 -2.601 14.420 1.00 53.32 37 GLY A N 19
ATOM 25746 C CA . GLY A 1 37 ? 13.753 -1.281 14.383 1.00 64.44 37 GLY A CA 19
ATOM 25747 C C . GLY A 1 37 ? 13.025 -0.339 13.444 1.00 40.44 37 GLY A C 19
ATOM 25748 O O . GLY A 1 37 ? 12.246 0.505 13.885 1.00 72.12 37 GLY A O 19
ATOM 25752 N N . GLU A 1 38 ? 13.280 -0.482 12.147 1.00 33.23 38 GLU A N 19
ATOM 25753 C CA . GLU A 1 38 ? 12.644 0.365 11.146 1.00 55.12 38 GLU A CA 19
ATOM 25754 C C . GLU A 1 38 ? 11.553 -0.399 10.401 1.00 63.11 38 GLU A C 19
ATOM 25755 O O . GLU A 1 38 ? 10.661 0.199 9.798 1.00 2.20 38 GLU A O 19
ATOM 25767 N N . LYS A 1 39 ? 11.630 -1.723 10.446 1.00 33.42 39 LYS A N 19
ATOM 25768 C CA . LYS A 1 39 ? 10.651 -2.572 9.777 1.00 64.33 39 LYS A CA 19
ATOM 25769 C C . LYS A 1 39 ? 9.603 -3.076 10.764 1.00 64.03 39 LYS A C 19
ATOM 25770 O O . LYS A 1 39 ? 9.799 -3.016 11.977 1.00 5.22 39 LYS A O 19
ATOM 25789 N N . VAL A 1 40 ? 8.490 -3.575 10.235 1.00 24.25 40 VAL A N 19
ATOM 25790 C CA . VAL A 1 40 ? 7.413 -4.093 11.070 1.00 60.34 40 VAL A CA 19
ATOM 25791 C C . VAL A 1 40 ? 6.908 -5.433 10.546 1.00 50.41 40 VAL A C 19
ATOM 25792 O O . VAL A 1 40 ? 6.446 -5.533 9.410 1.00 61.42 40 VAL A O 19
ATOM 25805 N N . TYR A 1 41 ? 6.998 -6.460 11.384 1.00 71.43 41 TYR A N 19
ATOM 25806 C CA . TYR A 1 41 ? 6.552 -7.796 11.005 1.00 2.11 41 TYR A CA 19
ATOM 25807 C C . TYR A 1 41 ? 5.035 -7.915 11.117 1.00 21.54 41 TYR A C 19
ATOM 25808 O O . TYR A 1 41 ? 4.424 -7.365 12.033 1.00 75.50 41 TYR A O 19
ATOM 25826 N N . TRP A 1 42 ? 4.435 -8.638 10.178 1.00 33.45 42 TRP A N 19
ATOM 25827 C CA . TRP A 1 42 ? 2.989 -8.832 10.171 1.00 35.51 42 TRP A CA 19
ATOM 25828 C C . TRP A 1 42 ? 2.637 -10.292 9.904 1.00 41.13 42 TRP A C 19
ATOM 25829 O O . TRP A 1 42 ? 3.378 -11.004 9.227 1.00 54.42 42 TRP A O 19
ATOM 25850 N N . MET A 1 43 ? 1.502 -10.729 10.439 1.00 52.43 43 MET A N 19
ATOM 25851 C CA . MET A 1 43 ? 1.052 -12.104 10.256 1.00 50.13 43 MET A CA 19
ATOM 25852 C C . MET A 1 43 ? -0.422 -12.146 9.862 1.00 25.24 43 MET A C 19
ATOM 25853 O O . MET A 1 43 ? -1.243 -11.409 10.410 1.00 25.52 43 MET A O 19
ATOM 25867 N N . CYS A 1 44 ? -0.750 -13.012 8.909 1.00 61.33 44 CYS A N 19
ATOM 25868 C CA . CYS A 1 44 ? -2.124 -13.149 8.441 1.00 33.32 44 CYS A CA 19
ATOM 25869 C C . CYS A 1 44 ? -3.080 -13.349 9.612 1.00 52.44 44 CYS A C 19
ATOM 25870 O O . CYS A 1 44 ? -3.141 -14.429 10.200 1.00 54.24 44 CYS A O 19
ATOM 25877 N N . ARG A 1 45 ? -3.826 -12.300 9.946 1.00 32.40 45 ARG A N 19
ATOM 25878 C CA . ARG A 1 45 ? -4.779 -12.359 11.048 1.00 64.30 45 ARG A CA 19
ATOM 25879 C C . ARG A 1 45 ? -5.515 -13.696 11.058 1.00 2.42 45 ARG A C 19
ATOM 25880 O O . ARG A 1 45 ? -5.942 -14.172 12.111 1.00 2.10 45 ARG A O 19
ATOM 25901 N N . ASP A 1 46 ? -5.659 -14.296 9.882 1.00 2.51 46 ASP A N 19
ATOM 25902 C CA . ASP A 1 46 ? -6.342 -15.578 9.756 1.00 21.22 46 ASP A CA 19
ATOM 25903 C C . ASP A 1 46 ? -5.368 -16.735 9.956 1.00 2.11 46 ASP A C 19
ATOM 25904 O O . ASP A 1 46 ? -5.334 -17.673 9.160 1.00 33.13 46 ASP A O 19
ATOM 25913 N N . GLN A 1 47 ? -4.578 -16.659 11.021 1.00 4.44 47 GLN A N 19
ATOM 25914 C CA . GLN A 1 47 ? -3.601 -17.699 11.324 1.00 74.53 47 GLN A CA 19
ATOM 25915 C C . GLN A 1 47 ? -4.254 -18.858 12.070 1.00 12.14 47 GLN A C 19
ATOM 25916 O O . GLN A 1 47 ? -3.956 -20.024 11.810 1.00 41.52 47 GLN A O 19
ATOM 25930 N N . ALA A 1 48 ? -5.146 -18.530 12.999 1.00 44.54 48 ALA A N 19
ATOM 25931 C CA . ALA A 1 48 ? -5.842 -19.543 13.782 1.00 50.23 48 ALA A CA 19
ATOM 25932 C C . ALA A 1 48 ? -7.178 -19.909 13.142 1.00 12.34 48 ALA A C 19
ATOM 25933 O O . ALA A 1 48 ? -7.832 -20.867 13.555 1.00 65.03 48 ALA A O 19
ATOM 25940 N N . ARG A 1 49 ? -7.576 -19.141 12.134 1.00 72.03 49 ARG A N 19
ATOM 25941 C CA . ARG A 1 49 ? -8.835 -19.383 11.439 1.00 33.23 49 ARG A CA 19
ATOM 25942 C C . ARG A 1 49 ? -8.604 -20.182 10.160 1.00 71.52 49 ARG A C 19
ATOM 25943 O O . ARG A 1 49 ? -9.202 -21.241 9.959 1.00 42.34 49 ARG A O 19
ATOM 25964 N N . LEU A 1 50 ? -7.733 -19.670 9.298 1.00 62.02 50 LEU A N 19
ATOM 25965 C CA . LEU A 1 50 ? -7.422 -20.335 8.037 1.00 61.44 50 LEU A CA 19
ATOM 25966 C C . LEU A 1 50 ? -6.036 -20.970 8.083 1.00 64.44 50 LEU A C 19
ATOM 25967 O O . LEU A 1 50 ? -5.385 -21.140 7.053 1.00 45.14 50 LEU A O 19
ATOM 25983 N N . GLY A 1 51 ? -5.592 -21.322 9.286 1.00 24.50 51 GLY A N 19
ATOM 25984 C CA . GLY A 1 51 ? -4.286 -21.936 9.443 1.00 32.11 51 GLY A CA 19
ATOM 25985 C C . GLY A 1 51 ? -3.269 -21.397 8.458 1.00 61.40 51 GLY A C 19
ATOM 25986 O O . GLY A 1 51 ? -2.663 -22.156 7.700 1.00 11.24 51 GLY A O 19
ATOM 25990 N N . CYS A 1 52 ? -3.081 -20.081 8.464 1.00 21.33 52 CYS A N 19
ATOM 25991 C CA . CYS A 1 52 ? -2.131 -19.439 7.563 1.00 34.43 52 CYS A CA 19
ATOM 25992 C C . CYS A 1 52 ? -1.150 -18.566 8.339 1.00 21.22 52 CYS A C 19
ATOM 25993 O O . CYS A 1 52 ? -1.546 -17.605 8.999 1.00 54.12 52 CYS A O 19
ATOM 26000 N N . ARG A 1 53 ? 0.133 -18.906 8.254 1.00 73.11 53 ARG A N 19
ATOM 26001 C CA . ARG A 1 53 ? 1.170 -18.154 8.948 1.00 23.24 53 ARG A CA 19
ATOM 26002 C C . ARG A 1 53 ? 1.765 -17.082 8.039 1.00 51.10 53 ARG A C 19
ATOM 26003 O O . ARG A 1 53 ? 2.693 -16.371 8.425 1.00 12.11 53 ARG A O 19
ATOM 26024 N N . SER A 1 54 ? 1.224 -16.972 6.830 1.00 0.21 54 SER A N 19
ATOM 26025 C CA . SER A 1 54 ? 1.703 -15.990 5.865 1.00 2.11 54 SER A CA 19
ATOM 26026 C C . SER A 1 54 ? 2.005 -14.659 6.548 1.00 42.05 54 SER A C 19
ATOM 26027 O O . SER A 1 54 ? 1.093 -13.912 6.905 1.00 42.24 54 SER A O 19
ATOM 26035 N N . ARG A 1 55 ? 3.290 -14.370 6.725 1.00 51.54 55 ARG A N 19
ATOM 26036 C CA . ARG A 1 55 ? 3.711 -13.129 7.366 1.00 35.41 55 ARG A CA 19
ATOM 26037 C C . ARG A 1 55 ? 4.202 -12.122 6.331 1.00 44.22 55 ARG A C 19
ATOM 26038 O O . ARG A 1 55 ? 4.202 -12.399 5.131 1.00 13.25 55 ARG A O 19
ATOM 26059 N N . ALA A 1 56 ? 4.618 -10.951 6.802 1.00 13.22 56 ALA A N 19
ATOM 26060 C CA . ALA A 1 56 ? 5.111 -9.903 5.918 1.00 24.33 56 ALA A CA 19
ATOM 26061 C C . ALA A 1 56 ? 5.907 -8.859 6.693 1.00 13.35 56 ALA A C 19
ATOM 26062 O O . ALA A 1 56 ? 5.872 -8.827 7.925 1.00 74.32 56 ALA A O 19
ATOM 26069 N N . ILE A 1 57 ? 6.624 -8.009 5.968 1.00 5.34 57 ILE A N 19
ATOM 26070 C CA . ILE A 1 57 ? 7.429 -6.964 6.590 1.00 70.21 57 ILE A CA 19
ATOM 26071 C C . ILE A 1 57 ? 7.179 -5.612 5.930 1.00 64.33 57 ILE A C 19
ATOM 26072 O O . ILE A 1 57 ? 7.339 -5.461 4.718 1.00 3.43 57 ILE A O 19
ATOM 26088 N N . THR A 1 58 ? 6.788 -4.629 6.735 1.00 13.53 58 THR A N 19
ATOM 26089 C CA . THR A 1 58 ? 6.516 -3.289 6.231 1.00 23.51 58 THR A CA 19
ATOM 26090 C C . THR A 1 58 ? 7.592 -2.305 6.677 1.00 75.31 58 THR A C 19
ATOM 26091 O O . THR A 1 58 ? 8.075 -2.372 7.806 1.00 52.51 58 THR A O 19
ATOM 26102 N N . GLN A 1 59 ? 7.961 -1.394 5.783 1.00 64.13 59 GLN A N 19
ATOM 26103 C CA . GLN A 1 59 ? 8.981 -0.397 6.086 1.00 1.51 59 GLN A CA 19
ATOM 26104 C C . GLN A 1 59 ? 8.692 0.914 5.362 1.00 41.13 59 GLN A C 19
ATOM 26105 O O . GLN A 1 59 ? 8.784 0.991 4.137 1.00 23.41 59 GLN A O 19
ATOM 26119 N N . GLY A 1 60 ? 8.343 1.943 6.126 1.00 51.41 60 GLY A N 19
ATOM 26120 C CA . GLY A 1 60 ? 8.045 3.237 5.540 1.00 25.33 60 GLY A CA 19
ATOM 26121 C C . GLY A 1 60 ? 6.624 3.326 5.023 1.00 63.24 60 GLY A C 19
ATOM 26122 O O . GLY A 1 60 ? 5.683 3.497 5.798 1.00 34.11 60 GLY A O 19
ATOM 26126 N N . HIS A 1 61 ? 6.466 3.213 3.708 1.00 72.12 61 HIS A N 19
ATOM 26127 C CA . HIS A 1 61 ? 5.147 3.283 3.087 1.00 11.22 61 HIS A CA 19
ATOM 26128 C C . HIS A 1 61 ? 4.921 2.096 2.156 1.00 14.33 61 HIS A C 19
ATOM 26129 O O . HIS A 1 61 ? 3.954 2.067 1.396 1.00 72.21 61 HIS A O 19
ATOM 26143 N N . ARG A 1 62 ? 5.820 1.119 2.222 1.00 51.32 62 ARG A N 19
ATOM 26144 C CA . ARG A 1 62 ? 5.719 -0.070 1.384 1.00 40.32 62 ARG A CA 19
ATOM 26145 C C . ARG A 1 62 ? 5.441 -1.309 2.229 1.00 12.14 62 ARG A C 19
ATOM 26146 O O . ARG A 1 62 ? 5.241 -1.214 3.440 1.00 11.41 62 ARG A O 19
ATOM 26167 N N . ILE A 1 63 ? 5.431 -2.470 1.583 1.00 34.24 63 ILE A N 19
ATOM 26168 C CA . ILE A 1 63 ? 5.178 -3.728 2.275 1.00 4.04 63 ILE A CA 19
ATOM 26169 C C . ILE A 1 63 ? 5.900 -4.885 1.593 1.00 23.35 63 ILE A C 19
ATOM 26170 O O . ILE A 1 63 ? 6.159 -4.846 0.390 1.00 11.15 63 ILE A O 19
ATOM 26186 N N . MET A 1 64 ? 6.222 -5.914 2.370 1.00 61.52 64 MET A N 19
ATOM 26187 C CA . MET A 1 64 ? 6.911 -7.085 1.839 1.00 1.14 64 MET A CA 19
ATOM 26188 C C . MET A 1 64 ? 6.266 -8.372 2.346 1.00 21.11 64 MET A C 19
ATOM 26189 O O . MET A 1 64 ? 5.733 -8.416 3.455 1.00 62.33 64 MET A O 19
ATOM 26203 N N . VAL A 1 65 ? 6.318 -9.417 1.527 1.00 2.01 65 VAL A N 19
ATOM 26204 C CA . VAL A 1 65 ? 5.739 -10.705 1.892 1.00 2.05 65 VAL A CA 19
ATOM 26205 C C . VAL A 1 65 ? 6.812 -11.786 1.973 1.00 53.30 65 VAL A C 19
ATOM 26206 O O . VAL A 1 65 ? 7.706 -11.851 1.130 1.00 41.01 65 VAL A O 19
ATOM 26219 N N . MET A 1 66 ? 6.715 -12.632 2.994 1.00 65.34 66 MET A N 19
ATOM 26220 C CA . MET A 1 66 ? 7.676 -13.713 3.183 1.00 62.01 66 MET A CA 19
ATOM 26221 C C . MET A 1 66 ? 7.046 -15.064 2.862 1.00 41.41 66 MET A C 19
ATOM 26222 O O . MET A 1 66 ? 7.563 -15.822 2.042 1.00 65.45 66 MET A O 19
ATOM 26236 N N . ARG A 1 67 ? 5.926 -15.359 3.515 1.00 31.32 67 ARG A N 19
ATOM 26237 C CA . ARG A 1 67 ? 5.226 -16.620 3.300 1.00 2.03 67 ARG A CA 19
ATOM 26238 C C . ARG A 1 67 ? 4.001 -16.418 2.415 1.00 63.23 67 ARG A C 19
ATOM 26239 O O . ARG A 1 67 ? 3.505 -15.301 2.271 1.00 43.31 67 ARG A O 19
ATOM 26260 N N . SER A 1 68 ? 3.518 -17.505 1.823 1.00 14.23 68 SER A N 19
ATOM 26261 C CA . SER A 1 68 ? 2.353 -17.447 0.948 1.00 42.32 68 SER A CA 19
ATOM 26262 C C . SER A 1 68 ? 1.081 -17.796 1.714 1.00 72.33 68 SER A C 19
ATOM 26263 O O . SER A 1 68 ? 1.136 -18.304 2.835 1.00 43.13 68 SER A O 19
ATOM 26271 N N . HIS A 1 69 ? -0.066 -17.521 1.101 1.00 42.33 69 HIS A N 19
ATOM 26272 C CA . HIS A 1 69 ? -1.354 -17.805 1.723 1.00 74.45 69 HIS A CA 19
ATOM 26273 C C . HIS A 1 69 ? -1.993 -19.045 1.105 1.00 0.22 69 HIS A C 19
ATOM 26274 O O . HIS A 1 69 ? -2.093 -19.161 -0.117 1.00 2.04 69 HIS A O 19
ATOM 26288 N N . CYS A 1 70 ? -2.424 -19.968 1.957 1.00 33.31 70 CYS A N 19
ATOM 26289 C CA . CYS A 1 70 ? -3.053 -21.202 1.495 1.00 44.00 70 CYS A CA 19
ATOM 26290 C C . CYS A 1 70 ? -4.559 -21.020 1.343 1.00 55.21 70 CYS A C 19
ATOM 26291 O O . CYS A 1 70 ? -5.302 -21.992 1.199 1.00 5.11 70 CYS A O 19
ATOM 26299 N N . HIS A 1 71 ? -5.006 -19.768 1.377 1.00 13.44 71 HIS A N 19
ATOM 26300 C CA . HIS A 1 71 ? -6.425 -19.459 1.244 1.00 70.13 71 HIS A CA 19
ATOM 26301 C C . HIS A 1 71 ? -6.642 -18.322 0.250 1.00 4.54 71 HIS A C 19
ATOM 26302 O O . HIS A 1 71 ? -5.686 -17.704 -0.218 1.00 72.12 71 HIS A O 19
ATOM 26316 N N . GLN A 1 72 ? -7.904 -18.051 -0.066 1.00 74.22 72 GLN A N 19
ATOM 26317 C CA . GLN A 1 72 ? -8.245 -16.990 -1.005 1.00 63.23 72 GLN A CA 19
ATOM 26318 C C . GLN A 1 72 ? -8.790 -15.768 -0.272 1.00 65.22 72 GLN A C 19
ATOM 26319 O O . GLN A 1 72 ? -9.379 -15.871 0.804 1.00 61.22 72 GLN A O 19
ATOM 26333 N N . PRO A 1 73 ? -8.588 -14.582 -0.866 1.00 12.34 73 PRO A N 19
ATOM 26334 C CA . PRO A 1 73 ? -9.050 -13.318 -0.286 1.00 52.22 73 PRO A CA 19
ATOM 26335 C C . PRO A 1 73 ? -10.570 -13.187 -0.319 1.00 45.21 73 PRO A C 19
ATOM 26336 O O . PRO A 1 73 ? -11.231 -13.748 -1.192 1.00 73.24 73 PRO A O 19
ATOM 26347 N N . ASP A 1 74 ? -11.115 -12.442 0.636 1.00 51.22 74 ASP A N 19
ATOM 26348 C CA . ASP A 1 74 ? -12.557 -12.236 0.715 1.00 23.51 74 ASP A CA 19
ATOM 26349 C C . ASP A 1 74 ? -12.914 -10.782 0.424 1.00 54.11 74 ASP A C 19
ATOM 26350 O O . ASP A 1 74 ? -13.121 -9.986 1.341 1.00 11.34 74 ASP A O 19
ATOM 26359 N N . LEU A 1 75 ? -12.985 -10.441 -0.858 1.00 21.51 75 LEU A N 19
ATOM 26360 C CA . LEU A 1 75 ? -13.316 -9.082 -1.272 1.00 3.32 75 LEU A CA 19
ATOM 26361 C C . LEU A 1 75 ? -14.589 -8.599 -0.583 1.00 44.21 75 LEU A C 19
ATOM 26362 O O . LEU A 1 75 ? -14.863 -7.399 -0.534 1.00 34.42 75 LEU A O 19
ATOM 26378 N N . ALA A 1 76 ? -15.362 -9.540 -0.051 1.00 21.12 76 ALA A N 19
ATOM 26379 C CA . ALA A 1 76 ? -16.603 -9.210 0.639 1.00 21.42 76 ALA A CA 19
ATOM 26380 C C . ALA A 1 76 ? -16.359 -8.973 2.125 1.00 31.52 76 ALA A C 19
ATOM 26381 O O . ALA A 1 76 ? -16.712 -7.925 2.663 1.00 21.54 76 ALA A O 19
ATOM 26388 N N . GLY A 1 77 ? -15.754 -9.957 2.784 1.00 1.24 77 GLY A N 19
ATOM 26389 C CA . GLY A 1 77 ? -15.473 -9.836 4.203 1.00 52.30 77 GLY A CA 19
ATOM 26390 C C . GLY A 1 77 ? -14.592 -8.644 4.521 1.00 31.35 77 GLY A C 19
ATOM 26391 O O . GLY A 1 77 ? -14.774 -7.982 5.543 1.00 14.32 77 GLY A O 19
ATOM 26395 N N . LEU A 1 78 ? -13.631 -8.373 3.646 1.00 44.34 78 LEU A N 19
ATOM 26396 C CA . LEU A 1 78 ? -12.715 -7.253 3.838 1.00 35.13 78 LEU A CA 19
ATOM 26397 C C . LEU A 1 78 ? -13.442 -5.921 3.682 1.00 65.21 78 LEU A C 19
ATOM 26398 O O . LEU A 1 78 ? -13.344 -5.046 4.541 1.00 61.43 78 LEU A O 19
ATOM 26414 N N . GLU A 1 79 ? -14.171 -5.777 2.579 1.00 71.24 79 GLU A N 19
ATOM 26415 C CA . GLU A 1 79 ? -14.916 -4.552 2.311 1.00 23.55 79 GLU A CA 19
ATOM 26416 C C . GLU A 1 79 ? -15.821 -4.198 3.487 1.00 24.02 79 GLU A C 19
ATOM 26417 O O . GLU A 1 79 ? -16.083 -3.024 3.749 1.00 51.53 79 GLU A O 19
ATOM 26429 N N . ALA A 1 80 ? -16.294 -5.220 4.192 1.00 32.31 80 ALA A N 19
ATOM 26430 C CA . ALA A 1 80 ? -17.168 -5.017 5.340 1.00 41.32 80 ALA A CA 19
ATOM 26431 C C . ALA A 1 80 ? -16.411 -4.378 6.500 1.00 23.33 80 ALA A C 19
ATOM 26432 O O . ALA A 1 80 ? -16.994 -3.666 7.318 1.00 33.11 80 ALA A O 19
ATOM 26439 N N . LEU A 1 81 ? -15.110 -4.636 6.565 1.00 72.30 81 LEU A N 19
ATOM 26440 C CA . LEU A 1 81 ? -14.272 -4.086 7.626 1.00 72.13 81 LEU A CA 19
ATOM 26441 C C . LEU A 1 81 ? -13.910 -2.633 7.335 1.00 32.41 81 LEU A C 19
ATOM 26442 O O . LEU A 1 81 ? -13.875 -1.799 8.239 1.00 14.41 81 LEU A O 19
ATOM 26458 N N . ARG A 1 82 ? -13.642 -2.338 6.067 1.00 34.44 82 ARG A N 19
ATOM 26459 C CA . ARG A 1 82 ? -13.283 -0.986 5.657 1.00 11.40 82 ARG A CA 19
ATOM 26460 C C . ARG A 1 82 ? -14.501 -0.067 5.690 1.00 63.40 82 ARG A C 19
ATOM 26461 O O . ARG A 1 82 ? -14.416 1.074 6.143 1.00 4.50 82 ARG A O 19
ATOM 26482 N N . GLN A 1 83 ? -15.630 -0.573 5.205 1.00 51.41 83 GLN A N 19
ATOM 26483 C CA . GLN A 1 83 ? -16.865 0.204 5.178 1.00 31.55 83 GLN A CA 19
ATOM 26484 C C . GLN A 1 83 ? -17.278 0.618 6.586 1.00 23.20 83 GLN A C 19
ATOM 26485 O O . GLN A 1 83 ? -17.628 1.774 6.825 1.00 3.24 83 GLN A O 19
ATOM 26499 N N . ARG A 1 84 ? -17.236 -0.332 7.514 1.00 34.25 84 ARG A N 19
ATOM 26500 C CA . ARG A 1 84 ? -17.608 -0.066 8.898 1.00 11.01 84 ARG A CA 19
ATOM 26501 C C . ARG A 1 84 ? -16.598 0.866 9.563 1.00 35.40 84 ARG A C 19
ATOM 26502 O O . ARG A 1 84 ? -16.953 1.663 10.430 1.00 15.43 84 ARG A O 19
ATOM 26523 N N . GLU A 1 85 ? -15.339 0.758 9.150 1.00 73.14 85 GLU A N 19
ATOM 26524 C CA . GLU A 1 85 ? -14.279 1.589 9.706 1.00 5.33 85 GLU A CA 19
ATOM 26525 C C . GLU A 1 85 ? -14.803 2.981 10.051 1.00 31.41 85 GLU A C 19
ATOM 26526 O O . GLU A 1 85 ? -14.573 3.487 11.148 1.00 2.44 85 GLU A O 19
ATOM 26538 N N . ARG A 1 86 ? -15.508 3.591 9.105 1.00 64.01 86 ARG A N 19
ATOM 26539 C CA . ARG A 1 86 ? -16.064 4.925 9.307 1.00 34.30 86 ARG A CA 19
ATOM 26540 C C . ARG A 1 86 ? -17.437 4.846 9.966 1.00 42.44 86 ARG A C 19
ATOM 26541 O O . ARG A 1 86 ? -18.141 3.843 9.842 1.00 14.33 86 ARG A O 19
ATOM 26562 N N . LEU A 1 87 ? -17.813 5.912 10.665 1.00 41.12 87 LEU A N 19
ATOM 26563 C CA . LEU A 1 87 ? -19.103 5.964 11.345 1.00 43.32 87 LEU A CA 19
ATOM 26564 C C . LEU A 1 87 ? -20.231 6.234 10.353 1.00 33.14 87 LEU A C 19
ATOM 26565 O O . LEU A 1 87 ? -21.175 6.944 10.694 1.00 65.24 87 LEU A O 19
ATOM 26582 N N . GLY A 1 1 ? 0.857 13.589 1.105 1.00 21.33 1 GLY A N 20
ATOM 26583 C CA . GLY A 1 1 ? 0.912 12.255 0.538 1.00 55.42 1 GLY A CA 20
ATOM 26584 C C . GLY A 1 1 ? 2.051 12.089 -0.448 1.00 3.04 1 GLY A C 20
ATOM 26585 O O . GLY A 1 1 ? 1.863 12.235 -1.655 1.00 55.34 1 GLY A O 20
ATOM 26589 N N . SER A 1 2 ? 3.237 11.785 0.068 1.00 62.43 2 SER A N 20
ATOM 26590 C CA . SER A 1 2 ? 4.414 11.605 -0.775 1.00 22.03 2 SER A CA 20
ATOM 26591 C C . SER A 1 2 ? 4.118 10.642 -1.920 1.00 44.12 2 SER A C 20
ATOM 26592 O O . SER A 1 2 ? 4.211 9.425 -1.763 1.00 64.10 2 SER A O 20
ATOM 26600 N N . SER A 1 3 ? 3.763 11.197 -3.075 1.00 1.42 3 SER A N 20
ATOM 26601 C CA . SER A 1 3 ? 3.450 10.389 -4.247 1.00 41.20 3 SER A CA 20
ATOM 26602 C C . SER A 1 3 ? 4.372 10.741 -5.412 1.00 20.14 3 SER A C 20
ATOM 26603 O O . SER A 1 3 ? 4.993 11.803 -5.427 1.00 32.41 3 SER A O 20
ATOM 26611 N N . GLY A 1 4 ? 4.454 9.840 -6.386 1.00 2.21 4 GLY A N 20
ATOM 26612 C CA . GLY A 1 4 ? 5.301 10.073 -7.541 1.00 10.00 4 GLY A CA 20
ATOM 26613 C C . GLY A 1 4 ? 5.303 8.902 -8.504 1.00 3.11 4 GLY A C 20
ATOM 26614 O O . GLY A 1 4 ? 4.671 7.877 -8.248 1.00 23.23 4 GLY A O 20
ATOM 26618 N N . SER A 1 5 ? 6.016 9.054 -9.616 1.00 53.04 5 SER A N 20
ATOM 26619 C CA . SER A 1 5 ? 6.093 8.002 -10.623 1.00 52.31 5 SER A CA 20
ATOM 26620 C C . SER A 1 5 ? 7.370 7.185 -10.459 1.00 24.00 5 SER A C 20
ATOM 26621 O O . SER A 1 5 ? 7.383 5.977 -10.694 1.00 33.55 5 SER A O 20
ATOM 26629 N N . SER A 1 6 ? 8.445 7.855 -10.055 1.00 73.10 6 SER A N 20
ATOM 26630 C CA . SER A 1 6 ? 9.731 7.192 -9.862 1.00 15.44 6 SER A CA 20
ATOM 26631 C C . SER A 1 6 ? 10.088 7.120 -8.381 1.00 2.51 6 SER A C 20
ATOM 26632 O O . SER A 1 6 ? 10.609 8.078 -7.809 1.00 22.13 6 SER A O 20
ATOM 26640 N N . GLY A 1 7 ? 9.804 5.977 -7.764 1.00 2.22 7 GLY A N 20
ATOM 26641 C CA . GLY A 1 7 ? 10.101 5.801 -6.355 1.00 33.41 7 GLY A CA 20
ATOM 26642 C C . GLY A 1 7 ? 9.590 4.480 -5.815 1.00 73.23 7 GLY A C 20
ATOM 26643 O O . GLY A 1 7 ? 9.955 3.414 -6.313 1.00 42.43 7 GLY A O 20
ATOM 26647 N N . LEU A 1 8 ? 8.743 4.548 -4.794 1.00 72.43 8 LEU A N 20
ATOM 26648 C CA . LEU A 1 8 ? 8.181 3.348 -4.185 1.00 71.21 8 LEU A CA 20
ATOM 26649 C C . LEU A 1 8 ? 6.657 3.403 -4.176 1.00 53.43 8 LEU A C 20
ATOM 26650 O O . LEU A 1 8 ? 6.061 4.413 -4.550 1.00 3.45 8 LEU A O 20
ATOM 26666 N N . ARG A 1 9 ? 6.032 2.312 -3.748 1.00 32.35 9 ARG A N 20
ATOM 26667 C CA . ARG A 1 9 ? 4.577 2.238 -3.689 1.00 75.00 9 ARG A CA 20
ATOM 26668 C C . ARG A 1 9 ? 4.085 2.327 -2.247 1.00 62.44 9 ARG A C 20
ATOM 26669 O O . ARG A 1 9 ? 4.705 1.804 -1.320 1.00 62.15 9 ARG A O 20
ATOM 26690 N N . PRO A 1 10 ? 2.944 3.005 -2.052 1.00 71.40 10 PRO A N 20
ATOM 26691 C CA . PRO A 1 10 ? 2.344 3.177 -0.726 1.00 43.41 10 PRO A CA 20
ATOM 26692 C C . PRO A 1 10 ? 1.780 1.875 -0.170 1.00 54.22 10 PRO A C 20
ATOM 26693 O O . PRO A 1 10 ? 2.010 0.800 -0.725 1.00 22.33 10 PRO A O 20
ATOM 26704 N N . LEU A 1 11 ? 1.040 1.977 0.929 1.00 74.31 11 LEU A N 20
ATOM 26705 C CA . LEU A 1 11 ? 0.442 0.805 1.560 1.00 42.42 11 LEU A CA 20
ATOM 26706 C C . LEU A 1 11 ? -0.844 1.178 2.291 1.00 53.50 11 LEU A C 20
ATOM 26707 O O . LEU A 1 11 ? -0.975 2.285 2.811 1.00 41.34 11 LEU A O 20
ATOM 26723 N N . GLU A 1 12 ? -1.790 0.245 2.326 1.00 15.11 12 GLU A N 20
ATOM 26724 C CA . GLU A 1 12 ? -3.065 0.475 2.994 1.00 33.14 12 GLU A CA 20
ATOM 26725 C C . GLU A 1 12 ? -3.112 -0.240 4.342 1.00 63.44 12 GLU A C 20
ATOM 26726 O O . GLU A 1 12 ? -2.535 -1.317 4.505 1.00 2.44 12 GLU A O 20
ATOM 26738 N N . PHE A 1 13 ? -3.801 0.365 5.303 1.00 23.55 13 PHE A N 20
ATOM 26739 C CA . PHE A 1 13 ? -3.920 -0.213 6.637 1.00 14.22 13 PHE A CA 20
ATOM 26740 C C . PHE A 1 13 ? -5.336 -0.037 7.181 1.00 63.33 13 PHE A C 20
ATOM 26741 O O . PHE A 1 13 ? -6.166 0.641 6.574 1.00 31.12 13 PHE A O 20
ATOM 26758 N N . LEU A 1 14 ? -5.603 -0.652 8.328 1.00 42.12 14 LEU A N 20
ATOM 26759 C CA . LEU A 1 14 ? -6.917 -0.565 8.954 1.00 14.32 14 LEU A CA 20
ATOM 26760 C C . LEU A 1 14 ? -6.792 -0.473 10.471 1.00 24.32 14 LEU A C 20
ATOM 26761 O O . LEU A 1 14 ? -5.781 -0.877 11.047 1.00 73.04 14 LEU A O 20
ATOM 26777 N N . ARG A 1 15 ? -7.826 0.059 11.115 1.00 54.24 15 ARG A N 20
ATOM 26778 C CA . ARG A 1 15 ? -7.832 0.203 12.565 1.00 54.22 15 ARG A CA 20
ATOM 26779 C C . ARG A 1 15 ? -9.065 -0.462 13.172 1.00 11.44 15 ARG A C 20
ATOM 26780 O O . ARG A 1 15 ? -10.199 -0.088 12.867 1.00 72.42 15 ARG A O 20
ATOM 26801 N N . THR A 1 16 ? -8.836 -1.448 14.033 1.00 70.00 16 THR A N 20
ATOM 26802 C CA . THR A 1 16 ? -9.927 -2.165 14.681 1.00 21.35 16 THR A CA 20
ATOM 26803 C C . THR A 1 16 ? -9.814 -2.082 16.199 1.00 61.30 16 THR A C 20
ATOM 26804 O O . THR A 1 16 ? -8.742 -2.303 16.764 1.00 1.23 16 THR A O 20
ATOM 26815 N N . SER A 1 17 ? -10.926 -1.765 16.855 1.00 23.13 17 SER A N 20
ATOM 26816 C CA . SER A 1 17 ? -10.950 -1.651 18.309 1.00 44.33 17 SER A CA 20
ATOM 26817 C C . SER A 1 17 ? -10.669 -2.999 18.964 1.00 35.33 17 SER A C 20
ATOM 26818 O O . SER A 1 17 ? -10.204 -3.065 20.103 1.00 1.41 17 SER A O 20
ATOM 26826 N N . LEU A 1 18 ? -10.955 -4.074 18.238 1.00 63.34 18 LEU A N 20
ATOM 26827 C CA . LEU A 1 18 ? -10.734 -5.423 18.747 1.00 63.22 18 LEU A CA 20
ATOM 26828 C C . LEU A 1 18 ? -9.661 -6.143 17.935 1.00 51.23 18 LEU A C 20
ATOM 26829 O O . LEU A 1 18 ? -9.968 -6.939 17.048 1.00 33.04 18 LEU A O 20
ATOM 26845 N N . GLY A 1 19 ? -8.400 -5.858 18.246 1.00 64.40 19 GLY A N 20
ATOM 26846 C CA . GLY A 1 19 ? -7.300 -6.488 17.538 1.00 15.40 19 GLY A CA 20
ATOM 26847 C C . GLY A 1 19 ? -6.074 -5.600 17.464 1.00 30.42 19 GLY A C 20
ATOM 26848 O O . GLY A 1 19 ? -4.953 -6.089 17.331 1.00 70.42 19 GLY A O 20
ATOM 26852 N N . GLY A 1 20 ? -6.286 -4.290 17.551 1.00 31.30 20 GLY A N 20
ATOM 26853 C CA . GLY A 1 20 ? -5.180 -3.354 17.490 1.00 25.11 20 GLY A CA 20
ATOM 26854 C C . GLY A 1 20 ? -5.094 -2.644 16.153 1.00 65.41 20 GLY A C 20
ATOM 26855 O O . GLY A 1 20 ? -5.786 -1.652 15.925 1.00 1.21 20 GLY A O 20
ATOM 26859 N N . ARG A 1 21 ? -4.242 -3.152 15.268 1.00 24.13 21 ARG A N 20
ATOM 26860 C CA . ARG A 1 21 ? -4.066 -2.558 13.949 1.00 1.33 21 ARG A CA 20
ATOM 26861 C C . ARG A 1 21 ? -4.054 -3.632 12.866 1.00 24.25 21 ARG A C 20
ATOM 26862 O O . ARG A 1 21 ? -3.443 -4.689 13.032 1.00 44.41 21 ARG A O 20
ATOM 26883 N N . PHE A 1 22 ? -4.732 -3.357 11.757 1.00 2.52 22 PHE A N 20
ATOM 26884 C CA . PHE A 1 22 ? -4.800 -4.299 10.647 1.00 33.44 22 PHE A CA 20
ATOM 26885 C C . PHE A 1 22 ? -4.059 -3.759 9.428 1.00 71.31 22 PHE A C 20
ATOM 26886 O O . PHE A 1 22 ? -3.824 -2.556 9.313 1.00 40.53 22 PHE A O 20
ATOM 26903 N N . LEU A 1 23 ? -3.691 -4.658 8.521 1.00 21.01 23 LEU A N 20
ATOM 26904 C CA . LEU A 1 23 ? -2.976 -4.273 7.310 1.00 64.02 23 LEU A CA 20
ATOM 26905 C C . LEU A 1 23 ? -3.609 -4.910 6.077 1.00 70.21 23 LEU A C 20
ATOM 26906 O O . LEU A 1 23 ? -3.860 -6.114 6.048 1.00 35.43 23 LEU A O 20
ATOM 26922 N N . VAL A 1 24 ? -3.863 -4.094 5.059 1.00 1.23 24 VAL A N 20
ATOM 26923 C CA . VAL A 1 24 ? -4.464 -4.577 3.822 1.00 32.33 24 VAL A CA 20
ATOM 26924 C C . VAL A 1 24 ? -3.401 -4.851 2.765 1.00 3.34 24 VAL A C 20
ATOM 26925 O O . VAL A 1 24 ? -2.767 -3.928 2.253 1.00 43.54 24 VAL A O 20
ATOM 26938 N N . HIS A 1 25 ? -3.209 -6.125 2.441 1.00 75.30 25 HIS A N 20
ATOM 26939 C CA . HIS A 1 25 ? -2.222 -6.522 1.443 1.00 51.52 25 HIS A CA 20
ATOM 26940 C C . HIS A 1 25 ? -2.678 -7.772 0.695 1.00 11.15 25 HIS A C 20
ATOM 26941 O O . HIS A 1 25 ? -3.058 -8.768 1.308 1.00 21.10 25 HIS A O 20
ATOM 26955 N N . GLU A 1 26 ? -2.637 -7.709 -0.632 1.00 64.12 26 GLU A N 20
ATOM 26956 C CA . GLU A 1 26 ? -3.046 -8.835 -1.462 1.00 73.14 26 GLU A CA 20
ATOM 26957 C C . GLU A 1 26 ? -4.504 -9.204 -1.199 1.00 0.31 26 GLU A C 20
ATOM 26958 O O . GLU A 1 26 ? -4.862 -10.381 -1.174 1.00 14.44 26 GLU A O 20
ATOM 26970 N N . SER A 1 27 ? -5.339 -8.188 -1.002 1.00 2.12 27 SER A N 20
ATOM 26971 C CA . SER A 1 27 ? -6.756 -8.404 -0.735 1.00 73.31 27 SER A CA 20
ATOM 26972 C C . SER A 1 27 ? -6.951 -9.205 0.548 1.00 53.10 27 SER A C 20
ATOM 26973 O O . SER A 1 27 ? -8.017 -9.777 0.781 1.00 42.15 27 SER A O 20
ATOM 26981 N N . PHE A 1 28 ? -5.915 -9.242 1.379 1.00 24.05 28 PHE A N 20
ATOM 26982 C CA . PHE A 1 28 ? -5.971 -9.974 2.640 1.00 4.41 28 PHE A CA 20
ATOM 26983 C C . PHE A 1 28 ? -5.823 -9.025 3.826 1.00 44.24 28 PHE A C 20
ATOM 26984 O O . PHE A 1 28 ? -5.672 -7.814 3.653 1.00 60.34 28 PHE A O 20
ATOM 27001 N N . LEU A 1 29 ? -5.869 -9.582 5.031 1.00 74.14 29 LEU A N 20
ATOM 27002 C CA . LEU A 1 29 ? -5.742 -8.787 6.247 1.00 65.41 29 LEU A CA 20
ATOM 27003 C C . LEU A 1 29 ? -4.705 -9.393 7.187 1.00 32.51 29 LEU A C 20
ATOM 27004 O O . LEU A 1 29 ? -4.683 -10.605 7.405 1.00 31.20 29 LEU A O 20
ATOM 27020 N N . TYR A 1 30 ? -3.849 -8.544 7.744 1.00 35.12 30 TYR A N 20
ATOM 27021 C CA . TYR A 1 30 ? -2.810 -8.996 8.662 1.00 54.53 30 TYR A CA 20
ATOM 27022 C C . TYR A 1 30 ? -2.840 -8.191 9.957 1.00 41.03 30 TYR A C 20
ATOM 27023 O O . TYR A 1 30 ? -3.432 -7.113 10.018 1.00 1.42 30 TYR A O 20
ATOM 27041 N N . ARG A 1 31 ? -2.195 -8.721 10.991 1.00 70.31 31 ARG A N 20
ATOM 27042 C CA . ARG A 1 31 ? -2.147 -8.054 12.286 1.00 30.23 31 ARG A CA 20
ATOM 27043 C C . ARG A 1 31 ? -0.711 -7.697 12.659 1.00 24.24 31 ARG A C 20
ATOM 27044 O O . ARG A 1 31 ? 0.174 -8.552 12.659 1.00 14.12 31 ARG A O 20
ATOM 27065 N N . LYS A 1 32 ? -0.487 -6.426 12.978 1.00 62.30 32 LYS A N 20
ATOM 27066 C CA . LYS A 1 32 ? 0.840 -5.954 13.355 1.00 13.44 32 LYS A CA 20
ATOM 27067 C C . LYS A 1 32 ? 1.404 -6.780 14.507 1.00 5.23 32 LYS A C 20
ATOM 27068 O O . LYS A 1 32 ? 0.919 -6.700 15.635 1.00 2.21 32 LYS A O 20
ATOM 27087 N N . GLU A 1 33 ? 2.432 -7.570 14.214 1.00 5.44 33 GLU A N 20
ATOM 27088 C CA . GLU A 1 33 ? 3.062 -8.408 15.228 1.00 61.14 33 GLU A CA 20
ATOM 27089 C C . GLU A 1 33 ? 4.052 -7.602 16.063 1.00 42.10 33 GLU A C 20
ATOM 27090 O O . GLU A 1 33 ? 3.922 -7.510 17.284 1.00 44.21 33 GLU A O 20
ATOM 27102 N N . LYS A 1 34 ? 5.043 -7.019 15.396 1.00 22.22 34 LYS A N 20
ATOM 27103 C CA . LYS A 1 34 ? 6.056 -6.219 16.075 1.00 33.41 34 LYS A CA 20
ATOM 27104 C C . LYS A 1 34 ? 6.564 -5.102 15.169 1.00 74.24 34 LYS A C 20
ATOM 27105 O O . LYS A 1 34 ? 6.092 -4.940 14.044 1.00 43.12 34 LYS A O 20
ATOM 27124 N N . ALA A 1 35 ? 7.529 -4.337 15.666 1.00 24.45 35 ALA A N 20
ATOM 27125 C CA . ALA A 1 35 ? 8.104 -3.238 14.900 1.00 21.24 35 ALA A CA 20
ATOM 27126 C C . ALA A 1 35 ? 9.610 -3.145 15.118 1.00 64.13 35 ALA A C 20
ATOM 27127 O O . ALA A 1 35 ? 10.068 -2.765 16.195 1.00 23.51 35 ALA A O 20
ATOM 27134 N N . ALA A 1 36 ? 10.375 -3.494 14.089 1.00 62.33 36 ALA A N 20
ATOM 27135 C CA . ALA A 1 36 ? 11.830 -3.449 14.168 1.00 54.32 36 ALA A CA 20
ATOM 27136 C C . ALA A 1 36 ? 12.362 -2.094 13.716 1.00 70.11 36 ALA A C 20
ATOM 27137 O O . ALA A 1 36 ? 12.641 -1.888 12.535 1.00 71.33 36 ALA A O 20
ATOM 27144 N N . GLY A 1 37 ? 12.500 -1.171 14.663 1.00 30.33 37 GLY A N 20
ATOM 27145 C CA . GLY A 1 37 ? 12.998 0.153 14.341 1.00 2.04 37 GLY A CA 20
ATOM 27146 C C . GLY A 1 37 ? 12.143 0.859 13.307 1.00 74.43 37 GLY A C 20
ATOM 27147 O O . GLY A 1 37 ? 11.164 1.520 13.649 1.00 12.42 37 GLY A O 20
ATOM 27151 N N . GLU A 1 38 ? 12.515 0.719 12.038 1.00 74.11 38 GLU A N 20
ATOM 27152 C CA . GLU A 1 38 ? 11.776 1.351 10.952 1.00 72.30 38 GLU A CA 20
ATOM 27153 C C . GLU A 1 38 ? 10.979 0.316 10.162 1.00 44.13 38 GLU A C 20
ATOM 27154 O O . GLU A 1 38 ? 10.436 0.613 9.098 1.00 31.13 38 GLU A O 20
ATOM 27166 N N . LYS A 1 39 ? 10.915 -0.902 10.689 1.00 23.44 39 LYS A N 20
ATOM 27167 C CA . LYS A 1 39 ? 10.187 -1.982 10.037 1.00 41.34 39 LYS A CA 20
ATOM 27168 C C . LYS A 1 39 ? 9.019 -2.450 10.898 1.00 31.35 39 LYS A C 20
ATOM 27169 O O . LYS A 1 39 ? 9.028 -2.283 12.119 1.00 63.34 39 LYS A O 20
ATOM 27188 N N . VAL A 1 40 ? 8.014 -3.038 10.258 1.00 32.00 40 VAL A N 20
ATOM 27189 C CA . VAL A 1 40 ? 6.840 -3.533 10.967 1.00 54.51 40 VAL A CA 20
ATOM 27190 C C . VAL A 1 40 ? 6.458 -4.929 10.490 1.00 34.51 40 VAL A C 20
ATOM 27191 O O . VAL A 1 40 ? 6.208 -5.146 9.304 1.00 4.31 40 VAL A O 20
ATOM 27204 N N . TYR A 1 41 ? 6.413 -5.875 11.422 1.00 22.55 41 TYR A N 20
ATOM 27205 C CA . TYR A 1 41 ? 6.064 -7.253 11.097 1.00 4.14 41 TYR A CA 20
ATOM 27206 C C . TYR A 1 41 ? 4.552 -7.455 11.140 1.00 12.15 41 TYR A C 20
ATOM 27207 O O . TYR A 1 41 ? 3.865 -6.901 11.998 1.00 50.11 41 TYR A O 20
ATOM 27225 N N . TRP A 1 42 ? 4.043 -8.253 10.209 1.00 73.15 42 TRP A N 20
ATOM 27226 C CA . TRP A 1 42 ? 2.613 -8.530 10.139 1.00 75.30 42 TRP A CA 20
ATOM 27227 C C . TRP A 1 42 ? 2.356 -10.017 9.917 1.00 23.00 42 TRP A C 20
ATOM 27228 O O . TRP A 1 42 ? 3.256 -10.759 9.522 1.00 21.12 42 TRP A O 20
ATOM 27249 N N . MET A 1 43 ? 1.126 -10.446 10.173 1.00 14.42 43 MET A N 20
ATOM 27250 C CA . MET A 1 43 ? 0.752 -11.845 9.999 1.00 31.04 43 MET A CA 20
ATOM 27251 C C . MET A 1 43 ? -0.724 -11.973 9.634 1.00 45.45 43 MET A C 20
ATOM 27252 O O . MET A 1 43 ? -1.569 -11.253 10.164 1.00 13.41 43 MET A O 20
ATOM 27266 N N . CYS A 1 44 ? -1.025 -12.892 8.722 1.00 60.00 44 CYS A N 20
ATOM 27267 C CA . CYS A 1 44 ? -2.397 -13.114 8.284 1.00 14.41 44 CYS A CA 20
ATOM 27268 C C . CYS A 1 44 ? -3.318 -13.350 9.478 1.00 34.44 44 CYS A C 20
ATOM 27269 O O . CYS A 1 44 ? -3.272 -14.405 10.112 1.00 43.04 44 CYS A O 20
ATOM 27276 N N . ARG A 1 45 ? -4.154 -12.361 9.779 1.00 75.13 45 ARG A N 20
ATOM 27277 C CA . ARG A 1 45 ? -5.085 -12.462 10.896 1.00 15.25 45 ARG A CA 20
ATOM 27278 C C . ARG A 1 45 ? -5.690 -13.860 10.977 1.00 75.22 45 ARG A C 20
ATOM 27279 O O . ARG A 1 45 ? -6.009 -14.348 12.061 1.00 12.24 45 ARG A O 20
ATOM 27300 N N . ASP A 1 46 ? -5.844 -14.499 9.823 1.00 71.34 46 ASP A N 20
ATOM 27301 C CA . ASP A 1 46 ? -6.410 -15.843 9.763 1.00 51.30 46 ASP A CA 20
ATOM 27302 C C . ASP A 1 46 ? -5.349 -16.894 10.071 1.00 45.45 46 ASP A C 20
ATOM 27303 O O . ASP A 1 46 ? -5.260 -17.916 9.391 1.00 21.51 46 ASP A O 20
ATOM 27312 N N . GLN A 1 47 ? -4.546 -16.634 11.097 1.00 11.11 47 GLN A N 20
ATOM 27313 C CA . GLN A 1 47 ? -3.489 -17.558 11.493 1.00 51.00 47 GLN A CA 20
ATOM 27314 C C . GLN A 1 47 ? -4.030 -18.633 12.429 1.00 22.52 47 GLN A C 20
ATOM 27315 O O . GLN A 1 47 ? -3.591 -19.782 12.389 1.00 72.25 47 GLN A O 20
ATOM 27329 N N . ALA A 1 48 ? -4.984 -18.253 13.272 1.00 12.24 48 ALA A N 20
ATOM 27330 C CA . ALA A 1 48 ? -5.585 -19.186 14.218 1.00 13.42 48 ALA A CA 20
ATOM 27331 C C . ALA A 1 48 ? -6.885 -19.763 13.667 1.00 24.45 48 ALA A C 20
ATOM 27332 O O . ALA A 1 48 ? -7.399 -20.758 14.180 1.00 63.42 48 ALA A O 20
ATOM 27339 N N . ARG A 1 49 ? -7.412 -19.133 12.624 1.00 12.52 49 ARG A N 20
ATOM 27340 C CA . ARG A 1 49 ? -8.653 -19.583 12.006 1.00 54.12 49 ARG A CA 20
ATOM 27341 C C . ARG A 1 49 ? -8.369 -20.452 10.785 1.00 71.00 49 ARG A C 20
ATOM 27342 O O . ARG A 1 49 ? -8.786 -21.610 10.723 1.00 2.33 49 ARG A O 20
ATOM 27363 N N . LEU A 1 50 ? -7.658 -19.887 9.816 1.00 44.23 50 LEU A N 20
ATOM 27364 C CA . LEU A 1 50 ? -7.317 -20.610 8.595 1.00 25.35 50 LEU A CA 20
ATOM 27365 C C . LEU A 1 50 ? -5.891 -21.149 8.661 1.00 1.51 50 LEU A C 20
ATOM 27366 O O . LEU A 1 50 ? -5.274 -21.426 7.634 1.00 61.24 50 LEU A O 20
ATOM 27382 N N . GLY A 1 51 ? -5.375 -21.296 9.877 1.00 24.14 51 GLY A N 20
ATOM 27383 C CA . GLY A 1 51 ? -4.027 -21.803 10.055 1.00 4.44 51 GLY A CA 20
ATOM 27384 C C . GLY A 1 51 ? -3.052 -21.220 9.050 1.00 73.31 51 GLY A C 20
ATOM 27385 O O . GLY A 1 51 ? -2.161 -21.917 8.564 1.00 22.14 51 GLY A O 20
ATOM 27389 N N . CYS A 1 52 ? -3.222 -19.941 8.736 1.00 5.21 52 CYS A N 20
ATOM 27390 C CA . CYS A 1 52 ? -2.352 -19.266 7.780 1.00 22.43 52 CYS A CA 20
ATOM 27391 C C . CYS A 1 52 ? -1.205 -18.557 8.496 1.00 3.13 52 CYS A C 20
ATOM 27392 O O . CYS A 1 52 ? -1.414 -17.562 9.191 1.00 41.14 52 CYS A O 20
ATOM 27399 N N . ARG A 1 53 ? 0.006 -19.075 8.321 1.00 70.14 53 ARG A N 20
ATOM 27400 C CA . ARG A 1 53 ? 1.185 -18.493 8.949 1.00 33.14 53 ARG A CA 20
ATOM 27401 C C . ARG A 1 53 ? 1.846 -17.474 8.026 1.00 5.41 53 ARG A C 20
ATOM 27402 O O . ARG A 1 53 ? 3.017 -17.134 8.197 1.00 41.44 53 ARG A O 20
ATOM 27423 N N . SER A 1 54 ? 1.088 -16.989 7.047 1.00 54.02 54 SER A N 20
ATOM 27424 C CA . SER A 1 54 ? 1.600 -16.013 6.095 1.00 45.34 54 SER A CA 20
ATOM 27425 C C . SER A 1 54 ? 1.983 -14.714 6.799 1.00 33.33 54 SER A C 20
ATOM 27426 O O . SER A 1 54 ? 1.118 -13.960 7.245 1.00 22.05 54 SER A O 20
ATOM 27434 N N . ARG A 1 55 ? 3.285 -14.463 6.896 1.00 14.44 55 ARG A N 20
ATOM 27435 C CA . ARG A 1 55 ? 3.782 -13.258 7.548 1.00 30.25 55 ARG A CA 20
ATOM 27436 C C . ARG A 1 55 ? 4.322 -12.267 6.521 1.00 10.42 55 ARG A C 20
ATOM 27437 O O . ARG A 1 55 ? 4.704 -12.651 5.416 1.00 52.43 55 ARG A O 20
ATOM 27458 N N . ALA A 1 56 ? 4.348 -10.992 6.894 1.00 64.23 56 ALA A N 20
ATOM 27459 C CA . ALA A 1 56 ? 4.843 -9.946 6.005 1.00 35.01 56 ALA A CA 20
ATOM 27460 C C . ALA A 1 56 ? 5.695 -8.936 6.766 1.00 73.31 56 ALA A C 20
ATOM 27461 O O . ALA A 1 56 ? 5.710 -8.927 7.997 1.00 25.35 56 ALA A O 20
ATOM 27468 N N . ILE A 1 57 ? 6.402 -8.090 6.026 1.00 63.52 57 ILE A N 20
ATOM 27469 C CA . ILE A 1 57 ? 7.257 -7.077 6.632 1.00 64.14 57 ILE A CA 20
ATOM 27470 C C . ILE A 1 57 ? 7.197 -5.768 5.850 1.00 35.25 57 ILE A C 20
ATOM 27471 O O . ILE A 1 57 ? 7.472 -5.734 4.651 1.00 35.12 57 ILE A O 20
ATOM 27487 N N . THR A 1 58 ? 6.836 -4.690 6.540 1.00 62.03 58 THR A N 20
ATOM 27488 C CA . THR A 1 58 ? 6.740 -3.378 5.912 1.00 52.21 58 THR A CA 20
ATOM 27489 C C . THR A 1 58 ? 7.858 -2.458 6.387 1.00 21.31 58 THR A C 20
ATOM 27490 O O . THR A 1 58 ? 8.337 -2.580 7.515 1.00 41.03 58 THR A O 20
ATOM 27501 N N . GLN A 1 59 ? 8.269 -1.538 5.520 1.00 32.34 59 GLN A N 20
ATOM 27502 C CA . GLN A 1 59 ? 9.332 -0.597 5.854 1.00 50.51 59 GLN A CA 20
ATOM 27503 C C . GLN A 1 59 ? 8.974 0.813 5.394 1.00 21.31 59 GLN A C 20
ATOM 27504 O O . GLN A 1 59 ? 9.301 1.214 4.279 1.00 1.50 59 GLN A O 20
ATOM 27518 N N . GLY A 1 60 ? 8.301 1.560 6.263 1.00 1.35 60 GLY A N 20
ATOM 27519 C CA . GLY A 1 60 ? 7.910 2.917 5.928 1.00 71.20 60 GLY A CA 20
ATOM 27520 C C . GLY A 1 60 ? 6.584 2.974 5.196 1.00 43.53 60 GLY A C 20
ATOM 27521 O O . GLY A 1 60 ? 5.530 3.127 5.813 1.00 33.35 60 GLY A O 20
ATOM 27525 N N . HIS A 1 61 ? 6.636 2.853 3.873 1.00 52.13 61 HIS A N 20
ATOM 27526 C CA . HIS A 1 61 ? 5.429 2.892 3.053 1.00 12.45 61 HIS A CA 20
ATOM 27527 C C . HIS A 1 61 ? 5.345 1.666 2.150 1.00 42.30 61 HIS A C 20
ATOM 27528 O O . HIS A 1 61 ? 4.332 1.437 1.491 1.00 14.41 61 HIS A O 20
ATOM 27542 N N . ARG A 1 62 ? 6.418 0.881 2.124 1.00 11.33 62 ARG A N 20
ATOM 27543 C CA . ARG A 1 62 ? 6.466 -0.321 1.300 1.00 4.21 62 ARG A CA 20
ATOM 27544 C C . ARG A 1 62 ? 5.985 -1.537 2.085 1.00 32.12 62 ARG A C 20
ATOM 27545 O O . ARG A 1 62 ? 5.576 -1.421 3.241 1.00 65.14 62 ARG A O 20
ATOM 27566 N N . ILE A 1 63 ? 6.036 -2.702 1.449 1.00 30.50 63 ILE A N 20
ATOM 27567 C CA . ILE A 1 63 ? 5.606 -3.940 2.088 1.00 63.43 63 ILE A CA 20
ATOM 27568 C C . ILE A 1 63 ? 6.375 -5.138 1.539 1.00 23.34 63 ILE A C 20
ATOM 27569 O O . ILE A 1 63 ? 6.852 -5.115 0.405 1.00 73.15 63 ILE A O 20
ATOM 27585 N N . MET A 1 64 ? 6.490 -6.183 2.353 1.00 55.24 64 MET A N 20
ATOM 27586 C CA . MET A 1 64 ? 7.199 -7.391 1.947 1.00 35.04 64 MET A CA 20
ATOM 27587 C C . MET A 1 64 ? 6.453 -8.640 2.409 1.00 1.10 64 MET A C 20
ATOM 27588 O O . MET A 1 64 ? 5.745 -8.615 3.416 1.00 71.20 64 MET A O 20
ATOM 27602 N N . VAL A 1 65 ? 6.615 -9.729 1.666 1.00 60.54 65 VAL A N 20
ATOM 27603 C CA . VAL A 1 65 ? 5.958 -10.987 2.000 1.00 54.00 65 VAL A CA 20
ATOM 27604 C C . VAL A 1 65 ? 6.971 -12.036 2.446 1.00 52.31 65 VAL A C 20
ATOM 27605 O O . VAL A 1 65 ? 8.012 -12.216 1.813 1.00 75.23 65 VAL A O 20
ATOM 27618 N N . MET A 1 66 ? 6.659 -12.725 3.539 1.00 45.42 66 MET A N 20
ATOM 27619 C CA . MET A 1 66 ? 7.543 -13.758 4.068 1.00 1.23 66 MET A CA 20
ATOM 27620 C C . MET A 1 66 ? 7.019 -15.149 3.726 1.00 23.30 66 MET A C 20
ATOM 27621 O O . MET A 1 66 ? 7.797 -16.066 3.460 1.00 13.11 66 MET A O 20
ATOM 27635 N N . ARG A 1 67 ? 5.700 -15.298 3.735 1.00 53.51 67 ARG A N 20
ATOM 27636 C CA . ARG A 1 67 ? 5.073 -16.578 3.426 1.00 14.45 67 ARG A CA 20
ATOM 27637 C C . ARG A 1 67 ? 3.822 -16.380 2.577 1.00 75.15 67 ARG A C 20
ATOM 27638 O O . ARG A 1 67 ? 3.252 -15.290 2.537 1.00 43.43 67 ARG A O 20
ATOM 27659 N N . SER A 1 68 ? 3.399 -17.443 1.898 1.00 41.02 68 SER A N 20
ATOM 27660 C CA . SER A 1 68 ? 2.218 -17.385 1.045 1.00 65.13 68 SER A CA 20
ATOM 27661 C C . SER A 1 68 ? 0.952 -17.650 1.853 1.00 55.53 68 SER A C 20
ATOM 27662 O O . SER A 1 68 ? 1.007 -17.866 3.064 1.00 10.33 68 SER A O 20
ATOM 27670 N N . HIS A 1 69 ? -0.191 -17.632 1.174 1.00 50.53 69 HIS A N 20
ATOM 27671 C CA . HIS A 1 69 ? -1.474 -17.870 1.826 1.00 22.35 69 HIS A CA 20
ATOM 27672 C C . HIS A 1 69 ? -2.094 -19.177 1.343 1.00 53.42 69 HIS A C 20
ATOM 27673 O O . HIS A 1 69 ? -2.072 -19.482 0.149 1.00 4.13 69 HIS A O 20
ATOM 27687 N N . CYS A 1 70 ? -2.648 -19.944 2.275 1.00 11.53 70 CYS A N 20
ATOM 27688 C CA . CYS A 1 70 ? -3.274 -21.219 1.944 1.00 52.22 70 CYS A CA 20
ATOM 27689 C C . CYS A 1 70 ? -4.775 -21.048 1.727 1.00 41.24 70 CYS A C 20
ATOM 27690 O O . CYS A 1 70 ? -5.524 -22.024 1.698 1.00 21.33 70 CYS A O 20
ATOM 27698 N N . HIS A 1 71 ? -5.207 -19.799 1.576 1.00 20.52 71 HIS A N 20
ATOM 27699 C CA . HIS A 1 71 ? -6.619 -19.499 1.363 1.00 20.52 71 HIS A CA 20
ATOM 27700 C C . HIS A 1 71 ? -6.787 -18.378 0.344 1.00 51.54 71 HIS A C 20
ATOM 27701 O O . HIS A 1 71 ? -5.809 -17.772 -0.094 1.00 52.11 71 HIS A O 20
ATOM 27715 N N . GLN A 1 72 ? -8.034 -18.107 -0.030 1.00 60.43 72 GLN A N 20
ATOM 27716 C CA . GLN A 1 72 ? -8.330 -17.059 -1.001 1.00 32.34 72 GLN A CA 20
ATOM 27717 C C . GLN A 1 72 ? -8.938 -15.840 -0.315 1.00 1.52 72 GLN A C 20
ATOM 27718 O O . GLN A 1 72 ? -9.582 -15.942 0.729 1.00 14.24 72 GLN A O 20
ATOM 27732 N N . PRO A 1 73 ? -8.732 -14.658 -0.915 1.00 61.25 73 PRO A N 20
ATOM 27733 C CA . PRO A 1 73 ? -9.252 -13.397 -0.380 1.00 40.10 73 PRO A CA 20
ATOM 27734 C C . PRO A 1 73 ? -10.769 -13.300 -0.495 1.00 71.33 73 PRO A C 20
ATOM 27735 O O . PRO A 1 73 ? -11.399 -14.091 -1.197 1.00 74.45 73 PRO A O 20
ATOM 27746 N N . ASP A 1 74 ? -11.350 -12.326 0.196 1.00 3.45 74 ASP A N 20
ATOM 27747 C CA . ASP A 1 74 ? -12.794 -12.125 0.170 1.00 3.22 74 ASP A CA 20
ATOM 27748 C C . ASP A 1 74 ? -13.137 -10.640 0.231 1.00 41.14 74 ASP A C 20
ATOM 27749 O O . ASP A 1 74 ? -13.431 -10.103 1.300 1.00 43.14 74 ASP A O 20
ATOM 27758 N N . LEU A 1 75 ? -13.097 -9.981 -0.922 1.00 44.32 75 LEU A N 20
ATOM 27759 C CA . LEU A 1 75 ? -13.403 -8.556 -1.001 1.00 33.14 75 LEU A CA 20
ATOM 27760 C C . LEU A 1 75 ? -14.682 -8.231 -0.236 1.00 33.11 75 LEU A C 20
ATOM 27761 O O . LEU A 1 75 ? -14.875 -7.106 0.221 1.00 4.31 75 LEU A O 20
ATOM 27777 N N . ALA A 1 76 ? -15.552 -9.226 -0.098 1.00 54.32 76 ALA A N 20
ATOM 27778 C CA . ALA A 1 76 ? -16.811 -9.048 0.615 1.00 51.42 76 ALA A CA 20
ATOM 27779 C C . ALA A 1 76 ? -16.571 -8.811 2.102 1.00 73.52 76 ALA A C 20
ATOM 27780 O O . ALA A 1 76 ? -17.207 -7.956 2.716 1.00 13.20 76 ALA A O 20
ATOM 27787 N N . GLY A 1 77 ? -15.648 -9.577 2.677 1.00 72.12 77 GLY A N 20
ATOM 27788 C CA . GLY A 1 77 ? -15.341 -9.437 4.088 1.00 44.52 77 GLY A CA 20
ATOM 27789 C C . GLY A 1 77 ? -14.425 -8.261 4.368 1.00 41.11 77 GLY A C 20
ATOM 27790 O O . GLY A 1 77 ? -14.586 -7.564 5.370 1.00 24.51 77 GLY A O 20
ATOM 27794 N N . LEU A 1 78 ? -13.462 -8.040 3.481 1.00 43.23 78 LEU A N 20
ATOM 27795 C CA . LEU A 1 78 ? -12.515 -6.941 3.637 1.00 24.23 78 LEU A CA 20
ATOM 27796 C C . LEU A 1 78 ? -13.213 -5.594 3.478 1.00 33.44 78 LEU A C 20
ATOM 27797 O O . LEU A 1 78 ? -12.944 -4.654 4.225 1.00 13.22 78 LEU A O 20
ATOM 27813 N N . GLU A 1 79 ? -14.112 -5.511 2.504 1.00 45.34 79 GLU A N 20
ATOM 27814 C CA . GLU A 1 79 ? -14.850 -4.279 2.249 1.00 44.31 79 GLU A CA 20
ATOM 27815 C C . GLU A 1 79 ? -15.735 -3.918 3.439 1.00 63.13 79 GLU A C 20
ATOM 27816 O O . GLU A 1 79 ? -16.065 -2.752 3.650 1.00 43.45 79 GLU A O 20
ATOM 27828 N N . ALA A 1 80 ? -16.115 -4.930 4.213 1.00 11.25 80 ALA A N 20
ATOM 27829 C CA . ALA A 1 80 ? -16.959 -4.721 5.382 1.00 12.34 80 ALA A CA 20
ATOM 27830 C C . ALA A 1 80 ? -16.236 -3.897 6.442 1.00 41.51 80 ALA A C 20
ATOM 27831 O O . ALA A 1 80 ? -16.763 -2.895 6.930 1.00 20.50 80 ALA A O 20
ATOM 27838 N N . LEU A 1 81 ? -15.029 -4.322 6.794 1.00 33.41 81 LEU A N 20
ATOM 27839 C CA . LEU A 1 81 ? -14.232 -3.624 7.797 1.00 53.10 81 LEU A CA 20
ATOM 27840 C C . LEU A 1 81 ? -13.866 -2.223 7.321 1.00 64.10 81 LEU A C 20
ATOM 27841 O O . LEU A 1 81 ? -13.718 -1.302 8.125 1.00 32.43 81 LEU A O 20
ATOM 27857 N N . ARG A 1 82 ? -13.720 -2.068 6.009 1.00 2.33 82 ARG A N 20
ATOM 27858 C CA . ARG A 1 82 ? -13.372 -0.777 5.426 1.00 60.54 82 ARG A CA 20
ATOM 27859 C C . ARG A 1 82 ? -14.605 0.110 5.292 1.00 33.10 82 ARG A C 20
ATOM 27860 O O . ARG A 1 82 ? -14.494 1.331 5.189 1.00 11.10 82 ARG A O 20
ATOM 27881 N N . GLN A 1 83 ? -15.779 -0.513 5.293 1.00 52.02 83 GLN A N 20
ATOM 27882 C CA . GLN A 1 83 ? -17.033 0.221 5.170 1.00 73.43 83 GLN A CA 20
ATOM 27883 C C . GLN A 1 83 ? -17.392 0.910 6.482 1.00 34.12 83 GLN A C 20
ATOM 27884 O O . GLN A 1 83 ? -17.987 1.987 6.487 1.00 42.43 83 GLN A O 20
ATOM 27898 N N . ARG A 1 84 ? -17.026 0.280 7.594 1.00 11.33 84 ARG A N 20
ATOM 27899 C CA . ARG A 1 84 ? -17.311 0.832 8.913 1.00 72.20 84 ARG A CA 20
ATOM 27900 C C . ARG A 1 84 ? -16.211 1.794 9.349 1.00 44.00 84 ARG A C 20
ATOM 27901 O O . ARG A 1 84 ? -16.333 2.471 10.370 1.00 60.53 84 ARG A O 20
ATOM 27922 N N . GLU A 1 85 ? -15.135 1.848 8.569 1.00 51.22 85 GLU A N 20
ATOM 27923 C CA . GLU A 1 85 ? -14.013 2.727 8.876 1.00 15.21 85 GLU A CA 20
ATOM 27924 C C . GLU A 1 85 ? -13.947 3.890 7.890 1.00 22.14 85 GLU A C 20
ATOM 27925 O O . GLU A 1 85 ? -13.225 4.863 8.110 1.00 53.42 85 GLU A O 20
ATOM 27937 N N . ARG A 1 86 ? -14.705 3.782 6.804 1.00 0.12 86 ARG A N 20
ATOM 27938 C CA . ARG A 1 86 ? -14.732 4.823 5.784 1.00 20.44 86 ARG A CA 20
ATOM 27939 C C . ARG A 1 86 ? -15.880 5.797 6.031 1.00 75.23 86 ARG A C 20
ATOM 27940 O O . ARG A 1 86 ? -16.282 6.541 5.135 1.00 61.43 86 ARG A O 20
ATOM 27961 N N . LEU A 1 87 ? -16.406 5.786 7.251 1.00 64.31 87 LEU A N 20
ATOM 27962 C CA . LEU A 1 87 ? -17.509 6.669 7.616 1.00 33.52 87 LEU A CA 20
ATOM 27963 C C . LEU A 1 87 ? -16.988 7.994 8.164 1.00 34.21 87 LEU A C 20
ATOM 27964 O O . LEU A 1 87 ? -15.819 8.074 8.534 1.00 64.41 87 LEU A O 20
#